Protein 9DK5 (pdb70)

Sequence (1517 aa):
PDSFKPFTPESLANIERRIAESKLKSDLEAGKSLPFIYGDIPQGLVAVPLEDFDPYYLTQKTFVVLNRGKTLFRFSATPALYILSPFNLIRRIAIKILIHSVFSMIIMCTILTNCVFMTFSNPPDWSKNVEYTFTGIYTFESLVKIIARGFCIDGFTFLRDPWNWLDFSVIMMAYITEFVNLGNVSALRTFRVLRALKTISVIPGLKTIVGALIQSVKKLSDVMILTVFCLSVFALIGLQLFMGNLRNKCVVWPINFNESYLENGTKGFDWEEYINNKTNFYTVPGMLEPLLCGNSSDAGQCPEGYQCMKAGRNPNYGYTSFDTFSWAFLALFRLMTQDYWENLYQLTLRAAGKTYMIFFVLVIFVGSFYLVNLILAVVAMAYPYWIKLKEIVNLIVMDPFVDLAITICIVLNTLFMAMEHHPMTPQFEHVLAVGNLVFTGIFTAEMFLKLIAMDPYYYFQEGWNIFDGFIVSLSLMELSLADVEGLSVLRSFRLLRVFKLAKSWPTLNMLIKIIGNSVGALGNLTLVLAIIVFIFAVVGMQLFGKSYKECVCKINQDCELPRWHMHDFFHSFLIVFRVLCGEWIETMWDCMEVAGQAMCLIVFMMVMVIGNLVVLNLFLALLLSSFSANLQISVIRIKKGCQVNIEEGLGKSWWILRKTCFLIVEHNWFETFIIFMILLSSGALAFEDIYIEQRKTIRTILEYADKVFTYIFILEMLLKWTAYGFVKFFTNAWCWLDFLIVAVSLVSLIANALGYSELGAIKSLRTLRALRPLRALSRFEGMRVVVNALVGAIPSIMNVLLVCLIFWLIFSIMGVNLFAGKYHYCFNETSEIRFEIEDVNNKTECEKLMEGNNTEIRWKNVKINFDNVGAGYLALLQVATFKGWMDIMYAAVDSRKPDEQPKYEDNIYMYIYFVIFIIFGSFFTLNLFIGVIIDNFNQQKKKFGGQDIFMTEEQKKYYNAMKKLGSKKPQKPIPRPLNKIQGIVFDFVTQQAFDIVIMMLICLNMVTMMVETDTQSKQMENILYWINLVFVIFFTCECVLKMFALRHYYFTIGWNIFDFVVVILSIVGMFLADIIEKYFVSPTLFRVIRLARIGRILRLIKGAKGIRTLLFALMMSLPALFNIGLLLFLVMFIFSIFGMSNFAYVKHEAGIDDMFNFETFGNSMICLFQITTSAGWDGLLLPILNRPPDCSLDKEHPGSGFKGDCGNPSVGIFFFVSYIIISFLIVVNMYIAIILENFSVAGCVEVDSETEAVYGMTFKILCISCKRRSETNAETFTEWTFRQKGTEEFVKILRYENEVLQLEEDERFEGRVVWNGSRGTKDLQDLSIFITNVTYNHSGDYECHVYRLLFFENYEHNTSVVKKIHIEVVDKANRDMASIVSEIMMYVLIVVLTIWLVAEMIYCYKKIAAATETADCLGFLWKCNPSNDKCCRPNLVCSRKDKWCKYQIDCLGFLWKCNPSNDKCCRPNLVCSRKDKWCKYQIDCLGFLWKCNPSNDKCCRPNLVCSRKDKWCKYQI

InterPro domains:
  IPR000048 IQ motif, EF-hand binding site [SM00015] (1894-1916)
  IPR001696 Voltage gated sodium channel, alpha subunit [PR00170] (1748-1767)
  IPR001696 Voltage gated sodium channel, alpha subunit [PR00170] (1783-1796)
  IPR005821 Ion transport domain [PF00520] (131-420)
  IPR005821 Ion transport domain [PF00520] (753-983)
  IPR005821 Ion transport domain [PF00520] (1197-1473)
  IPR005821 Ion transport domain [PF00520] (1522-1776)
  IPR008054 Voltage gated sodium channel, alpha-8 subunit [PR01667] (457-471)
  IPR008054 Voltage gated sodium channel, alpha-8 subunit [PR01667] (674-688)
  IPR008054 Voltage gated sodium channel, alpha-8 subunit [PR01667] (1027-1044)
  IPR010526 Sodium ion transport-associated domain [PF06512] (991-1192)
  IPR024583 Voltage-gated Na+ ion channel, cytoplasmic domain [PF11933] (546-702)
  IPR027359 Voltage-dependent channel domain superfamily [G3DSA:1.20.120.350] (124-235)
  IPR027359 Voltage-dependent channel domain superfamily [G3DSA:1.20.120.350] (745-859)
  IPR027359 Voltage-dependent channel domain superfamily [G3DSA:1.20.120.350] (1191-1316)
  IPR027359 Voltage-dependent channel domain superfamily [G3DSA:1.20.120.350] (1514-1634)
  IPR043203 Voltage-gated cation channel calcium and sodium [PTHR10037] (43-1973)
  IPR044564 Voltage-gated sodium channel alpha subunit, inactivation gate [cd13433] (1465-1517)
  IPR058542 SCN5A-like, C-terminal IQ motif [PF24609] (1888-1914)

GO terms:
  GO:0001508 action potential (P, IDA)
  GO:0005248 voltage-gated sodium channel activity (F, IDA)
  GO:0005886 plasma membrane (C, IDA)
  GO:0031410 cytoplasmic vesicle (C, EXP)
  GO:0005248 voltage-gated sodium channel activity (F, IMP)
  GO:0005515 protein binding (F, IPI)
  GO:0016020 membrane (C, TAS)
  GO:0086010 membrane depolarization during action potential (P, IDA)
  GO:0031402 sodium ion binding (F, IDA)
  GO:0001518 voltage-gated sodium channel complex (C, IDA)
  GO:0001518 voltage-gated sodium channel complex (C, IC)

B-factor: mean 101.29, std 35.82, range [20.0, 201.93]

Solvent-accessible surface area: 79030 Å² total; per-residue (Å²): 118,108,81,35,109,51,10,34,74,97,15,43,47,61,12,94,119,119,50,40,90,69,161,154,222,77,76,28,66,50,60,83,77,7,54,164,130,39,29,113,25,42,195,59,38,43,4,33,4,0,56,17,17,10,115,103,145,86,48,92,86,15,2,0,0,0,13,140,52,56,43,3,47,31,0,13,0,45,48,0,86,177,130,17,34,6,128,46,151,83,3,64,106,7,2,73,69,28,5,54,66,89,26,45,97,98,8,32,75,11,0,90,66,1,11,90,50,3,29,88,68,142,66,53,138,172,10,98,108,40,40,118,68,7,22,35,50,2,38,99,7,13,94,12,40,22,60,0,44,7,67,69,39,117,33,98,3,1,34,137,49,101,65,18,148,33,5,75,43,12,14,82,56,16,77,98,31,53,118,74,51,113,48,94,88,43,49,47,63,30,101,34,1,67,12,2,53,8,7,4,40,26,28,103,16,0,88,38,7,29,27,5,14,116,93,3,73,105,64,17,56,70,11,77,110,0,10,80,40,19,8,8,12,24,0,6,36,0,5,26,13,0,38,1,24,1,47,20,8,0,0,24,92,98,24,85,126,114,120,20,144,39,161,120,24,114,106,25,81,56,90,112,70,25,24,95,69,110,114,24,18,16,42,27,97,85,90,145,60,18,10,7,0,9,133,50,121,42,8,2,76,10,0,20,11,21,65,17,44,92,0,16,128,16,12,24,70,17,21,3,2,1,18,39,31,78,60,0,57,17,6,1,38,4,2,10,43,63,6,75,2,29,39,0,0,39,31,0,0,22,6,9,0,56,93,42,34,119,15,0,49,92,8,14,88,34,4,25,12,5,56,6,6,43,68,28,14,3,16,61,6,6,111,138,169,194,125,121,98,46,96,107,12,74,139,90,12,166,56,56,105,45,77,68,52,28,29,87,26,11,61,94,7,9,107,43,27,28,75,34,55,54,113,37,82,103,136,74,94,94,83,23,40,67,13,57,71,82,27,28,38,60,6,22,47,41,20,107,63,35,36,70,6,59,67,91,161,172,142,4,74,103,55,119,15,93,54,22,14,110,2,5,56,30,14,69,96,12,53,47,31,22,78,35,7,55,89,36,57,20,73,6,74,24,1,62,14,11,21,30,33,12,128,79,48,102,19,4,47,74,0,67,117,2,35,33,39,7,117,47,89,6,20,58,3,37,66,2,29,58,21,34,16,45,21,20,0,0,26,2,9,28,51,4,6,126,22,0,108,142,40,12,79,119,18,30,138,108,67,92,40,24,47,22,13,7,56,49,53,37,17,0,51,8,2,5,28,11,1,32,26,33,25,2,2,70,4,0,16,29,0,3,30,16,26,35,82,70,99,0,50,96,16,9,45,88,10,22,81,64,1,51,33,4,32,41,9,7,31,16,0,0,12,13,21,30,58,57,138,96,70,84,69,11,61,60,65,70,91,94,97,158,174,83,72,54,141,66,55,100,0,95,50,116,99,8,60,54,91,0,3,93,59,20,2,93,76,100,197,33,83,78,53,2,39,116,17,2,94,86,2,10,32,21,2,22,84,71,12,12,84,21,46,88,68,81,79,64,79,21,84,50,93,29,29,48,74,6,22,18,58,11,4,34,39,8,21,78,12,34,58,38,8,53,16,124,134,112,4,70,106,59,81,52,12,108,47,18,49,88,15,6,38,44,24,68,70,20,59,97,16,73,84,144,24,131,65,136,91,46,73,25,124,80,52,111,43,68,50,1,56,20,3,40,8,5,17,21,47,63,94,11,8,77,31,1,25,80,7,34,95,43,1,68,95,37,20,89,74,4,68,91,1,23,79,55,14,36,24,7,12,0,3,29,0,2,23,13,1,18,1,36,3,32,43,0,33,22,51,94,60,120,105,82,28,74,29,144,86,0,46,43,80,79,76,0,76,153,69,66,120,79,129,59,122,72,11,52,43,45,43,32,83,10,11,0,20,58,21,52,29,0,57,24,0,0,26,4,0,17,32,41,50,16,9,32,92,1,5,51,16,0,0,0,2,45,144,75,57,30,0,8,75,85,36,68,47,30,150,33,3,78,15,3,20,72,0,12,67,66,1,24,45,11,11,75,0,1,18,30,5,23,6,45,70,28,9,66,84,26,78,138,176,138,61,26,170,23,22,2,6,18,137,101,28,56,142,155,29,87,52,48,76,122,126,45,89,152,173,94,145,176,106,110,42,124,31,154,85,190,124,18,12,121,20,4,48,91,11,70,89,149,60,32,62,111,74,12,52,114,41,3,43,94,0,24,78,18,9,54,64,23,38,30,112,48,73,148,128,69,85,65,90,14,87,137,65,4,40,93,19,11,102,72,7,40,74,8,4,91,50,33,68,109,5,31,123,160,106,59,152,108,76,55,72,11,67,54,8,68,82,10,10,92,89,10,44,69,9,20,132,78,9,67,100,18,105,164,162,143,106,25,88,88,92,52,61,73,38,51,40,25,16,10,13,6,0,61,15,31,34,92,48,27,144,31,6,73,72,28,62,59,4,35,77,1,0,80,34,0,18,128,2,0,29,52,10,20,107,15,22,21,23,10,26,0,10,40,0,13,65,65,5,9,37,8,68,73,73,64,21,4,41,53,7,3,2,1,21,34,50,37,12,0,24,10,1,0,20,5,1,17,31,28,2,11,0,40,17,4,2,68,2,0,16,10,142,70,110,27,7,46,128,105,100,62,10,11,12,37,76,108,130,6,10,38,19,79,19,81,57,0,64,149,12,1,41,24,2,11,85,60,4,86,43,7,40,17,8,36,77,12,1,9,40,68,13,14,104,81,60,121,42,35,7,66,12,119,19,104,69,87,2,26,104,40,107,65,20,77,0,35,1,1,2,30,15,127,17,76,68,14,88,6,77,0,47,0,20,0,16,1,76,46,137,85,60,151,112,68,63,73,1,0,77,11,45,92,103,98,47,116,58,68,144,21,153,60,2,88,78,69,6,66,24,49,8,3,142,64,55,52,32,1,32,19,0,0,0,54,2,56,65,1,26,117,65,1,3,3,38,1,28,0,32,0,67,7,45,0,76,29,158,166,62,101,52,115,29,67,47,71,54,162,18,100,2,61,15,32,113,135,66,98,122,83,140,24,16,68,75,13,60,99,96,24,124,71,73,35,82,66,34,49,106,125,37,66,56,58,37,101,115,12,65,143,111,38,27,59,64,62,124,119,129,191,57,84,43,117,106,120,158,9,91,115,129,94,67,168,4,21,174,118,87,4,53,30,17,163,81,31,91,52,2,4,66,68,184,162,72,36,28,15,12,87,161,11,55,63,106,83,37,117,2,39,168,100,50,15,51,15,9,213,183,15,109,10,0,20,13,83,80,164,60,30,42,64,26,15,58,20,44,93,107,76,39,78,16,69,58,120,70,9,38,25,54,88,107,44,21,6,0,69,66,79,166

Structure (mmCIF, N/CA/C/O backbone):
data_9DK5
#
_entry.id   9DK5
#
_cell.length_a   1.00
_cell.length_b   1.00
_cell.length_c   1.00
_cell.angle_alpha   90.00
_cell.angle_beta   90.00
_cell.angle_gamma   90.00
#
_symmetry.space_group_name_H-M   'P 1'
#
loop_
_entity.id
_entity.type
_entity.pdbx_description
1 polymer 'Sodium channel protein type 8 subunit alpha'
2 polymer 'Sodium channel subunit beta-1'
3 polymer Beta-theraphotoxin-Ps1a
4 branched alpha-D-mannopyranose-(1-2)-alpha-D-mannopyranose-(1-6)-[alpha-D-mannopyranose-(1-3)]alpha-D-mannopyranose-(1-6)-[alpha-D-mannopyranose-(1-2)-alpha-D-mannopyranose-(1-3)]beta-D-mannopyranose-(1-4)-2-acetamido-2-deoxy-beta-D-glucopyranose-(1-4)-2-acetamido-2-deoxy-beta-D-glucopyranose
5 branched 2-acetamido-2-deoxy-beta-D-glucopyranose-(1-4)-2-acetamido-2-deoxy-beta-D-glucopyranose
6 non-polymer 2-acetamido-2-deoxy-beta-D-glucopyranose
7 non-polymer 'CHOLESTEROL HEMISUCCINATE'
8 non-polymer 1,2-DIOLEOYL-SN-GLYCERO-3-PHOSPHOCHOLINE
9 non-polymer CHOLESTEROL
10 non-polymer O-[(R)-{[(2R)-2,3-bis(octadecanoyloxy)propyl]oxy}(hydroxy)phosphoryl]-L-serine
11 non-polymer 1-O-OCTADECYL-SN-GLYCERO-3-PHOSPHOCHOLINE
12 non-polymer (3beta,14beta,17beta,25R)-3-[4-methoxy-3-(methoxymethyl)butoxy]spirost-5-en
13 non-polymer '(5E,17R,20S)-23-amino-20-hydroxy-14,20-dioxo-15,19,21-trioxa-20lambda~5~-phosphatricos-5-en-17-yl hexadecanoate'
14 water water
#
loop_
_atom_site.group_PDB
_atom_site.id
_atom_site.type_symbol
_atom_site.label_atom_id
_atom_site.label_alt_id
_atom_site.label_comp_id
_atom_site.label_asym_id
_atom_site.label_entity_id
_atom_site.label_seq_id
_atom_site.pdbx_PDB_ins_code
_atom_site.Cartn_x
_atom_site.Cartn_y
_atom_site.Cartn_z
_atom_site.occupancy
_atom_site.B_iso_or_equiv
_atom_site.auth_seq_id
_atom_site.auth_comp_id
_atom_site.auth_asym_id
_atom_site.auth_atom_id
_atom_site.pdbx_PDB_model_num
ATOM 1 N N . PRO A 1 11 ? 127.810 152.861 208.813 1.00 165.65 11 PRO A N 1
ATOM 2 C CA . PRO A 1 11 ? 129.022 153.624 209.118 1.00 167.30 11 PRO A CA 1
ATOM 3 C C . PRO A 1 11 ? 129.149 153.974 210.598 1.00 167.45 11 PRO A C 1
ATOM 4 O O . PRO A 1 11 ? 128.164 153.909 211.333 1.00 166.92 11 PRO A O 1
ATOM 8 N N . ASP A 1 12 ? 130.358 154.345 211.020 1.00 167.28 12 ASP A N 1
ATOM 9 C CA . ASP A 1 12 ? 130.634 154.683 212.416 1.00 167.23 12 ASP A CA 1
ATOM 10 C C . ASP A 1 12 ? 130.441 153.467 213.321 1.00 167.88 12 ASP A C 1
ATOM 11 O O . ASP A 1 12 ? 129.727 153.513 214.325 1.00 165.22 12 ASP A O 1
ATOM 16 N N . SER A 1 13 ? 131.091 152.364 212.953 1.00 167.44 13 SER A N 1
ATOM 17 C CA . SER A 1 13 ? 131.045 151.121 213.719 1.00 167.29 13 SER A CA 1
ATOM 18 C C . SER A 1 13 ? 132.475 150.688 214.014 1.00 166.60 13 SER A C 1
ATOM 19 O O . SER A 1 13 ? 133.205 150.287 213.102 1.00 164.25 13 SER A O 1
ATOM 22 N N . PHE A 1 14 ? 132.870 150.768 215.284 1.00 162.53 14 PHE A N 1
ATOM 23 C CA . PHE A 1 14 ? 134.215 150.421 215.717 1.00 161.81 14 PHE A CA 1
ATOM 24 C C . PHE A 1 14 ? 134.135 149.511 216.933 1.00 161.60 14 PHE A C 1
ATOM 25 O O . PHE A 1 14 ? 133.300 149.717 217.819 1.00 160.70 14 PHE A O 1
ATOM 33 N N . LYS A 1 15 ? 135.006 148.505 216.972 1.00 159.75 15 LYS A N 1
ATOM 34 C CA . LYS A 1 15 ? 135.020 147.552 218.074 1.00 159.91 15 LYS A CA 1
ATOM 35 C C . LYS A 1 15 ? 136.373 146.851 218.137 1.00 161.36 15 LYS A C 1
ATOM 36 O O . LYS A 1 15 ? 136.828 146.302 217.125 1.00 158.73 15 LYS A O 1
ATOM 42 N N . PRO A 1 16 ? 137.046 146.839 219.290 1.00 164.03 16 PRO A N 1
ATOM 43 C CA . PRO A 1 16 ? 138.314 146.105 219.382 1.00 161.42 16 PRO A CA 1
ATOM 44 C C . PRO A 1 16 ? 138.127 144.632 219.053 1.00 160.02 16 PRO A C 1
ATOM 45 O O . PRO A 1 16 ? 137.104 144.026 219.377 1.00 160.28 16 PRO A O 1
ATOM 49 N N . PHE A 1 17 ? 139.134 144.058 218.400 1.00 154.82 17 PHE A N 1
ATOM 50 C CA . PHE A 1 17 ? 139.077 142.674 217.936 1.00 155.83 17 PHE A CA 1
ATOM 51 C C . PHE A 1 17 ? 139.277 141.751 219.132 1.00 157.41 17 PHE A C 1
ATOM 52 O O . PHE A 1 17 ? 140.407 141.498 219.556 1.00 155.74 17 PHE A O 1
ATOM 60 N N . THR A 1 18 ? 138.175 141.239 219.677 1.00 165.79 18 THR A N 1
ATOM 61 C CA . THR A 1 18 ? 138.194 140.378 220.849 1.00 165.45 18 THR A CA 1
ATOM 62 C C . THR A 1 18 ? 138.121 138.912 220.449 1.00 165.59 18 THR A C 1
ATOM 63 O O . THR A 1 18 ? 137.745 138.580 219.320 1.00 164.44 18 THR A O 1
ATOM 67 N N . PRO A 1 19 ? 138.478 137.997 221.358 1.00 166.56 19 PRO A N 1
ATOM 68 C CA . PRO A 1 19 ? 138.468 136.570 220.991 1.00 165.89 19 PRO A CA 1
ATOM 69 C C . PRO A 1 19 ? 137.125 136.079 220.482 1.00 164.84 19 PRO A C 1
ATOM 70 O O . PRO A 1 19 ? 137.085 135.265 219.551 1.00 163.90 19 PRO A O 1
ATOM 74 N N . GLU A 1 20 ? 136.019 136.546 221.063 1.00 166.07 20 GLU A N 1
ATOM 75 C CA . GLU A 1 20 ? 134.710 136.143 220.563 1.00 165.82 20 GLU A CA 1
ATOM 76 C C . GLU A 1 20 ? 134.499 136.572 219.119 1.00 165.14 20 GLU A C 1
ATOM 77 O O . GLU A 1 20 ? 133.698 135.953 218.409 1.00 164.42 20 GLU A O 1
ATOM 83 N N . SER A 1 21 ? 135.193 137.620 218.668 1.00 162.46 21 SER A N 1
ATOM 84 C CA . SER A 1 21 ? 135.131 137.989 217.259 1.00 163.02 21 SER A CA 1
ATOM 85 C C . SER A 1 21 ? 135.753 136.909 216.382 1.00 164.26 21 SER A C 1
ATOM 86 O O . SER A 1 21 ? 135.179 136.528 215.355 1.00 164.17 21 SER A O 1
ATOM 89 N N . LEU A 1 22 ? 136.926 136.403 216.770 1.00 164.75 22 LEU A N 1
ATOM 90 C CA . LEU A 1 22 ? 137.561 135.338 216.000 1.00 165.20 22 LEU A CA 1
ATOM 91 C C . LEU A 1 22 ? 136.726 134.064 216.032 1.00 164.94 22 LEU A C 1
ATOM 92 O O . LEU A 1 22 ? 136.561 133.397 215.004 1.00 163.86 22 LEU A O 1
ATOM 97 N N . ALA A 1 23 ? 136.187 133.715 217.202 1.00 167.97 23 ALA A N 1
ATOM 98 C CA . ALA A 1 23 ? 135.356 132.520 217.303 1.00 168.04 23 ALA A CA 1
ATOM 99 C C . ALA A 1 23 ? 134.133 132.629 216.403 1.00 168.48 23 ALA A C 1
ATOM 100 O O . ALA A 1 23 ? 133.737 131.652 215.757 1.00 167.58 23 ALA A O 1
ATOM 102 N N . ASN A 1 24 ? 133.518 133.812 216.350 1.00 171.37 24 ASN A N 1
ATOM 103 C CA . ASN A 1 24 ? 132.398 134.016 215.439 1.00 171.47 24 ASN A CA 1
ATOM 104 C C . ASN A 1 24 ? 132.841 133.858 213.991 1.00 171.49 24 ASN A C 1
ATOM 105 O O . ASN A 1 24 ? 132.106 133.303 213.165 1.00 170.78 24 ASN A O 1
ATOM 110 N N . ILE A 1 25 ? 134.040 134.342 213.665 1.00 170.72 25 ILE A N 1
ATOM 111 C CA . ILE A 1 25 ? 134.529 134.254 212.292 1.00 171.89 25 ILE A CA 1
ATOM 112 C C . ILE A 1 25 ? 134.680 132.796 211.875 1.00 172.44 25 ILE A C 1
ATOM 113 O O . ILE A 1 25 ? 134.201 132.383 210.812 1.00 171.50 25 ILE A O 1
ATOM 118 N N . GLU A 1 26 ? 135.342 131.991 212.710 1.00 174.81 26 GLU A N 1
ATOM 119 C CA . GLU A 1 26 ? 135.555 130.590 212.365 1.00 175.18 26 GLU A CA 1
ATOM 120 C C . GLU A 1 26 ? 134.252 129.803 212.325 1.00 175.12 26 GLU A C 1
ATOM 121 O O . GLU A 1 26 ? 134.193 128.760 211.665 1.00 173.31 26 GLU A O 1
ATOM 127 N N . ARG A 1 27 ? 133.215 130.261 213.028 1.00 175.90 27 ARG A N 1
ATOM 128 C CA . ARG A 1 27 ? 131.893 129.673 212.846 1.00 175.16 27 ARG A CA 1
ATOM 129 C C . ARG A 1 27 ? 131.244 130.177 211.564 1.00 175.02 27 ARG A C 1
ATOM 130 O O . ARG A 1 27 ? 130.548 129.421 210.877 1.00 175.24 27 ARG A O 1
ATOM 138 N N . ARG A 1 28 ? 131.464 131.451 211.228 1.00 175.55 28 ARG A N 1
ATOM 139 C CA . ARG A 1 28 ? 130.864 132.013 210.022 1.00 176.63 28 ARG A CA 1
ATOM 140 C C . ARG A 1 28 ? 131.372 131.305 208.773 1.00 177.11 28 ARG A C 1
ATOM 141 O O . ARG A 1 28 ? 130.599 131.034 207.846 1.00 176.12 28 ARG A O 1
ATOM 149 N N . ILE A 1 29 ? 132.671 131.002 208.724 1.00 178.57 29 ILE A N 1
ATOM 150 C CA . ILE A 1 29 ? 133.223 130.314 207.561 1.00 179.33 29 ILE A CA 1
ATOM 151 C C . ILE A 1 29 ? 132.617 128.923 207.434 1.00 179.71 29 ILE A C 1
ATOM 152 O O . ILE A 1 29 ? 132.413 128.417 206.324 1.00 179.41 29 ILE A O 1
ATOM 157 N N . ALA A 1 30 ? 132.324 128.280 208.566 1.00 179.45 30 ALA A N 1
ATOM 158 C CA . ALA A 1 30 ? 131.689 126.967 208.522 1.00 178.22 30 ALA A CA 1
ATOM 159 C C . ALA A 1 30 ? 130.333 127.039 207.831 1.00 178.30 30 ALA A C 1
ATOM 160 O O . ALA A 1 30 ? 129.991 126.167 207.024 1.00 177.80 30 ALA A O 1
ATOM 162 N N . GLU A 1 31 ? 129.546 128.072 208.136 1.00 180.56 31 GLU A N 1
ATOM 163 C CA . GLU A 1 31 ? 128.241 128.217 207.500 1.00 180.43 31 GLU A CA 1
ATOM 164 C C . GLU A 1 31 ? 128.380 128.393 205.993 1.00 180.81 31 GLU A C 1
ATOM 165 O O . GLU A 1 31 ? 127.640 127.779 205.217 1.00 179.02 31 GLU A O 1
ATOM 171 N N . SER A 1 32 ? 129.328 129.228 205.561 1.00 184.31 32 SER A N 1
ATOM 172 C CA . SER A 1 32 ? 129.487 129.490 204.135 1.00 183.68 32 SER A CA 1
ATOM 173 C C . SER A 1 32 ? 130.033 128.277 203.394 1.00 183.66 32 SER A C 1
ATOM 174 O O . SER A 1 32 ? 129.622 128.010 202.259 1.00 182.25 32 SER A O 1
ATOM 177 N N . LYS A 1 33 ? 130.952 127.537 204.011 1.00 185.57 33 LYS A N 1
ATOM 178 C CA . LYS A 1 33 ? 131.595 126.411 203.344 1.00 184.68 33 LYS A CA 1
ATOM 179 C C . LYS A 1 33 ? 130.743 125.150 203.356 1.00 184.10 33 LYS A C 1
ATOM 180 O O . LYS A 1 33 ? 130.790 124.374 202.394 1.00 183.22 33 LYS A O 1
ATOM 186 N N . LEU A 1 34 ? 129.969 124.923 204.419 1.00 184.37 34 LEU A N 1
ATOM 187 C CA . LEU A 1 34 ? 129.149 123.717 204.487 1.00 184.43 34 LEU A CA 1
ATOM 188 C C . LEU A 1 34 ? 128.100 123.696 203.382 1.00 183.68 34 LEU A C 1
ATOM 189 O O . LEU A 1 34 ? 127.881 122.658 202.746 1.00 182.02 34 LEU A O 1
ATOM 194 N N . LYS A 1 35 ? 127.444 124.826 203.139 1.00 180.25 35 LYS A N 1
ATOM 195 C CA . LYS A 1 35 ? 126.389 124.897 202.135 1.00 179.46 35 LYS A CA 1
ATOM 196 C C . LYS A 1 35 ? 126.981 125.038 200.737 1.00 178.35 35 LYS A C 1
ATOM 197 O O . LYS A 1 35 ? 126.338 124.706 199.741 1.00 176.59 35 LYS A O 1
ATOM 203 N N . SER A 1 57 ? 134.196 147.215 197.314 1.00 160.42 57 SER A N 1
ATOM 204 C CA . SER A 1 57 ? 135.296 146.789 198.169 1.00 159.35 57 SER A CA 1
ATOM 205 C C . SER A 1 57 ? 136.507 147.691 197.977 1.00 158.64 57 SER A C 1
ATOM 206 O O . SER A 1 57 ? 137.634 147.293 198.262 1.00 158.65 57 SER A O 1
ATOM 209 N N . ASP A 1 58 ? 136.268 148.915 197.500 1.00 155.89 58 ASP A N 1
ATOM 210 C CA . ASP A 1 58 ? 137.370 149.831 197.232 1.00 156.90 58 ASP A CA 1
ATOM 211 C C . ASP A 1 58 ? 138.135 150.190 198.497 1.00 156.81 58 ASP A C 1
ATOM 212 O O . ASP A 1 58 ? 139.249 150.717 198.407 1.00 156.15 58 ASP A O 1
ATOM 217 N N . LEU A 1 59 ? 137.557 149.934 199.666 1.00 154.72 59 LEU A N 1
ATOM 218 C CA . LEU A 1 59 ? 138.252 150.129 200.933 1.00 154.31 59 LEU A CA 1
ATOM 219 C C . LEU A 1 59 ? 139.282 149.019 201.116 1.00 155.92 59 LEU A C 1
ATOM 220 O O . LEU A 1 59 ? 138.940 147.912 201.542 1.00 155.90 59 LEU A O 1
ATOM 225 N N . GLU A 1 60 ? 140.543 149.311 200.798 1.00 151.45 60 GLU A N 1
ATOM 226 C CA . GLU A 1 60 ? 141.621 148.338 200.914 1.00 149.81 60 GLU A CA 1
ATOM 227 C C . GLU A 1 60 ? 142.660 148.846 201.901 1.00 150.60 60 GLU A C 1
ATOM 228 O O . GLU A 1 60 ? 142.618 149.994 202.348 1.00 149.74 60 GLU A O 1
ATOM 234 N N . ALA A 1 61 ? 143.599 147.964 202.234 1.00 147.08 61 ALA A N 1
ATOM 235 C CA . ALA A 1 61 ? 144.693 148.329 203.122 1.00 144.59 61 ALA A CA 1
ATOM 236 C C . ALA A 1 61 ? 145.639 149.302 202.432 1.00 145.40 61 ALA A C 1
ATOM 237 O O . ALA A 1 61 ? 145.853 149.233 201.219 1.00 146.05 61 ALA A O 1
ATOM 239 N N . GLY A 1 62 ? 146.213 150.209 203.216 1.00 140.81 62 GLY A N 1
ATOM 240 C CA . GLY A 1 62 ? 147.132 151.196 202.692 1.00 139.05 62 GLY A CA 1
ATOM 241 C C . GLY A 1 62 ? 146.484 152.420 202.090 1.00 140.58 62 GLY A C 1
ATOM 242 O O . GLY A 1 62 ? 147.183 153.221 201.459 1.00 140.08 62 GLY A O 1
ATOM 243 N N . LYS A 1 63 ? 145.177 152.593 202.262 1.00 150.02 63 LYS A N 1
ATOM 244 C CA . LYS A 1 63 ? 144.449 153.727 201.715 1.00 149.70 63 LYS A CA 1
ATOM 245 C C . LYS A 1 63 ? 143.671 154.422 202.824 1.00 149.54 63 LYS A C 1
ATOM 246 O O . LYS A 1 63 ? 143.238 153.790 203.793 1.00 147.48 63 LYS A O 1
ATOM 252 N N . SER A 1 64 ? 143.500 155.733 202.673 1.00 154.89 64 SER A N 1
ATOM 253 C CA . SER A 1 64 ? 142.805 156.516 203.684 1.00 155.33 64 SER A CA 1
ATOM 254 C C . SER A 1 64 ? 141.355 156.067 203.811 1.00 155.62 64 SER A C 1
ATOM 255 O O . SER A 1 64 ? 140.704 155.720 202.821 1.00 155.05 64 SER A O 1
ATOM 258 N N . LEU A 1 65 ? 140.853 156.073 205.041 1.00 159.14 65 LEU A N 1
ATOM 259 C CA . LEU A 1 65 ? 139.470 155.697 205.281 1.00 158.15 65 LEU A CA 1
ATOM 260 C C . LEU A 1 65 ? 138.533 156.730 204.655 1.00 157.69 65 LEU A C 1
ATOM 261 O O . LEU A 1 65 ? 138.786 157.935 204.751 1.00 157.97 65 LEU A O 1
ATOM 266 N N . PRO A 1 66 ? 137.451 156.299 204.010 1.00 161.35 66 PRO A N 1
ATOM 267 C CA . PRO A 1 66 ? 136.534 157.264 203.394 1.00 162.10 66 PRO A CA 1
ATOM 268 C C . PRO A 1 66 ? 135.851 158.139 204.435 1.00 163.29 66 PRO A C 1
ATOM 269 O O . PRO A 1 66 ? 135.680 157.764 205.597 1.00 163.49 66 PRO A O 1
ATOM 273 N N . PHE A 1 67 ? 135.458 159.335 203.990 1.00 168.09 67 PHE A N 1
ATOM 274 C CA . PHE A 1 67 ? 134.826 160.298 204.885 1.00 168.54 67 PHE A CA 1
ATOM 275 C C . PHE A 1 67 ? 133.524 159.774 205.474 1.00 167.97 67 PHE A C 1
ATOM 276 O O . PHE A 1 67 ? 133.138 160.198 206.569 1.00 166.14 67 PHE A O 1
ATOM 284 N N . ILE A 1 68 ? 132.841 158.862 204.778 1.00 165.11 68 ILE A N 1
ATOM 285 C CA . ILE A 1 68 ? 131.538 158.398 205.241 1.00 164.80 68 ILE A CA 1
ATOM 286 C C . ILE A 1 68 ? 131.651 157.768 206.622 1.00 164.97 68 ILE A C 1
ATOM 287 O O . ILE A 1 68 ? 130.774 157.961 207.473 1.00 163.41 68 ILE A O 1
ATOM 292 N N . TYR A 1 69 ? 132.718 157.011 206.874 1.00 165.74 69 TYR A N 1
ATOM 293 C CA . TYR A 1 69 ? 132.907 156.379 208.173 1.00 165.93 69 TYR A CA 1
ATOM 294 C C . TYR A 1 69 ? 133.244 157.375 209.274 1.00 166.56 69 TYR A C 1
ATOM 295 O O . TYR A 1 69 ? 133.228 156.999 210.451 1.00 166.48 69 TYR A O 1
ATOM 304 N N . GLY A 1 70 ? 133.553 158.621 208.928 1.00 160.97 70 GLY A N 1
ATOM 305 C CA . GLY A 1 70 ? 133.828 159.622 209.934 1.00 160.65 70 GLY A CA 1
ATOM 306 C C . GLY A 1 70 ? 135.198 159.440 210.567 1.00 160.92 70 GLY A C 1
ATOM 307 O O . GLY A 1 70 ? 135.989 158.572 210.199 1.00 160.94 70 GLY A O 1
ATOM 308 N N . ASP A 1 71 ? 135.464 160.294 211.551 1.00 164.64 71 ASP A N 1
ATOM 309 C CA . ASP A 1 71 ? 136.733 160.259 212.260 1.00 164.83 71 ASP A CA 1
ATOM 310 C C . ASP A 1 71 ? 136.789 159.061 213.200 1.00 163.96 71 ASP A C 1
ATOM 311 O O . ASP A 1 71 ? 135.764 158.572 213.683 1.00 162.68 71 ASP A O 1
ATOM 316 N N . ILE A 1 72 ? 138.007 158.593 213.458 1.00 162.29 72 ILE A N 1
ATOM 317 C CA . ILE A 1 72 ? 138.173 157.443 214.352 1.00 162.52 72 ILE A CA 1
ATOM 318 C C . ILE A 1 72 ? 137.690 157.825 215.745 1.00 162.31 72 ILE A C 1
ATOM 319 O O . ILE A 1 72 ? 137.857 158.991 216.157 1.00 161.20 72 ILE A O 1
ATOM 324 N N . PRO A 1 73 ? 137.085 156.910 216.514 1.00 161.85 73 PRO A N 1
ATOM 325 C CA . PRO A 1 73 ? 136.655 157.270 217.872 1.00 160.75 73 PRO A CA 1
ATOM 326 C C . PRO A 1 73 ? 137.795 157.810 218.720 1.00 160.51 73 PRO A C 1
ATOM 327 O O . PRO A 1 73 ? 138.966 157.724 218.335 1.00 159.08 73 PRO A O 1
ATOM 331 N N . GLN A 1 74 ? 137.457 158.373 219.881 1.00 162.38 74 GLN A N 1
ATOM 332 C CA . GLN A 1 74 ? 138.449 159.087 220.678 1.00 162.62 74 GLN A CA 1
ATOM 333 C C . GLN A 1 74 ? 139.569 158.172 221.158 1.00 162.35 74 GLN A C 1
ATOM 334 O O . GLN A 1 74 ? 140.688 158.641 221.397 1.00 161.91 74 GLN A O 1
ATOM 340 N N . GLY A 1 75 ? 139.299 156.876 221.308 1.00 156.79 75 GLY A N 1
ATOM 341 C CA . GLY A 1 75 ? 140.299 155.964 221.832 1.00 156.22 75 GLY A CA 1
ATOM 342 C C . GLY A 1 75 ? 140.395 154.648 221.087 1.00 156.87 75 GLY A C 1
ATOM 343 O O . GLY A 1 75 ? 140.894 153.659 221.632 1.00 155.59 75 GLY A O 1
ATOM 344 N N . LEU A 1 76 ? 139.926 154.620 219.841 1.00 159.48 76 LEU A N 1
ATOM 345 C CA . LEU A 1 76 ? 139.937 153.412 219.028 1.00 159.22 76 LEU A CA 1
ATOM 346 C C . LEU A 1 76 ? 141.047 153.417 217.985 1.00 159.40 76 LEU A C 1
ATOM 347 O O . LEU A 1 76 ? 141.032 152.583 217.074 1.00 159.24 76 LEU A O 1
ATOM 352 N N . VAL A 1 77 ? 142.007 154.329 218.096 1.00 157.02 77 VAL A N 1
ATOM 353 C CA . VAL A 1 77 ? 143.085 154.455 217.122 1.00 156.60 77 VAL A CA 1
ATOM 354 C C . VAL A 1 77 ? 144.265 153.603 217.566 1.00 154.16 77 VAL A C 1
ATOM 355 O O . VAL A 1 77 ? 144.533 153.441 218.761 1.00 152.71 77 VAL A O 1
ATOM 359 N N . ALA A 1 78 ? 144.979 153.049 216.586 1.00 148.48 78 ALA A N 1
ATOM 360 C CA . ALA A 1 78 ? 146.197 152.280 216.838 1.00 148.29 78 ALA A CA 1
ATOM 361 C C . ALA A 1 78 ? 145.907 151.024 217.657 1.00 149.51 78 ALA A C 1
ATOM 362 O O . ALA A 1 78 ? 146.619 150.706 218.612 1.00 148.80 78 ALA A O 1
ATOM 364 N N . VAL A 1 79 ? 144.855 150.303 217.282 1.00 151.34 79 VAL A N 1
ATOM 365 C CA . VAL A 1 79 ? 144.495 149.050 217.942 1.00 150.78 79 VAL A CA 1
ATOM 366 C C . VAL A 1 79 ? 143.902 148.105 216.903 1.00 150.54 79 VAL A C 1
ATOM 367 O O . VAL A 1 79 ? 143.584 148.540 215.788 1.00 151.34 79 VAL A O 1
ATOM 371 N N . PRO A 1 80 ? 143.763 146.813 217.201 1.00 150.61 80 PRO A N 1
ATOM 372 C CA . PRO A 1 80 ? 143.071 145.912 216.268 1.00 151.04 80 PRO A CA 1
ATOM 373 C C . PRO A 1 80 ? 141.572 146.185 216.250 1.00 152.06 80 PRO A C 1
ATOM 374 O O . PRO A 1 80 ? 140.933 146.279 217.300 1.00 151.94 80 PRO A O 1
ATOM 378 N N . LEU A 1 81 ? 141.011 146.293 215.047 1.00 154.44 81 LEU A N 1
ATOM 379 C CA . LEU A 1 81 ? 139.595 146.571 214.859 1.00 153.92 81 LEU A CA 1
ATOM 380 C C . LEU A 1 81 ? 138.986 145.511 213.951 1.00 153.97 81 LEU A C 1
ATOM 381 O O . LEU A 1 81 ? 139.669 144.604 213.468 1.00 155.96 81 LEU A O 1
ATOM 386 N N . GLU A 1 82 ? 137.681 145.635 213.727 1.00 152.06 82 GLU A N 1
ATOM 387 C CA . GLU A 1 82 ? 136.976 144.764 212.799 1.00 151.77 82 GLU A CA 1
ATOM 388 C C . GLU A 1 82 ? 136.970 145.368 211.399 1.00 151.96 82 GLU A C 1
ATOM 389 O O . GLU A 1 82 ? 137.028 146.589 211.224 1.00 152.81 82 GLU A O 1
ATOM 395 N N . ASP A 1 83 ? 136.892 144.498 210.397 1.00 152.82 83 ASP A N 1
ATOM 396 C CA . ASP A 1 83 ? 136.916 144.947 209.013 1.00 154.25 83 ASP A CA 1
ATOM 397 C C . ASP A 1 83 ? 135.707 145.823 208.706 1.00 154.41 83 ASP A C 1
ATOM 398 O O . ASP A 1 83 ? 134.609 145.617 209.230 1.00 155.56 83 ASP A O 1
ATOM 403 N N . PHE A 1 84 ? 135.919 146.810 207.837 1.00 158.02 84 PHE A N 1
ATOM 404 C CA . PHE A 1 84 ? 134.902 147.799 207.505 1.00 160.12 84 PHE A CA 1
ATOM 405 C C . PHE A 1 84 ? 134.089 147.443 206.269 1.00 160.45 84 PHE A C 1
ATOM 406 O O . PHE A 1 84 ? 133.225 148.231 205.873 1.00 161.36 84 PHE A O 1
ATOM 414 N N . ASP A 1 85 ? 134.333 146.291 205.650 1.00 166.91 85 ASP A N 1
ATOM 415 C CA . ASP A 1 85 ? 133.669 145.952 204.403 1.00 168.03 85 ASP A CA 1
ATOM 416 C C . ASP A 1 85 ? 133.094 144.545 204.458 1.00 167.74 85 ASP A C 1
ATOM 417 O O . ASP A 1 85 ? 133.604 143.688 205.186 1.00 165.38 85 ASP A O 1
ATOM 422 N N . PRO A 1 86 ? 132.031 144.279 203.693 1.00 170.51 86 PRO A N 1
ATOM 423 C CA . PRO A 1 86 ? 131.552 142.897 203.551 1.00 169.81 86 PRO A CA 1
ATOM 424 C C . PRO A 1 86 ? 132.424 142.041 202.650 1.00 169.85 86 PRO A C 1
ATOM 425 O O . PRO A 1 86 ? 132.280 140.811 202.665 1.00 167.96 86 PRO A O 1
ATOM 429 N N . TYR A 1 87 ? 133.317 142.650 201.871 1.00 169.85 87 TYR A N 1
ATOM 430 C CA . TYR A 1 87 ? 134.184 141.917 200.958 1.00 168.60 87 TYR A CA 1
ATOM 431 C C . TYR A 1 87 ? 135.085 140.968 201.736 1.00 167.78 87 TYR A C 1
ATOM 432 O O . TYR A 1 87 ? 135.987 141.409 202.456 1.00 166.20 87 TYR A O 1
ATOM 441 N N . TYR A 1 88 ? 134.852 139.664 201.595 1.00 167.72 88 TYR A N 1
ATOM 442 C CA . TYR A 1 88 ? 135.581 138.657 202.364 1.00 167.83 88 TYR A CA 1
ATOM 443 C C . TYR A 1 88 ? 135.495 138.956 203.858 1.00 168.15 88 TYR A C 1
ATOM 444 O O . TYR A 1 88 ? 136.471 138.830 204.601 1.00 166.51 88 TYR A O 1
ATOM 453 N N . LEU A 1 89 ? 134.302 139.361 204.300 1.00 169.46 89 LEU A N 1
ATOM 454 C CA . LEU A 1 89 ? 134.099 139.692 205.707 1.00 169.20 89 LEU A CA 1
ATOM 455 C C . LEU A 1 89 ? 134.320 138.486 206.611 1.00 169.64 89 LEU A C 1
ATOM 456 O O . LEU A 1 89 ? 134.726 138.646 207.768 1.00 167.41 89 LEU A O 1
ATOM 461 N N . THR A 1 90 ? 134.063 137.280 206.109 1.00 171.36 90 THR A N 1
ATOM 462 C CA . THR A 1 90 ? 134.144 136.075 206.924 1.00 169.92 90 THR A CA 1
ATOM 463 C C . THR A 1 90 ? 135.559 135.526 207.046 1.00 168.76 90 THR A C 1
ATOM 464 O O . THR A 1 90 ? 135.756 134.527 207.744 1.00 168.13 90 THR A O 1
ATOM 468 N N . GLN A 1 91 ? 136.540 136.142 206.393 1.00 164.68 91 GLN A N 1
ATOM 469 C CA . GLN A 1 91 ? 137.911 135.666 206.490 1.00 165.46 91 GLN A CA 1
ATOM 470 C C . GLN A 1 91 ? 138.476 135.930 207.882 1.00 165.40 91 GLN A C 1
ATOM 471 O O . GLN A 1 91 ? 138.053 136.851 208.586 1.00 165.70 91 GLN A O 1
ATOM 477 N N . LYS A 1 92 ? 139.448 135.107 208.273 1.00 155.27 92 LYS A N 1
ATOM 478 C CA . LYS A 1 92 ? 140.126 135.252 209.560 1.00 154.51 92 LYS A CA 1
ATOM 479 C C . LYS A 1 92 ? 141.078 136.442 209.454 1.00 155.01 92 LYS A C 1
ATOM 480 O O . LYS A 1 92 ? 142.289 136.306 209.265 1.00 154.53 92 LYS A O 1
ATOM 486 N N . THR A 1 93 ? 140.508 137.638 209.581 1.00 149.34 93 THR A N 1
ATOM 487 C CA . THR A 1 93 ? 141.233 138.870 209.309 1.00 148.66 93 THR A CA 1
ATOM 488 C C . THR A 1 93 ? 140.815 139.936 210.311 1.00 147.80 93 THR A C 1
ATOM 489 O O . THR A 1 93 ? 139.709 139.896 210.856 1.00 149.29 93 THR A O 1
ATOM 493 N N . PHE A 1 94 ? 141.714 140.890 210.549 1.00 144.12 94 PHE A N 1
ATOM 494 C CA . PHE A 1 94 ? 141.409 142.037 211.389 1.00 145.94 94 PHE A CA 1
ATOM 495 C C . PHE A 1 94 ? 142.128 143.254 210.824 1.00 146.25 94 PHE A C 1
ATOM 496 O O . PHE A 1 94 ? 142.980 143.143 209.939 1.00 147.25 94 PHE A O 1
ATOM 504 N N . VAL A 1 95 ? 141.765 144.426 211.342 1.00 146.29 95 VAL A N 1
ATOM 505 C CA . VAL A 1 95 ? 142.189 145.700 210.779 1.00 145.24 95 VAL A CA 1
ATOM 506 C C . VAL A 1 95 ? 142.785 146.570 211.876 1.00 146.14 95 VAL A C 1
ATOM 507 O O . VAL A 1 95 ? 142.394 146.489 213.044 1.00 145.52 95 VAL A O 1
ATOM 511 N N . VAL A 1 96 ? 143.744 147.410 211.486 1.00 145.25 96 VAL A N 1
ATOM 512 C CA . VAL A 1 96 ? 144.352 148.395 212.369 1.00 142.87 96 VAL A CA 1
ATOM 513 C C . VAL A 1 96 ? 144.319 149.743 211.667 1.00 142.83 96 VAL A C 1
ATOM 514 O O . VAL A 1 96 ? 144.314 149.821 210.435 1.00 145.29 96 VAL A O 1
ATOM 518 N N . LEU A 1 97 ? 144.303 150.812 212.460 1.00 147.99 97 LEU A N 1
ATOM 519 C CA . LEU A 1 97 ? 144.221 152.168 211.941 1.00 150.12 97 LEU A CA 1
ATOM 520 C C . LEU A 1 97 ? 145.395 152.987 212.454 1.00 151.18 97 LEU A C 1
ATOM 521 O O . LEU A 1 97 ? 146.055 152.627 213.432 1.00 150.99 97 LEU A O 1
ATOM 526 N N . ASN A 1 98 ? 145.647 154.100 211.773 1.00 148.12 98 ASN A N 1
ATOM 527 C CA . ASN A 1 98 ? 146.736 155.007 212.094 1.00 148.41 98 ASN A CA 1
ATOM 528 C C . ASN A 1 98 ? 146.184 156.396 212.389 1.00 148.84 98 ASN A C 1
ATOM 529 O O . ASN A 1 98 ? 145.093 156.764 211.946 1.00 147.26 98 ASN A O 1
ATOM 534 N N . ARG A 1 99 ? 146.960 157.171 213.150 1.00 150.79 99 ARG A N 1
ATOM 535 C CA . ARG A 1 99 ? 146.541 158.524 213.497 1.00 150.17 99 ARG A CA 1
ATOM 536 C C . ARG A 1 99 ? 146.322 159.387 212.263 1.00 148.83 99 ARG A C 1
ATOM 537 O O . ARG A 1 99 ? 145.583 160.375 212.334 1.00 148.27 99 ARG A O 1
ATOM 545 N N . GLY A 1 100 ? 146.944 159.040 211.139 1.00 149.42 100 GLY A N 1
ATOM 546 C CA . GLY A 1 100 ? 146.687 159.689 209.874 1.00 148.50 100 GLY A CA 1
ATOM 547 C C . GLY A 1 100 ? 145.491 159.149 209.129 1.00 149.32 100 GLY A C 1
ATOM 548 O O . GLY A 1 100 ? 145.285 159.497 207.964 1.00 148.92 100 GLY A O 1
ATOM 549 N N . LYS A 1 101 ? 144.696 158.294 209.772 1.00 155.47 101 LYS A N 1
ATOM 550 C CA . LYS A 1 101 ? 143.504 157.683 209.193 1.00 155.98 101 LYS A CA 1
ATOM 551 C C . LYS A 1 101 ? 143.827 156.743 208.038 1.00 156.23 101 LYS A C 1
ATOM 552 O O . LYS A 1 101 ? 142.946 156.429 207.232 1.00 155.92 101 LYS A O 1
ATOM 558 N N . THR A 1 102 ? 145.071 156.284 207.934 1.00 151.98 102 THR A N 1
ATOM 559 C CA . THR A 1 102 ? 145.399 155.240 206.978 1.00 150.88 102 THR A CA 1
ATOM 560 C C . THR A 1 102 ? 144.999 153.879 207.540 1.00 149.20 102 THR A C 1
ATOM 561 O O . THR A 1 102 ? 144.819 153.706 208.748 1.00 148.20 102 THR A O 1
ATOM 565 N N . LEU A 1 103 ? 144.863 152.906 206.645 1.00 146.66 103 LEU A N 1
ATOM 566 C CA . LEU A 1 103 ? 144.305 151.608 206.987 1.00 147.80 103 LEU A CA 1
ATOM 567 C C . LEU A 1 103 ? 145.343 150.510 206.799 1.00 148.33 103 LEU A C 1
ATOM 568 O O . LEU A 1 103 ? 146.172 150.563 205.886 1.00 149.56 103 LEU A O 1
ATOM 573 N N . PHE A 1 104 ? 145.285 149.511 207.678 1.00 139.59 104 PHE A N 1
ATOM 574 C CA . PHE A 1 104 ? 146.151 148.344 207.616 1.00 137.64 104 PHE A CA 1
ATOM 575 C C . PHE A 1 104 ? 145.313 147.087 207.790 1.00 137.85 104 PHE A C 1
ATOM 576 O O . PHE A 1 104 ? 144.250 147.114 208.416 1.00 140.13 104 PHE A O 1
ATOM 584 N N . ARG A 1 105 ? 145.799 145.982 207.230 1.00 142.68 105 ARG A N 1
ATOM 585 C CA . ARG A 1 105 ? 145.117 144.699 207.316 1.00 143.63 105 ARG A CA 1
ATOM 586 C C . ARG A 1 105 ? 146.111 143.622 207.723 1.00 143.18 105 ARG A C 1
ATOM 587 O O . ARG A 1 105 ? 147.260 143.622 207.272 1.00 144.27 105 ARG A O 1
ATOM 595 N N . PHE A 1 106 ? 145.659 142.703 208.572 1.00 140.45 106 PHE A N 1
ATOM 596 C CA . PHE A 1 106 ? 146.504 141.647 209.108 1.00 140.61 106 PHE A CA 1
ATOM 597 C C . PHE A 1 106 ? 145.711 140.350 209.160 1.00 141.08 106 PHE A C 1
ATOM 598 O O . PHE A 1 106 ? 144.479 140.353 209.155 1.00 144.64 106 PHE A O 1
ATOM 606 N N . SER A 1 107 ? 146.433 139.234 209.218 1.00 143.90 107 SER A N 1
ATOM 607 C CA . SER A 1 107 ? 145.819 137.929 209.414 1.00 143.82 107 SER A CA 1
ATOM 608 C C . SER A 1 107 ? 145.764 137.604 210.900 1.00 142.35 107 SER A C 1
ATOM 609 O O . SER A 1 107 ? 146.760 137.742 211.616 1.00 141.93 107 SER A O 1
ATOM 612 N N . ALA A 1 108 ? 144.593 137.167 211.359 1.00 148.30 108 ALA A N 1
ATOM 613 C CA . ALA A 1 108 ? 144.362 136.957 212.782 1.00 150.33 108 ALA A CA 1
ATOM 614 C C . ALA A 1 108 ? 145.105 135.752 213.343 1.00 152.18 108 ALA A C 1
ATOM 615 O O . ALA A 1 108 ? 145.191 135.619 214.569 1.00 148.44 108 ALA A O 1
ATOM 617 N N . THR A 1 109 ? 145.638 134.877 212.495 1.00 150.67 109 THR A N 1
ATOM 618 C CA . THR A 1 109 ? 146.372 133.727 212.996 1.00 148.18 109 THR A CA 1
ATOM 619 C C . THR A 1 109 ? 147.644 134.187 213.709 1.00 149.13 109 THR A C 1
ATOM 620 O O . THR A 1 109 ? 148.246 135.195 213.330 1.00 149.46 109 THR A O 1
ATOM 624 N N . PRO A 1 110 ? 148.077 133.465 214.744 1.00 149.99 110 PRO A N 1
ATOM 625 C CA . PRO A 1 110 ? 149.242 133.921 215.510 1.00 148.18 110 PRO A CA 1
ATOM 626 C C . PRO A 1 110 ? 150.486 134.015 214.641 1.00 148.91 110 PRO A C 1
ATOM 627 O O . PRO A 1 110 ? 150.677 133.243 213.699 1.00 146.02 110 PRO A O 1
ATOM 631 N N . ALA A 1 111 ? 151.338 134.983 214.970 1.00 149.25 111 ALA A N 1
ATOM 632 C CA . ALA A 1 111 ? 152.613 135.137 214.284 1.00 148.73 111 ALA A CA 1
ATOM 633 C C . ALA A 1 111 ? 153.636 134.183 214.885 1.00 149.29 111 ALA A C 1
ATOM 634 O O . ALA A 1 111 ? 153.880 134.203 216.096 1.00 147.77 111 ALA A O 1
ATOM 636 N N . LEU A 1 112 ? 154.231 133.346 214.037 1.00 143.68 112 LEU A N 1
ATOM 637 C CA . LEU A 1 112 ? 155.190 132.329 214.461 1.00 143.70 112 LEU A CA 1
ATOM 638 C C . LEU A 1 112 ? 154.560 131.296 215.389 1.00 144.33 112 LEU A C 1
ATOM 639 O O . LEU A 1 112 ? 155.263 130.646 216.169 1.00 143.45 112 LEU A O 1
ATOM 644 N N . TYR A 1 113 ? 153.238 131.139 215.324 1.00 142.37 113 TYR A N 1
ATOM 645 C CA . TYR A 1 113 ? 152.504 130.150 216.111 1.00 140.46 113 TYR A CA 1
ATOM 646 C C . TYR A 1 113 ? 152.577 130.425 217.609 1.00 140.77 113 TYR A C 1
ATOM 647 O O . TYR A 1 113 ? 152.261 129.547 218.416 1.00 140.67 113 TYR A O 1
ATOM 656 N N . ILE A 1 114 ? 152.995 131.627 218.005 1.00 146.65 114 ILE A N 1
ATOM 657 C CA . ILE A 1 114 ? 153.050 131.993 219.416 1.00 147.99 114 ILE A CA 1
ATOM 658 C C . ILE A 1 114 ? 152.294 133.296 219.633 1.00 146.15 114 ILE A C 1
ATOM 659 O O . ILE A 1 114 ? 151.401 133.376 220.484 1.00 145.15 114 ILE A O 1
ATOM 664 N N . LEU A 1 115 ? 152.644 134.323 218.863 1.00 147.47 115 LEU A N 1
ATOM 665 C CA . LEU A 1 115 ? 152.125 135.673 219.075 1.00 149.93 115 LEU A CA 1
ATOM 666 C C . LEU A 1 115 ? 150.703 135.756 218.534 1.00 150.57 115 LEU A C 1
ATOM 667 O O . LEU A 1 115 ? 150.491 135.967 217.338 1.00 149.31 115 LEU A O 1
ATOM 672 N N . SER A 1 116 ? 149.722 135.594 219.420 1.00 153.37 116 SER A N 1
ATOM 673 C CA . SER A 1 116 ? 148.327 135.753 219.042 1.00 152.90 116 SER A CA 1
ATOM 674 C C . SER A 1 116 ? 147.957 137.236 219.006 1.00 151.96 116 SER A C 1
ATOM 675 O O . SER A 1 116 ? 148.583 138.054 219.686 1.00 149.10 116 SER A O 1
ATOM 678 N N . PRO A 1 117 ? 146.942 137.612 218.220 1.00 154.31 117 PRO A N 1
ATOM 679 C CA . PRO A 1 117 ? 146.561 139.034 218.169 1.00 151.37 117 PRO A CA 1
ATOM 680 C C . PRO A 1 117 ? 146.150 139.595 219.515 1.00 150.57 117 PRO A C 1
ATOM 681 O O . PRO A 1 117 ? 146.299 140.800 219.748 1.00 149.36 117 PRO A O 1
ATOM 685 N N . PHE A 1 118 ? 145.634 138.755 220.410 1.00 156.06 118 PHE A N 1
ATOM 686 C CA . PHE A 1 118 ? 145.176 139.207 221.716 1.00 156.10 118 PHE A CA 1
ATOM 687 C C . PHE A 1 118 ? 146.307 139.333 222.725 1.00 156.68 118 PHE A C 1
ATOM 688 O O . PHE A 1 118 ? 146.067 139.793 223.846 1.00 156.28 118 PHE A O 1
ATOM 696 N N . ASN A 1 119 ? 147.523 138.937 222.360 1.00 155.06 119 ASN A N 1
ATOM 697 C CA . ASN A 1 119 ? 148.674 139.120 223.228 1.00 153.54 119 ASN A CA 1
ATOM 698 C C . ASN A 1 119 ? 149.183 140.551 223.127 1.00 150.36 119 ASN A C 1
ATOM 699 O O . ASN A 1 119 ? 149.044 141.212 222.095 1.00 149.93 119 ASN A O 1
ATOM 704 N N . LEU A 1 120 ? 149.777 141.031 224.219 1.00 148.59 120 LEU A N 1
ATOM 705 C CA . LEU A 1 120 ? 150.381 142.357 224.208 1.00 150.90 120 LEU A CA 1
ATOM 706 C C . LEU A 1 120 ? 151.609 142.429 223.311 1.00 151.10 120 LEU A C 1
ATOM 707 O O . LEU A 1 120 ? 152.052 143.536 222.988 1.00 149.16 120 LEU A O 1
ATOM 712 N N . ILE A 1 121 ? 152.161 141.285 222.902 1.00 150.63 121 ILE A N 1
ATOM 713 C CA . ILE A 1 121 ? 153.353 141.291 222.056 1.00 149.44 121 ILE A CA 1
ATOM 714 C C . ILE A 1 121 ? 153.041 141.941 220.714 1.00 146.19 121 ILE A C 1
ATOM 715 O O . ILE A 1 121 ? 153.782 142.804 220.231 1.00 144.72 121 ILE A O 1
ATOM 720 N N . ARG A 1 122 ? 151.939 141.527 220.088 1.00 143.11 122 ARG A N 1
ATOM 721 C CA . ARG A 1 122 ? 151.551 142.109 218.809 1.00 142.22 122 ARG A CA 1
ATOM 722 C C . ARG A 1 122 ? 151.163 143.573 218.964 1.00 141.86 122 ARG A C 1
ATOM 723 O O . ARG A 1 122 ? 151.485 144.402 218.105 1.00 144.01 122 ARG A O 1
ATOM 731 N N . ARG A 1 123 ? 150.473 143.911 220.055 1.00 144.71 123 ARG A N 1
ATOM 732 C CA . ARG A 1 123 ? 149.906 145.249 220.184 1.00 145.99 123 ARG A CA 1
ATOM 733 C C . ARG A 1 123 ? 150.991 146.318 220.164 1.00 146.39 123 ARG A C 1
ATOM 734 O O . ARG A 1 123 ? 150.837 147.354 219.507 1.00 146.74 123 ARG A O 1
ATOM 742 N N . ILE A 1 124 ? 152.093 146.090 220.880 1.00 143.69 124 ILE A N 1
ATOM 743 C CA . ILE A 1 124 ? 153.136 147.109 220.959 1.00 143.73 124 ILE A CA 1
ATOM 744 C C . ILE A 1 124 ? 153.804 147.299 219.602 1.00 143.01 124 ILE A C 1
ATOM 745 O O . ILE A 1 124 ? 154.038 148.432 219.166 1.00 141.14 124 ILE A O 1
ATOM 750 N N . ALA A 1 125 ? 154.122 146.201 218.913 1.00 134.56 125 ALA A N 1
ATOM 751 C CA . ALA A 1 125 ? 154.754 146.317 217.602 1.00 132.13 125 ALA A CA 1
ATOM 752 C C . ALA A 1 125 ? 153.786 146.884 216.574 1.00 131.09 125 ALA A C 1
ATOM 753 O O . ALA A 1 125 ? 154.189 147.645 215.687 1.00 131.13 125 ALA A O 1
ATOM 755 N N . ILE A 1 126 ? 152.507 146.522 216.673 1.00 137.13 126 ILE A N 1
ATOM 756 C CA . ILE A 1 126 ? 151.504 147.092 215.781 1.00 137.87 126 ILE A CA 1
ATOM 757 C C . ILE A 1 126 ? 151.457 148.606 215.940 1.00 136.61 126 ILE A C 1
ATOM 758 O O . ILE A 1 126 ? 151.308 149.345 214.961 1.00 136.34 126 ILE A O 1
ATOM 763 N N . LYS A 1 127 ? 151.580 149.089 217.178 1.00 134.77 127 LYS A N 1
ATOM 764 C CA . LYS A 1 127 ? 151.542 150.526 217.419 1.00 134.51 127 LYS A CA 1
ATOM 765 C C . LYS A 1 127 ? 152.752 151.231 216.821 1.00 133.61 127 LYS A C 1
ATOM 766 O O . LYS A 1 127 ? 152.678 152.423 216.505 1.00 132.82 127 LYS A O 1
ATOM 772 N N . ILE A 1 128 ? 153.866 150.522 216.664 1.00 132.11 128 ILE A N 1
ATOM 773 C CA . ILE A 1 128 ? 155.082 151.122 216.125 1.00 134.98 128 ILE A CA 1
ATOM 774 C C . ILE A 1 128 ? 155.145 150.982 214.610 1.00 134.58 128 ILE A C 1
ATOM 775 O O . ILE A 1 128 ? 155.528 151.923 213.912 1.00 133.59 128 ILE A O 1
ATOM 780 N N . LEU A 1 129 ? 154.771 149.815 214.081 1.00 131.65 129 LEU A N 1
ATOM 781 C CA . LEU A 1 129 ? 154.862 149.590 212.642 1.00 128.58 129 LEU A CA 1
ATOM 782 C C . LEU A 1 129 ? 154.031 150.606 211.872 1.00 128.26 129 LEU A C 1
ATOM 783 O O . LEU A 1 129 ? 154.467 151.118 210.834 1.00 128.79 129 LEU A O 1
ATOM 788 N N . ILE A 1 130 ? 152.826 150.906 212.360 1.00 134.41 130 ILE A N 1
ATOM 789 C CA . ILE A 1 130 ? 151.930 151.818 211.655 1.00 134.73 130 ILE A CA 1
ATOM 790 C C . ILE A 1 130 ? 152.308 153.280 211.822 1.00 135.32 130 ILE A C 1
ATOM 791 O O . ILE A 1 130 ? 151.850 154.117 211.034 1.00 137.45 130 ILE A O 1
ATOM 796 N N . HIS A 1 131 ? 153.129 153.616 212.812 1.00 132.18 131 HIS A N 1
ATOM 797 C CA . HIS A 1 131 ? 153.413 155.015 213.098 1.00 134.56 131 HIS A CA 1
ATOM 798 C C . HIS A 1 131 ? 154.218 155.650 211.971 1.00 132.58 131 HIS A C 1
ATOM 799 O O . HIS A 1 131 ? 155.135 155.038 211.417 1.00 132.32 131 HIS A O 1
ATOM 806 N N . SER A 1 132 ? 153.866 156.893 211.634 1.00 128.35 132 SER A N 1
ATOM 807 C CA . SER A 1 132 ? 154.572 157.600 210.571 1.00 128.03 132 SER A CA 1
ATOM 808 C C . SER A 1 132 ? 156.013 157.897 210.965 1.00 127.40 132 SER A C 1
ATOM 809 O O . SER A 1 132 ? 156.916 157.836 210.123 1.00 127.82 132 SER A O 1
ATOM 812 N N . VAL A 1 133 ? 156.249 158.220 212.238 1.00 125.69 133 VAL A N 1
ATOM 813 C CA . VAL A 1 133 ? 157.602 158.549 212.679 1.00 126.21 133 VAL A CA 1
ATOM 814 C C . VAL A 1 133 ? 158.538 157.375 212.434 1.00 125.20 133 VAL A C 1
ATOM 815 O O . VAL A 1 133 ? 159.710 157.558 212.083 1.00 123.53 133 VAL A O 1
ATOM 819 N N . PHE A 1 134 ? 158.041 156.150 212.616 1.00 122.47 134 PHE A N 1
ATOM 820 C CA . PHE A 1 134 ? 158.863 154.977 212.344 1.00 122.73 134 PHE A CA 1
ATOM 821 C C . PHE A 1 134 ? 159.300 154.944 210.885 1.00 122.53 134 PHE A C 1
ATOM 822 O O . PHE A 1 134 ? 160.453 154.617 210.581 1.00 119.83 134 PHE A O 1
ATOM 830 N N . SER A 1 135 ? 158.391 155.277 209.967 1.00 118.37 135 SER A N 1
ATOM 831 C CA . SER A 1 135 ? 158.748 155.310 208.554 1.00 114.71 135 SER A CA 1
ATOM 832 C C . SER A 1 135 ? 159.785 156.390 208.272 1.00 115.82 135 SER A C 1
ATOM 833 O O . SER A 1 135 ? 160.724 156.171 207.498 1.00 118.85 135 SER A O 1
ATOM 836 N N . MET A 1 136 ? 159.637 157.562 208.894 1.00 115.28 136 MET A N 1
ATOM 837 C CA . MET A 1 136 ? 160.567 158.657 208.636 1.00 115.45 136 MET A CA 1
ATOM 838 C C . MET A 1 136 ? 161.990 158.272 209.013 1.00 114.24 136 MET A C 1
ATOM 839 O O . MET A 1 136 ? 162.945 158.642 208.321 1.00 111.92 136 MET A O 1
ATOM 844 N N . ILE A 1 137 ? 162.156 157.534 210.111 1.00 114.33 137 ILE A N 1
ATOM 845 C CA . ILE A 1 137 ? 163.485 157.070 210.494 1.00 112.02 137 ILE A CA 1
ATOM 846 C C . ILE A 1 137 ? 164.062 156.170 209.410 1.00 113.17 137 ILE A C 1
ATOM 847 O O . ILE A 1 137 ? 165.240 156.281 209.051 1.00 113.35 137 ILE A O 1
ATOM 852 N N . ILE A 1 138 ? 163.244 155.261 208.875 1.00 112.58 138 ILE A N 1
ATOM 853 C CA . ILE A 1 138 ? 163.720 154.360 207.831 1.00 107.53 138 ILE A CA 1
ATOM 854 C C . ILE A 1 138 ? 164.069 155.138 206.569 1.00 105.28 138 ILE A C 1
ATOM 855 O O . ILE A 1 138 ? 165.096 154.882 205.931 1.00 109.52 138 ILE A O 1
ATOM 860 N N . MET A 1 139 ? 163.224 156.096 206.182 1.00 106.44 139 MET A N 1
ATOM 861 C CA . MET A 1 139 ? 163.525 156.903 205.004 1.00 108.40 139 MET A CA 1
ATOM 862 C C . MET A 1 139 ? 164.826 157.674 205.184 1.00 109.74 139 MET A C 1
ATOM 863 O O . MET A 1 139 ? 165.656 157.727 204.270 1.00 113.68 139 MET A O 1
ATOM 868 N N . CYS A 1 140 ? 165.023 158.280 206.356 1.00 108.71 140 CYS A N 1
ATOM 869 C CA . CYS A 1 140 ? 166.264 159.004 206.604 1.00 108.00 140 CYS A CA 1
ATOM 870 C C . CYS A 1 140 ? 167.452 158.058 206.702 1.00 107.36 140 CYS A C 1
ATOM 871 O O . CYS A 1 140 ? 168.586 158.460 206.423 1.00 107.83 140 CYS A O 1
ATOM 874 N N . THR A 1 141 ? 167.216 156.807 207.100 1.00 103.00 141 THR A N 1
ATOM 875 C CA . THR A 1 141 ? 168.305 155.841 207.190 1.00 103.66 141 THR A CA 1
ATOM 876 C C . THR A 1 141 ? 168.829 155.471 205.808 1.00 104.99 141 THR A C 1
ATOM 877 O O . THR A 1 141 ? 170.044 155.442 205.582 1.00 104.50 141 THR A O 1
ATOM 881 N N . ILE A 1 142 ? 167.927 155.181 204.870 1.00 106.91 142 ILE A N 1
ATOM 882 C CA . ILE A 1 142 ? 168.362 154.751 203.545 1.00 102.49 142 ILE A CA 1
ATOM 883 C C . ILE A 1 142 ? 169.026 155.902 202.800 1.00 102.93 142 ILE A C 1
ATOM 884 O O . ILE A 1 142 ? 170.030 155.710 202.106 1.00 109.79 142 ILE A O 1
ATOM 889 N N . LEU A 1 143 ? 168.484 157.114 202.929 1.00 96.87 143 LEU A N 1
ATOM 890 C CA . LEU A 1 143 ? 169.100 158.261 202.271 1.00 97.54 143 LEU A CA 1
ATOM 891 C C . LEU A 1 143 ? 170.514 158.486 202.786 1.00 99.19 143 LEU A C 1
ATOM 892 O O . LEU A 1 143 ? 171.420 158.821 202.016 1.00 99.88 143 LEU A O 1
ATOM 897 N N . THR A 1 144 ? 170.721 158.315 204.091 1.00 100.72 144 THR A N 1
ATOM 898 C CA . THR A 1 144 ? 172.071 158.387 204.633 1.00 99.49 144 THR A CA 1
ATOM 899 C C . THR A 1 144 ? 172.915 157.209 204.165 1.00 101.68 144 THR A C 1
ATOM 900 O O . THR A 1 144 ? 174.137 157.338 204.029 1.00 102.36 144 THR A O 1
ATOM 904 N N . ASN A 1 145 ? 172.288 156.055 203.929 1.00 102.74 145 ASN A N 1
ATOM 905 C CA . ASN A 1 145 ? 173.026 154.887 203.458 1.00 100.95 145 ASN A CA 1
ATOM 906 C C . ASN A 1 145 ? 173.432 155.044 201.998 1.00 99.59 145 ASN A C 1
ATOM 907 O O . ASN A 1 145 ? 174.572 154.747 201.627 1.00 104.42 145 ASN A O 1
ATOM 912 N N . CYS A 1 146 ? 172.510 155.503 201.150 1.00 96.51 146 CYS A N 1
ATOM 913 C CA . CYS A 1 146 ? 172.821 155.606 199.729 1.00 93.52 146 CYS A CA 1
ATOM 914 C C . CYS A 1 146 ? 173.928 156.619 199.476 1.00 93.51 146 CYS A C 1
ATOM 915 O O . CYS A 1 146 ? 174.734 156.436 198.560 1.00 100.41 146 CYS A O 1
ATOM 918 N N . VAL A 1 147 ? 173.988 157.685 200.276 1.00 94.41 147 VAL A N 1
ATOM 919 C CA . VAL A 1 147 ? 175.083 158.642 200.152 1.00 97.17 147 VAL A CA 1
ATOM 920 C C . VAL A 1 147 ? 176.411 157.971 200.473 1.00 92.62 147 VAL A C 1
ATOM 921 O O . VAL A 1 147 ? 177.442 158.278 199.863 1.00 94.16 147 VAL A O 1
ATOM 925 N N . PHE A 1 148 ? 176.412 157.055 201.442 1.00 94.84 148 PHE A N 1
ATOM 926 C CA . PHE A 1 148 ? 177.638 156.352 201.798 1.00 98.68 148 PHE A CA 1
ATOM 927 C C . PHE A 1 148 ? 178.074 155.368 200.723 1.00 100.39 148 PHE A C 1
ATOM 928 O O . PHE A 1 148 ? 179.230 154.934 200.732 1.00 102.78 148 PHE A O 1
ATOM 936 N N . MET A 1 149 ? 177.180 155.000 199.804 1.00 92.33 149 MET A N 1
ATOM 937 C CA . MET A 1 149 ? 177.561 154.112 198.713 1.00 92.37 149 MET A CA 1
ATOM 938 C C . MET A 1 149 ? 178.383 154.828 197.651 1.00 95.54 149 MET A C 1
ATOM 939 O O . MET A 1 149 ? 179.023 154.164 196.830 1.00 99.20 149 MET A O 1
ATOM 944 N N . THR A 1 150 ? 178.379 156.160 197.650 1.00 87.43 150 THR A N 1
ATOM 945 C CA . THR A 1 150 ? 179.104 156.933 196.652 1.00 81.41 150 THR A CA 1
ATOM 946 C C . THR A 1 150 ? 180.606 156.967 196.894 1.00 83.29 150 THR A C 1
ATOM 947 O O . THR A 1 150 ? 181.338 157.480 196.043 1.00 90.15 150 THR A O 1
ATOM 951 N N . PHE A 1 151 ? 181.083 156.447 198.022 1.00 93.69 151 PHE A N 1
ATOM 952 C CA . PHE A 1 151 ? 182.504 156.496 198.336 1.00 96.02 151 PHE A CA 1
ATOM 953 C C . PHE A 1 151 ? 183.229 155.322 197.692 1.00 99.55 151 PHE A C 1
ATOM 954 O O . PHE A 1 151 ? 182.844 154.164 197.876 1.00 98.38 151 PHE A O 1
ATOM 962 N N . SER A 1 152 ? 184.285 155.627 196.935 1.00 98.83 152 SER A N 1
ATOM 963 C CA . SER A 1 152 ? 185.064 154.576 196.289 1.00 97.31 152 SER A CA 1
ATOM 964 C C . SER A 1 152 ? 185.853 153.770 197.313 1.00 101.38 152 SER A C 1
ATOM 965 O O . SER A 1 152 ? 185.839 152.535 197.289 1.00 98.65 152 SER A O 1
ATOM 968 N N . ASN A 1 153 ? 186.552 154.454 198.217 1.00 119.91 153 ASN A N 1
ATOM 969 C CA . ASN A 1 153 ? 187.327 153.815 199.280 1.00 118.52 153 ASN A CA 1
ATOM 970 C C . ASN A 1 153 ? 186.954 154.490 200.592 1.00 118.45 153 ASN A C 1
ATOM 971 O O . ASN A 1 153 ? 187.585 155.476 200.998 1.00 116.88 153 ASN A O 1
ATOM 976 N N . PRO A 1 154 ? 185.922 153.997 201.282 1.00 125.92 154 PRO A N 1
ATOM 977 C CA . PRO A 1 154 ? 185.468 154.679 202.490 1.00 127.97 154 PRO A CA 1
ATOM 978 C C . PRO A 1 154 ? 186.517 154.609 203.583 1.00 128.67 154 PRO A C 1
ATOM 979 O O . PRO A 1 154 ? 187.334 153.671 203.620 1.00 126.75 154 PRO A O 1
ATOM 983 N N . PRO A 1 155 ? 186.540 155.583 204.503 1.00 136.20 155 PRO A N 1
ATOM 984 C CA . PRO A 1 155 ? 187.508 155.526 205.608 1.00 134.77 155 PRO A CA 1
ATOM 985 C C . PRO A 1 155 ? 187.287 154.326 206.514 1.00 134.32 155 PRO A C 1
ATOM 986 O O . PRO A 1 155 ? 186.332 153.565 206.329 1.00 134.75 155 PRO A O 1
ATOM 990 N N . ASP A 1 156 ? 188.170 154.148 207.500 1.00 134.91 156 ASP A N 1
ATOM 991 C CA . ASP A 1 156 ? 188.075 152.984 208.376 1.00 135.93 156 ASP A CA 1
ATOM 992 C C . ASP A 1 156 ? 186.804 153.017 209.215 1.00 135.30 156 ASP A C 1
ATOM 993 O O . ASP A 1 156 ? 186.166 151.978 209.423 1.00 134.16 156 ASP A O 1
ATOM 998 N N . TRP A 1 157 ? 186.417 154.196 209.705 1.00 134.49 157 TRP A N 1
ATOM 999 C CA . TRP A 1 157 ? 185.253 154.290 210.577 1.00 137.02 157 TRP A CA 1
ATOM 1000 C C . TRP A 1 157 ? 183.950 153.977 209.856 1.00 137.21 157 TRP A C 1
ATOM 1001 O O . TRP A 1 157 ? 182.917 153.832 210.519 1.00 135.66 157 TRP A O 1
ATOM 1012 N N . SER A 1 158 ? 183.968 153.876 208.525 1.00 134.13 158 SER A N 1
ATOM 1013 C CA . SER A 1 158 ? 182.748 153.552 207.795 1.00 132.23 158 SER A CA 1
ATOM 1014 C C . SER A 1 158 ? 182.143 152.237 208.269 1.00 130.56 158 SER A C 1
ATOM 1015 O O . SER A 1 158 ? 180.925 152.047 208.179 1.00 128.84 158 SER A O 1
ATOM 1018 N N . LYS A 1 159 ? 182.970 151.319 208.774 1.00 127.93 159 LYS A N 1
ATOM 1019 C CA . LYS A 1 159 ? 182.444 150.049 209.263 1.00 127.39 159 LYS A CA 1
ATOM 1020 C C . LYS A 1 159 ? 181.497 150.266 210.435 1.00 129.08 159 LYS A C 1
ATOM 1021 O O . LYS A 1 159 ? 180.451 149.613 210.525 1.00 132.67 159 LYS A O 1
ATOM 1027 N N . ASN A 1 160 ? 181.844 151.180 211.344 1.00 127.16 160 ASN A N 1
ATOM 1028 C CA . ASN A 1 160 ? 180.951 151.483 212.456 1.00 126.64 160 ASN A CA 1
ATOM 1029 C C . ASN A 1 160 ? 179.618 152.011 211.942 1.00 127.68 160 ASN A C 1
ATOM 1030 O O . ASN A 1 160 ? 178.554 151.615 212.432 1.00 125.19 160 ASN A O 1
ATOM 1035 N N . VAL A 1 161 ? 179.655 152.905 210.952 1.00 123.81 161 VAL A N 1
ATOM 1036 C CA . VAL A 1 161 ? 178.417 153.372 210.336 1.00 119.47 161 VAL A CA 1
ATOM 1037 C C . VAL A 1 161 ? 177.750 152.239 209.568 1.00 118.81 161 VAL A C 1
ATOM 1038 O O . VAL A 1 161 ? 176.518 152.141 209.525 1.00 119.37 161 VAL A O 1
ATOM 1042 N N . GLU A 1 162 ? 178.549 151.365 208.952 1.00 121.47 162 GLU A N 1
ATOM 1043 C CA . GLU A 1 162 ? 177.983 150.244 208.210 1.00 119.10 162 GLU A CA 1
ATOM 1044 C C . GLU A 1 162 ? 177.162 149.339 209.117 1.00 119.41 162 GLU A C 1
ATOM 1045 O O . GLU A 1 162 ? 176.073 148.892 208.739 1.00 122.36 162 GLU A O 1
ATOM 1051 N N . TYR A 1 163 ? 177.667 149.054 210.319 1.00 121.32 163 TYR A N 1
ATOM 1052 C CA . TYR A 1 163 ? 176.940 148.191 211.240 1.00 121.37 163 TYR A CA 1
ATOM 1053 C C . TYR A 1 163 ? 175.746 148.895 211.868 1.00 123.09 163 TYR A C 1
ATOM 1054 O O . TYR A 1 163 ? 174.826 148.220 212.339 1.00 125.04 163 TYR A O 1
ATOM 1063 N N . THR A 1 164 ? 175.740 150.228 211.893 1.00 114.20 164 THR A N 1
ATOM 1064 C CA . THR A 1 164 ? 174.555 150.943 212.354 1.00 113.78 164 THR A CA 1
ATOM 1065 C C . THR A 1 164 ? 173.377 150.706 211.418 1.00 113.05 164 THR A C 1
ATOM 1066 O O . THR A 1 164 ? 172.248 150.491 211.871 1.00 114.16 164 THR A O 1
ATOM 1070 N N . PHE A 1 165 ? 173.621 150.738 210.106 1.00 106.74 165 PHE A N 1
ATOM 1071 C CA . PHE A 1 165 ? 172.544 150.518 209.147 1.00 100.00 165 PHE A CA 1
ATOM 1072 C C . PHE A 1 165 ? 171.947 149.128 209.306 1.00 103.45 165 PHE A C 1
ATOM 1073 O O . PHE A 1 165 ? 170.730 148.975 209.448 1.00 114.27 165 PHE A O 1
ATOM 1081 N N . THR A 1 166 ? 172.793 148.096 209.288 1.00 109.13 166 THR A N 1
ATOM 1082 C CA . THR A 1 166 ? 172.287 146.736 209.437 1.00 111.57 166 THR A CA 1
ATOM 1083 C C . THR A 1 166 ? 171.557 146.564 210.760 1.00 109.46 166 THR A C 1
ATOM 1084 O O . THR A 1 166 ? 170.617 145.767 210.852 1.00 110.35 166 THR A O 1
ATOM 1088 N N . GLY A 1 167 ? 171.970 147.296 211.793 1.00 111.35 167 GLY A N 1
ATOM 1089 C CA . GLY A 1 167 ? 171.220 147.280 213.037 1.00 115.84 167 GLY A CA 1
ATOM 1090 C C . GLY A 1 167 ? 169.834 147.871 212.879 1.00 115.23 167 GLY A C 1
ATOM 1091 O O . GLY A 1 167 ? 168.861 147.356 213.436 1.00 118.01 167 GLY A O 1
ATOM 1092 N N . ILE A 1 168 ? 169.723 148.965 212.125 1.00 105.88 168 ILE A N 1
ATOM 1093 C CA . ILE A 1 168 ? 168.417 149.573 211.895 1.00 101.02 168 ILE A CA 1
ATOM 1094 C C . ILE A 1 168 ? 167.571 148.693 210.984 1.00 103.89 168 ILE A C 1
ATOM 1095 O O . ILE A 1 168 ? 166.383 148.471 211.243 1.00 110.31 168 ILE A O 1
ATOM 1100 N N . TYR A 1 169 ? 168.162 148.179 209.904 1.00 108.90 169 TYR A N 1
ATOM 1101 C CA . TYR A 1 169 ? 167.398 147.367 208.961 1.00 108.86 169 TYR A CA 1
ATOM 1102 C C . TYR A 1 169 ? 166.904 146.081 209.609 1.00 113.16 169 TYR A C 1
ATOM 1103 O O . TYR A 1 169 ? 165.754 145.676 209.401 1.00 113.71 169 TYR A O 1
ATOM 1112 N N . THR A 1 170 ? 167.758 145.417 210.390 1.00 121.99 170 THR A N 1
ATOM 1113 C CA . THR A 1 170 ? 167.341 144.178 211.040 1.00 121.52 170 THR A CA 1
ATOM 1114 C C . THR A 1 170 ? 166.233 144.439 212.053 1.00 119.87 170 THR A C 1
ATOM 1115 O O . THR A 1 170 ? 165.310 143.630 212.197 1.00 119.65 170 THR A O 1
ATOM 1119 N N . PHE A 1 171 ? 166.305 145.566 212.764 1.00 117.09 171 PHE A N 1
ATOM 1120 C CA . PHE A 1 171 ? 165.227 145.924 213.678 1.00 116.14 171 PHE A CA 1
ATOM 1121 C C . PHE A 1 171 ? 163.924 146.155 212.925 1.00 119.02 171 PHE A C 1
ATOM 1122 O O . PHE A 1 171 ? 162.854 145.736 213.379 1.00 121.98 171 PHE A O 1
ATOM 1130 N N . GLU A 1 172 ? 163.995 146.821 211.771 1.00 118.31 172 GLU A N 1
ATOM 1131 C CA . GLU A 1 172 ? 162.787 147.092 211.001 1.00 115.03 172 GLU A CA 1
ATOM 1132 C C . GLU A 1 172 ? 162.081 145.799 210.618 1.00 117.88 172 GLU A C 1
ATOM 1133 O O . GLU A 1 172 ? 160.852 145.703 210.704 1.00 120.38 172 GLU A O 1
ATOM 1139 N N . SER A 1 173 ? 162.842 144.791 210.191 1.00 124.06 173 SER A N 1
ATOM 1140 C CA . SER A 1 173 ? 162.239 143.503 209.870 1.00 126.11 173 SER A CA 1
ATOM 1141 C C . SER A 1 173 ? 161.614 142.868 211.105 1.00 127.81 173 SER A C 1
ATOM 1142 O O . SER A 1 173 ? 160.526 142.286 211.029 1.00 128.83 173 SER A O 1
ATOM 1145 N N . LEU A 1 174 ? 162.286 142.969 212.255 1.00 128.74 174 LEU A N 1
ATOM 1146 C CA . LEU A 1 174 ? 161.756 142.358 213.469 1.00 127.05 174 LEU A CA 1
ATOM 1147 C C . LEU A 1 174 ? 160.399 142.942 213.833 1.00 128.04 174 LEU A C 1
ATOM 1148 O O . LEU A 1 174 ? 159.471 142.203 214.183 1.00 131.57 174 LEU A O 1
ATOM 1153 N N . VAL A 1 175 ? 160.258 144.265 213.752 1.00 120.91 175 VAL A N 1
ATOM 1154 C CA . VAL A 1 175 ? 158.971 144.883 214.054 1.00 120.04 175 VAL A CA 1
ATOM 1155 C C . VAL A 1 175 ? 157.895 144.322 213.135 1.00 123.09 175 VAL A C 1
ATOM 1156 O O . VAL A 1 175 ? 156.777 144.025 213.572 1.00 126.97 175 VAL A O 1
ATOM 1160 N N . LYS A 1 176 ? 158.215 144.164 211.850 1.00 126.92 176 LYS A N 1
ATOM 1161 C CA . LYS A 1 176 ? 157.260 143.566 210.924 1.00 129.32 176 LYS A CA 1
ATOM 1162 C C . LYS A 1 176 ? 156.960 142.119 211.297 1.00 128.35 176 LYS A C 1
ATOM 1163 O O . LYS A 1 176 ? 155.799 141.693 211.273 1.00 129.69 176 LYS A O 1
ATOM 1169 N N . ILE A 1 177 ? 157.991 141.348 211.644 1.00 130.27 177 ILE A N 1
ATOM 1170 C CA . ILE A 1 177 ? 157.782 139.947 211.999 1.00 131.95 177 ILE A CA 1
ATOM 1171 C C . ILE A 1 177 ? 156.998 139.837 213.300 1.00 130.24 177 ILE A C 1
ATOM 1172 O O . ILE A 1 177 ? 156.122 138.976 213.440 1.00 125.75 177 ILE A O 1
ATOM 1177 N N . ILE A 1 178 ? 157.307 140.691 214.277 1.00 133.34 178 ILE A N 1
ATOM 1178 C CA . ILE A 1 178 ? 156.603 140.636 215.553 1.00 133.54 178 ILE A CA 1
ATOM 1179 C C . ILE A 1 178 ? 155.217 141.262 215.458 1.00 135.42 178 ILE A C 1
ATOM 1180 O O . ILE A 1 178 ? 154.366 140.994 216.314 1.00 136.38 178 ILE A O 1
ATOM 1185 N N . ALA A 1 179 ? 154.961 142.082 214.440 1.00 132.95 179 ALA A N 1
ATOM 1186 C CA . ALA A 1 179 ? 153.651 142.698 214.271 1.00 130.71 179 ALA A CA 1
ATOM 1187 C C . ALA A 1 179 ? 152.742 141.905 213.345 1.00 131.55 179 ALA A C 1
ATOM 1188 O O . ALA A 1 179 ? 151.517 142.039 213.433 1.00 134.67 179 ALA A O 1
ATOM 1190 N N . ARG A 1 180 ? 153.305 141.087 212.458 1.00 133.56 180 ARG A N 1
ATOM 1191 C CA . ARG A 1 180 ? 152.506 140.275 211.552 1.00 134.86 180 ARG A CA 1
ATOM 1192 C C . ARG A 1 180 ? 153.248 138.977 211.268 1.00 134.93 180 ARG A C 1
ATOM 1193 O O . ARG A 1 180 ? 154.442 138.844 211.545 1.00 133.91 180 ARG A O 1
ATOM 1201 N N . GLY A 1 181 ? 152.520 138.015 210.708 1.00 138.89 181 GLY A N 1
ATOM 1202 C CA . GLY A 1 181 ? 153.100 136.713 210.453 1.00 141.12 181 GLY A CA 1
ATOM 1203 C C . GLY A 1 181 ? 154.255 136.780 209.473 1.00 141.14 181 GLY A C 1
ATOM 1204 O O . GLY A 1 181 ? 154.380 137.703 208.667 1.00 142.11 181 GLY A O 1
ATOM 1205 N N . PHE A 1 182 ? 155.119 135.768 209.554 1.00 136.75 182 PHE A N 1
ATOM 1206 C CA . PHE A 1 182 ? 156.305 135.728 208.706 1.00 136.39 182 PHE A CA 1
ATOM 1207 C C . PHE A 1 182 ? 155.953 135.306 207.282 1.00 138.37 182 PHE A C 1
ATOM 1208 O O . PHE A 1 182 ? 156.197 136.048 206.326 1.00 138.85 182 PHE A O 1
ATOM 1216 N N . CYS A 1 183 ? 155.378 134.112 207.123 1.00 140.81 183 CYS A N 1
ATOM 1217 C CA . CYS A 1 183 ? 155.004 133.620 205.804 1.00 142.31 183 CYS A CA 1
ATOM 1218 C C . CYS A 1 183 ? 153.653 132.919 205.773 1.00 143.84 183 CYS A C 1
ATOM 1219 O O . CYS A 1 183 ? 153.279 132.396 204.718 1.00 144.67 183 CYS A O 1
ATOM 1222 N N . ILE A 1 184 ? 152.911 132.890 206.882 1.00 144.46 184 ILE A N 1
ATOM 1223 C CA . ILE A 1 184 ? 151.616 132.225 206.887 1.00 146.62 184 ILE A CA 1
ATOM 1224 C C . ILE A 1 184 ? 150.724 132.844 205.812 1.00 146.79 184 ILE A C 1
ATOM 1225 O O . ILE A 1 184 ? 150.839 134.031 205.480 1.00 146.17 184 ILE A O 1
ATOM 1230 N N . ASP A 1 185 ? 149.831 132.028 205.256 1.00 150.48 185 ASP A N 1
ATOM 1231 C CA . ASP A 1 185 ? 148.973 132.487 204.177 1.00 150.99 185 ASP A CA 1
ATOM 1232 C C . ASP A 1 185 ? 148.137 133.685 204.627 1.00 149.63 185 ASP A C 1
ATOM 1233 O O . ASP A 1 185 ? 148.051 134.016 205.812 1.00 147.02 185 ASP A O 1
ATOM 1238 N N . GLY A 1 186 ? 147.519 134.336 203.655 1.00 144.33 186 GLY A N 1
ATOM 1239 C CA . GLY A 1 186 ? 146.714 135.531 203.912 1.00 143.48 186 GLY A CA 1
ATOM 1240 C C . GLY A 1 186 ? 147.520 136.811 203.684 1.00 143.09 186 GLY A C 1
ATOM 1241 O O . GLY A 1 186 ? 147.856 137.136 202.550 1.00 141.68 186 GLY A O 1
ATOM 1242 N N . PHE A 1 187 ? 147.816 137.521 204.771 1.00 141.54 187 PHE A N 1
ATOM 1243 C CA . PHE A 1 187 ? 148.605 138.748 204.731 1.00 140.15 187 PHE A CA 1
ATOM 1244 C C . PHE A 1 187 ? 149.714 138.625 205.766 1.00 140.35 187 PHE A C 1
ATOM 1245 O O . PHE A 1 187 ? 149.450 138.676 206.971 1.00 138.69 187 PHE A O 1
ATOM 1253 N N . THR A 1 188 ? 150.950 138.464 205.296 1.00 139.35 188 THR A N 1
ATOM 1254 C CA . THR A 1 188 ? 152.092 138.258 206.175 1.00 138.19 188 THR A CA 1
ATOM 1255 C C . THR A 1 188 ? 153.295 138.997 205.603 1.00 135.86 188 THR A C 1
ATOM 1256 O O . THR A 1 188 ? 153.200 139.694 204.590 1.00 135.30 188 THR A O 1
ATOM 1260 N N . PHE A 1 189 ? 154.440 138.833 206.270 1.00 130.68 189 PHE A N 1
ATOM 1261 C CA . PHE A 1 189 ? 155.633 139.591 205.908 1.00 131.08 189 PHE A CA 1
ATOM 1262 C C . PHE A 1 189 ? 156.094 139.267 204.491 1.00 129.83 189 PHE A C 1
ATOM 1263 O O . PHE A 1 189 ? 156.427 140.169 203.715 1.00 132.25 189 PHE A O 1
ATOM 1271 N N . LEU A 1 190 ? 156.118 137.986 204.135 1.00 125.20 190 LEU A N 1
ATOM 1272 C CA . LEU A 1 190 ? 156.707 137.563 202.870 1.00 126.57 190 LEU A CA 1
ATOM 1273 C C . LEU A 1 190 ? 155.723 137.574 201.708 1.00 128.52 190 LEU A C 1
ATOM 1274 O O . LEU A 1 190 ? 156.133 137.292 200.577 1.00 127.19 190 LEU A O 1
ATOM 1279 N N . ARG A 1 191 ? 154.453 137.887 201.942 1.00 133.50 191 ARG A N 1
ATOM 1280 C CA . ARG A 1 191 ? 153.468 137.932 200.870 1.00 132.85 191 ARG A CA 1
ATOM 1281 C C . ARG A 1 191 ? 153.457 139.267 200.137 1.00 133.60 191 ARG A C 1
ATOM 1282 O O . ARG A 1 191 ? 152.697 139.426 199.176 1.00 131.99 191 ARG A O 1
ATOM 1290 N N . ASP A 1 192 ? 154.276 140.223 200.570 1.00 132.54 192 ASP A N 1
ATOM 1291 C CA . ASP A 1 192 ? 154.473 141.485 199.875 1.00 130.31 192 ASP A CA 1
ATOM 1292 C C . ASP A 1 192 ? 155.795 141.413 199.126 1.00 129.60 192 ASP A C 1
ATOM 1293 O O . ASP A 1 192 ? 156.845 141.278 199.771 1.00 128.18 192 ASP A O 1
ATOM 1298 N N . PRO A 1 193 ? 155.815 141.492 197.791 1.00 124.79 193 PRO A N 1
ATOM 1299 C CA . PRO A 1 193 ? 157.073 141.213 197.077 1.00 124.70 193 PRO A CA 1
ATOM 1300 C C . PRO A 1 193 ? 158.222 142.119 197.480 1.00 127.39 193 PRO A C 1
ATOM 1301 O O . PRO A 1 193 ? 159.378 141.679 197.453 1.00 126.47 193 PRO A O 1
ATOM 1305 N N . TRP A 1 194 ? 157.949 143.369 197.859 1.00 118.21 194 TRP A N 1
ATOM 1306 C CA . TRP A 1 194 ? 159.040 144.272 198.210 1.00 114.99 194 TRP A CA 1
ATOM 1307 C C . TRP A 1 194 ? 159.786 143.809 199.455 1.00 115.69 194 TRP A C 1
ATOM 1308 O O . TRP A 1 194 ? 160.995 144.040 199.567 1.00 118.14 194 TRP A O 1
ATOM 1319 N N . ASN A 1 195 ? 159.100 143.155 200.395 1.00 125.53 195 ASN A N 1
ATOM 1320 C CA . ASN A 1 195 ? 159.791 142.631 201.567 1.00 126.49 195 ASN A CA 1
ATOM 1321 C C . ASN A 1 195 ? 160.729 141.481 201.232 1.00 127.34 195 ASN A C 1
ATOM 1322 O O . ASN A 1 195 ? 161.567 141.129 202.068 1.00 126.92 195 ASN A O 1
ATOM 1327 N N . TRP A 1 196 ? 160.610 140.883 200.045 1.00 128.72 196 TRP A N 1
ATOM 1328 C CA . TRP A 1 196 ? 161.590 139.885 199.636 1.00 129.56 196 TRP A CA 1
ATOM 1329 C C . TRP A 1 196 ? 162.971 140.510 199.490 1.00 130.18 196 TRP A C 1
ATOM 1330 O O . TRP A 1 196 ? 163.965 139.953 199.969 1.00 128.80 196 TRP A O 1
ATOM 1341 N N . LEU A 1 197 ? 163.049 141.672 198.840 1.00 122.41 197 LEU A N 1
ATOM 1342 C CA . LEU A 1 197 ? 164.326 142.367 198.718 1.00 118.03 197 LEU A CA 1
ATOM 1343 C C . LEU A 1 197 ? 164.847 142.791 200.082 1.00 117.15 197 LEU A C 1
ATOM 1344 O O . LEU A 1 197 ? 166.048 142.687 200.357 1.00 121.46 197 LEU A O 1
ATOM 1349 N N . ASP A 1 198 ? 163.958 143.274 200.951 1.00 122.69 198 ASP A N 1
ATOM 1350 C CA . ASP A 1 198 ? 164.378 143.697 202.282 1.00 125.34 198 ASP A CA 1
ATOM 1351 C C . ASP A 1 198 ? 164.988 142.535 203.056 1.00 127.86 198 ASP A C 1
ATOM 1352 O O . ASP A 1 198 ? 166.048 142.674 203.676 1.00 124.62 198 ASP A O 1
ATOM 1357 N N . PHE A 1 199 ? 164.328 141.376 203.032 1.00 132.77 199 PHE A N 1
ATOM 1358 C CA . PHE A 1 199 ? 164.861 140.214 203.734 1.00 131.68 199 PHE A CA 1
ATOM 1359 C C . PHE A 1 199 ? 166.177 139.755 203.121 1.00 130.47 199 PHE A C 1
ATOM 1360 O O . PHE A 1 199 ? 167.136 139.461 203.843 1.00 128.92 199 PHE A O 1
ATOM 1368 N N . SER A 1 200 ? 166.244 139.695 201.789 1.00 130.09 200 SER A N 1
ATOM 1369 C CA . SER A 1 200 ? 167.467 139.251 201.130 1.00 128.48 200 SER A CA 1
ATOM 1370 C C . SER A 1 200 ? 168.623 140.196 201.427 1.00 127.37 200 SER A C 1
ATOM 1371 O O . SER A 1 200 ? 169.766 139.758 201.602 1.00 127.31 200 SER A O 1
ATOM 1374 N N . VAL A 1 201 ? 168.348 141.499 201.476 1.00 125.45 201 VAL A N 1
ATOM 1375 C CA . VAL A 1 201 ? 169.402 142.470 201.754 1.00 125.91 201 VAL A CA 1
ATOM 1376 C C . VAL A 1 201 ? 169.994 142.226 203.137 1.00 126.88 201 VAL A C 1
ATOM 1377 O O . VAL A 1 201 ? 171.217 142.222 203.318 1.00 127.20 201 VAL A O 1
ATOM 1381 N N . ILE A 1 202 ? 169.134 142.018 204.135 1.00 131.20 202 ILE A N 1
ATOM 1382 C CA . ILE A 1 202 ? 169.613 141.855 205.505 1.00 130.88 202 ILE A CA 1
ATOM 1383 C C . ILE A 1 202 ? 170.396 140.556 205.646 1.00 131.62 202 ILE A C 1
ATOM 1384 O O . ILE A 1 202 ? 171.511 140.539 206.182 1.00 129.67 202 ILE A O 1
ATOM 1389 N N . MET A 1 203 ? 169.831 139.448 205.161 1.00 139.16 203 MET A N 1
ATOM 1390 C CA . MET A 1 203 ? 170.483 138.154 205.334 1.00 136.61 203 MET A CA 1
ATOM 1391 C C . MET A 1 203 ? 171.808 138.097 204.584 1.00 137.23 203 MET A C 1
ATOM 1392 O O . MET A 1 203 ? 172.789 137.542 205.092 1.00 138.76 203 MET A O 1
ATOM 1397 N N . MET A 1 204 ? 171.861 138.670 203.380 1.00 137.43 204 MET A N 1
ATOM 1398 C CA . MET A 1 204 ? 173.093 138.630 202.600 1.00 137.78 204 MET A CA 1
ATOM 1399 C C . MET A 1 204 ? 174.225 139.336 203.334 1.00 136.56 204 MET A C 1
ATOM 1400 O O . MET A 1 204 ? 175.382 138.902 203.273 1.00 136.02 204 MET A O 1
ATOM 1405 N N . ALA A 1 205 ? 173.913 140.428 204.033 1.00 137.78 205 ALA A N 1
ATOM 1406 C CA . ALA A 1 205 ? 174.935 141.126 204.805 1.00 138.36 205 ALA A CA 1
ATOM 1407 C C . ALA A 1 205 ? 175.497 140.236 205.904 1.00 140.39 205 ALA A C 1
ATOM 1408 O O . ALA A 1 205 ? 176.712 140.213 206.136 1.00 140.99 205 ALA A O 1
ATOM 1410 N N . TYR A 1 206 ? 174.628 139.497 206.598 1.00 141.44 206 TYR A N 1
ATOM 1411 C CA . TYR A 1 206 ? 175.083 138.664 207.707 1.00 140.07 206 TYR A CA 1
ATOM 1412 C C . TYR A 1 206 ? 175.965 137.521 207.218 1.00 139.42 206 TYR A C 1
ATOM 1413 O O . TYR A 1 206 ? 177.061 137.301 207.745 1.00 139.42 206 TYR A O 1
ATOM 1422 N N . ILE A 1 207 ? 175.506 136.785 206.205 1.00 140.00 207 ILE A N 1
ATOM 1423 C CA . ILE A 1 207 ? 176.204 135.565 205.808 1.00 141.33 207 ILE A CA 1
ATOM 1424 C C . ILE A 1 207 ? 177.582 135.887 205.241 1.00 141.46 207 ILE A C 1
ATOM 1425 O O . ILE A 1 207 ? 178.543 135.139 205.455 1.00 140.89 207 ILE A O 1
ATOM 1430 N N . THR A 1 208 ? 177.707 136.997 204.514 1.00 146.50 208 THR A N 1
ATOM 1431 C CA . THR A 1 208 ? 178.976 137.317 203.869 1.00 147.21 208 THR A CA 1
ATOM 1432 C C . THR A 1 208 ? 179.931 138.012 204.831 1.00 147.28 208 THR A C 1
ATOM 1433 O O . THR A 1 208 ? 181.074 137.576 205.005 1.00 146.51 208 THR A O 1
ATOM 1437 N N . GLU A 1 209 ? 179.480 139.094 205.465 1.00 152.46 209 GLU A N 1
ATOM 1438 C CA . GLU A 1 209 ? 180.371 139.884 206.308 1.00 151.91 209 GLU A CA 1
ATOM 1439 C C . GLU A 1 209 ? 180.907 139.059 207.473 1.00 151.25 209 GLU A C 1
ATOM 1440 O O . GLU A 1 209 ? 182.106 139.093 207.772 1.00 150.82 209 GLU A O 1
ATOM 1446 N N . PHE A 1 210 ? 180.032 138.306 208.144 1.00 156.92 210 PHE A N 1
ATOM 1447 C CA . PHE A 1 210 ? 180.468 137.544 209.310 1.00 157.60 210 PHE A CA 1
ATOM 1448 C C . PHE A 1 210 ? 181.358 136.375 208.906 1.00 157.61 210 PHE A C 1
ATOM 1449 O O . PHE A 1 210 ? 182.297 136.026 209.631 1.00 156.02 210 PHE A O 1
ATOM 1457 N N . VAL A 1 211 ? 181.080 135.755 207.757 1.00 158.48 211 VAL A N 1
ATOM 1458 C CA . VAL A 1 211 ? 181.994 134.746 207.229 1.00 158.65 211 VAL A CA 1
ATOM 1459 C C . VAL A 1 211 ? 183.326 135.389 206.871 1.00 159.15 211 VAL A C 1
ATOM 1460 O O . VAL A 1 211 ? 184.392 134.781 207.026 1.00 156.93 211 VAL A O 1
ATOM 1464 N N . ASN A 1 212 ? 183.286 136.631 206.385 1.00 162.96 212 ASN A N 1
ATOM 1465 C CA . ASN A 1 212 ? 184.489 137.428 206.143 1.00 162.13 212 ASN A CA 1
ATOM 1466 C C . ASN A 1 212 ? 185.331 136.824 205.017 1.00 161.97 212 ASN A C 1
ATOM 1467 O O . ASN A 1 212 ? 186.549 136.682 205.129 1.00 161.68 212 ASN A O 1
ATOM 1472 N N . LEU A 1 213 ? 184.666 136.469 203.919 1.00 158.48 213 LEU A N 1
ATOM 1473 C CA . LEU A 1 213 ? 185.357 135.930 202.757 1.00 159.32 213 LEU A CA 1
ATOM 1474 C C . LEU A 1 213 ? 184.436 136.016 201.549 1.00 158.17 213 LEU A C 1
ATOM 1475 O O . LEU A 1 213 ? 183.244 135.713 201.649 1.00 156.73 213 LEU A O 1
ATOM 1480 N N . GLY A 1 214 ? 184.993 136.431 200.421 1.00 149.37 214 GLY A N 1
ATOM 1481 C CA . GLY A 1 214 ? 184.231 136.525 199.192 1.00 148.11 214 GLY A CA 1
ATOM 1482 C C . GLY A 1 214 ? 184.919 137.425 198.192 1.00 149.58 214 GLY A C 1
ATOM 1483 O O . GLY A 1 214 ? 185.944 138.047 198.472 1.00 149.59 214 GLY A O 1
ATOM 1484 N N . ASN A 1 215 ? 184.326 137.483 197.001 1.00 140.27 215 ASN A N 1
ATOM 1485 C CA . ASN A 1 215 ? 184.826 138.320 195.914 1.00 139.95 215 ASN A CA 1
ATOM 1486 C C . ASN A 1 215 ? 184.166 139.691 196.017 1.00 138.41 215 ASN A C 1
ATOM 1487 O O . ASN A 1 215 ? 182.983 139.843 195.698 1.00 135.00 215 ASN A O 1
ATOM 1492 N N . VAL A 1 216 ? 184.941 140.692 196.440 1.00 134.62 216 VAL A N 1
ATOM 1493 C CA . VAL A 1 216 ? 184.365 141.994 196.770 1.00 135.58 216 VAL A CA 1
ATOM 1494 C C . VAL A 1 216 ? 183.649 142.584 195.561 1.00 137.08 216 VAL A C 1
ATOM 1495 O O . VAL A 1 216 ? 182.489 143.002 195.648 1.00 135.35 216 VAL A O 1
ATOM 1499 N N . SER A 1 217 ? 184.323 142.614 194.410 1.00 136.31 217 SER A N 1
ATOM 1500 C CA . SER A 1 217 ? 183.735 143.213 193.217 1.00 133.24 217 SER A CA 1
ATOM 1501 C C . SER A 1 217 ? 182.521 142.447 192.707 1.00 132.26 217 SER A C 1
ATOM 1502 O O . SER A 1 217 ? 181.788 142.977 191.865 1.00 126.57 217 SER A O 1
ATOM 1505 N N . ALA A 1 218 ? 182.293 141.224 193.185 1.00 133.81 218 ALA A N 1
ATOM 1506 C CA . ALA A 1 218 ? 181.151 140.428 192.750 1.00 131.92 218 ALA A CA 1
ATOM 1507 C C . ALA A 1 218 ? 179.917 140.680 193.610 1.00 131.93 218 ALA A C 1
ATOM 1508 O O . ALA A 1 218 ? 178.828 140.915 193.079 1.00 128.26 218 ALA A O 1
ATOM 1510 N N . LEU A 1 219 ? 180.068 140.628 194.934 1.00 131.07 219 LEU A N 1
ATOM 1511 C CA . LEU A 1 219 ? 178.943 140.820 195.841 1.00 129.83 219 LEU A CA 1
ATOM 1512 C C . LEU A 1 219 ? 178.739 142.276 196.241 1.00 129.59 219 LEU A C 1
ATOM 1513 O O . LEU A 1 219 ? 177.739 142.586 196.897 1.00 127.32 219 LEU A O 1
ATOM 1518 N N . ARG A 1 220 ? 179.654 143.170 195.862 1.00 122.61 220 ARG A N 1
ATOM 1519 C CA . ARG A 1 220 ? 179.503 144.585 196.188 1.00 122.39 220 ARG A CA 1
ATOM 1520 C C . ARG A 1 220 ? 178.221 145.149 195.589 1.00 120.68 220 ARG A C 1
ATOM 1521 O O . ARG A 1 220 ? 177.611 146.048 196.181 1.00 119.14 220 ARG A O 1
ATOM 1529 N N . THR A 1 221 ? 177.794 144.619 194.440 1.00 113.01 221 THR A N 1
ATOM 1530 C CA . THR A 1 221 ? 176.650 145.164 193.715 1.00 111.03 221 THR A CA 1
ATOM 1531 C C . THR A 1 221 ? 175.327 144.859 194.406 1.00 116.16 221 THR A C 1
ATOM 1532 O O . THR A 1 221 ? 174.380 145.646 194.297 1.00 117.72 221 THR A O 1
ATOM 1536 N N . PHE A 1 222 ? 175.231 143.729 195.111 1.00 120.61 222 PHE A N 1
ATOM 1537 C CA . PHE A 1 222 ? 173.966 143.372 195.746 1.00 121.35 222 PHE A CA 1
ATOM 1538 C C . PHE A 1 222 ? 173.539 144.414 196.769 1.00 119.92 222 PHE A C 1
ATOM 1539 O O . PHE A 1 222 ? 172.344 144.546 197.053 1.00 121.90 222 PHE A O 1
ATOM 1547 N N . ARG A 1 223 ? 174.490 145.157 197.336 1.00 110.84 223 ARG A N 1
ATOM 1548 C CA . ARG A 1 223 ? 174.118 146.189 198.296 1.00 109.76 223 ARG A CA 1
ATOM 1549 C C . ARG A 1 223 ? 173.337 147.322 197.643 1.00 110.13 223 ARG A C 1
ATOM 1550 O O . ARG A 1 223 ? 172.429 147.879 198.269 1.00 111.85 223 ARG A O 1
ATOM 1558 N N . VAL A 1 224 ? 173.668 147.676 196.397 1.00 101.80 224 VAL A N 1
ATOM 1559 C CA . VAL A 1 224 ? 172.950 148.745 195.701 1.00 100.58 224 VAL A CA 1
ATOM 1560 C C . VAL A 1 224 ? 171.454 148.477 195.678 1.00 100.92 224 VAL A C 1
ATOM 1561 O O . VAL A 1 224 ? 170.662 149.402 195.472 1.00 101.38 224 VAL A O 1
ATOM 1565 N N . LEU A 1 225 ? 171.047 147.222 195.869 1.00 105.70 225 LEU A N 1
ATOM 1566 C CA . LEU A 1 225 ? 169.632 146.917 196.034 1.00 112.59 225 LEU A CA 1
ATOM 1567 C C . LEU A 1 225 ? 169.029 147.706 197.188 1.00 109.73 225 LEU A C 1
ATOM 1568 O O . LEU A 1 225 ? 167.835 148.022 197.165 1.00 107.04 225 LEU A O 1
ATOM 1573 N N . ARG A 1 226 ? 169.831 148.027 198.206 1.00 107.87 226 ARG A N 1
ATOM 1574 C CA . ARG A 1 226 ? 169.331 148.861 199.293 1.00 110.21 226 ARG A CA 1
ATOM 1575 C C . ARG A 1 226 ? 168.753 150.161 198.755 1.00 113.92 226 ARG A C 1
ATOM 1576 O O . ARG A 1 226 ? 167.761 150.675 199.284 1.00 114.91 226 ARG A O 1
ATOM 1584 N N . ALA A 1 227 ? 169.352 150.702 197.691 1.00 104.80 227 ALA A N 1
ATOM 1585 C CA . ALA A 1 227 ? 168.836 151.931 197.101 1.00 99.81 227 ALA A CA 1
ATOM 1586 C C . ALA A 1 227 ? 167.399 151.751 196.633 1.00 99.48 227 ALA A C 1
ATOM 1587 O O . ALA A 1 227 ? 166.584 152.675 196.735 1.00 98.33 227 ALA A O 1
ATOM 1589 N N . LEU A 1 228 ? 167.065 150.564 196.120 1.00 98.30 228 LEU A N 1
ATOM 1590 C CA . LEU A 1 228 ? 165.706 150.312 195.656 1.00 97.94 228 LEU A CA 1
ATOM 1591 C C . LEU A 1 228 ? 164.693 150.356 196.790 1.00 101.79 228 LEU A C 1
ATOM 1592 O O . LEU A 1 228 ? 163.492 150.451 196.524 1.00 102.63 228 LEU A O 1
ATOM 1597 N N . LYS A 1 229 ? 165.144 150.284 198.044 1.00 106.85 229 LYS A N 1
ATOM 1598 C CA . LYS A 1 229 ? 164.225 150.432 199.165 1.00 105.67 229 LYS A CA 1
ATOM 1599 C C . LYS A 1 229 ? 163.579 151.809 199.190 1.00 104.70 229 LYS A C 1
ATOM 1600 O O . LYS A 1 229 ? 162.491 151.962 199.753 1.00 103.81 229 LYS A O 1
ATOM 1606 N N . THR A 1 230 ? 164.225 152.815 198.595 1.00 98.87 230 THR A N 1
ATOM 1607 C CA . THR A 1 230 ? 163.620 154.140 198.527 1.00 98.10 230 THR A CA 1
ATOM 1608 C C . THR A 1 230 ? 162.294 154.107 197.783 1.00 98.49 230 THR A C 1
ATOM 1609 O O . THR A 1 230 ? 161.380 154.871 198.110 1.00 97.17 230 THR A O 1
ATOM 1613 N N . ILE A 1 231 ? 162.169 153.230 196.785 1.00 96.26 231 ILE A N 1
ATOM 1614 C CA . ILE A 1 231 ? 160.931 153.151 196.015 1.00 94.18 231 ILE A CA 1
ATOM 1615 C C . ILE A 1 231 ? 159.767 152.763 196.916 1.00 94.29 231 ILE A C 1
ATOM 1616 O O . ILE A 1 231 ? 158.681 153.350 196.841 1.00 90.37 231 ILE A O 1
ATOM 1621 N N . SER A 1 232 ? 159.972 151.769 197.780 1.00 104.45 232 SER A N 1
ATOM 1622 C CA . SER A 1 232 ? 158.899 151.305 198.649 1.00 106.86 232 SER A CA 1
ATOM 1623 C C . SER A 1 232 ? 158.625 152.268 199.796 1.00 108.48 232 SER A C 1
ATOM 1624 O O . SER A 1 232 ? 157.483 152.364 200.258 1.00 102.36 232 SER A O 1
ATOM 1627 N N . VAL A 1 233 ? 159.645 152.985 200.267 1.00 108.94 233 VAL A N 1
ATOM 1628 C CA . VAL A 1 233 ? 159.479 153.822 201.450 1.00 102.98 233 VAL A CA 1
ATOM 1629 C C . VAL A 1 233 ? 158.840 155.156 201.085 1.00 104.36 233 VAL A C 1
ATOM 1630 O O . VAL A 1 233 ? 157.846 155.570 201.691 1.00 103.92 233 VAL A O 1
ATOM 1634 N N . ILE A 1 234 ? 159.395 155.845 200.097 1.00 101.32 234 ILE A N 1
ATOM 1635 C CA . ILE A 1 234 ? 158.896 157.182 199.751 1.00 99.19 234 ILE A CA 1
ATOM 1636 C C . ILE A 1 234 ? 157.472 157.061 199.218 1.00 97.45 234 ILE A C 1
ATOM 1637 O O . ILE A 1 234 ? 157.228 156.267 198.293 1.00 97.13 234 ILE A O 1
ATOM 1642 N N . PRO A 1 235 ? 156.506 157.807 199.753 1.00 102.48 235 PRO A N 1
ATOM 1643 C CA . PRO A 1 235 ? 155.129 157.678 199.264 1.00 101.14 235 PRO A CA 1
ATOM 1644 C C . PRO A 1 235 ? 155.021 158.011 197.783 1.00 100.61 235 PRO A C 1
ATOM 1645 O O . PRO A 1 235 ? 155.693 158.911 197.277 1.00 102.59 235 PRO A O 1
ATOM 1649 N N . GLY A 1 236 ? 154.163 157.268 197.086 1.00 90.96 236 GLY A N 1
ATOM 1650 C CA . GLY A 1 236 ? 153.804 157.601 195.723 1.00 90.36 236 GLY A CA 1
ATOM 1651 C C . GLY A 1 236 ? 154.781 157.170 194.656 1.00 89.45 236 GLY A C 1
ATOM 1652 O O . GLY A 1 236 ? 154.548 157.461 193.480 1.00 87.65 236 GLY A O 1
ATOM 1653 N N . LEU A 1 237 ? 155.868 156.490 195.016 1.00 86.16 237 LEU A N 1
ATOM 1654 C CA . LEU A 1 237 ? 156.815 156.010 194.018 1.00 81.08 237 LEU A CA 1
ATOM 1655 C C . LEU A 1 237 ? 156.518 154.589 193.566 1.00 83.08 237 LEU A C 1
ATOM 1656 O O . LEU A 1 237 ? 156.888 154.213 192.449 1.00 86.93 237 LEU A O 1
ATOM 1661 N N . LYS A 1 238 ? 155.863 153.789 194.408 1.00 90.37 238 LYS A N 1
ATOM 1662 C CA . LYS A 1 238 ? 155.538 152.421 194.021 1.00 88.87 238 LYS A CA 1
ATOM 1663 C C . LYS A 1 238 ? 154.566 152.398 192.850 1.00 88.24 238 LYS A C 1
ATOM 1664 O O . LYS A 1 238 ? 154.695 151.566 191.945 1.00 88.13 238 LYS A O 1
ATOM 1670 N N . THR A 1 239 ? 153.582 153.299 192.851 1.00 86.22 239 THR A N 1
ATOM 1671 C CA . THR A 1 239 ? 152.621 153.343 191.755 1.00 84.05 239 THR A CA 1
ATOM 1672 C C . THR A 1 239 ? 153.296 153.724 190.445 1.00 80.49 239 THR A C 1
ATOM 1673 O O . THR A 1 239 ? 152.985 153.157 189.393 1.00 88.85 239 THR A O 1
ATOM 1677 N N . ILE A 1 240 ? 154.218 154.687 190.487 1.00 75.60 240 ILE A N 1
ATOM 1678 C CA . ILE A 1 240 ? 154.885 155.129 189.265 1.00 79.02 240 ILE A CA 1
ATOM 1679 C C . ILE A 1 240 ? 155.680 153.984 188.653 1.00 79.37 240 ILE A C 1
ATOM 1680 O O . ILE A 1 240 ? 155.619 153.738 187.444 1.00 83.76 240 ILE A O 1
ATOM 1685 N N . VAL A 1 241 ? 156.443 153.267 189.479 1.00 76.72 241 VAL A N 1
ATOM 1686 C CA . VAL A 1 241 ? 157.251 152.166 188.966 1.00 72.00 241 VAL A CA 1
ATOM 1687 C C . VAL A 1 241 ? 156.359 151.037 188.469 1.00 79.43 241 VAL A C 1
ATOM 1688 O O . VAL A 1 241 ? 156.643 150.410 187.443 1.00 87.91 241 VAL A O 1
ATOM 1692 N N . GLY A 1 242 ? 155.273 150.753 189.188 1.00 83.56 242 GLY A N 1
ATOM 1693 C CA . GLY A 1 242 ? 154.357 149.719 188.736 1.00 78.55 242 GLY A CA 1
ATOM 1694 C C . GLY A 1 242 ? 153.750 150.035 187.384 1.00 75.13 242 GLY A C 1
ATOM 1695 O O . GLY A 1 242 ? 153.616 149.155 186.532 1.00 76.66 242 GLY A O 1
ATOM 1696 N N . ALA A 1 243 ? 153.369 151.294 187.169 1.00 79.69 243 ALA A N 1
ATOM 1697 C CA . ALA A 1 243 ? 152.856 151.696 185.865 1.00 75.76 243 ALA A CA 1
ATOM 1698 C C . ALA A 1 243 ? 153.928 151.576 184.791 1.00 79.03 243 ALA A C 1
ATOM 1699 O O . ALA A 1 243 ? 153.645 151.137 183.671 1.00 84.58 243 ALA A O 1
ATOM 1701 N N . LEU A 1 244 ? 155.164 151.962 185.110 1.00 84.25 244 LEU A N 1
ATOM 1702 C CA . LEU A 1 244 ? 156.233 151.900 184.119 1.00 80.84 244 LEU A CA 1
ATOM 1703 C C . LEU A 1 244 ? 156.563 150.460 183.752 1.00 82.11 244 LEU A C 1
ATOM 1704 O O . LEU A 1 244 ? 156.973 150.178 182.621 1.00 86.32 244 LEU A O 1
ATOM 1709 N N . ILE A 1 245 ? 156.417 149.535 184.701 1.00 83.97 245 ILE A N 1
ATOM 1710 C CA . ILE A 1 245 ? 156.650 148.127 184.397 1.00 83.61 245 ILE A CA 1
ATOM 1711 C C . ILE A 1 245 ? 155.550 147.595 183.488 1.00 88.18 245 ILE A C 1
ATOM 1712 O O . ILE A 1 245 ? 155.818 146.905 182.498 1.00 90.07 245 ILE A O 1
ATOM 1717 N N . GLN A 1 246 ? 154.295 147.899 183.816 1.00 95.34 246 GLN A N 1
ATOM 1718 C CA . GLN A 1 246 ? 153.184 147.549 182.943 1.00 93.50 246 GLN A CA 1
ATOM 1719 C C . GLN A 1 246 ? 153.160 148.396 181.679 1.00 91.45 246 GLN A C 1
ATOM 1720 O O . GLN A 1 246 ? 152.411 148.074 180.750 1.00 98.08 246 GLN A O 1
ATOM 1726 N N . SER A 1 247 ? 153.956 149.465 181.624 1.00 90.01 247 SER A N 1
ATOM 1727 C CA . SER A 1 247 ? 154.141 150.195 180.376 1.00 98.54 247 SER A CA 1
ATOM 1728 C C . SER A 1 247 ? 154.900 149.368 179.348 1.00 98.61 247 SER A C 1
ATOM 1729 O O . SER A 1 247 ? 154.858 149.676 178.152 1.00 99.25 247 SER A O 1
ATOM 1732 N N . VAL A 1 248 ? 155.602 148.324 179.791 1.00 95.86 248 VAL A N 1
ATOM 1733 C CA . VAL A 1 248 ? 156.429 147.540 178.880 1.00 95.94 248 VAL A CA 1
ATOM 1734 C C . VAL A 1 248 ? 155.561 146.700 177.951 1.00 102.69 248 VAL A C 1
ATOM 1735 O O . VAL A 1 248 ? 155.821 146.614 176.745 1.00 103.86 248 VAL A O 1
ATOM 1739 N N . LYS A 1 249 ? 154.518 146.067 178.493 1.00 105.15 249 LYS A N 1
ATOM 1740 C CA . LYS A 1 249 ? 153.741 145.114 177.708 1.00 103.57 249 LYS A CA 1
ATOM 1741 C C . LYS A 1 249 ? 153.001 145.758 176.543 1.00 102.14 249 LYS A C 1
ATOM 1742 O O . LYS A 1 249 ? 152.531 145.033 175.660 1.00 101.21 249 LYS A O 1
ATOM 1748 N N . LYS A 1 250 ? 152.885 147.085 176.514 1.00 102.91 250 LYS A N 1
ATOM 1749 C CA . LYS A 1 250 ? 152.323 147.751 175.345 1.00 105.47 250 LYS A CA 1
ATOM 1750 C C . LYS A 1 250 ? 153.284 147.759 174.168 1.00 105.35 250 LYS A C 1
ATOM 1751 O O . LYS A 1 250 ? 152.842 147.786 173.014 1.00 102.39 250 LYS A O 1
ATOM 1757 N N . LEU A 1 251 ? 154.585 147.751 174.433 1.00 104.34 251 LEU A N 1
ATOM 1758 C CA . LEU A 1 251 ? 155.585 147.895 173.387 1.00 106.45 251 LEU A CA 1
ATOM 1759 C C . LEU A 1 251 ? 155.991 146.570 172.759 1.00 109.38 251 LEU A C 1
ATOM 1760 O O . LEU A 1 251 ? 156.714 146.577 171.757 1.00 108.86 251 LEU A O 1
ATOM 1765 N N . SER A 1 252 ? 155.543 145.440 173.312 1.00 114.12 252 SER A N 1
ATOM 1766 C CA . SER A 1 252 ? 155.931 144.149 172.755 1.00 115.50 252 SER A CA 1
ATOM 1767 C C . SER A 1 252 ? 155.551 144.042 171.285 1.00 113.63 252 SER A C 1
ATOM 1768 O O . SER A 1 252 ? 156.245 143.374 170.511 1.00 111.13 252 SER A O 1
ATOM 1771 N N . ASP A 1 253 ? 154.460 144.693 170.880 1.00 111.82 253 ASP A N 1
ATOM 1772 C CA . ASP A 1 253 ? 154.092 144.705 169.468 1.00 112.18 253 ASP A CA 1
ATOM 1773 C C . ASP A 1 253 ? 155.142 145.425 168.630 1.00 110.12 253 ASP A C 1
ATOM 1774 O O . ASP A 1 253 ? 155.472 144.982 167.524 1.00 107.67 253 ASP A O 1
ATOM 1779 N N . VAL A 1 254 ? 155.670 146.541 169.132 1.00 106.41 254 VAL A N 1
ATOM 1780 C CA . VAL A 1 254 ? 156.667 147.286 168.370 1.00 106.81 254 VAL A CA 1
ATOM 1781 C C . VAL A 1 254 ? 158.055 146.687 168.554 1.00 107.62 254 VAL A C 1
ATOM 1782 O O . VAL A 1 254 ? 158.890 146.761 167.645 1.00 107.87 254 VAL A O 1
ATOM 1786 N N . MET A 1 255 ? 158.336 146.101 169.720 1.00 104.40 255 MET A N 1
ATOM 1787 C CA . MET A 1 255 ? 159.622 145.440 169.913 1.00 102.24 255 MET A CA 1
ATOM 1788 C C . MET A 1 255 ? 159.794 144.291 168.928 1.00 104.14 255 MET A C 1
ATOM 1789 O O . MET A 1 255 ? 160.886 144.084 168.389 1.00 103.40 255 MET A O 1
ATOM 1794 N N . ILE A 1 256 ? 158.725 143.532 168.683 1.00 104.44 256 ILE A N 1
ATOM 1795 C CA . ILE A 1 256 ? 158.785 142.467 167.686 1.00 106.01 256 ILE A CA 1
ATOM 1796 C C . ILE A 1 256 ? 159.058 143.053 166.307 1.00 104.44 256 ILE A C 1
ATOM 1797 O O . ILE A 1 256 ? 159.867 142.521 165.538 1.00 99.68 256 ILE A O 1
ATOM 1802 N N . LEU A 1 257 ? 158.386 144.154 165.969 1.00 99.80 257 LEU A N 1
ATOM 1803 C CA . LEU A 1 257 ? 158.632 144.804 164.687 1.00 95.89 257 LEU A CA 1
ATOM 1804 C C . LEU A 1 257 ? 160.077 145.271 164.583 1.00 98.74 257 LEU A C 1
ATOM 1805 O O . LEU A 1 257 ? 160.764 144.985 163.597 1.00 102.48 257 LEU A O 1
ATOM 1810 N N . THR A 1 258 ? 160.561 145.980 165.604 1.00 89.69 258 THR A N 1
ATOM 1811 C CA . THR A 1 258 ? 161.884 146.588 165.523 1.00 87.93 258 THR A CA 1
ATOM 1812 C C . THR A 1 258 ? 162.970 145.532 165.372 1.00 90.37 258 THR A C 1
ATOM 1813 O O . THR A 1 258 ? 163.919 145.710 164.601 1.00 91.54 258 THR A O 1
ATOM 1817 N N . VAL A 1 259 ? 162.853 144.425 166.105 1.00 89.50 259 VAL A N 1
ATOM 1818 C CA . VAL A 1 259 ? 163.872 143.384 166.029 1.00 85.24 259 VAL A CA 1
ATOM 1819 C C . VAL A 1 259 ? 163.844 142.706 164.666 1.00 83.13 259 VAL A C 1
ATOM 1820 O O . VAL A 1 259 ? 164.891 142.353 164.114 1.00 82.07 259 VAL A O 1
ATOM 1824 N N . PHE A 1 260 ? 162.651 142.505 164.104 1.00 92.96 260 PHE A N 1
ATOM 1825 C CA . PHE A 1 260 ? 162.553 141.838 162.810 1.00 91.13 260 PHE A CA 1
ATOM 1826 C C . PHE A 1 260 ? 163.181 142.685 161.710 1.00 84.94 260 PHE A C 1
ATOM 1827 O O . PHE A 1 260 ? 163.982 142.189 160.911 1.00 86.32 260 PHE A O 1
ATOM 1835 N N . CYS A 1 261 ? 162.828 143.970 161.652 1.00 81.75 261 CYS A N 1
ATOM 1836 C CA . CYS A 1 261 ? 163.393 144.838 160.624 1.00 84.27 261 CYS A CA 1
ATOM 1837 C C . CYS A 1 261 ? 164.892 145.032 160.817 1.00 89.68 261 CYS A C 1
ATOM 1838 O O . CYS A 1 261 ? 165.647 145.068 159.839 1.00 95.07 261 CYS A O 1
ATOM 1841 N N . LEU A 1 262 ? 165.345 145.164 162.065 1.00 76.00 262 LEU A N 1
ATOM 1842 C CA . LEU A 1 262 ? 166.778 145.295 162.306 1.00 70.31 262 LEU A CA 1
ATOM 1843 C C . LEU A 1 262 ? 167.534 144.059 161.842 1.00 75.34 262 LEU A C 1
ATOM 1844 O O . LEU A 1 262 ? 168.708 144.153 161.472 1.00 77.07 262 LEU A O 1
ATOM 1849 N N . SER A 1 263 ? 166.885 142.893 161.865 1.00 82.55 263 SER A N 1
ATOM 1850 C CA . SER A 1 263 ? 167.533 141.678 161.386 1.00 79.56 263 SER A CA 1
ATOM 1851 C C . SER A 1 263 ? 167.569 141.620 159.866 1.00 77.24 263 SER A C 1
ATOM 1852 O O . SER A 1 263 ? 168.515 141.073 159.291 1.00 87.90 263 SER A O 1
ATOM 1855 N N . VAL A 1 264 ? 166.550 142.161 159.198 1.00 77.00 264 VAL A N 1
ATOM 1856 C CA . VAL A 1 264 ? 166.543 142.162 157.739 1.00 73.25 264 VAL A CA 1
ATOM 1857 C C . VAL A 1 264 ? 167.651 143.059 157.207 1.00 71.53 264 VAL A C 1
ATOM 1858 O O . VAL A 1 264 ? 168.407 142.672 156.310 1.00 83.87 264 VAL A O 1
ATOM 1862 N N . PHE A 1 265 ? 167.766 144.273 157.750 1.00 64.24 265 PHE A N 1
ATOM 1863 C CA . PHE A 1 265 ? 168.817 145.175 157.295 1.00 68.52 265 PHE A CA 1
ATOM 1864 C C . PHE A 1 265 ? 170.190 144.703 157.749 1.00 73.31 265 PHE A C 1
ATOM 1865 O O . PHE A 1 265 ? 171.195 145.015 157.103 1.00 73.69 265 PHE A O 1
ATOM 1873 N N . ALA A 1 266 ? 170.256 143.965 158.858 1.00 70.11 266 ALA A N 1
ATOM 1874 C CA . ALA A 1 266 ? 171.522 143.377 159.281 1.00 55.39 266 ALA A CA 1
ATOM 1875 C C . ALA A 1 266 ? 171.965 142.272 158.335 1.00 58.66 266 ALA A C 1
ATOM 1876 O O . ALA A 1 266 ? 173.167 142.073 158.137 1.00 65.56 266 ALA A O 1
ATOM 1878 N N . LEU A 1 267 ? 171.013 141.537 157.756 1.00 71.59 267 LEU A N 1
ATOM 1879 C CA . LEU A 1 267 ? 171.356 140.533 156.755 1.00 59.74 267 LEU A CA 1
ATOM 1880 C C . LEU A 1 267 ? 171.725 141.178 155.427 1.00 62.69 267 LEU A C 1
ATOM 1881 O O . LEU A 1 267 ? 172.589 140.665 154.710 1.00 71.99 267 LEU A O 1
ATOM 1886 N N . ILE A 1 268 ? 171.075 142.288 155.077 1.00 71.38 268 ILE A N 1
ATOM 1887 C CA . ILE A 1 268 ? 171.471 143.037 153.887 1.00 71.37 268 ILE A CA 1
ATOM 1888 C C . ILE A 1 268 ? 172.872 143.605 154.069 1.00 72.64 268 ILE A C 1
ATOM 1889 O O . ILE A 1 268 ? 173.746 143.441 153.211 1.00 73.57 268 ILE A O 1
ATOM 1894 N N . GLY A 1 269 ? 173.106 144.278 155.196 1.00 70.65 269 GLY A N 1
ATOM 1895 C CA . GLY A 1 269 ? 174.416 144.856 155.441 1.00 60.67 269 GLY A CA 1
ATOM 1896 C C . GLY A 1 269 ? 175.496 143.804 155.585 1.00 52.29 269 GLY A C 1
ATOM 1897 O O . GLY A 1 269 ? 176.629 144.000 155.146 1.00 60.27 269 GLY A O 1
ATOM 1898 N N . LEU A 1 270 ? 175.164 142.678 156.214 1.00 66.97 270 LEU A N 1
ATOM 1899 C CA . LEU A 1 270 ? 176.126 141.589 156.330 1.00 63.13 270 LEU A CA 1
ATOM 1900 C C . LEU A 1 270 ? 176.530 141.075 154.955 1.00 69.41 270 LEU A C 1
ATOM 1901 O O . LEU A 1 270 ? 177.718 140.905 154.669 1.00 72.98 270 LEU A O 1
ATOM 1906 N N . GLN A 1 271 ? 175.556 140.846 154.075 1.00 80.00 271 GLN A N 1
ATOM 1907 C CA . GLN A 1 271 ? 175.872 140.298 152.760 1.00 77.02 271 GLN A CA 1
ATOM 1908 C C . GLN A 1 271 ? 176.721 141.265 151.945 1.00 76.45 271 GLN A C 1
ATOM 1909 O O . GLN A 1 271 ? 177.639 140.846 151.232 1.00 77.97 271 GLN A O 1
ATOM 1915 N N . LEU A 1 272 ? 176.430 142.564 152.036 1.00 73.62 272 LEU A N 1
ATOM 1916 C CA . LEU A 1 272 ? 177.105 143.535 151.181 1.00 67.63 272 LEU A CA 1
ATOM 1917 C C . LEU A 1 272 ? 178.538 143.797 151.633 1.00 75.27 272 LEU A C 1
ATOM 1918 O O . LEU A 1 272 ? 179.428 143.984 150.797 1.00 77.15 272 LEU A O 1
ATOM 1923 N N . PHE A 1 273 ? 178.784 143.817 152.943 1.00 72.62 273 PHE A N 1
ATOM 1924 C CA . PHE A 1 273 ? 180.029 144.330 153.506 1.00 61.27 273 PHE A CA 1
ATOM 1925 C C . PHE A 1 273 ? 180.779 143.280 154.320 1.00 61.29 273 PHE A C 1
ATOM 1926 O O . PHE A 1 273 ? 181.300 143.569 155.395 1.00 72.70 273 PHE A O 1
ATOM 1934 N N . MET A 1 274 ? 180.868 142.052 153.821 1.00 71.53 274 MET A N 1
ATOM 1935 C CA . MET A 1 274 ? 181.647 141.021 154.504 1.00 77.19 274 MET A CA 1
ATOM 1936 C C . MET A 1 274 ? 183.135 141.298 154.330 1.00 75.90 274 MET A C 1
ATOM 1937 O O . MET A 1 274 ? 183.664 141.223 153.217 1.00 77.89 274 MET A O 1
ATOM 1942 N N . GLY A 1 275 ? 183.814 141.612 155.432 1.00 63.32 275 GLY A N 1
ATOM 1943 C CA . GLY A 1 275 ? 185.249 141.801 155.421 1.00 51.53 275 GLY A CA 1
ATOM 1944 C C . GLY A 1 275 ? 185.722 143.118 154.858 1.00 67.59 275 GLY A C 1
ATOM 1945 O O . GLY A 1 275 ? 186.931 143.293 154.677 1.00 69.72 275 GLY A O 1
ATOM 1946 N N . ASN A 1 276 ? 184.815 144.053 154.575 1.00 77.07 276 ASN A N 1
ATOM 1947 C CA . ASN A 1 276 ? 185.217 145.304 153.944 1.00 54.44 276 ASN A CA 1
ATOM 1948 C C . ASN A 1 276 ? 185.901 146.243 154.925 1.00 64.52 276 ASN A C 1
ATOM 1949 O O . ASN A 1 276 ? 186.711 147.078 154.511 1.00 77.04 276 ASN A O 1
ATOM 1954 N N . LEU A 1 277 ? 185.597 146.134 156.215 1.00 60.78 277 LEU A N 1
ATOM 1955 C CA . LEU A 1 277 ? 186.145 147.065 157.192 1.00 47.24 277 LEU A CA 1
ATOM 1956 C C . LEU A 1 277 ? 187.527 146.669 157.688 1.00 47.97 277 LEU A C 1
ATOM 1957 O O . LEU A 1 277 ? 188.087 147.382 158.523 1.00 63.28 277 LEU A O 1
ATOM 1962 N N . ARG A 1 278 ? 188.091 145.561 157.211 1.00 45.47 278 ARG A N 1
ATOM 1963 C CA . ARG A 1 278 ? 189.468 145.203 157.521 1.00 50.22 278 ARG A CA 1
ATOM 1964 C C . ARG A 1 278 ? 190.347 145.211 156.275 1.00 54.16 278 ARG A C 1
ATOM 1965 O O . ARG A 1 278 ? 191.316 144.456 156.187 1.00 60.87 278 ARG A O 1
ATOM 1973 N N . ASN A 1 279 ? 190.009 146.057 155.304 1.00 64.47 279 ASN A N 1
ATOM 1974 C CA . ASN A 1 279 ? 190.936 146.385 154.231 1.00 48.66 279 ASN A CA 1
ATOM 1975 C C . ASN A 1 279 ? 192.004 147.332 154.758 1.00 52.53 279 ASN A C 1
ATOM 1976 O O . ASN A 1 279 ? 191.711 148.253 155.523 1.00 60.71 279 ASN A O 1
ATOM 1981 N N . LYS A 1 280 ? 193.248 147.114 154.344 1.00 44.74 280 LYS A N 1
ATOM 1982 C CA . LYS A 1 280 ? 194.341 147.947 154.818 1.00 45.05 280 LYS A CA 1
ATOM 1983 C C . LYS A 1 280 ? 195.377 148.097 153.717 1.00 61.80 280 LYS A C 1
ATOM 1984 O O . LYS A 1 280 ? 195.485 147.250 152.829 1.00 77.06 280 LYS A O 1
ATOM 1990 N N . CYS A 1 281 ? 196.135 149.188 153.787 1.00 59.46 281 CYS A N 1
ATOM 1991 C CA . CYS A 1 281 ? 197.234 149.440 152.863 1.00 63.07 281 CYS A CA 1
ATOM 1992 C C . CYS A 1 281 ? 198.492 148.799 153.435 1.00 55.06 281 CYS A C 1
ATOM 1993 O O . CYS A 1 281 ? 199.072 149.311 154.395 1.00 65.95 281 CYS A O 1
ATOM 1996 N N . VAL A 1 282 ? 198.916 147.681 152.851 1.00 28.84 282 VAL A N 1
ATOM 1997 C CA . VAL A 1 282 ? 200.073 146.934 153.328 1.00 51.56 282 VAL A CA 1
ATOM 1998 C C . VAL A 1 282 ? 201.206 147.099 152.326 1.00 54.94 282 VAL A C 1
ATOM 1999 O O . VAL A 1 282 ? 200.973 147.125 151.113 1.00 63.96 282 VAL A O 1
ATOM 2003 N N . VAL A 1 283 ? 202.436 147.204 152.836 1.00 60.18 283 VAL A N 1
ATOM 2004 C CA . VAL A 1 283 ? 203.575 147.454 151.963 1.00 56.33 283 VAL A CA 1
ATOM 2005 C C . VAL A 1 283 ? 203.632 146.374 150.899 1.00 61.22 283 VAL A C 1
ATOM 2006 O O . VAL A 1 283 ? 203.437 145.187 151.180 1.00 69.52 283 VAL A O 1
ATOM 2010 N N . TRP A 1 284 ? 203.894 146.790 149.662 1.00 72.15 284 TRP A N 1
ATOM 2011 C CA . TRP A 1 284 ? 203.864 145.904 148.518 1.00 68.43 284 TRP A CA 1
ATOM 2012 C C . TRP A 1 284 ? 204.885 146.426 147.519 1.00 75.25 284 TRP A C 1
ATOM 2013 O O . TRP A 1 284 ? 204.981 147.647 147.337 1.00 82.53 284 TRP A O 1
ATOM 2024 N N . PRO A 1 285 ? 205.662 145.553 146.865 1.00 74.23 285 PRO A N 1
ATOM 2025 C CA . PRO A 1 285 ? 205.679 144.086 146.937 1.00 76.11 285 PRO A CA 1
ATOM 2026 C C . PRO A 1 285 ? 206.402 143.555 148.164 1.00 77.38 285 PRO A C 1
ATOM 2027 O O . PRO A 1 285 ? 207.045 144.303 148.889 1.00 77.11 285 PRO A O 1
ATOM 2031 N N . ILE A 1 286 ? 206.308 142.250 148.415 1.00 88.12 286 ILE A N 1
ATOM 2032 C CA . ILE A 1 286 ? 206.972 141.656 149.567 1.00 85.25 286 ILE A CA 1
ATOM 2033 C C . ILE A 1 286 ? 208.476 141.660 149.340 1.00 92.30 286 ILE A C 1
ATOM 2034 O O . ILE A 1 286 ? 208.962 141.248 148.279 1.00 96.20 286 ILE A O 1
ATOM 2039 N N . ASN A 1 287 ? 209.219 142.127 150.339 1.00 105.25 287 ASN A N 1
ATOM 2040 C CA . ASN A 1 287 ? 210.680 142.095 150.310 1.00 105.27 287 ASN A CA 1
ATOM 2041 C C . ASN A 1 287 ? 211.117 140.787 150.952 1.00 110.10 287 ASN A C 1
ATOM 2042 O O . ASN A 1 287 ? 211.347 140.708 152.159 1.00 111.74 287 ASN A O 1
ATOM 2047 N N . PHE A 1 288 ? 211.229 139.740 150.132 1.00 108.09 288 PHE A N 1
ATOM 2048 C CA . PHE A 1 288 ? 211.584 138.426 150.653 1.00 108.38 288 PHE A CA 1
ATOM 2049 C C . PHE A 1 288 ? 212.971 138.405 151.282 1.00 109.74 288 PHE A C 1
ATOM 2050 O O . PHE A 1 288 ? 213.223 137.581 152.167 1.00 108.42 288 PHE A O 1
ATOM 2058 N N . ASN A 1 289 ? 213.873 139.286 150.846 1.00 124.86 289 ASN A N 1
ATOM 2059 C CA . ASN A 1 289 ? 215.233 139.290 151.375 1.00 125.18 289 ASN A CA 1
ATOM 2060 C C . ASN A 1 289 ? 215.290 139.836 152.797 1.00 125.86 289 ASN A C 1
ATOM 2061 O O . ASN A 1 289 ? 216.071 139.347 153.620 1.00 127.62 289 ASN A O 1
ATOM 2066 N N . GLU A 1 290 ? 214.479 140.844 153.103 1.00 128.40 290 GLU A N 1
ATOM 2067 C CA . GLU A 1 290 ? 214.512 141.510 154.398 1.00 130.38 290 GLU A CA 1
ATOM 2068 C C . GLU A 1 290 ? 213.543 140.910 155.408 1.00 130.39 290 GLU A C 1
ATOM 2069 O O . GLU A 1 290 ? 213.407 141.455 156.509 1.00 129.07 290 GLU A O 1
ATOM 2075 N N . SER A 1 291 ? 212.869 139.814 155.071 1.00 130.23 291 SER A N 1
ATOM 2076 C CA . SER A 1 291 ? 211.820 139.278 155.928 1.00 130.70 291 SER A CA 1
ATOM 2077 C C . SER A 1 291 ? 212.390 138.281 156.929 1.00 132.30 291 SER A C 1
ATOM 2078 O O . SER A 1 291 ? 213.050 137.310 156.547 1.00 131.23 291 SER A O 1
ATOM 2081 N N . TYR A 1 292 ? 212.125 138.523 158.211 1.00 141.96 292 TYR A N 1
ATOM 2082 C CA . TYR A 1 292 ? 212.434 137.586 159.285 1.00 140.37 292 TYR A CA 1
ATOM 2083 C C . TYR A 1 292 ? 211.134 137.201 159.973 1.00 140.53 292 TYR A C 1
ATOM 2084 O O . TYR A 1 292 ? 210.483 138.051 160.589 1.00 141.46 292 TYR A O 1
ATOM 2093 N N . LEU A 1 293 ? 210.756 135.931 159.871 1.00 133.96 293 LEU A N 1
ATOM 2094 C CA . LEU A 1 293 ? 209.617 135.460 160.639 1.00 135.82 293 LEU A CA 1
ATOM 2095 C C . LEU A 1 293 ? 210.001 135.352 162.112 1.00 137.29 293 LEU A C 1
ATOM 2096 O O . LEU A 1 293 ? 211.180 135.307 162.471 1.00 139.48 293 LEU A O 1
ATOM 2101 N N . GLU A 1 294 ? 208.982 135.323 162.974 1.00 133.60 294 GLU A N 1
ATOM 2102 C CA . GLU A 1 294 ? 209.239 135.333 164.410 1.00 134.88 294 GLU A CA 1
ATOM 2103 C C . GLU A 1 294 ? 210.162 134.193 164.820 1.00 135.89 294 GLU A C 1
ATOM 2104 O O . GLU A 1 294 ? 210.935 134.331 165.775 1.00 131.98 294 GLU A O 1
ATOM 2110 N N . ASN A 1 295 ? 210.099 133.066 164.110 1.00 148.72 295 ASN A N 1
ATOM 2111 C CA . ASN A 1 295 ? 211.013 131.960 164.366 1.00 147.82 295 ASN A CA 1
ATOM 2112 C C . ASN A 1 295 ? 212.434 132.264 163.910 1.00 147.95 295 ASN A C 1
ATOM 2113 O O . ASN A 1 295 ? 213.350 131.498 164.227 1.00 146.91 295 ASN A O 1
ATOM 2118 N N . GLY A 1 296 ? 212.637 133.355 163.174 1.00 145.20 296 GLY A N 1
ATOM 2119 C CA . GLY A 1 296 ? 213.946 133.687 162.648 1.00 142.24 296 GLY A CA 1
ATOM 2120 C C . GLY A 1 296 ? 214.216 133.007 161.322 1.00 144.52 296 GLY A C 1
ATOM 2121 O O . GLY A 1 296 ? 213.301 132.825 160.514 1.00 145.78 296 GLY A O 1
ATOM 2122 N N . THR A 1 297 ? 215.470 132.628 161.085 1.00 147.17 297 THR A N 1
ATOM 2123 C CA . THR A 1 297 ? 215.900 131.869 159.914 1.00 148.27 297 THR A CA 1
ATOM 2124 C C . THR A 1 297 ? 215.787 132.654 158.612 1.00 148.08 297 THR A C 1
ATOM 2125 O O . THR A 1 297 ? 215.972 132.075 157.535 1.00 149.17 297 THR A O 1
ATOM 2129 N N . LYS A 1 298 ? 215.488 133.951 158.671 1.00 141.82 298 LYS A N 1
ATOM 2130 C CA . LYS A 1 298 ? 215.458 134.793 157.474 1.00 143.81 298 LYS A CA 1
ATOM 2131 C C . LYS A 1 298 ? 214.464 134.266 156.443 1.00 144.33 298 LYS A C 1
ATOM 2132 O O . LYS A 1 298 ? 214.648 134.440 155.236 1.00 142.51 298 LYS A O 1
ATOM 2138 N N . GLY A 1 299 ? 213.401 133.621 156.911 1.00 135.58 299 GLY A N 1
ATOM 2139 C CA . GLY A 1 299 ? 212.398 133.044 156.043 1.00 132.10 299 GLY A CA 1
ATOM 2140 C C . GLY A 1 299 ? 211.252 133.994 155.769 1.00 132.13 299 GLY A C 1
ATOM 2141 O O . GLY A 1 299 ? 211.348 135.207 155.972 1.00 130.19 299 GLY A O 1
ATOM 2142 N N . PHE A 1 300 ? 210.147 133.422 155.295 1.00 109.69 300 PHE A N 1
ATOM 2143 C CA . PHE A 1 300 ? 208.948 134.184 154.982 1.00 110.21 300 PHE A CA 1
ATOM 2144 C C . PHE A 1 300 ? 207.721 133.364 155.353 1.00 107.46 300 PHE A C 1
ATOM 2145 O O . PHE A 1 300 ? 207.681 132.149 155.144 1.00 103.12 300 PHE A O 1
ATOM 2153 N N . ASP A 1 301 ? 206.720 134.043 155.909 1.00 108.08 301 ASP A N 1
ATOM 2154 C CA . ASP A 1 301 ? 205.470 133.398 156.299 1.00 105.40 301 ASP A CA 1
ATOM 2155 C C . ASP A 1 301 ? 204.334 134.378 156.054 1.00 107.36 301 ASP A C 1
ATOM 2156 O O . ASP A 1 301 ? 204.291 135.443 156.676 1.00 103.82 301 ASP A O 1
ATOM 2161 N N . TRP A 1 302 ? 203.417 134.016 155.154 1.00 93.99 302 TRP A N 1
ATOM 2162 C CA . TRP A 1 302 ? 202.384 134.958 154.734 1.00 92.02 302 TRP A CA 1
ATOM 2163 C C . TRP A 1 302 ? 201.476 135.347 155.893 1.00 93.95 302 TRP A C 1
ATOM 2164 O O . TRP A 1 302 ? 201.133 136.524 156.053 1.00 94.53 302 TRP A O 1
ATOM 2175 N N . GLU A 1 303 ? 201.072 134.375 156.713 1.00 101.85 303 GLU A N 1
ATOM 2176 C CA . GLU A 1 303 ? 200.128 134.668 157.786 1.00 97.82 303 GLU A CA 1
ATOM 2177 C C . GLU A 1 303 ? 200.689 135.690 158.765 1.00 95.57 303 GLU A C 1
ATOM 2178 O O . GLU A 1 303 ? 199.935 136.500 159.315 1.00 98.49 303 GLU A O 1
ATOM 2184 N N . GLU A 1 304 ? 201.999 135.666 159.003 1.00 90.96 304 GLU A N 1
ATOM 2185 C CA . GLU A 1 304 ? 202.622 136.677 159.847 1.00 92.88 304 GLU A CA 1
ATOM 2186 C C . GLU A 1 304 ? 202.835 137.995 159.117 1.00 96.30 304 GLU A C 1
ATOM 2187 O O . GLU A 1 304 ? 203.029 139.025 159.772 1.00 98.50 304 GLU A O 1
ATOM 2193 N N . TYR A 1 305 ? 202.809 137.988 157.783 1.00 85.18 305 TYR A N 1
ATOM 2194 C CA . TYR A 1 305 ? 203.019 139.220 157.031 1.00 74.94 305 TYR A CA 1
ATOM 2195 C C . TYR A 1 305 ? 201.819 140.152 157.150 1.00 71.42 305 TYR A C 1
ATOM 2196 O O . TYR A 1 305 ? 201.977 141.351 157.400 1.00 70.29 305 TYR A O 1
ATOM 2205 N N . ILE A 1 306 ? 200.610 139.619 156.983 1.00 68.80 306 ILE A N 1
ATOM 2206 C CA . ILE A 1 306 ? 199.403 140.441 156.965 1.00 72.58 306 ILE A CA 1
ATOM 2207 C C . ILE A 1 306 ? 198.853 140.627 158.372 1.00 75.85 306 ILE A C 1
ATOM 2208 O O . ILE A 1 306 ? 197.750 141.154 158.549 1.00 77.62 306 ILE A O 1
ATOM 2213 N N . ASN A 1 307 ? 199.603 140.191 159.379 1.00 73.79 307 ASN A N 1
ATOM 2214 C CA . ASN A 1 307 ? 199.227 140.411 160.764 1.00 68.65 307 ASN A CA 1
ATOM 2215 C C . ASN A 1 307 ? 200.240 141.243 161.530 1.00 76.18 307 ASN A C 1
ATOM 2216 O O . ASN A 1 307 ? 199.988 141.571 162.695 1.00 81.80 307 ASN A O 1
ATOM 2221 N N . ASN A 1 308 ? 201.367 141.594 160.917 1.00 84.29 308 ASN A N 1
ATOM 2222 C CA . ASN A 1 308 ? 202.353 142.465 161.542 1.00 77.66 308 ASN A CA 1
ATOM 2223 C C . ASN A 1 308 ? 201.945 143.915 161.315 1.00 67.55 308 ASN A C 1
ATOM 2224 O O . ASN A 1 308 ? 201.854 144.367 160.170 1.00 79.87 308 ASN A O 1
ATOM 2229 N N . LYS A 1 309 ? 201.702 144.645 162.404 1.00 60.72 309 LYS A N 1
ATOM 2230 C CA . LYS A 1 309 ? 201.163 145.995 162.284 1.00 65.45 309 LYS A CA 1
ATOM 2231 C C . LYS A 1 309 ? 202.115 146.909 161.522 1.00 69.94 309 LYS A C 1
ATOM 2232 O O . LYS A 1 309 ? 201.677 147.829 160.824 1.00 78.98 309 LYS A O 1
ATOM 2238 N N . THR A 1 310 ? 203.423 146.665 161.624 1.00 74.97 310 THR A N 1
ATOM 2239 C CA . THR A 1 310 ? 204.387 147.571 161.011 1.00 70.74 310 THR A CA 1
ATOM 2240 C C . THR A 1 310 ? 204.291 147.589 159.493 1.00 74.65 310 THR A C 1
ATOM 2241 O O . THR A 1 310 ? 204.869 148.484 158.868 1.00 82.34 310 THR A O 1
ATOM 2245 N N . ASN A 1 311 ? 203.590 146.636 158.889 1.00 69.93 311 ASN A N 1
ATOM 2246 C CA . ASN A 1 311 ? 203.448 146.578 157.442 1.00 67.56 311 ASN A CA 1
ATOM 2247 C C . ASN A 1 311 ? 202.246 147.355 156.926 1.00 67.27 311 ASN A C 1
ATOM 2248 O O . ASN A 1 311 ? 202.046 147.410 155.711 1.00 66.60 311 ASN A O 1
ATOM 2253 N N . PHE A 1 312 ? 201.451 147.958 157.804 1.00 69.41 312 PHE A N 1
ATOM 2254 C CA . PHE A 1 312 ? 200.279 148.725 157.410 1.00 54.31 312 PHE A CA 1
ATOM 2255 C C . PHE A 1 312 ? 200.600 150.214 157.405 1.00 64.85 312 PHE A C 1
ATOM 2256 O O . PHE A 1 312 ? 201.563 150.667 158.027 1.00 74.82 312 PHE A O 1
ATOM 2264 N N . TYR A 1 313 ? 199.777 150.977 156.688 1.00 57.66 313 TYR A N 1
ATOM 2265 C CA . TYR A 1 313 ? 199.936 152.422 156.607 1.00 53.20 313 TYR A CA 1
ATOM 2266 C C . TYR A 1 313 ? 198.972 153.107 157.563 1.00 60.49 313 TYR A C 1
ATOM 2267 O O . TYR A 1 313 ? 197.764 152.862 157.519 1.00 73.86 313 TYR A O 1
ATOM 2276 N N . THR A 1 314 ? 199.512 153.970 158.420 1.00 68.07 314 THR A N 1
ATOM 2277 C CA . THR A 1 314 ? 198.726 154.776 159.344 1.00 68.78 314 THR A CA 1
ATOM 2278 C C . THR A 1 314 ? 199.002 156.241 159.046 1.00 76.53 314 THR A C 1
ATOM 2279 O O . THR A 1 314 ? 200.161 156.665 159.039 1.00 78.71 314 THR A O 1
ATOM 2283 N N . VAL A 1 315 ? 197.944 157.007 158.800 1.00 79.23 315 VAL A N 1
ATOM 2284 C CA . VAL A 1 315 ? 198.134 158.431 158.509 1.00 77.14 315 VAL A CA 1
ATOM 2285 C C . VAL A 1 315 ? 198.797 159.092 159.711 1.00 83.70 315 VAL A C 1
ATOM 2286 O O . VAL A 1 315 ? 198.304 158.942 160.845 1.00 94.78 315 VAL A O 1
ATOM 2290 N N . PRO A 1 316 ? 199.905 159.823 159.541 1.00 76.19 316 PRO A N 1
ATOM 2291 C CA . PRO A 1 316 ? 200.596 160.380 160.712 1.00 75.50 316 PRO A CA 1
ATOM 2292 C C . PRO A 1 316 ? 199.674 161.202 161.596 1.00 81.06 316 PRO A C 1
ATOM 2293 O O . PRO A 1 316 ? 199.074 162.182 161.145 1.00 78.40 316 PRO A O 1
ATOM 2297 N N . GLY A 1 317 ? 199.560 160.805 162.862 1.00 89.34 317 GLY A N 1
ATOM 2298 C CA . GLY A 1 317 ? 198.684 161.457 163.809 1.00 89.38 317 GLY A CA 1
ATOM 2299 C C . GLY A 1 317 ? 197.395 160.717 164.096 1.00 93.78 317 GLY A C 1
ATOM 2300 O O . GLY A 1 317 ? 196.668 161.116 165.013 1.00 100.63 317 GLY A O 1
ATOM 2301 N N . MET A 1 318 ? 197.090 159.661 163.349 1.00 88.66 318 MET A N 1
ATOM 2302 C CA . MET A 1 318 ? 195.878 158.888 163.565 1.00 87.49 318 MET A CA 1
ATOM 2303 C C . MET A 1 318 ? 196.161 157.689 164.465 1.00 93.53 318 MET A C 1
ATOM 2304 O O . MET A 1 318 ? 197.310 157.302 164.687 1.00 92.23 318 MET A O 1
ATOM 2309 N N . LEU A 1 319 ? 195.083 157.101 164.985 1.00 103.01 319 LEU A N 1
ATOM 2310 C CA . LEU A 1 319 ? 195.184 156.006 165.939 1.00 100.00 319 LEU A CA 1
ATOM 2311 C C . LEU A 1 319 ? 194.953 154.634 165.321 1.00 93.51 319 LEU A C 1
ATOM 2312 O O . LEU A 1 319 ? 195.296 153.628 165.950 1.00 94.05 319 LEU A O 1
ATOM 2317 N N . GLU A 1 320 ? 194.387 154.566 164.121 1.00 83.24 320 GLU A N 1
ATOM 2318 C CA . GLU A 1 320 ? 194.095 153.305 163.462 1.00 84.10 320 GLU A CA 1
ATOM 2319 C C . GLU A 1 320 ? 194.682 153.308 162.059 1.00 92.26 320 GLU A C 1
ATOM 2320 O O . GLU A 1 320 ? 194.801 154.367 161.437 1.00 97.72 320 GLU A O 1
ATOM 2326 N N . PRO A 1 321 ? 195.051 152.142 161.534 1.00 70.21 321 PRO A N 1
ATOM 2327 C CA . PRO A 1 321 ? 195.538 152.088 160.153 1.00 66.52 321 PRO A CA 1
ATOM 2328 C C . PRO A 1 321 ? 194.448 152.468 159.165 1.00 67.16 321 PRO A C 1
ATOM 2329 O O . PRO A 1 321 ? 193.255 152.286 159.414 1.00 65.11 321 PRO A O 1
ATOM 2333 N N . LEU A 1 322 ? 194.880 153.010 158.030 1.00 57.13 322 LEU A N 1
ATOM 2334 C CA . LEU A 1 322 ? 193.962 153.543 157.035 1.00 58.67 322 LEU A CA 1
ATOM 2335 C C . LEU A 1 322 ? 193.300 152.423 156.244 1.00 57.92 322 LEU A C 1
ATOM 2336 O O . LEU A 1 322 ? 193.946 151.441 155.869 1.00 60.23 322 LEU A O 1
ATOM 2341 N N . LEU A 1 323 ? 192.003 152.577 155.993 1.00 55.87 323 LEU A N 1
ATOM 2342 C CA . LEU A 1 323 ? 191.264 151.671 155.129 1.00 50.70 323 LEU A CA 1
ATOM 2343 C C . LEU A 1 323 ? 191.359 152.130 153.679 1.00 56.94 323 LEU A C 1
ATOM 2344 O O . LEU A 1 323 ? 191.660 153.287 153.383 1.00 61.37 323 LEU A O 1
ATOM 2349 N N . CYS A 1 324 ? 191.078 151.203 152.771 1.00 53.83 324 CYS A N 1
ATOM 2350 C CA . CYS A 1 324 ? 191.180 151.464 151.346 1.00 42.58 324 CYS A CA 1
ATOM 2351 C C . CYS A 1 324 ? 190.162 150.594 150.623 1.00 53.46 324 CYS A C 1
ATOM 2352 O O . CYS A 1 324 ? 189.357 149.897 151.246 1.00 68.47 324 CYS A O 1
ATOM 2355 N N . GLY A 1 325 ? 190.202 150.639 149.297 1.00 60.61 325 GLY A N 1
ATOM 2356 C CA . GLY A 1 325 ? 189.322 149.820 148.489 1.00 62.85 325 GLY A CA 1
ATOM 2357 C C . GLY A 1 325 ? 189.835 149.724 147.074 1.00 58.09 325 GLY A C 1
ATOM 2358 O O . GLY A 1 325 ? 190.495 150.639 146.574 1.00 58.43 325 GLY A O 1
ATOM 2359 N N . ASN A 1 326 ? 189.532 148.602 146.425 1.00 69.16 326 ASN A N 1
ATOM 2360 C CA . ASN A 1 326 ? 189.944 148.386 145.045 1.00 68.76 326 ASN A CA 1
ATOM 2361 C C . ASN A 1 326 ? 188.999 149.031 144.040 1.00 71.56 326 ASN A C 1
ATOM 2362 O O . ASN A 1 326 ? 189.306 149.037 142.845 1.00 69.60 326 ASN A O 1
ATOM 2367 N N . SER A 1 327 ? 187.870 149.572 144.489 1.00 73.98 327 SER A N 1
ATOM 2368 C CA . SER A 1 327 ? 186.937 150.223 143.586 1.00 68.23 327 SER A CA 1
ATOM 2369 C C . SER A 1 327 ? 187.511 151.544 143.087 1.00 73.21 327 SER A C 1
ATOM 2370 O O . SER A 1 327 ? 188.502 152.060 143.608 1.00 80.87 327 SER A O 1
ATOM 2373 N N . SER A 1 328 ? 186.870 152.090 142.056 1.00 63.75 328 SER A N 1
ATOM 2374 C CA . SER A 1 328 ? 187.303 153.361 141.494 1.00 58.74 328 SER A CA 1
ATOM 2375 C C . SER A 1 328 ? 186.831 154.555 142.310 1.00 63.32 328 SER A C 1
ATOM 2376 O O . SER A 1 328 ? 187.367 155.654 142.137 1.00 68.76 328 SER A O 1
ATOM 2379 N N . ASP A 1 329 ? 185.848 154.367 143.191 1.00 69.02 329 ASP A N 1
ATOM 2380 C CA . ASP A 1 329 ? 185.310 155.441 144.016 1.00 62.56 329 ASP A CA 1
ATOM 2381 C C . ASP A 1 329 ? 185.573 155.219 145.501 1.00 71.72 329 ASP A C 1
ATOM 2382 O O . ASP A 1 329 ? 184.935 155.859 146.341 1.00 77.86 329 ASP A O 1
ATOM 2387 N N . ALA A 1 330 ? 186.501 154.331 145.841 1.00 68.41 330 ALA A N 1
ATOM 2388 C CA . ALA A 1 330 ? 186.857 154.052 147.220 1.00 54.10 330 ALA A CA 1
ATOM 2389 C C . ALA A 1 330 ? 188.155 154.773 147.574 1.00 60.00 330 ALA A C 1
ATOM 2390 O O . ALA A 1 330 ? 188.681 155.577 146.804 1.00 69.77 330 ALA A O 1
ATOM 2392 N N . GLY A 1 331 ? 188.674 154.483 148.765 1.00 66.23 331 GLY A N 1
ATOM 2393 C CA . GLY A 1 331 ? 189.892 155.123 149.211 1.00 59.86 331 GLY A CA 1
ATOM 2394 C C . GLY A 1 331 ? 191.116 154.628 148.466 1.00 65.93 331 GLY A C 1
ATOM 2395 O O . GLY A 1 331 ? 191.149 153.531 147.911 1.00 64.67 331 GLY A O 1
ATOM 2396 N N . GLN A 1 332 ? 192.151 155.463 148.470 1.00 80.30 332 GLN A N 1
ATOM 2397 C CA . GLN A 1 332 ? 193.387 155.202 147.746 1.00 81.02 332 GLN A CA 1
ATOM 2398 C C . GLN A 1 332 ? 194.531 154.979 148.724 1.00 76.27 332 GLN A C 1
ATOM 2399 O O . GLN A 1 332 ? 194.608 155.640 149.764 1.00 71.66 332 GLN A O 1
ATOM 2405 N N . CYS A 1 333 ? 195.418 154.034 148.387 1.00 70.35 333 CYS A N 1
ATOM 2406 C CA . CYS A 1 333 ? 196.612 153.809 149.184 1.00 68.57 333 CYS A CA 1
ATOM 2407 C C . CYS A 1 333 ? 197.787 154.592 148.608 1.00 71.80 333 CYS A C 1
ATOM 2408 O O . CYS A 1 333 ? 197.818 154.881 147.409 1.00 76.10 333 CYS A O 1
ATOM 2411 N N . PRO A 1 334 ? 198.775 154.952 149.426 1.00 58.99 334 PRO A N 1
ATOM 2412 C CA . PRO A 1 334 ? 199.946 155.654 148.893 1.00 49.35 334 PRO A CA 1
ATOM 2413 C C . PRO A 1 334 ? 200.690 154.790 147.890 1.00 54.29 334 PRO A C 1
ATOM 2414 O O . PRO A 1 334 ? 200.381 153.618 147.678 1.00 70.57 334 PRO A O 1
ATOM 2418 N N . GLU A 1 335 ? 201.687 155.394 147.253 1.00 62.35 335 GLU A N 1
ATOM 2419 C CA . GLU A 1 335 ? 202.556 154.631 146.372 1.00 64.98 335 GLU A CA 1
ATOM 2420 C C . GLU A 1 335 ? 203.372 153.641 147.191 1.00 64.12 335 GLU A C 1
ATOM 2421 O O . GLU A 1 335 ? 203.830 153.952 148.292 1.00 70.32 335 GLU A O 1
ATOM 2427 N N . GLY A 1 336 ? 203.551 152.442 146.649 1.00 68.74 336 GLY A N 1
ATOM 2428 C CA . GLY A 1 336 ? 204.263 151.402 147.360 1.00 71.43 336 GLY A CA 1
ATOM 2429 C C . GLY A 1 336 ? 203.431 150.626 148.351 1.00 62.82 336 GLY A C 1
ATOM 2430 O O . GLY A 1 336 ? 203.997 149.895 149.171 1.00 57.76 336 GLY A O 1
ATOM 2431 N N . TYR A 1 337 ? 202.108 150.765 148.308 1.00 67.15 337 TYR A N 1
ATOM 2432 C CA . TYR A 1 337 ? 201.201 150.035 149.178 1.00 57.20 337 TYR A CA 1
ATOM 2433 C C . TYR A 1 337 ? 200.122 149.375 148.336 1.00 59.68 337 TYR A C 1
ATOM 2434 O O . TYR A 1 337 ? 199.766 149.862 147.262 1.00 67.21 337 TYR A O 1
ATOM 2443 N N . GLN A 1 338 ? 199.604 148.259 148.838 1.00 72.18 338 GLN A N 1
ATOM 2444 C CA . GLN A 1 338 ? 198.542 147.511 148.186 1.00 65.35 338 GLN A CA 1
ATOM 2445 C C . GLN A 1 338 ? 197.362 147.400 149.137 1.00 63.34 338 GLN A C 1
ATOM 2446 O O . GLN A 1 338 ? 197.544 147.282 150.351 1.00 74.00 338 GLN A O 1
ATOM 2452 N N . CYS A 1 339 ? 196.155 147.445 148.586 1.00 58.51 339 CYS A N 1
ATOM 2453 C CA . CYS A 1 339 ? 194.948 147.327 149.393 1.00 56.65 339 CYS A CA 1
ATOM 2454 C C . CYS A 1 339 ? 194.616 145.857 149.588 1.00 68.48 339 CYS A C 1
ATOM 2455 O O . CYS A 1 339 ? 194.334 145.148 148.619 1.00 78.54 339 CYS A O 1
ATOM 2458 N N . MET A 1 340 ? 194.635 145.402 150.838 1.00 61.96 340 MET A N 1
ATOM 2459 C CA . MET A 1 340 ? 194.386 144.006 151.153 1.00 43.18 340 MET A CA 1
ATOM 2460 C C . MET A 1 340 ? 193.596 143.904 152.445 1.00 58.60 340 MET A C 1
ATOM 2461 O O . MET A 1 340 ? 193.542 144.843 153.241 1.00 63.51 340 MET A O 1
ATOM 2466 N N . LYS A 1 341 ? 192.977 142.742 152.637 1.00 69.34 341 LYS A N 1
ATOM 2467 C CA . LYS A 1 341 ? 192.350 142.399 153.908 1.00 59.67 341 LYS A CA 1
ATOM 2468 C C . LYS A 1 341 ? 193.426 141.930 154.875 1.00 61.01 341 LYS A C 1
ATOM 2469 O O . LYS A 1 341 ? 194.006 140.856 154.692 1.00 70.80 341 LYS A O 1
ATOM 2475 N N . ALA A 1 342 ? 193.700 142.727 155.903 1.00 47.62 342 ALA A N 1
ATOM 2476 C CA . ALA A 1 342 ? 194.753 142.401 156.850 1.00 49.11 342 ALA A CA 1
ATOM 2477 C C . ALA A 1 342 ? 194.394 142.968 158.212 1.00 64.02 342 ALA A C 1
ATOM 2478 O O . ALA A 1 342 ? 193.671 143.962 158.315 1.00 63.55 342 ALA A O 1
ATOM 2480 N N . GLY A 1 343 ? 194.911 142.329 159.257 1.00 60.25 343 GLY A N 1
ATOM 2481 C CA . GLY A 1 343 ? 194.671 142.810 160.599 1.00 55.52 343 GLY A CA 1
ATOM 2482 C C . GLY A 1 343 ? 193.246 142.551 161.059 1.00 58.17 343 GLY A C 1
ATOM 2483 O O . GLY A 1 343 ? 192.559 141.642 160.592 1.00 72.76 343 GLY A O 1
ATOM 2484 N N . ARG A 1 344 ? 192.806 143.384 161.995 1.00 61.90 344 ARG A N 1
ATOM 2485 C CA . ARG A 1 344 ? 191.492 143.272 162.607 1.00 67.11 344 ARG A CA 1
ATOM 2486 C C . ARG A 1 344 ? 190.664 144.518 162.322 1.00 60.68 344 ARG A C 1
ATOM 2487 O O . ARG A 1 344 ? 191.183 145.565 161.933 1.00 64.60 344 ARG A O 1
ATOM 2495 N N . ASN A 1 345 ? 189.357 144.387 162.528 1.00 58.02 345 ASN A N 1
ATOM 2496 C CA . ASN A 1 345 ? 188.433 145.459 162.214 1.00 51.52 345 ASN A CA 1
ATOM 2497 C C . ASN A 1 345 ? 188.652 146.641 163.153 1.00 54.58 345 ASN A C 1
ATOM 2498 O O . ASN A 1 345 ? 189.216 146.487 164.237 1.00 73.81 345 ASN A O 1
ATOM 2503 N N . PRO A 1 346 ? 188.225 147.836 162.755 1.00 53.72 346 PRO A N 1
ATOM 2504 C CA . PRO A 1 346 ? 188.467 149.016 163.588 1.00 63.08 346 PRO A CA 1
ATOM 2505 C C . PRO A 1 346 ? 187.695 148.960 164.896 1.00 63.44 346 PRO A C 1
ATOM 2506 O O . PRO A 1 346 ? 186.751 148.188 165.067 1.00 67.16 346 PRO A O 1
ATOM 2510 N N . ASN A 1 347 ? 188.128 149.801 165.835 1.00 67.11 347 ASN A N 1
ATOM 2511 C CA . ASN A 1 347 ? 187.493 149.933 167.144 1.00 57.42 347 ASN A CA 1
ATOM 2512 C C . ASN A 1 347 ? 187.586 148.625 167.929 1.00 60.13 347 ASN A C 1
ATO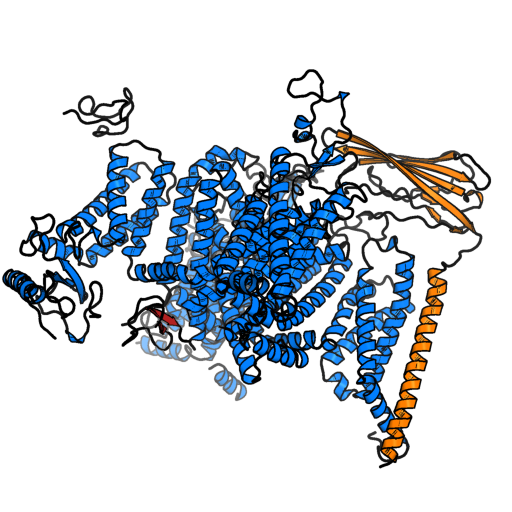M 2513 O O . ASN A 1 347 ? 186.589 148.065 168.383 1.00 71.07 347 ASN A O 1
ATOM 2518 N N . TYR A 1 348 ? 188.816 148.148 168.086 1.00 62.68 348 TYR A N 1
ATOM 2519 C CA . TYR A 1 348 ? 189.124 146.930 168.825 1.00 60.50 348 TYR A CA 1
ATOM 2520 C C . TYR A 1 348 ? 188.523 145.689 168.183 1.00 66.94 348 TYR A C 1
ATOM 2521 O O . TYR A 1 348 ? 188.552 144.611 168.786 1.00 77.40 348 TYR A O 1
ATOM 2530 N N . GLY A 1 349 ? 187.984 145.806 166.974 1.00 57.60 349 GLY A N 1
ATOM 2531 C CA . GLY A 1 349 ? 187.283 144.718 166.335 1.00 50.77 349 GLY A CA 1
ATOM 2532 C C . GLY A 1 349 ? 185.785 144.734 166.524 1.00 56.23 349 GLY A C 1
ATOM 2533 O O . GLY A 1 349 ? 185.104 143.841 166.008 1.00 57.79 349 GLY A O 1
ATOM 2534 N N . TYR A 1 350 ? 185.248 145.719 167.244 1.00 63.30 350 TYR A N 1
ATOM 2535 C CA . TYR A 1 350 ? 183.821 145.776 167.529 1.00 59.41 350 TYR A CA 1
ATOM 2536 C C . TYR A 1 350 ? 183.012 146.441 166.425 1.00 61.03 350 TYR A C 1
ATOM 2537 O O . TYR A 1 350 ? 181.781 146.351 166.450 1.00 71.27 350 TYR A O 1
ATOM 2546 N N . THR A 1 351 ? 183.657 147.102 165.469 1.00 63.34 351 THR A N 1
ATOM 2547 C CA . THR A 1 351 ? 182.981 147.691 164.319 1.00 60.13 351 THR A CA 1
ATOM 2548 C C . THR A 1 351 ? 183.279 146.813 163.115 1.00 61.71 351 THR A C 1
ATOM 2549 O O . THR A 1 351 ? 184.411 146.794 162.622 1.00 65.84 351 THR A O 1
ATOM 2553 N N . SER A 1 352 ? 182.273 146.083 162.646 1.00 54.71 352 SER A N 1
ATOM 2554 C CA . SER A 1 352 ? 182.469 145.179 161.523 1.00 55.97 352 SER A CA 1
ATOM 2555 C C . SER A 1 352 ? 181.118 144.689 161.034 1.00 65.01 352 SER A C 1
ATOM 2556 O O . SER A 1 352 ? 180.096 144.856 161.703 1.00 59.73 352 SER A O 1
ATOM 2559 N N . PHE A 1 353 ? 181.132 144.093 159.840 1.00 71.47 353 PHE A N 1
ATOM 2560 C CA . PHE A 1 353 ? 179.990 143.376 159.287 1.00 61.05 353 PHE A CA 1
ATOM 2561 C C . PHE A 1 353 ? 180.333 141.915 159.021 1.00 62.59 353 PHE A C 1
ATOM 2562 O O . PHE A 1 353 ? 179.619 141.240 158.276 1.00 75.49 353 PHE A O 1
ATOM 2570 N N . ASP A 1 354 ? 181.420 141.414 159.610 1.00 73.25 354 ASP A N 1
ATOM 2571 C CA . ASP A 1 354 ? 181.885 140.061 159.334 1.00 75.46 354 ASP A CA 1
ATOM 2572 C C . ASP A 1 354 ? 180.971 138.988 159.903 1.00 73.87 354 ASP A C 1
ATOM 2573 O O . ASP A 1 354 ? 181.134 137.815 159.554 1.00 76.62 354 ASP A O 1
ATOM 2578 N N . THR A 1 355 ? 180.028 139.350 160.767 1.00 67.72 355 THR A N 1
ATOM 2579 C CA . THR A 1 355 ? 179.194 138.371 161.444 1.00 63.03 355 THR A CA 1
ATOM 2580 C C . THR A 1 355 ? 177.861 139.024 161.769 1.00 71.56 355 THR A C 1
ATOM 2581 O O . THR A 1 355 ? 177.782 140.241 161.953 1.00 70.94 355 THR A O 1
ATOM 2585 N N . PHE A 1 356 ? 176.808 138.206 161.832 1.00 71.92 356 PHE A N 1
ATOM 2586 C CA . PHE A 1 356 ? 175.471 138.748 162.045 1.00 68.39 356 PHE A CA 1
ATOM 2587 C C . PHE A 1 356 ? 175.381 139.489 163.373 1.00 65.75 356 PHE A C 1
ATOM 2588 O O . PHE A 1 356 ? 174.766 140.558 163.456 1.00 70.36 356 PHE A O 1
ATOM 2596 N N . SER A 1 357 ? 175.984 138.937 164.426 1.00 59.43 357 SER A N 1
ATOM 2597 C CA . SER A 1 357 ? 175.957 139.607 165.721 1.00 55.53 357 SER A CA 1
ATOM 2598 C C . SER A 1 357 ? 176.635 140.969 165.653 1.00 68.95 357 SER A C 1
ATOM 2599 O O . SER A 1 357 ? 176.119 141.952 166.195 1.00 72.81 357 SER A O 1
ATOM 2602 N N . TRP A 1 358 ? 177.792 141.050 164.991 1.00 70.16 358 TRP A N 1
ATOM 2603 C CA . TRP A 1 358 ? 178.460 142.338 164.841 1.00 60.66 358 TRP A CA 1
ATOM 2604 C C . TRP A 1 358 ? 177.763 143.212 163.808 1.00 72.99 358 TRP A C 1
ATOM 2605 O O . TRP A 1 358 ? 177.823 144.443 163.901 1.00 72.83 358 TRP A O 1
ATOM 2616 N N . ALA A 1 359 ? 177.117 142.604 162.813 1.00 65.50 359 ALA A N 1
ATOM 2617 C CA . ALA A 1 359 ? 176.322 143.381 161.870 1.00 50.59 359 ALA A CA 1
ATOM 2618 C C . ALA A 1 359 ? 175.057 143.910 162.530 1.00 61.06 359 ALA A C 1
ATOM 2619 O O . ALA A 1 359 ? 174.620 145.028 162.241 1.00 68.47 359 ALA A O 1
ATOM 2621 N N . PHE A 1 360 ? 174.451 143.116 163.415 1.00 77.31 360 PHE A N 1
ATOM 2622 C CA . PHE A 1 360 ? 173.256 143.567 164.120 1.00 64.97 360 PHE A CA 1
ATOM 2623 C C . PHE A 1 360 ? 173.567 144.747 165.032 1.00 66.68 360 PHE A C 1
ATOM 2624 O O . PHE A 1 360 ? 172.783 145.699 165.112 1.00 74.65 360 PHE A O 1
ATOM 2632 N N . LEU A 1 361 ? 174.699 144.701 165.737 1.00 48.78 361 LEU A N 1
ATOM 2633 C CA . LEU A 1 361 ? 175.079 145.823 166.588 1.00 46.41 361 LEU A CA 1
ATOM 2634 C C . LEU A 1 361 ? 175.341 147.074 165.762 1.00 64.75 361 LEU A C 1
ATOM 2635 O O . LEU A 1 361 ? 174.951 148.178 166.157 1.00 68.27 361 LEU A O 1
ATOM 2640 N N . ALA A 1 362 ? 176.004 146.923 164.614 1.00 69.37 362 ALA A N 1
ATOM 2641 C CA . ALA A 1 362 ? 176.329 148.081 163.790 1.00 58.06 362 ALA A CA 1
ATOM 2642 C C . ALA A 1 362 ? 175.077 148.783 163.289 1.00 59.04 362 ALA A C 1
ATOM 2643 O O . ALA A 1 362 ? 175.118 149.980 162.990 1.00 72.43 362 ALA A O 1
ATOM 2645 N N . LEU A 1 363 ? 173.960 148.063 163.184 1.00 60.77 363 LEU A N 1
ATOM 2646 C CA . LEU A 1 363 ? 172.731 148.677 162.696 1.00 69.22 363 LEU A CA 1
ATOM 2647 C C . LEU A 1 363 ? 171.853 149.191 163.830 1.00 70.86 363 LEU A C 1
ATOM 2648 O O . LEU A 1 363 ? 171.051 150.105 163.617 1.00 71.32 363 LEU A O 1
ATOM 2653 N N . PHE A 1 364 ? 171.976 148.621 165.028 1.00 68.24 364 PHE A N 1
ATOM 2654 C CA . PHE A 1 364 ? 171.386 149.265 166.194 1.00 63.61 364 PHE A CA 1
ATOM 2655 C C . PHE A 1 364 ? 172.043 150.616 166.439 1.00 71.75 364 PHE A C 1
ATOM 2656 O O . PHE A 1 364 ? 171.373 151.590 166.797 1.00 85.96 364 PHE A O 1
ATOM 2664 N N . ARG A 1 365 ? 173.359 150.688 166.244 1.00 57.95 365 ARG A N 1
ATOM 2665 C CA . ARG A 1 365 ? 174.063 151.963 166.317 1.00 57.20 365 ARG A CA 1
ATOM 2666 C C . ARG A 1 365 ? 173.560 152.924 165.248 1.00 63.72 365 ARG A C 1
ATOM 2667 O O . ARG A 1 365 ? 173.388 154.120 165.506 1.00 55.18 365 ARG A O 1
ATOM 2675 N N . LEU A 1 366 ? 173.322 152.416 164.038 1.00 76.18 366 LEU A N 1
ATOM 2676 C CA . LEU A 1 366 ? 172.850 153.265 162.951 1.00 68.68 366 LEU A CA 1
ATOM 2677 C C . LEU A 1 366 ? 171.396 153.674 163.159 1.00 75.52 366 LEU A C 1
ATOM 2678 O O . LEU A 1 366 ? 170.999 154.786 162.794 1.00 81.12 366 LEU A O 1
ATOM 2683 N N . MET A 1 367 ? 170.585 152.787 163.738 1.00 81.30 367 MET A N 1
ATOM 2684 C CA . MET A 1 367 ? 169.197 153.128 164.031 1.00 79.27 367 MET A CA 1
ATOM 2685 C C . MET A 1 367 ? 169.113 154.275 165.031 1.00 73.08 367 MET A C 1
ATOM 2686 O O . MET A 1 367 ? 168.310 155.199 164.860 1.00 73.31 367 MET A O 1
ATOM 2691 N N . THR A 1 368 ? 169.927 154.230 166.081 1.00 69.09 368 THR A N 1
ATOM 2692 C CA . THR A 1 368 ? 169.936 155.254 167.117 1.00 69.50 368 THR A CA 1
ATOM 2693 C C . THR A 1 368 ? 170.830 156.438 166.774 1.00 70.99 368 THR A C 1
ATOM 2694 O O . THR A 1 368 ? 170.880 157.400 167.547 1.00 71.55 368 THR A O 1
ATOM 2698 N N . GLN A 1 369 ? 171.533 156.393 165.643 1.00 73.46 369 GLN A N 1
ATOM 2699 C CA . GLN A 1 369 ? 172.363 157.505 165.183 1.00 76.78 369 GLN A CA 1
ATOM 2700 C C . GLN A 1 369 ? 173.407 157.909 166.217 1.00 72.86 369 GLN A C 1
ATOM 2701 O O . GLN A 1 369 ? 173.668 159.097 166.418 1.00 70.55 369 GLN A O 1
ATOM 2707 N N . ASP A 1 370 ? 174.016 156.931 166.880 1.00 75.67 370 ASP A N 1
ATOM 2708 C CA . ASP A 1 370 ? 175.090 157.192 167.830 1.00 73.62 370 ASP A CA 1
ATOM 2709 C C . ASP A 1 370 ? 176.422 157.040 167.107 1.00 74.12 370 ASP A C 1
ATOM 2710 O O . ASP A 1 370 ? 176.843 155.922 166.796 1.00 69.74 370 ASP A O 1
ATOM 2715 N N . TYR A 1 371 ? 177.087 158.163 166.841 1.00 68.85 371 TYR A N 1
ATOM 2716 C CA . TYR A 1 371 ? 178.391 158.154 166.188 1.00 64.45 371 TYR A CA 1
ATOM 2717 C C . TYR A 1 371 ? 178.325 157.457 164.836 1.00 64.24 371 TYR A C 1
ATOM 2718 O O . TYR A 1 371 ? 179.275 156.791 164.421 1.00 71.03 371 TYR A O 1
ATOM 2727 N N . TRP A 1 372 ? 177.197 157.602 164.137 1.00 64.60 372 TRP A N 1
ATOM 2728 C CA . TRP A 1 372 ? 176.991 156.874 162.893 1.00 60.84 372 TRP A CA 1
ATOM 2729 C C . TRP A 1 372 ? 177.785 157.459 161.735 1.00 65.82 372 TRP A C 1
ATOM 2730 O O . TRP A 1 372 ? 177.935 156.791 160.709 1.00 71.04 372 TRP A O 1
ATOM 2741 N N . GLU A 1 373 ? 178.299 158.683 161.872 1.00 68.37 373 GLU A N 1
ATOM 2742 C CA . GLU A 1 373 ? 179.095 159.258 160.793 1.00 63.38 373 GLU A CA 1
ATOM 2743 C C . GLU A 1 373 ? 180.425 158.535 160.633 1.00 70.94 373 GLU A C 1
ATOM 2744 O O . GLU A 1 373 ? 180.984 158.509 159.532 1.00 77.22 373 GLU A O 1
ATOM 2750 N N . ASN A 1 374 ? 180.950 157.950 161.712 1.00 68.44 374 ASN A N 1
ATOM 2751 C CA . ASN A 1 374 ? 182.210 157.221 161.615 1.00 63.72 374 ASN A CA 1
ATOM 2752 C C . ASN A 1 374 ? 182.016 155.877 160.925 1.00 58.86 374 ASN A C 1
ATOM 2753 O O . ASN A 1 374 ? 182.829 155.483 160.083 1.00 71.49 374 ASN A O 1
ATOM 2758 N N . LEU A 1 375 ? 180.949 155.155 161.273 1.00 47.18 375 LEU A N 1
ATOM 2759 C CA . LEU A 1 375 ? 180.605 153.945 160.533 1.00 48.69 375 LEU A CA 1
ATOM 2760 C C . LEU A 1 375 ? 180.238 154.284 159.097 1.00 59.14 375 LEU A C 1
ATOM 2761 O O . LEU A 1 375 ? 180.580 153.547 158.165 1.00 61.90 375 LEU A O 1
ATOM 2766 N N . TYR A 1 376 ? 179.532 155.397 158.905 1.00 71.03 376 TYR A N 1
ATOM 2767 C CA . TYR A 1 376 ? 179.203 155.868 157.566 1.00 50.62 376 TYR A CA 1
ATOM 2768 C C . TYR A 1 376 ? 180.461 156.099 156.742 1.00 53.94 376 TYR A C 1
ATOM 2769 O O . TYR A 1 376 ? 180.540 155.692 155.579 1.00 65.58 376 TYR A O 1
ATOM 2778 N N . GLN A 1 377 ? 181.463 156.748 157.336 1.00 56.38 377 GLN A N 1
ATOM 2779 C CA . GLN A 1 377 ? 182.673 157.090 156.601 1.00 54.60 377 GLN A CA 1
ATOM 2780 C C . GLN A 1 377 ? 183.592 155.888 156.423 1.00 54.34 377 GLN A C 1
ATOM 2781 O O . GLN A 1 377 ? 184.254 155.762 155.388 1.00 58.77 377 GLN A O 1
ATOM 2787 N N . LEU A 1 378 ? 183.661 155.002 157.419 1.00 64.62 378 LEU A N 1
ATOM 2788 C CA . LEU A 1 378 ? 184.501 153.816 157.284 1.00 51.96 378 LEU A CA 1
ATOM 2789 C C . LEU A 1 378 ? 183.987 152.901 156.181 1.00 53.53 378 LEU A C 1
ATOM 2790 O O . LEU A 1 378 ? 184.772 152.367 155.392 1.00 64.60 378 LEU A O 1
ATOM 2795 N N . THR A 1 379 ? 182.671 152.695 156.121 1.00 56.28 379 THR A N 1
ATOM 2796 C CA . THR A 1 379 ? 182.103 151.836 155.087 1.00 57.87 379 THR A CA 1
ATOM 2797 C C . THR A 1 379 ? 182.302 152.433 153.701 1.00 66.74 379 THR A C 1
ATOM 2798 O O . THR A 1 379 ? 182.632 151.714 152.752 1.00 71.57 379 THR A O 1
ATOM 2802 N N . LEU A 1 380 ? 182.093 153.744 153.560 1.00 64.53 380 LEU A N 1
ATOM 2803 C CA . LEU A 1 380 ? 182.262 154.386 152.261 1.00 55.84 380 LEU A CA 1
ATOM 2804 C C . LEU A 1 380 ? 183.714 154.364 151.809 1.00 56.14 380 LEU A C 1
ATOM 2805 O O . LEU A 1 380 ? 183.986 154.347 150.605 1.00 61.66 380 LEU A O 1
ATOM 2810 N N . ARG A 1 381 ? 184.655 154.376 152.750 1.00 47.88 381 ARG A N 1
ATOM 2811 C CA . ARG A 1 381 ? 186.068 154.361 152.400 1.00 40.21 381 ARG A CA 1
ATOM 2812 C C . ARG A 1 381 ? 186.535 152.993 151.929 1.00 46.49 381 ARG A C 1
ATOM 2813 O O . ARG A 1 381 ? 187.561 152.905 151.250 1.00 45.66 381 ARG A O 1
ATOM 2821 N N . ALA A 1 382 ? 185.815 151.929 152.274 1.00 59.16 382 ALA A N 1
ATOM 2822 C CA . ALA A 1 382 ? 186.180 150.569 151.898 1.00 41.48 382 ALA A CA 1
ATOM 2823 C C . ALA A 1 382 ? 185.284 149.980 150.823 1.00 57.05 382 ALA A C 1
ATOM 2824 O O . ALA A 1 382 ? 185.756 149.202 149.994 1.00 61.98 382 ALA A O 1
ATOM 2826 N N . ALA A 1 383 ? 183.998 150.327 150.818 1.00 64.08 383 ALA A N 1
ATOM 2827 C CA . ALA A 1 383 ? 183.061 149.812 149.831 1.00 55.59 383 ALA A CA 1
ATOM 2828 C C . ALA A 1 383 ? 182.844 150.750 148.654 1.00 61.65 383 ALA A C 1
ATOM 2829 O O . ALA A 1 383 ? 182.335 150.308 147.620 1.00 72.41 383 ALA A O 1
ATOM 2831 N N . GLY A 1 384 ? 183.213 152.011 148.780 1.00 59.86 384 GLY A N 1
ATOM 2832 C CA . GLY A 1 384 ? 183.014 152.979 147.724 1.00 57.23 384 GLY A CA 1
ATOM 2833 C C . GLY A 1 384 ? 181.937 153.985 148.086 1.00 52.72 384 GLY A C 1
ATOM 2834 O O . GLY A 1 384 ? 181.051 153.723 148.908 1.00 70.75 384 GLY A O 1
ATOM 2835 N N . LYS A 1 385 ? 182.015 155.161 147.461 1.00 42.98 385 LYS A N 1
ATOM 2836 C CA . LYS A 1 385 ? 181.049 156.216 147.738 1.00 54.07 385 LYS A CA 1
ATOM 2837 C C . LYS A 1 385 ? 179.674 155.915 147.159 1.00 52.45 385 LYS A C 1
ATOM 2838 O O . LYS A 1 385 ? 178.684 156.489 147.621 1.00 52.24 385 LYS A O 1
ATOM 2844 N N . THR A 1 386 ? 179.587 155.033 146.164 1.00 63.27 386 THR A N 1
ATOM 2845 C CA . THR A 1 386 ? 178.301 154.707 145.562 1.00 53.35 386 THR A CA 1
ATOM 2846 C C . THR A 1 386 ? 177.375 153.970 146.516 1.00 57.80 386 THR A C 1
ATOM 2847 O O . THR A 1 386 ? 176.183 153.845 146.218 1.00 68.57 386 THR A O 1
ATOM 2851 N N . TYR A 1 387 ? 177.885 153.477 147.641 1.00 62.82 387 TYR A N 1
ATOM 2852 C CA . TYR A 1 387 ? 177.074 152.777 148.626 1.00 65.04 387 TYR A CA 1
ATOM 2853 C C . TYR A 1 387 ? 176.401 153.723 149.609 1.00 65.23 387 TYR A C 1
ATOM 2854 O O . TYR A 1 387 ? 175.806 153.261 150.586 1.00 63.18 387 TYR A O 1
ATOM 2863 N N . MET A 1 388 ? 176.485 155.032 149.370 1.00 78.21 388 MET A N 1
ATOM 2864 C CA . MET A 1 388 ? 175.790 155.993 150.217 1.00 73.55 388 MET A CA 1
ATOM 2865 C C . MET A 1 388 ? 174.290 155.743 150.221 1.00 65.32 388 MET A C 1
ATOM 2866 O O . MET A 1 388 ? 173.599 156.129 151.169 1.00 74.25 388 MET A O 1
ATOM 2871 N N . ILE A 1 389 ? 173.769 155.088 149.181 1.00 64.68 389 ILE A N 1
ATOM 2872 C CA . ILE A 1 389 ? 172.336 154.818 149.113 1.00 75.51 389 ILE A CA 1
ATOM 2873 C C . ILE A 1 389 ? 171.904 153.919 150.262 1.00 75.23 389 ILE A C 1
ATOM 2874 O O . ILE A 1 389 ? 170.796 154.063 150.791 1.00 84.80 389 ILE A O 1
ATOM 2879 N N . PHE A 1 390 ? 172.760 152.980 150.665 1.00 70.30 390 PHE A N 1
ATOM 2880 C CA . PHE A 1 390 ? 172.417 152.087 151.766 1.00 61.71 390 PHE A CA 1
ATOM 2881 C C . PHE A 1 390 ? 172.170 152.870 153.048 1.00 68.88 390 PHE A C 1
ATOM 2882 O O . PHE A 1 390 ? 171.222 152.589 153.789 1.00 71.25 390 PHE A O 1
ATOM 2890 N N . PHE A 1 391 ? 173.016 153.863 153.327 1.00 63.28 391 PHE A N 1
ATOM 2891 C CA . PHE A 1 391 ? 172.879 154.620 154.565 1.00 53.82 391 PHE A CA 1
ATOM 2892 C C . PHE A 1 391 ? 171.713 155.595 154.493 1.00 61.95 391 PHE A C 1
ATOM 2893 O O . PHE A 1 391 ? 171.089 155.897 155.516 1.00 72.78 391 PHE A O 1
ATOM 2901 N N . VAL A 1 392 ? 171.407 156.107 153.300 1.00 71.27 392 VAL A N 1
ATOM 2902 C CA . VAL A 1 392 ? 170.207 156.922 153.135 1.00 67.13 392 VAL A CA 1
ATOM 2903 C C . VAL A 1 392 ? 168.966 156.088 153.415 1.00 68.15 392 VAL A C 1
ATOM 2904 O O . VAL A 1 392 ? 168.017 156.552 154.058 1.00 74.16 392 VAL A O 1
ATOM 2908 N N . LEU A 1 393 ? 168.951 154.846 152.931 1.00 65.00 393 LEU A N 1
ATOM 2909 C CA . LEU A 1 393 ? 167.794 153.980 153.125 1.00 66.14 393 LEU A CA 1
ATOM 2910 C C . LEU A 1 393 ? 167.649 153.570 154.585 1.00 70.75 393 LEU A C 1
ATOM 2911 O O . LEU A 1 393 ? 166.555 153.644 155.155 1.00 73.92 393 LEU A O 1
ATOM 2916 N N . VAL A 1 394 ? 168.744 153.136 155.210 1.00 71.33 394 VAL A N 1
ATOM 2917 C CA . VAL A 1 394 ? 168.669 152.672 156.592 1.00 67.98 394 VAL A CA 1
ATOM 2918 C C . VAL A 1 394 ? 168.335 153.820 157.534 1.00 66.25 394 VAL A C 1
ATOM 2919 O O . VAL A 1 394 ? 167.630 153.627 158.530 1.00 65.52 394 VAL A O 1
ATOM 2923 N N . ILE A 1 395 ? 168.842 155.021 157.256 1.00 76.35 395 ILE A N 1
ATOM 2924 C CA . ILE A 1 395 ? 168.541 156.165 158.109 1.00 71.25 395 ILE A CA 1
ATOM 2925 C C . ILE A 1 395 ? 167.074 156.555 157.982 1.00 67.05 395 ILE A C 1
ATOM 2926 O O . ILE A 1 395 ? 166.437 156.948 158.966 1.00 77.22 395 ILE A O 1
ATOM 2931 N N . PHE A 1 396 ? 166.516 156.468 156.774 1.00 76.93 396 PHE A N 1
ATOM 2932 C CA . PHE A 1 396 ? 165.116 156.833 156.582 1.00 80.07 396 PHE A CA 1
ATOM 2933 C C . PHE A 1 396 ? 164.189 155.860 157.300 1.00 84.65 396 PHE A C 1
ATOM 2934 O O . PHE A 1 396 ? 163.296 156.275 158.046 1.00 91.31 396 PHE A O 1
ATOM 2942 N N . VAL A 1 397 ? 164.383 154.558 157.082 1.00 89.18 397 VAL A N 1
ATOM 2943 C CA . VAL A 1 397 ? 163.521 153.568 157.721 1.00 87.09 397 VAL A CA 1
ATOM 2944 C C . VAL A 1 397 ? 163.766 153.534 159.222 1.00 74.80 397 VAL A C 1
ATOM 2945 O O . VAL A 1 397 ? 162.829 153.347 160.005 1.00 81.75 397 VAL A O 1
ATOM 2949 N N . GLY A 1 398 ? 165.016 153.703 159.652 1.00 91.49 398 GLY A N 1
ATOM 2950 C CA . GLY A 1 398 ? 165.300 153.775 161.072 1.00 101.34 398 GLY A CA 1
ATOM 2951 C C . GLY A 1 398 ? 164.545 154.878 161.779 1.00 93.23 398 GLY A C 1
ATOM 2952 O O . GLY A 1 398 ? 164.293 154.775 162.983 1.00 99.34 398 GLY A O 1
ATOM 2953 N N . SER A 1 399 ? 164.181 155.939 161.058 1.00 92.73 399 SER A N 1
ATOM 2954 C CA . SER A 1 399 ? 163.340 156.982 161.632 1.00 102.74 399 SER A CA 1
ATOM 2955 C C . SER A 1 399 ? 161.883 156.552 161.713 1.00 99.58 399 SER A C 1
ATOM 2956 O O . SER A 1 399 ? 161.114 157.131 162.485 1.00 101.67 399 SER A O 1
ATOM 2959 N N . PHE A 1 400 ? 161.483 155.554 160.923 1.00 95.80 400 PHE A N 1
ATOM 2960 C CA . PHE A 1 400 ? 160.109 155.072 160.985 1.00 92.28 400 PHE A CA 1
ATOM 2961 C C . PHE A 1 400 ? 159.894 154.194 162.213 1.00 93.62 400 PHE A C 1
ATOM 2962 O O . PHE A 1 400 ? 158.795 154.168 162.777 1.00 99.88 400 PHE A O 1
ATOM 2970 N N . TYR A 1 401 ? 160.930 153.467 162.644 1.00 90.08 401 TYR A N 1
ATOM 2971 C CA . TYR A 1 401 ? 160.830 152.718 163.894 1.00 90.62 401 TYR A CA 1
ATOM 2972 C C . TYR A 1 401 ? 160.600 153.652 165.072 1.00 93.51 401 TYR A C 1
ATOM 2973 O O . TYR A 1 401 ? 159.734 153.399 165.917 1.00 96.10 401 TYR A O 1
ATOM 2982 N N . LEU A 1 402 ? 161.372 154.738 165.146 1.00 91.66 402 LEU A N 1
ATOM 2983 C CA . LEU A 1 402 ? 161.311 155.612 166.312 1.00 86.58 402 LEU A CA 1
ATOM 2984 C C . LEU A 1 402 ? 159.933 156.239 166.464 1.00 90.23 402 LEU A C 1
ATOM 2985 O O . LEU A 1 402 ? 159.427 156.376 167.582 1.00 91.09 402 LEU A O 1
ATOM 2990 N N . VAL A 1 403 ? 159.308 156.628 165.354 1.00 96.14 403 VAL A N 1
ATOM 2991 C CA . VAL A 1 403 ? 157.969 157.203 165.432 1.00 95.87 403 VAL A CA 1
ATOM 2992 C C . VAL A 1 403 ? 156.995 156.198 166.035 1.00 92.95 403 VAL A C 1
ATOM 2993 O O . VAL A 1 403 ? 156.108 156.564 166.815 1.00 97.76 403 VAL A O 1
ATOM 2997 N N . ASN A 1 404 ? 157.136 154.919 165.681 1.00 89.38 404 ASN A N 1
ATOM 2998 C CA . ASN A 1 404 ? 156.287 153.893 166.279 1.00 88.69 404 ASN A CA 1
ATOM 2999 C C . ASN A 1 404 ? 156.542 153.765 167.776 1.00 91.97 404 ASN A C 1
ATOM 3000 O O . ASN A 1 404 ? 155.598 153.695 168.570 1.00 98.04 404 ASN A O 1
ATOM 3005 N N . LEU A 1 405 ? 157.814 153.731 168.177 1.00 92.03 405 LEU A N 1
ATOM 3006 C CA . LEU A 1 405 ? 158.149 153.612 169.593 1.00 92.70 405 LEU A CA 1
ATOM 3007 C C . LEU A 1 405 ? 157.605 154.789 170.395 1.00 94.33 405 LEU A C 1
ATOM 3008 O O . LEU A 1 405 ? 157.094 154.606 171.505 1.00 97.05 405 LEU A O 1
ATOM 3013 N N . ILE A 1 406 ? 157.712 156.008 169.859 1.00 90.09 406 ILE A N 1
ATOM 3014 C CA . ILE A 1 406 ? 157.174 157.170 170.564 1.00 88.59 406 ILE A CA 1
ATOM 3015 C C . ILE A 1 406 ? 155.656 157.088 170.640 1.00 88.42 406 ILE A C 1
ATOM 3016 O O . ILE A 1 406 ? 155.048 157.478 171.643 1.00 91.80 406 ILE A O 1
ATOM 3021 N N . LEU A 1 407 ? 155.016 156.597 169.577 1.00 90.84 407 LEU A N 1
ATOM 3022 C CA . LEU A 1 407 ? 153.559 156.521 169.570 1.00 88.12 407 LEU A CA 1
ATOM 3023 C C . LEU A 1 407 ? 153.046 155.403 170.466 1.00 89.82 407 LEU A C 1
ATOM 3024 O O . LEU A 1 407 ? 151.921 155.484 170.969 1.00 87.81 407 LEU A O 1
ATOM 3029 N N . ALA A 1 408 ? 153.841 154.353 170.671 1.00 102.44 408 ALA A N 1
ATOM 3030 C CA . ALA A 1 408 ? 153.420 153.285 171.569 1.00 100.71 408 ALA A CA 1
ATOM 3031 C C . ALA A 1 408 ? 153.298 153.788 173.001 1.00 99.89 408 ALA A C 1
ATOM 3032 O O . ALA A 1 408 ? 152.332 153.460 173.700 1.00 102.88 408 ALA A O 1
ATOM 3034 N N . VAL A 1 409 ? 154.263 154.588 173.456 1.00 97.16 409 VAL A N 1
ATOM 3035 C CA . VAL A 1 409 ? 154.205 155.096 174.823 1.00 98.14 409 VAL A CA 1
ATOM 3036 C C . VAL A 1 409 ? 153.198 156.233 174.937 1.00 99.18 409 VAL A C 1
ATOM 3037 O O . VAL A 1 409 ? 152.614 156.442 176.006 1.00 99.57 409 VAL A O 1
ATOM 3041 N N . VAL A 1 410 ? 152.977 156.984 173.857 1.00 94.94 410 VAL A N 1
ATOM 3042 C CA . VAL A 1 410 ? 151.997 158.066 173.895 1.00 89.11 410 VAL A CA 1
ATOM 3043 C C . VAL A 1 410 ? 150.596 157.507 174.093 1.00 90.03 410 VAL A C 1
ATOM 3044 O O . VAL A 1 410 ? 149.754 158.121 174.759 1.00 91.38 410 VAL A O 1
ATOM 3048 N N . ALA A 1 411 ? 150.322 156.334 173.520 1.00 97.15 411 ALA A N 1
ATOM 3049 C CA . ALA A 1 411 ? 149.003 155.719 173.611 1.00 93.22 411 ALA A CA 1
ATOM 3050 C C . ALA A 1 411 ? 148.632 155.319 175.029 1.00 92.99 411 ALA A C 1
ATOM 3051 O O . ALA A 1 411 ? 147.510 154.850 175.245 1.00 94.89 411 ALA A O 1
ATOM 3053 N N . MET A 1 412 ? 149.538 155.484 175.990 1.00 108.77 412 MET A N 1
ATOM 3054 C CA . MET A 1 412 ? 149.300 155.098 177.370 1.00 108.57 412 MET A CA 1
ATOM 3055 C C . MET A 1 412 ? 149.361 156.263 178.343 1.00 107.81 412 MET A C 1
ATOM 3056 O O . MET A 1 412 ? 148.872 156.125 179.467 1.00 111.12 412 MET A O 1
ATOM 3061 N N . ALA A 1 413 ? 149.974 157.384 177.968 1.00 107.89 413 ALA A N 1
ATOM 3062 C CA . ALA A 1 413 ? 149.855 158.599 178.763 1.00 107.99 413 ALA A CA 1
ATOM 3063 C C . ALA A 1 413 ? 148.630 159.400 178.346 1.00 106.43 413 ALA A C 1
ATOM 3064 O O . ALA A 1 413 ? 148.128 160.223 179.118 1.00 107.41 413 ALA A O 1
ATOM 3066 N N . TYR A 1 414 ? 148.142 159.168 177.132 1.00 112.14 414 TYR A N 1
ATOM 3067 C CA . TYR A 1 414 ? 146.989 159.881 176.603 1.00 109.08 414 TYR A CA 1
ATOM 3068 C C . TYR A 1 414 ? 145.693 159.183 176.993 1.00 110.87 414 TYR A C 1
ATOM 3069 O O . TYR A 1 414 ? 145.234 158.275 176.300 1.00 114.87 414 TYR A O 1
ATOM 3078 N N . PRO A 1 737 ? 153.623 209.950 215.549 1.00 162.83 737 PRO A N 1
ATOM 3079 C CA . PRO A 1 737 ? 155.008 210.223 215.167 1.00 162.68 737 PRO A CA 1
ATOM 3080 C C . PRO A 1 737 ? 155.211 210.223 213.653 1.00 162.29 737 PRO A C 1
ATOM 3081 O O . PRO A 1 737 ? 154.249 210.384 212.902 1.00 161.57 737 PRO A O 1
ATOM 3085 N N . TYR A 1 738 ? 156.458 210.038 213.217 1.00 161.45 738 TYR A N 1
ATOM 3086 C CA . TYR A 1 738 ? 156.781 210.212 211.806 1.00 161.33 738 TYR A CA 1
ATOM 3087 C C . TYR A 1 738 ? 156.484 208.958 210.992 1.00 161.22 738 TYR A C 1
ATOM 3088 O O . TYR A 1 738 ? 156.471 209.014 209.757 1.00 159.82 738 TYR A O 1
ATOM 3097 N N . TRP A 1 739 ? 156.249 207.823 211.654 1.00 162.73 739 TRP A N 1
ATOM 3098 C CA . TRP A 1 739 ? 156.105 206.563 210.931 1.00 162.68 739 TRP A CA 1
ATOM 3099 C C . TRP A 1 739 ? 154.986 206.637 209.898 1.00 161.41 739 TRP A C 1
ATOM 3100 O O . TRP A 1 739 ? 155.188 206.317 208.722 1.00 160.46 739 TRP A O 1
ATOM 3111 N N . ILE A 1 740 ? 153.794 207.060 210.321 1.00 160.53 740 ILE A N 1
ATOM 3112 C CA . ILE A 1 740 ? 152.655 207.077 209.410 1.00 161.61 740 ILE A CA 1
ATOM 3113 C C . ILE A 1 740 ? 152.886 208.065 208.274 1.00 159.83 740 ILE A C 1
ATOM 3114 O O . ILE A 1 740 ? 152.605 207.766 207.108 1.00 158.95 740 ILE A O 1
ATOM 3119 N N . LYS A 1 741 ? 153.401 209.255 208.591 1.00 159.52 741 LYS A N 1
ATOM 3120 C CA . LYS A 1 741 ? 153.547 210.291 207.573 1.00 159.87 741 LYS A CA 1
ATOM 3121 C C . LYS A 1 741 ? 154.507 209.854 206.473 1.00 159.34 741 LYS A C 1
ATOM 3122 O O . LYS A 1 741 ? 154.235 210.048 205.282 1.00 158.33 741 LYS A O 1
ATOM 3128 N N . LEU A 1 742 ? 155.642 209.261 206.852 1.00 157.51 742 LEU A N 1
ATOM 3129 C CA . LEU A 1 742 ? 156.622 208.844 205.854 1.00 156.65 742 LEU A CA 1
ATOM 3130 C C . LEU A 1 742 ? 156.143 207.619 205.085 1.00 157.10 742 LEU A C 1
ATOM 3131 O O . LEU A 1 742 ? 156.365 207.516 203.873 1.00 155.22 742 LEU A O 1
ATOM 3136 N N . LYS A 1 743 ? 155.480 206.683 205.768 1.00 154.72 743 LYS A N 1
ATOM 3137 C CA . LYS A 1 743 ? 155.025 205.465 205.104 1.00 152.88 743 LYS A CA 1
ATOM 3138 C C . LYS A 1 743 ? 154.080 205.788 203.953 1.00 152.55 743 LYS A C 1
ATOM 3139 O O . LYS A 1 743 ? 154.236 205.271 202.841 1.00 153.83 743 LYS A O 1
ATOM 3145 N N . GLU A 1 744 ? 153.086 206.641 204.204 1.00 152.68 744 GLU A N 1
ATOM 3146 C CA . GLU A 1 744 ? 152.126 206.975 203.159 1.00 152.08 744 GLU A CA 1
ATOM 3147 C C . GLU A 1 744 ? 152.796 207.718 202.012 1.00 152.50 744 GLU A C 1
ATOM 3148 O O . GLU A 1 744 ? 152.447 207.513 200.844 1.00 151.76 744 GLU A O 1
ATOM 3154 N N . ILE A 1 745 ? 153.761 208.587 202.321 1.00 154.76 745 ILE A N 1
ATOM 3155 C CA . ILE A 1 745 ? 154.427 209.358 201.274 1.00 156.43 745 ILE A CA 1
ATOM 3156 C C . ILE A 1 745 ? 155.146 208.426 200.306 1.00 156.81 745 ILE A C 1
ATOM 3157 O O . ILE A 1 745 ? 154.984 208.525 199.084 1.00 155.48 745 ILE A O 1
ATOM 3162 N N . VAL A 1 746 ? 155.951 207.504 200.838 1.00 152.96 746 VAL A N 1
ATOM 3163 C CA . VAL A 1 746 ? 156.690 206.586 199.976 1.00 150.43 746 VAL A CA 1
ATOM 3164 C C . VAL A 1 746 ? 155.738 205.613 199.291 1.00 149.98 746 VAL A C 1
ATOM 3165 O O . VAL A 1 746 ? 155.929 205.255 198.123 1.00 151.21 746 VAL A O 1
ATOM 3169 N N . ASN A 1 747 ? 154.699 205.170 200.001 1.00 146.19 747 ASN A N 1
ATOM 3170 C CA . ASN A 1 747 ? 153.745 204.239 199.408 1.00 144.83 747 ASN A CA 1
ATOM 3171 C C . ASN A 1 747 ? 153.012 204.866 198.228 1.00 145.40 747 ASN A C 1
ATOM 3172 O O . ASN A 1 747 ? 152.508 204.146 197.358 1.00 143.39 747 ASN A O 1
ATOM 3177 N N . LEU A 1 748 ? 152.936 206.198 198.182 1.00 151.21 748 LEU A N 1
ATOM 3178 C CA . LEU A 1 748 ? 152.229 206.870 197.099 1.00 150.29 748 LEU A CA 1
ATOM 3179 C C . LEU A 1 748 ? 153.004 206.837 195.790 1.00 150.60 748 LEU A C 1
ATOM 3180 O O . LEU A 1 748 ? 152.386 206.852 194.720 1.00 150.36 748 LEU A O 1
ATOM 3185 N N . ILE A 1 749 ? 154.331 206.796 195.845 1.00 149.85 749 ILE A N 1
ATOM 3186 C CA . ILE A 1 749 ? 155.154 206.691 194.649 1.00 147.92 749 ILE A CA 1
ATOM 3187 C C . ILE A 1 749 ? 155.411 205.236 194.280 1.00 147.75 749 ILE A C 1
ATOM 3188 O O . ILE A 1 749 ? 155.467 204.894 193.098 1.00 145.70 749 ILE A O 1
ATOM 3193 N N . VAL A 1 750 ? 155.574 204.371 195.283 1.00 148.20 750 VAL A N 1
ATOM 3194 C CA . VAL A 1 750 ? 155.715 202.948 195.015 1.00 147.16 750 VAL A CA 1
ATOM 3195 C C . VAL A 1 750 ? 154.376 202.402 194.522 1.00 148.91 750 VAL A C 1
ATOM 3196 O O . VAL A 1 750 ? 153.308 202.958 194.804 1.00 148.05 750 VAL A O 1
ATOM 3200 N N . MET A 1 751 ? 154.442 201.321 193.748 1.00 151.60 751 MET A N 1
ATOM 3201 C CA . MET A 1 751 ? 153.294 200.615 193.185 1.00 150.07 751 MET A CA 1
ATOM 3202 C C . MET A 1 751 ? 152.648 201.412 192.053 1.00 148.35 751 MET A C 1
ATOM 3203 O O . MET A 1 751 ? 151.724 200.920 191.395 1.00 148.50 751 MET A O 1
ATOM 3208 N N . ASP A 1 752 ? 153.153 202.611 191.777 1.00 148.77 752 ASP A N 1
ATOM 3209 C CA . ASP A 1 752 ? 152.713 203.363 190.621 1.00 149.88 752 ASP A CA 1
ATOM 3210 C C . ASP A 1 752 ? 153.144 202.634 189.348 1.00 150.84 752 ASP A C 1
ATOM 3211 O O . ASP A 1 752 ? 154.256 202.102 189.277 1.00 150.67 752 ASP A O 1
ATOM 3216 N N . PRO A 1 753 ? 152.279 202.579 188.332 1.00 153.74 753 PRO A N 1
ATOM 3217 C CA . PRO A 1 753 ? 152.671 201.890 187.093 1.00 153.51 753 PRO A CA 1
ATOM 3218 C C . PRO A 1 753 ? 153.969 202.401 186.493 1.00 153.26 753 PRO A C 1
ATOM 3219 O O . PRO A 1 753 ? 154.737 201.600 185.944 1.00 151.91 753 PRO A O 1
ATOM 3223 N N . PHE A 1 754 ? 154.245 203.702 186.571 1.00 151.32 754 PHE A N 1
ATOM 3224 C CA . PHE A 1 754 ? 155.511 204.208 186.054 1.00 150.24 754 PHE A CA 1
ATOM 3225 C C . PHE A 1 754 ? 156.693 203.651 186.836 1.00 147.28 754 PHE A C 1
ATOM 3226 O O . PHE A 1 754 ? 157.729 203.331 186.242 1.00 147.76 754 PHE A O 1
ATOM 3234 N N . VAL A 1 755 ? 156.568 203.535 188.160 1.00 134.24 755 VAL A N 1
ATOM 3235 C CA . VAL A 1 755 ? 157.654 202.967 188.952 1.00 135.74 755 VAL A CA 1
ATOM 3236 C C . VAL A 1 755 ? 157.900 201.518 188.555 1.00 136.92 755 VAL A C 1
ATOM 3237 O O . VAL A 1 755 ? 159.048 201.099 188.363 1.00 136.90 755 VAL A O 1
ATOM 3241 N N . ASP A 1 756 ? 156.832 200.728 188.425 1.00 135.03 756 ASP A N 1
ATOM 3242 C CA . ASP A 1 756 ? 156.987 199.356 187.957 1.00 134.61 756 ASP A CA 1
ATOM 3243 C C . ASP A 1 756 ? 157.484 199.316 186.518 1.00 131.10 756 ASP A C 1
ATOM 3244 O O . ASP A 1 756 ? 158.344 198.493 186.182 1.00 128.97 756 ASP A O 1
ATOM 3249 N N . LEU A 1 757 ? 156.957 200.192 185.661 1.00 127.48 757 LEU A N 1
ATOM 3250 C CA . LEU A 1 757 ? 157.393 200.224 184.269 1.00 127.37 757 LEU A CA 1
ATOM 3251 C C . LEU A 1 757 ? 158.868 200.585 184.165 1.00 129.45 757 LEU A C 1
ATOM 3252 O O . LEU A 1 757 ? 159.620 199.960 183.410 1.00 128.81 757 LEU A O 1
ATOM 3257 N N . ALA A 1 758 ? 159.303 201.596 184.922 1.00 123.43 758 ALA A N 1
ATOM 3258 C CA . ALA A 1 758 ? 160.699 202.016 184.858 1.00 117.44 758 ALA A CA 1
ATOM 3259 C C . ALA A 1 758 ? 161.631 200.917 185.348 1.00 119.91 758 ALA A C 1
ATOM 3260 O O . ALA A 1 758 ? 162.673 200.656 184.736 1.00 122.42 758 ALA A O 1
ATOM 3262 N N . ILE A 1 759 ? 161.273 200.256 186.451 1.00 116.62 759 ILE A N 1
ATOM 3263 C CA . ILE A 1 759 ? 162.125 199.196 186.980 1.00 114.88 759 ILE A CA 1
ATOM 3264 C C . ILE A 1 759 ? 162.195 198.027 186.009 1.00 114.56 759 ILE A C 1
ATOM 3265 O O . ILE A 1 759 ? 163.241 197.381 185.879 1.00 114.52 759 ILE A O 1
ATOM 3270 N N . THR A 1 760 ? 161.093 197.727 185.318 1.00 111.49 760 THR A N 1
ATOM 3271 C CA . THR A 1 760 ? 161.116 196.667 184.315 1.00 110.31 760 THR A CA 1
ATOM 3272 C C . THR A 1 760 ? 162.080 197.011 183.187 1.00 107.32 760 THR A C 1
ATOM 3273 O O . THR A 1 760 ? 162.834 196.153 182.715 1.00 108.77 760 THR A O 1
ATOM 3277 N N . ILE A 1 761 ? 162.066 198.266 182.738 1.00 107.37 761 ILE A N 1
ATOM 3278 C CA . ILE A 1 761 ? 162.994 198.688 181.694 1.00 111.25 761 ILE A CA 1
ATOM 3279 C C . ILE A 1 761 ? 164.429 198.568 182.186 1.00 110.61 761 ILE A C 1
ATOM 3280 O O . ILE A 1 761 ? 165.318 198.119 181.452 1.00 109.08 761 ILE A O 1
ATOM 3285 N N . CYS A 1 762 ? 164.681 198.963 183.437 1.00 106.32 762 CYS A N 1
ATOM 3286 C CA . CYS A 1 762 ? 166.023 198.836 183.993 1.00 101.23 762 CYS A CA 1
ATOM 3287 C C . CYS A 1 762 ? 166.497 197.389 183.986 1.00 105.05 762 CYS A C 1
ATOM 3288 O O . CYS A 1 762 ? 167.694 197.131 183.819 1.00 105.10 762 CYS A O 1
ATOM 3291 N N . ILE A 1 763 ? 165.582 196.435 184.171 1.00 104.56 763 ILE A N 1
ATOM 3292 C CA . ILE A 1 763 ? 165.964 195.027 184.123 1.00 102.36 763 ILE A CA 1
ATOM 3293 C C . ILE A 1 763 ? 166.449 194.655 182.728 1.00 103.68 763 ILE A C 1
ATOM 3294 O O . ILE A 1 763 ? 167.450 193.946 182.571 1.00 107.39 763 ILE A O 1
ATOM 3299 N N . VAL A 1 764 ? 165.744 195.115 181.692 1.00 96.55 764 VAL A N 1
ATOM 3300 C CA . VAL A 1 764 ? 166.176 194.849 180.323 1.00 94.29 764 VAL A CA 1
ATOM 3301 C C . VAL A 1 764 ? 167.482 195.577 180.031 1.00 95.43 764 VAL A C 1
ATOM 3302 O O . VAL A 1 764 ? 168.411 195.007 179.448 1.00 99.55 764 VAL A O 1
ATOM 3306 N N . LEU A 1 765 ? 167.571 196.848 180.427 1.00 93.96 765 LEU A N 1
ATOM 3307 C CA . LEU A 1 765 ? 168.803 197.601 180.219 1.00 91.81 765 LEU A CA 1
ATOM 3308 C C . LEU A 1 765 ? 169.960 196.987 180.994 1.00 95.89 765 LEU A C 1
ATOM 3309 O O . LEU A 1 765 ? 171.091 196.936 180.499 1.00 98.73 765 LEU A O 1
ATOM 3314 N N . ASN A 1 766 ? 169.698 196.524 182.217 1.00 93.89 766 ASN A N 1
ATOM 3315 C CA . ASN A 1 766 ? 170.755 195.900 183.007 1.00 90.12 766 ASN A CA 1
ATOM 3316 C C . ASN A 1 766 ? 171.284 194.648 182.321 1.00 88.27 766 ASN A C 1
ATOM 3317 O O . ASN A 1 766 ? 172.500 194.429 182.267 1.00 89.54 766 ASN A O 1
ATOM 3322 N N . THR A 1 767 ? 170.388 193.816 181.784 1.00 83.72 767 THR A N 1
ATOM 3323 C CA . THR A 1 767 ? 170.821 192.591 181.119 1.00 82.61 767 THR A CA 1
ATOM 3324 C C . THR A 1 767 ? 171.674 192.896 179.894 1.00 83.70 767 THR A C 1
ATOM 3325 O O . THR A 1 767 ? 172.700 192.244 179.668 1.00 93.16 767 THR A O 1
ATOM 3329 N N . LEU A 1 768 ? 171.268 193.879 179.088 1.00 79.48 768 LEU A N 1
ATOM 3330 C CA . LEU A 1 768 ? 172.070 194.252 177.927 1.00 82.86 768 LEU A CA 1
ATOM 3331 C C . LEU A 1 768 ? 173.429 194.793 178.343 1.00 87.40 768 LEU A C 1
ATOM 3332 O O . LEU A 1 768 ? 174.408 194.643 177.604 1.00 93.33 768 LEU A O 1
ATOM 3337 N N . PHE A 1 769 ? 173.509 195.427 179.513 1.00 87.54 769 PHE A N 1
ATOM 3338 C CA . PHE A 1 769 ? 174.792 195.921 179.999 1.00 85.78 769 PHE A CA 1
ATOM 3339 C C . PHE A 1 769 ? 175.752 194.772 180.283 1.00 87.18 769 PHE A C 1
ATOM 3340 O O . PHE A 1 769 ? 176.944 194.856 179.964 1.00 92.55 769 PHE A O 1
ATOM 3348 N N . MET A 1 770 ? 175.252 193.691 180.886 1.00 83.22 770 MET A N 1
ATOM 3349 C CA . MET A 1 770 ? 176.115 192.563 181.224 1.00 84.69 770 MET A CA 1
ATOM 3350 C C . MET A 1 770 ? 176.592 191.821 179.980 1.00 86.23 770 MET A C 1
ATOM 3351 O O . MET A 1 770 ? 177.640 191.167 180.015 1.00 89.21 770 MET A O 1
ATOM 3356 N N . ALA A 1 771 ? 175.839 191.899 178.882 1.00 75.76 771 ALA A N 1
ATOM 3357 C CA . ALA A 1 771 ? 176.255 191.230 177.653 1.00 70.03 771 ALA A CA 1
ATOM 3358 C C . ALA A 1 771 ? 177.463 191.908 177.021 1.00 74.16 771 ALA A C 1
ATOM 3359 O O . ALA A 1 771 ? 178.116 191.325 176.149 1.00 80.08 771 ALA A O 1
ATOM 3361 N N . MET A 1 772 ? 177.774 193.140 177.436 1.00 82.46 772 MET A N 1
ATOM 3362 C CA . MET A 1 772 ? 178.900 193.861 176.856 1.00 84.45 772 MET A CA 1
ATOM 3363 C C . MET A 1 772 ? 180.244 193.359 177.368 1.00 80.49 772 MET A C 1
ATOM 3364 O O . MET A 1 772 ? 181.276 193.677 176.768 1.00 80.25 772 MET A O 1
ATOM 3369 N N . GLU A 1 773 ? 180.264 192.596 178.458 1.00 85.92 773 GLU A N 1
ATOM 3370 C CA . GLU A 1 773 ? 181.520 192.054 178.958 1.00 88.03 773 GLU A CA 1
ATOM 3371 C C . GLU A 1 773 ? 182.121 191.090 177.942 1.00 90.17 773 GLU A C 1
ATOM 3372 O O . GLU A 1 773 ? 181.415 190.277 177.339 1.00 92.12 773 GLU A O 1
ATOM 3378 N N . HIS A 1 774 ? 183.435 191.183 177.755 1.00 71.32 774 HIS A N 1
ATOM 3379 C CA . HIS A 1 774 ? 184.137 190.350 176.788 1.00 67.10 774 HIS A CA 1
ATOM 3380 C C . HIS A 1 774 ? 185.598 190.240 177.204 1.00 70.24 774 HIS A C 1
ATOM 3381 O O . HIS A 1 774 ? 186.013 190.766 178.239 1.00 79.82 774 HIS A O 1
ATOM 3388 N N . HIS A 1 775 ? 186.381 189.536 176.384 1.00 61.54 775 HIS A N 1
ATOM 3389 C CA . HIS A 1 775 ? 187.814 189.387 176.588 1.00 65.63 775 HIS A CA 1
ATOM 3390 C C . HIS A 1 775 ? 188.498 189.289 175.230 1.00 71.61 775 HIS A C 1
ATOM 3391 O O . HIS A 1 775 ? 188.014 188.565 174.348 1.00 72.20 775 HIS A O 1
ATOM 3398 N N . PRO A 1 776 ? 189.618 190.002 175.022 1.00 76.65 776 PRO A N 1
ATOM 3399 C CA . PRO A 1 776 ? 190.276 190.954 175.928 1.00 73.56 776 PRO A CA 1
ATOM 3400 C C . PRO A 1 776 ? 189.555 192.292 175.947 1.00 73.25 776 PRO A C 1
ATOM 3401 O O . PRO A 1 776 ? 189.073 192.750 174.916 1.00 81.24 776 PRO A O 1
ATOM 3405 N N . MET A 1 777 ? 189.474 192.944 177.102 1.00 83.39 777 MET A N 1
ATOM 3406 C CA . MET A 1 777 ? 188.732 194.186 177.265 1.00 85.12 777 MET A CA 1
ATOM 3407 C C . MET A 1 777 ? 189.678 195.280 177.744 1.00 90.23 777 MET A C 1
ATOM 3408 O O . MET A 1 777 ? 190.461 195.065 178.675 1.00 91.05 777 MET A O 1
ATOM 3413 N N . THR A 1 778 ? 189.604 196.446 177.106 1.00 89.68 778 THR A N 1
ATOM 3414 C CA . THR A 1 778 ? 190.514 197.532 177.433 1.00 91.28 778 THR A CA 1
ATOM 3415 C C . THR A 1 778 ? 190.177 198.123 178.802 1.00 94.91 778 THR A C 1
ATOM 3416 O O . THR A 1 778 ? 189.046 197.996 179.279 1.00 100.58 778 THR A O 1
ATOM 3420 N N . PRO A 1 779 ? 191.146 198.770 179.458 1.00 94.70 779 PRO A N 1
ATOM 3421 C CA . PRO A 1 779 ? 190.858 199.351 180.781 1.00 92.30 779 PRO A CA 1
ATOM 3422 C C . PRO A 1 779 ? 189.726 200.362 180.765 1.00 94.50 779 PRO A C 1
ATOM 3423 O O . PRO A 1 779 ? 188.930 200.408 181.712 1.00 92.41 779 PRO A O 1
ATOM 3427 N N . GLN A 1 780 ? 189.634 201.187 179.720 1.00 97.91 780 GLN A N 1
ATOM 3428 C CA . GLN A 1 780 ? 188.562 202.174 179.658 1.00 95.78 780 GLN A CA 1
ATOM 3429 C C . GLN A 1 780 ? 187.198 201.503 179.548 1.00 97.07 780 GLN A C 1
ATOM 3430 O O . GLN A 1 780 ? 186.243 201.916 180.216 1.00 97.92 780 GLN A O 1
ATOM 3436 N N . PHE A 1 781 ? 187.086 200.471 178.711 1.00 91.46 781 PHE A N 1
ATOM 3437 C CA . PHE A 1 781 ? 185.819 199.760 178.582 1.00 82.70 781 PHE A CA 1
ATOM 3438 C C . PHE A 1 781 ? 185.435 199.088 179.894 1.00 83.20 781 PHE A C 1
ATOM 3439 O O . PHE A 1 781 ? 184.260 199.093 180.280 1.00 94.88 781 PHE A O 1
ATOM 3447 N N . GLU A 1 782 ? 186.410 198.498 180.589 1.00 92.38 782 GLU A N 1
ATOM 3448 C CA . GLU A 1 782 ? 186.121 197.845 181.861 1.00 96.72 782 GLU A CA 1
ATOM 3449 C C . GLU A 1 782 ? 185.611 198.837 182.895 1.00 99.98 782 GLU A C 1
ATOM 3450 O O . GLU A 1 782 ? 184.726 198.503 183.693 1.00 97.45 782 GLU A O 1
ATOM 3456 N N . HIS A 1 783 ? 186.154 200.055 182.904 1.00 112.24 783 HIS A N 1
ATOM 3457 C CA . HIS A 1 783 ? 185.732 201.048 183.885 1.00 110.29 783 HIS A CA 1
ATOM 3458 C C . HIS A 1 783 ? 184.261 201.403 183.719 1.00 106.33 783 HIS A C 1
ATOM 3459 O O . HIS A 1 783 ? 183.539 201.558 184.709 1.00 104.47 783 HIS A O 1
ATOM 3466 N N . VAL A 1 784 ? 183.798 201.542 182.475 1.00 94.76 784 VAL A N 1
ATOM 3467 C CA . VAL A 1 784 ? 182.396 201.874 182.241 1.00 92.09 784 VAL A CA 1
ATOM 3468 C C . VAL A 1 784 ? 181.493 200.762 182.758 1.00 93.43 784 VAL A C 1
ATOM 3469 O O . VAL A 1 784 ? 180.437 201.023 183.343 1.00 97.98 784 VAL A O 1
ATOM 3473 N N . LEU A 1 785 ? 181.889 199.507 182.547 1.00 95.56 785 LEU A N 1
ATOM 3474 C CA . LEU A 1 785 ? 181.087 198.392 183.039 1.00 94.93 785 LEU A CA 1
ATOM 3475 C C . LEU A 1 785 ? 180.990 198.416 184.560 1.00 95.64 785 LEU A C 1
ATOM 3476 O O . LEU A 1 785 ? 179.923 198.157 185.125 1.00 94.95 785 LEU A O 1
ATOM 3481 N N . ALA A 1 786 ? 182.100 198.718 185.239 1.00 103.70 786 ALA A N 1
ATOM 3482 C CA . ALA A 1 786 ? 182.082 198.758 186.698 1.00 102.57 786 ALA A CA 1
ATOM 3483 C C . ALA A 1 786 ? 181.207 199.893 187.213 1.00 102.02 786 ALA A C 1
ATOM 3484 O O . ALA A 1 786 ? 180.413 199.699 188.141 1.00 100.87 786 ALA A O 1
ATOM 3486 N N . VAL A 1 787 ? 181.340 201.086 186.632 1.00 102.42 787 VAL A N 1
ATOM 3487 C CA . VAL A 1 787 ? 180.524 202.217 187.066 1.00 103.57 787 VAL A CA 1
ATOM 3488 C C . VAL A 1 787 ? 179.054 201.958 186.760 1.00 100.33 787 VAL A C 1
ATOM 3489 O O . VAL A 1 787 ? 178.176 202.190 187.597 1.00 98.56 787 VAL A O 1
ATOM 3493 N N . GLY A 1 788 ? 178.767 201.476 185.551 1.00 100.78 788 GLY A N 1
ATOM 3494 C CA . GLY A 1 788 ? 177.386 201.200 185.192 1.00 97.59 788 GLY A CA 1
ATOM 3495 C C . GLY A 1 788 ? 176.767 200.125 186.062 1.00 101.54 788 GLY A C 1
ATOM 3496 O O . GLY A 1 788 ? 175.610 200.238 186.475 1.00 104.10 788 GLY A O 1
ATOM 3497 N N . ASN A 1 789 ? 177.526 199.068 186.354 1.00 105.33 789 ASN A N 1
ATOM 3498 C CA . ASN A 1 789 ? 177.017 198.016 187.224 1.00 103.55 789 ASN A CA 1
ATOM 3499 C C . ASN A 1 789 ? 176.793 198.522 188.641 1.00 105.16 789 ASN A C 1
ATOM 3500 O O . ASN A 1 789 ? 175.872 198.060 189.323 1.00 105.26 789 ASN A O 1
ATOM 3505 N N . LEU A 1 790 ? 177.622 199.461 189.100 1.00 116.81 790 LEU A N 1
ATOM 3506 C CA . LEU A 1 790 ? 177.430 200.037 190.426 1.00 116.38 790 LEU A CA 1
ATOM 3507 C C . LEU A 1 790 ? 176.106 200.784 190.516 1.00 112.38 790 LEU A C 1
ATOM 3508 O O . LEU A 1 790 ? 175.408 200.709 191.532 1.00 114.50 790 LEU A O 1
ATOM 3513 N N . VAL A 1 791 ? 175.751 201.524 189.466 1.00 105.51 791 VAL A N 1
ATOM 3514 C CA . VAL A 1 791 ? 174.500 202.276 189.478 1.00 109.13 791 VAL A CA 1
ATOM 3515 C C . VAL A 1 791 ? 173.309 201.328 189.529 1.00 112.54 791 VAL A C 1
ATOM 3516 O O . VAL A 1 791 ? 172.344 201.558 190.267 1.00 115.54 791 VAL A O 1
ATOM 3520 N N . PHE A 1 792 ? 173.355 200.248 188.745 1.00 103.45 792 PHE A N 1
ATOM 3521 C CA . PHE A 1 792 ? 172.205 199.355 188.666 1.00 97.49 792 PHE A CA 1
ATOM 3522 C C . PHE A 1 792 ? 171.909 198.701 190.010 1.00 100.49 792 PHE A C 1
ATOM 3523 O O . PHE A 1 792 ? 170.744 198.597 190.411 1.00 107.69 792 PHE A O 1
ATOM 3531 N N . THR A 1 793 ? 172.944 198.249 190.724 1.00 110.13 793 THR A N 1
ATOM 3532 C CA . THR A 1 793 ? 172.701 197.634 192.025 1.00 109.90 793 THR A CA 1
ATOM 3533 C C . THR A 1 793 ? 172.099 198.634 193.003 1.00 109.69 793 THR A C 1
ATOM 3534 O O . THR A 1 793 ? 171.257 198.263 193.828 1.00 111.31 793 THR A O 1
ATOM 3538 N N . GLY A 1 794 ? 172.516 199.899 192.929 1.00 105.00 794 GLY A N 1
ATOM 3539 C CA . GLY A 1 794 ? 171.927 200.910 193.791 1.00 104.23 794 GLY A CA 1
ATOM 3540 C C . GLY A 1 794 ? 170.465 201.162 193.477 1.00 108.19 794 GLY A C 1
ATOM 3541 O O . GLY A 1 794 ? 169.664 201.427 194.376 1.00 112.30 794 GLY A O 1
ATOM 3542 N N . ILE A 1 795 ? 170.098 201.094 192.196 1.00 112.79 795 ILE A N 1
ATOM 3543 C CA . ILE A 1 795 ? 168.709 201.322 191.811 1.00 108.57 795 ILE A CA 1
ATOM 3544 C C . ILE A 1 795 ? 167.817 200.220 192.367 1.00 112.77 795 ILE A C 1
ATOM 3545 O O . ILE A 1 795 ? 166.753 200.488 192.938 1.00 120.97 795 ILE A O 1
ATOM 3550 N N . PHE A 1 796 ? 168.234 198.963 192.207 1.00 108.92 796 PHE A N 1
ATOM 3551 C CA . PHE A 1 796 ? 167.441 197.854 192.725 1.00 106.44 796 PHE A CA 1
ATOM 3552 C C . PHE A 1 796 ? 167.500 197.791 194.245 1.00 106.58 796 PHE A C 1
ATOM 3553 O O . PHE A 1 796 ? 166.517 197.404 194.887 1.00 111.77 796 PHE A O 1
ATOM 3561 N N . THR A 1 797 ? 168.639 198.157 194.838 1.00 116.78 797 THR A N 1
ATOM 3562 C CA . THR A 1 797 ? 168.722 198.221 196.293 1.00 121.24 797 THR A CA 1
ATOM 3563 C C . THR A 1 797 ? 167.781 199.280 196.848 1.00 119.73 797 THR A C 1
ATOM 3564 O O . THR A 1 797 ? 167.099 199.051 197.854 1.00 120.71 797 THR A O 1
ATOM 3568 N N . ALA A 1 798 ? 167.732 200.449 196.207 1.00 119.85 798 ALA A N 1
ATOM 3569 C CA . ALA A 1 798 ? 166.793 201.482 196.630 1.00 119.99 798 ALA A CA 1
ATOM 3570 C C . ALA A 1 798 ? 165.356 201.034 196.408 1.00 122.89 798 ALA A C 1
ATOM 3571 O O . ALA A 1 798 ? 164.469 201.347 197.209 1.00 127.93 798 ALA A O 1
ATOM 3573 N N . GLU A 1 799 ? 165.106 200.303 195.321 1.00 123.17 799 GLU A N 1
ATOM 3574 C CA . GLU A 1 799 ? 163.747 199.861 195.023 1.00 123.48 799 GLU A CA 1
ATOM 3575 C C . GLU A 1 799 ? 163.205 198.965 196.129 1.00 125.01 799 GLU A C 1
ATOM 3576 O O . GLU A 1 799 ? 162.075 199.149 196.595 1.00 124.87 799 GLU A O 1
ATOM 3582 N N . MET A 1 800 ? 163.998 197.984 196.565 1.00 130.14 800 MET A N 1
ATOM 3583 C CA . MET A 1 800 ? 163.521 197.068 197.595 1.00 129.79 800 MET A CA 1
ATOM 3584 C C . MET A 1 800 ? 163.461 197.754 198.955 1.00 131.05 800 MET A C 1
ATOM 3585 O O . MET A 1 800 ? 162.559 197.478 199.755 1.00 131.23 800 MET A O 1
ATOM 3590 N N . PHE A 1 801 ? 164.410 198.650 199.240 1.00 133.59 801 PHE A N 1
ATOM 3591 C CA . PHE A 1 801 ? 164.356 199.405 200.489 1.00 132.92 801 PHE A CA 1
ATOM 3592 C C . PHE A 1 801 ? 163.099 200.262 200.560 1.00 134.46 801 PHE A C 1
ATOM 3593 O O . PHE A 1 801 ? 162.432 200.312 201.599 1.00 136.43 801 PHE A O 1
ATOM 3601 N N . LEU A 1 802 ? 162.766 200.953 199.468 1.00 133.38 802 LEU A N 1
ATOM 3602 C CA . LEU A 1 802 ? 161.561 201.774 199.462 1.00 131.08 802 LEU A CA 1
ATOM 3603 C C . LEU A 1 802 ? 160.309 200.915 199.582 1.00 131.27 802 LEU A C 1
ATOM 3604 O O . LEU A 1 802 ? 159.378 201.265 200.315 1.00 134.43 802 LEU A O 1
ATOM 3609 N N . LYS A 1 803 ? 160.266 199.787 198.869 1.00 133.08 803 LYS A N 1
ATOM 3610 C CA . LYS A 1 803 ? 159.126 198.886 198.993 1.00 135.97 803 LYS A CA 1
ATOM 3611 C C . LYS A 1 803 ? 159.114 198.197 200.349 1.00 136.70 803 LYS A C 1
ATOM 3612 O O . LYS A 1 803 ? 158.041 197.879 200.874 1.00 132.34 803 LYS A O 1
ATOM 3618 N N . LEU A 1 804 ? 160.292 197.951 200.925 1.00 144.56 804 LEU A N 1
ATOM 3619 C CA . LEU A 1 804 ? 160.355 197.410 202.277 1.00 141.78 804 LEU A CA 1
ATOM 3620 C C . LEU A 1 804 ? 159.769 198.385 203.290 1.00 143.10 804 LEU A C 1
ATOM 3621 O O . LEU A 1 804 ? 159.086 197.964 204.229 1.00 142.60 804 LEU A O 1
ATOM 3626 N N . ILE A 1 805 ? 160.033 199.682 203.124 1.00 146.17 805 ILE A N 1
ATOM 3627 C CA . ILE A 1 805 ? 159.432 200.683 203.999 1.00 143.56 805 ILE A CA 1
ATOM 3628 C C . ILE A 1 805 ? 157.957 200.865 203.666 1.00 143.79 805 ILE A C 1
ATOM 3629 O O . ILE A 1 805 ? 157.115 200.981 204.564 1.00 144.59 805 ILE A O 1
ATOM 3634 N N . ALA A 1 806 ? 157.619 200.899 202.375 1.00 145.46 806 ALA A N 1
ATOM 3635 C CA . ALA A 1 806 ? 156.243 201.181 201.973 1.00 145.50 806 ALA A CA 1
ATOM 3636 C C . ALA A 1 806 ? 155.282 200.152 202.554 1.00 146.72 806 ALA A C 1
ATOM 3637 O O . ALA A 1 806 ? 154.287 200.509 203.195 1.00 147.44 806 ALA A O 1
ATOM 3639 N N . MET A 1 807 ? 155.558 198.870 202.337 1.00 147.72 807 MET A N 1
ATOM 3640 C CA . MET A 1 807 ? 154.865 197.817 203.064 1.00 147.36 807 MET A CA 1
ATOM 3641 C C . MET A 1 807 ? 155.408 197.780 204.484 1.00 146.90 807 MET A C 1
ATOM 3642 O O . MET A 1 807 ? 156.599 198.016 204.703 1.00 144.67 807 MET A O 1
ATOM 3647 N N . ASP A 1 808 ? 154.536 197.508 205.448 1.00 154.69 808 ASP A N 1
ATOM 3648 C CA . ASP A 1 808 ? 154.929 197.601 206.845 1.00 157.15 808 ASP A CA 1
ATOM 3649 C C . ASP A 1 808 ? 156.259 196.883 207.061 1.00 156.93 808 ASP A C 1
ATOM 3650 O O . ASP A 1 808 ? 156.511 195.843 206.439 1.00 154.66 808 ASP A O 1
ATOM 3655 N N . PRO A 1 809 ? 157.136 197.407 207.926 1.00 146.33 809 PRO A N 1
ATOM 3656 C CA . PRO A 1 809 ? 158.534 196.949 207.941 1.00 143.64 809 PRO A CA 1
ATOM 3657 C C . PRO A 1 809 ? 158.717 195.443 208.043 1.00 145.74 809 PRO A C 1
ATOM 3658 O O . PRO A 1 809 ? 158.360 194.825 209.051 1.00 142.59 809 PRO A O 1
ATOM 3662 N N . TYR A 1 810 ? 159.272 194.848 206.988 1.00 154.10 810 TYR A N 1
ATOM 3663 C CA . TYR A 1 810 ? 159.880 193.526 207.075 1.00 151.85 810 TYR A CA 1
ATOM 3664 C C . TYR A 1 810 ? 158.867 192.391 207.174 1.00 151.54 810 TYR A C 1
ATOM 3665 O O . TYR A 1 810 ? 159.259 191.220 207.189 1.00 150.97 810 TYR A O 1
ATOM 3674 N N . TYR A 1 811 ? 157.573 192.704 207.233 1.00 158.04 811 TYR A N 1
ATOM 3675 C CA . TYR A 1 811 ? 156.555 191.684 207.465 1.00 158.41 811 TYR A CA 1
ATOM 3676 C C . TYR A 1 811 ? 155.690 191.435 206.237 1.00 156.59 811 TYR A C 1
ATOM 3677 O O . TYR A 1 811 ? 155.618 190.301 205.753 1.00 154.88 811 TYR A O 1
ATOM 3686 N N . TYR A 1 812 ? 155.029 192.467 205.712 1.00 155.98 812 TYR A N 1
ATOM 3687 C CA . TYR A 1 812 ? 154.183 192.283 204.540 1.00 156.47 812 TYR A CA 1
ATOM 3688 C C . TYR A 1 812 ? 154.994 192.151 203.258 1.00 156.41 812 TYR A C 1
ATOM 3689 O O . TYR A 1 812 ? 154.494 191.588 202.278 1.00 154.48 812 TYR A O 1
ATOM 3698 N N . PHE A 1 813 ? 156.231 192.649 203.246 1.00 148.36 813 PHE A N 1
ATOM 3699 C CA . PHE A 1 813 ? 157.036 192.603 202.030 1.00 146.23 813 PHE A CA 1
ATOM 3700 C C . PHE A 1 813 ? 157.375 191.175 201.628 1.00 145.49 813 PHE A C 1
ATOM 3701 O O . PHE A 1 813 ? 157.410 190.861 200.433 1.00 146.13 813 PHE A O 1
ATOM 3709 N N . GLN A 1 814 ? 157.615 190.294 202.601 1.00 141.76 814 GLN A N 1
ATOM 3710 C CA . GLN A 1 814 ? 158.178 188.971 202.332 1.00 141.98 814 GLN A CA 1
ATOM 3711 C C . GLN A 1 814 ? 157.103 188.065 201.732 1.00 142.41 814 GLN A C 1
ATOM 3712 O O . GLN A 1 814 ? 156.328 187.407 202.431 1.00 140.54 814 GLN A O 1
ATOM 3718 N N . GLU A 1 815 ? 157.065 188.040 200.401 1.00 148.10 815 GLU A N 1
ATOM 3719 C CA . GLU A 1 815 ? 156.269 187.078 199.651 1.00 150.00 815 GLU A CA 1
ATOM 3720 C C . GLU A 1 815 ? 157.065 186.653 198.423 1.00 149.31 815 GLU A C 1
ATOM 3721 O O . GLU A 1 815 ? 158.190 187.107 198.204 1.00 145.80 815 GLU A O 1
ATOM 3727 N N . GLY A 1 816 ? 156.442 185.810 197.595 1.00 141.65 816 GLY A N 1
ATOM 3728 C CA . GLY A 1 816 ? 157.199 185.021 196.630 1.00 139.09 816 GLY A CA 1
ATOM 3729 C C . GLY A 1 816 ? 158.281 185.800 195.907 1.00 139.03 816 GLY A C 1
ATOM 3730 O O . GLY A 1 816 ? 159.474 185.561 196.109 1.00 137.82 816 GLY A O 1
ATOM 3731 N N . TRP A 1 817 ? 157.885 186.752 195.060 1.00 121.53 817 TRP A N 1
ATOM 3732 C CA . TRP A 1 817 ? 158.878 187.490 194.283 1.00 121.53 817 TRP A CA 1
ATOM 3733 C C . TRP A 1 817 ? 159.726 188.391 195.172 1.00 123.24 817 TRP A C 1
ATOM 3734 O O . TRP A 1 817 ? 160.928 188.552 194.932 1.00 118.26 817 TRP A O 1
ATOM 3745 N N . ASN A 1 818 ? 159.121 188.980 196.202 1.00 138.22 818 ASN A N 1
ATOM 3746 C CA . ASN A 1 818 ? 159.833 189.961 197.015 1.00 137.08 818 ASN A CA 1
ATOM 3747 C C . ASN A 1 818 ? 161.036 189.344 197.715 1.00 135.24 818 ASN A C 1
ATOM 3748 O O . ASN A 1 818 ? 162.112 189.950 197.758 1.00 134.89 818 ASN A O 1
ATOM 3753 N N . ILE A 1 819 ? 160.878 188.142 198.274 1.00 135.10 819 ILE A N 1
ATOM 3754 C CA . ILE A 1 819 ? 161.998 187.522 198.976 1.00 136.50 819 ILE A CA 1
ATOM 3755 C C . ILE A 1 819 ? 163.140 187.239 198.012 1.00 136.60 819 ILE A C 1
ATOM 3756 O O . ILE A 1 819 ? 164.316 187.328 198.387 1.00 134.98 819 ILE A O 1
ATOM 3761 N N . PHE A 1 820 ? 162.826 186.900 196.759 1.00 131.19 820 PHE A N 1
ATOM 3762 C CA . PHE A 1 820 ? 163.876 186.564 195.804 1.00 131.30 820 PHE A CA 1
ATOM 3763 C C . PHE A 1 820 ? 164.719 187.784 195.460 1.00 130.56 820 PHE A C 1
ATOM 3764 O O . PHE A 1 820 ? 165.942 187.776 195.639 1.00 129.20 820 PHE A O 1
ATOM 3772 N N . ASP A 1 821 ? 164.085 188.851 194.965 1.00 130.66 821 ASP A N 1
ATOM 3773 C CA . ASP A 1 821 ? 164.841 190.052 194.623 1.00 132.55 821 ASP A CA 1
ATOM 3774 C C . ASP A 1 821 ? 165.497 190.665 195.854 1.00 131.52 821 ASP A C 1
ATOM 3775 O O . ASP A 1 821 ? 166.593 191.226 195.755 1.00 131.96 821 ASP A O 1
ATOM 3780 N N . GLY A 1 822 ? 164.844 190.575 197.014 1.00 126.27 822 GLY A N 1
ATOM 3781 C CA . GLY A 1 822 ? 165.492 191.001 198.243 1.00 125.17 822 GLY A CA 1
ATOM 3782 C C . GLY A 1 822 ? 166.727 190.177 198.551 1.00 125.72 822 GLY A C 1
ATOM 3783 O O . GLY A 1 822 ? 167.734 190.703 199.032 1.00 124.43 822 GLY A O 1
ATOM 3784 N N . PHE A 1 823 ? 166.664 188.873 198.283 1.00 134.34 823 PHE A N 1
ATOM 3785 C CA . PHE A 1 823 ? 167.842 188.025 198.433 1.00 135.38 823 PHE A CA 1
ATOM 3786 C C . PHE A 1 823 ? 168.935 188.443 197.457 1.00 135.54 823 PHE A C 1
ATOM 3787 O O . PHE A 1 823 ? 170.121 188.464 197.805 1.00 131.74 823 PHE A O 1
ATOM 3795 N N . ILE A 1 824 ? 168.552 188.779 196.221 1.00 128.72 824 ILE A N 1
ATOM 3796 C CA . ILE A 1 824 ? 169.529 189.253 195.244 1.00 126.07 824 ILE A CA 1
ATOM 3797 C C . ILE A 1 824 ? 170.169 190.549 195.722 1.00 125.93 824 ILE A C 1
ATOM 3798 O O . ILE A 1 824 ? 171.392 190.722 195.637 1.00 124.55 824 ILE A O 1
ATOM 3803 N N . VAL A 1 825 ? 169.358 191.478 196.230 1.00 129.56 825 VAL A N 1
ATOM 3804 C CA . VAL A 1 825 ? 169.888 192.761 196.686 1.00 128.00 825 VAL A CA 1
ATOM 3805 C C . VAL A 1 825 ? 170.885 192.546 197.817 1.00 130.37 825 VAL A C 1
ATOM 3806 O O . VAL A 1 825 ? 171.966 193.146 197.839 1.00 133.04 825 VAL A O 1
ATOM 3810 N N . SER A 1 826 ? 170.533 191.689 198.777 1.00 133.92 826 SER A N 1
ATOM 3811 C CA . SER A 1 826 ? 171.454 191.395 199.870 1.00 132.33 826 SER A CA 1
ATOM 3812 C C . SER A 1 826 ? 172.732 190.754 199.348 1.00 132.98 826 SER A C 1
ATOM 3813 O O . SER A 1 826 ? 173.833 191.089 199.799 1.00 130.90 826 SER A O 1
ATOM 3816 N N . LEU A 1 827 ? 172.605 189.832 198.392 1.00 135.96 827 LEU A N 1
ATOM 3817 C CA . LEU A 1 827 ? 173.784 189.177 197.838 1.00 137.36 827 LEU A CA 1
ATOM 3818 C C . LEU A 1 827 ? 174.688 190.179 197.130 1.00 135.00 827 LEU A C 1
ATOM 3819 O O . LEU A 1 827 ? 175.914 190.133 197.283 1.00 133.38 827 LEU A O 1
ATOM 3824 N N . SER A 1 828 ? 174.104 191.090 196.349 1.00 129.66 828 SER A N 1
ATOM 3825 C CA . SER A 1 828 ? 174.911 192.093 195.662 1.00 128.64 828 SER A CA 1
ATOM 3826 C C . SER A 1 828 ? 175.583 193.035 196.653 1.00 131.62 828 SER A C 1
ATOM 3827 O O . SER A 1 828 ? 176.756 193.388 196.485 1.00 135.35 828 SER A O 1
ATOM 3830 N N . LEU A 1 829 ? 174.855 193.459 197.689 1.00 134.87 829 LEU A N 1
ATOM 3831 C CA . LEU A 1 829 ? 175.448 194.336 198.694 1.00 136.65 829 LEU A CA 1
ATOM 3832 C C . LEU A 1 829 ? 176.584 193.640 199.430 1.00 138.26 829 LEU A C 1
ATOM 3833 O O . LEU A 1 829 ? 177.645 194.235 199.652 1.00 137.33 829 LEU A O 1
ATOM 3838 N N . MET A 1 830 ? 176.383 192.379 199.817 1.00 146.61 830 MET A N 1
ATOM 3839 C CA . MET A 1 830 ? 177.441 191.638 200.496 1.00 147.32 830 MET A CA 1
ATOM 3840 C C . MET A 1 830 ? 178.627 191.405 199.570 1.00 148.01 830 MET A C 1
ATOM 3841 O O . MET A 1 830 ? 179.784 191.489 199.999 1.00 147.99 830 MET A O 1
ATOM 3846 N N . GLU A 1 831 ? 178.362 191.113 198.294 1.00 147.31 831 GLU A N 1
ATOM 3847 C CA . GLU A 1 831 ? 179.449 190.940 197.338 1.00 146.34 831 GLU A CA 1
ATOM 3848 C C . GLU A 1 831 ? 180.278 192.209 197.207 1.00 144.88 831 GLU A C 1
ATOM 3849 O O . GLU A 1 831 ? 181.498 192.139 197.026 1.00 143.86 831 GLU A O 1
ATOM 3855 N N . LEU A 1 832 ? 179.635 193.375 197.284 1.00 146.33 832 LEU A N 1
ATOM 3856 C CA . LEU A 1 832 ? 180.372 194.632 197.234 1.00 146.74 832 LEU A CA 1
ATOM 3857 C C . LEU A 1 832 ? 181.233 194.827 198.476 1.00 148.80 832 LEU A C 1
ATOM 3858 O O . LEU A 1 832 ? 182.180 195.620 198.450 1.00 148.33 832 LEU A O 1
ATOM 3863 N N . SER A 1 833 ? 180.929 194.113 199.563 1.00 159.67 833 SER A N 1
ATOM 3864 C CA . SER A 1 833 ? 181.597 194.362 200.835 1.00 159.92 833 SER A CA 1
ATOM 3865 C C . SER A 1 833 ? 182.638 193.296 201.158 1.00 158.79 833 SER A C 1
ATOM 3866 O O . SER A 1 833 ? 183.702 193.607 201.705 1.00 157.84 833 SER A O 1
ATOM 3869 N N . LEU A 1 834 ? 182.354 192.035 200.836 1.00 153.37 834 LEU A N 1
ATOM 3870 C CA . LEU A 1 834 ? 183.159 190.905 201.285 1.00 152.42 834 LEU A CA 1
ATOM 3871 C C . LEU A 1 834 ? 183.953 190.326 200.124 1.00 153.97 834 LEU A C 1
ATOM 3872 O O . LEU A 1 834 ? 183.409 190.125 199.032 1.00 155.23 834 LEU A O 1
ATOM 3877 N N . ALA A 1 835 ? 185.239 190.053 200.366 1.00 155.38 835 ALA A N 1
ATOM 3878 C CA . ALA A 1 835 ? 186.074 189.433 199.341 1.00 153.45 835 ALA A CA 1
ATOM 3879 C C . ALA A 1 835 ? 185.763 187.953 199.177 1.00 152.24 835 ALA A C 1
ATOM 3880 O O . ALA A 1 835 ? 185.844 187.424 198.063 1.00 151.75 835 ALA A O 1
ATOM 3882 N N . ASP A 1 836 ? 185.414 187.267 200.268 1.00 149.62 836 ASP A N 1
ATOM 3883 C CA . ASP A 1 836 ? 185.084 185.850 200.167 1.00 151.41 836 ASP A CA 1
ATOM 3884 C C . ASP A 1 836 ? 183.861 185.628 199.289 1.00 152.60 836 ASP A C 1
ATOM 3885 O O . ASP A 1 836 ? 183.811 184.653 198.531 1.00 150.29 836 ASP A O 1
ATOM 3890 N N . VAL A 1 837 ? 182.869 186.516 199.374 1.00 152.06 837 VAL A N 1
ATOM 3891 C CA . VAL A 1 837 ? 181.724 186.436 198.474 1.00 150.07 837 VAL A CA 1
ATOM 3892 C C . VAL A 1 837 ? 182.175 186.645 197.033 1.00 148.52 837 VAL A C 1
ATOM 3893 O O . VAL A 1 837 ? 181.714 185.956 196.116 1.00 148.21 837 VAL A O 1
ATOM 3897 N N . GLU A 1 838 ? 183.085 187.595 196.812 1.00 151.43 838 GLU A N 1
ATOM 3898 C CA . GLU A 1 838 ? 183.589 187.849 195.467 1.00 151.56 838 GLU A CA 1
ATOM 3899 C C . GLU A 1 838 ? 184.444 186.696 194.954 1.00 151.17 838 GLU A C 1
ATOM 3900 O O . GLU A 1 838 ? 184.774 186.651 193.763 1.00 151.27 838 GLU A O 1
ATOM 3906 N N . GLY A 1 839 ? 184.813 185.758 195.831 1.00 143.46 839 GLY A N 1
ATOM 3907 C CA . GLY A 1 839 ? 185.741 184.710 195.440 1.00 144.46 839 GLY A CA 1
ATOM 3908 C C . GLY A 1 839 ? 185.260 183.856 194.282 1.00 145.63 839 GLY A C 1
ATOM 3909 O O . GLY A 1 839 ? 186.042 183.524 193.388 1.00 143.14 839 GLY A O 1
ATOM 3910 N N . LEU A 1 840 ? 183.981 183.489 194.274 1.00 139.89 840 LEU A N 1
ATOM 3911 C CA . LEU A 1 840 ? 183.431 182.577 193.278 1.00 138.47 840 LEU A CA 1
ATOM 3912 C C . LEU A 1 840 ? 182.627 183.358 192.246 1.00 136.68 840 LEU A C 1
ATOM 3913 O O . LEU A 1 840 ? 181.886 184.282 192.595 1.00 133.25 840 LEU A O 1
ATOM 3918 N N . SER A 1 841 ? 182.781 182.975 190.976 1.00 125.37 841 SER A N 1
ATOM 3919 C CA . SER A 1 841 ? 182.220 183.748 189.872 1.00 122.12 841 SER A CA 1
ATOM 3920 C C . SER A 1 841 ? 180.722 183.533 189.692 1.00 121.01 841 SER A C 1
ATOM 3921 O O . SER A 1 841 ? 180.069 184.347 189.031 1.00 121.64 841 SER A O 1
ATOM 3924 N N . VAL A 1 842 ? 180.163 182.461 190.257 1.00 121.95 842 VAL A N 1
ATOM 3925 C CA . VAL A 1 842 ? 178.789 182.089 189.934 1.00 123.67 842 VAL A CA 1
ATOM 3926 C C . VAL A 1 842 ? 177.795 183.134 190.432 1.00 124.01 842 VAL A C 1
ATOM 3927 O O . VAL A 1 842 ? 176.674 183.225 189.917 1.00 123.88 842 VAL A O 1
ATOM 3931 N N . LEU A 1 843 ? 178.176 183.936 191.429 1.00 129.13 843 LEU A N 1
ATOM 3932 C CA . LEU A 1 843 ? 177.212 184.821 192.075 1.00 130.08 843 LEU A CA 1
ATOM 3933 C C . LEU A 1 843 ? 176.631 185.867 191.133 1.00 128.34 843 LEU A C 1
ATOM 3934 O O . LEU A 1 843 ? 175.481 186.275 191.323 1.00 128.80 843 LEU A O 1
ATOM 3939 N N . ARG A 1 844 ? 177.388 186.317 190.129 1.00 118.10 844 ARG A N 1
ATOM 3940 C CA . ARG A 1 844 ? 176.855 187.329 189.223 1.00 119.74 844 ARG A CA 1
ATOM 3941 C C . ARG A 1 844 ? 175.689 186.791 188.404 1.00 119.83 844 ARG A C 1
ATOM 3942 O O . ARG A 1 844 ? 174.859 187.571 187.923 1.00 119.33 844 ARG A O 1
ATOM 3950 N N . SER A 1 845 ? 175.607 185.469 188.238 1.00 111.03 845 SER A N 1
ATOM 3951 C CA . SER A 1 845 ? 174.568 184.891 187.394 1.00 110.08 845 SER A CA 1
ATOM 3952 C C . SER A 1 845 ? 173.174 185.125 187.963 1.00 107.88 845 SER A C 1
ATOM 3953 O O . SER A 1 845 ? 172.210 185.258 187.200 1.00 112.57 845 SER A O 1
ATOM 3956 N N . PHE A 1 846 ? 173.040 185.174 189.289 1.00 114.34 846 PHE A N 1
ATOM 3957 C CA . PHE A 1 846 ? 171.712 185.272 189.887 1.00 117.21 846 PHE A CA 1
ATOM 3958 C C . PHE A 1 846 ? 171.000 186.558 189.487 1.00 115.04 846 PHE A C 1
ATOM 3959 O O . PHE A 1 846 ? 169.767 186.629 189.558 1.00 113.12 846 PHE A O 1
ATOM 3967 N N . ARG A 1 847 ? 171.745 187.583 189.068 1.00 105.27 847 ARG A N 1
ATOM 3968 C CA . ARG A 1 847 ? 171.102 188.778 188.534 1.00 104.97 847 ARG A CA 1
ATOM 3969 C C . ARG A 1 847 ? 170.326 188.458 187.265 1.00 103.09 847 ARG A C 1
ATOM 3970 O O . ARG A 1 847 ? 169.260 189.033 187.017 1.00 102.25 847 ARG A O 1
ATOM 3978 N N . LEU A 1 848 ? 170.845 187.540 186.446 1.00 90.59 848 LEU A N 1
ATOM 3979 C CA . LEU A 1 848 ? 170.153 187.165 185.219 1.00 85.94 848 LEU A CA 1
ATOM 3980 C C . LEU A 1 848 ? 168.747 186.650 185.498 1.00 89.77 848 LEU A C 1
ATOM 3981 O O . LEU A 1 848 ? 167.847 186.826 184.669 1.00 93.93 848 LEU A O 1
ATOM 3986 N N . LEU A 1 849 ? 168.534 186.016 186.654 1.00 103.81 849 LEU A N 1
ATOM 3987 C CA . LEU A 1 849 ? 167.222 185.450 186.951 1.00 102.67 849 LEU A CA 1
ATOM 3988 C C . LEU A 1 849 ? 166.149 186.527 187.050 1.00 99.88 849 LEU A C 1
ATOM 3989 O O . LEU A 1 849 ? 164.955 186.218 186.964 1.00 102.15 849 LEU A O 1
ATOM 3994 N N . ARG A 1 850 ? 166.545 187.789 187.234 1.00 99.22 850 ARG A N 1
ATOM 3995 C CA . ARG A 1 850 ? 165.565 188.870 187.217 1.00 100.10 850 ARG A CA 1
ATOM 3996 C C . ARG A 1 850 ? 164.847 188.944 185.877 1.00 103.11 850 ARG A C 1
ATOM 3997 O O . ARG A 1 850 ? 163.736 189.481 185.794 1.00 100.11 850 ARG A O 1
ATOM 4005 N N . VAL A 1 851 ? 165.462 188.410 184.819 1.00 97.46 851 VAL A N 1
ATOM 4006 C CA . VAL A 1 851 ? 164.838 188.433 183.499 1.00 93.20 851 VAL A CA 1
ATOM 4007 C C . VAL A 1 851 ? 163.493 187.724 183.525 1.00 94.23 851 VAL A C 1
ATOM 4008 O O . VAL A 1 851 ? 162.585 188.071 182.761 1.00 101.75 851 VAL A O 1
ATOM 4012 N N . PHE A 1 852 ? 163.340 186.720 184.392 1.00 94.67 852 PHE A N 1
ATOM 4013 C CA . PHE A 1 852 ? 162.070 186.007 184.468 1.00 95.37 852 PHE A CA 1
ATOM 4014 C C . PHE A 1 852 ? 160.980 186.867 185.090 1.00 94.78 852 PHE A C 1
ATOM 4015 O O . PHE A 1 852 ? 159.792 186.542 184.973 1.00 95.00 852 PHE A O 1
ATOM 4023 N N . LYS A 1 853 ? 161.361 187.949 185.775 1.00 106.97 853 LYS A N 1
ATOM 4024 C CA . LYS A 1 853 ? 160.331 188.867 186.337 1.00 107.80 853 LYS A CA 1
ATOM 4025 C C . LYS A 1 853 ? 159.409 189.319 185.201 1.00 105.63 853 LYS A C 1
ATOM 4026 O O . LYS A 1 853 ? 158.293 189.779 185.499 1.00 105.95 853 LYS A O 1
ATOM 4032 N N . LEU A 1 854 ? 159.862 189.188 183.953 1.00 98.10 854 LEU A N 1
ATOM 4033 C CA . LEU A 1 854 ? 159.078 189.572 182.788 1.00 96.53 854 LEU A CA 1
ATOM 4034 C C . LEU A 1 854 ? 157.999 188.555 182.443 1.00 99.47 854 LEU A C 1
ATOM 4035 O O . LEU A 1 854 ? 157.174 188.827 181.565 1.00 98.22 854 LEU A O 1
ATOM 4040 N N . ALA A 1 855 ? 157.986 187.396 183.104 1.00 99.62 855 ALA A N 1
ATOM 4041 C CA . ALA A 1 855 ? 157.013 186.364 182.764 1.00 96.06 855 ALA A CA 1
ATOM 4042 C C . ALA A 1 855 ? 155.587 186.830 183.018 1.00 98.34 855 ALA A C 1
ATOM 4043 O O . ALA A 1 855 ? 154.664 186.412 182.312 1.00 97.30 855 ALA A O 1
ATOM 4045 N N . LYS A 1 856 ? 155.384 187.692 184.015 1.00 104.60 856 LYS A N 1
ATOM 4046 C CA . LYS A 1 856 ? 154.037 188.154 184.333 1.00 102.04 856 LYS A CA 1
ATOM 4047 C C . LYS A 1 856 ? 153.424 188.992 183.219 1.00 102.84 856 LYS A C 1
ATOM 4048 O O . LYS A 1 856 ? 152.213 189.232 183.248 1.00 102.43 856 LYS A O 1
ATOM 4054 N N . SER A 1 857 ? 154.220 189.441 182.247 1.00 101.05 857 SER A N 1
ATOM 4055 C CA . SER A 1 857 ? 153.720 190.227 181.129 1.00 97.26 857 SER A CA 1
ATOM 4056 C C . SER A 1 857 ? 153.995 189.588 179.776 1.00 95.71 857 SER A C 1
ATOM 4057 O O . SER A 1 857 ? 153.531 190.110 178.757 1.00 97.80 857 SER A O 1
ATOM 4060 N N . TRP A 1 858 ? 154.731 188.477 179.734 1.00 86.22 858 TRP A N 1
ATOM 4061 C CA . TRP A 1 858 ? 155.075 187.780 178.495 1.00 83.55 858 TRP A CA 1
ATOM 4062 C C . TRP A 1 858 ? 154.513 186.367 178.592 1.00 94.23 858 TRP A C 1
ATOM 4063 O O . TRP A 1 858 ? 155.152 185.476 179.173 1.00 92.96 858 TRP A O 1
ATOM 4074 N N . PRO A 1 859 ? 153.319 186.114 178.046 1.00 102.34 859 PRO A N 1
ATOM 4075 C CA . PRO A 1 859 ? 152.688 184.800 178.267 1.00 94.61 859 PRO A CA 1
ATOM 4076 C C . PRO A 1 859 ? 153.540 183.622 177.826 1.00 97.16 859 PRO A C 1
ATOM 4077 O O . PRO A 1 859 ? 153.564 182.595 178.515 1.00 98.64 859 PRO A O 1
ATOM 4081 N N . THR A 1 860 ? 154.241 183.733 176.697 1.00 93.56 860 THR A N 1
ATOM 4082 C CA . THR A 1 860 ? 155.030 182.603 176.219 1.00 90.64 860 THR A CA 1
ATOM 4083 C C . THR A 1 860 ? 156.167 182.281 177.179 1.00 90.59 860 THR A C 1
ATOM 4084 O O . THR A 1 860 ? 156.467 181.108 177.423 1.00 94.44 860 THR A O 1
ATOM 4088 N N . LEU A 1 861 ? 156.817 183.308 177.729 1.00 83.68 861 LEU A N 1
ATOM 4089 C CA . LEU A 1 861 ? 157.829 183.070 178.753 1.00 82.86 861 LEU A CA 1
ATOM 4090 C C . LEU A 1 861 ? 157.208 182.430 179.986 1.00 84.84 861 LEU A C 1
ATOM 4091 O O . LEU A 1 861 ? 157.796 181.526 180.590 1.00 84.45 861 LEU A O 1
ATOM 4096 N N . ASN A 1 862 ? 156.018 182.891 180.377 1.00 88.60 862 ASN A N 1
ATOM 4097 C CA . ASN A 1 862 ? 155.321 182.282 181.504 1.00 90.70 862 ASN A CA 1
ATOM 4098 C C . ASN A 1 862 ? 154.969 180.831 181.217 1.00 83.91 862 ASN A C 1
ATOM 4099 O O . ASN A 1 862 ? 154.934 180.006 182.135 1.00 79.26 862 ASN A O 1
ATOM 4104 N N . MET A 1 863 ? 154.703 180.500 179.952 1.00 96.72 863 MET A N 1
ATOM 4105 C CA . MET A 1 863 ? 154.425 179.115 179.594 1.00 95.37 863 MET A CA 1
ATOM 4106 C C . MET A 1 863 ? 155.627 178.221 179.857 1.00 94.22 863 MET A C 1
ATOM 4107 O O . MET A 1 863 ? 155.466 177.016 180.079 1.00 98.53 863 MET A O 1
ATOM 4112 N N . LEU A 1 864 ? 156.837 178.784 179.822 1.00 82.75 864 LEU A N 1
ATOM 4113 C CA . LEU A 1 864 ? 158.027 177.995 180.116 1.00 77.19 864 LEU A CA 1
ATOM 4114 C C . LEU A 1 864 ? 158.172 177.738 181.608 1.00 82.51 864 LEU A C 1
ATOM 4115 O O . LEU A 1 864 ? 158.652 176.673 182.007 1.00 89.39 864 LEU A O 1
ATOM 4120 N N . ILE A 1 865 ? 157.771 178.695 182.445 1.00 84.94 865 ILE A N 1
ATOM 4121 C CA . ILE A 1 865 ? 157.816 178.480 183.888 1.00 80.40 865 ILE A CA 1
ATOM 4122 C C . ILE A 1 865 ? 156.858 177.367 184.283 1.00 83.72 865 ILE A C 1
ATOM 4123 O O . ILE A 1 865 ? 157.142 176.573 185.187 1.00 87.58 865 ILE A O 1
ATOM 4128 N N . LYS A 1 866 ? 155.704 177.294 183.617 1.00 88.19 866 LYS A N 1
ATOM 4129 C CA . LYS A 1 866 ? 154.747 176.233 183.912 1.00 84.40 866 LYS A CA 1
ATOM 4130 C C . LYS A 1 866 ? 155.346 174.862 183.631 1.00 84.77 866 LYS A C 1
ATOM 4131 O O . LYS A 1 866 ? 155.170 173.927 184.419 1.00 87.56 866 LYS A O 1
ATOM 4137 N N . ILE A 1 867 ? 156.056 174.722 182.511 1.00 77.83 867 ILE A N 1
ATOM 4138 C CA . ILE A 1 867 ? 156.673 173.441 182.179 1.00 67.85 867 ILE A CA 1
ATOM 4139 C C . ILE A 1 867 ? 157.714 173.071 183.227 1.00 67.84 867 ILE A C 1
ATOM 4140 O O . ILE A 1 867 ? 157.768 171.930 183.699 1.00 84.59 867 ILE A O 1
ATOM 4145 N N . ILE A 1 868 ? 158.557 174.031 183.608 1.00 69.31 868 ILE A N 1
ATOM 4146 C CA . ILE A 1 868 ? 159.576 173.763 184.618 1.00 69.73 868 ILE A CA 1
ATOM 4147 C C . ILE A 1 868 ? 158.926 173.460 185.960 1.00 66.47 868 ILE A C 1
ATOM 4148 O O . ILE A 1 868 ? 159.364 172.565 186.692 1.00 65.92 868 ILE A O 1
ATOM 4153 N N . GLY A 1 869 ? 157.876 174.205 186.309 1.00 77.08 869 GLY A N 1
ATOM 4154 C CA . GLY A 1 869 ? 157.218 173.985 187.586 1.00 74.12 869 GLY A CA 1
ATOM 4155 C C . GLY A 1 869 ? 156.575 172.616 187.688 1.00 77.68 869 GLY A C 1
ATOM 4156 O O . GLY A 1 869 ? 156.556 172.007 188.760 1.00 82.29 869 GLY A O 1
ATOM 4157 N N . ASN A 1 870 ? 156.033 172.114 186.577 1.00 77.70 870 ASN A N 1
ATOM 4158 C CA . ASN A 1 870 ? 155.415 170.793 186.595 1.00 74.72 870 ASN A CA 1
ATOM 4159 C C . ASN A 1 870 ? 156.431 169.701 186.897 1.00 78.17 870 ASN A C 1
ATOM 4160 O O . ASN A 1 870 ? 156.110 168.733 187.592 1.00 86.16 870 ASN A O 1
ATOM 4165 N N . SER A 1 871 ? 157.657 169.835 186.388 1.00 76.37 871 SER A N 1
ATOM 4166 C CA . SER A 1 871 ? 158.649 168.780 186.565 1.00 72.88 871 SER A CA 1
ATOM 4167 C C . SER A 1 871 ? 158.909 168.504 188.041 1.00 72.47 871 SER A C 1
ATOM 4168 O O . SER A 1 871 ? 159.253 167.377 188.415 1.00 77.63 871 SER A O 1
ATOM 4171 N N . VAL A 1 872 ? 158.762 169.519 188.895 1.00 73.55 872 VAL A N 1
ATOM 4172 C CA . VAL A 1 872 ? 158.910 169.345 190.337 1.00 78.59 872 VAL A CA 1
ATOM 4173 C C . VAL A 1 872 ? 157.599 169.543 191.080 1.00 76.28 872 VAL A C 1
ATOM 4174 O O . VAL A 1 872 ? 157.580 169.475 192.315 1.00 74.00 872 VAL A O 1
ATOM 4178 N N . GLY A 1 873 ? 156.503 169.789 190.368 1.00 78.79 873 GLY A N 1
ATOM 4179 C CA . GLY A 1 873 ? 155.208 169.964 190.991 1.00 77.25 873 GLY A CA 1
ATOM 4180 C C . GLY A 1 873 ? 154.318 168.750 190.829 1.00 76.43 873 GLY A C 1
ATOM 4181 O O . GLY A 1 873 ? 154.456 167.765 191.560 1.00 70.12 873 GLY A O 1
ATOM 4182 N N . ALA A 1 874 ? 153.397 168.810 189.867 1.00 74.70 874 ALA A N 1
ATOM 4183 C CA . ALA A 1 874 ? 152.479 167.698 189.657 1.00 73.19 874 ALA A CA 1
ATOM 4184 C C . ALA A 1 874 ? 153.232 166.414 189.339 1.00 78.43 874 ALA A C 1
ATOM 4185 O O . ALA A 1 874 ? 152.898 165.345 189.863 1.00 87.46 874 ALA A O 1
ATOM 4187 N N . LEU A 1 875 ? 154.252 166.497 188.486 1.00 79.07 875 LEU A N 1
ATOM 4188 C CA . LEU A 1 875 ? 155.023 165.335 188.067 1.00 75.21 875 LEU A CA 1
ATOM 4189 C C . LEU A 1 875 ? 156.291 165.150 188.892 1.00 75.11 875 LEU A C 1
ATOM 4190 O O . LEU A 1 875 ? 157.286 164.631 188.379 1.00 77.22 875 LEU A O 1
ATOM 4195 N N . GLY A 1 876 ? 156.278 165.567 190.157 1.00 69.74 876 GLY A N 1
ATOM 4196 C CA . GLY A 1 876 ? 157.472 165.437 190.974 1.00 69.24 876 GLY A CA 1
ATOM 4197 C C . GLY A 1 876 ? 157.892 163.994 191.173 1.00 74.75 876 GLY A C 1
ATOM 4198 O O . GLY A 1 876 ? 159.078 163.667 191.097 1.00 76.06 876 GLY A O 1
ATOM 4199 N N . ASN A 1 877 ? 156.927 163.110 191.434 1.00 77.60 877 ASN A N 1
ATOM 4200 C CA . ASN A 1 877 ? 157.257 161.713 191.692 1.00 70.83 877 ASN A CA 1
ATOM 4201 C C . ASN A 1 877 ? 157.855 161.046 190.461 1.00 72.92 877 ASN A C 1
ATOM 4202 O O . ASN A 1 877 ? 158.812 160.272 190.573 1.00 73.19 877 ASN A O 1
ATOM 4207 N N . LEU A 1 878 ? 157.305 161.328 189.280 1.00 73.57 878 LEU A N 1
ATOM 4208 C CA . LEU A 1 878 ? 157.866 160.763 188.057 1.00 73.16 878 LEU A CA 1
ATOM 4209 C C . LEU A 1 878 ? 159.290 161.255 187.834 1.00 78.46 878 LEU A C 1
ATOM 4210 O O . LEU A 1 878 ? 160.163 160.485 187.418 1.00 79.89 878 LEU A O 1
ATOM 4215 N N . THR A 1 879 ? 159.543 162.537 188.100 1.00 76.74 879 THR A N 1
ATOM 4216 C CA . THR A 1 879 ? 160.904 163.057 188.014 1.00 66.12 879 THR A CA 1
ATOM 4217 C C . THR A 1 879 ? 161.812 162.399 189.045 1.00 70.04 879 THR A C 1
ATOM 4218 O O . THR A 1 879 ? 162.962 162.064 188.742 1.00 76.06 879 THR A O 1
ATOM 4222 N N . LEU A 1 880 ? 161.315 162.210 190.269 1.00 74.81 880 LEU A N 1
ATOM 4223 C CA . LEU A 1 880 ? 162.138 161.615 191.315 1.00 68.25 880 LEU A CA 1
ATOM 4224 C C . LEU A 1 880 ? 162.529 160.183 190.978 1.00 74.67 880 LEU A C 1
ATOM 4225 O O . LEU A 1 880 ? 163.579 159.708 191.424 1.00 77.60 880 LEU A O 1
ATOM 4230 N N . VAL A 1 881 ? 161.699 159.476 190.210 1.00 69.16 881 VAL A N 1
ATOM 4231 C CA . VAL A 1 881 ? 162.061 158.128 189.784 1.00 69.30 881 VAL A CA 1
ATOM 4232 C C . VAL A 1 881 ? 163.235 158.176 188.817 1.00 73.07 881 VAL A C 1
ATOM 4233 O O . VAL A 1 881 ? 164.108 157.301 188.834 1.00 73.54 881 VAL A O 1
ATOM 4237 N N . LEU A 1 882 ? 163.273 159.191 187.953 1.00 75.72 882 LEU A N 1
ATOM 4238 C CA . LEU A 1 882 ? 164.403 159.341 187.044 1.00 73.31 882 LEU A CA 1
ATOM 4239 C C . LEU A 1 882 ? 165.690 159.613 187.810 1.00 66.44 882 LEU A C 1
ATOM 4240 O O . LEU A 1 882 ? 166.756 159.106 187.448 1.00 74.34 882 LEU A O 1
ATOM 4245 N N . ALA A 1 883 ? 165.613 160.420 188.869 1.00 53.98 883 ALA A N 1
ATOM 4246 C CA . ALA A 1 883 ? 166.796 160.689 189.679 1.00 55.72 883 ALA A CA 1
ATOM 4247 C C . ALA A 1 883 ? 167.295 159.424 190.363 1.00 63.41 883 ALA A C 1
ATOM 4248 O O . ALA A 1 883 ? 168.505 159.182 190.429 1.00 67.38 883 ALA A O 1
ATOM 4250 N N . ILE A 1 884 ? 166.380 158.608 190.888 1.00 66.91 884 ILE A N 1
ATOM 4251 C CA . ILE A 1 884 ? 166.780 157.370 191.548 1.00 69.59 884 ILE A CA 1
ATOM 4252 C C . ILE A 1 884 ? 167.327 156.375 190.535 1.00 74.94 884 ILE A C 1
ATOM 4253 O O . ILE A 1 884 ? 168.286 155.647 190.815 1.00 76.48 884 ILE A O 1
ATOM 4258 N N . ILE A 1 885 ? 166.722 156.315 189.348 1.00 67.22 885 ILE A N 1
ATOM 4259 C CA . ILE A 1 885 ? 167.178 155.375 188.328 1.00 61.55 885 ILE A CA 1
ATOM 4260 C C . ILE A 1 885 ? 168.606 155.695 187.911 1.00 63.21 885 ILE A C 1
ATOM 4261 O O . ILE A 1 885 ? 169.439 154.795 187.755 1.00 65.63 885 ILE A O 1
ATOM 4266 N N . VAL A 1 886 ? 168.912 156.977 187.714 1.00 64.50 886 VAL A N 1
ATOM 4267 C CA . VAL A 1 886 ? 170.257 157.364 187.303 1.00 54.70 886 VAL A CA 1
ATOM 4268 C C . VAL A 1 886 ? 171.253 157.121 188.429 1.00 59.25 886 VAL A C 1
ATOM 4269 O O . VAL A 1 886 ? 172.400 156.729 188.186 1.00 74.62 886 VAL A O 1
ATOM 4273 N N . PHE A 1 887 ? 170.845 157.363 189.676 1.00 63.73 887 PHE A N 1
ATOM 4274 C CA . PHE A 1 887 ? 171.750 157.134 190.796 1.00 60.01 887 PHE A CA 1
ATOM 4275 C C . PHE A 1 887 ? 172.139 155.666 190.901 1.00 67.24 887 PHE A C 1
ATOM 4276 O O . PHE A 1 887 ? 173.312 155.341 191.112 1.00 70.71 887 PHE A O 1
ATOM 4284 N N . ILE A 1 888 ? 171.169 154.762 190.757 1.00 72.18 888 ILE A N 1
ATOM 4285 C CA . ILE A 1 888 ? 171.459 153.338 190.902 1.00 71.61 888 ILE A CA 1
ATOM 4286 C C . ILE A 1 888 ? 172.431 152.879 189.824 1.00 72.43 888 ILE A C 1
ATOM 4287 O O . ILE A 1 888 ? 173.368 152.121 190.096 1.00 72.81 888 ILE A O 1
ATOM 4292 N N . PHE A 1 889 ? 172.221 153.322 188.584 1.00 63.17 889 PHE A N 1
ATOM 4293 C CA . PHE A 1 889 ? 173.124 152.934 187.507 1.00 54.84 889 PHE A CA 1
ATOM 4294 C C . PHE A 1 889 ? 174.530 153.465 187.749 1.00 65.39 889 PHE A C 1
ATOM 4295 O O . PHE A 1 889 ? 175.518 152.779 187.465 1.00 69.81 889 PHE A O 1
ATOM 4303 N N . ALA A 1 890 ? 174.643 154.689 188.268 1.00 67.15 890 ALA A N 1
ATOM 4304 C CA . ALA A 1 890 ? 175.959 155.252 188.548 1.00 55.20 890 ALA A CA 1
ATOM 4305 C C . ALA A 1 890 ? 176.702 154.426 189.587 1.00 56.56 890 ALA A C 1
ATOM 4306 O O . ALA A 1 890 ? 177.900 154.163 189.440 1.00 71.21 890 ALA A O 1
ATOM 4308 N N . VAL A 1 891 ? 176.011 154.016 190.652 1.00 71.18 891 VAL A N 1
ATOM 4309 C CA . VAL A 1 891 ? 176.648 153.208 191.686 1.00 69.61 891 VAL A CA 1
ATOM 4310 C C . VAL A 1 891 ? 176.921 151.799 191.178 1.00 72.60 891 VAL A C 1
ATOM 4311 O O . VAL A 1 891 ? 177.979 151.222 191.452 1.00 74.35 891 VAL A O 1
ATOM 4315 N N . VAL A 1 892 ? 175.974 151.216 190.441 1.00 72.02 892 VAL A N 1
ATOM 4316 C CA . VAL A 1 892 ? 176.127 149.834 189.991 1.00 66.73 892 VAL A CA 1
ATOM 4317 C C . VAL A 1 892 ? 177.328 149.707 189.063 1.00 77.41 892 VAL A C 1
ATOM 4318 O O . VAL A 1 892 ? 178.156 148.801 189.210 1.00 81.23 892 VAL A O 1
ATOM 4322 N N . GLY A 1 893 ? 177.439 150.610 188.090 1.00 73.46 893 GLY A N 1
ATOM 4323 C CA . GLY A 1 893 ? 178.555 150.545 187.162 1.00 65.13 893 GLY A CA 1
ATOM 4324 C C . GLY A 1 893 ? 179.888 150.790 187.838 1.00 64.93 893 GLY A C 1
ATOM 4325 O O . GLY A 1 893 ? 180.897 150.178 187.482 1.00 70.40 893 GLY A O 1
ATOM 4326 N N . MET A 1 894 ? 179.913 151.690 188.820 1.00 64.68 894 MET A N 1
ATOM 4327 C CA . MET A 1 894 ? 181.157 151.991 189.519 1.00 61.26 894 MET A CA 1
ATOM 4328 C C . MET A 1 894 ? 181.662 150.774 190.282 1.00 74.70 894 MET A C 1
ATOM 4329 O O . MET A 1 894 ? 182.872 150.530 190.344 1.00 82.20 894 MET A O 1
ATOM 4334 N N . GLN A 1 895 ? 180.753 150.003 190.881 1.00 82.56 895 GLN A N 1
ATOM 4335 C CA . GLN A 1 895 ? 181.165 148.830 191.645 1.00 74.60 895 GLN A CA 1
ATOM 4336 C C . GLN A 1 895 ? 181.698 147.734 190.730 1.00 77.47 895 GLN A C 1
ATOM 4337 O O . GLN A 1 895 ? 182.740 147.131 191.010 1.00 72.37 895 GLN A O 1
ATOM 4343 N N . LEU A 1 896 ? 180.993 147.456 189.632 1.00 72.04 896 LEU A N 1
ATOM 4344 C CA . LEU A 1 896 ? 181.410 146.382 188.737 1.00 66.89 896 LEU A CA 1
ATOM 4345 C C . LEU A 1 896 ? 182.697 146.737 188.003 1.00 69.98 896 LEU A C 1
ATOM 4346 O O . LEU A 1 896 ? 183.640 145.939 187.961 1.00 74.79 896 LEU A O 1
ATOM 4351 N N . PHE A 1 897 ? 182.756 147.931 187.415 1.00 61.31 897 PHE A N 1
ATOM 4352 C CA . PHE A 1 897 ? 183.835 148.303 186.511 1.00 59.29 897 PHE A CA 1
ATOM 4353 C C . PHE A 1 897 ? 184.817 149.291 187.124 1.00 60.90 897 PHE A C 1
ATOM 4354 O O . PHE A 1 897 ? 185.731 149.744 186.431 1.00 70.65 897 PHE A O 1
ATOM 4362 N N . GLY A 1 898 ? 184.658 149.641 188.398 1.00 67.59 898 GLY A N 1
ATOM 4363 C CA . GLY A 1 898 ? 185.567 150.607 188.993 1.00 71.12 898 GLY A CA 1
ATOM 4364 C C . GLY A 1 898 ? 187.005 150.130 188.985 1.00 72.90 898 GLY A C 1
ATOM 4365 O O . GLY A 1 898 ? 187.912 150.854 188.570 1.00 78.99 898 GLY A O 1
ATOM 4366 N N . LYS A 1 899 ? 187.237 148.893 189.415 1.00 75.36 899 LYS A N 1
ATOM 4367 C CA . LYS A 1 899 ? 188.594 148.357 189.470 1.00 75.01 899 LYS A CA 1
ATOM 4368 C C . LYS A 1 899 ? 189.170 148.173 188.073 1.00 79.74 899 LYS A C 1
ATOM 4369 O O . LYS A 1 899 ? 190.330 148.515 187.818 1.00 77.60 899 LYS A O 1
ATOM 4375 N N . SER A 1 900 ? 188.366 147.643 187.148 1.00 81.64 900 SER A N 1
ATOM 4376 C CA . SER A 1 900 ? 188.881 147.284 185.831 1.00 68.27 900 SER A CA 1
ATOM 4377 C C . SER A 1 900 ? 189.437 148.499 185.102 1.00 65.48 900 SER A C 1
ATOM 4378 O O . SER A 1 900 ? 190.459 148.404 184.413 1.00 78.63 900 SER A O 1
ATOM 4381 N N . TYR A 1 901 ? 188.778 149.649 185.235 1.00 70.62 901 TYR A N 1
ATOM 4382 C CA . TYR A 1 901 ? 189.223 150.841 184.526 1.00 70.99 901 TYR A CA 1
ATOM 4383 C C . TYR A 1 901 ? 190.621 151.273 184.945 1.00 69.70 901 TYR A C 1
ATOM 4384 O O . TYR A 1 901 ? 191.274 152.014 184.203 1.00 75.54 901 TYR A O 1
ATOM 4393 N N . LYS A 1 902 ? 191.081 150.861 186.121 1.00 79.24 902 LYS A N 1
ATOM 4394 C CA . LYS A 1 902 ? 192.412 151.243 186.579 1.00 79.40 902 LYS A CA 1
ATOM 4395 C C . LYS A 1 902 ? 193.437 150.122 186.473 1.00 84.73 902 LYS A C 1
ATOM 4396 O O . LYS A 1 902 ? 194.620 150.400 186.256 1.00 83.12 902 LYS A O 1
ATOM 4402 N N . GLU A 1 903 ? 193.017 148.867 186.623 1.00 87.73 903 GLU A N 1
ATOM 4403 C CA . GLU A 1 903 ? 193.926 147.745 186.409 1.00 81.57 903 GLU A CA 1
ATOM 4404 C C . GLU A 1 903 ? 194.297 147.586 184.939 1.00 83.70 903 GLU A C 1
ATOM 4405 O O . GLU A 1 903 ? 195.469 147.386 184.603 1.00 88.16 903 GLU A O 1
ATOM 4411 N N . CYS A 1 904 ? 193.312 147.671 184.045 1.00 85.15 904 CYS A N 1
ATOM 4412 C CA . CYS A 1 904 ? 193.527 147.492 182.616 1.00 82.42 904 CYS A CA 1
ATOM 4413 C C . CYS A 1 904 ? 193.740 148.806 181.875 1.00 83.03 904 CYS A C 1
ATOM 4414 O O . CYS A 1 904 ? 193.437 148.891 180.683 1.00 92.26 904 CYS A O 1
ATOM 4417 N N . VAL A 1 905 ? 194.216 149.842 182.565 1.00 84.00 905 VAL A N 1
ATOM 4418 C CA . VAL A 1 905 ? 194.223 151.186 181.994 1.00 83.94 905 VAL A CA 1
ATOM 4419 C C . VAL A 1 905 ? 195.089 151.249 180.736 1.00 82.23 905 VAL A C 1
ATOM 4420 O O . VAL A 1 905 ? 194.741 151.928 179.764 1.00 89.31 905 VAL A O 1
ATOM 4424 N N . CYS A 1 906 ? 196.226 150.543 180.730 1.00 89.35 906 CYS A N 1
ATOM 4425 C CA . CYS A 1 906 ? 197.092 150.499 179.553 1.00 94.01 906 CYS A CA 1
ATOM 4426 C C . CYS A 1 906 ? 196.422 149.867 178.342 1.00 91.71 906 CYS A C 1
ATOM 4427 O O . CYS A 1 906 ? 196.918 150.023 177.222 1.00 91.59 906 CYS A O 1
ATOM 4430 N N . LYS A 1 907 ? 195.314 149.158 178.540 1.00 87.69 907 LYS A N 1
ATOM 4431 C CA . LYS A 1 907 ? 194.608 148.496 177.449 1.00 79.52 907 LYS A CA 1
ATOM 4432 C C . LYS A 1 907 ? 193.766 149.464 176.628 1.00 75.56 907 LYS A C 1
ATOM 4433 O O . LYS A 1 907 ? 193.542 149.225 175.438 1.00 76.44 907 LYS A O 1
ATOM 4439 N N . ILE A 1 908 ? 193.298 150.551 177.237 1.00 78.42 908 ILE A N 1
ATOM 4440 C CA . ILE A 1 908 ? 192.397 151.493 176.582 1.00 82.60 908 ILE A CA 1
ATOM 4441 C C . ILE A 1 908 ? 192.981 152.888 176.429 1.00 86.64 908 ILE A C 1
ATOM 4442 O O . ILE A 1 908 ? 192.365 153.723 175.750 1.00 89.25 908 ILE A O 1
ATOM 4447 N N . ASN A 1 909 ? 194.129 153.188 177.031 1.00 98.07 909 ASN A N 1
ATOM 4448 C CA . ASN A 1 909 ? 194.788 154.464 176.792 1.00 95.25 909 ASN A CA 1
ATOM 4449 C C . ASN A 1 909 ? 196.279 154.263 176.582 1.00 97.24 909 ASN A C 1
ATOM 4450 O O . ASN A 1 909 ? 196.919 153.482 177.289 1.00 98.67 909 ASN A O 1
ATOM 4455 N N . GLN A 1 910 ? 196.817 154.974 175.586 1.00 107.38 910 GLN A N 1
ATOM 4456 C CA . GLN A 1 910 ? 198.194 154.764 175.151 1.00 108.96 910 GLN A CA 1
ATOM 4457 C C . GLN A 1 910 ? 199.200 155.141 176.229 1.00 113.30 910 GLN A C 1
ATOM 4458 O O . GLN A 1 910 ? 200.311 154.598 176.254 1.00 113.80 910 GLN A O 1
ATOM 4464 N N . ASP A 1 911 ? 198.838 156.062 177.117 1.00 115.78 911 ASP A N 1
ATOM 4465 C CA . ASP A 1 911 ? 199.743 156.586 178.129 1.00 111.40 911 ASP A CA 1
ATOM 4466 C C . ASP A 1 911 ? 199.633 155.863 179.465 1.00 111.21 911 ASP A C 1
ATOM 4467 O O . ASP A 1 911 ? 200.279 156.282 180.430 1.00 108.89 911 ASP A O 1
ATOM 4472 N N . CYS A 1 912 ? 198.838 154.793 179.541 1.00 103.12 912 CYS A N 1
ATOM 4473 C CA . CYS A 1 912 ? 198.599 154.080 180.796 1.00 99.11 912 CYS A CA 1
ATOM 4474 C C . CYS A 1 912 ? 198.055 155.004 181.881 1.00 101.80 912 CYS A C 1
ATOM 4475 O O . CYS A 1 912 ? 198.459 154.933 183.042 1.00 102.61 912 CYS A O 1
ATOM 4478 N N . GLU A 1 913 ? 197.132 155.885 181.502 1.00 100.59 913 GLU A N 1
ATOM 4479 C CA . GLU A 1 913 ? 196.423 156.706 182.471 1.00 94.89 913 GLU A CA 1
ATOM 4480 C C . GLU A 1 913 ? 194.957 156.774 182.074 1.00 91.96 913 GLU A C 1
ATOM 4481 O O . GLU A 1 913 ? 194.592 156.504 180.928 1.00 92.09 913 GLU A O 1
ATOM 4487 N N . LEU A 1 914 ? 194.119 157.123 183.045 1.00 85.44 914 LEU A N 1
ATOM 4488 C CA . LEU A 1 914 ? 192.679 157.019 182.862 1.00 83.28 914 LEU A CA 1
ATOM 4489 C C . LEU A 1 914 ? 192.219 157.886 181.693 1.00 79.95 914 LEU A C 1
ATOM 4490 O O . LEU A 1 914 ? 192.729 158.995 181.503 1.00 83.67 914 LEU A O 1
ATOM 4495 N N . PRO A 1 915 ? 191.262 157.417 180.893 1.00 69.99 915 PRO A N 1
ATOM 4496 C CA . PRO A 1 915 ? 190.643 158.298 179.900 1.00 66.47 915 PRO A CA 1
ATOM 4497 C C . PRO A 1 915 ? 189.817 159.398 180.544 1.00 74.66 915 PRO A C 1
ATOM 4498 O O . PRO A 1 915 ? 189.661 159.440 181.767 1.00 74.81 915 PRO A O 1
ATOM 4502 N N . ARG A 1 916 ? 189.281 160.299 179.723 1.00 72.48 916 ARG A N 1
ATOM 4503 C CA . ARG A 1 916 ? 188.481 161.397 180.247 1.00 66.94 916 ARG A CA 1
ATOM 4504 C C . ARG A 1 916 ? 187.097 160.948 180.694 1.00 63.05 916 ARG A C 1
ATOM 4505 O O . ARG A 1 916 ? 186.480 161.627 181.520 1.00 73.42 916 ARG A O 1
ATOM 4513 N N . TRP A 1 917 ? 186.697 159.762 180.278 1.00 61.78 917 TRP A N 1
ATOM 4514 C CA . TRP A 1 917 ? 185.421 159.193 180.696 1.00 67.71 917 TRP A CA 1
ATOM 4515 C C . TRP A 1 917 ? 185.678 157.804 181.258 1.00 66.61 917 TRP A C 1
ATOM 4516 O O . TRP A 1 917 ? 186.194 156.932 180.551 1.00 65.09 917 TRP A O 1
ATOM 4527 N N . HIS A 1 918 ? 185.321 157.600 182.523 1.00 61.93 918 HIS A N 1
ATOM 4528 C CA . HIS A 1 918 ? 185.567 156.332 183.191 1.00 54.02 918 HIS A CA 1
ATOM 4529 C C . HIS A 1 918 ? 184.608 156.191 184.364 1.00 65.52 918 HIS A C 1
ATOM 4530 O O . HIS A 1 918 ? 183.867 157.115 184.703 1.00 79.82 918 HIS A O 1
ATOM 4537 N N . MET A 1 919 ? 184.610 154.988 184.968 1.00 68.16 919 MET A N 1
ATOM 4538 C CA . MET A 1 919 ? 183.762 154.672 186.111 1.00 57.53 919 MET A CA 1
ATOM 4539 C C . MET A 1 919 ? 184.594 154.334 187.343 1.00 63.43 919 MET A C 1
ATOM 4540 O O . MET A 1 919 ? 184.231 153.454 188.121 1.00 78.62 919 MET A O 1
ATOM 4545 N N . HIS A 1 920 ? 185.718 155.024 187.530 1.00 70.14 920 HIS A N 1
ATOM 4546 C CA . HIS A 1 920 ? 186.585 154.768 188.671 1.00 69.83 920 HIS A CA 1
ATOM 4547 C C . HIS A 1 920 ? 186.129 155.481 189.936 1.00 68.63 920 HIS A C 1
ATOM 4548 O O . HIS A 1 920 ? 186.645 155.178 191.016 1.00 68.67 920 HIS A O 1
ATOM 4555 N N . ASP A 1 921 ? 185.190 156.418 189.833 1.00 61.72 921 ASP A N 1
ATOM 4556 C CA . ASP A 1 921 ? 184.609 157.060 191.001 1.00 58.97 921 ASP A CA 1
ATOM 4557 C C . ASP A 1 921 ? 183.200 157.511 190.646 1.00 62.52 921 ASP A C 1
ATOM 4558 O O . ASP A 1 921 ? 182.789 157.472 189.486 1.00 69.43 921 ASP A O 1
ATOM 4563 N N . PHE A 1 922 ? 182.457 157.941 191.667 1.00 64.33 922 PHE A N 1
ATOM 4564 C CA . PHE A 1 922 ? 181.031 158.190 191.487 1.00 56.09 922 PHE A CA 1
ATOM 4565 C C . PHE A 1 922 ? 180.779 159.279 190.453 1.00 67.44 922 PHE A C 1
ATOM 4566 O O . PHE A 1 922 ? 179.991 159.091 189.519 1.00 83.84 922 PHE A O 1
ATOM 4574 N N . PHE A 1 923 ? 181.443 160.427 190.598 1.00 64.84 923 PHE A N 1
ATOM 4575 C CA . PHE A 1 923 ? 181.142 161.561 189.730 1.00 48.24 923 PHE A CA 1
ATOM 4576 C C . PHE A 1 923 ? 181.400 161.223 188.269 1.00 55.70 923 PHE A C 1
ATOM 4577 O O . PHE A 1 923 ? 180.599 161.571 187.395 1.00 59.37 923 PHE A O 1
ATOM 4585 N N . HIS A 1 924 ? 182.514 160.549 187.980 1.00 60.60 924 HIS A N 1
ATOM 4586 C CA . HIS A 1 924 ? 182.787 160.139 186.607 1.00 54.24 924 HIS A CA 1
ATOM 4587 C C . HIS A 1 924 ? 181.897 158.984 186.180 1.00 51.56 924 HIS A C 1
ATOM 4588 O O . HIS A 1 924 ? 181.595 158.844 184.991 1.00 50.21 924 HIS A O 1
ATOM 4595 N N . SER A 1 925 ? 181.483 158.139 187.124 1.00 57.55 925 SER A N 1
ATOM 4596 C CA . SER A 1 925 ? 180.505 157.105 186.808 1.00 47.29 925 SER A CA 1
ATOM 4597 C C . SER A 1 925 ? 179.152 157.719 186.479 1.00 59.84 925 SER A C 1
ATOM 4598 O O . SER A 1 925 ? 178.471 157.277 185.548 1.00 72.42 925 SER A O 1
ATOM 4601 N N . PHE A 1 926 ? 178.746 158.742 187.234 1.00 50.65 926 PHE A N 1
ATOM 4602 C CA . PHE A 1 926 ? 177.476 159.407 186.959 1.00 39.91 926 PHE A CA 1
ATOM 4603 C C . PHE A 1 926 ? 177.491 160.082 185.594 1.00 50.01 926 PHE A C 1
ATOM 4604 O O . PHE A 1 926 ? 176.495 160.045 184.865 1.00 68.62 926 PHE A O 1
ATOM 4612 N N . LEU A 1 927 ? 178.613 160.706 185.231 1.00 51.75 927 LEU A N 1
ATOM 4613 C CA . LEU A 1 927 ? 178.678 161.431 183.966 1.00 49.09 927 LEU A CA 1
ATOM 4614 C C . LEU A 1 927 ? 178.475 160.496 182.783 1.00 56.71 927 LEU A C 1
ATOM 4615 O O . LEU A 1 927 ? 177.826 160.864 181.798 1.00 65.05 927 LEU A O 1
ATOM 4620 N N . ILE A 1 928 ? 179.033 159.286 182.851 1.00 56.40 928 ILE A N 1
ATOM 4621 C CA . ILE A 1 928 ? 178.820 158.316 181.781 1.00 53.56 928 ILE A CA 1
ATOM 4622 C C . ILE A 1 928 ? 177.342 157.972 181.668 1.00 59.96 928 ILE A C 1
ATOM 4623 O O . ILE A 1 928 ? 176.794 157.873 180.565 1.00 60.41 928 ILE A O 1
ATOM 4628 N N . VAL A 1 929 ? 176.674 157.778 182.805 1.00 62.09 929 VAL A N 1
ATOM 4629 C CA . VAL A 1 929 ? 175.248 157.464 182.784 1.00 53.68 929 VAL A CA 1
ATOM 4630 C C . VAL A 1 929 ? 174.458 158.631 182.208 1.00 55.35 929 VAL A C 1
ATOM 4631 O O . VAL A 1 929 ? 173.508 158.437 181.442 1.00 71.90 929 VAL A O 1
ATOM 4635 N N . PHE A 1 930 ? 174.825 159.858 182.574 1.00 51.33 930 PHE A N 1
ATOM 4636 C CA . PHE A 1 930 ? 174.173 161.019 181.979 1.00 52.55 930 PHE A CA 1
ATOM 4637 C C . PHE A 1 930 ? 174.504 161.148 180.499 1.00 59.47 930 PHE A C 1
ATOM 4638 O O . PHE A 1 930 ? 173.729 161.742 179.744 1.00 66.94 930 PHE A O 1
ATOM 4646 N N . ARG A 1 931 ? 175.645 160.607 180.067 1.00 68.42 931 ARG A N 1
ATOM 4647 C CA . ARG A 1 931 ? 176.040 160.736 178.668 1.00 64.06 931 ARG A CA 1
ATOM 4648 C C . ARG A 1 931 ? 175.207 159.833 177.766 1.00 66.56 931 ARG A C 1
ATOM 4649 O O . ARG A 1 931 ? 174.805 160.245 176.674 1.00 76.19 931 ARG A O 1
ATOM 4657 N N . VAL A 1 932 ? 174.938 158.599 178.197 1.00 60.82 932 VAL A N 1
ATOM 4658 C CA . VAL A 1 932 ? 174.146 157.699 177.365 1.00 65.16 932 VAL A CA 1
ATOM 4659 C C . VAL A 1 932 ? 172.715 158.201 177.246 1.00 59.75 932 VAL A C 1
ATOM 4660 O O . VAL A 1 932 ? 172.054 157.971 176.228 1.00 70.44 932 VAL A O 1
ATOM 4664 N N . LEU A 1 933 ? 172.206 158.880 178.276 1.00 66.02 933 LEU A N 1
ATOM 4665 C CA . LEU A 1 933 ? 170.865 159.447 178.185 1.00 67.92 933 LEU A CA 1
ATOM 4666 C C . LEU A 1 933 ? 170.787 160.510 177.101 1.00 69.96 933 LEU A C 1
ATOM 4667 O O . LEU A 1 933 ? 169.708 160.763 176.557 1.00 69.66 933 LEU A O 1
ATOM 4672 N N . CYS A 1 934 ? 171.914 161.144 176.777 1.00 68.74 934 CYS A N 1
ATOM 4673 C CA . CYS A 1 934 ? 171.973 162.096 175.677 1.00 67.76 934 CYS A CA 1
ATOM 4674 C C . CYS A 1 934 ? 172.118 161.420 174.322 1.00 66.80 934 CYS A C 1
ATOM 4675 O O . CYS A 1 934 ? 172.011 162.100 173.297 1.00 72.97 934 CYS A O 1
ATOM 4678 N N . GLY A 1 935 ? 172.357 160.112 174.289 1.00 62.39 935 GLY A N 1
ATOM 4679 C CA . GLY A 1 935 ? 172.450 159.372 173.051 1.00 64.46 935 GLY A CA 1
ATOM 4680 C C . GLY A 1 935 ? 173.836 158.907 172.665 1.00 71.98 935 GLY A C 1
ATOM 4681 O O . GLY A 1 935 ? 174.020 158.462 171.528 1.00 77.86 935 GLY A O 1
ATOM 4682 N N . GLU A 1 936 ? 174.815 158.994 173.561 1.00 60.43 936 GLU A N 1
ATOM 4683 C CA . GLU A 1 936 ? 176.195 158.615 173.265 1.00 61.03 936 GLU A CA 1
ATOM 4684 C C . GLU A 1 936 ? 176.591 157.457 174.172 1.00 63.66 936 GLU A C 1
ATOM 4685 O O . GLU A 1 936 ? 177.040 157.669 175.302 1.00 71.54 936 GLU A O 1
ATOM 4691 N N . TRP A 1 937 ? 176.442 156.235 173.668 1.00 61.14 937 TRP A N 1
ATOM 4692 C CA . TRP A 1 937 ? 176.749 155.033 174.430 1.00 62.09 937 TRP A CA 1
ATOM 4693 C C . TRP A 1 937 ? 177.768 154.120 173.772 1.00 70.84 937 TRP A C 1
ATOM 4694 O O . TRP A 1 937 ? 178.387 153.318 174.479 1.00 75.96 937 TRP A O 1
ATOM 4705 N N . ILE A 1 938 ? 177.967 154.203 172.455 1.00 74.69 938 ILE A N 1
ATOM 4706 C CA . ILE A 1 938 ? 178.866 153.273 171.780 1.00 59.97 938 ILE A CA 1
ATOM 4707 C C . ILE A 1 938 ? 180.316 153.562 172.145 1.00 60.14 938 ILE A C 1
ATOM 4708 O O . ILE A 1 938 ? 181.100 152.641 172.398 1.00 53.78 938 ILE A O 1
ATOM 4713 N N . GLU A 1 939 ? 180.698 154.840 172.181 1.00 75.53 939 GLU A N 1
ATOM 4714 C CA . GLU A 1 939 ? 182.096 155.187 172.420 1.00 67.90 939 GLU A CA 1
ATOM 4715 C C . GLU A 1 939 ? 182.546 154.758 173.809 1.00 66.13 939 GLU A C 1
ATOM 4716 O O . GLU A 1 939 ? 183.669 154.273 173.982 1.00 66.22 939 GLU A O 1
ATOM 4722 N N . THR A 1 940 ? 181.693 154.948 174.815 1.00 76.11 940 THR A N 1
ATOM 4723 C CA . THR A 1 940 ? 182.046 154.562 176.174 1.00 74.57 940 THR A CA 1
ATOM 4724 C C . THR A 1 940 ? 181.900 153.067 176.417 1.00 75.86 940 THR A C 1
ATOM 4725 O O . THR A 1 940 ? 182.492 152.551 177.370 1.00 71.98 940 THR A O 1
ATOM 4729 N N . MET A 1 941 ? 181.128 152.361 175.590 1.00 65.90 941 MET A N 1
ATOM 4730 C CA . MET A 1 941 ? 181.029 150.916 175.740 1.00 59.38 941 MET A CA 1
ATOM 4731 C C . MET A 1 941 ? 182.261 150.207 175.195 1.00 72.29 941 MET A C 1
ATOM 4732 O O . MET A 1 941 ? 182.636 149.151 175.711 1.00 84.12 941 MET A O 1
ATOM 4737 N N . TRP A 1 942 ? 182.902 150.759 174.164 1.00 68.60 942 TRP A N 1
ATOM 4738 C CA . TRP A 1 942 ? 184.121 150.143 173.652 1.00 62.00 942 TRP A CA 1
ATOM 4739 C C . TRP A 1 942 ? 185.190 150.070 174.732 1.00 65.48 942 TRP A C 1
ATOM 4740 O O . TRP A 1 942 ? 185.846 149.036 174.897 1.00 69.75 942 TRP A O 1
ATOM 4751 N N . ASP A 1 943 ? 185.381 151.159 175.479 1.00 73.02 943 ASP A N 1
ATOM 4752 C CA . ASP A 1 943 ? 186.373 151.155 176.547 1.00 73.54 943 ASP A CA 1
ATOM 4753 C C . ASP A 1 943 ? 186.016 150.143 177.625 1.00 74.35 943 ASP A C 1
ATOM 4754 O O . ASP A 1 943 ? 186.880 149.398 178.101 1.00 89.12 943 ASP A O 1
ATOM 4759 N N . CYS A 1 944 ? 184.747 150.101 178.025 1.00 67.40 944 CYS A N 1
ATOM 4760 C CA . CYS A 1 944 ? 184.342 149.195 179.093 1.00 72.60 944 CYS A CA 1
ATOM 4761 C C . CYS A 1 944 ? 184.448 147.739 178.658 1.00 65.67 944 CYS A C 1
ATOM 4762 O O . CYS A 1 944 ? 184.773 146.867 179.471 1.00 71.84 944 CYS A O 1
ATOM 4765 N N . MET A 1 945 ? 184.173 147.450 177.384 1.00 68.86 945 MET A N 1
ATOM 4766 C CA . MET A 1 945 ? 184.280 146.076 176.902 1.00 65.31 945 MET A CA 1
ATOM 4767 C C . MET A 1 945 ? 185.722 145.589 176.934 1.00 66.09 945 MET A C 1
ATOM 4768 O O . MET A 1 945 ? 185.979 144.411 177.202 1.00 65.21 945 MET A O 1
ATOM 4773 N N . GLU A 1 946 ? 186.675 146.477 176.647 1.00 73.82 946 GLU A N 1
ATOM 4774 C CA . GLU A 1 946 ? 188.076 146.074 176.627 1.00 76.37 946 GLU A CA 1
ATOM 4775 C C . GLU A 1 946 ? 188.552 145.647 178.008 1.00 76.20 946 GLU A C 1
ATOM 4776 O O . GLU A 1 946 ? 189.304 144.676 178.142 1.00 84.12 946 GLU A O 1
ATOM 4782 N N . VAL A 1 947 ? 188.128 146.361 179.046 1.00 69.41 947 VAL A N 1
ATOM 4783 C CA . VAL A 1 947 ? 188.660 146.136 180.385 1.00 70.04 947 VAL A CA 1
ATOM 4784 C C . VAL A 1 947 ? 187.834 145.115 181.159 1.00 78.83 947 VAL A C 1
ATOM 4785 O O . VAL A 1 947 ? 188.390 144.269 181.861 1.00 80.31 947 VAL A O 1
ATOM 4789 N N . ALA A 1 948 ? 186.505 145.165 181.045 1.00 73.50 948 ALA A N 1
ATOM 4790 C CA . ALA A 1 948 ? 185.618 144.340 181.856 1.00 67.92 948 ALA A CA 1
ATOM 4791 C C . ALA A 1 948 ? 184.899 143.266 181.046 1.00 70.95 948 ALA A C 1
ATOM 4792 O O . ALA A 1 948 ? 183.913 142.697 181.522 1.00 78.77 948 ALA A O 1
ATOM 4794 N N . GLY A 1 949 ? 185.362 142.977 179.835 1.00 74.54 949 GLY A N 1
ATOM 4795 C CA . GLY A 1 949 ? 184.750 141.955 179.014 1.00 70.44 949 GLY A CA 1
ATOM 4796 C C . GLY A 1 949 ? 183.492 142.446 178.322 1.00 71.06 949 GLY A C 1
ATOM 4797 O O . GLY A 1 949 ? 182.945 143.507 178.619 1.00 80.04 949 GLY A O 1
ATOM 4798 N N . GLN A 1 950 ? 183.017 141.633 177.380 1.00 72.91 950 GLN A N 1
ATOM 4799 C CA . GLN A 1 950 ? 181.884 142.010 176.543 1.00 67.24 950 GLN A CA 1
ATOM 4800 C C . GLN A 1 950 ? 180.542 141.640 177.159 1.00 69.65 950 GLN A C 1
ATOM 4801 O O . GLN A 1 950 ? 179.601 142.439 177.112 1.00 68.64 950 GLN A O 1
ATOM 4807 N N . ALA A 1 951 ? 180.427 140.441 177.732 1.00 77.51 951 ALA A N 1
ATOM 4808 C CA . ALA A 1 951 ? 179.126 139.962 178.185 1.00 77.07 951 ALA A CA 1
ATOM 4809 C C . ALA A 1 951 ? 178.544 140.868 179.262 1.00 80.32 951 ALA A C 1
ATOM 4810 O O . ALA A 1 951 ? 177.403 141.330 179.150 1.00 73.91 951 ALA A O 1
ATOM 4812 N N . MET A 1 952 ? 179.317 141.140 180.315 1.00 80.16 952 MET A N 1
ATOM 4813 C CA . MET A 1 952 ? 178.792 141.926 181.426 1.00 79.86 952 MET A CA 1
ATOM 4814 C C . MET A 1 952 ? 178.681 143.400 181.068 1.00 82.50 952 MET A C 1
ATOM 4815 O O . MET A 1 952 ? 177.820 144.104 181.607 1.00 73.77 952 MET A O 1
ATOM 4820 N N . CYS A 1 953 ? 179.541 143.887 180.174 1.00 78.07 953 CYS A N 1
ATOM 4821 C CA . CYS A 1 953 ? 179.483 145.290 179.782 1.00 64.95 953 CYS A CA 1
ATOM 4822 C C . CYS A 1 953 ? 178.316 145.558 178.841 1.00 70.74 953 CYS A C 1
ATOM 4823 O O . CYS A 1 953 ? 177.641 146.586 178.960 1.00 72.56 953 CYS A O 1
ATOM 4826 N N . LEU A 1 954 ? 178.067 144.651 177.894 1.00 77.41 954 LEU A N 1
ATOM 4827 C CA . LEU A 1 954 ? 176.953 144.836 176.970 1.00 73.71 954 LEU A CA 1
ATOM 4828 C C . LEU A 1 954 ? 175.621 144.838 177.705 1.00 73.32 954 LEU A C 1
ATOM 4829 O O . LEU A 1 954 ? 174.732 145.636 177.390 1.00 67.86 954 LEU A O 1
ATOM 4834 N N . ILE A 1 955 ? 175.461 143.948 178.685 1.00 71.05 955 ILE A N 1
ATOM 4835 C CA . ILE A 1 955 ? 174.172 143.811 179.360 1.00 74.61 955 ILE A CA 1
ATOM 4836 C C . ILE A 1 955 ? 173.802 145.104 180.074 1.00 76.57 955 ILE A C 1
ATOM 4837 O O . ILE A 1 955 ? 172.714 145.653 179.875 1.00 75.99 955 ILE A O 1
ATOM 4842 N N . VAL A 1 956 ? 174.709 145.622 180.901 1.00 74.33 956 VAL A N 1
ATOM 4843 C CA . VAL A 1 956 ? 174.374 146.779 181.724 1.00 70.33 956 VAL A CA 1
ATOM 4844 C C . VAL A 1 956 ? 174.194 148.021 180.862 1.00 72.83 956 VAL A C 1
ATOM 4845 O O . VAL A 1 956 ? 173.276 148.818 181.085 1.00 80.62 956 VAL A O 1
ATOM 4849 N N . PHE A 1 957 ? 175.062 148.212 179.868 1.00 69.57 957 PHE A N 1
ATOM 4850 C CA . PHE A 1 957 ? 174.970 149.409 179.040 1.00 66.74 957 PHE A CA 1
ATOM 4851 C C . PHE A 1 957 ? 173.662 149.457 178.267 1.00 72.49 957 PHE A C 1
ATOM 4852 O O . PHE A 1 957 ? 173.137 150.545 178.009 1.00 74.99 957 PHE A O 1
ATOM 4860 N N . MET A 1 958 ? 173.124 148.299 177.881 1.00 83.68 958 MET A N 1
ATOM 4861 C CA . MET A 1 958 ? 171.857 148.279 177.158 1.00 80.91 958 MET A CA 1
ATOM 4862 C C . MET A 1 958 ? 170.663 148.485 178.082 1.00 80.16 958 MET A C 1
ATOM 4863 O O . MET A 1 958 ? 169.669 149.087 177.666 1.00 88.16 958 MET A O 1
ATOM 4868 N N . MET A 1 959 ? 170.728 147.998 179.323 1.00 68.82 959 MET A N 1
ATOM 4869 C CA . MET A 1 959 ? 169.650 148.273 180.266 1.00 67.23 959 MET A CA 1
ATOM 4870 C C . MET A 1 959 ? 169.558 149.760 180.577 1.00 66.54 959 MET A C 1
ATOM 4871 O O . MET A 1 959 ? 168.458 150.317 180.659 1.00 70.07 959 MET A O 1
ATOM 4876 N N . VAL A 1 960 ? 170.702 150.423 180.755 1.00 66.92 960 VAL A N 1
ATOM 4877 C CA . VAL A 1 960 ? 170.688 151.867 180.971 1.00 66.75 960 VAL A CA 1
ATOM 4878 C C . VAL A 1 960 ? 170.087 152.571 179.765 1.00 68.33 960 VAL A C 1
ATOM 4879 O O . VAL A 1 960 ? 169.261 153.481 179.903 1.00 79.66 960 VAL A O 1
ATOM 4883 N N . MET A 1 961 ? 170.495 152.163 178.563 1.00 67.37 961 MET A N 1
ATOM 4884 C CA . MET A 1 961 ? 169.993 152.800 177.352 1.00 65.80 961 MET A CA 1
ATOM 4885 C C . MET A 1 961 ? 168.491 152.593 177.202 1.00 75.63 961 MET A C 1
ATOM 4886 O O . MET A 1 961 ? 167.771 153.505 176.779 1.00 76.49 961 MET A O 1
ATOM 4891 N N . VAL A 1 962 ? 167.999 151.404 177.546 1.00 73.42 962 VAL A N 1
ATOM 4892 C CA . VAL A 1 962 ? 166.591 151.088 177.331 1.00 66.94 962 VAL A CA 1
ATOM 4893 C C . VAL A 1 962 ? 165.733 151.622 178.472 1.00 71.68 962 VAL A C 1
ATOM 4894 O O . VAL A 1 962 ? 164.749 152.333 178.245 1.00 77.75 962 VAL A O 1
ATOM 4898 N N . ILE A 1 963 ? 166.083 151.284 179.714 1.00 73.56 963 ILE A N 1
ATOM 4899 C CA . ILE A 1 963 ? 165.291 151.744 180.851 1.00 71.41 963 ILE A CA 1
ATOM 4900 C C . ILE A 1 963 ? 165.440 153.249 181.034 1.00 67.99 963 ILE A C 1
ATOM 4901 O O . ILE A 1 963 ? 164.472 153.946 181.355 1.00 76.22 963 ILE A O 1
ATOM 4906 N N . GLY A 1 964 ? 166.650 153.773 180.845 1.00 64.08 964 GLY A N 1
ATOM 4907 C CA . GLY A 1 964 ? 166.858 155.199 181.032 1.00 62.48 964 GLY A CA 1
ATOM 4908 C C . GLY A 1 964 ? 166.071 156.037 180.044 1.00 63.67 964 GLY A C 1
ATOM 4909 O O . GLY A 1 964 ? 165.418 157.012 180.418 1.00 68.18 964 GLY A O 1
ATOM 4910 N N . ASN A 1 965 ? 166.120 155.664 178.764 1.00 68.27 965 ASN A N 1
ATOM 4911 C CA . ASN A 1 965 ? 165.421 156.443 177.748 1.00 72.86 965 ASN A CA 1
ATOM 4912 C C . ASN A 1 965 ? 163.912 156.291 177.862 1.00 72.71 965 ASN A C 1
ATOM 4913 O O . ASN A 1 965 ? 163.170 157.210 177.502 1.00 77.76 965 ASN A O 1
ATOM 4918 N N . LEU A 1 966 ? 163.440 155.141 178.344 1.00 69.16 966 LEU A N 1
ATOM 4919 C CA . LEU A 1 966 ? 162.004 154.946 178.515 1.00 66.47 966 LEU A CA 1
ATOM 4920 C C . LEU A 1 966 ? 161.434 155.922 179.536 1.00 73.71 966 LEU A C 1
ATOM 4921 O O . LEU A 1 966 ? 160.361 156.497 179.325 1.00 70.33 966 LEU A O 1
ATOM 4926 N N . VAL A 1 967 ? 162.135 156.115 180.655 1.00 80.38 967 VAL A N 1
ATOM 4927 C CA . VAL A 1 967 ? 161.649 157.019 181.693 1.00 74.17 967 VAL A CA 1
ATOM 4928 C C . VAL A 1 967 ? 161.750 158.468 181.234 1.00 77.02 967 VAL A C 1
ATOM 4929 O O . VAL A 1 967 ? 160.863 159.283 181.510 1.00 88.82 967 VAL A O 1
ATOM 4933 N N . VAL A 1 968 ? 162.836 158.819 180.543 1.00 70.24 968 VAL A N 1
ATOM 4934 C CA . VAL A 1 968 ? 162.975 160.179 180.030 1.00 70.21 968 VAL A CA 1
ATOM 4935 C C . VAL A 1 968 ? 161.870 160.476 179.027 1.00 68.38 968 VAL A C 1
ATOM 4936 O O . VAL A 1 968 ? 161.276 161.560 179.036 1.00 74.74 968 VAL A O 1
ATOM 4940 N N . LEU A 1 969 ? 161.580 159.518 178.145 1.00 69.73 969 LEU A N 1
ATOM 4941 C CA . LEU A 1 969 ? 160.527 159.716 177.155 1.00 71.66 969 LEU A CA 1
ATOM 4942 C C . LEU A 1 969 ? 159.169 159.885 177.822 1.00 73.03 969 LEU A C 1
ATOM 4943 O O . LEU A 1 969 ? 158.371 160.734 177.411 1.00 81.29 969 LEU A O 1
ATOM 4948 N N . ASN A 1 970 ? 158.884 159.086 178.852 1.00 66.10 970 ASN A N 1
ATOM 4949 C CA . ASN A 1 970 ? 157.609 159.216 179.550 1.00 70.43 970 ASN A CA 1
ATOM 4950 C C . ASN A 1 970 ? 157.475 160.586 180.199 1.00 73.23 970 ASN A C 1
ATOM 4951 O O . ASN A 1 970 ? 156.411 161.210 180.137 1.00 78.58 970 ASN A O 1
ATOM 4956 N N . LEU A 1 971 ? 158.546 161.071 180.829 1.00 78.16 971 LEU A N 1
ATOM 4957 C CA . LEU A 1 971 ? 158.511 162.397 181.434 1.00 73.50 971 LEU A CA 1
ATOM 4958 C C . LEU A 1 971 ? 158.296 163.473 180.379 1.00 76.60 971 LEU A C 1
ATOM 4959 O O . LEU A 1 971 ? 157.522 164.414 180.588 1.00 83.09 971 LEU A O 1
ATOM 4964 N N . PHE A 1 972 ? 158.973 163.351 179.236 1.00 69.66 972 PHE A N 1
ATOM 4965 C CA . PHE A 1 972 ? 158.825 164.345 178.179 1.00 64.93 972 PHE A CA 1
ATOM 4966 C C . PHE A 1 972 ? 157.395 164.390 177.659 1.00 77.06 972 PHE A C 1
ATOM 4967 O O . PHE A 1 972 ? 156.844 165.473 177.435 1.00 80.25 972 PHE A O 1
ATOM 4975 N N . LEU A 1 973 ? 156.776 163.225 177.458 1.00 82.17 973 LEU A N 1
ATOM 4976 C CA . LEU A 1 973 ? 155.406 163.198 176.957 1.00 78.28 973 LEU A CA 1
ATOM 4977 C C . LEU A 1 973 ? 154.422 163.688 178.011 1.00 83.25 973 LEU A C 1
ATOM 4978 O O . LEU A 1 973 ? 153.428 164.343 177.681 1.00 88.69 973 LEU A O 1
ATOM 4983 N N . ALA A 1 974 ? 154.675 163.374 179.282 1.00 75.34 974 ALA A N 1
ATOM 4984 C CA . ALA A 1 974 ? 153.800 163.859 180.343 1.00 71.12 974 ALA A CA 1
ATOM 4985 C C . ALA A 1 974 ? 153.815 165.379 180.414 1.00 77.51 974 ALA A C 1
ATOM 4986 O O . ALA A 1 974 ? 152.769 166.008 180.609 1.00 84.48 974 ALA A O 1
ATOM 4988 N N . LEU A 1 975 ? 154.992 165.989 180.262 1.00 75.16 975 LEU A N 1
ATOM 4989 C CA . LEU A 1 975 ? 155.076 167.444 180.295 1.00 75.49 975 LEU A CA 1
ATOM 4990 C C . LEU A 1 975 ? 154.294 168.068 179.147 1.00 78.18 975 LEU A C 1
ATOM 4991 O O . LEU A 1 975 ? 153.617 169.085 179.330 1.00 85.03 975 LEU A O 1
ATOM 4996 N N . LEU A 1 976 ? 154.379 167.480 177.952 1.00 79.92 976 LEU A N 1
ATOM 4997 C CA . LEU A 1 976 ? 153.635 168.011 176.815 1.00 83.89 976 LEU A CA 1
ATOM 4998 C C . LEU A 1 976 ? 152.135 167.973 177.074 1.00 84.76 976 LEU A C 1
ATOM 4999 O O . LEU A 1 976 ? 151.442 168.986 176.931 1.00 86.12 976 LEU A O 1
ATOM 5004 N N . LEU A 1 977 ? 151.615 166.807 177.461 1.00 83.23 977 LEU A N 1
ATOM 5005 C CA . LEU A 1 977 ? 150.175 166.670 177.641 1.00 82.82 977 LEU A CA 1
ATOM 5006 C C . LEU A 1 977 ? 149.661 167.580 178.746 1.00 86.62 977 LEU A C 1
ATOM 5007 O O . LEU A 1 977 ? 148.491 167.978 178.727 1.00 91.47 977 LEU A O 1
ATOM 5012 N N . SER A 1 978 ? 150.508 167.915 179.720 1.00 83.97 978 SER A N 1
ATOM 5013 C CA . SER A 1 978 ? 150.119 168.900 180.722 1.00 85.24 978 SER A CA 1
ATOM 5014 C C . SER A 1 978 ? 150.077 170.300 180.123 1.00 95.39 978 SER A C 1
ATOM 5015 O O . SER A 1 978 ? 149.232 171.119 180.502 1.00 94.69 978 SER A O 1
ATOM 5018 N N . SER A 1 979 ? 150.982 170.591 179.186 1.00 102.11 979 SER A N 1
ATOM 5019 C CA . SER A 1 979 ? 150.976 171.892 178.528 1.00 98.23 979 SER A CA 1
ATOM 5020 C C . SER A 1 979 ? 149.709 172.100 177.710 1.00 100.56 979 SER A C 1
ATOM 5021 O O . SER A 1 979 ? 149.246 173.237 177.566 1.00 99.80 979 SER A O 1
ATOM 5024 N N . PHE A 1 980 ? 149.136 171.023 177.170 1.00 103.28 980 PHE A N 1
ATOM 5025 C CA . PHE A 1 980 ? 147.891 171.122 176.419 1.00 103.05 980 PHE A CA 1
ATOM 5026 C C . PHE A 1 980 ? 146.683 171.350 177.317 1.00 106.46 980 PHE A C 1
ATOM 5027 O O . PHE A 1 980 ? 145.565 171.456 176.803 1.00 103.73 980 PHE A O 1
ATOM 5035 N N . SER A 1 981 ? 146.878 171.425 178.636 1.00 116.81 981 SER A N 1
ATOM 5036 C CA . SER A 1 981 ? 145.750 171.488 179.561 1.00 118.04 981 SER A CA 1
ATOM 5037 C C . SER A 1 981 ? 144.824 172.654 179.235 1.00 118.34 981 SER A C 1
ATOM 5038 O O . SER A 1 981 ? 143.610 172.477 179.089 1.00 116.81 981 SER A O 1
ATOM 5041 N N . ALA A 1 982 ? 145.380 173.855 179.116 1.00 123.91 982 ALA A N 1
ATOM 5042 C CA . ALA A 1 982 ? 144.570 175.040 178.862 1.00 126.56 982 ALA A CA 1
ATOM 5043 C C . ALA A 1 982 ? 145.438 176.210 178.415 1.00 125.21 982 ALA A C 1
ATOM 5044 O O . ALA A 1 982 ? 146.646 176.230 178.651 1.00 124.50 982 ALA A O 1
ATOM 5046 N N . ASN A 1 996 ? 149.402 197.690 183.372 1.00 162.36 996 ASN A N 1
ATOM 5047 C CA . ASN A 1 996 ? 148.907 199.053 183.229 1.00 164.75 996 ASN A CA 1
ATOM 5048 C C . ASN A 1 996 ? 149.846 199.874 182.351 1.00 164.91 996 ASN A C 1
ATOM 5049 O O . ASN A 1 996 ? 149.973 201.087 182.517 1.00 163.88 996 ASN A O 1
ATOM 5051 N N . LEU A 1 997 ? 150.509 199.194 181.415 1.00 163.23 997 LEU A N 1
ATOM 5052 C CA . LEU A 1 997 ? 151.394 199.884 180.483 1.00 162.77 997 LEU A CA 1
ATOM 5053 C C . LEU A 1 997 ? 150.612 200.838 179.588 1.00 164.05 997 LEU A C 1
ATOM 5054 O O . LEU A 1 997 ? 151.064 201.956 179.314 1.00 163.31 997 LEU A O 1
ATOM 5056 N N . GLN A 1 998 ? 149.434 200.415 179.125 1.00 170.06 998 GLN A N 1
ATOM 5057 C CA . GLN A 1 998 ? 148.683 201.220 178.165 1.00 169.29 998 GLN A CA 1
ATOM 5058 C C . GLN A 1 998 ? 148.155 202.500 178.802 1.00 169.21 998 GLN A C 1
ATOM 5059 O O . GLN A 1 998 ? 148.257 203.580 178.210 1.00 169.25 998 GLN A O 1
ATOM 5061 N N . ILE A 1 999 ? 147.586 202.402 180.005 1.00 165.13 999 ILE A N 1
ATOM 5062 C CA . ILE A 1 999 ? 146.981 203.574 180.633 1.00 166.28 999 ILE A CA 1
ATOM 5063 C C . ILE A 1 999 ? 148.038 204.635 180.908 1.00 166.17 999 ILE A C 1
ATOM 5064 O O . ILE A 1 999 ? 147.783 205.838 180.769 1.00 164.36 999 ILE A O 1
ATOM 5066 N N . SER A 1 1000 ? 149.240 204.211 181.305 1.00 166.21 1000 SER A N 1
ATOM 5067 C CA . SER A 1 1000 ? 150.313 205.169 181.551 1.00 164.93 1000 SER A CA 1
ATOM 5068 C C . SER A 1 1000 ? 150.663 205.936 180.283 1.00 165.30 1000 SER A C 1
ATOM 5069 O O . SER A 1 1000 ? 150.934 207.141 180.330 1.00 164.98 1000 SER A O 1
ATOM 5071 N N . VAL A 1 1001 ? 150.674 205.251 179.138 1.00 169.64 1001 VAL A N 1
ATOM 5072 C CA . VAL A 1 1001 ? 150.929 205.928 177.872 1.00 168.82 1001 VAL A CA 1
ATOM 5073 C C . VAL A 1 1001 ? 149.787 206.879 177.537 1.00 168.38 1001 VAL A C 1
ATOM 5074 O O . VAL A 1 1001 ? 150.003 207.952 176.960 1.00 167.86 1001 VAL A O 1
ATOM 5076 N N . ILE A 1 1002 ? 148.554 206.504 177.887 1.00 166.77 1002 ILE A N 1
ATOM 5077 C CA . ILE A 1 1002 ? 147.399 207.330 177.542 1.00 167.17 1002 ILE A CA 1
ATOM 5078 C C . ILE A 1 1002 ? 147.513 208.702 178.198 1.00 167.30 1002 ILE A C 1
ATOM 5079 O O . ILE A 1 1002 ? 147.277 209.735 177.560 1.00 165.38 1002 ILE A O 1
ATOM 5081 N N . ARG A 1 1003 ? 147.875 208.735 179.483 1.00 171.06 1003 ARG A N 1
ATOM 5082 C CA . ARG A 1 1003 ? 148.056 210.022 180.149 1.00 170.29 1003 ARG A CA 1
ATOM 5083 C C . ARG A 1 1003 ? 149.230 210.791 179.558 1.00 170.66 1003 ARG A C 1
ATOM 5084 O O . ARG A 1 1003 ? 149.178 212.023 179.468 1.00 170.27 1003 ARG A O 1
ATOM 5086 N N . ILE A 1 1004 ? 150.291 210.091 179.152 1.00 169.95 1004 ILE A N 1
ATOM 5087 C CA . ILE A 1 1004 ? 151.374 210.749 178.426 1.00 168.81 1004 ILE A CA 1
ATOM 5088 C C . ILE A 1 1004 ? 150.851 211.313 177.111 1.00 169.20 1004 ILE A C 1
ATOM 5089 O O . ILE A 1 1004 ? 151.163 212.450 176.736 1.00 167.09 1004 ILE A O 1
ATOM 5091 N N . LYS A 1 1005 ? 150.047 210.527 176.392 1.00 172.92 1005 LYS A N 1
ATOM 5092 C CA . LYS A 1 1005 ? 149.426 211.025 175.169 1.00 172.25 1005 LYS A CA 1
ATOM 5093 C C . LYS A 1 1005 ? 148.490 212.189 175.471 1.00 172.83 1005 LYS A C 1
ATOM 5094 O O . LYS A 1 1005 ? 148.456 213.178 174.729 1.00 170.68 1005 LYS A O 1
ATOM 5096 N N . LYS A 1 1006 ? 147.722 212.088 176.558 1.00 175.01 1006 LYS A N 1
ATOM 5097 C CA . LYS A 1 1006 ? 146.822 213.174 176.930 1.00 174.74 1006 LYS A CA 1
ATOM 5098 C C . LYS A 1 1006 ? 147.596 214.448 177.244 1.00 174.65 1006 LYS A C 1
ATOM 5099 O O . LYS A 1 1006 ? 147.206 215.542 176.819 1.00 172.34 1006 LYS A O 1
ATOM 5101 N N . GLY A 1 1007 ? 148.696 214.327 177.981 1.00 172.69 1007 GLY A N 1
ATOM 5102 C CA . GLY A 1 1007 ? 149.493 215.480 178.357 1.00 170.50 1007 GLY A CA 1
ATOM 5103 C C . GLY A 1 1007 ? 150.888 215.105 178.816 1.00 170.20 1007 GLY A C 1
ATOM 5104 O O . GLY A 1 1007 ? 151.778 215.952 178.898 1.00 170.16 1007 GLY A O 1
ATOM 5105 N N . CYS A 1 1172 ? 146.701 208.857 129.226 1.00 147.27 1172 CYS A N 1
ATOM 5106 C CA . CYS A 1 1172 ? 146.537 207.875 130.292 1.00 149.58 1172 CYS A CA 1
ATOM 5107 C C . CYS A 1 1172 ? 145.122 207.307 130.292 1.00 150.51 1172 CYS A C 1
ATOM 5108 O O . CYS A 1 1172 ? 144.170 207.991 129.916 1.00 149.30 1172 CYS A O 1
ATOM 5111 N N . GLN A 1 1173 ? 144.991 206.051 130.719 1.00 149.64 1173 GLN A N 1
ATOM 5112 C CA . GLN A 1 1173 ? 143.697 205.372 130.765 1.00 148.47 1173 GLN A CA 1
ATOM 5113 C C . GLN A 1 1173 ? 143.051 205.348 129.380 1.00 148.87 1173 GLN A C 1
ATOM 5114 O O . GLN A 1 1173 ? 141.907 205.768 129.192 1.00 147.74 1173 GLN A O 1
ATOM 5120 N N . VAL A 1 1174 ? 143.805 204.847 128.399 1.00 151.11 1174 VAL A N 1
ATOM 5121 C CA . VAL A 1 1174 ? 143.312 204.811 127.029 1.00 151.68 1174 VAL A CA 1
ATOM 5122 C C . VAL A 1 1174 ? 142.099 203.896 126.943 1.00 149.98 1174 VAL A C 1
ATOM 5123 O O . VAL A 1 1174 ? 142.089 202.786 127.490 1.00 147.36 1174 VAL A O 1
ATOM 5127 N N . ASN A 1 1175 ? 141.067 204.365 126.247 1.00 149.65 1175 ASN A N 1
ATOM 5128 C CA . ASN A 1 1175 ? 139.842 203.591 126.108 1.00 150.30 1175 ASN A CA 1
ATOM 5129 C C . ASN A 1 1175 ? 140.126 202.249 125.446 1.00 149.88 1175 ASN A C 1
ATOM 5130 O O . ASN A 1 1175 ? 140.900 202.157 124.489 1.00 149.39 1175 ASN A O 1
ATOM 5135 N N . ILE A 1 1176 ? 139.487 201.202 125.963 1.00 141.85 1176 ILE A N 1
ATOM 5136 C CA . ILE A 1 1176 ? 139.670 199.865 125.413 1.00 143.57 1176 ILE A CA 1
ATOM 5137 C C . ILE A 1 1176 ? 138.684 199.578 124.283 1.00 142.55 1176 ILE A C 1
ATOM 5138 O O . ILE A 1 1176 ? 138.981 198.770 123.397 1.00 140.87 1176 ILE A O 1
ATOM 5143 N N . GLU A 1 1177 ? 137.516 200.219 124.292 1.00 149.19 1177 GLU A N 1
ATOM 5144 C CA . GLU A 1 1177 ? 136.503 200.002 123.258 1.00 149.67 1177 GLU A CA 1
ATOM 5145 C C . GLU A 1 1177 ? 136.767 200.942 122.081 1.00 149.93 1177 GLU A C 1
ATOM 5146 O O . GLU A 1 1177 ? 136.075 201.938 121.859 1.00 148.73 1177 GLU A O 1
ATOM 5152 N N . GLU A 1 1178 ? 137.799 200.604 121.321 1.00 146.00 1178 GLU A N 1
ATOM 5153 C CA . GLU A 1 1178 ? 138.190 201.367 120.137 1.00 146.83 1178 GLU A CA 1
ATOM 5154 C C . GLU A 1 1178 ? 139.186 200.520 119.350 1.00 146.62 1178 GLU A C 1
ATOM 5155 O O . GLU A 1 1178 ? 139.405 199.343 119.660 1.00 143.95 1178 GLU A O 1
ATOM 5161 N N . GLY A 1 1179 ? 139.790 201.121 118.326 1.00 142.84 1179 GLY A N 1
ATOM 5162 C CA . GLY A 1 1179 ? 140.713 200.407 117.466 1.00 141.45 1179 GLY A CA 1
ATOM 5163 C C . GLY A 1 1179 ? 141.907 199.835 118.201 1.00 141.86 1179 GLY A C 1
ATOM 5164 O O . GLY A 1 1179 ? 142.042 198.613 118.315 1.00 139.85 1179 GLY A O 1
ATOM 5165 N N . LEU A 1 1180 ? 142.784 200.705 118.708 1.00 134.91 1180 LEU A N 1
ATOM 5166 C CA . LEU A 1 1180 ? 143.955 200.218 119.429 1.00 134.25 1180 LEU A CA 1
ATOM 5167 C C . LEU A 1 1180 ? 143.558 199.530 120.726 1.00 134.13 1180 LEU A C 1
ATOM 5168 O O . LEU A 1 1180 ? 144.211 198.566 121.141 1.00 131.38 1180 LEU A O 1
ATOM 5173 N N . GLY A 1 1181 ? 142.496 200.006 121.376 1.00 137.24 1181 GLY A N 1
ATOM 5174 C CA . GLY A 1 1181 ? 142.047 199.367 122.601 1.00 135.74 1181 GLY A CA 1
ATOM 5175 C C . GLY A 1 1181 ? 141.740 197.897 122.404 1.00 134.39 1181 GLY A C 1
ATOM 5176 O O . GLY A 1 1181 ? 142.106 197.061 123.231 1.00 133.98 1181 GLY A O 1
ATOM 5177 N N . LYS A 1 1182 ? 141.067 197.560 121.303 1.00 135.51 1182 LYS A N 1
ATOM 5178 C CA . LYS A 1 1182 ? 140.835 196.154 120.991 1.00 136.59 1182 LYS A CA 1
ATOM 5179 C C . LYS A 1 1182 ? 142.155 195.425 120.777 1.00 138.50 1182 LYS A C 1
ATOM 5180 O O . LYS A 1 1182 ? 142.365 194.327 121.302 1.00 133.91 1182 LYS A O 1
ATOM 5186 N N . SER A 1 1183 ? 143.065 196.029 120.010 1.00 129.31 1183 SER A N 1
ATOM 5187 C CA . SER A 1 1183 ? 144.339 195.377 119.727 1.00 125.55 1183 SER A CA 1
ATOM 5188 C C . SER A 1 1183 ? 145.191 195.257 120.985 1.00 124.11 1183 SER A C 1
ATOM 5189 O O . SER A 1 1183 ? 145.681 194.170 121.312 1.00 125.37 1183 SER A O 1
ATOM 5192 N N . TRP A 1 1184 ? 145.374 196.363 121.709 1.00 110.10 1184 TRP A N 1
ATOM 5193 C CA . TRP A 1 1184 ? 146.225 196.329 122.894 1.00 108.76 1184 TRP A CA 1
ATOM 5194 C C . TRP A 1 1184 ? 145.633 195.425 123.966 1.00 109.21 1184 TRP A C 1
ATOM 5195 O O . TRP A 1 1184 ? 146.354 194.654 124.609 1.00 110.50 1184 TRP A O 1
ATOM 5206 N N . TRP A 1 1185 ? 144.320 195.507 124.178 1.00 119.07 1185 TRP A N 1
ATOM 5207 C CA . TRP A 1 1185 ? 143.675 194.618 125.136 1.00 120.86 1185 TRP A CA 1
ATOM 5208 C C . TRP A 1 1185 ? 143.769 193.166 124.683 1.00 115.64 1185 TRP A C 1
ATOM 5209 O O . TRP A 1 1185 ? 144.008 192.268 125.497 1.00 113.91 1185 TRP A O 1
ATOM 5220 N N . ILE A 1 1186 ? 143.587 192.915 123.386 1.00 114.34 1186 ILE A N 1
ATOM 5221 C CA . ILE A 1 1186 ? 143.722 191.555 122.879 1.00 118.57 1186 ILE A CA 1
ATOM 5222 C C . ILE A 1 1186 ? 145.166 191.085 123.002 1.00 120.50 1186 ILE A C 1
ATOM 5223 O O . ILE A 1 1186 ? 145.429 189.903 123.258 1.00 118.88 1186 ILE A O 1
ATOM 5228 N N . LEU A 1 1187 ? 146.125 191.995 122.813 1.00 109.81 1187 LEU A N 1
ATOM 5229 C CA . LEU A 1 1187 ? 147.528 191.626 122.969 1.00 106.25 1187 LEU A CA 1
ATOM 5230 C C . LEU A 1 1187 ? 147.810 191.162 124.392 1.00 104.65 1187 LEU A C 1
ATOM 5231 O O . LEU A 1 1187 ? 148.548 190.193 124.604 1.00 103.33 1187 LEU A O 1
ATOM 5236 N N . ARG A 1 1188 ? 147.237 191.844 125.383 1.00 103.38 1188 ARG A N 1
ATOM 5237 C CA . ARG A 1 1188 ? 147.408 191.409 126.764 1.00 100.85 1188 ARG A CA 1
ATOM 5238 C C . ARG A 1 1188 ? 146.705 190.081 127.010 1.00 101.76 1188 ARG A C 1
ATOM 5239 O O . ARG A 1 1188 ? 147.208 189.233 127.754 1.00 100.43 1188 ARG A O 1
ATOM 5247 N N . LYS A 1 1189 ? 145.538 189.883 126.394 1.00 112.19 1189 LYS A N 1
ATOM 5248 C CA . LYS A 1 1189 ? 144.800 188.639 126.590 1.00 110.09 1189 LYS A CA 1
ATOM 5249 C C . LYS A 1 1189 ? 145.560 187.446 126.025 1.00 109.91 1189 LYS A C 1
ATOM 5250 O O . LYS A 1 1189 ? 145.565 186.367 126.629 1.00 106.04 1189 LYS A O 1
ATOM 5256 N N . THR A 1 1190 ? 146.203 187.611 124.866 1.00 108.05 1190 THR A N 1
ATOM 5257 C CA . THR A 1 1190 ? 146.960 186.501 124.297 1.00 108.65 1190 THR A CA 1
ATOM 5258 C C . THR A 1 1190 ? 148.213 186.200 125.109 1.00 105.47 1190 THR A C 1
ATOM 5259 O O . THR A 1 1190 ? 148.622 185.038 125.199 1.00 102.30 1190 THR A O 1
ATOM 5263 N N . CYS A 1 1191 ? 148.831 187.218 125.710 1.00 103.05 1191 CYS A N 1
ATOM 5264 C CA . CYS A 1 1191 ? 149.965 186.963 126.592 1.00 98.68 1191 CYS A CA 1
ATOM 5265 C C . CYS A 1 1191 ? 149.557 186.062 127.750 1.00 99.38 1191 CYS A C 1
ATOM 5266 O O . CYS A 1 1191 ? 150.294 185.144 128.124 1.00 99.53 1191 CYS A O 1
ATOM 5269 N N . PHE A 1 1192 ? 148.380 186.311 128.328 1.00 105.33 1192 PHE A N 1
ATOM 5270 C CA . PHE A 1 1192 ? 147.894 185.472 129.418 1.00 104.37 1192 PHE A CA 1
ATOM 5271 C C . PHE A 1 1192 ? 147.671 184.042 128.947 1.00 104.18 1192 PHE A C 1
ATOM 5272 O O . PHE A 1 1192 ? 147.983 183.087 129.668 1.00 104.01 1192 PHE A O 1
ATOM 5280 N N . LEU A 1 1193 ? 147.126 183.873 127.741 1.00 102.88 1193 LEU A N 1
ATOM 5281 C CA . LEU A 1 1193 ? 146.828 182.532 127.250 1.00 100.14 1193 LEU A CA 1
ATOM 5282 C C . LEU A 1 1193 ? 148.097 181.701 127.100 1.00 102.59 1193 LEU A C 1
ATOM 5283 O O . LEU A 1 1193 ? 148.119 180.521 127.466 1.00 103.72 1193 LEU A O 1
ATOM 5288 N N . ILE A 1 1194 ? 149.164 182.296 126.562 1.00 98.76 1194 ILE A N 1
ATOM 5289 C CA . ILE A 1 1194 ? 150.403 181.550 126.354 1.00 94.23 1194 ILE A CA 1
ATOM 5290 C C . ILE A 1 1194 ? 151.072 181.242 127.687 1.00 96.35 1194 ILE A C 1
ATOM 5291 O O . ILE A 1 1194 ? 151.503 180.111 127.936 1.00 99.33 1194 ILE A O 1
ATOM 5296 N N . VAL A 1 1195 ? 151.168 182.240 128.565 1.00 93.14 1195 VAL A N 1
ATOM 5297 C CA . VAL A 1 1195 ? 151.885 182.051 129.824 1.00 94.97 1195 VAL A CA 1
ATOM 5298 C C . VAL A 1 1195 ? 151.229 180.951 130.648 1.00 95.80 1195 VAL A C 1
ATOM 5299 O O . VAL A 1 1195 ? 151.903 180.068 131.190 1.00 96.56 1195 VAL A O 1
ATOM 5303 N N . GLU A 1 1196 ? 149.899 180.982 130.751 1.00 101.99 1196 GLU A N 1
ATOM 5304 C CA . GLU A 1 1196 ? 149.193 179.997 131.561 1.00 101.75 1196 GLU A CA 1
ATOM 5305 C C . GLU A 1 1196 ? 149.207 178.614 130.926 1.00 105.79 1196 GLU A C 1
ATOM 5306 O O . GLU A 1 1196 ? 149.048 177.620 131.640 1.00 107.34 1196 GLU A O 1
ATOM 5312 N N . HIS A 1 1197 ? 149.414 178.527 129.614 1.00 96.07 1197 HIS A N 1
ATOM 5313 C CA . HIS A 1 1197 ? 149.268 177.258 128.915 1.00 94.47 1197 HIS A CA 1
ATOM 5314 C C . HIS A 1 1197 ? 150.218 176.221 129.505 1.00 94.35 1197 HIS A C 1
ATOM 5315 O O . HIS A 1 1197 ? 151.400 176.493 129.730 1.00 95.72 1197 HIS A O 1
ATOM 5322 N N . ASN A 1 1198 ? 149.691 175.020 129.757 1.00 98.09 1198 ASN A N 1
ATOM 5323 C CA . ASN A 1 1198 ? 150.486 173.979 130.402 1.00 99.99 1198 ASN A CA 1
ATOM 5324 C C . ASN A 1 1198 ? 151.710 173.614 129.572 1.00 100.43 1198 ASN A C 1
ATOM 5325 O O . ASN A 1 1198 ? 152.747 173.237 130.129 1.00 99.70 1198 ASN A O 1
ATOM 5330 N N . TRP A 1 1199 ? 151.611 173.705 128.246 1.00 100.43 1199 TRP A N 1
ATOM 5331 C CA . TRP A 1 1199 ? 152.768 173.441 127.398 1.00 95.99 1199 TRP A CA 1
ATOM 5332 C C . TRP A 1 1199 ? 153.887 174.433 127.681 1.00 96.27 1199 TRP A C 1
ATOM 5333 O O . TRP A 1 1199 ? 155.061 174.054 127.749 1.00 98.85 1199 TRP A O 1
ATOM 5344 N N . PHE A 1 1200 ? 153.542 175.712 127.841 1.00 91.89 1200 PHE A N 1
ATOM 5345 C CA . PHE A 1 1200 ? 154.550 176.724 128.137 1.00 86.62 1200 PHE A CA 1
ATOM 5346 C C . PHE A 1 1200 ? 155.171 176.500 129.509 1.00 85.74 1200 PHE A C 1
ATOM 5347 O O . PHE A 1 1200 ? 156.395 176.573 129.661 1.00 84.20 1200 PHE A O 1
ATOM 5355 N N . GLU A 1 1201 ? 154.345 176.226 130.520 1.00 88.88 1201 GLU A N 1
ATOM 5356 C CA . GLU A 1 1201 ? 154.867 176.056 131.872 1.00 83.16 1201 GLU A CA 1
ATOM 5357 C C . GLU A 1 1201 ? 155.796 174.855 131.960 1.00 83.61 1201 GLU A C 1
ATOM 5358 O O . GLU A 1 1201 ? 156.854 174.925 132.595 1.00 94.74 1201 GLU A O 1
ATOM 5364 N N . THR A 1 1202 ? 155.420 173.738 131.336 1.00 82.98 1202 THR A N 1
ATOM 5365 C CA . THR A 1 1202 ? 156.276 172.557 131.372 1.00 85.41 1202 THR A CA 1
ATOM 5366 C C . THR A 1 1202 ? 157.603 172.823 130.676 1.00 87.17 1202 THR A C 1
ATOM 5367 O O . THR A 1 1202 ? 158.652 172.339 131.118 1.00 86.97 1202 THR A O 1
ATOM 5371 N N . PHE A 1 1203 ? 157.579 173.580 129.580 1.00 80.92 1203 PHE A N 1
ATOM 5372 C CA . PHE A 1 1203 ? 158.822 173.916 128.897 1.00 72.57 1203 PHE A CA 1
ATOM 5373 C C . PHE A 1 1203 ? 159.746 174.709 129.808 1.00 79.17 1203 PHE A C 1
ATOM 5374 O O . PHE A 1 1203 ? 160.945 174.424 129.888 1.00 88.98 1203 PHE A O 1
ATOM 5382 N N . ILE A 1 1204 ? 159.203 175.698 130.520 1.00 81.77 1204 ILE A N 1
ATOM 5383 C CA . ILE A 1 1204 ? 160.024 176.515 131.409 1.00 70.81 1204 ILE A CA 1
ATOM 5384 C C . ILE A 1 1204 ? 160.595 175.667 132.537 1.00 72.92 1204 ILE A C 1
ATOM 5385 O O . ILE A 1 1204 ? 161.750 175.844 132.939 1.00 85.04 1204 ILE A O 1
ATOM 5390 N N . ILE A 1 1205 ? 159.798 174.740 133.070 1.00 73.13 1205 ILE A N 1
ATOM 5391 C CA . ILE A 1 1205 ? 160.292 173.866 134.129 1.00 66.71 1205 ILE A CA 1
ATOM 5392 C C . ILE A 1 1205 ? 161.443 173.012 133.626 1.00 71.88 1205 ILE A C 1
ATOM 5393 O O . ILE A 1 1205 ? 162.357 172.678 134.387 1.00 82.40 1205 ILE A O 1
ATOM 5398 N N . PHE A 1 1206 ? 161.415 172.627 132.350 1.00 79.80 1206 PHE A N 1
ATOM 5399 C CA . PHE A 1 1206 ? 162.492 171.809 131.808 1.00 81.75 1206 PHE A CA 1
ATOM 5400 C C . PHE A 1 1206 ? 163.811 172.569 131.803 1.00 82.81 1206 PHE A C 1
ATOM 5401 O O . PHE A 1 1206 ? 164.878 171.978 132.002 1.00 84.63 1206 PHE A O 1
ATOM 5409 N N . MET A 1 1207 ? 163.760 173.881 131.572 1.00 76.33 1207 MET A N 1
ATOM 5410 C CA . MET A 1 1207 ? 164.974 174.685 131.527 1.00 73.19 1207 MET A CA 1
ATOM 5411 C C . MET A 1 1207 ? 165.448 175.099 132.910 1.00 71.40 1207 MET A C 1
ATOM 5412 O O . MET A 1 1207 ? 166.643 175.353 133.088 1.00 78.43 1207 MET A O 1
ATOM 5417 N N . ILE A 1 1208 ? 164.547 175.178 133.889 1.00 69.26 1208 ILE A N 1
ATOM 5418 C CA . ILE A 1 1208 ? 164.971 175.457 135.256 1.00 63.55 1208 ILE A CA 1
ATOM 5419 C C . ILE A 1 1208 ? 165.821 174.311 135.786 1.00 64.39 1208 ILE A C 1
ATOM 5420 O O . ILE A 1 1208 ? 166.765 174.524 136.554 1.00 79.22 1208 ILE A O 1
ATOM 5425 N N . LEU A 1 1209 ? 165.496 173.078 135.397 1.00 60.15 1209 LEU A N 1
ATOM 5426 C CA . LEU A 1 1209 ? 166.310 171.935 135.785 1.00 63.34 1209 LEU A CA 1
ATOM 5427 C C . LEU A 1 1209 ? 167.597 171.854 134.975 1.00 68.61 1209 LEU A C 1
ATOM 5428 O O . LEU A 1 1209 ? 168.606 171.346 135.473 1.00 73.85 1209 LEU A O 1
ATOM 5433 N N . LEU A 1 1210 ? 167.579 172.335 133.732 1.00 70.95 1210 LEU A N 1
ATOM 5434 C CA . LEU A 1 1210 ? 168.773 172.275 132.897 1.00 65.09 1210 LEU A CA 1
ATOM 5435 C C . LEU A 1 1210 ? 169.820 173.281 133.354 1.00 64.77 1210 LEU A C 1
ATOM 5436 O O . LEU A 1 1210 ? 171.008 172.953 133.439 1.00 72.04 1210 LEU A O 1
ATOM 5441 N N . SER A 1 1211 ? 169.403 174.515 133.644 1.00 74.89 1211 SER A N 1
ATOM 5442 C CA . SER A 1 1211 ? 170.351 175.520 134.114 1.00 73.53 1211 SER A CA 1
ATOM 5443 C C . SER A 1 1211 ? 170.813 175.220 135.534 1.00 69.61 1211 SER A C 1
ATOM 5444 O O . SER A 1 1211 ? 171.978 175.450 135.874 1.00 73.91 1211 SER A O 1
ATOM 5447 N N . SER A 1 1212 ? 169.911 174.716 136.378 1.00 62.50 1212 SER A N 1
ATOM 5448 C CA . SER A 1 1212 ? 170.296 174.349 137.737 1.00 59.81 1212 SER A CA 1
ATOM 5449 C C . SER A 1 1212 ? 171.275 173.185 137.734 1.00 63.70 1212 SER A C 1
ATOM 5450 O O . SER A 1 1212 ? 172.218 173.156 138.531 1.00 76.12 1212 SER A O 1
ATOM 5453 N N . GLY A 1 1213 ? 171.069 172.213 136.845 1.00 68.12 1213 GLY A N 1
ATOM 5454 C CA . GLY A 1 1213 ? 171.981 171.088 136.752 1.00 63.93 1213 GLY A CA 1
ATOM 5455 C C . GLY A 1 1213 ? 173.329 171.440 136.163 1.00 61.72 1213 GLY A C 1
ATOM 5456 O O . GLY A 1 1213 ? 174.285 170.679 136.335 1.00 65.59 1213 GLY A O 1
ATOM 5457 N N . ALA A 1 1214 ? 173.427 172.572 135.465 1.00 56.20 1214 ALA A N 1
ATOM 5458 C CA . ALA A 1 1214 ? 174.702 173.009 134.913 1.00 60.96 1214 ALA A CA 1
ATOM 5459 C C . ALA A 1 1214 ? 175.617 173.614 135.966 1.00 68.23 1214 ALA A C 1
ATOM 5460 O O . ALA A 1 1214 ? 176.798 173.838 135.681 1.00 69.38 1214 ALA A O 1
ATOM 5462 N N . LEU A 1 1215 ? 175.104 173.893 137.165 1.00 74.14 1215 LEU A N 1
ATOM 5463 C CA . LEU A 1 1215 ? 175.941 174.415 138.236 1.00 65.34 1215 LEU A CA 1
ATOM 5464 C C . LEU A 1 1215 ? 176.818 173.339 138.859 1.00 62.25 1215 LEU A C 1
ATOM 5465 O O . LEU A 1 1215 ? 177.834 173.669 139.479 1.00 73.42 1215 LEU A O 1
ATOM 5470 N N . ALA A 1 1216 ? 176.452 172.068 138.709 1.00 55.61 1216 ALA A N 1
ATOM 5471 C CA . ALA A 1 1216 ? 177.172 170.975 139.347 1.00 65.64 1216 ALA A CA 1
ATOM 5472 C C . ALA A 1 1216 ? 178.509 170.667 138.687 1.00 78.28 1216 ALA A C 1
ATOM 5473 O O . ALA A 1 1216 ? 179.294 169.899 139.253 1.00 81.06 1216 ALA A O 1
ATOM 5475 N N . PHE A 1 1217 ? 178.790 171.234 137.514 1.00 63.09 1217 PHE A N 1
ATOM 5476 C CA . PHE A 1 1217 ? 180.035 170.941 136.816 1.00 54.67 1217 PHE A CA 1
ATOM 5477 C C . PHE A 1 1217 ? 181.181 171.848 137.241 1.00 64.64 1217 PHE A C 1
ATOM 5478 O O . PHE A 1 1217 ? 182.303 171.664 136.761 1.00 81.82 1217 PHE A O 1
ATOM 5486 N N . GLU A 1 1218 ? 180.930 172.817 138.121 1.00 70.85 1218 GLU A N 1
ATOM 5487 C CA . GLU A 1 1218 ? 181.957 173.765 138.553 1.00 75.78 1218 GLU A CA 1
ATOM 5488 C C . GLU A 1 1218 ? 182.657 173.269 139.822 1.00 77.60 1218 GLU A C 1
ATOM 5489 O O . GLU A 1 1218 ? 182.558 173.853 140.900 1.00 79.34 1218 GLU A O 1
ATOM 5495 N N . ASP A 1 1219 ? 183.373 172.160 139.673 1.00 72.97 1219 ASP A N 1
ATOM 5496 C CA . ASP A 1 1219 ? 184.176 171.588 140.739 1.00 70.75 1219 ASP A CA 1
ATOM 5497 C C . ASP A 1 1219 ? 185.651 171.913 140.503 1.00 69.67 1219 ASP A C 1
ATOM 5498 O O . ASP A 1 1219 ? 186.007 172.687 139.610 1.00 75.91 1219 ASP A O 1
ATOM 5503 N N . ILE A 1 1220 ? 186.527 171.323 141.320 1.00 63.82 1220 ILE A N 1
ATOM 5504 C CA . ILE A 1 1220 ? 187.955 171.589 141.201 1.00 63.34 1220 ILE A CA 1
ATOM 5505 C C . ILE A 1 1220 ? 188.554 170.968 139.947 1.00 70.37 1220 ILE A C 1
ATOM 5506 O O . ILE A 1 1220 ? 189.713 171.245 139.620 1.00 69.93 1220 ILE A O 1
ATOM 5511 N N . TYR A 1 1221 ? 187.803 170.134 139.233 1.00 65.56 1221 TYR A N 1
ATOM 5512 C CA . TYR A 1 1221 ? 188.298 169.470 138.037 1.00 58.76 1221 TYR A CA 1
ATOM 5513 C C . TYR A 1 1221 ? 187.905 170.188 136.756 1.00 64.16 1221 TYR A C 1
ATOM 5514 O O . TYR A 1 1221 ? 188.078 169.625 135.672 1.00 71.47 1221 TYR A O 1
ATOM 5523 N N . ILE A 1 1222 ? 187.387 171.413 136.850 1.00 73.68 1222 ILE A N 1
ATOM 5524 C CA . ILE A 1 1222 ? 186.868 172.094 135.668 1.00 73.90 1222 ILE A CA 1
ATOM 5525 C C . ILE A 1 1222 ? 187.965 172.300 134.633 1.00 68.77 1222 ILE A C 1
ATOM 5526 O O . ILE A 1 1222 ? 187.697 172.295 133.426 1.00 77.29 1222 ILE A O 1
ATOM 5531 N N . GLU A 1 1223 ? 189.210 172.484 135.074 1.00 65.53 1223 GLU A N 1
ATOM 5532 C CA . GLU A 1 1223 ? 190.311 172.656 134.134 1.00 61.75 1223 GLU A CA 1
ATOM 5533 C C . GLU A 1 1223 ? 190.519 171.430 133.257 1.00 63.57 1223 GLU A C 1
ATOM 5534 O O . GLU A 1 1223 ? 191.037 171.561 132.145 1.00 65.77 1223 GLU A O 1
ATOM 5540 N N . GLN A 1 1224 ? 190.134 170.245 133.730 1.00 64.75 1224 GLN A N 1
ATOM 5541 C CA . GLN A 1 1224 ? 190.219 169.047 132.904 1.00 68.50 1224 GLN A CA 1
ATOM 5542 C C . GLN A 1 1224 ? 189.068 168.954 131.913 1.00 80.94 1224 GLN A C 1
ATOM 5543 O O . GLN A 1 1224 ? 189.049 168.036 131.087 1.00 82.75 1224 GLN A O 1
ATOM 5549 N N . ARG A 1 1225 ? 188.110 169.877 131.982 1.00 80.45 1225 ARG A N 1
ATOM 5550 C CA . ARG A 1 1225 ? 186.914 169.836 131.153 1.00 65.68 1225 ARG A CA 1
ATOM 5551 C C . ARG A 1 1225 ? 186.805 171.099 130.308 1.00 75.38 1225 ARG A C 1
ATOM 5552 O O . ARG A 1 1225 ? 185.759 171.752 130.289 1.00 80.74 1225 ARG A O 1
ATOM 5560 N N . LYS A 1 1226 ? 187.895 171.460 129.627 1.00 80.73 1226 LYS A N 1
ATOM 5561 C CA . LYS A 1 1226 ? 187.907 172.678 128.823 1.00 75.18 1226 LYS A CA 1
ATOM 5562 C C . LYS A 1 1226 ? 186.712 172.737 127.880 1.00 80.54 1226 LYS A C 1
ATOM 5563 O O . LYS A 1 1226 ? 186.103 173.797 127.703 1.00 87.01 1226 LYS A O 1
ATOM 5569 N N . THR A 1 1227 ? 186.367 171.609 127.258 1.00 81.67 1227 THR A N 1
ATOM 5570 C CA . THR A 1 1227 ? 185.282 171.605 126.282 1.00 78.89 1227 THR A CA 1
ATOM 5571 C C . THR A 1 1227 ? 183.935 171.841 126.951 1.00 77.12 1227 THR A C 1
ATOM 5572 O O . THR A 1 1227 ? 183.133 172.655 126.481 1.00 83.25 1227 THR A O 1
ATOM 5576 N N . ILE A 1 1228 ? 183.662 171.134 128.049 1.00 68.48 1228 ILE A N 1
ATOM 5577 C CA . ILE A 1 1228 ? 182.377 171.290 128.725 1.00 72.29 1228 ILE A CA 1
ATOM 5578 C C . ILE A 1 1228 ? 182.244 172.693 129.300 1.00 70.55 1228 ILE A C 1
ATOM 5579 O O . ILE A 1 1228 ? 181.151 173.268 129.322 1.00 72.93 1228 ILE A O 1
ATOM 5584 N N . ARG A 1 1229 ? 183.349 173.265 129.780 1.00 76.02 1229 ARG A N 1
ATOM 5585 C CA . ARG A 1 1229 ? 183.297 174.622 130.310 1.00 71.77 1229 ARG A CA 1
ATOM 5586 C C . ARG A 1 1229 ? 182.867 175.608 129.235 1.00 73.26 1229 ARG A C 1
ATOM 5587 O O . ARG A 1 1229 ? 182.072 176.517 129.495 1.00 84.43 1229 ARG A O 1
ATOM 5595 N N . THR A 1 1230 ? 183.387 175.448 128.018 1.00 74.84 1230 THR A N 1
ATOM 5596 C CA . THR A 1 1230 ? 183.015 176.344 126.928 1.00 72.21 1230 THR A CA 1
ATOM 5597 C C . THR A 1 1230 ? 181.537 176.207 126.586 1.00 76.25 1230 THR A C 1
ATOM 5598 O O . THR A 1 1230 ? 180.846 177.207 126.366 1.00 80.29 1230 THR A O 1
ATOM 5602 N N . ILE A 1 1231 ? 181.033 174.973 126.536 1.00 74.35 1231 ILE A N 1
ATOM 5603 C CA . ILE A 1 1231 ? 179.641 174.754 126.150 1.00 68.20 1231 ILE A CA 1
ATOM 5604 C C . ILE A 1 1231 ? 178.701 175.381 127.171 1.00 72.62 1231 ILE A C 1
ATOM 5605 O O . ILE A 1 1231 ? 177.776 176.121 126.817 1.00 80.86 1231 ILE A O 1
ATOM 5610 N N . LEU A 1 1232 ? 178.920 175.092 128.455 1.00 79.39 1232 LEU A N 1
ATOM 5611 C CA . LEU A 1 1232 ? 178.052 175.634 129.493 1.00 74.20 1232 LEU A CA 1
ATOM 5612 C C . LEU A 1 1232 ? 178.173 177.145 129.609 1.00 72.63 1232 LEU A C 1
ATOM 5613 O O . LEU A 1 1232 ? 177.216 177.799 130.032 1.00 80.32 1232 LEU A O 1
ATOM 5618 N N . GLU A 1 1233 ? 179.326 177.711 129.254 1.00 73.01 1233 GLU A N 1
ATOM 5619 C CA . GLU A 1 1233 ? 179.470 179.161 129.271 1.00 73.83 1233 GLU A CA 1
ATOM 5620 C C . GLU A 1 1233 ? 178.542 179.817 128.257 1.00 76.58 1233 GLU A C 1
ATOM 5621 O O . GLU A 1 1233 ? 177.925 180.847 128.549 1.00 82.44 1233 GLU A O 1
ATOM 5627 N N . TYR A 1 1234 ? 178.440 179.243 127.057 1.00 84.04 1234 TYR A N 1
ATOM 5628 C CA . TYR A 1 1234 ? 177.564 179.810 126.038 1.00 76.50 1234 TYR A CA 1
ATOM 5629 C C . TYR A 1 1234 ? 176.103 179.513 126.340 1.00 81.59 1234 TYR A C 1
ATOM 5630 O O . TYR A 1 1234 ? 175.236 180.367 126.132 1.00 91.16 1234 TYR A O 1
ATOM 5639 N N . ALA A 1 1235 ? 175.808 178.308 126.833 1.00 77.03 1235 ALA A N 1
ATOM 5640 C CA . ALA A 1 1235 ? 174.434 177.971 127.180 1.00 73.36 1235 ALA A CA 1
ATOM 5641 C C . ALA A 1 1235 ? 173.880 178.890 128.256 1.00 75.92 1235 ALA A C 1
ATOM 5642 O O . ALA A 1 1235 ? 172.662 179.073 128.331 1.00 83.79 1235 ALA A O 1
ATOM 5644 N N . ASP A 1 1236 ? 174.742 179.474 129.088 1.00 81.37 1236 ASP A N 1
ATOM 5645 C CA . ASP A 1 1236 ? 174.269 180.422 130.089 1.00 79.89 1236 ASP A CA 1
ATOM 5646 C C . ASP A 1 1236 ? 173.646 181.649 129.440 1.00 83.24 1236 ASP A C 1
ATOM 5647 O O . ASP A 1 1236 ? 172.714 182.238 129.995 1.00 89.56 1236 ASP A O 1
ATOM 5652 N N . LYS A 1 1237 ? 174.151 182.055 128.273 1.00 77.92 1237 LYS A N 1
ATOM 5653 C CA . LYS A 1 1237 ? 173.532 183.159 127.548 1.00 76.75 1237 LYS A CA 1
ATOM 5654 C C . LYS A 1 1237 ? 172.137 182.781 127.070 1.00 77.31 1237 LYS A C 1
ATOM 5655 O O . LYS A 1 1237 ? 171.211 183.597 127.129 1.00 83.77 1237 LYS A O 1
ATOM 5661 N N . VAL A 1 1238 ? 171.970 181.551 126.583 1.00 76.36 1238 VAL A N 1
ATOM 5662 C CA . VAL A 1 1238 ? 170.667 181.118 126.092 1.00 78.24 1238 VAL A CA 1
ATOM 5663 C C . VAL A 1 1238 ? 169.664 181.041 127.236 1.00 79.93 1238 VAL A C 1
ATOM 5664 O O . VAL A 1 1238 ? 168.510 181.462 127.095 1.00 83.30 1238 VAL A O 1
ATOM 5668 N N . PHE A 1 1239 ? 170.078 180.494 128.380 1.00 75.64 1239 PHE A N 1
ATOM 5669 C CA . PHE A 1 1239 ? 169.161 180.360 129.506 1.00 71.39 1239 PHE A CA 1
ATOM 5670 C C . PHE A 1 1239 ? 168.726 181.720 130.034 1.00 74.44 1239 PHE A C 1
ATOM 5671 O O . PHE A 1 1239 ? 167.545 181.928 130.332 1.00 79.41 1239 PHE A O 1
ATOM 5679 N N . THR A 1 1240 ? 169.664 182.660 130.166 1.00 75.75 1240 THR A N 1
ATOM 5680 C CA . THR A 1 1240 ? 169.308 183.964 130.714 1.00 73.06 1240 THR A CA 1
ATOM 5681 C C . THR A 1 1240 ? 168.536 184.808 129.710 1.00 76.20 1240 THR A C 1
ATOM 5682 O O . THR A 1 1240 ? 167.824 185.736 130.106 1.00 86.16 1240 THR A O 1
ATOM 5686 N N . TYR A 1 1241 ? 168.669 184.519 128.416 1.00 75.48 1241 TYR A N 1
ATOM 5687 C CA . TYR A 1 1241 ? 167.840 185.206 127.433 1.00 75.69 1241 TYR A CA 1
ATOM 5688 C C . TYR A 1 1241 ? 166.402 184.714 127.495 1.00 75.60 1241 TYR A C 1
ATOM 5689 O O . TYR A 1 1241 ? 165.462 185.509 127.390 1.00 82.06 1241 TYR A O 1
ATOM 5698 N N . ILE A 1 1242 ? 166.213 183.405 127.665 1.00 70.95 1242 ILE A N 1
ATOM 5699 C CA . ILE A 1 1242 ? 164.866 182.849 127.725 1.00 67.94 1242 ILE A CA 1
ATOM 5700 C C . ILE A 1 1242 ? 164.123 183.372 128.945 1.00 74.55 1242 ILE A C 1
ATOM 5701 O O . ILE A 1 1242 ? 162.954 183.761 128.855 1.00 87.66 1242 ILE A O 1
ATOM 5706 N N . PHE A 1 1243 ? 164.780 183.389 130.105 1.00 66.17 1243 PHE A N 1
ATOM 5707 C CA . PHE A 1 1243 ? 164.121 183.861 131.315 1.00 64.55 1243 PHE A CA 1
ATOM 5708 C C . PHE A 1 1243 ? 163.814 185.350 131.261 1.00 68.77 1243 PHE A C 1
ATOM 5709 O O . PHE A 1 1243 ? 162.901 185.805 131.955 1.00 73.10 1243 PHE A O 1
ATOM 5717 N N . ILE A 1 1244 ? 164.553 186.118 130.460 1.00 75.20 1244 ILE A N 1
ATOM 5718 C CA . ILE A 1 1244 ? 164.192 187.514 130.245 1.00 73.90 1244 ILE A CA 1
ATOM 5719 C C . ILE A 1 1244 ? 162.872 187.607 129.491 1.00 72.60 1244 ILE A C 1
ATOM 5720 O O . ILE A 1 1244 ? 162.003 188.418 129.832 1.00 82.27 1244 ILE A O 1
ATOM 5725 N N . LEU A 1 1245 ? 162.699 186.784 128.455 1.00 74.86 1245 LEU A N 1
ATOM 5726 C CA . LEU A 1 1245 ? 161.443 186.782 127.713 1.00 75.68 1245 LEU A CA 1
ATOM 5727 C C . LEU A 1 1245 ? 160.282 186.345 128.595 1.00 76.13 1245 LEU A C 1
ATOM 5728 O O . LEU A 1 1245 ? 159.187 186.912 128.519 1.00 77.49 1245 LEU A O 1
ATOM 5733 N N . GLU A 1 1246 ? 160.500 185.331 129.434 1.00 70.38 1246 GLU A N 1
ATOM 5734 C CA . GLU A 1 1246 ? 159.444 184.880 130.332 1.00 69.37 1246 GLU A CA 1
ATOM 5735 C C . GLU A 1 1246 ? 158.986 186.007 131.246 1.00 83.73 1246 GLU A C 1
ATOM 5736 O O . GLU A 1 1246 ? 157.786 186.164 131.499 1.00 86.45 1246 GLU A O 1
ATOM 5742 N N . MET A 1 1247 ? 159.928 186.802 131.755 1.00 89.37 1247 MET A N 1
ATOM 5743 C CA . MET A 1 1247 ? 159.568 187.919 132.620 1.00 82.26 1247 MET A CA 1
ATOM 5744 C C . MET A 1 1247 ? 158.752 188.960 131.867 1.00 76.04 1247 MET A C 1
ATOM 5745 O O . MET A 1 1247 ? 157.762 189.480 132.391 1.00 86.99 1247 MET A O 1
ATOM 5750 N N . LEU A 1 1248 ? 159.153 189.283 130.637 1.00 76.16 1248 LEU A N 1
ATOM 5751 C CA . LEU A 1 1248 ? 158.423 190.286 129.870 1.00 81.81 1248 LEU A CA 1
ATOM 5752 C C . LEU A 1 1248 ? 157.011 189.815 129.547 1.00 87.37 1248 LEU A C 1
ATOM 5753 O O . LEU A 1 1248 ? 156.057 190.597 129.621 1.00 89.64 1248 LEU A O 1
ATOM 5758 N N . LEU A 1 1249 ? 156.854 188.540 129.182 1.00 90.43 1249 LEU A N 1
ATOM 5759 C CA . LEU A 1 1249 ? 155.522 188.021 128.889 1.00 83.23 1249 LEU A CA 1
ATOM 5760 C C . LEU A 1 1249 ? 154.628 188.080 130.119 1.00 86.85 1249 LEU A C 1
ATOM 5761 O O . LEU A 1 1249 ? 153.454 188.455 130.025 1.00 94.01 1249 LEU A O 1
ATOM 5766 N N . LYS A 1 1250 ? 155.163 187.713 131.285 1.00 81.60 1250 LYS A N 1
ATOM 5767 C CA . LYS A 1 1250 ? 154.365 187.763 132.504 1.00 84.24 1250 LYS A CA 1
ATOM 5768 C C . LYS A 1 1250 ? 154.008 189.193 132.883 1.00 89.52 1250 LYS A C 1
ATOM 5769 O O . LYS A 1 1250 ? 152.930 189.433 133.436 1.00 91.06 1250 LYS A O 1
ATOM 5775 N N . TRP A 1 1251 ? 154.894 190.151 132.605 1.00 88.65 1251 TRP A N 1
ATOM 5776 C CA . TRP A 1 1251 ? 154.575 191.548 132.876 1.00 80.78 1251 TRP A CA 1
ATOM 5777 C C . TRP A 1 1251 ? 153.309 191.965 132.140 1.00 81.11 1251 TRP A C 1
ATOM 5778 O O . TRP A 1 1251 ? 152.367 192.490 132.743 1.00 87.53 1251 TRP A O 1
ATOM 5789 N N . THR A 1 1252 ? 153.268 191.729 130.829 1.00 89.18 1252 THR A N 1
ATOM 5790 C CA . THR A 1 1252 ? 152.107 192.124 130.041 1.00 87.49 1252 THR A CA 1
ATOM 5791 C C . THR A 1 1252 ? 150.880 191.301 130.408 1.00 93.76 1252 THR A C 1
ATOM 5792 O O . THR A 1 1252 ? 149.776 191.844 130.532 1.00 102.23 1252 THR A O 1
ATOM 5796 N N . ALA A 1 1253 ? 151.050 189.990 130.586 1.00 91.75 1253 ALA A N 1
ATOM 5797 C CA . ALA A 1 1253 ? 149.905 189.127 130.859 1.00 93.43 1253 ALA A CA 1
ATOM 5798 C C . ALA A 1 1253 ? 149.209 189.527 132.153 1.00 96.17 1253 ALA A C 1
ATOM 5799 O O . ALA A 1 1253 ? 147.977 189.604 132.211 1.00 93.32 1253 ALA A O 1
ATOM 5801 N N . TYR A 1 1254 ? 149.986 189.789 133.204 1.00 101.45 1254 TYR A N 1
ATOM 5802 C CA . TYR A 1 1254 ? 149.430 190.134 134.507 1.00 95.34 1254 TYR A CA 1
ATOM 5803 C C . TYR A 1 1254 ? 149.332 191.638 134.715 1.00 90.33 1254 TYR A C 1
ATOM 5804 O O . TYR A 1 1254 ? 148.319 192.127 135.224 1.00 94.51 1254 TYR A O 1
ATOM 5813 N N . GLY A 1 1255 ? 150.358 192.375 134.331 1.00 84.45 1255 GLY A N 1
ATOM 5814 C CA . GLY A 1 1255 ? 150.444 193.787 134.633 1.00 85.92 1255 GLY A CA 1
ATOM 5815 C C . GLY A 1 1255 ? 151.346 194.045 135.824 1.00 86.64 1255 GLY A C 1
ATOM 5816 O O . GLY A 1 1255 ? 151.548 193.184 136.687 1.00 93.30 1255 GLY A O 1
ATOM 5817 N N . PHE A 1 1256 ? 151.902 195.255 135.878 1.00 92.72 1256 PHE A N 1
ATOM 5818 C CA . PHE A 1 1256 ? 152.860 195.573 136.932 1.00 95.78 1256 PHE A CA 1
ATOM 5819 C C . PHE A 1 1256 ? 152.220 195.474 138.311 1.00 96.00 1256 PHE A C 1
ATOM 5820 O O . PHE A 1 1256 ? 152.855 195.010 139.265 1.00 97.51 1256 PHE A O 1
ATOM 5828 N N . VAL A 1 1257 ? 150.965 195.906 138.439 1.00 91.13 1257 VAL A N 1
ATOM 5829 C CA . VAL A 1 1257 ? 150.312 195.906 139.746 1.00 88.78 1257 VAL A CA 1
ATOM 5830 C C . VAL A 1 1257 ? 150.199 194.485 140.283 1.00 92.07 1257 VAL A C 1
ATOM 5831 O O . VAL A 1 1257 ? 150.509 194.218 141.450 1.00 97.97 1257 VAL A O 1
ATOM 5835 N N . LYS A 1 1258 ? 149.747 193.552 139.444 1.00 92.99 1258 LYS A N 1
ATOM 5836 C CA . LYS A 1 1258 ? 149.597 192.172 139.893 1.00 89.69 1258 LYS A CA 1
ATOM 5837 C C . LYS A 1 1258 ? 150.940 191.459 139.967 1.00 89.90 1258 LYS A C 1
ATOM 5838 O O . LYS A 1 1258 ? 151.152 190.620 140.848 1.00 92.94 1258 LYS A O 1
ATOM 5844 N N . PHE A 1 1259 ? 151.854 191.771 139.049 1.00 90.25 1259 PHE A N 1
ATOM 5845 C CA . PHE A 1 1259 ? 153.147 191.096 139.037 1.00 88.21 1259 PHE A CA 1
ATOM 5846 C C . PHE A 1 1259 ? 153.944 191.405 140.297 1.00 92.97 1259 PHE A C 1
ATOM 5847 O O . PHE A 1 1259 ? 154.563 190.510 140.884 1.00 100.72 1259 PHE A O 1
ATOM 5855 N N . PHE A 1 1260 ? 153.941 192.664 140.732 1.00 92.57 1260 PHE A N 1
ATOM 5856 C CA . PHE A 1 1260 ? 154.741 193.105 141.865 1.00 93.39 1260 PHE A CA 1
ATOM 5857 C C . PHE A 1 1260 ? 153.993 193.014 143.190 1.00 96.51 1260 PHE A C 1
ATOM 5858 O O . PHE A 1 1260 ? 154.394 193.665 144.162 1.00 97.95 1260 PHE A O 1
ATOM 5866 N N . THR A 1 1261 ? 152.923 192.224 143.256 1.00 98.15 1261 THR A N 1
ATOM 5867 C CA . THR A 1 1261 ? 152.132 192.085 144.473 1.00 96.35 1261 THR A CA 1
ATOM 5868 C C . THR A 1 1261 ? 152.361 190.758 145.182 1.00 98.24 1261 THR A C 1
ATOM 5869 O O . THR A 1 1261 ? 152.248 190.693 146.410 1.00 100.75 1261 THR A O 1
ATOM 5873 N N . ASN A 1 1262 ? 152.685 189.698 144.448 1.00 99.98 1262 ASN A N 1
ATOM 5874 C CA . ASN A 1 1262 ? 152.912 188.386 145.034 1.00 100.77 1262 ASN A CA 1
ATOM 5875 C C . ASN A 1 1262 ? 154.405 188.089 145.107 1.00 95.00 1262 ASN A C 1
ATOM 5876 O O . ASN A 1 1262 ? 155.179 188.474 144.228 1.00 92.46 1262 ASN A O 1
ATOM 5881 N N . ALA A 1 1263 ? 154.799 187.391 146.175 1.00 89.87 1263 ALA A N 1
ATOM 5882 C CA . ALA A 1 1263 ? 156.216 187.168 146.441 1.00 95.93 1263 ALA A CA 1
ATOM 5883 C C . ALA A 1 1263 ? 156.855 186.250 145.409 1.00 94.83 1263 ALA A C 1
ATOM 5884 O O . ALA A 1 1263 ? 158.040 186.406 145.095 1.00 89.41 1263 ALA A O 1
ATOM 5886 N N . TRP A 1 1264 ? 156.100 185.286 144.881 1.00 91.22 1264 TRP A N 1
ATOM 5887 C CA . TRP A 1 1264 ? 156.681 184.330 143.946 1.00 88.41 1264 TRP A CA 1
ATOM 5888 C C . TRP A 1 1264 ? 157.185 185.021 142.686 1.00 89.55 1264 TRP A C 1
ATOM 5889 O O . TRP A 1 1264 ? 158.238 184.660 142.152 1.00 88.23 1264 TRP A O 1
ATOM 5900 N N . CYS A 1 1265 ? 156.439 186.009 142.187 1.00 89.14 1265 CYS A N 1
ATOM 5901 C CA . CYS A 1 1265 ? 156.898 186.753 141.020 1.00 87.15 1265 CYS A CA 1
ATOM 5902 C C . CYS A 1 1265 ? 158.050 187.685 141.368 1.00 87.50 1265 CYS A C 1
ATOM 5903 O O . CYS A 1 1265 ? 158.910 187.947 140.521 1.00 90.17 1265 CYS A O 1
ATOM 5906 N N . TRP A 1 1266 ? 158.080 188.202 142.597 1.00 90.93 1266 TRP A N 1
ATOM 5907 C CA . TRP A 1 1266 ? 159.201 189.036 143.017 1.00 89.76 1266 TRP A CA 1
ATOM 5908 C C . TRP A 1 1266 ? 160.500 188.242 143.030 1.00 86.77 1266 TRP A C 1
ATOM 5909 O O . TRP A 1 1266 ? 161.540 188.732 142.578 1.00 87.93 1266 TRP A O 1
ATOM 5920 N N . LEU A 1 1267 ? 160.458 187.013 143.546 1.00 78.53 1267 LEU A N 1
ATOM 5921 C CA . LEU A 1 1267 ? 161.667 186.201 143.620 1.00 80.35 1267 LEU A CA 1
ATOM 5922 C C . LEU A 1 1267 ? 162.214 185.897 142.231 1.00 80.43 1267 LEU A C 1
ATOM 5923 O O . LEU A 1 1267 ? 163.427 185.967 142.005 1.00 80.96 1267 LEU A O 1
ATOM 5928 N N . ASP A 1 1268 ? 161.336 185.558 141.286 1.00 84.93 1268 ASP A N 1
ATOM 5929 C CA . ASP A 1 1268 ? 161.790 185.291 139.926 1.00 80.39 1268 ASP A CA 1
ATOM 5930 C C . ASP A 1 1268 ? 162.401 186.535 139.299 1.00 80.23 1268 ASP A C 1
ATOM 5931 O O . ASP A 1 1268 ? 163.360 186.443 138.525 1.00 85.68 1268 ASP A O 1
ATOM 5936 N N . PHE A 1 1269 ? 161.849 187.709 139.610 1.00 91.95 1269 PHE A N 1
ATOM 5937 C CA . PHE A 1 1269 ? 162.410 188.952 139.093 1.00 91.05 1269 PHE A CA 1
ATOM 5938 C C . PHE A 1 1269 ? 163.820 189.183 139.622 1.00 88.68 1269 PHE A C 1
ATOM 5939 O O . PHE A 1 1269 ? 164.714 189.585 138.870 1.00 88.24 1269 PHE A O 1
ATOM 5947 N N . LEU A 1 1270 ? 164.038 188.933 140.915 1.00 86.83 1270 LEU A N 1
ATOM 5948 C CA . LEU A 1 1270 ? 165.337 189.222 141.514 1.00 84.75 1270 LEU A CA 1
ATOM 5949 C C . LEU A 1 1270 ? 166.438 188.373 140.894 1.00 82.50 1270 LEU A C 1
ATOM 5950 O O . LEU A 1 1270 ? 167.530 188.875 140.610 1.00 88.15 1270 LEU A O 1
ATOM 5955 N N . ILE A 1 1271 ? 166.174 187.083 140.678 1.00 76.02 1271 ILE A N 1
ATOM 5956 C CA . ILE A 1 1271 ? 167.198 186.208 140.114 1.00 75.12 1271 ILE A CA 1
ATOM 5957 C C . ILE A 1 1271 ? 167.570 186.662 138.710 1.00 72.26 1271 ILE A C 1
ATOM 5958 O O . ILE A 1 1271 ? 168.742 186.622 138.319 1.00 73.50 1271 ILE A O 1
ATOM 5963 N N . VAL A 1 1272 ? 166.579 187.090 137.927 1.00 78.74 1272 VAL A N 1
ATOM 5964 C CA . VAL A 1 1272 ? 166.855 187.571 136.577 1.00 78.58 1272 VAL A CA 1
ATOM 5965 C C . VAL A 1 1272 ? 167.700 188.838 136.625 1.00 82.51 1272 VAL A C 1
ATOM 5966 O O . VAL A 1 1272 ? 168.657 188.993 135.857 1.00 83.81 1272 VAL A O 1
ATOM 5970 N N . ALA A 1 1273 ? 167.365 189.762 137.528 1.00 91.99 1273 ALA A N 1
ATOM 5971 C CA . ALA A 1 1273 ? 168.117 191.010 137.618 1.00 86.83 1273 ALA A CA 1
ATOM 5972 C C . ALA A 1 1273 ? 169.576 190.750 137.967 1.00 89.58 1273 ALA A C 1
ATOM 5973 O O . ALA A 1 1273 ? 170.478 191.370 137.394 1.00 91.71 1273 ALA A O 1
ATOM 5975 N N . VAL A 1 1274 ? 169.828 189.839 138.907 1.00 86.93 1274 VAL A N 1
ATOM 5976 C CA . VAL A 1 1274 ? 171.204 189.521 139.278 1.00 84.47 1274 VAL A CA 1
ATOM 5977 C C . VAL A 1 1274 ? 171.948 188.920 138.093 1.00 88.54 1274 VAL A C 1
ATOM 5978 O O . VAL A 1 1274 ? 173.121 189.232 137.856 1.00 90.85 1274 VAL A O 1
ATOM 5982 N N . SER A 1 1275 ? 171.286 188.042 137.337 1.00 87.80 1275 SER A N 1
ATOM 5983 C CA . SER A 1 1275 ? 171.934 187.428 136.183 1.00 87.65 1275 SER A CA 1
ATOM 5984 C C . SER A 1 1275 ? 172.303 188.471 135.136 1.00 90.07 1275 SER A C 1
ATOM 5985 O O . SER A 1 1275 ? 173.384 188.408 134.541 1.00 94.32 1275 SER A O 1
ATOM 5988 N N . LEU A 1 1276 ? 171.413 189.435 134.891 1.00 91.17 1276 LEU A N 1
ATOM 5989 C CA . LEU A 1 1276 ? 171.703 190.472 133.907 1.00 90.86 1276 LEU A CA 1
ATOM 5990 C C . LEU A 1 1276 ? 172.887 191.327 134.337 1.00 89.72 1276 LEU A C 1
ATOM 5991 O O . LEU A 1 1276 ? 173.728 191.697 133.511 1.00 91.13 1276 LEU A O 1
ATOM 5996 N N . VAL A 1 1277 ? 172.970 191.655 135.627 1.00 88.77 1277 VAL A N 1
ATOM 5997 C CA . VAL A 1 1277 ? 174.069 192.487 136.110 1.00 89.67 1277 VAL A CA 1
ATOM 5998 C C . VAL A 1 1277 ? 175.403 191.804 135.840 1.00 90.72 1277 VAL A C 1
ATOM 5999 O O . VAL A 1 1277 ? 176.358 192.429 135.367 1.00 94.29 1277 VAL A O 1
ATOM 6003 N N . SER A 1 1278 ? 175.488 190.508 136.134 1.00 93.11 1278 SER A N 1
ATOM 6004 C CA . SER A 1 1278 ? 176.715 189.764 135.883 1.00 96.24 1278 SER A CA 1
ATOM 6005 C C . SER A 1 1278 ? 176.950 189.494 134.404 1.00 96.49 1278 SER A C 1
ATOM 6006 O O . SER A 1 1278 ? 178.040 189.040 134.045 1.00 98.73 1278 SER A O 1
ATOM 6009 N N . LEU A 1 1279 ? 175.965 189.752 133.543 1.00 93.28 1279 LEU A N 1
ATOM 6010 C CA . LEU A 1 1279 ? 176.125 189.533 132.109 1.00 90.93 1279 LEU A CA 1
ATOM 6011 C C . LEU A 1 1279 ? 176.613 190.796 131.405 1.00 96.33 1279 LEU A C 1
ATOM 6012 O O . LEU A 1 1279 ? 177.637 190.773 130.716 1.00 101.59 1279 LEU A O 1
ATOM 6017 N N . ILE A 1 1280 ? 175.888 191.905 131.567 1.00 100.91 1280 ILE A N 1
ATOM 6018 C CA . ILE A 1 1280 ? 176.317 193.154 130.945 1.00 99.76 1280 ILE A CA 1
ATOM 6019 C C . ILE A 1 1280 ? 177.657 193.593 131.519 1.00 97.86 1280 ILE A C 1
ATOM 6020 O O . ILE A 1 1280 ? 178.537 194.066 130.790 1.00 96.77 1280 ILE A O 1
ATOM 6025 N N . ALA A 1 1281 ? 177.837 193.438 132.832 1.00 105.04 1281 ALA A N 1
ATOM 6026 C CA . ALA A 1 1281 ? 179.121 193.773 133.438 1.00 109.20 1281 ALA A CA 1
ATOM 6027 C C . ALA A 1 1281 ? 180.234 192.902 132.874 1.00 105.00 1281 ALA A C 1
ATOM 6028 O O . ALA A 1 1281 ? 181.320 193.399 132.557 1.00 106.09 1281 ALA A O 1
ATOM 6030 N N . ASN A 1 1282 ? 179.982 191.600 132.730 1.00 104.52 1282 ASN A N 1
ATOM 6031 C CA . ASN A 1 1282 ? 180.990 190.718 132.153 1.00 110.40 1282 ASN A CA 1
ATOM 6032 C C . ASN A 1 1282 ? 181.317 191.124 130.722 1.00 108.54 1282 ASN A C 1
ATOM 6033 O O . ASN A 1 1282 ? 182.488 191.148 130.327 1.00 108.62 1282 ASN A O 1
ATOM 6038 N N . ALA A 1 1283 ? 180.293 191.448 129.929 1.00 102.69 1283 ALA A N 1
ATOM 6039 C CA . ALA A 1 1283 ? 180.534 191.875 128.556 1.00 106.19 1283 ALA A CA 1
ATOM 6040 C C . ALA A 1 1283 ? 181.348 193.161 128.518 1.00 107.26 1283 ALA A C 1
ATOM 6041 O O . ALA A 1 1283 ? 182.269 193.300 127.705 1.00 106.45 1283 ALA A O 1
ATOM 6043 N N . LEU A 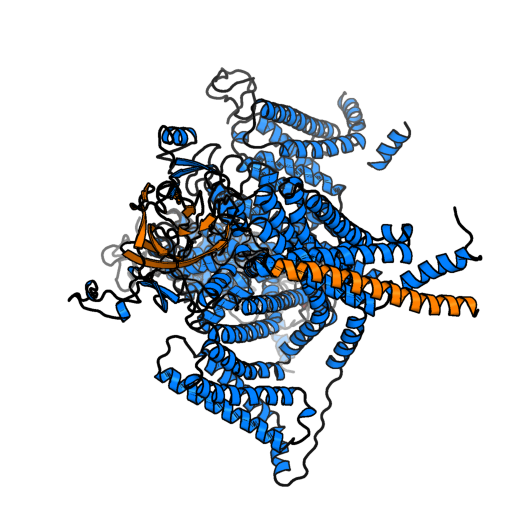1 1284 ? 181.022 194.115 129.392 1.00 111.34 1284 LEU A N 1
ATOM 6044 C CA . LEU A 1 1284 ? 181.791 195.354 129.451 1.00 112.59 1284 LEU A CA 1
ATOM 6045 C C . LEU A 1 1284 ? 183.222 195.089 129.901 1.00 111.26 1284 LEU A C 1
ATOM 6046 O O . LEU A 1 1284 ? 184.166 195.709 129.396 1.00 107.81 1284 LEU A O 1
ATOM 6051 N N . GLY A 1 1285 ? 183.403 194.173 130.847 1.00 123.60 1285 GLY A N 1
ATOM 6052 C CA . GLY A 1 1285 ? 184.712 193.884 131.397 1.00 120.80 1285 GLY A CA 1
ATOM 6053 C C . GLY A 1 1285 ? 184.641 193.630 132.888 1.00 124.93 1285 GLY A C 1
ATOM 6054 O O . GLY A 1 1285 ? 183.641 193.104 133.384 1.00 125.24 1285 GLY A O 1
ATOM 6055 N N . TYR A 1 1286 ? 185.696 193.988 133.616 1.00 125.18 1286 TYR A N 1
ATOM 6056 C CA . TYR A 1 1286 ? 185.696 193.904 135.075 1.00 125.19 1286 TYR A CA 1
ATOM 6057 C C . TYR A 1 1286 ? 185.348 192.500 135.561 1.00 126.10 1286 TYR A C 1
ATOM 6058 O O . TYR A 1 1286 ? 184.760 192.330 136.631 1.00 126.08 1286 TYR A O 1
ATOM 6067 N N . SER A 1 1287 ? 185.706 191.480 134.779 1.00 125.58 1287 SER A N 1
ATOM 6068 C CA . SER A 1 1287 ? 185.435 190.108 135.186 1.00 124.76 1287 SER A CA 1
ATOM 6069 C C . SER A 1 1287 ? 186.195 189.723 136.448 1.00 125.87 1287 SER A C 1
ATOM 6070 O O . SER A 1 1287 ? 185.774 188.801 137.153 1.00 122.91 1287 SER A O 1
ATOM 6073 N N . GLU A 1 1288 ? 187.298 190.407 136.747 1.00 132.21 1288 GLU A N 1
ATOM 6074 C CA . GLU A 1 1288 ? 188.095 190.136 137.935 1.00 130.45 1288 GLU A CA 1
ATOM 6075 C C . GLU A 1 1288 ? 187.730 191.032 139.111 1.00 129.91 1288 GLU A C 1
ATOM 6076 O O . GLU A 1 1288 ? 188.394 190.966 140.150 1.00 129.41 1288 GLU A O 1
ATOM 6082 N N . LEU A 1 1289 ? 186.700 191.863 138.976 1.00 122.61 1289 LEU A N 1
ATOM 6083 C CA . LEU A 1 1289 ? 186.300 192.740 140.068 1.00 123.91 1289 LEU A CA 1
ATOM 6084 C C . LEU A 1 1289 ? 185.861 191.919 141.274 1.00 126.47 1289 LEU A C 1
ATOM 6085 O O . LEU A 1 1289 ? 185.205 190.883 141.137 1.00 126.00 1289 LEU A O 1
ATOM 6090 N N . GLY A 1 1290 ? 186.232 192.388 142.466 1.00 120.29 1290 GLY A N 1
ATOM 6091 C CA . GLY A 1 1290 ? 185.884 191.657 143.674 1.00 116.97 1290 GLY A CA 1
ATOM 6092 C C . GLY A 1 1290 ? 184.387 191.585 143.899 1.00 116.65 1290 GLY A C 1
ATOM 6093 O O . GLY A 1 1290 ? 183.846 190.527 144.229 1.00 112.04 1290 GLY A O 1
ATOM 6094 N N . ALA A 1 1291 ? 183.695 192.714 143.726 1.00 118.95 1291 ALA A N 1
ATOM 6095 C CA . ALA A 1 1291 ? 182.249 192.726 143.923 1.00 117.34 1291 ALA A CA 1
ATOM 6096 C C . ALA A 1 1291 ? 181.548 191.821 142.917 1.00 116.74 1291 ALA A C 1
ATOM 6097 O O . ALA A 1 1291 ? 180.635 191.070 143.278 1.00 112.66 1291 ALA A O 1
ATOM 6099 N N . ILE A 1 1292 ? 181.961 191.879 141.650 1.00 117.60 1292 ILE A N 1
ATOM 6100 C CA . ILE A 1 1292 ? 181.351 191.028 140.633 1.00 114.70 1292 ILE A CA 1
ATOM 6101 C C . ILE A 1 1292 ? 181.636 189.563 140.928 1.00 112.80 1292 ILE A C 1
ATOM 6102 O O . ILE A 1 1292 ? 180.754 188.705 140.802 1.00 114.89 1292 ILE A O 1
ATOM 6107 N N . LYS A 1 1293 ? 182.872 189.249 141.321 1.00 110.92 1293 LYS A N 1
ATOM 6108 C CA . LYS A 1 1293 ? 183.206 187.867 141.648 1.00 114.59 1293 LYS A CA 1
ATOM 6109 C C . LYS A 1 1293 ? 182.362 187.362 142.811 1.00 113.02 1293 LYS A C 1
ATOM 6110 O O . LYS A 1 1293 ? 181.881 186.223 142.789 1.00 110.55 1293 LYS A O 1
ATOM 6116 N N . SER A 1 1294 ? 182.173 188.192 143.838 1.00 110.05 1294 SER A N 1
ATOM 6117 C CA . SER A 1 1294 ? 181.312 187.811 144.949 1.00 109.46 1294 SER A CA 1
ATOM 6118 C C . SER A 1 1294 ? 179.839 187.828 144.565 1.00 108.10 1294 SER A C 1
ATOM 6119 O O . SER A 1 1294 ? 179.022 187.229 145.269 1.00 110.73 1294 SER A O 1
ATOM 6122 N N . LEU A 1 1295 ? 179.481 188.514 143.478 1.00 100.05 1295 LEU A N 1
ATOM 6123 C CA . LEU A 1 1295 ? 178.121 188.446 142.960 1.00 96.89 1295 LEU A CA 1
ATOM 6124 C C . LEU A 1 1295 ? 177.899 187.219 142.088 1.00 97.42 1295 LEU A C 1
ATOM 6125 O O . LEU A 1 1295 ? 176.754 186.780 141.937 1.00 94.90 1295 LEU A O 1
ATOM 6130 N N . ARG A 1 1296 ? 178.964 186.661 141.510 1.00 95.44 1296 ARG A N 1
ATOM 6131 C CA . ARG A 1 1296 ? 178.823 185.453 140.707 1.00 91.29 1296 ARG A CA 1
ATOM 6132 C C . ARG A 1 1296 ? 178.460 184.250 141.564 1.00 91.43 1296 ARG A C 1
ATOM 6133 O O . ARG A 1 1296 ? 177.730 183.364 141.106 1.00 93.52 1296 ARG A O 1
ATOM 6141 N N . THR A 1 1297 ? 178.954 184.195 142.801 1.00 86.35 1297 THR A N 1
ATOM 6142 C CA . THR A 1 1297 ? 178.637 183.080 143.683 1.00 86.11 1297 THR A CA 1
ATOM 6143 C C . THR A 1 1297 ? 177.160 183.023 144.039 1.00 83.91 1297 THR A C 1
ATOM 6144 O O . THR A 1 1297 ? 176.701 181.990 144.537 1.00 83.59 1297 THR A O 1
ATOM 6148 N N . LEU A 1 1298 ? 176.411 184.099 143.799 1.00 79.50 1298 LEU A N 1
ATOM 6149 C CA . LEU A 1 1298 ? 174.980 184.118 144.070 1.00 79.27 1298 LEU A CA 1
ATOM 6150 C C . LEU A 1 1298 ? 174.181 183.330 143.045 1.00 81.01 1298 LEU A C 1
ATOM 6151 O O . LEU A 1 1298 ? 172.956 183.245 143.175 1.00 85.31 1298 LEU A O 1
ATOM 6156 N N . ARG A 1 1299 ? 174.836 182.760 142.032 1.00 74.78 1299 ARG A N 1
ATOM 6157 C CA . ARG A 1 1299 ? 174.140 181.912 141.075 1.00 69.16 1299 ARG A CA 1
ATOM 6158 C C . ARG A 1 1299 ? 173.589 180.653 141.724 1.00 79.34 1299 ARG A C 1
ATOM 6159 O O . ARG A 1 1299 ? 172.747 179.978 141.124 1.00 85.31 1299 ARG A O 1
ATOM 6167 N N . ALA A 1 1300 ? 174.047 180.318 142.930 1.00 73.69 1300 ALA A N 1
ATOM 6168 C CA . ALA A 1 1300 ? 173.562 179.132 143.620 1.00 65.90 1300 ALA A CA 1
ATOM 6169 C C . ALA A 1 1300 ? 172.095 179.233 144.004 1.00 69.07 1300 ALA A C 1
ATOM 6170 O O . ALA A 1 1300 ? 171.501 178.215 144.369 1.00 75.56 1300 ALA A O 1
ATOM 6172 N N . LEU A 1 1301 ? 171.504 180.424 143.942 1.00 72.00 1301 LEU A N 1
ATOM 6173 C CA . LEU A 1 1301 ? 170.101 180.616 144.278 1.00 69.13 1301 LEU A CA 1
ATOM 6174 C C . LEU A 1 1301 ? 169.167 180.374 143.102 1.00 70.80 1301 LEU A C 1
ATOM 6175 O O . LEU A 1 1301 ? 167.948 180.380 143.293 1.00 78.19 1301 LEU A O 1
ATOM 6180 N N . ARG A 1 1302 ? 169.701 180.165 141.902 1.00 77.02 1302 ARG A N 1
ATOM 6181 C CA . ARG A 1 1302 ? 168.841 179.943 140.744 1.00 75.93 1302 ARG A CA 1
ATOM 6182 C C . ARG A 1 1302 ? 167.864 178.792 140.945 1.00 80.33 1302 ARG A C 1
ATOM 6183 O O . ARG A 1 1302 ? 166.709 178.918 140.503 1.00 92.36 1302 ARG A O 1
ATOM 6191 N N . PRO A 1 1303 ? 168.234 177.672 141.568 1.00 68.32 1303 PRO A N 1
ATOM 6192 C CA . PRO A 1 1303 ? 167.251 176.598 141.780 1.00 62.86 1303 PRO A CA 1
ATOM 6193 C C . PRO A 1 1303 ? 166.022 177.031 142.560 1.00 67.55 1303 PRO A C 1
ATOM 6194 O O . PRO A 1 1303 ? 164.999 176.341 142.493 1.00 77.50 1303 PRO A O 1
ATOM 6198 N N . LEU A 1 1304 ? 166.077 178.144 143.296 1.00 66.06 1304 LEU A N 1
ATOM 6199 C CA . LEU A 1 1304 ? 164.899 178.597 144.027 1.00 59.44 1304 LEU A CA 1
ATOM 6200 C C . LEU A 1 1304 ? 163.755 178.955 143.094 1.00 62.36 1304 LEU A C 1
ATOM 6201 O O . LEU A 1 1304 ? 162.615 179.081 143.548 1.00 72.77 1304 LEU A O 1
ATOM 6206 N N . ARG A 1 1305 ? 164.035 179.135 141.804 1.00 68.18 1305 ARG A N 1
ATOM 6207 C CA . ARG A 1 1305 ? 162.991 179.415 140.830 1.00 70.19 1305 ARG A CA 1
ATOM 6208 C C . ARG A 1 1305 ? 162.050 178.236 140.629 1.00 72.84 1305 ARG A C 1
ATOM 6209 O O . ARG A 1 1305 ? 160.976 178.418 140.047 1.00 80.45 1305 ARG A O 1
ATOM 6217 N N . ALA A 1 1306 ? 162.421 177.045 141.088 1.00 70.02 1306 ALA A N 1
ATOM 6218 C CA . ALA A 1 1306 ? 161.594 175.856 140.944 1.00 66.34 1306 ALA A CA 1
ATOM 6219 C C . ALA A 1 1306 ? 160.630 175.656 142.103 1.00 69.69 1306 ALA A C 1
ATOM 6220 O O . ALA A 1 1306 ? 159.825 174.722 142.062 1.00 81.48 1306 ALA A O 1
ATOM 6222 N N . LEU A 1 1307 ? 160.687 176.500 143.133 1.00 74.63 1307 LEU A N 1
ATOM 6223 C CA . LEU A 1 1307 ? 159.821 176.303 144.289 1.00 71.38 1307 LEU A CA 1
ATOM 6224 C C . LEU A 1 1307 ? 158.353 176.456 143.915 1.00 71.34 1307 LEU A C 1
ATOM 6225 O O . LEU A 1 1307 ? 157.508 175.669 144.356 1.00 79.62 1307 LEU A O 1
ATOM 6230 N N . SER A 1 1308 ? 158.028 177.462 143.106 1.00 73.97 1308 SER A N 1
ATOM 6231 C CA . SER A 1 1308 ? 156.645 177.744 142.747 1.00 80.10 1308 SER A CA 1
ATOM 6232 C C . SER A 1 1308 ? 156.162 176.958 141.537 1.00 87.19 1308 SER A C 1
ATOM 6233 O O . SER A 1 1308 ? 154.963 176.985 141.243 1.00 82.05 1308 SER A O 1
ATOM 6236 N N . ARG A 1 1309 ? 157.053 176.264 140.830 1.00 82.49 1309 ARG A N 1
ATOM 6237 C CA . ARG A 1 1309 ? 156.651 175.491 139.664 1.00 73.32 1309 ARG A CA 1
ATOM 6238 C C . ARG A 1 1309 ? 156.189 174.089 140.025 1.00 78.33 1309 ARG A C 1
ATOM 6239 O O . ARG A 1 1309 ? 155.386 173.502 139.292 1.00 84.81 1309 ARG A O 1
ATOM 6247 N N . PHE A 1 1310 ? 156.677 173.539 141.132 1.00 78.14 1310 PHE A N 1
ATOM 6248 C CA . PHE A 1 1310 ? 156.230 172.248 141.635 1.00 78.54 1310 PHE A CA 1
ATOM 6249 C C . PHE A 1 1310 ? 155.211 172.492 142.740 1.00 83.38 1310 PHE A C 1
ATOM 6250 O O . PHE A 1 1310 ? 155.523 173.142 143.742 1.00 85.10 1310 PHE A O 1
ATOM 6258 N N . GLU A 1 1311 ? 153.995 171.976 142.556 1.00 96.24 1311 GLU A N 1
ATOM 6259 C CA . GLU A 1 1311 ? 152.953 172.190 143.552 1.00 94.58 1311 GLU A CA 1
ATOM 6260 C C . GLU A 1 1311 ? 153.211 171.411 144.832 1.00 96.48 1311 GLU A C 1
ATOM 6261 O O . GLU A 1 1311 ? 152.642 171.751 145.874 1.00 101.22 1311 GLU A O 1
ATOM 6267 N N . GLY A 1 1312 ? 154.042 170.370 144.779 1.00 88.79 1312 GLY A N 1
ATOM 6268 C CA . GLY A 1 1312 ? 154.448 169.707 146.005 1.00 84.24 1312 GLY A CA 1
ATOM 6269 C C . GLY A 1 1312 ? 155.313 170.593 146.879 1.00 87.34 1312 GLY A C 1
ATOM 6270 O O . GLY A 1 1312 ? 155.146 170.630 148.100 1.00 88.70 1312 GLY A O 1
ATOM 6271 N N . MET A 1 1313 ? 156.252 171.317 146.268 1.00 80.62 1313 MET A N 1
ATOM 6272 C CA . MET A 1 1313 ? 157.109 172.213 147.034 1.00 71.07 1313 MET A CA 1
ATOM 6273 C C . MET A 1 1313 ? 156.333 173.421 147.541 1.00 71.54 1313 MET A C 1
ATOM 6274 O O . MET A 1 1313 ? 156.536 173.864 148.676 1.00 88.28 1313 MET A O 1
ATOM 6279 N N . ARG A 1 1314 ? 155.439 173.968 146.717 1.00 76.25 1314 ARG A N 1
ATOM 6280 C CA . ARG A 1 1314 ? 154.731 175.184 147.101 1.00 82.49 1314 ARG A CA 1
ATOM 6281 C C . ARG A 1 1314 ? 153.861 174.959 148.330 1.00 84.54 1314 ARG A C 1
ATOM 6282 O O . ARG A 1 1314 ? 153.826 175.798 149.236 1.00 88.71 1314 ARG A O 1
ATOM 6290 N N . VAL A 1 1315 ? 153.143 173.835 148.379 1.00 87.25 1315 VAL A N 1
ATOM 6291 C CA . VAL A 1 1315 ? 152.256 173.578 149.511 1.00 90.22 1315 VAL A CA 1
ATOM 6292 C C . VAL A 1 1315 ? 153.060 173.422 150.795 1.00 92.32 1315 VAL A C 1
ATOM 6293 O O . VAL A 1 1315 ? 152.676 173.937 151.851 1.00 90.48 1315 VAL A O 1
ATOM 6297 N N . VAL A 1 1316 ? 154.185 172.708 150.729 1.00 86.02 1316 VAL A N 1
ATOM 6298 C CA . VAL A 1 1316 ? 155.026 172.545 151.910 1.00 77.11 1316 VAL A CA 1
ATOM 6299 C C . VAL A 1 1316 ? 155.578 173.891 152.357 1.00 81.02 1316 VAL A C 1
ATOM 6300 O O . VAL A 1 1316 ? 155.605 174.201 153.554 1.00 88.25 1316 VAL A O 1
ATOM 6304 N N . VAL A 1 1317 ? 156.032 174.711 151.408 1.00 68.03 1317 VAL A N 1
ATOM 6305 C CA . VAL A 1 1317 ? 156.576 176.020 151.758 1.00 69.78 1317 VAL A CA 1
ATOM 6306 C C . VAL A 1 1317 ? 155.486 176.914 152.333 1.00 79.64 1317 VAL A C 1
ATOM 6307 O O . VAL A 1 1317 ? 155.715 177.654 153.296 1.00 92.81 1317 VAL A O 1
ATOM 6311 N N . ASN A 1 1318 ? 154.289 176.871 151.747 1.00 82.89 1318 ASN A N 1
ATOM 6312 C CA . ASN A 1 1318 ? 153.189 177.675 152.269 1.00 81.03 1318 ASN A CA 1
ATOM 6313 C C . ASN A 1 1318 ? 152.825 177.252 153.684 1.00 79.04 1318 ASN A C 1
ATOM 6314 O O . ASN A 1 1318 ? 152.519 178.097 154.532 1.00 81.15 1318 ASN A O 1
ATOM 6319 N N . ALA A 1 1319 ? 152.835 175.947 153.956 1.00 80.57 1319 ALA A N 1
ATOM 6320 C CA . ALA A 1 1319 ? 152.557 175.476 155.308 1.00 85.90 1319 ALA A CA 1
ATOM 6321 C C . ALA A 1 1319 ? 153.616 175.963 156.288 1.00 89.82 1319 ALA A C 1
ATOM 6322 O O . ALA A 1 1319 ? 153.293 176.389 157.403 1.00 90.15 1319 ALA A O 1
ATOM 6324 N N . LEU A 1 1320 ? 154.890 175.908 155.891 1.00 83.86 1320 LEU A N 1
ATOM 6325 C CA . LEU A 1 1320 ? 155.960 176.345 156.781 1.00 75.66 1320 LEU A CA 1
ATOM 6326 C C . LEU A 1 1320 ? 155.837 177.828 157.103 1.00 76.37 1320 LEU A C 1
ATOM 6327 O O . LEU A 1 1320 ? 156.037 178.240 158.251 1.00 85.76 1320 LEU A O 1
ATOM 6332 N N . VAL A 1 1321 ? 155.513 178.646 156.101 1.00 78.92 1321 VAL A N 1
ATOM 6333 C CA . VAL A 1 1321 ? 155.408 180.083 156.325 1.00 81.25 1321 VAL A CA 1
ATOM 6334 C C . VAL A 1 1321 ? 154.246 180.401 157.254 1.00 83.89 1321 VAL A C 1
ATOM 6335 O O . VAL A 1 1321 ? 154.321 181.342 158.051 1.00 86.98 1321 VAL A O 1
ATOM 6339 N N . GLY A 1 1322 ? 153.154 179.641 157.166 1.00 93.16 1322 GLY A N 1
ATOM 6340 C CA . GLY A 1 1322 ? 152.019 179.883 158.038 1.00 94.13 1322 GLY A CA 1
ATOM 6341 C C . GLY A 1 1322 ? 152.327 179.695 159.508 1.00 91.69 1322 GLY A C 1
ATOM 6342 O O . GLY A 1 1322 ? 151.638 180.275 160.353 1.00 90.79 1322 GLY A O 1
ATOM 6343 N N . ALA A 1 1323 ? 153.345 178.897 159.831 1.00 97.02 1323 ALA A N 1
ATOM 6344 C CA . ALA A 1 1323 ? 153.742 178.679 161.214 1.00 93.91 1323 ALA A CA 1
ATOM 6345 C C . ALA A 1 1323 ? 154.854 179.614 161.670 1.00 92.80 1323 ALA A C 1
ATOM 6346 O O . ALA A 1 1323 ? 155.281 179.516 162.824 1.00 101.51 1323 ALA A O 1
ATOM 6348 N N . ILE A 1 1324 ? 155.338 180.504 160.804 1.00 79.20 1324 ILE A N 1
ATOM 6349 C CA . ILE A 1 1324 ? 156.441 181.383 161.191 1.00 77.85 1324 ILE A CA 1
ATOM 6350 C C . ILE A 1 1324 ? 156.056 182.294 162.349 1.00 84.59 1324 ILE A C 1
ATOM 6351 O O . ILE A 1 1324 ? 156.832 182.391 163.313 1.00 92.91 1324 ILE A O 1
ATOM 6356 N N . PRO A 1 1325 ? 154.910 182.980 162.331 1.00 86.12 1325 PRO A N 1
ATOM 6357 C CA . PRO A 1 1325 ? 154.578 183.851 163.472 1.00 88.85 1325 PRO A CA 1
ATOM 6358 C C . PRO A 1 1325 ? 154.569 183.123 164.803 1.00 90.74 1325 PRO A C 1
ATOM 6359 O O . PRO A 1 1325 ? 154.984 183.692 165.820 1.00 86.24 1325 PRO A O 1
ATOM 6363 N N . SER A 1 1326 ? 154.103 181.873 164.828 1.00 96.72 1326 SER A N 1
ATOM 6364 C CA . SER A 1 1326 ? 154.112 181.108 166.069 1.00 91.30 1326 SER A CA 1
ATOM 6365 C C . SER A 1 1326 ? 155.530 180.714 166.466 1.00 83.46 1326 SER A C 1
ATOM 6366 O O . SER A 1 1326 ? 155.880 180.747 167.651 1.00 84.45 1326 SER A O 1
ATOM 6369 N N . ILE A 1 1327 ? 156.358 180.340 165.491 1.00 82.61 1327 ILE A N 1
ATOM 6370 C CA . ILE A 1 1327 ? 157.720 179.913 165.796 1.00 87.52 1327 ILE A CA 1
ATOM 6371 C C . ILE A 1 1327 ? 158.528 181.070 166.370 1.00 96.10 1327 ILE A C 1
ATOM 6372 O O . ILE A 1 1327 ? 159.347 180.884 167.278 1.00 98.37 1327 ILE A O 1
ATOM 6377 N N . MET A 1 1328 ? 158.325 182.279 165.842 1.00 102.67 1328 MET A N 1
ATOM 6378 C CA . MET A 1 1328 ? 159.126 183.416 166.285 1.00 101.48 1328 MET A CA 1
ATOM 6379 C C . MET A 1 1328 ? 158.883 183.729 167.756 1.00 101.82 1328 MET A C 1
ATOM 6380 O O . MET A 1 1328 ? 159.832 184.002 168.500 1.00 96.80 1328 MET A O 1
ATOM 6385 N N . ASN A 1 1329 ? 157.625 183.696 168.198 1.00 94.38 1329 ASN A N 1
ATOM 6386 C CA . ASN A 1 1329 ? 157.340 184.026 169.591 1.00 92.40 1329 ASN A CA 1
ATOM 6387 C C . ASN A 1 1329 ? 158.022 183.053 170.543 1.00 89.65 1329 ASN A C 1
ATOM 6388 O O . ASN A 1 1329 ? 158.541 183.468 171.585 1.00 87.92 1329 ASN A O 1
ATOM 6393 N N . VAL A 1 1330 ? 158.024 181.762 170.214 1.00 88.88 1330 VAL A N 1
ATOM 6394 C CA . VAL A 1 1330 ? 158.768 180.799 171.017 1.00 84.81 1330 VAL A CA 1
ATOM 6395 C C . VAL A 1 1330 ? 160.263 180.934 170.768 1.00 81.81 1330 VAL A C 1
ATOM 6396 O O . VAL A 1 1330 ? 161.071 180.652 171.659 1.00 88.86 1330 VAL A O 1
ATOM 6400 N N . LEU A 1 1331 ? 160.662 181.355 169.568 1.00 80.77 1331 LEU A N 1
ATOM 6401 C CA . LEU A 1 1331 ? 162.082 181.539 169.292 1.00 85.00 1331 LEU A CA 1
ATOM 6402 C C . LEU A 1 1331 ? 162.683 182.595 170.208 1.00 91.34 1331 LEU A C 1
ATOM 6403 O O . LEU A 1 1331 ? 163.830 182.465 170.649 1.00 94.09 1331 LEU A O 1
ATOM 6408 N N . LEU A 1 1332 ? 161.925 183.654 170.502 1.00 92.00 1332 LEU A N 1
ATOM 6409 C CA . LEU A 1 1332 ? 162.434 184.700 171.383 1.00 87.60 1332 LEU A CA 1
ATOM 6410 C C . LEU A 1 1332 ? 162.713 184.159 172.779 1.00 84.68 1332 LEU A C 1
ATOM 6411 O O . LEU A 1 1332 ? 163.740 184.486 173.385 1.00 81.17 1332 LEU A O 1
ATOM 6416 N N . VAL A 1 1333 ? 161.815 183.326 173.307 1.00 87.99 1333 VAL A N 1
ATOM 6417 C CA . VAL A 1 1333 ? 162.045 182.735 174.621 1.00 83.60 1333 VAL A CA 1
ATOM 6418 C C . VAL A 1 1333 ? 163.316 181.899 174.606 1.00 79.17 1333 VAL A C 1
ATOM 6419 O O . VAL A 1 1333 ? 164.091 181.903 175.569 1.00 89.85 1333 VAL A O 1
ATOM 6423 N N . CYS A 1 1334 ? 163.551 181.167 173.517 1.00 72.38 1334 CYS A N 1
ATOM 6424 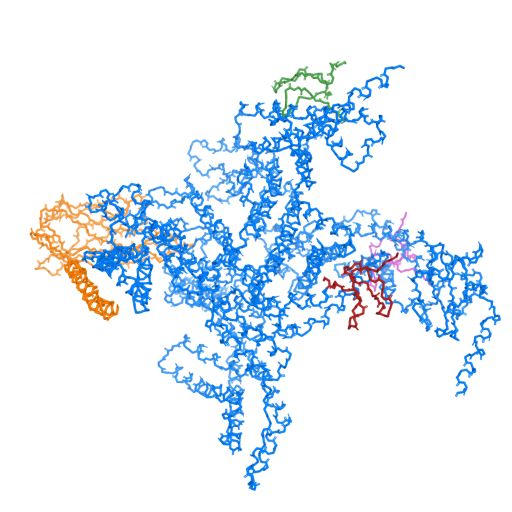C CA . CYS A 1 1334 ? 164.780 180.392 173.404 1.00 73.25 1334 CYS A CA 1
ATOM 6425 C C . CYS A 1 1334 ? 166.001 181.301 173.412 1.00 76.68 1334 CYS A C 1
ATOM 6426 O O . CYS A 1 1334 ? 167.014 180.987 174.046 1.00 82.09 1334 CYS A O 1
ATOM 6429 N N . LEU A 1 1335 ? 165.927 182.431 172.707 1.00 77.97 1335 LEU A N 1
ATOM 6430 C CA . LEU A 1 1335 ? 167.067 183.338 172.635 1.00 76.84 1335 LEU A CA 1
ATOM 6431 C C . LEU A 1 1335 ? 167.335 183.997 173.982 1.00 79.06 1335 LEU A C 1
ATOM 6432 O O . LEU A 1 1335 ? 168.486 184.080 174.424 1.00 79.17 1335 LEU A O 1
ATOM 6437 N N . ILE A 1 1336 ? 166.285 184.480 174.647 1.00 80.77 1336 ILE A N 1
ATOM 6438 C CA . ILE A 1 1336 ? 166.469 185.119 175.947 1.00 77.53 1336 ILE A CA 1
ATOM 6439 C C . ILE A 1 1336 ? 166.933 184.103 176.980 1.00 73.72 1336 ILE A C 1
ATOM 6440 O O . ILE A 1 1336 ? 167.836 184.378 177.778 1.00 80.26 1336 ILE A O 1
ATOM 6445 N N . PHE A 1 1337 ? 166.323 182.918 176.991 1.00 75.28 1337 PHE A N 1
ATOM 6446 C CA . PHE A 1 1337 ? 166.743 181.888 177.934 1.00 73.70 1337 PHE A CA 1
ATOM 6447 C C . PHE A 1 1337 ? 168.182 181.465 177.672 1.00 76.92 1337 PHE A C 1
ATOM 6448 O O . PHE A 1 1337 ? 168.968 181.298 178.610 1.00 82.12 1337 PHE A O 1
ATOM 6456 N N . TRP A 1 1338 ? 168.547 181.294 176.399 1.00 71.44 1338 TRP A N 1
ATOM 6457 C CA . TRP A 1 1338 ? 169.922 180.940 176.064 1.00 66.19 1338 TRP A CA 1
ATOM 6458 C C . TRP A 1 1338 ? 170.878 182.096 176.317 1.00 65.76 1338 TRP A C 1
ATOM 6459 O O . TRP A 1 1338 ? 172.077 181.874 176.511 1.00 69.96 1338 TRP A O 1
ATOM 6470 N N . LEU A 1 1339 ? 170.376 183.333 176.299 1.00 66.61 1339 LEU A N 1
ATOM 6471 C CA . LEU A 1 1339 ? 171.235 184.483 176.561 1.00 62.89 1339 LEU A CA 1
ATOM 6472 C C . LEU A 1 1339 ? 171.754 184.462 177.991 1.00 64.31 1339 LEU A C 1
ATOM 6473 O O . LEU A 1 1339 ? 172.915 184.800 178.244 1.00 70.49 1339 LEU A O 1
ATOM 6478 N N . ILE A 1 1340 ? 170.904 184.075 178.942 1.00 71.98 1340 ILE A N 1
ATOM 6479 C CA . ILE A 1 1340 ? 171.326 184.006 180.338 1.00 63.70 1340 ILE A CA 1
ATOM 6480 C C . ILE A 1 1340 ? 172.459 183.001 180.496 1.00 65.68 1340 ILE A C 1
ATOM 6481 O O . ILE A 1 1340 ? 173.468 183.273 181.154 1.00 83.46 1340 ILE A O 1
ATOM 6486 N N . PHE A 1 1341 ? 172.306 181.820 179.897 1.00 61.12 1341 PHE A N 1
ATOM 6487 C CA . PHE A 1 1341 ? 173.368 180.823 179.958 1.00 58.50 1341 PHE A CA 1
ATOM 6488 C C . PHE A 1 1341 ? 174.618 181.294 179.228 1.00 61.37 1341 PHE A C 1
ATOM 6489 O O . PHE A 1 1341 ? 175.734 180.945 179.626 1.00 68.47 1341 PHE A O 1
ATOM 6497 N N . SER A 1 1342 ? 174.453 182.066 178.153 1.00 63.53 1342 SER A N 1
ATOM 6498 C CA . SER A 1 1342 ? 175.607 182.571 177.418 1.00 55.79 1342 SER A CA 1
ATOM 6499 C C . SER A 1 1342 ? 176.375 183.599 178.236 1.00 54.91 1342 SER A C 1
ATOM 6500 O O . SER A 1 1342 ? 177.610 183.615 178.217 1.00 61.72 1342 SER A O 1
ATOM 6503 N N . ILE A 1 1343 ? 175.663 184.474 178.948 1.00 68.13 1343 ILE A N 1
ATOM 6504 C CA . ILE A 1 1343 ? 176.328 185.451 179.805 1.00 56.53 1343 ILE A CA 1
ATOM 6505 C C . ILE A 1 1343 ? 176.976 184.759 180.994 1.00 60.54 1343 ILE A C 1
ATOM 6506 O O . ILE A 1 1343 ? 178.098 185.094 181.389 1.00 73.59 1343 ILE A O 1
ATOM 6511 N N . MET A 1 1344 ? 176.278 183.795 181.594 1.00 74.74 1344 MET A N 1
ATOM 6512 C CA . MET A 1 1344 ? 176.839 183.075 182.731 1.00 66.23 1344 MET A CA 1
ATOM 6513 C C . MET A 1 1344 ? 178.090 182.308 182.326 1.00 71.87 1344 MET A C 1
ATOM 6514 O O . MET A 1 1344 ? 179.090 182.310 183.051 1.00 82.18 1344 MET A O 1
ATOM 6519 N N . GLY A 1 1345 ? 178.053 181.644 181.171 1.00 71.13 1345 GLY A N 1
ATOM 6520 C CA . GLY A 1 1345 ? 179.228 180.933 180.701 1.00 58.41 1345 GLY A CA 1
ATOM 6521 C C . GLY A 1 1345 ? 180.390 181.854 180.401 1.00 63.09 1345 GLY A C 1
ATOM 6522 O O . GLY A 1 1345 ? 181.548 181.474 180.578 1.00 72.37 1345 GLY A O 1
ATOM 6523 N N . VAL A 1 1346 ? 180.102 183.068 179.934 1.00 69.39 1346 VAL A N 1
ATOM 6524 C CA . VAL A 1 1346 ? 181.157 184.048 179.696 1.00 65.99 1346 VAL A CA 1
ATOM 6525 C C . VAL A 1 1346 ? 181.850 184.408 181.002 1.00 71.44 1346 VAL A C 1
ATOM 6526 O O . VAL A 1 1346 ? 183.081 184.506 181.064 1.00 82.07 1346 VAL A O 1
ATOM 6530 N N . ASN A 1 1347 ? 181.075 184.607 182.070 1.00 73.68 1347 ASN A N 1
ATOM 6531 C CA . ASN A 1 1347 ? 181.664 184.955 183.356 1.00 69.28 1347 ASN A CA 1
ATOM 6532 C C . ASN A 1 1347 ? 182.572 183.859 183.892 1.00 71.50 1347 ASN A C 1
ATOM 6533 O O . ASN A 1 1347 ? 183.444 184.143 184.718 1.00 83.05 1347 ASN A O 1
ATOM 6538 N N . LEU A 1 1348 ? 182.391 182.618 183.445 1.00 69.90 1348 LEU A N 1
ATOM 6539 C CA . LEU A 1 1348 ? 183.169 181.495 183.949 1.00 77.20 1348 LEU A CA 1
ATOM 6540 C C . LEU A 1 1348 ? 184.359 181.134 183.073 1.00 81.86 1348 LEU A C 1
ATOM 6541 O O . LEU A 1 1348 ? 185.367 180.649 183.596 1.00 87.81 1348 LEU A O 1
ATOM 6546 N N . PHE A 1 1349 ? 184.276 181.353 181.758 1.00 62.78 1349 PHE A N 1
ATOM 6547 C CA . PHE A 1 1349 ? 185.274 180.834 180.832 1.00 56.13 1349 PHE A CA 1
ATOM 6548 C C . PHE A 1 1349 ? 185.818 181.883 179.870 1.00 65.76 1349 PHE A C 1
ATOM 6549 O O . PHE A 1 1349 ? 186.434 181.514 178.865 1.00 78.18 1349 PHE A O 1
ATOM 6557 N N . ALA A 1 1350 ? 185.612 183.169 180.135 1.00 65.51 1350 ALA A N 1
ATOM 6558 C CA . ALA A 1 1350 ? 186.080 184.210 179.228 1.00 57.52 1350 ALA A CA 1
ATOM 6559 C C . ALA A 1 1350 ? 187.587 184.377 179.370 1.00 62.59 1350 ALA A C 1
ATOM 6560 O O . ALA A 1 1350 ? 188.078 184.753 180.438 1.00 64.17 1350 ALA A O 1
ATOM 6562 N N . GLY A 1 1351 ? 188.318 184.101 178.294 1.00 68.97 1351 GLY A N 1
ATOM 6563 C CA . GLY A 1 1351 ? 189.758 184.251 178.299 1.00 69.82 1351 GLY A CA 1
ATOM 6564 C C . GLY A 1 1351 ? 190.515 183.149 178.999 1.00 67.81 1351 GLY A C 1
ATOM 6565 O O . GLY A 1 1351 ? 191.719 183.300 179.228 1.00 64.91 1351 GLY A O 1
ATOM 6566 N N . LYS A 1 1352 ? 189.853 182.047 179.344 1.00 74.73 1352 LYS A N 1
ATOM 6567 C CA . LYS A 1 1352 ? 190.474 180.948 180.069 1.00 70.48 1352 LYS A CA 1
ATOM 6568 C C . LYS A 1 1352 ? 190.625 179.698 179.213 1.00 70.12 1352 LYS A C 1
ATOM 6569 O O . LYS A 1 1352 ? 190.885 178.619 179.754 1.00 75.89 1352 LYS A O 1
ATOM 6575 N N . TYR A 1 1353 ? 190.466 179.813 177.897 1.00 62.76 1353 TYR A N 1
ATOM 6576 C CA . TYR A 1 1353 ? 190.615 178.689 176.984 1.00 60.50 1353 TYR A CA 1
ATOM 6577 C C . TYR A 1 1353 ? 191.966 178.664 176.282 1.00 59.47 1353 TYR A C 1
ATOM 6578 O O . TYR A 1 1353 ? 192.216 177.755 175.486 1.00 55.86 1353 TYR A O 1
ATOM 6587 N N . HIS A 1 1354 ? 192.839 179.630 176.552 1.00 55.67 1354 HIS A N 1
ATOM 6588 C CA . HIS A 1 1354 ? 194.136 179.673 175.895 1.00 56.55 1354 HIS A CA 1
ATOM 6589 C C . HIS A 1 1354 ? 195.069 178.617 176.472 1.00 56.31 1354 HIS A C 1
ATOM 6590 O O . HIS A 1 1354 ? 194.938 178.206 177.627 1.00 69.43 1354 HIS A O 1
ATOM 6597 N N . TYR A 1 1355 ? 196.026 178.182 175.656 1.00 61.61 1355 TYR A N 1
ATOM 6598 C CA . TYR A 1 1355 ? 196.996 177.188 176.091 1.00 65.14 1355 TYR A CA 1
ATOM 6599 C C . TYR A 1 1355 ? 198.244 177.291 175.229 1.00 61.46 1355 TYR A C 1
ATOM 6600 O O . TYR A 1 1355 ? 198.169 177.611 174.042 1.00 69.09 1355 TYR A O 1
ATOM 6609 N N . CYS A 1 1356 ? 199.390 177.015 175.846 1.00 72.24 1356 CYS A N 1
ATOM 6610 C CA . CYS A 1 1356 ? 200.674 177.027 175.157 1.00 77.65 1356 CYS A CA 1
ATOM 6611 C C . CYS A 1 1356 ? 200.942 175.645 174.577 1.00 71.68 1356 CYS A C 1
ATOM 6612 O O . CYS A 1 1356 ? 200.857 174.641 175.288 1.00 87.70 1356 CYS A O 1
ATOM 6615 N N . PHE A 1 1357 ? 201.269 175.599 173.289 1.00 70.07 1357 PHE A N 1
ATOM 6616 C CA . PHE A 1 1357 ? 201.331 174.355 172.532 1.00 72.72 1357 PHE A CA 1
ATOM 6617 C C . PHE A 1 1357 ? 202.661 174.263 171.800 1.00 80.54 1357 PHE A C 1
ATOM 6618 O O . PHE A 1 1357 ? 203.060 175.212 171.120 1.00 98.02 1357 PHE A O 1
ATOM 6626 N N . ASN A 1 1358 ? 203.339 173.125 171.933 1.00 81.98 1358 ASN A N 1
ATOM 6627 C CA . ASN A 1 1358 ? 204.553 172.850 171.168 1.00 82.28 1358 ASN A CA 1
ATOM 6628 C C . ASN A 1 1358 ? 204.148 172.151 169.875 1.00 90.45 1358 ASN A C 1
ATOM 6629 O O . ASN A 1 1358 ? 203.837 170.956 169.877 1.00 96.58 1358 ASN A O 1
ATOM 6634 N N . GLU A 1 1359 ? 204.159 172.897 168.769 1.00 90.72 1359 GLU A N 1
ATOM 6635 C CA . GLU A 1 1359 ? 203.615 172.380 167.517 1.00 88.30 1359 GLU A CA 1
ATOM 6636 C C . GLU A 1 1359 ? 204.419 171.198 166.992 1.00 91.43 1359 GLU A C 1
ATOM 6637 O O . GLU A 1 1359 ? 203.842 170.222 166.500 1.00 95.85 1359 GLU A O 1
ATOM 6643 N N . THR A 1 1360 ? 205.749 171.265 167.073 1.00 93.19 1360 THR A N 1
ATOM 6644 C CA . THR A 1 1360 ? 206.566 170.241 166.428 1.00 94.30 1360 THR A CA 1
ATOM 6645 C C . THR A 1 1360 ? 206.392 168.875 167.078 1.00 97.98 1360 THR A C 1
ATOM 6646 O O . THR A 1 1360 ? 206.499 167.852 166.392 1.00 100.54 1360 THR A O 1
ATOM 6650 N N . SER A 1 1361 ? 206.130 168.828 168.384 1.00 94.79 1361 SER A N 1
ATOM 6651 C CA . SER A 1 1361 ? 205.937 167.567 169.086 1.00 91.92 1361 SER A CA 1
ATOM 6652 C C . SER A 1 1361 ? 204.503 167.342 169.543 1.00 91.84 1361 SER A C 1
ATOM 6653 O O . SER A 1 1361 ? 204.172 166.225 169.952 1.00 93.89 1361 SER A O 1
ATOM 6656 N N . GLU A 1 1362 ? 203.648 168.366 169.485 1.00 93.97 1362 GLU A N 1
ATOM 6657 C CA . GLU A 1 1362 ? 202.204 168.207 169.682 1.00 90.83 1362 GLU A CA 1
ATOM 6658 C C . GLU A 1 1362 ? 201.862 167.775 171.110 1.00 89.40 1362 GLU A C 1
ATOM 6659 O O . GLU A 1 1362 ? 201.165 166.783 171.325 1.00 89.13 1362 GLU A O 1
ATOM 6665 N N . ILE A 1 1363 ? 202.351 168.531 172.090 1.00 83.76 1363 ILE A N 1
ATOM 6666 C CA . ILE A 1 1363 ? 201.997 168.314 173.490 1.00 92.43 1363 ILE A CA 1
ATOM 6667 C C . ILE A 1 1363 ? 201.718 169.661 174.136 1.00 91.00 1363 ILE A C 1
ATOM 6668 O O . ILE A 1 1363 ? 202.525 170.589 174.025 1.00 93.95 1363 ILE A O 1
ATOM 6673 N N . ARG A 1 1364 ? 200.582 169.765 174.817 1.00 75.11 1364 ARG A N 1
ATOM 6674 C CA . ARG A 1 1364 ? 200.281 170.940 175.619 1.00 67.35 1364 ARG A CA 1
ATOM 6675 C C . ARG A 1 1364 ? 201.164 170.934 176.861 1.00 78.50 1364 ARG A C 1
ATOM 6676 O O . ARG A 1 1364 ? 201.215 169.939 177.590 1.00 81.31 1364 ARG A O 1
ATOM 6684 N N . PHE A 1 1365 ? 201.857 172.042 177.101 1.00 84.69 1365 PHE A N 1
ATOM 6685 C CA . PHE A 1 1365 ? 202.819 172.093 178.192 1.00 84.17 1365 PHE A CA 1
ATOM 6686 C C . PHE A 1 1365 ? 202.122 171.944 179.539 1.00 86.41 1365 PHE A C 1
ATOM 6687 O O . PHE A 1 1365 ? 200.957 172.311 179.707 1.00 88.12 1365 PHE A O 1
ATOM 6695 N N . GLU A 1 1366 ? 202.853 171.395 180.502 1.00 88.31 1366 GLU A N 1
ATOM 6696 C CA . GLU A 1 1366 ? 202.354 171.228 181.857 1.00 89.03 1366 GLU A CA 1
ATOM 6697 C C . GLU A 1 1366 ? 202.660 172.467 182.693 1.00 83.70 1366 GLU A C 1
ATOM 6698 O O . GLU A 1 1366 ? 203.545 173.262 182.371 1.00 86.71 1366 GLU A O 1
ATOM 6704 N N . ILE A 1 1367 ? 201.915 172.614 183.790 1.00 74.14 1367 ILE A N 1
ATOM 6705 C CA . ILE A 1 1367 ? 202.011 173.820 184.609 1.00 76.32 1367 ILE A CA 1
ATOM 6706 C C . ILE A 1 1367 ? 203.417 174.002 185.157 1.00 85.97 1367 ILE A C 1
ATOM 6707 O O . ILE A 1 1367 ? 203.838 175.128 185.444 1.00 86.37 1367 ILE A O 1
ATOM 6712 N N . GLU A 1 1368 ? 204.161 172.909 185.331 1.00 93.00 1368 GLU A N 1
ATOM 6713 C CA . GLU A 1 1368 ? 205.544 173.035 185.774 1.00 91.26 1368 GLU A CA 1
ATOM 6714 C C . GLU A 1 1368 ? 206.386 173.786 184.754 1.00 92.04 1368 GLU A C 1
ATOM 6715 O O . GLU A 1 1368 ? 207.231 174.606 185.130 1.00 91.66 1368 GLU A O 1
ATOM 6721 N N . ASP A 1 1369 ? 206.168 173.529 183.463 1.00 90.93 1369 ASP A N 1
ATOM 6722 C CA . ASP A 1 1369 ? 206.964 174.177 182.426 1.00 91.73 1369 ASP A CA 1
ATOM 6723 C C . ASP A 1 1369 ? 206.506 175.612 182.191 1.00 90.75 1369 ASP A C 1
ATOM 6724 O O . ASP A 1 1369 ? 207.266 176.561 182.407 1.00 88.52 1369 ASP A O 1
ATOM 6729 N N . VAL A 1 1370 ? 205.263 175.788 181.750 1.00 80.02 1370 VAL A N 1
ATOM 6730 C CA . VAL A 1 1370 ? 204.679 177.106 181.539 1.00 75.23 1370 VAL A CA 1
ATOM 6731 C C . VAL A 1 1370 ? 203.423 177.196 182.390 1.00 74.45 1370 VAL A C 1
ATOM 6732 O O . VAL A 1 1370 ? 202.516 176.370 182.252 1.00 92.42 1370 VAL A O 1
ATOM 6736 N N . ASN A 1 1371 ? 203.375 178.186 183.277 1.00 64.06 1371 ASN A N 1
ATOM 6737 C CA . ASN A 1 1371 ? 202.220 178.360 184.144 1.00 69.85 1371 ASN A CA 1
ATOM 6738 C C . ASN A 1 1371 ? 201.218 179.361 183.593 1.00 71.20 1371 ASN A C 1
ATOM 6739 O O . ASN A 1 1371 ? 200.019 179.229 183.855 1.00 72.65 1371 ASN A O 1
ATOM 6744 N N . ASN A 1 1372 ? 201.675 180.353 182.835 1.00 80.20 1372 ASN A N 1
ATOM 6745 C CA . ASN A 1 1372 ? 200.805 181.418 182.362 1.00 81.69 1372 ASN A CA 1
ATOM 6746 C C . ASN A 1 1372 ? 201.246 181.819 180.960 1.00 77.40 1372 ASN A C 1
ATOM 6747 O O . ASN A 1 1372 ? 202.084 181.158 180.340 1.00 79.42 1372 ASN A O 1
ATOM 6752 N N . LYS A 1 1373 ? 200.660 182.905 180.453 1.00 79.75 1373 LYS A N 1
ATOM 6753 C CA . LYS A 1 1373 ? 201.043 183.417 179.144 1.00 78.62 1373 LYS A CA 1
ATOM 6754 C C . LYS A 1 1373 ? 202.464 183.958 179.151 1.00 79.37 1373 LYS A C 1
ATOM 6755 O O . LYS A 1 1373 ? 203.167 183.869 178.138 1.00 80.75 1373 LYS A O 1
ATOM 6761 N N . THR A 1 1374 ? 202.904 184.521 180.278 1.00 82.39 1374 THR A N 1
ATOM 6762 C CA . THR A 1 1374 ? 204.222 185.144 180.330 1.00 82.39 1374 THR A CA 1
ATOM 6763 C C . THR A 1 1374 ? 205.329 184.130 180.074 1.00 86.33 1374 THR A C 1
ATOM 6764 O O . THR A 1 1374 ? 206.282 184.416 179.341 1.00 86.34 1374 THR A O 1
ATOM 6768 N N . GLU A 1 1375 ? 205.229 182.940 180.671 1.00 91.60 1375 GLU A N 1
ATOM 6769 C CA . GLU A 1 1375 ? 206.253 181.926 180.445 1.00 86.17 1375 GLU A CA 1
ATOM 6770 C C . GLU A 1 1375 ? 206.180 181.364 179.033 1.00 90.82 1375 GLU A C 1
ATOM 6771 O O . GLU A 1 1375 ? 207.212 180.995 178.462 1.00 93.93 1375 GLU A O 1
ATOM 6777 N N . CYS A 1 1376 ? 204.980 181.284 178.457 1.00 87.90 1376 CYS A N 1
ATOM 6778 C CA . CYS A 1 1376 ? 204.865 180.848 177.070 1.00 84.11 1376 CYS A CA 1
ATOM 6779 C C . CYS A 1 1376 ? 205.580 181.817 176.140 1.00 84.26 1376 CYS A C 1
ATOM 6780 O O . CYS A 1 1376 ? 206.269 181.397 175.204 1.00 87.64 1376 CYS A O 1
ATOM 6783 N N . GLU A 1 1377 ? 205.439 183.121 176.391 1.00 94.15 1377 GLU A N 1
ATOM 6784 C CA . GLU A 1 1377 ? 206.123 184.113 175.568 1.00 93.82 1377 GLU A CA 1
ATOM 6785 C C . GLU A 1 1377 ? 207.635 183.975 175.679 1.00 97.41 1377 GLU A C 1
ATOM 6786 O O . GLU A 1 1377 ? 208.345 184.025 174.668 1.00 104.06 1377 GLU A O 1
ATOM 6792 N N . LYS A 1 1378 ? 208.149 183.795 176.897 1.00 96.31 1378 LYS A N 1
ATOM 6793 C CA . LYS A 1 1378 ? 209.590 183.678 177.077 1.00 94.14 1378 LYS A CA 1
ATOM 6794 C C . LYS A 1 1378 ? 210.162 182.473 176.347 1.00 94.34 1378 LYS A C 1
ATOM 6795 O O . LYS A 1 1378 ? 211.358 182.459 176.040 1.00 92.90 1378 LYS A O 1
ATOM 6801 N N . LEU A 1 1379 ? 209.341 181.462 176.067 1.00 100.62 1379 LEU A N 1
ATOM 6802 C CA . LEU A 1 1379 ? 209.772 180.340 175.246 1.00 101.44 1379 LEU A CA 1
ATOM 6803 C C . LEU A 1 1379 ? 209.726 180.655 173.758 1.00 100.63 1379 LEU A C 1
ATOM 6804 O O . LEU A 1 1379 ? 210.311 179.909 172.966 1.00 99.85 1379 LEU A O 1
ATOM 6809 N N . MET A 1 1380 ? 209.052 181.731 173.364 1.00 103.55 1380 MET A N 1
ATOM 6810 C CA . MET A 1 1380 ? 208.939 182.123 171.967 1.00 102.15 1380 MET A CA 1
ATOM 6811 C C . MET A 1 1380 ? 210.070 183.036 171.515 1.00 106.61 1380 MET A C 1
ATOM 6812 O O . MET A 1 1380 ? 210.089 183.443 170.350 1.00 107.17 1380 MET A O 1
ATOM 6817 N N . GLU A 1 1381 ? 211.006 183.366 172.399 1.00 113.02 1381 GLU A N 1
ATOM 6818 C CA . GLU A 1 1381 ? 212.083 184.277 172.044 1.00 115.55 1381 GLU A CA 1
ATOM 6819 C C . GLU A 1 1381 ? 212.981 183.660 170.978 1.00 116.53 1381 GLU A C 1
ATOM 6820 O O . GLU A 1 1381 ? 213.261 182.459 170.984 1.00 112.84 1381 GLU A O 1
ATOM 6826 N N . GLY A 1 1382 ? 213.435 184.503 170.056 1.00 120.94 1382 GLY A N 1
ATOM 6827 C CA . GLY A 1 1382 ? 214.377 184.042 169.049 1.00 120.28 1382 GLY A CA 1
ATOM 6828 C C . GLY A 1 1382 ? 213.674 183.318 167.918 1.00 122.02 1382 GLY A C 1
ATOM 6829 O O . GLY A 1 1382 ? 212.669 183.789 167.374 1.00 119.21 1382 GLY A O 1
ATOM 6830 N N . ASN A 1 1383 ? 214.210 182.155 167.557 1.00 130.51 1383 ASN A N 1
ATOM 6831 C CA . ASN A 1 1383 ? 213.721 181.376 166.428 1.00 131.23 1383 ASN A CA 1
ATOM 6832 C C . ASN A 1 1383 ? 212.694 180.326 166.832 1.00 129.35 1383 ASN A C 1
ATOM 6833 O O . ASN A 1 1383 ? 212.313 179.498 165.998 1.00 129.78 1383 ASN A O 1
ATOM 6838 N N . ASN A 1 1384 ? 212.236 180.336 168.085 1.00 111.58 1384 ASN A N 1
ATOM 6839 C CA . ASN A 1 1384 ? 211.283 179.337 168.566 1.00 111.08 1384 ASN A CA 1
ATOM 6840 C C . ASN A 1 1384 ? 209.903 179.636 167.979 1.00 110.30 1384 ASN A C 1
ATOM 6841 O O . ASN A 1 1384 ? 209.004 180.171 168.631 1.00 110.16 1384 ASN A O 1
ATOM 6846 N N . THR A 1 1385 ? 209.751 179.276 166.705 1.00 110.02 1385 THR A N 1
ATOM 6847 C CA . THR A 1 1385 ? 208.480 179.434 166.010 1.00 108.87 1385 THR A CA 1
ATOM 6848 C C . THR A 1 1385 ? 207.538 178.261 166.233 1.00 107.71 1385 THR A C 1
ATOM 6849 O O . THR A 1 1385 ? 206.413 178.286 165.722 1.00 111.20 1385 THR A O 1
ATOM 6853 N N . GLU A 1 1386 ? 207.968 177.237 166.967 1.00 98.86 1386 GLU A N 1
ATOM 6854 C CA . GLU A 1 1386 ? 207.137 176.069 167.224 1.00 100.27 1386 GLU A CA 1
ATOM 6855 C C . GLU A 1 1386 ? 206.252 176.223 168.453 1.00 97.78 1386 GLU A C 1
ATOM 6856 O O . GLU A 1 1386 ? 205.335 175.417 168.637 1.00 97.06 1386 GLU A O 1
ATOM 6862 N N . ILE A 1 1387 ? 206.493 177.230 169.287 1.00 94.77 1387 ILE A N 1
ATOM 6863 C CA . ILE A 1 1387 ? 205.720 177.458 170.502 1.00 87.43 1387 ILE A CA 1
ATOM 6864 C C . ILE A 1 1387 ? 204.660 178.506 170.202 1.00 91.02 1387 ILE A C 1
ATOM 6865 O O . ILE A 1 1387 ? 204.971 179.580 169.672 1.00 96.28 1387 ILE A O 1
ATOM 6870 N N . ARG A 1 1388 ? 203.409 178.202 170.540 1.00 74.81 1388 ARG A N 1
ATOM 6871 C CA . ARG A 1 1388 ? 202.292 179.081 170.231 1.00 79.07 1388 ARG A CA 1
ATOM 6872 C C . ARG A 1 1388 ? 201.369 179.192 171.432 1.00 71.73 1388 ARG A C 1
ATOM 6873 O O . ARG A 1 1388 ? 201.160 178.216 172.154 1.00 80.75 1388 ARG A O 1
ATOM 6881 N N . TRP A 1 1389 ? 200.815 180.387 171.633 1.00 66.92 1389 TRP A N 1
ATOM 6882 C CA . TRP A 1 1389 ? 199.802 180.625 172.659 1.00 65.96 1389 TRP A CA 1
ATOM 6883 C C . TRP A 1 1389 ? 198.440 180.556 171.976 1.00 65.68 1389 TRP A C 1
ATOM 6884 O O . TRP A 1 1389 ? 197.840 181.565 171.611 1.00 65.32 1389 TRP A O 1
ATOM 6895 N N . LYS A 1 1390 ? 197.953 179.333 171.807 1.00 65.98 1390 LYS A N 1
ATOM 6896 C CA . LYS A 1 1390 ? 196.762 179.076 171.015 1.00 62.90 1390 LYS A CA 1
ATOM 6897 C C . LYS A 1 1390 ? 195.495 179.296 171.836 1.00 60.39 1390 LYS A C 1
ATOM 6898 O O . LYS A 1 1390 ? 195.531 179.526 173.044 1.00 72.96 1390 LYS A O 1
ATOM 6904 N N . ASN A 1 1391 ? 194.358 179.228 171.148 1.00 54.82 1391 ASN A N 1
ATOM 6905 C CA . ASN A 1 1391 ? 193.049 179.407 171.753 1.00 63.89 1391 ASN A CA 1
ATOM 6906 C C . ASN A 1 1391 ? 192.095 178.392 171.148 1.00 60.88 1391 ASN A C 1
ATOM 6907 O O . ASN A 1 1391 ? 192.176 178.093 169.954 1.00 65.90 1391 ASN A O 1
ATOM 6912 N N . VAL A 1 1392 ? 191.195 177.860 171.972 1.00 52.65 1392 VAL A N 1
ATOM 6913 C CA . VAL A 1 1392 ? 190.214 176.903 171.480 1.00 57.72 1392 VAL A CA 1
ATOM 6914 C C . VAL A 1 1392 ? 189.220 177.630 170.585 1.00 61.31 1392 VAL A C 1
ATOM 6915 O O . VAL A 1 1392 ? 188.685 178.684 170.950 1.00 64.51 1392 VAL A O 1
ATOM 6919 N N . LYS A 1 1393 ? 188.965 177.063 169.404 1.00 68.19 1393 LYS A N 1
ATOM 6920 C CA . LYS A 1 1393 ? 188.214 177.784 168.381 1.00 61.16 1393 LYS A CA 1
ATOM 6921 C C . LYS A 1 1393 ? 186.800 178.110 168.844 1.00 63.60 1393 LYS A C 1
ATOM 6922 O O . LYS A 1 1393 ? 186.302 179.215 168.600 1.00 60.15 1393 LYS A O 1
ATOM 6928 N N . ILE A 1 1394 ? 186.132 177.166 169.499 1.00 64.11 1394 ILE A N 1
ATOM 6929 C CA . ILE A 1 1394 ? 184.784 177.367 170.019 1.00 58.22 1394 ILE A CA 1
ATOM 6930 C C . ILE A 1 1394 ? 184.897 177.602 171.519 1.00 72.61 1394 ILE A C 1
ATOM 6931 O O . ILE A 1 1394 ? 185.324 176.711 172.262 1.00 75.79 1394 ILE A O 1
ATOM 6936 N N . ASN A 1 1395 ? 184.512 178.794 171.970 1.00 67.51 1395 ASN A N 1
ATOM 6937 C CA . ASN A 1 1395 ? 184.770 179.210 173.341 1.00 57.20 1395 ASN A CA 1
ATOM 6938 C C . ASN A 1 1395 ? 183.706 180.209 173.778 1.00 60.64 1395 ASN A C 1
ATOM 6939 O O . ASN A 1 1395 ? 182.746 180.482 173.054 1.00 66.27 1395 ASN A O 1
ATOM 6944 N N . PHE A 1 1396 ? 183.885 180.748 174.984 1.00 56.21 1396 PHE A N 1
ATOM 6945 C CA . PHE A 1 1396 ? 182.958 181.692 175.601 1.00 54.25 1396 PHE A CA 1
ATOM 6946 C C . PHE A 1 1396 ? 183.579 183.079 175.741 1.00 71.33 1396 PHE A C 1
ATOM 6947 O O . PHE A 1 1396 ? 183.321 183.791 176.711 1.00 81.39 1396 PHE A O 1
ATOM 6955 N N . ASP A 1 1397 ? 184.406 183.485 174.778 1.00 76.56 1397 ASP A N 1
ATOM 6956 C CA . ASP A 1 1397 ? 185.114 184.754 174.913 1.00 61.15 1397 ASP A CA 1
ATOM 6957 C C . ASP A 1 1397 ? 184.156 185.937 174.938 1.00 64.07 1397 ASP A C 1
ATOM 6958 O O . ASP A 1 1397 ? 184.480 186.983 175.510 1.00 64.51 1397 ASP A O 1
ATOM 6963 N N . ASN A 1 1398 ? 182.985 185.803 174.320 1.00 69.57 1398 ASN A N 1
ATOM 6964 C CA . ASN A 1 1398 ? 181.961 186.836 174.375 1.00 66.40 1398 ASN A CA 1
ATOM 6965 C C . ASN A 1 1398 ? 180.604 186.181 174.153 1.00 63.74 1398 ASN A C 1
ATOM 6966 O O . ASN A 1 1398 ? 180.505 184.974 173.920 1.00 64.79 1398 ASN A O 1
ATOM 6971 N N . VAL A 1 1399 ? 179.546 186.989 174.241 1.00 58.76 1399 VAL A N 1
ATOM 6972 C CA . VAL A 1 1399 ? 178.194 186.448 174.140 1.00 58.91 1399 VAL A CA 1
ATOM 6973 C C . VAL A 1 1399 ? 177.959 185.854 172.758 1.00 56.48 1399 VAL A C 1
ATOM 6974 O O . VAL A 1 1399 ? 177.332 184.798 172.619 1.00 62.43 1399 VAL A O 1
ATOM 6978 N N . GLY A 1 1400 ? 178.444 186.524 171.715 1.00 54.89 1400 GLY A N 1
ATOM 6979 C CA . GLY A 1 1400 ? 178.296 185.980 170.377 1.00 47.67 1400 GLY A CA 1
ATOM 6980 C C . GLY A 1 1400 ? 178.970 184.631 170.223 1.00 51.91 1400 GLY A C 1
ATOM 6981 O O . GLY A 1 1400 ? 178.396 183.702 169.653 1.00 58.85 1400 GLY A O 1
ATOM 6982 N N . ALA A 1 1401 ? 180.196 184.503 170.732 1.00 64.31 1401 ALA A N 1
ATOM 6983 C CA . ALA A 1 1401 ? 180.881 183.217 170.683 1.00 58.60 1401 ALA A CA 1
ATOM 6984 C C . ALA A 1 1401 ? 180.273 182.226 171.662 1.00 67.88 1401 ALA A C 1
ATOM 6985 O O . ALA A 1 1401 ? 180.376 181.013 171.458 1.00 62.00 1401 ALA A O 1
ATOM 6987 N N . GLY A 1 1402 ? 179.647 182.718 172.732 1.00 70.26 1402 GLY A N 1
ATOM 6988 C CA . GLY A 1 1402 ? 178.965 181.825 173.652 1.00 45.78 1402 GLY A CA 1
ATOM 6989 C C . GLY A 1 1402 ? 177.760 181.156 173.021 1.00 54.24 1402 GLY A C 1
ATOM 6990 O O . GLY A 1 1402 ? 177.475 179.990 173.296 1.00 72.14 1402 GLY A O 1
ATOM 6991 N N . TYR A 1 1403 ? 177.036 181.885 172.170 1.00 60.52 1403 TYR A N 1
ATOM 6992 C CA . TYR A 1 1403 ? 175.863 181.312 171.517 1.00 53.21 1403 TYR A CA 1
ATOM 6993 C C . TYR A 1 1403 ? 176.247 180.134 170.635 1.00 50.71 1403 TYR A C 1
ATOM 6994 O O . TYR A 1 1403 ? 175.539 179.123 170.597 1.00 61.97 1403 TYR A O 1
ATOM 7003 N N . LEU A 1 1404 ? 177.356 180.252 169.904 1.00 55.15 1404 LEU A N 1
ATOM 7004 C CA . LEU A 1 1404 ? 177.808 179.147 169.065 1.00 55.46 1404 LEU A CA 1
ATOM 7005 C C . LEU A 1 1404 ? 178.192 177.939 169.908 1.00 59.61 1404 LEU A C 1
ATOM 7006 O O . LEU A 1 1404 ? 177.877 176.799 169.551 1.00 62.71 1404 LEU A O 1
ATOM 7011 N N . ALA A 1 1405 ? 178.874 178.167 171.033 1.00 56.61 1405 ALA A N 1
ATOM 7012 C CA . ALA A 1 1405 ? 179.263 177.060 171.900 1.00 47.62 1405 ALA A CA 1
ATOM 7013 C C . ALA A 1 1405 ? 178.043 176.364 172.488 1.00 47.13 1405 ALA A C 1
ATOM 7014 O O . ALA A 1 1405 ? 178.021 175.136 172.610 1.00 54.86 1405 ALA A O 1
ATOM 7016 N N . LEU A 1 1406 ? 177.021 177.133 172.869 1.00 56.58 1406 LEU A N 1
ATOM 7017 C CA . LEU A 1 1406 ? 175.810 176.530 173.414 1.00 54.69 1406 LEU A CA 1
ATOM 7018 C C . LEU A 1 1406 ? 175.104 175.672 172.374 1.00 58.64 1406 LEU A C 1
ATOM 7019 O O . LEU A 1 1406 ? 174.569 174.606 172.696 1.00 60.78 1406 LEU A O 1
ATOM 7024 N N . LEU A 1 1407 ? 175.081 176.124 171.120 1.00 61.82 1407 LEU A N 1
ATOM 7025 C CA . LEU A 1 1407 ? 174.437 175.344 170.069 1.00 57.84 1407 LEU A CA 1
ATOM 7026 C C . LEU A 1 1407 ? 175.135 174.006 169.876 1.00 63.30 1407 LEU A C 1
ATOM 7027 O O . LEU A 1 1407 ? 174.485 172.994 169.593 1.00 75.01 1407 LEU A O 1
ATOM 7032 N N . GLN A 1 1408 ? 176.460 173.982 170.010 1.00 54.00 1408 GLN A N 1
ATOM 7033 C CA . GLN A 1 1408 ? 177.185 172.724 169.882 1.00 47.25 1408 GLN A CA 1
ATOM 7034 C C . GLN A 1 1408 ? 176.921 171.802 171.065 1.00 54.11 1408 GLN A C 1
ATOM 7035 O O . GLN A 1 1408 ? 176.902 170.578 170.900 1.00 57.04 1408 GLN A O 1
ATOM 7041 N N . VAL A 1 1409 ? 176.723 172.362 172.260 1.00 64.64 1409 VAL A N 1
ATOM 7042 C CA . VAL A 1 1409 ? 176.358 171.544 173.412 1.00 59.97 1409 VAL A CA 1
ATOM 7043 C C . VAL A 1 1409 ? 174.930 171.032 173.274 1.00 56.56 1409 VAL A C 1
ATOM 7044 O O . VAL A 1 1409 ? 174.647 169.862 173.555 1.00 69.86 1409 VAL A O 1
ATOM 7048 N N . ALA A 1 1410 ? 174.010 171.892 172.836 1.00 53.83 1410 ALA A N 1
ATOM 7049 C CA . ALA A 1 1410 ? 172.609 171.494 172.744 1.00 63.03 1410 ALA A CA 1
ATOM 7050 C C . ALA A 1 1410 ? 172.416 170.357 171.748 1.00 62.66 1410 ALA A C 1
ATOM 7051 O O . ALA A 1 1410 ? 171.565 169.485 171.950 1.00 60.64 1410 ALA A O 1
ATOM 7053 N N . THR A 1 1411 ? 173.182 170.358 170.662 1.00 63.67 1411 THR A N 1
ATOM 7054 C CA . THR A 1 1411 ? 173.101 169.315 169.649 1.00 59.01 1411 THR A CA 1
ATOM 7055 C C . THR A 1 1411 ? 174.059 168.160 169.909 1.00 63.47 1411 THR A C 1
ATOM 7056 O O . THR A 1 1411 ? 174.049 167.187 169.150 1.00 70.51 1411 THR A O 1
ATOM 7060 N N . PHE A 1 1412 ? 174.879 168.239 170.957 1.00 60.00 1412 PHE A N 1
ATOM 7061 C CA . PHE A 1 1412 ? 175.792 167.161 171.333 1.00 64.80 1412 PHE A CA 1
ATOM 7062 C C . PHE A 1 1412 ? 176.811 166.863 170.239 1.00 68.96 1412 PHE A C 1
ATOM 7063 O O . PHE A 1 1412 ? 177.255 165.723 170.089 1.00 69.82 1412 PHE A O 1
ATOM 7071 N N . LYS A 1 1413 ? 177.197 167.878 169.472 1.00 64.54 1413 LYS A N 1
ATOM 7072 C CA . LYS A 1 1413 ? 178.209 167.741 168.431 1.00 61.73 1413 LYS A CA 1
ATOM 7073 C C . LYS A 1 1413 ? 179.299 168.770 168.678 1.00 63.06 1413 LYS A C 1
ATOM 7074 O O . LYS A 1 1413 ? 179.040 169.976 168.633 1.00 67.80 1413 LYS A O 1
ATOM 7080 N N . GLY A 1 1414 ? 180.513 168.293 168.932 1.00 68.52 1414 GLY A N 1
ATOM 7081 C CA . GLY A 1 1414 ? 181.612 169.160 169.286 1.00 61.45 1414 GLY A CA 1
ATOM 7082 C C . GLY A 1 1414 ? 181.617 169.610 170.727 1.00 67.02 1414 GLY A C 1
ATOM 7083 O O . GLY A 1 1414 ? 182.505 170.377 171.115 1.00 73.27 1414 GLY A O 1
ATOM 7084 N N . TRP A 1 1415 ? 180.655 169.160 171.532 1.00 60.32 1415 TRP A N 1
ATOM 7085 C CA . TRP A 1 1415 ? 180.563 169.562 172.928 1.00 53.78 1415 TRP A CA 1
ATOM 7086 C C . TRP A 1 1415 ? 181.640 168.938 173.800 1.00 54.80 1415 TRP A C 1
ATOM 7087 O O . TRP A 1 1415 ? 181.809 169.370 174.943 1.00 56.19 1415 TRP A O 1
ATOM 7098 N N . MET A 1 1416 ? 182.369 167.943 173.298 1.00 59.59 1416 MET A N 1
ATOM 7099 C CA . MET A 1 1416 ? 183.410 167.325 174.108 1.00 59.79 1416 MET A CA 1
ATOM 7100 C C . MET A 1 1416 ? 184.626 168.232 174.226 1.00 57.34 1416 MET A C 1
ATOM 7101 O O . MET A 1 1416 ? 185.213 168.351 175.306 1.00 69.23 1416 MET A O 1
ATOM 7106 N N . ASP A 1 1417 ? 185.021 168.883 173.131 1.00 58.86 1417 ASP A N 1
ATOM 7107 C CA . ASP A 1 1417 ? 186.145 169.811 173.195 1.00 55.07 1417 ASP A CA 1
ATOM 7108 C C . ASP A 1 1417 ? 185.815 171.019 174.062 1.00 54.96 1417 ASP A C 1
ATOM 7109 O O . ASP A 1 1417 ? 186.678 171.524 174.788 1.00 56.20 1417 ASP A O 1
ATOM 7114 N N . ILE A 1 1418 ? 184.575 171.504 173.990 1.00 59.56 1418 ILE A N 1
ATOM 7115 C CA . ILE A 1 1418 ? 184.163 172.630 174.823 1.00 46.58 1418 ILE A CA 1
ATOM 7116 C C . ILE A 1 1418 ? 184.191 172.239 176.294 1.00 56.55 1418 ILE A C 1
ATOM 7117 O O . ILE A 1 1418 ? 184.646 173.008 177.148 1.00 59.92 1418 ILE A O 1
ATOM 7122 N N . MET A 1 1419 ? 183.692 171.044 176.614 1.00 62.38 1419 MET A N 1
ATOM 7123 C CA . MET A 1 1419 ? 183.648 170.598 178.003 1.00 44.35 1419 MET A CA 1
ATOM 7124 C C . MET A 1 1419 ? 185.041 170.296 178.536 1.00 42.88 1419 MET A C 1
ATOM 7125 O O . MET A 1 1419 ? 185.333 170.565 179.705 1.00 47.52 1419 MET A O 1
ATOM 7130 N N . TYR A 1 1420 ? 185.915 169.735 177.698 1.00 58.66 1420 TYR A N 1
ATOM 7131 C CA . TYR A 1 1420 ? 187.267 169.417 178.145 1.00 53.04 1420 TYR A CA 1
ATOM 7132 C C . TYR A 1 1420 ? 188.036 170.674 178.524 1.00 59.34 1420 TYR A C 1
ATOM 7133 O O . TYR A 1 1420 ? 188.774 170.684 179.514 1.00 68.95 1420 TYR A O 1
ATOM 7142 N N . ALA A 1 1421 ? 187.895 171.740 177.738 1.00 58.92 1421 ALA A N 1
ATOM 7143 C CA . ALA A 1 1421 ? 188.628 172.965 178.030 1.00 50.32 1421 ALA A CA 1
ATOM 7144 C C . ALA A 1 1421 ? 188.093 173.659 179.272 1.00 60.08 1421 ALA A C 1
ATOM 7145 O O . ALA A 1 1421 ? 188.836 174.382 179.942 1.00 74.37 1421 ALA A O 1
ATOM 7147 N N . ALA A 1 1422 ? 186.814 173.460 179.592 1.00 59.35 1422 ALA A N 1
ATOM 7148 C CA . ALA A 1 1422 ? 186.230 174.127 180.750 1.00 47.54 1422 ALA A CA 1
ATOM 7149 C C . ALA A 1 1422 ? 186.738 173.528 182.052 1.00 61.53 1422 ALA A C 1
ATOM 7150 O O . ALA A 1 1422 ? 187.084 174.262 182.984 1.00 73.96 1422 ALA A O 1
ATOM 7152 N N . VAL A 1 1423 ? 186.789 172.197 182.143 1.00 58.72 1423 VAL A N 1
ATOM 7153 C CA . VAL A 1 1423 ? 187.243 171.561 183.372 1.00 47.37 1423 VAL A CA 1
ATOM 7154 C C . VAL A 1 1423 ? 188.737 171.750 183.582 1.00 62.07 1423 VAL A C 1
ATOM 7155 O O . VAL A 1 1423 ? 189.208 171.693 184.722 1.00 79.32 1423 VAL A O 1
ATOM 7159 N N . ASP A 1 1424 ? 189.500 171.977 182.515 1.00 54.21 1424 ASP A N 1
ATOM 7160 C CA . ASP A 1 1424 ? 190.926 172.242 182.641 1.00 54.95 1424 ASP A CA 1
ATOM 7161 C C . ASP A 1 1424 ? 191.232 173.689 182.998 1.00 66.74 1424 ASP A C 1
ATOM 7162 O O . ASP A 1 1424 ? 192.365 173.986 183.388 1.00 73.05 1424 ASP A O 1
ATOM 7167 N N . SER A 1 1425 ? 190.260 174.587 182.882 1.00 63.67 1425 SER A N 1
ATOM 7168 C CA . SER A 1 1425 ? 190.541 176.013 182.930 1.00 57.64 1425 SER A CA 1
ATOM 7169 C C . SER A 1 1425 ? 191.010 176.445 184.312 1.00 63.07 1425 SER A C 1
ATOM 7170 O O . SER A 1 1425 ? 190.638 175.865 185.334 1.00 68.42 1425 SER A O 1
ATOM 7173 N N . ARG A 1 1426 ? 191.847 177.482 184.325 1.00 73.58 1426 ARG A N 1
ATOM 7174 C CA . ARG A 1 1426 ? 192.279 178.141 185.551 1.00 66.26 1426 ARG A CA 1
ATOM 7175 C C . ARG A 1 1426 ? 192.070 179.641 185.400 1.00 71.38 1426 ARG A C 1
ATOM 7176 O O . ARG A 1 1426 ? 191.408 180.079 184.455 1.00 76.35 1426 ARG A O 1
ATOM 7184 N N . LYS A 1 1427 ? 192.614 180.436 186.318 1.00 77.26 1427 LYS A N 1
ATOM 7185 C CA . LYS A 1 1427 ? 192.499 181.888 186.237 1.00 79.53 1427 LYS A CA 1
ATOM 7186 C C . LYS A 1 1427 ? 192.867 182.368 184.838 1.00 77.33 1427 LYS A C 1
ATOM 7187 O O . LYS A 1 1427 ? 193.619 181.688 184.130 1.00 77.34 1427 LYS A O 1
ATOM 7193 N N . PRO A 1 1428 ? 192.366 183.523 184.402 1.00 73.83 1428 PRO A N 1
ATOM 7194 C CA . PRO A 1 1428 ? 192.624 183.959 183.023 1.00 73.71 1428 PRO A CA 1
ATOM 7195 C C . PRO A 1 1428 ? 194.113 184.105 182.747 1.00 74.19 1428 PRO A C 1
ATOM 7196 O O . PRO A 1 1428 ? 194.894 184.489 183.619 1.00 76.82 1428 PRO A O 1
ATOM 7200 N N . ASP A 1 1429 ? 194.499 183.790 181.510 1.00 73.25 1429 ASP A N 1
ATOM 7201 C CA . ASP A 1 1429 ? 195.898 183.806 181.089 1.00 74.89 1429 ASP A CA 1
ATOM 7202 C C . ASP A 1 1429 ? 196.752 182.855 181.923 1.00 78.77 1429 ASP A C 1
ATOM 7203 O O . ASP A 1 1429 ? 197.872 183.192 182.312 1.00 81.04 1429 ASP A O 1
ATOM 7208 N N . GLU A 1 1430 ? 196.231 181.664 182.208 1.00 70.02 1430 GLU A N 1
ATOM 7209 C CA . GLU A 1 1430 ? 196.978 180.622 182.894 1.00 65.63 1430 GLU A CA 1
ATOM 7210 C C . GLU A 1 1430 ? 196.904 179.330 182.096 1.00 71.21 1430 GLU A C 1
ATOM 7211 O O . GLU A 1 1430 ? 195.868 179.013 181.504 1.00 69.88 1430 GLU A O 1
ATOM 7217 N N . GLN A 1 1431 ? 198.005 178.592 182.086 1.00 68.38 1431 GLN A N 1
ATOM 7218 C CA . GLN A 1 1431 ? 198.061 177.341 181.348 1.00 56.21 1431 GLN A CA 1
ATOM 7219 C C . GLN A 1 1431 ? 197.048 176.358 181.930 1.00 66.27 1431 GLN A C 1
ATOM 7220 O O . GLN A 1 1431 ? 197.012 176.168 183.153 1.00 72.92 1431 GLN A O 1
ATOM 7226 N N . PRO A 1 1432 ? 196.213 175.723 181.107 1.00 66.10 1432 PRO A N 1
ATOM 7227 C CA . PRO A 1 1432 ? 195.276 174.730 181.643 1.00 67.11 1432 PRO A CA 1
ATOM 7228 C C . PRO A 1 1432 ? 196.000 173.547 182.267 1.00 67.57 1432 PRO A C 1
ATOM 7229 O O . PRO A 1 1432 ? 197.088 173.158 181.839 1.00 70.94 1432 PRO A O 1
ATOM 7233 N N . LYS A 1 1433 ? 195.376 172.971 183.290 1.00 70.35 1433 LYS A N 1
ATOM 7234 C CA . LYS A 1 1433 ? 195.853 171.749 183.919 1.00 67.51 1433 LYS A CA 1
ATOM 7235 C C . LYS A 1 1433 ? 194.756 170.698 183.852 1.00 69.43 1433 LYS A C 1
ATOM 7236 O O . LYS A 1 1433 ? 193.572 171.017 183.985 1.00 79.99 1433 LYS A O 1
ATOM 7242 N N . TYR A 1 1434 ? 195.155 169.446 183.643 1.00 63.80 1434 TYR A N 1
ATOM 7243 C CA . TYR A 1 1434 ? 194.205 168.361 183.430 1.00 63.60 1434 TYR A CA 1
ATOM 7244 C C . TYR A 1 1434 ? 193.195 168.255 184.566 1.00 65.69 1434 TYR A C 1
ATOM 7245 O O . TYR A 1 1434 ? 193.553 167.924 185.701 1.00 65.50 1434 TYR A O 1
ATOM 7254 N N . GLU A 1 1435 ? 191.927 168.527 184.260 1.00 58.02 1435 GLU A N 1
ATOM 7255 C CA . GLU A 1 1435 ? 190.822 168.351 185.202 1.00 55.83 1435 GLU A CA 1
ATOM 7256 C C . GLU A 1 1435 ? 191.087 169.070 186.520 1.00 63.23 1435 GLU A C 1
ATOM 7257 O O . GLU A 1 1435 ? 190.796 168.559 187.602 1.00 78.06 1435 GLU A O 1
ATOM 7263 N N . ASP A 1 1436 ? 191.639 170.278 186.431 1.00 68.18 1436 ASP A N 1
ATOM 7264 C CA . ASP A 1 1436 ? 191.820 171.100 187.618 1.00 70.67 1436 ASP A CA 1
ATOM 7265 C C . ASP A 1 1436 ? 190.513 171.696 188.116 1.00 71.93 1436 ASP A C 1
ATOM 7266 O O . ASP A 1 1436 ? 190.435 172.103 189.279 1.00 79.56 1436 ASP A O 1
ATOM 7271 N N . ASN A 1 1437 ? 189.494 171.754 187.266 1.00 58.13 1437 ASN A N 1
ATOM 7272 C CA . ASN A 1 1437 ? 188.199 172.343 187.581 1.00 58.93 1437 ASN A CA 1
ATOM 7273 C C . ASN A 1 1437 ? 187.093 171.345 187.274 1.00 65.96 1437 ASN A C 1
ATOM 7274 O O . ASN A 1 1437 ? 186.109 171.647 186.598 1.00 75.26 1437 ASN A O 1
ATOM 7279 N N . ILE A 1 1438 ? 187.256 170.122 187.780 1.00 62.34 1438 ILE A N 1
ATOM 7280 C CA . ILE A 1 1438 ? 186.418 169.007 187.349 1.00 58.17 1438 ILE A CA 1
ATOM 7281 C C . ILE A 1 1438 ? 184.943 169.289 187.593 1.00 60.39 1438 ILE A C 1
ATOM 7282 O O . ILE A 1 1438 ? 184.080 168.762 186.883 1.00 60.34 1438 ILE A O 1
ATOM 7287 N N . TYR A 1 1439 ? 184.622 170.108 188.589 1.00 68.70 1439 TYR A N 1
ATOM 7288 C CA . TYR A 1 1439 ? 183.229 170.381 188.920 1.00 65.90 1439 TYR A CA 1
ATOM 7289 C C . TYR A 1 1439 ? 182.605 171.436 188.023 1.00 60.93 1439 TYR A C 1
ATOM 7290 O O . TYR A 1 1439 ? 181.533 171.952 188.353 1.00 63.91 1439 TYR A O 1
ATOM 7299 N N . MET A 1 1440 ? 183.249 171.772 186.907 1.00 66.68 1440 MET A N 1
ATOM 7300 C CA . MET A 1 1440 ? 182.639 172.629 185.901 1.00 59.46 1440 MET A CA 1
ATOM 7301 C C . MET A 1 1440 ? 181.760 171.847 184.938 1.00 65.23 1440 MET A C 1
ATOM 7302 O O . MET A 1 1440 ? 181.106 172.457 184.087 1.00 73.73 1440 MET A O 1
ATOM 7307 N N . TYR A 1 1441 ? 181.740 170.517 185.045 1.00 65.44 1441 TYR A N 1
ATOM 7308 C CA . TYR A 1 1441 ? 180.826 169.719 184.238 1.00 58.91 1441 TYR A CA 1
ATOM 7309 C C . TYR A 1 1441 ? 179.376 170.028 184.578 1.00 52.04 1441 TYR A C 1
ATOM 7310 O O . TYR A 1 1441 ? 178.493 169.874 183.729 1.00 65.36 1441 TYR A O 1
ATOM 7319 N N . ILE A 1 1442 ? 179.112 170.459 185.812 1.00 36.72 1442 ILE A N 1
ATOM 7320 C CA . ILE A 1 1442 ? 177.738 170.693 186.240 1.00 48.06 1442 ILE A CA 1
ATOM 7321 C C . ILE A 1 1442 ? 177.106 171.831 185.454 1.00 61.27 1442 ILE A C 1
ATOM 7322 O O . ILE A 1 1442 ? 175.884 171.859 185.272 1.00 66.39 1442 ILE A O 1
ATOM 7327 N N . TYR A 1 1443 ? 177.906 172.791 184.985 1.00 58.15 1443 TYR A N 1
ATOM 7328 C CA . TYR A 1 1443 ? 177.344 173.875 184.186 1.00 56.09 1443 TYR A CA 1
ATOM 7329 C C . TYR A 1 1443 ? 176.730 173.338 182.902 1.00 58.80 1443 TYR A C 1
ATOM 7330 O O . TYR A 1 1443 ? 175.656 173.783 182.483 1.00 61.42 1443 TYR A O 1
ATOM 7339 N N . PHE A 1 1444 ? 177.401 172.383 182.261 1.00 53.15 1444 PHE A N 1
ATOM 7340 C CA . PHE A 1 1444 ? 176.884 171.801 181.030 1.00 50.91 1444 PHE A CA 1
ATOM 7341 C C . PHE A 1 1444 ? 175.758 170.814 181.297 1.00 57.41 1444 PHE A C 1
ATOM 7342 O O . PHE A 1 1444 ? 174.882 170.637 180.445 1.00 67.10 1444 PHE A O 1
ATOM 7350 N N . VAL A 1 1445 ? 175.766 170.158 182.458 1.00 62.38 1445 VAL A N 1
ATOM 7351 C CA . VAL A 1 1445 ? 174.651 169.292 182.827 1.00 58.17 1445 VAL A CA 1
ATOM 7352 C C . VAL A 1 1445 ? 173.393 170.118 183.049 1.00 59.73 1445 VAL A C 1
ATOM 7353 O O . VAL A 1 1445 ? 172.299 169.744 182.612 1.00 70.14 1445 VAL A O 1
ATOM 7357 N N . ILE A 1 1446 ? 173.525 171.253 183.736 1.00 58.05 1446 ILE A N 1
ATOM 7358 C CA . ILE A 1 1446 ? 172.367 172.096 184.012 1.00 53.75 1446 ILE A CA 1
ATOM 7359 C C . ILE A 1 1446 ? 171.802 172.669 182.720 1.00 64.08 1446 ILE A C 1
ATOM 7360 O O . ILE A 1 1446 ? 170.582 172.718 182.528 1.00 79.90 1446 ILE A O 1
ATOM 7365 N N . PHE A 1 1447 ? 172.674 173.122 181.817 1.00 60.97 1447 PHE A N 1
ATOM 7366 C CA . PHE A 1 1447 ? 172.199 173.716 180.572 1.00 58.76 1447 PHE A CA 1
ATOM 7367 C C . PHE A 1 1447 ? 171.429 172.705 179.734 1.00 62.13 1447 PHE A C 1
ATOM 7368 O O . PHE A 1 1447 ? 170.381 173.029 179.166 1.00 70.51 1447 PHE A O 1
ATOM 7376 N N . ILE A 1 1448 ? 171.934 171.475 179.641 1.00 56.14 1448 ILE A N 1
ATOM 7377 C CA . ILE A 1 1448 ? 171.263 170.459 178.838 1.00 54.69 1448 ILE A CA 1
ATOM 7378 C C . ILE A 1 1448 ? 169.876 170.171 179.396 1.00 62.49 1448 ILE A C 1
ATOM 7379 O O . ILE A 1 1448 ? 168.918 169.961 178.645 1.00 71.81 1448 ILE A O 1
ATOM 7384 N N . ILE A 1 1449 ? 169.747 170.144 180.722 1.00 64.20 1449 ILE A N 1
ATOM 7385 C CA . ILE A 1 1449 ? 168.454 169.860 181.333 1.00 55.36 1449 ILE A CA 1
ATOM 7386 C C . ILE A 1 1449 ? 167.483 171.012 181.106 1.00 54.29 1449 ILE A C 1
ATOM 7387 O O . ILE A 1 1449 ? 166.284 170.795 180.903 1.00 69.49 1449 ILE A O 1
ATOM 7392 N N . PHE A 1 1450 ? 167.972 172.250 181.148 1.00 60.10 1450 PHE A N 1
ATOM 7393 C CA . PHE A 1 1450 ? 167.114 173.427 181.086 1.00 68.09 1450 PHE A CA 1
ATOM 7394 C C . PHE A 1 1450 ? 167.036 174.034 179.693 1.00 67.22 1450 PHE A C 1
ATOM 7395 O O . PHE A 1 1450 ? 165.940 174.313 179.201 1.00 69.04 1450 PHE A O 1
ATOM 7403 N N . GLY A 1 1451 ? 168.180 174.255 179.045 1.00 75.09 1451 GLY A N 1
ATOM 7404 C CA . GLY A 1 1451 ? 168.177 174.908 177.750 1.00 77.52 1451 GLY A CA 1
ATOM 7405 C C . GLY A 1 1451 ? 167.849 174.004 176.584 1.00 73.28 1451 GLY A C 1
ATOM 7406 O O . GLY A 1 1451 ? 167.535 174.504 175.501 1.00 76.20 1451 GLY A O 1
ATOM 7407 N N . SER A 1 1452 ? 167.916 172.689 176.774 1.00 65.67 1452 SER A N 1
ATOM 7408 C CA . SER A 1 1452 ? 167.667 171.736 175.701 1.00 65.02 1452 SER A CA 1
ATOM 7409 C C . SER A 1 1452 ? 166.457 170.856 175.967 1.00 66.09 1452 SER A C 1
ATOM 7410 O O . SER A 1 1452 ? 165.564 170.771 175.118 1.00 74.89 1452 SER A O 1
ATOM 7413 N N . PHE A 1 1453 ? 166.398 170.191 177.120 1.00 63.03 1453 PHE A N 1
ATOM 7414 C CA . PHE A 1 1453 ? 165.272 169.307 177.399 1.00 59.44 1453 PHE A CA 1
ATOM 7415 C C . PHE A 1 1453 ? 163.977 170.094 177.553 1.00 63.21 1453 PHE A C 1
ATOM 7416 O O . PHE A 1 1453 ? 162.966 169.771 176.920 1.00 75.67 1453 PHE A O 1
ATOM 7424 N N . PHE A 1 1454 ? 163.984 171.133 178.390 1.00 64.98 1454 PHE A N 1
ATOM 7425 C CA . PHE A 1 1454 ? 162.762 171.899 178.611 1.00 63.80 1454 PHE A CA 1
ATOM 7426 C C . PHE A 1 1454 ? 162.471 172.826 177.441 1.00 71.59 1454 PHE A C 1
ATOM 7427 O O . PHE A 1 1454 ? 161.307 173.021 177.073 1.00 80.45 1454 PHE A O 1
ATOM 7435 N N . THR A 1 1455 ? 163.510 173.411 176.845 1.00 74.07 1455 THR A N 1
ATOM 7436 C CA . THR A 1 1455 ? 163.294 174.311 175.717 1.00 70.04 1455 THR A CA 1
ATOM 7437 C C . THR A 1 1455 ? 162.657 173.576 174.545 1.00 72.03 1455 THR A C 1
ATOM 7438 O O . THR A 1 1455 ? 161.718 174.083 173.923 1.00 77.06 1455 THR A O 1
ATOM 7442 N N . LEU A 1 1456 ? 163.154 172.379 174.230 1.00 77.99 1456 LEU A N 1
ATOM 7443 C CA . LEU A 1 1456 ? 162.534 171.576 173.182 1.00 69.93 1456 LEU A CA 1
ATOM 7444 C C . LEU A 1 1456 ? 161.108 171.198 173.550 1.00 63.90 1456 LEU A C 1
ATOM 7445 O O . LEU A 1 1456 ? 160.261 171.036 172.667 1.00 73.38 1456 LEU A O 1
ATOM 7450 N N . ASN A 1 1457 ? 160.826 171.043 174.843 1.00 72.03 1457 ASN A N 1
ATOM 7451 C CA . ASN A 1 1457 ? 159.462 170.763 175.275 1.00 71.07 1457 ASN A CA 1
ATOM 7452 C C . ASN A 1 1457 ? 158.536 171.929 174.956 1.00 69.94 1457 ASN A C 1
ATOM 7453 O O . ASN A 1 1457 ? 157.395 171.728 174.528 1.00 77.29 1457 ASN A O 1
ATOM 7458 N N . LEU A 1 1458 ? 159.007 173.159 175.168 1.00 72.25 1458 LEU A N 1
ATOM 7459 C CA . LEU A 1 1458 ? 158.201 174.328 174.837 1.00 78.00 1458 LEU A CA 1
ATOM 7460 C C . LEU A 1 1458 ? 157.960 174.421 173.336 1.00 84.58 1458 LEU A C 1
ATOM 7461 O O . LEU A 1 1458 ? 156.849 174.739 172.895 1.00 86.20 1458 LEU A O 1
ATOM 7466 N N . PHE A 1 1459 ? 158.990 174.151 172.533 1.00 73.49 1459 PHE A N 1
ATOM 7467 C CA . PHE A 1 1459 ? 158.854 174.269 171.085 1.00 66.89 1459 PHE A CA 1
ATOM 7468 C C . PHE A 1 1459 ? 157.841 173.268 170.545 1.00 76.07 1459 PHE A C 1
ATOM 7469 O O . PHE A 1 1459 ? 156.941 173.629 169.780 1.00 84.87 1459 PHE A O 1
ATOM 7477 N N . ILE A 1 1460 ? 157.975 171.997 170.929 1.00 77.93 1460 ILE A N 1
ATOM 7478 C CA . ILE A 1 1460 ? 157.030 170.985 170.470 1.00 66.69 1460 ILE A CA 1
ATOM 7479 C C . ILE A 1 1460 ? 155.641 171.261 171.023 1.00 70.09 1460 ILE A C 1
ATOM 7480 O O . ILE A 1 1460 ? 154.635 170.878 170.418 1.00 81.96 1460 ILE A O 1
ATOM 7485 N N . GLY A 1 1461 ? 155.558 171.922 172.177 1.00 81.66 1461 GLY A N 1
ATOM 7486 C CA . GLY A 1 1461 ? 154.262 172.206 172.764 1.00 84.85 1461 GLY A CA 1
ATOM 7487 C C . GLY A 1 1461 ? 153.414 173.140 171.925 1.00 86.17 1461 GLY A C 1
ATOM 7488 O O . GLY A 1 1461 ? 152.189 173.006 171.890 1.00 89.68 1461 GLY A O 1
ATOM 7489 N N . VAL A 1 1462 ? 154.043 174.101 171.252 1.00 86.32 1462 VAL A N 1
ATOM 7490 C CA . VAL A 1 1462 ? 153.300 175.033 170.410 1.00 88.77 1462 VAL A CA 1
ATOM 7491 C C . VAL A 1 1462 ? 153.186 174.525 168.976 1.00 89.51 1462 VAL A C 1
ATOM 7492 O O . VAL A 1 1462 ? 152.179 174.784 168.310 1.00 91.10 1462 VAL A O 1
ATOM 7496 N N . ILE A 1 1463 ? 154.196 173.807 168.484 1.00 92.01 1463 ILE A N 1
ATOM 7497 C CA . ILE A 1 1463 ? 154.138 173.275 167.126 1.00 88.47 1463 ILE A CA 1
ATOM 7498 C C . ILE A 1 1463 ? 152.952 172.330 166.983 1.00 91.39 1463 ILE A C 1
ATOM 7499 O O . ILE A 1 1463 ? 152.195 172.397 166.009 1.00 95.41 1463 ILE A O 1
ATOM 7504 N N . ILE A 1 1464 ? 152.781 171.425 167.949 1.00 96.94 1464 ILE A N 1
ATOM 7505 C CA . ILE A 1 1464 ? 151.640 170.516 167.914 1.00 96.57 1464 ILE A CA 1
ATOM 7506 C C . ILE A 1 1464 ? 150.336 171.289 168.017 1.00 95.38 1464 ILE A C 1
ATOM 7507 O O . ILE A 1 1464 ? 149.394 171.039 167.256 1.00 102.79 1464 ILE A O 1
ATOM 7512 N N . ASP A 1 1465 ? 150.253 172.237 168.950 1.00 95.22 1465 ASP A N 1
ATOM 7513 C CA . ASP A 1 1465 ? 149.036 173.026 169.095 1.00 100.12 1465 ASP A CA 1
ATOM 7514 C C . ASP A 1 1465 ? 148.783 173.878 167.859 1.00 102.39 1465 ASP A C 1
ATOM 7515 O O . ASP A 1 1465 ? 147.647 173.980 167.382 1.00 104.47 1465 ASP A O 1
ATOM 7520 N N . ASN A 1 1466 ? 149.833 174.503 167.324 1.00 104.89 1466 ASN A N 1
ATOM 7521 C CA . ASN A 1 1466 ? 149.660 175.380 166.171 1.00 105.75 1466 ASN A CA 1
ATOM 7522 C C . ASN A 1 1466 ? 149.193 174.596 164.951 1.00 107.87 1466 ASN A C 1
ATOM 7523 O O . ASN A 1 1466 ? 148.287 175.030 164.230 1.00 111.75 1466 ASN A O 1
ATOM 7528 N N . PHE A 1 1467 ? 149.796 173.432 164.705 1.00 108.90 1467 PHE A N 1
ATOM 7529 C CA . PHE A 1 1467 ? 149.420 172.638 163.542 1.00 106.09 1467 PHE A CA 1
ATOM 7530 C C . PHE A 1 1467 ? 148.042 172.009 163.687 1.00 105.97 1467 PHE A C 1
ATOM 7531 O O . PHE A 1 1467 ? 147.519 171.477 162.704 1.00 112.51 1467 PHE A O 1
ATOM 7539 N N . ASN A 1 1468 ? 147.452 172.044 164.883 1.00 112.34 1468 ASN A N 1
ATOM 7540 C CA . ASN A 1 1468 ? 146.069 171.611 165.035 1.00 116.78 1468 ASN A CA 1
ATOM 7541 C C . ASN A 1 1468 ? 145.101 172.736 164.694 1.00 118.71 1468 ASN A C 1
ATOM 7542 O O . ASN A 1 1468 ? 144.107 172.515 163.995 1.00 118.89 1468 ASN A O 1
ATOM 7547 N N . GLN A 1 1469 ? 145.375 173.948 165.178 1.00 125.58 1469 GLN A N 1
ATOM 7548 C CA . GLN A 1 1469 ? 144.547 175.090 164.808 1.00 125.76 1469 GLN A CA 1
ATOM 7549 C C . GLN A 1 1469 ? 144.658 175.386 163.319 1.00 125.32 1469 GLN A C 1
ATOM 7550 O O . GLN A 1 1469 ? 143.657 175.701 162.666 1.00 126.37 1469 GLN A O 1
ATOM 7556 N N . GLN A 1 1470 ? 145.868 175.291 162.764 1.00 127.55 1470 GLN A N 1
ATOM 7557 C CA . GLN A 1 1470 ? 146.048 175.523 161.335 1.00 129.12 1470 GLN A CA 1
ATOM 7558 C C . GLN A 1 1470 ? 145.220 174.538 160.519 1.00 130.67 1470 GLN A C 1
ATOM 7559 O O . GLN A 1 1470 ? 144.546 174.921 159.557 1.00 130.96 1470 GLN A O 1
ATOM 7565 N N . LYS A 1 1471 ? 145.262 173.259 160.892 1.00 131.70 1471 LYS A N 1
ATOM 7566 C CA . LYS A 1 1471 ? 144.427 172.264 160.228 1.00 132.25 1471 LYS A CA 1
ATOM 7567 C C . LYS A 1 1471 ? 142.950 172.560 160.454 1.00 134.21 1471 LYS A C 1
ATOM 7568 O O . LYS A 1 1471 ? 142.135 172.468 159.529 1.00 133.31 1471 LYS A O 1
ATOM 7574 N N . LYS A 1 1472 ? 142.586 172.920 161.687 1.0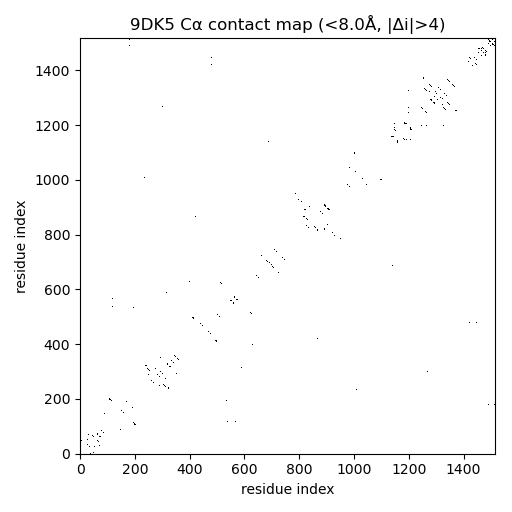0 133.81 1472 LYS A N 1
ATOM 7575 C CA . LYS A 1 1472 ? 141.179 173.113 162.023 1.00 134.50 1472 LYS A CA 1
ATOM 7576 C C . LYS A 1 1472 ? 140.571 174.262 161.228 1.00 136.22 1472 LYS A C 1
ATOM 7577 O O . LYS A 1 1472 ? 139.528 174.102 160.583 1.00 132.47 1472 LYS A O 1
ATOM 7583 N N . LYS A 1 1473 ? 141.210 175.434 161.262 1.00 143.67 1473 LYS A N 1
ATOM 7584 C CA . LYS A 1 1473 ? 140.610 176.609 160.638 1.00 141.10 1473 LYS A CA 1
ATOM 7585 C C . LYS A 1 1473 ? 140.589 176.493 159.119 1.00 142.16 1473 LYS A C 1
ATOM 7586 O O . LYS A 1 1473 ? 139.714 177.076 158.470 1.00 140.78 1473 LYS A O 1
ATOM 7592 N N . PHE A 1 1474 ? 141.529 175.749 158.534 1.00 147.05 1474 PHE A N 1
ATOM 7593 C CA . PHE A 1 1474 ? 141.430 175.445 157.111 1.00 146.79 1474 PHE A CA 1
ATOM 7594 C C . PHE A 1 1474 ? 140.251 174.527 156.824 1.00 145.91 1474 PHE A C 1
ATOM 7595 O O . PHE A 1 1474 ? 139.615 174.647 155.771 1.00 144.02 1474 PHE A O 1
ATOM 7603 N N . GLY A 1 1475 ? 139.946 173.611 157.740 1.00 144.41 1475 GLY A N 1
ATOM 7604 C CA . GLY A 1 1475 ? 138.868 172.665 157.553 1.00 143.66 1475 GLY A CA 1
ATOM 7605 C C . GLY A 1 1475 ? 139.245 171.415 156.793 1.00 145.70 1475 GLY A C 1
ATOM 7606 O O . GLY A 1 1475 ? 138.410 170.509 156.675 1.00 145.18 1475 GLY A O 1
ATOM 7607 N N . GLY A 1 1476 ? 140.473 171.329 156.278 1.00 147.17 1476 GLY A N 1
ATOM 7608 C CA . GLY A 1 1476 ? 140.900 170.156 155.550 1.00 147.37 1476 GLY A CA 1
ATOM 7609 C C . GLY A 1 1476 ? 141.601 169.141 156.433 1.00 147.26 1476 GLY A C 1
ATOM 7610 O O . GLY A 1 1476 ? 142.101 169.457 157.510 1.00 144.44 1476 GLY A O 1
ATOM 7611 N N . GLN A 1 1477 ? 141.630 167.897 155.954 1.00 148.23 1477 GLN A N 1
ATOM 7612 C CA . GLN A 1 1477 ? 142.268 166.814 156.688 1.00 147.72 1477 GLN A CA 1
ATOM 7613 C C . GLN A 1 1477 ? 143.774 166.753 156.472 1.00 145.97 1477 GLN A C 1
ATOM 7614 O O . GLN A 1 1477 ? 144.460 166.051 157.222 1.00 144.50 1477 GLN A O 1
ATOM 7620 N N . ASP A 1 1478 ? 144.305 167.462 155.477 1.00 124.41 1478 ASP A N 1
ATOM 7621 C CA . ASP A 1 1478 ? 145.727 167.415 155.174 1.00 123.88 1478 ASP A CA 1
ATOM 7622 C C . ASP A 1 1478 ? 146.207 168.790 154.734 1.00 122.99 1478 ASP A C 1
ATOM 7623 O O . ASP A 1 1478 ? 145.436 169.598 154.211 1.00 119.11 1478 ASP A O 1
ATOM 7628 N N . ILE A 1 1479 ? 147.496 169.042 154.956 1.00 111.96 1479 ILE A N 1
ATOM 7629 C CA . ILE A 1 1479 ? 148.111 170.312 154.581 1.00 108.15 1479 ILE A CA 1
ATOM 7630 C C . ILE A 1 1479 ? 149.415 170.145 153.820 1.00 108.53 1479 ILE A C 1
ATOM 7631 O O . ILE A 1 1479 ? 149.887 171.115 153.199 1.00 109.90 1479 ILE A O 1
ATOM 7636 N N . PHE A 1 1480 ? 150.038 168.969 153.826 1.00 97.08 1480 PHE A N 1
ATOM 7637 C CA . PHE A 1 1480 ? 151.272 168.722 153.093 1.00 96.59 1480 PHE A CA 1
ATOM 7638 C C . PHE A 1 1480 ? 151.027 168.038 151.757 1.00 93.99 1480 PHE A C 1
ATOM 7639 O O . PHE A 1 1480 ? 151.985 167.611 151.108 1.00 93.15 1480 PHE A O 1
ATOM 7647 N N . MET A 1 1481 ? 149.772 167.926 151.334 1.00 106.15 1481 MET A N 1
ATOM 7648 C CA . MET A 1 1481 ? 149.392 167.115 150.188 1.00 105.56 1481 MET A CA 1
ATOM 7649 C C . MET A 1 1481 ? 148.654 167.970 149.168 1.00 105.99 1481 MET A C 1
ATOM 7650 O O . MET A 1 1481 ? 147.904 168.880 149.532 1.00 107.12 1481 MET A O 1
ATOM 7655 N N . THR A 1 1482 ? 148.876 167.672 147.890 1.00 111.70 1482 THR A N 1
ATOM 7656 C CA . THR A 1 1482 ? 148.261 168.422 146.809 1.00 112.35 1482 THR A CA 1
ATOM 7657 C C . THR A 1 1482 ? 146.888 167.847 146.468 1.00 114.02 1482 THR A C 1
ATOM 7658 O O . THR A 1 1482 ? 146.502 166.767 146.923 1.00 115.32 1482 THR A O 1
ATOM 7662 N N . GLU A 1 1483 ? 146.144 168.590 145.645 1.00 120.16 1483 GLU A N 1
ATOM 7663 C CA . GLU A 1 1483 ? 144.816 168.138 145.244 1.00 120.58 1483 GLU A CA 1
ATOM 7664 C C . GLU A 1 1483 ? 144.887 166.814 144.497 1.00 117.02 1483 GLU A C 1
ATOM 7665 O O . GLU A 1 1483 ? 144.071 165.916 144.729 1.00 116.74 1483 GLU A O 1
ATOM 7671 N N . GLU A 1 1484 ? 145.857 166.674 143.592 1.00 120.06 1484 GLU A N 1
ATOM 7672 C CA . GLU A 1 1484 ? 146.006 165.421 142.860 1.00 122.94 1484 GLU A CA 1
ATOM 7673 C C . GLU A 1 1484 ? 146.342 164.272 143.801 1.00 124.63 1484 GLU A C 1
ATOM 7674 O O . GLU A 1 1484 ? 145.860 163.149 143.619 1.00 124.81 1484 GLU A O 1
ATOM 7680 N N . GLN A 1 1485 ? 147.180 164.529 144.806 1.00 117.09 1485 GLN A N 1
ATOM 7681 C CA . GLN A 1 1485 ? 147.535 163.477 145.751 1.00 113.65 1485 GLN A CA 1
ATOM 7682 C C . GLN A 1 1485 ? 146.379 163.148 146.685 1.00 113.96 1485 GLN A C 1
ATOM 7683 O O . GLN A 1 1485 ? 146.289 162.020 147.182 1.00 115.57 1485 GLN A O 1
ATOM 7689 N N . LYS A 1 1486 ? 145.491 164.111 146.942 1.00 116.81 1486 LYS A N 1
ATOM 7690 C CA . LYS A 1 1486 ? 144.380 163.858 147.853 1.00 118.43 1486 LYS A CA 1
ATOM 7691 C C . LYS A 1 1486 ? 143.437 162.797 147.299 1.00 123.36 1486 LYS A C 1
ATOM 7692 O O . LYS A 1 1486 ? 143.003 161.901 148.032 1.00 121.90 1486 LYS A O 1
ATOM 7698 N N . LYS A 1 1487 ? 143.106 162.877 146.008 1.00 127.77 1487 LYS A N 1
ATOM 7699 C CA . LYS A 1 1487 ? 142.239 161.863 145.420 1.00 124.40 1487 LYS A CA 1
ATOM 7700 C C . LYS A 1 1487 ? 142.925 160.502 145.401 1.00 123.90 1487 LYS A C 1
ATOM 7701 O O . LYS A 1 1487 ? 142.284 159.475 145.648 1.00 125.09 1487 LYS A O 1
ATOM 7707 N N . TYR A 1 1488 ? 144.226 160.474 145.110 1.00 127.59 1488 TYR A N 1
ATOM 7708 C CA . TYR A 1 1488 ? 144.976 159.228 145.224 1.00 130.73 1488 TYR A CA 1
ATOM 7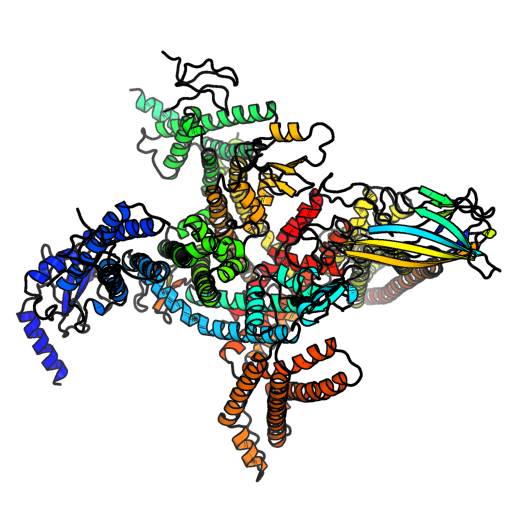709 C C . TYR A 1 1488 ? 145.000 158.739 146.666 1.00 130.21 1488 TYR A C 1
ATOM 7710 O O . TYR A 1 1488 ? 144.874 157.537 146.927 1.00 129.06 1488 TYR A O 1
ATOM 7719 N N . TYR A 1 1489 ? 145.167 159.659 147.617 1.00 126.37 1489 TYR A N 1
ATOM 7720 C CA . TYR A 1 1489 ? 145.154 159.283 149.027 1.00 124.92 1489 TYR A CA 1
ATOM 7721 C C . TYR A 1 1489 ? 143.801 158.713 149.434 1.00 126.48 1489 TYR A C 1
ATOM 7722 O O . TYR A 1 1489 ? 143.733 157.712 150.156 1.00 128.88 1489 TYR A O 1
ATOM 7731 N N . ASN A 1 1490 ? 142.711 159.339 148.984 1.00 126.04 1490 ASN A N 1
ATOM 7732 C CA . ASN A 1 1490 ? 141.384 158.836 149.325 1.00 126.58 1490 ASN A CA 1
ATOM 7733 C C . ASN A 1 1490 ? 141.164 157.439 148.760 1.00 124.95 1490 ASN A C 1
ATOM 7734 O O . ASN A 1 1490 ? 140.631 156.560 149.446 1.00 120.83 1490 ASN A O 1
ATOM 7739 N N . ALA A 1 1491 ? 141.570 157.215 147.509 1.00 133.15 1491 ALA A N 1
ATOM 7740 C CA . ALA A 1 1491 ? 141.389 155.903 146.897 1.00 133.15 1491 ALA A CA 1
ATOM 7741 C C . ALA A 1 1491 ? 142.201 154.840 147.623 1.00 135.61 1491 ALA A C 1
ATOM 7742 O O . ALA A 1 1491 ? 141.726 153.716 147.827 1.00 138.56 1491 ALA A O 1
ATOM 7744 N N . MET A 1 1492 ? 143.431 155.173 148.019 1.00 136.82 1492 MET A N 1
ATOM 7745 C CA . MET A 1 1492 ? 144.281 154.196 148.690 1.00 137.57 1492 MET A CA 1
ATOM 7746 C C . MET A 1 1492 ? 143.710 153.815 150.051 1.00 137.02 1492 MET A C 1
ATOM 7747 O O . MET A 1 1492 ? 143.824 152.660 150.477 1.00 135.49 1492 MET A O 1
ATOM 7752 N N . LYS A 1 1493 ? 143.089 154.771 150.748 1.00 134.41 1493 LYS A N 1
ATOM 7753 C CA . LYS A 1 1493 ? 142.480 154.464 152.039 1.00 133.79 1493 LYS A CA 1
ATOM 7754 C C . LYS A 1 1493 ? 141.394 153.406 151.897 1.00 137.42 1493 LYS A C 1
ATOM 7755 O O . LYS A 1 1493 ? 141.324 152.465 152.696 1.00 137.87 1493 LYS A O 1
ATOM 7761 N N . LYS A 1 1494 ? 140.533 153.544 150.887 1.00 146.63 1494 LYS A N 1
ATOM 7762 C CA . LYS A 1 1494 ? 139.497 152.542 150.663 1.00 143.98 1494 LYS A CA 1
ATOM 7763 C C . LYS A 1 1494 ? 140.103 151.198 150.280 1.00 142.56 1494 LYS A C 1
ATOM 7764 O O . LYS A 1 1494 ? 139.643 150.149 150.744 1.00 143.27 1494 LYS A O 1
ATOM 7770 N N . LEU A 1 1495 ? 141.138 151.209 149.436 1.00 141.99 1495 LEU A N 1
ATOM 7771 C CA . LEU A 1 1495 ? 141.743 149.955 149.002 1.00 145.04 1495 LEU A CA 1
ATOM 7772 C C . LEU A 1 1495 ? 142.314 149.175 150.178 1.00 145.31 1495 LEU A C 1
ATOM 7773 O O . LEU A 1 1495 ? 142.421 147.945 150.114 1.00 144.40 1495 LEU A O 1
ATOM 7778 N N . GLY A 1 1496 ? 142.690 149.865 151.251 1.00 139.58 1496 GLY A N 1
ATOM 7779 C CA . GLY A 1 1496 ? 143.142 149.225 152.465 1.00 137.41 1496 GLY A CA 1
ATOM 7780 C C . GLY A 1 1496 ? 142.056 148.932 153.470 1.00 139.07 1496 GLY A C 1
ATOM 7781 O O . GLY A 1 1496 ? 142.357 148.476 154.578 1.00 136.14 1496 GLY A O 1
ATOM 7782 N N . SER A 1 1497 ? 140.794 149.182 153.121 1.00 156.76 1497 SER A N 1
ATOM 7783 C CA . SER A 1 1497 ? 139.666 148.947 154.013 1.00 156.93 1497 SER A CA 1
ATOM 7784 C C . SER A 1 1497 ? 138.692 147.901 153.499 1.00 157.60 1497 SER A C 1
ATOM 7785 O O . SER A 1 1497 ? 138.068 147.210 154.307 1.00 155.86 1497 SER A O 1
ATOM 7788 N N . LYS A 1 1498 ? 138.541 147.770 152.183 1.00 171.82 1498 LYS A N 1
ATOM 7789 C CA . LYS A 1 1498 ? 137.652 146.764 151.611 1.00 173.06 1498 LYS A CA 1
ATOM 7790 C C . LYS A 1 1498 ? 138.248 145.381 151.842 1.00 173.40 1498 LYS A C 1
ATOM 7791 O O . LYS A 1 1498 ? 139.274 145.031 151.249 1.00 170.96 1498 LYS A O 1
ATOM 7797 N N . LYS A 1 1499 ? 137.611 144.595 152.704 1.00 183.69 1499 LYS A N 1
ATOM 7798 C CA . LYS A 1 1499 ? 138.150 143.288 153.046 1.00 184.13 1499 LYS A CA 1
ATOM 7799 C C . LYS A 1 1499 ? 138.105 142.365 151.829 1.00 185.78 1499 LYS A C 1
ATOM 7800 O O . LYS A 1 1499 ? 137.128 142.381 151.072 1.00 184.15 1499 LYS A O 1
ATOM 7806 N N . PRO A 1 1500 ? 139.137 141.551 151.612 1.00 188.96 1500 PRO A N 1
ATOM 7807 C CA . PRO A 1 1500 ? 139.096 140.607 150.491 1.00 187.62 1500 PRO A CA 1
ATOM 7808 C C . PRO A 1 1500 ? 138.042 139.532 150.704 1.00 187.14 1500 PRO A C 1
ATOM 7809 O O . PRO A 1 1500 ? 137.754 139.122 151.831 1.00 185.41 1500 PRO A O 1
ATOM 7813 N N . GLN A 1 1501 ? 137.466 139.076 149.596 1.00 186.76 1501 GLN A N 1
ATOM 7814 C CA . GLN A 1 1501 ? 136.495 137.995 149.633 1.00 185.58 1501 GLN A CA 1
ATOM 7815 C C . GLN A 1 1501 ? 137.219 136.660 149.798 1.00 185.81 1501 GLN A C 1
ATOM 7816 O O . GLN A 1 1501 ? 138.449 136.595 149.884 1.00 185.93 1501 GLN A O 1
ATOM 7822 N N . LYS A 1 1502 ? 136.449 135.574 149.836 1.00 182.26 1502 LYS A N 1
ATOM 7823 C CA . LYS A 1 1502 ? 136.984 134.230 150.054 1.00 182.54 1502 LYS A CA 1
ATOM 7824 C C . LYS A 1 1502 ? 136.421 133.272 149.010 1.00 182.32 1502 LYS A C 1
ATOM 7825 O O . LYS A 1 1502 ? 135.625 132.382 149.330 1.00 179.70 1502 LYS A O 1
ATOM 7831 N N . PRO A 1 1503 ? 136.816 133.427 147.745 1.00 178.16 1503 PRO A N 1
ATOM 7832 C CA . PRO A 1 1503 ? 136.422 132.437 146.736 1.00 176.80 1503 PRO A CA 1
ATOM 7833 C C . PRO A 1 1503 ? 137.041 131.077 147.024 1.00 174.73 1503 PRO A C 1
ATOM 7834 O O . PRO A 1 1503 ? 138.136 130.971 147.580 1.00 173.41 1503 PRO A O 1
ATOM 7838 N N . ILE A 1 1504 ? 136.320 130.029 146.641 1.00 167.06 1504 ILE A N 1
ATOM 7839 C CA . ILE A 1 1504 ? 136.793 128.656 146.802 1.00 166.89 1504 ILE A CA 1
ATOM 7840 C C . ILE A 1 1504 ? 136.556 127.919 145.487 1.00 168.09 1504 ILE A C 1
ATOM 7841 O O . ILE A 1 1504 ? 135.717 127.009 145.425 1.00 166.17 1504 ILE A O 1
ATOM 7846 N N . PRO A 1 1505 ? 137.270 128.269 144.417 1.00 162.95 1505 PRO A N 1
ATOM 7847 C CA . PRO A 1 1505 ? 137.009 127.635 143.119 1.00 159.77 1505 PRO A CA 1
ATOM 7848 C C . PRO A 1 1505 ? 137.549 126.217 143.043 1.00 159.48 1505 PRO A C 1
ATOM 7849 O O . PRO A 1 1505 ? 138.618 125.983 142.471 1.00 159.24 1505 PRO A O 1
ATOM 7853 N N . ARG A 1 1506 ? 136.820 125.265 143.613 1.00 154.62 1506 ARG A N 1
ATOM 7854 C CA . ARG A 1 1506 ? 137.283 123.887 143.607 1.00 155.09 1506 ARG A CA 1
ATOM 7855 C C . ARG A 1 1506 ? 137.387 123.381 142.169 1.00 154.69 1506 ARG A C 1
ATOM 7856 O O . ARG A 1 1506 ? 136.493 123.639 141.354 1.00 153.50 1506 ARG A O 1
ATOM 7864 N N . PRO A 1 1507 ? 138.458 122.662 141.820 1.00 151.13 1507 PRO A N 1
ATOM 7865 C CA . PRO A 1 1507 ? 138.613 122.216 140.427 1.00 151.91 1507 PRO A CA 1
ATOM 7866 C C . PRO A 1 1507 ? 137.627 121.136 140.015 1.00 153.44 1507 PRO A C 1
ATOM 7867 O O . PRO A 1 1507 ? 137.467 120.900 138.810 1.00 149.88 1507 PRO A O 1
ATOM 7871 N N . LEU A 1 1508 ? 136.962 120.476 140.964 1.00 156.22 1508 LEU A N 1
ATOM 7872 C CA . LEU A 1 1508 ? 136.042 119.382 140.654 1.00 153.17 1508 LEU A CA 1
ATOM 7873 C C . LEU A 1 1508 ? 136.747 118.289 139.852 1.00 152.26 1508 LEU A C 1
ATOM 7874 O O . LEU A 1 1508 ? 136.183 117.709 138.922 1.00 151.21 1508 LEU A O 1
ATOM 7879 N N . ASN A 1 1509 ? 137.994 118.004 140.220 1.00 148.84 1509 ASN A N 1
ATOM 7880 C CA . ASN A 1 1509 ? 138.799 116.980 139.574 1.00 148.62 1509 ASN A CA 1
ATOM 7881 C C . ASN A 1 1509 ? 139.179 115.907 140.587 1.00 147.42 1509 ASN A C 1
ATOM 7882 O O . ASN A 1 1509 ? 139.194 116.142 141.799 1.00 146.69 1509 ASN A O 1
ATOM 7887 N N . LYS A 1 1510 ? 139.483 114.715 140.070 1.00 152.47 1510 LYS A N 1
ATOM 7888 C CA . LYS A 1 1510 ? 139.793 113.585 140.941 1.00 153.70 1510 LYS A CA 1
ATOM 7889 C C . LYS A 1 1510 ? 141.053 113.847 141.757 1.00 152.72 1510 LYS A C 1
ATOM 7890 O O . LYS A 1 1510 ? 141.050 113.711 142.986 1.00 150.03 1510 LYS A O 1
ATOM 7896 N N . ILE A 1 1511 ? 142.141 114.222 141.091 1.00 148.55 1511 ILE A N 1
ATOM 7897 C CA . ILE A 1 1511 ? 143.414 114.446 141.773 1.00 147.66 1511 ILE A CA 1
ATOM 7898 C C . ILE A 1 1511 ? 143.591 115.911 142.145 1.00 146.04 1511 ILE A C 1
ATOM 7899 O O . ILE A 1 1511 ? 143.969 116.234 143.273 1.00 146.87 1511 ILE A O 1
ATOM 7904 N N . GLN A 1 1512 ? 143.322 116.822 141.209 1.00 143.75 1512 GLN A N 1
ATOM 7905 C CA . GLN A 1 1512 ? 143.426 118.240 141.521 1.00 146.16 1512 GLN A CA 1
ATOM 7906 C C . GLN A 1 1512 ? 142.447 118.657 142.610 1.00 147.45 1512 GLN A C 1
ATOM 7907 O O . GLN A 1 1512 ? 142.661 119.683 143.264 1.00 147.44 1512 GLN A O 1
ATOM 7913 N N . GLY A 1 1513 ? 141.373 117.893 142.814 1.00 146.51 1513 GLY A N 1
ATOM 7914 C CA . GLY A 1 1513 ? 140.452 118.213 143.892 1.00 142.52 1513 GLY A CA 1
ATOM 7915 C C . GLY A 1 1513 ? 141.090 118.069 145.261 1.00 145.07 1513 GLY A C 1
ATOM 7916 O O . GLY A 1 1513 ? 140.959 118.948 146.116 1.00 147.32 1513 GLY A O 1
ATOM 7917 N N . ILE A 1 1514 ? 141.789 116.954 145.488 1.00 146.42 1514 ILE A N 1
ATOM 7918 C CA . ILE A 1 1514 ? 142.398 116.724 146.795 1.00 147.64 1514 ILE A CA 1
ATOM 7919 C C . ILE A 1 1514 ? 143.593 117.647 147.003 1.00 146.41 1514 ILE A C 1
ATOM 7920 O O . ILE A 1 1514 ? 143.799 118.176 148.102 1.00 142.91 1514 ILE A O 1
ATOM 7925 N N . VAL A 1 1515 ? 144.395 117.861 145.958 1.00 144.04 1515 VAL A N 1
ATOM 7926 C CA . VAL A 1 1515 ? 145.562 118.729 146.091 1.00 141.53 1515 VAL A CA 1
ATOM 7927 C C . VAL A 1 1515 ? 145.124 120.153 146.403 1.00 141.51 1515 VAL A C 1
ATOM 7928 O O . VAL A 1 1515 ? 145.792 120.874 147.151 1.00 144.39 1515 VAL A O 1
ATOM 7932 N N . PHE A 1 1516 ? 143.995 120.580 145.835 1.00 146.92 1516 PHE A N 1
ATOM 7933 C CA . PHE A 1 1516 ? 143.462 121.900 146.150 1.00 148.36 1516 PHE A CA 1
ATOM 7934 C C . PHE A 1 1516 ? 143.003 121.977 147.601 1.00 148.60 1516 PHE A C 1
ATOM 7935 O O . PHE A 1 1516 ? 143.110 123.033 148.235 1.00 150.87 1516 PHE A O 1
ATOM 7943 N N . ASP A 1 1517 ? 142.475 120.878 148.139 1.00 140.58 1517 ASP A N 1
ATOM 7944 C CA . ASP A 1 1517 ? 141.944 120.913 149.497 1.00 142.41 1517 ASP A CA 1
ATOM 7945 C C . ASP A 1 1517 ? 143.051 121.136 150.519 1.00 142.90 1517 ASP A C 1
ATOM 7946 O O . ASP A 1 1517 ? 142.957 122.034 151.362 1.00 142.59 1517 ASP A O 1
ATOM 7951 N N . PHE A 1 1518 ? 144.118 120.334 150.456 1.00 143.30 1518 PHE A N 1
ATOM 7952 C CA . PHE A 1 1518 ? 145.130 120.384 151.506 1.00 143.86 1518 PHE A CA 1
ATOM 7953 C C . PHE A 1 1518 ? 146.054 121.589 151.364 1.00 142.81 1518 PHE A C 1
ATOM 7954 O O . PHE A 1 1518 ? 146.480 122.152 152.378 1.00 140.30 1518 PHE A O 1
ATOM 7962 N N . VAL A 1 1519 ? 146.369 122.007 150.136 1.00 136.15 1519 VAL A N 1
ATOM 7963 C CA . VAL A 1 1519 ? 147.198 123.193 149.957 1.00 133.53 1519 VAL A CA 1
ATOM 7964 C C . VAL A 1 1519 ? 146.524 124.423 150.542 1.00 134.76 1519 VAL A C 1
ATOM 7965 O O . VAL A 1 1519 ? 147.201 125.406 150.860 1.00 136.45 1519 VAL A O 1
ATOM 7969 N N . THR A 1 1520 ? 145.202 124.395 150.691 1.00 139.12 1520 THR A N 1
ATOM 7970 C CA . THR A 1 1520 ? 144.444 125.522 151.215 1.00 140.90 1520 THR A CA 1
ATOM 7971 C C . THR A 1 1520 ? 144.119 125.387 152.697 1.00 141.43 1520 THR A C 1
ATOM 7972 O O . THR A 1 1520 ? 143.397 126.231 153.236 1.00 138.76 1520 THR A O 1
ATOM 7976 N N . GLN A 1 1521 ? 144.626 124.354 153.365 1.00 140.77 1521 GLN A N 1
ATOM 7977 C CA . GLN A 1 1521 ? 144.410 124.197 154.795 1.00 137.99 1521 GLN A CA 1
ATOM 7978 C C . GLN A 1 1521 ? 145.454 124.983 155.579 1.00 137.45 1521 GLN A C 1
ATOM 7979 O O . GLN A 1 1521 ? 146.600 125.138 155.149 1.00 137.45 1521 GLN A O 1
ATOM 7985 N N . GLN A 1 1522 ? 145.043 125.482 156.748 1.00 138.57 1522 GLN A N 1
ATOM 7986 C CA . GLN A 1 1522 ? 145.928 126.331 157.537 1.00 138.69 1522 GLN A CA 1
ATOM 7987 C C . GLN A 1 1522 ? 147.215 125.609 157.915 1.00 139.38 1522 GLN A C 1
ATOM 7988 O O . GLN A 1 1522 ? 148.247 126.255 158.131 1.00 138.83 1522 GLN A O 1
ATOM 7994 N N . ALA A 1 1523 ? 147.179 124.278 158.003 1.00 135.28 1523 ALA A N 1
ATOM 7995 C CA . ALA A 1 1523 ? 148.389 123.532 158.330 1.00 133.14 1523 ALA A CA 1
ATOM 7996 C C . ALA A 1 1523 ? 149.458 123.724 157.262 1.00 132.94 1523 ALA A C 1
ATOM 7997 O O . ALA A 1 1523 ? 150.629 123.958 157.581 1.00 133.21 1523 ALA A O 1
ATOM 7999 N N . PHE A 1 1524 ? 149.070 123.643 155.988 1.00 129.68 1524 PHE A N 1
ATOM 8000 C CA . PHE A 1 1524 ? 150.034 123.805 154.904 1.00 126.83 1524 PHE A CA 1
ATOM 8001 C C . PHE A 1 1524 ? 150.740 125.151 154.991 1.00 129.36 1524 PHE A C 1
ATOM 8002 O O . PHE A 1 1524 ? 151.943 125.249 154.723 1.00 130.14 1524 PHE A O 1
ATOM 8010 N N . ASP A 1 1525 ? 150.008 126.203 155.360 1.00 130.43 1525 ASP A N 1
ATOM 8011 C CA . ASP A 1 1525 ? 150.635 127.508 155.534 1.00 130.54 1525 ASP A CA 1
ATOM 8012 C C . ASP A 1 1525 ? 151.634 127.488 156.683 1.00 129.80 1525 ASP A C 1
ATOM 8013 O O . ASP A 1 1525 ? 152.693 128.123 156.608 1.00 128.08 1525 ASP A O 1
ATOM 8018 N N . ILE A 1 1526 ? 151.316 126.766 157.759 1.00 126.49 1526 ILE A N 1
ATOM 8019 C CA . ILE A 1 1526 ? 152.208 126.726 158.913 1.00 128.16 1526 ILE A CA 1
ATOM 8020 C C . ILE A 1 1526 ? 153.530 126.061 158.548 1.00 126.53 1526 ILE A C 1
ATOM 8021 O O . ILE A 1 1526 ? 154.595 126.467 159.028 1.00 128.57 1526 ILE A O 1
ATOM 8026 N N . VAL A 1 1527 ? 153.491 125.029 157.703 1.00 116.57 1527 VAL A N 1
ATOM 8027 C CA . VAL A 1 1527 ? 154.737 124.410 157.258 1.00 117.32 1527 VAL A CA 1
ATOM 8028 C C . VAL A 1 1527 ? 155.574 125.412 156.478 1.00 120.07 1527 VAL A C 1
ATOM 8029 O O . VAL A 1 1527 ? 156.794 125.500 156.659 1.00 123.81 1527 VAL A O 1
ATOM 8033 N N . ILE A 1 1528 ? 154.936 126.180 155.595 1.00 119.06 1528 ILE A N 1
ATOM 8034 C CA . ILE A 1 1528 ? 155.664 127.185 154.826 1.00 119.11 1528 ILE A CA 1
ATOM 8035 C C . ILE A 1 1528 ? 156.241 128.243 155.756 1.00 118.45 1528 ILE A C 1
ATOM 8036 O O . ILE A 1 1528 ? 157.399 128.653 155.618 1.00 118.99 1528 ILE A O 1
ATOM 8041 N N . MET A 1 1529 ? 155.440 128.704 156.716 1.00 118.74 1529 MET A N 1
ATOM 8042 C CA . MET A 1 1529 ? 155.888 129.774 157.599 1.00 117.75 1529 MET A CA 1
ATOM 8043 C C . MET A 1 1529 ? 157.102 129.338 158.408 1.00 118.71 1529 MET A C 1
ATOM 8044 O O . MET A 1 1529 ? 158.077 130.085 158.539 1.00 124.87 1529 MET A O 1
ATOM 8049 N N . MET A 1 1530 ? 157.061 128.124 158.960 1.00 108.84 1530 MET A N 1
ATOM 8050 C CA . MET A 1 1530 ? 158.176 127.649 159.771 1.00 109.98 1530 MET A CA 1
ATOM 8051 C C . MET A 1 1530 ? 159.428 127.442 158.929 1.00 109.20 1530 MET A C 1
ATOM 8052 O O . MET A 1 1530 ? 160.535 127.781 159.362 1.00 112.67 1530 MET A O 1
ATOM 8057 N N . LEU A 1 1531 ? 159.281 126.886 157.726 1.00 103.82 1531 LEU A N 1
ATOM 8058 C CA . LEU A 1 1531 ? 160.455 126.616 156.904 1.00 103.10 1531 LEU A CA 1
ATOM 8059 C C . LEU A 1 1531 ? 161.130 127.900 156.443 1.00 102.85 1531 LEU A C 1
ATOM 8060 O O . LEU A 1 1531 ? 162.336 127.897 156.176 1.00 107.50 1531 LEU A O 1
ATOM 8065 N N . ILE A 1 1532 ? 160.382 128.999 156.334 1.00 100.35 1532 ILE A N 1
ATOM 8066 C CA . ILE A 1 1532 ? 161.011 130.277 156.022 1.00 100.85 1532 ILE A CA 1
ATOM 8067 C C . ILE A 1 1532 ? 161.864 130.742 157.193 1.00 103.70 1532 ILE A C 1
ATOM 8068 O O . ILE A 1 1532 ? 162.942 131.318 157.003 1.00 110.06 1532 ILE A O 1
ATOM 8073 N N . CYS A 1 1533 ? 161.396 130.508 158.421 1.00 95.77 1533 CYS A N 1
ATOM 8074 C CA . CYS A 1 1533 ? 162.181 130.882 159.592 1.00 91.38 1533 CYS A CA 1
ATOM 8075 C C . CYS A 1 1533 ? 163.492 130.110 159.642 1.00 89.93 1533 CYS A C 1
ATOM 8076 O O . CYS A 1 1533 ? 164.544 130.679 159.951 1.00 101.64 1533 CYS A O 1
ATOM 8079 N N . LEU A 1 1534 ? 163.453 128.811 159.342 1.00 83.11 1534 LEU A N 1
ATOM 8080 C CA . LEU A 1 1534 ? 164.687 128.037 159.283 1.00 83.37 1534 LEU A CA 1
ATOM 8081 C C . LEU A 1 1534 ? 165.611 128.572 158.198 1.00 83.60 1534 LEU A C 1
ATOM 8082 O O . LEU A 1 1534 ? 166.835 128.588 158.367 1.00 89.00 1534 LEU A O 1
ATOM 8087 N N . ASN A 1 1535 ? 165.043 129.003 157.070 1.00 89.83 1535 ASN A N 1
ATOM 8088 C CA . ASN A 1 1535 ? 165.850 129.643 156.038 1.00 85.31 1535 ASN A CA 1
ATOM 8089 C C . ASN A 1 1535 ? 166.464 130.936 156.555 1.00 89.83 1535 ASN A C 1
ATOM 8090 O O . ASN A 1 1535 ? 167.624 131.242 156.261 1.00 95.08 1535 ASN A O 1
ATOM 8095 N N . MET A 1 1536 ? 165.697 131.713 157.322 1.00 91.37 1536 MET A N 1
ATOM 8096 C CA . MET A 1 1536 ? 166.229 132.949 157.883 1.00 86.23 1536 MET A CA 1
ATOM 8097 C C . MET A 1 1536 ? 167.402 132.665 158.810 1.00 85.05 1536 MET A C 1
ATOM 8098 O O . MET A 1 1536 ? 168.416 133.369 158.773 1.00 89.55 1536 MET A O 1
ATOM 8103 N N . VAL A 1 1537 ? 167.280 131.639 159.653 1.00 89.39 1537 VAL A N 1
ATOM 8104 C CA . VAL A 1 1537 ? 168.359 131.298 160.574 1.00 87.39 1537 VAL A CA 1
ATOM 8105 C C . VAL A 1 1537 ? 169.576 130.794 159.811 1.00 85.44 1537 VAL A C 1
ATOM 8106 O O . VAL A 1 1537 ? 170.719 131.034 160.213 1.00 89.75 1537 VAL A O 1
ATOM 8110 N N . THR A 1 1538 ? 169.355 130.077 158.709 1.00 86.84 1538 THR A N 1
ATOM 8111 C CA . THR A 1 1538 ? 170.476 129.573 157.925 1.00 80.43 1538 THR A CA 1
ATOM 8112 C C . THR A 1 1538 ? 171.338 130.709 157.391 1.00 82.58 1538 THR A C 1
ATOM 8113 O O . THR A 1 1538 ? 172.535 130.518 157.152 1.00 85.96 1538 THR A O 1
ATOM 8117 N N . MET A 1 1539 ? 170.751 131.889 157.186 1.00 84.21 1539 MET A N 1
ATOM 8118 C CA . MET A 1 1539 ? 171.529 133.029 156.716 1.00 81.60 1539 MET A CA 1
ATOM 8119 C C . MET A 1 1539 ? 172.359 133.645 157.835 1.00 85.05 1539 MET A C 1
ATOM 8120 O O . MET A 1 1539 ? 173.470 134.126 157.590 1.00 90.44 1539 MET A O 1
ATOM 8125 N N . MET A 1 1540 ? 171.844 133.645 159.066 1.00 74.92 1540 MET A N 1
ATOM 8126 C CA . MET A 1 1540 ? 172.586 134.243 160.169 1.00 67.02 1540 MET A CA 1
ATOM 8127 C C . MET A 1 1540 ? 173.874 133.492 160.471 1.00 71.28 1540 MET A C 1
ATOM 8128 O O . MET A 1 1540 ? 174.798 134.075 161.046 1.00 79.72 1540 MET A O 1
ATOM 8133 N N . VAL A 1 1541 ? 173.958 132.215 160.099 1.00 79.01 1541 VAL A N 1
ATOM 8134 C CA . VAL A 1 1541 ? 175.137 131.419 160.422 1.00 78.55 1541 VAL A CA 1
ATOM 8135 C C . VAL A 1 1541 ? 176.350 131.819 159.590 1.00 78.12 1541 VAL A C 1
ATOM 8136 O O . VAL A 1 1541 ? 177.481 131.485 159.961 1.00 77.04 1541 VAL A O 1
ATOM 8140 N N . GLU A 1 1542 ? 176.154 132.533 158.486 1.00 82.64 1542 GLU A N 1
ATOM 8141 C CA . GLU A 1 1542 ? 177.268 132.890 157.619 1.00 82.44 1542 GLU A CA 1
ATOM 8142 C C . GLU A 1 1542 ? 178.217 133.855 158.319 1.00 88.16 1542 GLU A C 1
ATOM 8143 O O . GLU A 1 1542 ? 177.790 134.763 159.036 1.00 91.37 1542 GLU A O 1
ATOM 8149 N N . THR A 1 1543 ? 179.516 133.649 158.106 1.00 82.37 1543 THR A N 1
ATOM 8150 C CA . THR A 1 1543 ? 180.544 134.543 158.620 1.00 81.06 1543 THR A CA 1
ATOM 8151 C C . THR A 1 1543 ? 181.615 134.726 157.557 1.00 80.36 1543 THR A C 1
ATOM 8152 O O . THR A 1 1543 ? 181.780 133.895 156.662 1.00 86.56 1543 THR A O 1
ATOM 8156 N N . ASP A 1 1544 ? 182.343 135.838 157.664 1.00 79.22 1544 ASP A N 1
ATOM 8157 C CA . ASP A 1 1544 ? 183.386 136.135 156.689 1.00 85.23 1544 ASP A CA 1
ATOM 8158 C C . ASP A 1 1544 ? 184.509 135.106 156.740 1.00 81.09 1544 ASP A C 1
ATOM 8159 O O . ASP A 1 1544 ? 185.001 134.664 155.695 1.00 78.52 1544 ASP A O 1
ATOM 8164 N N . THR A 1 1545 ? 184.923 134.707 157.939 1.00 84.74 1545 THR A N 1
ATOM 8165 C CA . THR A 1 1545 ? 186.081 133.845 158.124 1.00 89.14 1545 THR A CA 1
ATOM 8166 C C . THR A 1 1545 ? 185.729 132.362 158.137 1.00 89.23 1545 THR A C 1
ATOM 8167 O O . THR A 1 1545 ? 186.574 131.544 158.513 1.00 88.88 1545 THR A O 1
ATOM 8171 N N . GLN A 1 1546 ? 184.515 131.996 157.736 1.00 90.44 1546 GLN A N 1
ATOM 8172 C CA . GLN A 1 1546 ? 184.114 130.597 157.778 1.00 91.71 1546 GLN A CA 1
ATOM 8173 C C . GLN A 1 1546 ? 184.989 129.762 156.853 1.00 95.48 1546 GLN A C 1
ATOM 8174 O O . GLN A 1 1546 ? 185.399 130.214 155.781 1.00 97.31 1546 GLN A O 1
ATOM 8180 N N . SER A 1 1547 ? 185.273 128.534 157.275 1.00 104.58 1547 SER A N 1
ATOM 8181 C CA . SER A 1 1547 ? 186.069 127.627 156.468 1.00 103.35 1547 SER A CA 1
ATOM 8182 C C . SER A 1 1547 ? 185.260 127.137 155.269 1.00 107.34 1547 SER A C 1
ATOM 8183 O O . SER A 1 1547 ? 184.039 127.299 155.195 1.00 108.37 1547 SER A O 1
ATOM 8186 N N . LYS A 1 1548 ? 185.964 126.528 154.313 1.00 111.94 1548 LYS A N 1
ATOM 8187 C CA . LYS A 1 1548 ? 185.301 126.055 153.103 1.00 113.01 1548 LYS A CA 1
ATOM 8188 C C . LYS A 1 1548 ? 184.274 124.977 153.421 1.00 114.48 1548 LYS A C 1
ATOM 8189 O O . LYS A 1 1548 ? 183.199 124.935 152.813 1.00 114.60 1548 LYS A O 1
ATOM 8195 N N . GLN A 1 1549 ? 184.588 124.090 154.367 1.00 113.22 1549 GLN A N 1
ATOM 8196 C CA . GLN A 1 1549 ? 183.665 123.008 154.688 1.00 113.56 1549 GLN A CA 1
ATOM 8197 C C . GLN A 1 1549 ? 182.329 123.554 155.172 1.00 112.39 1549 GLN A C 1
ATOM 8198 O O . GLN A 1 1549 ? 181.268 123.064 154.770 1.00 115.11 1549 GLN A O 1
ATOM 8204 N N . MET A 1 1550 ? 182.357 124.571 156.035 1.00 102.25 1550 MET A N 1
ATOM 8205 C CA . MET A 1 1550 ? 181.112 125.193 156.472 1.00 102.56 1550 MET A CA 1
ATOM 8206 C C . MET A 1 1550 ? 180.403 125.873 155.308 1.00 102.18 1550 MET A C 1
ATOM 8207 O O . MET A 1 1550 ? 179.176 125.796 155.188 1.00 100.49 1550 MET A O 1
ATOM 8212 N N . GLU A 1 1551 ? 181.160 126.550 154.443 1.00 107.22 1551 GLU A N 1
ATOM 8213 C CA . GLU A 1 1551 ? 180.562 127.153 153.257 1.00 108.33 1551 GLU A CA 1
ATOM 8214 C C . GLU A 1 1551 ? 179.976 126.087 152.344 1.00 105.97 1551 GLU A C 1
ATOM 8215 O O . GLU A 1 1551 ? 178.924 126.293 151.729 1.00 103.12 1551 GLU A O 1
ATOM 8221 N N . ASN A 1 1552 ? 180.652 124.942 152.235 1.00 110.23 1552 ASN A N 1
ATOM 8222 C CA . ASN A 1 1552 ? 180.139 123.857 151.408 1.00 110.12 1552 ASN A CA 1
ATOM 8223 C C . ASN A 1 1552 ? 178.806 123.349 151.940 1.00 110.58 1552 ASN A C 1
ATOM 8224 O O . ASN A 1 1552 ? 177.884 123.072 151.165 1.00 111.02 1552 ASN A O 1
ATOM 8229 N N . ILE A 1 1553 ? 178.682 123.222 153.262 1.00 103.76 1553 ILE A N 1
ATOM 8230 C CA . ILE A 1 1553 ? 177.428 122.764 153.851 1.00 101.22 1553 ILE A CA 1
ATOM 8231 C C . ILE A 1 1553 ? 176.324 123.789 153.624 1.00 106.37 1553 ILE A C 1
ATOM 8232 O O . ILE A 1 1553 ? 175.215 123.447 153.197 1.00 110.22 1553 ILE A O 1
ATOM 8237 N N . LEU A 1 1554 ? 176.609 125.063 153.902 1.00 100.77 1554 LEU A N 1
ATOM 8238 C CA . LEU A 1 1554 ? 175.585 126.096 153.805 1.00 95.22 1554 LEU A CA 1
ATOM 8239 C C . LEU A 1 1554 ? 175.092 126.296 152.380 1.00 98.53 1554 LEU A C 1
ATOM 8240 O O . LEU A 1 1554 ? 174.023 126.883 152.187 1.00 99.59 1554 LEU A O 1
ATOM 8245 N N . TYR A 1 1555 ? 175.846 125.836 151.381 1.00 108.49 1555 TYR A N 1
ATOM 8246 C CA . TYR A 1 1555 ? 175.377 125.927 150.003 1.00 110.27 1555 TYR A CA 1
ATOM 8247 C C . TYR A 1 1555 ? 174.259 124.926 149.742 1.00 110.58 1555 TYR A C 1
ATOM 8248 O O . TYR A 1 1555 ? 173.239 125.263 149.131 1.00 108.25 1555 TYR A O 1
ATOM 8257 N N . TRP A 1 1556 ? 174.435 123.686 150.203 1.00 108.86 1556 TRP A N 1
ATOM 8258 C CA . TRP A 1 1556 ? 173.423 122.662 149.971 1.00 107.02 1556 TRP A CA 1
ATOM 8259 C C . TRP A 1 1556 ? 172.124 122.989 150.695 1.00 104.53 1556 TRP A C 1
ATOM 8260 O O . TRP A 1 1556 ? 171.035 122.808 150.138 1.00 106.64 1556 TRP A O 1
ATOM 8271 N N . ILE A 1 1557 ? 172.215 123.473 151.935 1.00 95.59 1557 ILE A N 1
ATOM 8272 C CA . ILE A 1 1557 ? 171.010 123.776 152.701 1.00 95.31 1557 ILE A CA 1
ATOM 8273 C C . ILE A 1 1557 ? 170.189 124.849 152.000 1.00 99.21 1557 ILE A C 1
ATOM 8274 O O . ILE A 1 1557 ? 168.962 124.741 151.891 1.00 97.88 1557 ILE A O 1
ATOM 8279 N N . ASN A 1 1558 ? 170.848 125.904 151.517 1.00 105.68 1558 ASN A N 1
ATOM 8280 C CA . ASN A 1 1558 ? 170.132 126.947 150.793 1.00 103.92 1558 ASN A CA 1
ATOM 8281 C C . ASN A 1 1558 ? 169.566 126.423 149.481 1.00 107.59 1558 ASN A C 1
ATOM 8282 O O . ASN A 1 1558 ? 168.504 126.876 149.041 1.00 106.59 1558 ASN A O 1
ATOM 8287 N N . LEU A 1 1559 ? 170.257 125.475 148.844 1.00 116.79 1559 LEU A N 1
ATOM 8288 C CA . LEU A 1 1559 ? 169.741 124.881 147.616 1.00 114.98 1559 LEU A CA 1
ATOM 8289 C C . LEU A 1 1559 ? 168.430 124.147 147.870 1.00 112.22 1559 LEU A C 1
ATOM 8290 O O . LEU A 1 1559 ? 167.497 124.229 147.063 1.00 112.17 1559 LEU A O 1
ATOM 8295 N N . VAL A 1 1560 ? 168.341 123.423 148.987 1.00 106.95 1560 VAL A N 1
ATOM 8296 C CA . VAL A 1 1560 ? 167.126 122.674 149.295 1.00 103.60 1560 VAL A CA 1
ATOM 8297 C C . VAL A 1 1560 ? 165.945 123.619 149.467 1.00 104.08 1560 VAL A C 1
ATOM 8298 O O . VAL A 1 1560 ? 164.844 123.355 148.972 1.00 111.05 1560 VAL A O 1
ATOM 8302 N N . PHE A 1 1561 ? 166.150 124.733 150.172 1.00 102.44 1561 PHE A N 1
ATOM 8303 C CA . PHE A 1 1561 ? 165.058 125.677 150.387 1.00 101.53 1561 PHE A CA 1
ATOM 8304 C C . PHE A 1 1561 ? 164.548 126.235 149.066 1.00 102.74 1561 PHE A C 1
ATOM 8305 O O . PHE A 1 1561 ? 163.339 126.419 148.888 1.00 107.90 1561 PHE A O 1
ATOM 8313 N N . VAL A 1 1562 ? 165.453 126.516 148.127 1.00 108.45 1562 VAL A N 1
ATOM 8314 C CA . VAL A 1 1562 ? 165.022 126.953 146.803 1.00 112.82 1562 VAL A CA 1
ATOM 8315 C C . VAL A 1 1562 ? 164.168 125.877 146.149 1.00 113.25 1562 VAL A C 1
ATOM 8316 O O . VAL A 1 1562 ? 163.107 126.164 145.583 1.00 111.36 1562 VAL A O 1
ATOM 8320 N N . ILE A 1 1563 ? 164.613 124.621 146.223 1.00 113.82 1563 ILE A N 1
ATOM 8321 C CA . ILE A 1 1563 ? 163.858 123.522 145.628 1.00 111.72 1563 ILE A CA 1
ATOM 8322 C C . ILE A 1 1563 ? 162.506 123.369 146.313 1.00 109.19 1563 ILE A C 1
ATOM 8323 O O . ILE A 1 1563 ? 161.481 123.153 145.656 1.00 113.45 1563 ILE A O 1
ATOM 8328 N N . PHE A 1 1564 ? 162.480 123.461 147.642 1.00 108.34 1564 PHE A N 1
ATOM 8329 C CA . PHE A 1 1564 ? 161.224 123.278 148.360 1.00 108.44 1564 PHE A CA 1
ATOM 8330 C C . PHE A 1 1564 ? 160.228 124.382 148.030 1.00 111.18 1564 PHE A C 1
ATOM 8331 O O . PHE A 1 1564 ? 159.028 124.122 147.892 1.00 116.23 1564 PHE A O 1
ATOM 8339 N N . PHE A 1 1565 ? 160.700 125.624 147.908 1.00 109.94 1565 PHE A N 1
ATOM 8340 C CA . PHE A 1 1565 ? 159.777 126.733 147.692 1.00 110.33 1565 PHE A CA 1
ATOM 8341 C C . PHE A 1 1565 ? 159.256 126.775 146.261 1.00 113.26 1565 PHE A C 1
ATOM 8342 O O . PHE A 1 1565 ? 158.108 127.176 146.041 1.00 114.26 1565 PHE A O 1
ATOM 8350 N N . THR A 1 1566 ? 160.066 126.380 145.275 1.00 121.36 1566 THR A N 1
ATOM 8351 C CA . THR A 1 1566 ? 159.544 126.302 143.913 1.00 121.59 1566 THR A CA 1
ATOM 8352 C C . THR A 1 1566 ? 158.453 125.245 143.818 1.00 120.89 1566 THR A C 1
ATOM 8353 O O . THR A 1 1566 ? 157.431 125.456 143.155 1.00 122.67 1566 THR A O 1
ATOM 8357 N N . CYS A 1 1567 ? 158.651 124.103 144.479 1.00 118.12 1567 CYS A N 1
ATOM 8358 C CA . CYS A 1 1567 ? 157.617 123.078 144.510 1.00 117.32 1567 CYS A CA 1
ATOM 8359 C C . CYS A 1 1567 ? 156.327 123.613 145.110 1.00 118.52 1567 CYS A C 1
ATOM 8360 O O . CYS A 1 1567 ? 155.236 123.193 144.708 1.00 126.02 1567 CYS A O 1
ATOM 8363 N N . GLU A 1 1568 ? 156.426 124.531 146.071 1.00 121.80 1568 GLU A N 1
ATOM 8364 C CA . GLU A 1 1568 ? 155.228 125.140 146.638 1.00 124.55 1568 GLU A CA 1
ATOM 8365 C C . GLU A 1 1568 ? 154.468 125.929 145.580 1.00 125.30 1568 GLU A C 1
ATOM 8366 O O . GLU A 1 1568 ? 153.239 125.838 145.483 1.00 125.04 1568 GLU A O 1
ATOM 8372 N N . CYS A 1 1569 ? 155.186 126.716 144.777 1.00 130.20 1569 CYS A N 1
ATOM 8373 C CA . CYS A 1 1569 ? 154.530 127.492 143.731 1.00 129.10 1569 CYS A CA 1
ATOM 8374 C C . CYS A 1 1569 ? 154.017 126.586 142.620 1.00 131.24 1569 CYS A C 1
ATOM 8375 O O . CYS A 1 1569 ? 152.865 126.708 142.189 1.00 135.05 1569 CYS A O 1
ATOM 8378 N N . VAL A 1 1570 ? 154.854 125.659 142.153 1.00 131.27 1570 VAL A N 1
ATOM 8379 C CA . VAL A 1 1570 ? 154.425 124.740 141.104 1.00 131.45 1570 VAL A CA 1
ATOM 8380 C C . VAL A 1 1570 ? 153.195 123.965 141.554 1.00 129.24 1570 VAL A C 1
ATOM 8381 O O . VAL A 1 1570 ? 152.257 123.752 140.777 1.00 132.38 1570 VAL A O 1
ATOM 8385 N N . LEU A 1 1571 ? 153.175 123.532 142.815 1.00 126.89 1571 LEU A N 1
ATOM 8386 C CA . LEU A 1 1571 ? 152.026 122.789 143.318 1.00 126.26 1571 LEU A CA 1
ATOM 8387 C C . LEU A 1 1571 ? 150.778 123.664 143.358 1.00 132.96 1571 LEU A C 1
ATOM 8388 O O . LEU A 1 1571 ? 149.706 123.251 142.900 1.00 138.25 1571 LEU A O 1
ATOM 8393 N N . LYS A 1 1572 ? 150.891 124.879 143.901 1.00 132.43 1572 LYS A N 1
ATOM 8394 C CA . LYS A 1 1572 ? 149.724 125.754 143.956 1.00 131.41 1572 LYS A CA 1
ATOM 8395 C C . LYS A 1 1572 ? 149.356 126.274 142.573 1.00 132.75 1572 LYS A C 1
ATOM 8396 O O . LYS A 1 1572 ? 148.171 126.465 142.281 1.00 133.87 1572 LYS A O 1
ATOM 8402 N N . MET A 1 1573 ? 150.348 126.508 141.712 1.00 135.27 1573 MET A N 1
ATOM 8403 C CA . MET A 1 1573 ? 150.066 126.828 140.320 1.00 133.57 1573 MET A CA 1
ATOM 8404 C C . MET A 1 1573 ? 149.498 125.639 139.560 1.00 135.36 1573 MET A C 1
ATOM 8405 O O . MET A 1 1573 ? 149.027 125.813 138.431 1.00 134.89 1573 MET A O 1
ATOM 8410 N N . PHE A 1 1574 ? 149.543 124.441 140.142 1.00 138.48 1574 PHE A N 1
ATOM 8411 C CA . PHE A 1 1574 ? 148.892 123.277 139.558 1.00 136.05 1574 PHE A CA 1
ATOM 8412 C C . PHE A 1 1574 ? 147.448 123.140 140.015 1.00 136.26 1574 PHE A C 1
ATOM 8413 O O . PHE A 1 1574 ? 146.619 122.609 139.268 1.00 142.08 1574 PHE A O 1
ATOM 8421 N N . ALA A 1 1575 ? 147.129 123.607 141.222 1.00 139.04 1575 ALA A N 1
ATOM 8422 C CA . ALA A 1 1575 ? 145.753 123.613 141.713 1.00 143.55 1575 ALA A CA 1
ATOM 8423 C C . ALA A 1 1575 ? 145.044 124.910 141.333 1.00 142.47 1575 ALA A C 1
ATOM 8424 O O . ALA A 1 1575 ? 144.006 124.889 140.664 1.00 140.27 1575 ALA A O 1
ATOM 8426 N N . LEU A 1 1576 ? 145.596 126.046 141.760 1.00 149.05 1576 LEU A N 1
ATOM 8427 C CA . LEU A 1 1576 ? 145.084 127.360 141.374 1.00 148.91 1576 LEU A CA 1
ATOM 8428 C C . LEU A 1 1576 ? 145.833 127.833 140.128 1.00 149.06 1576 LEU A C 1
ATOM 8429 O O . LEU A 1 1576 ? 146.649 128.756 140.152 1.00 149.98 1576 LEU A O 1
ATOM 8434 N N . ARG A 1 1577 ? 145.535 127.161 139.015 1.00 144.86 1577 ARG A N 1
ATOM 8435 C CA . ARG A 1 1577 ? 146.278 127.403 137.782 1.00 145.70 1577 ARG A CA 1
ATOM 8436 C C . ARG A 1 1577 ? 146.074 128.825 137.274 1.00 146.55 1577 ARG A C 1
ATOM 8437 O O . ARG A 1 1577 ? 147.033 129.479 136.848 1.00 143.65 1577 ARG A O 1
ATOM 8445 N N . HIS A 1 1578 ? 144.837 129.324 137.314 1.00 149.26 1578 HIS A N 1
ATOM 8446 C CA . HIS A 1 1578 ? 144.513 130.633 136.766 1.00 148.45 1578 HIS A CA 1
ATOM 8447 C C . HIS A 1 1578 ? 144.018 131.634 137.799 1.00 148.38 1578 HIS A C 1
ATOM 8448 O O . HIS A 1 1578 ? 143.873 132.815 137.462 1.00 148.09 1578 HIS A O 1
ATOM 8455 N N . TYR A 1 1579 ? 143.757 131.212 139.032 1.00 148.24 1579 TYR A N 1
ATOM 8456 C CA . TYR A 1 1579 ? 143.267 132.110 140.068 1.00 148.83 1579 TYR A CA 1
ATOM 8457 C C . TYR A 1 1579 ? 144.386 132.723 140.902 1.00 148.97 1579 TYR A C 1
ATOM 8458 O O . TYR A 1 1579 ? 144.097 133.444 141.861 1.00 148.11 1579 TYR A O 1
ATOM 8467 N N . TYR A 1 1580 ? 145.650 132.455 140.565 1.00 138.74 1580 TYR A N 1
ATOM 8468 C CA . TYR A 1 1580 ? 146.751 133.010 141.345 1.00 135.39 1580 TYR A CA 1
ATOM 8469 C C . TYR A 1 1580 ? 146.742 134.534 141.296 1.00 136.24 1580 TYR A C 1
ATOM 8470 O O . TYR A 1 1580 ? 146.989 135.197 142.309 1.00 136.26 1580 TYR A O 1
ATOM 8479 N N . PHE A 1 1581 ? 146.457 135.107 140.125 1.00 138.99 1581 PHE A N 1
ATOM 8480 C CA . PHE A 1 1581 ? 146.459 136.558 139.982 1.00 138.50 1581 PHE A CA 1
ATOM 8481 C C . PHE A 1 1581 ? 145.434 137.224 140.887 1.00 141.02 1581 PHE A C 1
ATOM 8482 O O . PHE A 1 1581 ? 145.572 138.414 141.190 1.00 139.44 1581 PHE A O 1
ATOM 8490 N N . THR A 1 1582 ? 144.412 136.486 141.326 1.00 145.58 1582 THR A N 1
ATOM 8491 C CA . THR A 1 1582 ? 143.358 137.075 142.143 1.00 144.90 1582 THR A CA 1
ATOM 8492 C C . THR A 1 1582 ? 143.837 137.427 143.545 1.00 143.24 1582 THR A C 1
ATOM 8493 O O . THR A 1 1582 ? 143.184 138.226 144.224 1.00 141.48 1582 THR A O 1
ATOM 8497 N N . ILE A 1 1583 ? 144.954 136.857 143.990 1.00 135.67 1583 ILE A N 1
ATOM 8498 C CA . ILE A 1 1583 ? 145.482 137.071 145.333 1.00 134.76 1583 ILE A CA 1
ATOM 8499 C C . ILE A 1 1583 ? 146.776 137.864 145.212 1.00 134.31 1583 ILE A C 1
ATOM 8500 O O . ILE A 1 1583 ? 147.636 137.539 144.384 1.00 134.01 1583 ILE A O 1
ATOM 8505 N N . GLY A 1 1584 ? 146.910 138.907 146.033 1.00 129.19 1584 GLY A N 1
ATOM 8506 C CA . GLY A 1 1584 ? 148.036 139.814 145.893 1.00 128.39 1584 GLY A CA 1
ATOM 8507 C C . GLY A 1 1584 ? 149.351 139.251 146.394 1.00 127.35 1584 GLY A C 1
ATOM 8508 O O . GLY A 1 1584 ? 150.420 139.715 145.987 1.00 125.20 1584 GLY A O 1
ATOM 8509 N N . TRP A 1 1585 ? 149.302 138.260 147.284 1.00 124.33 1585 TRP A N 1
ATOM 8510 C CA . TRP A 1 1585 ? 150.528 137.697 147.836 1.00 124.58 1585 TRP A CA 1
ATOM 8511 C C . TRP A 1 1585 ? 151.119 136.593 146.970 1.00 122.81 1585 TRP A C 1
ATOM 8512 O O . TRP A 1 1585 ? 152.341 136.408 146.981 1.00 119.65 1585 TRP A O 1
ATOM 8523 N N . ASN A 1 1586 ? 150.292 135.856 146.226 1.00 126.86 1586 ASN A N 1
ATOM 8524 C CA . ASN A 1 1586 ? 150.821 134.785 145.388 1.00 128.42 1586 ASN A CA 1
ATOM 8525 C C . ASN A 1 1586 ? 151.725 135.338 144.293 1.00 128.94 1586 ASN A C 1
ATOM 8526 O O . ASN A 1 1586 ? 152.772 134.752 143.992 1.00 127.58 1586 ASN A O 1
ATOM 8531 N N . ILE A 1 1587 ? 151.341 136.463 143.685 1.00 126.88 1587 ILE A N 1
ATOM 8532 C CA . ILE A 1 1587 ? 152.205 137.080 142.683 1.00 127.55 1587 ILE A CA 1
ATOM 8533 C C . ILE A 1 1587 ? 153.518 137.517 143.316 1.00 127.73 1587 ILE A C 1
ATOM 8534 O O . ILE A 1 1587 ? 154.584 137.387 142.701 1.00 123.67 1587 ILE A O 1
ATOM 8539 N N . PHE A 1 1588 ? 153.472 138.040 144.544 1.00 123.49 1588 PHE A N 1
ATOM 8540 C CA . PHE A 1 1588 ? 154.707 138.325 145.264 1.00 119.51 1588 PHE A CA 1
ATOM 8541 C C . PHE A 1 1588 ? 155.490 137.046 145.522 1.00 119.88 1588 PHE A C 1
ATOM 8542 O O . PHE A 1 1588 ? 156.716 137.015 145.361 1.00 121.15 1588 PHE A O 1
ATOM 8550 N N . ASP A 1 1589 ? 154.799 135.978 145.922 1.00 118.29 1589 ASP A N 1
ATOM 8551 C CA . ASP A 1 1589 ? 155.473 134.698 146.100 1.00 119.83 1589 ASP A CA 1
ATOM 8552 C C . ASP A 1 1589 ? 156.106 134.236 144.796 1.00 122.03 1589 ASP A C 1
ATOM 8553 O O . ASP A 1 1589 ? 157.261 133.795 144.778 1.00 120.45 1589 ASP A O 1
ATOM 8558 N N . PHE A 1 1590 ? 155.368 134.339 143.690 1.00 125.24 1590 PHE A N 1
ATOM 8559 C CA . PHE A 1 1590 ? 155.913 133.937 142.398 1.00 125.30 1590 PHE A CA 1
ATOM 8560 C C . PHE A 1 1590 ? 157.067 134.841 141.984 1.00 125.74 1590 PHE A C 1
ATOM 8561 O O . PHE A 1 1590 ? 158.148 134.361 141.626 1.00 123.87 1590 PHE A O 1
ATOM 8569 N N . VAL A 1 1591 ? 156.860 136.160 142.038 1.00 126.44 1591 VAL A N 1
ATOM 8570 C CA . VAL A 1 1591 ? 157.902 137.091 141.621 1.00 126.97 1591 VAL A CA 1
ATOM 8571 C C . VAL A 1 1591 ? 159.100 137.048 142.558 1.00 124.67 1591 VAL A C 1
ATOM 8572 O O . VAL A 1 1591 ? 160.191 137.488 142.180 1.00 120.44 1591 VAL A O 1
ATOM 8576 N N . VAL A 1 1592 ? 158.922 136.550 143.782 1.00 118.36 1592 VAL A N 1
ATOM 8577 C CA . VAL A 1 1592 ? 160.067 136.337 144.661 1.00 118.78 1592 VAL A CA 1
ATOM 8578 C C . VAL A 1 1592 ? 160.739 135.004 144.350 1.00 117.91 1592 VAL A C 1
ATOM 8579 O O . VAL A 1 1592 ? 161.938 134.837 144.596 1.00 111.62 1592 VAL A O 1
ATOM 8583 N N . VAL A 1 1593 ? 159.989 134.045 143.804 1.00 120.45 1593 VAL A N 1
ATOM 8584 C CA . VAL A 1 1593 ? 160.552 132.731 143.502 1.00 118.10 1593 VAL A CA 1
ATOM 8585 C C . VAL A 1 1593 ? 161.508 132.821 142.318 1.00 119.48 1593 VAL A C 1
ATOM 8586 O O . VAL A 1 1593 ? 162.697 132.506 142.434 1.00 121.03 1593 VAL A O 1
ATOM 8590 N N . ILE A 1 1594 ? 161.004 133.261 141.161 1.00 123.71 1594 ILE A N 1
ATOM 8591 C CA . ILE A 1 1594 ? 161.823 133.262 139.951 1.00 124.29 1594 ILE A CA 1
ATOM 8592 C C . ILE A 1 1594 ? 163.099 134.071 140.134 1.00 124.50 1594 ILE A C 1
ATOM 8593 O O . ILE A 1 1594 ? 164.042 133.919 139.351 1.00 122.49 1594 ILE A O 1
ATOM 8598 N N . LEU A 1 1595 ? 163.158 134.932 141.152 1.00 118.19 1595 LEU A N 1
ATOM 8599 C CA . LEU A 1 1595 ? 164.412 135.603 141.467 1.00 116.76 1595 LEU A CA 1
ATOM 8600 C C . LEU A 1 1595 ? 165.388 134.657 142.155 1.00 115.81 1595 LEU A C 1
ATOM 8601 O O . LEU A 1 1595 ? 166.606 134.849 142.065 1.00 111.64 1595 LEU A O 1
ATOM 8606 N N . SER A 1 1596 ? 164.875 133.640 142.849 1.00 118.41 1596 SER A N 1
ATOM 8607 C CA . SER A 1 1596 ? 165.749 132.719 143.565 1.00 118.87 1596 SER A CA 1
ATOM 8608 C C . SER A 1 1596 ? 166.484 131.787 142.608 1.00 120.66 1596 SER A C 1
ATOM 8609 O O . SER A 1 1596 ? 167.692 131.570 142.757 1.00 120.71 1596 SER A O 1
ATOM 8612 N N . ILE A 1 1597 ? 165.785 131.228 141.617 1.00 123.07 1597 ILE A N 1
ATOM 8613 C CA . ILE A 1 1597 ? 166.449 130.305 140.700 1.00 122.12 1597 ILE A CA 1
ATOM 8614 C C . ILE A 1 1597 ? 167.431 131.053 139.808 1.00 120.87 1597 ILE A C 1
ATOM 8615 O O . ILE A 1 1597 ? 168.552 130.585 139.574 1.00 121.51 1597 ILE A O 1
ATOM 8620 N N . VAL A 1 1598 ? 167.042 132.223 139.304 1.00 127.27 1598 VAL A N 1
ATOM 8621 C CA . VAL A 1 1598 ? 167.976 133.014 138.510 1.00 131.14 1598 VAL A CA 1
ATOM 8622 C C . VAL A 1 1598 ? 169.141 133.481 139.375 1.00 131.61 1598 VAL A C 1
ATOM 8623 O O . VAL A 1 1598 ? 170.288 133.540 138.916 1.00 131.57 1598 VAL A O 1
ATOM 8627 N N . GLY A 1 1599 ? 168.870 133.815 140.638 1.00 131.40 1599 GLY A N 1
ATOM 8628 C CA . GLY A 1 1599 ? 169.935 134.283 141.511 1.00 131.33 1599 GLY A CA 1
ATOM 8629 C C . GLY A 1 1599 ? 171.011 133.239 141.738 1.00 131.49 1599 GLY A C 1
ATOM 8630 O O . GLY A 1 1599 ? 172.203 133.555 141.747 1.00 129.36 1599 GLY A O 1
ATOM 8631 N N . MET A 1 1600 ? 170.609 131.982 141.931 1.00 129.71 1600 MET A N 1
ATOM 8632 C CA . MET A 1 1600 ? 171.585 130.926 142.169 1.00 129.05 1600 MET A CA 1
ATOM 8633 C C . MET A 1 1600 ? 172.207 130.432 140.869 1.00 132.81 1600 MET A C 1
ATOM 8634 O O . MET A 1 1600 ? 173.425 130.234 140.798 1.00 131.99 1600 MET A O 1
ATOM 8639 N N . PHE A 1 1601 ? 171.392 130.224 139.833 1.00 136.70 1601 PHE A N 1
ATOM 8640 C CA . PHE A 1 1601 ? 171.929 129.745 138.564 1.00 135.18 1601 PHE A CA 1
ATOM 8641 C C . PHE A 1 1601 ? 172.861 130.773 137.935 1.00 134.10 1601 PHE A C 1
ATOM 8642 O O . PHE A 1 1601 ? 173.943 130.422 137.449 1.00 133.25 1601 PHE A O 1
ATOM 8650 N N . LEU A 1 1602 ? 172.464 132.048 137.936 1.00 138.13 1602 LEU A N 1
ATOM 8651 C CA . LEU A 1 1602 ? 173.322 133.085 137.373 1.00 139.78 1602 LEU A CA 1
ATOM 8652 C C . LEU A 1 1602 ? 174.567 133.305 138.221 1.00 141.53 1602 LEU A C 1
ATOM 8653 O O . LEU A 1 1602 ? 175.631 133.629 137.682 1.00 141.91 1602 LEU A O 1
ATOM 8658 N N . ALA A 1 1603 ? 174.459 133.133 139.541 1.00 146.98 1603 ALA A N 1
ATOM 8659 C CA . ALA A 1 1603 ? 175.625 133.305 140.401 1.00 147.59 1603 ALA A CA 1
ATOM 8660 C C . ALA A 1 1603 ? 176.728 132.325 140.028 1.00 147.02 1603 ALA A C 1
ATOM 8661 O O . ALA A 1 1603 ? 177.909 132.690 139.991 1.00 143.76 1603 ALA A O 1
ATOM 8663 N N . ASP A 1 1604 ? 176.365 131.072 139.752 1.00 154.95 1604 ASP A N 1
ATOM 8664 C CA . ASP A 1 1604 ? 177.355 130.104 139.295 1.00 155.71 1604 ASP A CA 1
ATOM 8665 C C . ASP A 1 1604 ? 177.947 130.522 137.955 1.00 154.66 1604 ASP A C 1
ATOM 8666 O O . ASP A 1 1604 ? 179.149 130.353 137.718 1.00 154.17 1604 ASP A O 1
ATOM 8671 N N . ILE A 1 1605 ? 177.117 131.066 137.064 1.00 150.11 1605 ILE A N 1
ATOM 8672 C CA . ILE A 1 1605 ? 177.604 131.480 135.752 1.00 150.93 1605 ILE A CA 1
ATOM 8673 C C . ILE A 1 1605 ? 178.623 132.605 135.892 1.00 150.44 1605 ILE A C 1
ATOM 8674 O O . ILE A 1 1605 ? 179.698 132.569 135.282 1.00 151.59 1605 ILE A O 1
ATOM 8679 N N . ILE A 1 1606 ? 178.304 133.621 136.699 1.00 147.45 1606 ILE A N 1
ATOM 8680 C CA . ILE A 1 1606 ? 179.215 134.748 136.851 1.00 149.78 1606 ILE A CA 1
ATOM 8681 C C . ILE A 1 1606 ? 180.444 134.372 137.667 1.00 149.83 1606 ILE A C 1
ATOM 8682 O O . ILE A 1 1606 ? 181.451 135.087 137.628 1.00 146.54 1606 ILE A O 1
ATOM 8687 N N . GLU A 1 1607 ? 180.391 133.265 138.409 1.00 156.65 1607 GLU A N 1
ATOM 8688 C CA . GLU A 1 1607 ? 181.541 132.811 139.180 1.00 156.27 1607 GLU A CA 1
ATOM 8689 C C . GLU A 1 1607 ? 182.577 132.092 138.327 1.00 155.82 1607 GLU A C 1
ATOM 8690 O O . GLU A 1 1607 ? 183.669 131.799 138.827 1.00 154.08 1607 GLU A O 1
ATOM 8696 N N . LYS A 1 1608 ? 182.265 131.800 137.066 1.00 156.01 1608 LYS A N 1
ATOM 8697 C CA . LYS A 1 1608 ? 183.194 131.145 136.156 1.00 155.39 1608 LYS A CA 1
ATOM 8698 C C . LYS A 1 1608 ? 183.465 131.937 134.887 1.00 155.89 1608 LYS A C 1
ATOM 8699 O O . LYS A 1 1608 ? 184.582 131.878 134.370 1.00 155.09 1608 LYS A O 1
ATOM 8705 N N . TYR A 1 1609 ? 182.481 132.674 134.374 1.00 159.89 1609 TYR A N 1
ATOM 8706 C CA . TYR A 1 1609 ? 182.659 133.511 133.197 1.00 158.60 1609 TYR A CA 1
ATOM 8707 C C . TYR A 1 1609 ? 182.056 134.881 133.470 1.00 159.15 1609 TYR A C 1
ATOM 8708 O O . TYR A 1 1609 ? 181.058 135.004 134.184 1.00 158.71 1609 TYR A O 1
ATOM 8717 N N . PHE A 1 1610 ? 182.673 135.913 132.894 1.00 156.95 1610 PHE A N 1
ATOM 8718 C CA . PHE A 1 1610 ? 182.233 137.294 133.082 1.00 156.26 1610 PHE A CA 1
ATOM 8719 C C . PHE A 1 1610 ? 182.217 137.653 134.570 1.00 155.32 1610 PHE A C 1
ATOM 8720 O O . PHE A 1 1610 ? 181.191 138.027 135.142 1.00 154.72 1610 PHE A O 1
ATOM 8728 N N . VAL A 1 1611 ? 183.390 137.531 135.190 1.00 153.27 1611 VAL A N 1
ATOM 8729 C CA . VAL A 1 1611 ? 183.509 137.746 136.626 1.00 154.58 1611 VAL A CA 1
ATOM 8730 C C . VAL A 1 1611 ? 183.156 139.189 136.958 1.00 155.29 1611 VAL A C 1
ATOM 8731 O O . VAL A 1 1611 ? 183.617 140.129 136.297 1.00 153.65 1611 VAL A O 1
ATOM 8735 N N . SER A 1 1612 ? 182.328 139.369 137.987 1.00 146.61 1612 SER A N 1
ATOM 8736 C CA . SER A 1 1612 ? 181.937 140.686 138.473 1.00 143.23 1612 SER A CA 1
ATOM 8737 C C . SER A 1 1612 ? 181.467 140.565 139.918 1.00 141.46 1612 SER A C 1
ATOM 8738 O O . SER A 1 1612 ? 180.257 140.519 140.174 1.00 140.18 1612 SER A O 1
ATOM 8741 N N . PRO A 1 1613 ? 182.384 140.507 140.888 1.00 134.30 1613 PRO A N 1
ATOM 8742 C CA . PRO A 1 1613 ? 181.955 140.243 142.273 1.00 132.50 1613 PRO A CA 1
ATOM 8743 C C . PRO A 1 1613 ? 180.965 141.261 142.811 1.00 131.83 1613 PRO A C 1
ATOM 8744 O O . PRO A 1 1613 ? 180.029 140.886 143.528 1.00 127.88 1613 PRO A O 1
ATOM 8748 N N . THR A 1 1614 ? 181.138 142.544 142.484 1.00 121.26 1614 THR A N 1
ATOM 8749 C CA . THR A 1 1614 ? 180.218 143.555 142.995 1.00 121.16 1614 THR A CA 1
ATOM 8750 C C . THR A 1 1614 ? 178.785 143.266 142.572 1.00 119.12 1614 THR A C 1
ATOM 8751 O O . THR A 1 1614 ? 177.843 143.607 143.296 1.00 115.20 1614 THR A O 1
ATOM 8755 N N . LEU A 1 1615 ? 178.598 142.651 141.403 1.00 120.68 1615 LEU A N 1
ATOM 8756 C CA . LEU A 1 1615 ? 177.271 142.211 140.992 1.00 119.53 1615 LEU A CA 1
ATOM 8757 C C . LEU A 1 1615 ? 176.854 140.932 141.705 1.00 117.57 1615 LEU A C 1
ATOM 8758 O O . LEU A 1 1615 ? 175.660 140.721 141.943 1.00 116.87 1615 LEU A O 1
ATOM 8763 N N . PHE A 1 1616 ? 177.815 140.070 142.044 1.00 118.34 1616 PHE A N 1
ATOM 8764 C CA . PHE A 1 1616 ? 177.482 138.808 142.696 1.00 120.61 1616 PHE A CA 1
ATOM 8765 C C . PHE A 1 1616 ? 176.825 139.044 144.050 1.00 120.94 1616 PHE A C 1
ATOM 8766 O O . PHE A 1 1616 ? 175.818 138.406 144.379 1.00 115.80 1616 PHE A O 1
ATOM 8774 N N . ARG A 1 1617 ? 177.377 139.959 144.848 1.00 107.41 1617 ARG A N 1
ATOM 8775 C CA . ARG A 1 1617 ? 176.790 140.244 146.153 1.00 99.24 1617 ARG A CA 1
ATOM 8776 C C . ARG A 1 1617 ? 175.385 140.813 146.011 1.00 94.93 1617 ARG A C 1
ATOM 8777 O O . ARG A 1 1617 ? 174.474 140.431 146.755 1.00 93.81 1617 ARG A O 1
ATOM 8785 N N . VAL A 1 1618 ? 175.188 141.726 145.060 1.00 99.94 1618 VAL A N 1
ATOM 8786 C CA . VAL A 1 1618 ? 173.879 142.347 144.888 1.00 97.83 1618 VAL A CA 1
ATOM 8787 C C . VAL A 1 1618 ? 172.861 141.323 144.403 1.00 97.74 1618 VAL A C 1
ATOM 8788 O O . VAL A 1 1618 ? 171.700 141.333 144.829 1.00 100.68 1618 VAL A O 1
ATOM 8792 N N . ILE A 1 1619 ? 173.270 140.431 143.500 1.00 110.38 1619 ILE A N 1
ATOM 8793 C CA . ILE A 1 1619 ? 172.350 139.412 143.004 1.00 113.41 1619 ILE A CA 1
ATOM 8794 C C . ILE A 1 1619 ? 171.944 138.473 144.131 1.00 111.32 1619 ILE A C 1
ATOM 8795 O O . ILE A 1 1619 ? 170.804 137.998 144.185 1.00 109.31 1619 ILE A O 1
ATOM 8800 N N . ARG A 1 1620 ? 172.871 138.187 145.047 1.00 104.54 1620 ARG A N 1
ATOM 8801 C CA . ARG A 1 1620 ? 172.563 137.308 146.167 1.00 102.04 1620 ARG A CA 1
ATOM 8802 C C . ARG A 1 1620 ? 171.524 137.907 147.105 1.00 97.69 1620 ARG A C 1
ATOM 8803 O O . ARG A 1 1620 ? 170.878 137.163 147.848 1.00 98.72 1620 ARG A O 1
ATOM 8811 N N . LEU A 1 1621 ? 171.346 139.230 147.092 1.00 89.35 1621 LEU A N 1
ATOM 8812 C CA . LEU A 1 1621 ? 170.374 139.862 147.975 1.00 90.19 1621 LEU A CA 1
ATOM 8813 C C . LEU A 1 1621 ? 168.939 139.498 147.627 1.00 90.47 1621 LEU A C 1
ATOM 8814 O O . LEU A 1 1621 ? 168.040 139.767 148.431 1.00 89.60 1621 LEU A O 1
ATOM 8819 N N . ALA A 1 1622 ? 168.700 138.905 146.457 1.00 97.14 1622 ALA A N 1
ATOM 8820 C CA . ALA A 1 1622 ? 167.347 138.514 146.086 1.00 94.78 1622 ALA A CA 1
ATOM 8821 C C . ALA A 1 1622 ? 166.777 137.457 147.021 1.00 98.33 1622 ALA A C 1
ATOM 8822 O O . ALA A 1 1622 ? 165.552 137.325 147.113 1.00 99.19 1622 ALA A O 1
ATOM 8824 N N . ARG A 1 1623 ? 167.631 136.703 147.716 1.00 99.45 1623 ARG A N 1
ATOM 8825 C CA . ARG A 1 1623 ? 167.135 135.647 148.589 1.00 94.16 1623 ARG A CA 1
ATOM 8826 C C . ARG A 1 1623 ? 166.406 136.214 149.799 1.00 91.37 1623 ARG A C 1
ATOM 8827 O O . ARG A 1 1623 ? 165.501 135.565 150.335 1.00 95.11 1623 ARG A O 1
ATOM 8835 N N . ILE A 1 1624 ? 166.783 137.413 150.246 1.00 86.10 1624 ILE A N 1
ATOM 8836 C CA . ILE A 1 1624 ? 166.131 138.014 151.402 1.00 93.02 1624 ILE A CA 1
ATOM 8837 C C . ILE A 1 1624 ? 164.663 138.300 151.123 1.00 91.14 1624 ILE A C 1
ATOM 8838 O O . ILE A 1 1624 ? 163.893 138.552 152.055 1.00 91.99 1624 ILE A O 1
ATOM 8843 N N . GLY A 1 1625 ? 164.246 138.252 149.857 1.00 92.85 1625 GLY A N 1
ATOM 8844 C CA . GLY A 1 1625 ? 162.840 138.451 149.552 1.00 89.49 1625 GLY A CA 1
ATOM 8845 C C . GLY A 1 1625 ? 161.954 137.441 150.251 1.00 92.87 1625 GLY A C 1
ATOM 8846 O O . GLY A 1 1625 ? 160.855 137.771 150.701 1.00 104.14 1625 GLY A O 1
ATOM 8847 N N . ARG A 1 1626 ? 162.422 136.196 150.359 1.00 97.35 1626 ARG A N 1
ATOM 8848 C CA . ARG A 1 1626 ? 161.646 135.174 151.052 1.00 95.05 1626 ARG A CA 1
ATOM 8849 C C . ARG A 1 1626 ? 161.309 135.616 152.467 1.00 98.41 1626 ARG A C 1
ATOM 8850 O O . ARG A 1 1626 ? 160.165 135.480 152.916 1.00 100.11 1626 ARG A O 1
ATOM 8858 N N . ILE A 1 1627 ? 162.295 136.158 153.183 1.00 101.07 1627 ILE A N 1
ATOM 8859 C CA . ILE A 1 1627 ? 162.094 136.534 154.578 1.00 98.63 1627 ILE A CA 1
ATOM 8860 C C . ILE A 1 1627 ? 160.987 137.569 154.699 1.00 98.37 1627 ILE A C 1
ATOM 8861 O O . ILE A 1 1627 ? 160.301 137.638 155.725 1.00 98.79 1627 ILE A O 1
ATOM 8866 N N . LEU A 1 1628 ? 160.793 138.390 153.666 1.00 103.74 1628 LEU A N 1
ATOM 8867 C CA . LEU A 1 1628 ? 159.717 139.372 153.699 1.00 102.66 1628 LEU A CA 1
ATOM 8868 C C . LEU A 1 1628 ? 158.345 138.715 153.696 1.00 103.88 1628 LEU A C 1
ATOM 8869 O O . LEU A 1 1628 ? 157.359 139.366 154.055 1.00 108.33 1628 LEU A O 1
ATOM 8874 N N . ARG A 1 1629 ? 158.257 137.443 153.299 1.00 106.83 1629 ARG A N 1
ATOM 8875 C CA . ARG A 1 1629 ? 156.973 136.753 153.294 1.00 108.39 1629 ARG A CA 1
ATOM 8876 C C . ARG A 1 1629 ? 156.397 136.607 154.695 1.00 107.70 1629 ARG A C 1
ATOM 8877 O O . ARG A 1 1629 ? 155.198 136.343 154.832 1.00 103.05 1629 ARG A O 1
ATOM 8885 N N . LEU A 1 1630 ? 157.219 136.770 155.733 1.00 111.12 1630 LEU A N 1
ATOM 8886 C CA . LEU A 1 1630 ? 156.704 136.770 157.096 1.00 110.30 1630 LEU A CA 1
ATOM 8887 C C . LEU A 1 1630 ? 155.691 137.884 157.316 1.00 110.44 1630 LEU A C 1
ATOM 8888 O O . LEU A 1 1630 ? 154.868 137.789 158.233 1.00 110.75 1630 LEU A O 1
ATOM 8893 N N . ILE A 1 1631 ? 155.737 138.939 156.500 1.00 113.01 1631 ILE A N 1
ATOM 8894 C CA . ILE A 1 1631 ? 154.767 140.022 156.620 1.00 111.97 1631 ILE A CA 1
ATOM 8895 C C . ILE A 1 1631 ? 153.358 139.506 156.374 1.00 113.65 1631 ILE A C 1
ATOM 8896 O O . ILE A 1 1631 ? 152.385 140.056 156.903 1.00 115.15 1631 ILE A O 1
ATOM 8901 N N . LYS A 1 1632 ? 153.221 138.449 155.570 1.00 116.85 1632 LYS A N 1
ATOM 8902 C CA . LYS A 1 1632 ? 151.895 137.940 155.235 1.00 116.69 1632 LYS A CA 1
ATOM 8903 C C . LYS A 1 1632 ? 151.144 137.493 156.483 1.00 117.55 1632 LYS A C 1
ATOM 8904 O O . LYS A 1 1632 ? 149.956 137.796 156.643 1.00 116.40 1632 LYS A O 1
ATOM 8910 N N . GLY A 1 1633 ? 151.816 136.770 157.374 1.00 116.07 1633 GLY A N 1
ATOM 8911 C CA . GLY A 1 1633 ? 151.201 136.315 158.604 1.00 115.01 1633 GLY A CA 1
ATOM 8912 C C . GLY A 1 1633 ? 151.361 137.240 159.784 1.00 116.84 1633 GLY A C 1
ATOM 8913 O O . GLY A 1 1633 ? 150.746 137.008 160.829 1.00 115.66 1633 GLY A O 1
ATOM 8914 N N . ALA A 1 1634 ? 152.172 138.289 159.650 1.00 113.31 1634 ALA A N 1
ATOM 8915 C CA . ALA A 1 1634 ? 152.453 139.201 160.757 1.00 111.25 1634 ALA A CA 1
ATOM 8916 C C . ALA A 1 1634 ? 151.386 140.290 160.782 1.00 111.38 1634 ALA A C 1
ATOM 8917 O O . ALA A 1 1634 ? 151.607 141.439 160.394 1.00 108.24 1634 ALA A O 1
ATOM 8919 N N . LYS A 1 1635 ? 150.198 139.911 161.257 1.00 120.20 1635 LYS A N 1
ATOM 8920 C CA . LYS A 1 1635 ? 149.124 140.886 161.415 1.00 120.12 1635 LYS A CA 1
ATOM 8921 C C . LYS A 1 1635 ? 149.550 142.028 162.327 1.00 119.13 1635 LYS A C 1
ATOM 8922 O O . LYS A 1 1635 ? 149.095 143.164 162.156 1.00 115.56 1635 LYS A O 1
ATOM 8928 N N . GLY A 1 1636 ? 150.424 141.749 163.294 1.00 118.35 1636 GLY A N 1
ATOM 8929 C CA . GLY A 1 1636 ? 150.868 142.795 164.199 1.00 115.81 1636 GLY A CA 1
ATOM 8930 C C . GLY A 1 1636 ? 151.612 143.911 163.490 1.00 116.68 1636 GLY A C 1
ATOM 8931 O O . GLY A 1 1636 ? 151.428 145.089 163.805 1.00 114.00 1636 GLY A O 1
ATOM 8932 N N . ILE A 1 1637 ? 152.463 143.558 162.524 1.00 114.69 1637 ILE A N 1
ATOM 8933 C CA . ILE A 1 1637 ? 153.283 144.556 161.846 1.00 114.71 1637 ILE A CA 1
ATOM 8934 C C . ILE A 1 1637 ? 152.642 145.098 160.573 1.00 114.55 1637 ILE A C 1
ATOM 8935 O O . ILE A 1 1637 ? 152.978 146.213 160.152 1.00 115.04 1637 ILE A O 1
ATOM 8940 N N . ARG A 1 1638 ? 151.724 144.355 159.953 1.00 116.02 1638 ARG A N 1
ATOM 8941 C CA . ARG A 1 1638 ? 151.140 144.813 158.696 1.00 112.26 1638 ARG A CA 1
ATOM 8942 C C . ARG A 1 1638 ? 150.415 146.141 158.874 1.00 112.60 1638 ARG A C 1
ATOM 8943 O O . ARG A 1 1638 ? 150.478 147.012 158.000 1.00 116.61 1638 ARG A O 1
ATOM 8951 N N . THR A 1 1639 ? 149.718 146.314 159.998 1.00 113.71 1639 THR A N 1
ATOM 8952 C CA . THR A 1 1639 ? 148.931 147.525 160.198 1.00 114.76 1639 THR A CA 1
ATOM 8953 C C . THR A 1 1639 ? 149.796 148.775 160.308 1.00 112.71 1639 THR A C 1
ATOM 8954 O O . THR A 1 1639 ? 149.275 149.884 160.147 1.00 112.54 1639 THR A O 1
ATOM 8958 N N . LEU A 1 1640 ? 151.094 148.632 160.582 1.00 108.26 1640 LEU A N 1
ATOM 8959 C CA . LEU A 1 1640 ? 151.978 149.793 160.633 1.00 108.54 1640 LEU A CA 1
ATOM 8960 C C . LEU A 1 1640 ? 152.692 150.033 159.309 1.00 108.36 1640 LEU A C 1
ATOM 8961 O O . LEU A 1 1640 ? 152.843 151.185 158.892 1.00 112.72 1640 LEU A O 1
ATOM 8966 N N . LEU A 1 1641 ? 153.137 148.971 158.632 1.00 110.98 1641 LEU A N 1
ATOM 8967 C CA . LEU A 1 1641 ? 153.662 149.139 157.281 1.00 111.49 1641 LEU A CA 1
ATOM 8968 C C . LEU A 1 1641 ? 152.634 149.789 156.367 1.00 106.51 1641 LEU A C 1
ATOM 8969 O O . LEU A 1 1641 ? 152.994 150.574 155.484 1.00 108.34 1641 LEU A O 1
ATOM 8974 N N . PHE A 1 1642 ? 151.353 149.470 156.557 1.00 112.81 1642 PHE A N 1
ATOM 8975 C CA . PHE A 1 1642 ? 150.306 150.149 155.803 1.00 113.29 1642 PHE A CA 1
ATOM 8976 C C . PHE A 1 1642 ? 150.235 151.625 156.171 1.00 114.17 1642 PHE A C 1
ATOM 8977 O O . PHE A 1 1642 ? 150.055 152.480 155.297 1.00 118.13 1642 PHE A O 1
ATOM 8985 N N . ALA A 1 1643 ? 150.370 151.944 157.460 1.00 110.88 1643 ALA A N 1
ATOM 8986 C CA . ALA A 1 1643 ? 150.355 153.341 157.876 1.00 114.63 1643 ALA A CA 1
ATOM 8987 C C . ALA A 1 1643 ? 151.521 154.115 157.275 1.00 113.75 1643 ALA A C 1
ATOM 8988 O O . ALA A 1 1643 ? 151.409 155.324 157.048 1.00 108.48 1643 ALA A O 1
ATOM 8990 N N . LEU A 1 1644 ? 152.643 153.441 157.017 1.00 104.96 1644 LEU A N 1
ATOM 8991 C CA . LEU A 1 1644 ? 153.759 154.092 156.341 1.00 103.78 1644 LEU A CA 1
ATOM 8992 C C . LEU A 1 1644 ? 153.364 154.526 154.936 1.00 106.52 1644 LEU A C 1
ATOM 8993 O O . LEU A 1 1644 ? 153.691 155.635 154.499 1.00 111.24 1644 LEU A O 1
ATOM 8998 N N . MET A 1 1645 ? 152.651 153.660 154.212 1.00 116.72 1645 MET A N 1
ATOM 8999 C CA . MET A 1 1645 ? 152.273 153.973 152.839 1.00 112.74 1645 MET A CA 1
ATOM 9000 C C . MET A 1 1645 ? 151.387 155.208 152.767 1.00 111.31 1645 MET A C 1
ATOM 9001 O O . MET A 1 1645 ? 151.434 155.948 151.779 1.00 113.50 1645 MET A O 1
ATOM 9006 N N . MET A 1 1646 ? 150.572 155.446 153.794 1.00 113.96 1646 MET A N 1
ATOM 9007 C CA . MET A 1 1646 ? 149.697 156.612 153.781 1.00 116.86 1646 MET A CA 1
ATOM 9008 C C . MET A 1 1646 ? 150.501 157.905 153.790 1.00 118.18 1646 MET A C 1
ATOM 9009 O O . MET A 1 1646 ? 150.114 158.888 153.147 1.00 118.46 1646 MET A O 1
ATOM 9014 N N . SER A 1 1647 ? 151.616 157.930 154.520 1.00 102.96 1647 SER A N 1
ATOM 9015 C CA . SER A 1 1647 ? 152.412 159.142 154.658 1.00 97.82 1647 SER A CA 1
ATOM 9016 C C . SER A 1 1647 ? 153.368 159.370 153.495 1.00 95.79 1647 SER A C 1
ATOM 9017 O O . SER A 1 1647 ? 153.915 160.470 153.379 1.00 100.69 1647 SER A O 1
ATOM 9020 N N . LEU A 1 1648 ? 153.585 158.373 152.640 1.00 95.09 1648 LEU A N 1
ATOM 9021 C CA . LEU A 1 1648 ? 154.539 158.540 151.547 1.00 99.61 1648 LEU A CA 1
ATOM 9022 C C . LEU A 1 1648 ? 154.216 159.722 150.642 1.00 103.35 1648 LEU A C 1
ATOM 9023 O O . LEU A 1 1648 ? 155.147 160.475 150.309 1.00 104.97 1648 LEU A O 1
ATOM 9028 N N . PRO A 1 1649 ? 152.975 159.941 150.198 1.00 99.34 1649 PRO A N 1
ATOM 9029 C CA . PRO A 1 1649 ? 152.719 161.131 149.369 1.00 93.84 1649 PRO A CA 1
ATOM 9030 C C . PRO A 1 1649 ? 153.072 162.431 150.066 1.00 97.96 1649 PRO A C 1
ATOM 9031 O O . PRO A 1 1649 ? 153.550 163.368 149.416 1.00 98.59 1649 PRO A O 1
ATOM 9035 N N . ALA A 1 1650 ? 152.850 162.518 151.380 1.00 97.21 1650 ALA A N 1
ATOM 9036 C CA . ALA A 1 1650 ? 153.211 163.728 152.109 1.00 88.11 1650 ALA A CA 1
ATOM 9037 C C . ALA A 1 1650 ? 154.717 163.826 152.304 1.00 88.46 1650 ALA A C 1
ATOM 9038 O O . ALA A 1 1650 ? 155.296 164.909 152.173 1.00 96.54 1650 ALA A O 1
ATOM 9040 N N . LEU A 1 1651 ? 155.368 162.706 152.623 1.00 89.19 1651 LEU A N 1
ATOM 9041 C CA . LEU A 1 1651 ? 156.815 162.723 152.804 1.00 87.70 1651 LEU A CA 1
ATOM 9042 C C . LEU A 1 1651 ? 157.539 163.002 151.496 1.00 82.37 1651 LEU A C 1
ATOM 9043 O O . LEU A 1 1651 ? 158.639 163.563 151.508 1.00 89.89 1651 LEU A O 1
ATOM 9048 N N . PHE A 1 1652 ? 156.950 162.616 150.364 1.00 78.41 1652 PHE A N 1
ATOM 9049 C CA . PHE A 1 1652 ? 157.583 162.896 149.080 1.00 84.60 1652 PHE A CA 1
ATOM 9050 C C . PHE A 1 1652 ? 157.679 164.394 148.829 1.00 82.80 1652 PHE A C 1
ATOM 9051 O O . PHE A 1 1652 ? 158.709 164.884 148.353 1.00 81.98 1652 PHE A O 1
ATOM 9059 N N . ASN A 1 1653 ? 156.616 165.139 149.141 1.00 83.57 1653 ASN A N 1
ATOM 9060 C CA . ASN A 1 1653 ? 156.651 166.585 148.953 1.00 80.86 1653 ASN A CA 1
ATOM 9061 C C . ASN A 1 1653 ? 157.699 167.229 149.848 1.00 85.23 1653 ASN A C 1
ATOM 9062 O O . ASN A 1 1653 ? 158.438 168.119 149.411 1.00 86.41 1653 ASN A O 1
ATOM 9067 N N . ILE A 1 1654 ? 157.778 166.796 151.106 1.00 81.90 1654 ILE A N 1
ATOM 9068 C CA . ILE A 1 1654 ? 158.788 167.328 152.013 1.00 75.11 1654 ILE A CA 1
ATOM 9069 C C . ILE A 1 1654 ? 160.178 166.875 151.588 1.00 79.48 1654 ILE A C 1
ATOM 9070 O O . ILE A 1 1654 ? 161.152 167.626 151.701 1.00 83.25 1654 ILE A O 1
ATOM 9075 N N . GLY A 1 1655 ? 160.298 165.640 151.103 1.00 75.67 1655 GLY A N 1
ATOM 9076 C CA . GLY A 1 1655 ? 161.588 165.171 150.627 1.00 68.03 1655 GLY A CA 1
ATOM 9077 C C . GLY A 1 1655 ? 162.097 165.976 149.448 1.00 75.97 1655 GLY A C 1
ATOM 9078 O O . GLY A 1 1655 ? 163.300 166.206 149.315 1.00 88.54 1655 GLY A O 1
ATOM 9079 N N . LEU A 1 1656 ? 161.190 166.410 148.570 1.00 68.27 1656 LEU A N 1
ATOM 9080 C CA . LEU A 1 1656 ? 161.595 167.251 147.448 1.00 62.69 1656 LEU A CA 1
ATOM 9081 C C . LEU A 1 1656 ? 162.169 168.576 147.930 1.00 64.67 1656 LEU A C 1
ATOM 9082 O O . LEU A 1 1656 ? 163.199 169.034 147.425 1.00 59.41 1656 LEU A O 1
ATOM 9087 N N . LEU A 1 1657 ? 161.512 169.210 148.903 1.00 75.93 1657 LEU A N 1
ATOM 9088 C CA . LEU A 1 1657 ? 161.991 170.498 149.394 1.00 67.16 1657 LEU A CA 1
ATOM 9089 C C . LEU A 1 1657 ? 163.347 170.355 150.070 1.00 67.90 1657 LEU A C 1
ATOM 9090 O O . LEU A 1 1657 ? 164.201 171.240 149.958 1.00 76.67 1657 LEU A O 1
ATOM 9095 N N . LEU A 1 1658 ? 163.561 169.251 150.787 1.00 70.04 1658 LEU A N 1
ATOM 9096 C CA . LEU A 1 1658 ? 164.863 169.017 151.400 1.00 67.96 1658 LEU A CA 1
ATOM 9097 C C . LEU A 1 1658 ? 165.948 168.868 150.343 1.00 66.38 1658 LEU A C 1
ATOM 9098 O O . LEU A 1 1658 ? 167.064 169.368 150.517 1.00 79.56 1658 LEU A O 1
ATOM 9103 N N . PHE A 1 1659 ? 165.646 168.176 149.243 1.00 61.70 1659 PHE A N 1
ATOM 9104 C CA . PHE A 1 1659 ? 166.640 168.009 148.188 1.00 60.42 1659 PHE A CA 1
ATOM 9105 C C . PHE A 1 1659 ? 166.995 169.345 147.549 1.00 68.61 1659 PHE A C 1
ATOM 9106 O O . PHE A 1 1659 ? 168.162 169.599 147.233 1.00 81.99 1659 PHE A O 1
ATOM 9114 N N . LEU A 1 1660 ? 166.001 170.209 147.337 1.00 67.52 1660 LEU A N 1
ATOM 9115 C CA . LEU A 1 1660 ? 166.284 171.527 146.779 1.00 62.81 1660 LEU A CA 1
ATOM 9116 C C . LEU A 1 1660 ? 167.177 172.334 147.709 1.00 62.82 1660 LEU A C 1
ATOM 9117 O O . LEU A 1 1660 ? 168.120 172.994 147.259 1.00 69.56 1660 LEU A O 1
ATOM 9122 N N . VAL A 1 1661 ? 166.894 172.300 149.011 1.00 58.21 1661 VAL A N 1
ATOM 9123 C CA . VAL A 1 1661 ? 167.731 173.012 149.972 1.00 52.72 1661 VAL A CA 1
ATOM 9124 C C . VAL A 1 1661 ? 169.125 172.405 150.011 1.00 52.31 1661 VAL A C 1
ATOM 9125 O O . VAL A 1 1661 ? 170.129 173.123 150.077 1.00 69.70 1661 VAL A O 1
ATOM 9129 N N . MET A 1 1662 ? 169.213 171.076 149.974 1.00 54.93 1662 MET A N 1
ATOM 9130 C CA . MET A 1 1662 ? 170.518 170.427 149.917 1.00 46.66 1662 MET A CA 1
ATOM 9131 C C . MET A 1 1662 ? 171.271 170.828 148.658 1.00 54.19 1662 MET A C 1
ATOM 9132 O O . MET A 1 1662 ? 172.483 171.065 148.700 1.00 75.85 1662 MET A O 1
ATOM 9137 N N . PHE A 1 1663 ? 170.573 170.896 147.524 1.00 62.67 1663 PHE A N 1
ATOM 9138 C CA . PHE A 1 1663 ? 171.226 171.258 146.270 1.00 54.75 1663 PHE A CA 1
ATOM 9139 C C . PHE A 1 1663 ? 171.757 172.686 146.313 1.00 46.85 1663 PHE A C 1
ATOM 9140 O O . PHE A 1 1663 ? 172.870 172.954 145.851 1.00 54.27 1663 PHE A O 1
ATOM 9148 N N . ILE A 1 1664 ? 170.978 173.616 146.865 1.00 57.72 1664 ILE A N 1
ATOM 9149 C CA . ILE A 1 1664 ? 171.406 175.011 146.910 1.00 60.75 1664 ILE A CA 1
ATOM 9150 C C . ILE A 1 1664 ? 172.606 175.172 147.834 1.00 56.11 1664 ILE A C 1
ATOM 9151 O O . ILE A 1 1664 ? 173.584 175.847 147.496 1.00 57.60 1664 ILE A O 1
ATOM 9156 N N . PHE A 1 1665 ? 172.547 174.565 149.021 1.00 56.94 1665 PHE A N 1
ATOM 9157 C CA . PHE A 1 1665 ? 173.675 174.640 149.942 1.00 53.79 1665 PHE A CA 1
ATOM 9158 C C . PHE A 1 1665 ? 174.870 173.860 149.419 1.00 55.86 1665 PHE A C 1
ATOM 9159 O O . PHE A 1 1665 ? 176.012 174.155 149.785 1.00 58.84 1665 PHE A O 1
ATOM 9167 N N . SER A 1 1666 ? 174.629 172.856 148.578 1.00 63.37 1666 SER A N 1
ATOM 9168 C CA . SER A 1 1666 ? 175.730 172.104 147.988 1.00 48.33 1666 SER A CA 1
ATOM 9169 C C . SER A 1 1666 ? 176.563 172.981 147.065 1.00 48.12 1666 SER A C 1
ATOM 9170 O O . SER A 1 1666 ? 177.795 172.911 147.082 1.00 66.26 1666 SER A O 1
ATOM 9173 N N . ILE A 1 1667 ? 175.911 173.814 146.251 1.00 56.36 1667 ILE A N 1
ATOM 9174 C CA . ILE A 1 1667 ? 176.643 174.677 145.328 1.00 59.50 1667 ILE A CA 1
ATOM 9175 C C . ILE A 1 1667 ? 177.411 175.749 146.090 1.00 59.41 1667 ILE A C 1
ATOM 9176 O O . ILE A 1 1667 ? 178.525 176.122 145.705 1.00 62.26 1667 ILE A O 1
ATOM 9181 N N . PHE A 1 1668 ? 176.832 176.272 147.172 1.00 60.14 1668 PHE A N 1
ATOM 9182 C CA . PHE A 1 1668 ? 177.533 177.275 147.967 1.00 56.74 1668 PHE A CA 1
ATOM 9183 C C . PHE A 1 1668 ? 178.815 176.707 148.559 1.00 65.93 1668 PHE A C 1
ATOM 9184 O O . PHE A 1 1668 ? 179.837 177.398 148.623 1.00 74.65 1668 PHE A O 1
ATOM 9192 N N . GLY A 1 1669 ? 178.778 175.454 149.010 1.00 67.62 1669 GLY A N 1
ATOM 9193 C CA . GLY A 1 1669 ? 179.969 174.859 149.592 1.00 54.34 1669 GLY A CA 1
ATOM 9194 C C . GLY A 1 1669 ? 181.107 174.747 148.598 1.00 57.05 1669 GLY A C 1
ATOM 9195 O O . GLY A 1 1669 ? 182.251 175.083 148.906 1.00 67.22 1669 GLY A O 1
ATOM 9196 N N . MET A 1 1670 ? 180.808 174.277 147.386 1.00 58.08 1670 MET A N 1
ATOM 9197 C CA . MET A 1 1670 ? 181.857 174.123 146.383 1.00 59.43 1670 MET A CA 1
ATOM 9198 C C . MET A 1 1670 ? 182.476 175.463 146.014 1.00 69.32 1670 MET A C 1
ATOM 9199 O O . MET A 1 1670 ? 183.668 175.527 145.695 1.00 81.09 1670 MET A O 1
ATOM 9204 N N . SER A 1 1671 ? 181.690 176.537 146.040 1.00 62.03 1671 SER A N 1
ATOM 9205 C CA . SER A 1 1671 ? 182.202 177.846 145.661 1.00 66.53 1671 SER A CA 1
ATOM 9206 C C . SER A 1 1671 ? 183.042 178.494 146.753 1.00 66.75 1671 SER A C 1
ATOM 9207 O O . SER A 1 1671 ? 183.797 179.426 146.458 1.00 63.81 1671 SER A O 1
ATOM 9210 N N . ASN A 1 1672 ? 182.934 178.025 147.994 1.00 64.93 1672 ASN A N 1
ATOM 9211 C CA . ASN A 1 1672 ? 183.600 178.652 149.128 1.00 54.84 1672 ASN A CA 1
ATOM 9212 C C . ASN A 1 1672 ? 184.629 177.748 149.787 1.00 63.79 1672 ASN A C 1
ATOM 9213 O O . ASN A 1 1672 ? 185.769 178.175 150.004 1.00 64.62 1672 ASN A O 1
ATOM 9218 N N . PHE A 1 1673 ? 184.266 176.506 150.108 1.00 59.39 1673 PHE A N 1
ATOM 9219 C CA . PHE A 1 1673 ? 185.093 175.635 150.932 1.00 50.82 1673 PHE A CA 1
ATOM 9220 C C . PHE A 1 1673 ? 185.781 174.542 150.124 1.00 57.13 1673 PHE A C 1
ATOM 9221 O O . PHE A 1 1673 ? 186.178 173.519 150.689 1.00 66.55 1673 PHE A O 1
ATOM 9229 N N . ALA A 1 1674 ? 185.935 174.733 148.814 1.00 56.61 1674 ALA A N 1
ATOM 9230 C CA . ALA A 1 1674 ? 186.509 173.686 147.979 1.00 56.62 1674 ALA A CA 1
ATOM 9231 C C . ALA A 1 1674 ? 188.010 173.531 148.170 1.00 52.38 1674 ALA A C 1
ATOM 9232 O O . ALA A 1 1674 ? 188.563 172.499 147.781 1.00 60.49 1674 ALA A O 1
ATOM 9234 N N . TYR A 1 1675 ? 188.683 174.522 148.752 1.00 63.27 1675 TYR A N 1
ATOM 9235 C CA . TYR A 1 1675 ? 190.134 174.506 148.877 1.00 66.41 1675 TYR A CA 1
ATOM 9236 C C . TYR A 1 1675 ? 190.625 174.605 150.314 1.00 60.77 1675 TYR A C 1
ATOM 9237 O O . TYR A 1 1675 ? 191.839 174.665 150.528 1.00 64.20 1675 TYR A O 1
ATOM 9246 N N . VAL A 1 1676 ? 189.730 174.621 151.304 1.00 65.06 1676 VAL A N 1
ATOM 9247 C CA . VAL A 1 1676 ? 190.187 174.684 152.688 1.00 68.11 1676 VAL A CA 1
ATOM 9248 C C . VAL A 1 1676 ? 191.043 173.462 153.003 1.00 69.97 1676 VAL A C 1
ATOM 9249 O O . VAL A 1 1676 ? 190.975 172.423 152.337 1.00 71.73 1676 VAL A O 1
ATOM 9253 N N . LYS A 1 1677 ? 191.863 173.596 154.040 1.00 78.85 1677 LYS A N 1
ATOM 9254 C CA . LYS A 1 1677 ? 192.853 172.575 154.351 1.00 73.22 1677 LYS A CA 1
ATOM 9255 C C . LYS A 1 1677 ? 192.182 171.291 154.819 1.00 72.12 1677 LYS A C 1
ATOM 9256 O O . LYS A 1 1677 ? 191.214 171.318 155.582 1.00 76.80 1677 LYS A O 1
ATOM 9262 N N . HIS A 1 1678 ? 192.708 170.160 154.357 1.00 71.75 1678 HIS A N 1
ATOM 9263 C CA . HIS A 1 1678 ? 192.196 168.848 154.746 1.00 67.50 1678 HIS A CA 1
ATOM 9264 C C . HIS A 1 1678 ? 192.572 168.593 156.197 1.00 70.23 1678 HIS A C 1
ATOM 9265 O O . HIS A 1 1678 ? 193.696 168.192 156.501 1.00 73.26 1678 HIS A O 1
ATOM 9272 N N . GLU A 1 1679 ? 191.622 168.820 157.099 1.00 72.22 1679 GLU A N 1
ATOM 9273 C CA . GLU A 1 1679 ? 191.887 168.738 158.525 1.00 70.66 1679 GLU A CA 1
ATOM 9274 C C . GLU A 1 1679 ? 190.596 168.382 159.243 1.00 72.31 1679 GLU A C 1
ATOM 9275 O O . GLU A 1 1679 ? 189.498 168.611 158.732 1.00 78.39 1679 GLU A O 1
ATOM 9281 N N . ALA A 1 1680 ? 190.738 167.818 160.440 1.00 67.90 1680 ALA A N 1
ATOM 9282 C CA . ALA A 1 1680 ? 189.587 167.449 161.254 1.00 70.62 1680 ALA A CA 1
ATOM 9283 C C . ALA A 1 1680 ? 188.599 166.605 160.455 1.00 68.25 1680 ALA A C 1
ATOM 9284 O O . ALA A 1 1680 ? 188.936 165.500 160.022 1.00 71.61 1680 ALA A O 1
ATOM 9286 N N . GLY A 1 1681 ? 187.381 167.112 160.247 1.00 68.98 1681 GLY A N 1
ATOM 9287 C CA . GLY A 1 1681 ? 186.361 166.361 159.539 1.00 70.37 1681 GLY A CA 1
ATOM 9288 C C . GLY A 1 1681 ? 186.439 166.424 158.030 1.00 66.50 1681 GLY A C 1
ATOM 9289 O O . GLY A 1 1681 ? 185.663 165.739 157.358 1.00 65.29 1681 GLY A O 1
ATOM 9290 N N . ILE A 1 1682 ? 187.347 167.224 157.484 1.00 67.76 1682 ILE A N 1
ATOM 9291 C CA . ILE A 1 1682 ? 187.549 167.333 156.045 1.00 62.79 1682 ILE A CA 1
ATOM 9292 C C . ILE A 1 1682 ? 188.743 166.465 155.679 1.00 70.16 1682 ILE A C 1
ATOM 9293 O O . ILE A 1 1682 ? 189.858 166.702 156.158 1.00 83.27 1682 ILE A O 1
ATOM 9298 N N . ASP A 1 1683 ? 188.523 165.461 154.834 1.00 59.17 1683 ASP A N 1
ATOM 9299 C CA . ASP A 1 1683 ? 189.604 164.599 154.375 1.00 65.67 1683 ASP A CA 1
ATOM 9300 C C . ASP A 1 1683 ? 189.423 164.364 152.879 1.00 71.22 1683 ASP A C 1
ATOM 9301 O O . ASP A 1 1683 ? 188.582 164.989 152.229 1.00 78.99 1683 ASP A O 1
ATOM 9306 N N . ASP A 1 1684 ? 190.224 163.450 152.329 1.00 67.10 1684 ASP A N 1
ATOM 9307 C CA . ASP A 1 1684 ? 190.354 163.310 150.884 1.00 63.48 1684 ASP A CA 1
ATOM 9308 C C . ASP A 1 1684 ? 189.103 162.769 150.204 1.00 65.28 1684 ASP A C 1
ATOM 9309 O O . ASP A 1 1684 ? 188.997 162.884 148.979 1.00 69.30 1684 ASP A O 1
ATOM 9314 N N . MET A 1 1685 ? 188.163 162.185 150.946 1.00 54.63 1685 MET A N 1
ATOM 9315 C CA . MET A 1 1685 ? 186.933 161.669 150.361 1.00 51.80 1685 MET A CA 1
ATOM 9316 C C . MET A 1 1685 ? 185.691 162.439 150.768 1.00 58.10 1685 MET A C 1
ATOM 9317 O O . MET A 1 1685 ? 184.719 162.449 150.013 1.00 66.61 1685 MET A O 1
ATOM 9322 N N . PHE A 1 1686 ? 185.691 163.076 151.931 1.00 48.87 1686 PHE A N 1
ATOM 9323 C CA . PHE A 1 1686 ? 184.519 163.761 152.467 1.00 50.83 1686 PHE A CA 1
ATOM 9324 C C . PHE A 1 1686 ? 184.869 165.239 152.599 1.00 63.84 1686 PHE A C 1
ATOM 9325 O O . PHE A 1 1686 ? 185.418 165.679 153.609 1.00 78.21 1686 PHE A O 1
ATOM 9333 N N . ASN A 1 1687 ? 184.543 166.001 151.563 1.00 58.91 1687 ASN A N 1
ATOM 9334 C CA . ASN A 1 1687 ? 184.910 167.405 151.458 1.00 51.06 1687 ASN A CA 1
ATOM 9335 C C . ASN A 1 1687 ? 183.918 168.074 150.515 1.00 63.79 1687 ASN A C 1
ATOM 9336 O O . ASN A 1 1687 ? 182.908 167.476 150.130 1.00 77.71 1687 ASN A O 1
ATOM 9341 N N . PHE A 1 1688 ? 184.201 169.321 150.140 1.00 56.01 1688 PHE A N 1
ATOM 9342 C CA . PHE A 1 1688 ? 183.356 170.074 149.222 1.00 43.96 1688 PHE A CA 1
ATOM 9343 C C . PHE A 1 1688 ? 184.034 170.306 147.878 1.00 49.85 1688 PHE A C 1
ATOM 9344 O O . PHE A 1 1688 ? 183.738 171.294 147.202 1.00 75.50 1688 PHE A O 1
ATOM 9352 N N . GLU A 1 1689 ? 184.940 169.414 147.477 1.00 57.72 1689 GLU A N 1
ATOM 9353 C CA . GLU A 1 1689 ? 185.668 169.596 146.228 1.00 58.87 1689 GLU A CA 1
ATOM 9354 C C . GLU A 1 1689 ? 184.840 169.227 145.006 1.00 61.16 1689 GLU A C 1
ATOM 9355 O O . GLU A 1 1689 ? 185.208 169.608 143.891 1.00 78.57 1689 GLU A O 1
ATOM 9361 N N . THR A 1 1690 ? 183.741 168.501 145.182 1.00 51.74 1690 THR A N 1
ATOM 9362 C CA . THR A 1 1690 ? 182.978 167.989 144.054 1.00 52.32 1690 THR A CA 1
ATOM 9363 C C . THR A 1 1690 ? 181.523 167.875 144.484 1.00 57.38 1690 THR A C 1
ATOM 9364 O O . THR A 1 1690 ? 181.216 167.830 145.676 1.00 65.94 1690 THR A O 1
ATOM 9368 N N . PHE A 1 1691 ? 180.626 167.849 143.497 1.00 67.61 1691 PHE A N 1
ATOM 9369 C CA . PHE A 1 1691 ? 179.200 167.798 143.804 1.00 60.72 1691 PHE A CA 1
ATOM 9370 C C . PHE A 1 1691 ? 178.844 166.537 144.580 1.00 64.13 1691 PHE A C 1
ATOM 9371 O O . PHE A 1 1691 ? 178.061 166.590 145.534 1.00 70.54 1691 PHE A O 1
ATOM 9379 N N . GLY A 1 1692 ? 179.396 165.392 144.182 1.00 64.74 1692 GLY A N 1
ATOM 9380 C CA . GLY A 1 1692 ? 179.146 164.171 144.927 1.00 50.21 1692 GLY A CA 1
ATOM 9381 C C . GLY A 1 1692 ? 179.631 164.253 146.361 1.00 62.43 1692 GLY A C 1
ATOM 9382 O O . GLY A 1 1692 ? 178.940 163.818 147.284 1.00 72.95 1692 GLY A O 1
ATOM 9383 N N . ASN A 1 1693 ? 180.828 164.806 146.568 1.00 59.77 1693 ASN A N 1
ATOM 9384 C CA . ASN A 1 1693 ? 181.352 164.947 147.923 1.00 41.98 1693 ASN A CA 1
ATOM 9385 C C . ASN A 1 1693 ? 180.522 165.925 148.742 1.00 45.70 1693 ASN A C 1
ATOM 9386 O O . ASN A 1 1693 ? 180.265 165.688 149.926 1.00 63.42 1693 ASN A O 1
ATOM 9391 N N . SER A 1 1694 ? 180.104 167.037 148.136 1.00 51.52 1694 SER A N 1
ATOM 9392 C CA . SER A 1 1694 ? 179.296 168.010 148.862 1.00 43.86 1694 SER A CA 1
ATOM 9393 C C . SER A 1 1694 ? 177.970 167.405 149.299 1.00 48.47 1694 SER A C 1
ATOM 9394 O O . SER A 1 1694 ? 177.524 167.620 150.430 1.00 59.50 1694 SER A O 1
ATOM 9397 N N . MET A 1 1695 ? 177.322 166.647 148.413 1.00 63.36 1695 MET A N 1
ATOM 9398 C CA . MET A 1 1695 ? 176.047 166.029 148.763 1.00 60.58 1695 MET A CA 1
ATOM 9399 C C . MET A 1 1695 ? 176.221 165.007 149.878 1.00 65.06 1695 MET A C 1
ATOM 9400 O O . MET A 1 1695 ? 175.373 164.898 150.769 1.00 71.06 1695 MET A O 1
ATOM 9405 N N . ILE A 1 1696 ? 177.313 164.243 149.840 1.00 64.22 1696 ILE A N 1
ATOM 9406 C CA . ILE A 1 1696 ? 177.580 163.272 150.896 1.00 54.82 1696 ILE A CA 1
ATOM 9407 C C . ILE A 1 1696 ? 177.732 163.980 152.237 1.00 62.58 1696 ILE A C 1
ATOM 9408 O O . ILE A 1 1696 ? 177.173 163.551 153.252 1.00 69.63 1696 ILE A O 1
ATOM 9413 N N . CYS A 1 1697 ? 178.496 165.074 152.261 1.00 64.47 1697 CYS A N 1
ATOM 9414 C CA . CYS A 1 1697 ? 178.664 165.832 153.497 1.00 54.55 1697 CYS A CA 1
ATOM 9415 C C . CYS A 1 1697 ? 177.365 166.505 153.918 1.00 56.41 1697 CYS A C 1
ATOM 9416 O O . CYS A 1 1697 ? 177.054 166.573 155.111 1.00 65.63 1697 CYS A O 1
ATOM 9419 N N . LEU A 1 1698 ? 176.599 167.020 152.957 1.00 67.63 1698 LEU A N 1
ATOM 9420 C CA . LEU A 1 1698 ? 175.370 167.730 153.295 1.00 63.02 1698 LEU A CA 1
ATOM 9421 C C . LEU A 1 1698 ? 174.319 166.784 153.860 1.00 55.81 1698 LEU A C 1
ATOM 9422 O O . LEU A 1 1698 ? 173.571 167.155 154.771 1.00 62.97 1698 LEU A O 1
ATOM 9427 N N . PHE A 1 1699 ? 174.231 165.563 153.327 1.00 61.48 1699 PHE A N 1
ATOM 9428 C CA . PHE A 1 1699 ? 173.310 164.585 153.895 1.00 66.84 1699 PHE A CA 1
ATOM 9429 C C . PHE A 1 1699 ? 173.722 164.207 155.310 1.00 65.56 1699 PHE A C 1
ATOM 9430 O O . PHE A 1 1699 ? 172.871 164.033 156.189 1.00 70.64 1699 PHE A O 1
ATOM 9438 N N . GLN A 1 1700 ? 175.026 164.067 155.546 1.00 61.75 1700 GLN A N 1
ATOM 9439 C CA . GLN A 1 1700 ? 175.503 163.764 156.889 1.00 60.85 1700 GLN A CA 1
ATOM 9440 C C . GLN A 1 1700 ? 175.074 164.841 157.876 1.00 66.54 1700 GLN A C 1
ATOM 9441 O O . GLN A 1 1700 ? 174.610 164.533 158.979 1.00 67.93 1700 GLN A O 1
ATOM 9447 N N . ILE A 1 1701 ? 175.215 166.112 157.496 1.00 67.69 1701 ILE A N 1
ATOM 9448 C CA . ILE A 1 1701 ? 174.837 167.199 158.392 1.00 58.89 1701 ILE A CA 1
ATOM 9449 C C . ILE A 1 1701 ? 173.328 167.248 158.586 1.00 63.60 1701 ILE A C 1
ATOM 9450 O O . ILE A 1 1701 ? 172.847 167.769 159.599 1.00 69.15 1701 ILE A O 1
ATOM 9455 N N . THR A 1 1702 ? 172.555 166.730 157.630 1.00 70.94 1702 THR A N 1
ATOM 9456 C CA . THR A 1 1702 ? 171.101 166.796 157.748 1.00 68.50 1702 THR A CA 1
ATOM 9457 C C . THR A 1 1702 ? 170.628 166.154 159.043 1.00 71.74 1702 THR A C 1
ATOM 9458 O O . THR A 1 1702 ? 169.653 166.609 159.651 1.00 76.00 1702 THR A O 1
ATOM 9462 N N . THR A 1 1703 ? 171.305 165.097 159.481 1.00 67.67 1703 THR A N 1
ATOM 9463 C CA . THR A 1 1703 ? 171.077 164.509 160.792 1.00 64.70 1703 THR A CA 1
ATOM 9464 C C . THR A 1 1703 ? 171.866 165.218 161.883 1.00 72.81 1703 THR A C 1
ATOM 9465 O O . THR A 1 1703 ? 171.877 164.753 163.028 1.00 71.38 1703 THR A O 1
ATOM 9469 N N . SER A 1 1704 ? 172.518 166.332 161.547 1.00 77.71 1704 SER A N 1
ATOM 9470 C CA . SER A 1 1704 ? 173.365 167.074 162.478 1.00 66.17 1704 SER A CA 1
ATOM 9471 C C . SER A 1 1704 ? 174.457 166.180 163.053 1.00 67.85 1704 SER A C 1
ATOM 9472 O O . SER A 1 1704 ? 174.823 166.297 164.220 1.00 79.11 1704 SER A O 1
ATOM 9475 N N . ALA A 1 1705 ? 174.988 165.286 162.226 1.00 55.31 1705 ALA A N 1
ATOM 9476 C CA . ALA A 1 1705 ? 175.994 164.319 162.652 1.00 60.42 1705 ALA A CA 1
ATOM 9477 C C . ALA A 1 1705 ? 177.375 164.852 162.292 1.00 60.02 1705 ALA A C 1
ATOM 9478 O O . ALA A 1 1705 ? 177.737 164.915 161.114 1.00 63.13 1705 ALA A O 1
ATOM 9480 N N . GLY A 1 1706 ? 178.142 165.229 163.308 1.00 63.93 1706 GLY A N 1
ATOM 9481 C CA . GLY A 1 1706 ? 179.513 165.656 163.091 1.00 59.17 1706 GLY A CA 1
ATOM 9482 C C . GLY A 1 1706 ? 179.649 166.928 162.285 1.00 61.57 1706 GLY A C 1
ATOM 9483 O O . GLY A 1 1706 ? 180.583 167.052 161.485 1.00 71.24 1706 GLY A O 1
ATOM 9484 N N . TRP A 1 1707 ? 178.740 167.882 162.479 1.00 57.15 1707 TRP A N 1
ATOM 9485 C CA . TRP A 1 1707 ? 178.875 169.175 161.824 1.00 61.39 1707 TRP A CA 1
ATOM 9486 C C . TRP A 1 1707 ? 179.916 170.057 162.493 1.00 58.89 1707 TRP A C 1
ATOM 9487 O O . TRP A 1 1707 ? 180.259 171.108 161.944 1.00 60.11 1707 TRP A O 1
ATOM 9498 N N . ASP A 1 1708 ? 180.421 169.659 163.661 1.00 64.34 1708 ASP A N 1
ATOM 9499 C CA . ASP A 1 1708 ? 181.506 170.391 164.299 1.00 55.85 1708 ASP A CA 1
ATOM 9500 C C . ASP A 1 1708 ? 182.845 170.111 163.636 1.00 65.47 1708 ASP A C 1
ATOM 9501 O O . ASP A 1 1708 ? 183.698 171.002 163.576 1.00 79.62 1708 ASP A O 1
ATOM 9506 N N . GLY A 1 1709 ? 183.052 168.888 163.145 1.00 63.90 1709 GLY A N 1
ATOM 9507 C CA . GLY A 1 1709 ? 184.309 168.543 162.509 1.00 58.82 1709 GLY A CA 1
ATOM 9508 C C . GLY A 1 1709 ? 184.448 169.069 161.100 1.00 65.96 1709 GLY A C 1
ATOM 9509 O O . GLY A 1 1709 ? 185.563 169.108 160.573 1.00 75.25 1709 GLY A O 1
ATOM 9510 N N . LEU A 1 1710 ? 183.340 169.467 160.472 1.00 60.31 1710 LEU A N 1
ATOM 9511 C CA . LEU A 1 1710 ? 183.406 170.075 159.150 1.00 59.00 1710 LEU A CA 1
ATOM 9512 C C . LEU A 1 1710 ? 183.614 171.581 159.230 1.00 63.98 1710 LEU A C 1
ATOM 9513 O O . LEU A 1 1710 ? 184.235 172.164 158.336 1.00 64.82 1710 LEU A O 1
ATOM 9518 N N . LEU A 1 1711 ? 183.103 172.223 160.281 1.00 64.73 1711 LEU A N 1
ATOM 9519 C CA . LEU A 1 1711 ? 183.265 173.663 160.439 1.00 59.95 1711 LEU A CA 1
ATOM 9520 C C . LEU A 1 1711 ? 184.658 174.038 160.921 1.00 49.70 1711 LEU A C 1
ATOM 9521 O O . LEU A 1 1711 ? 185.148 175.122 160.591 1.00 65.00 1711 LEU A O 1
ATOM 9526 N N . LEU A 1 1712 ? 185.307 173.173 161.695 1.00 57.15 1712 LEU A N 1
ATOM 9527 C CA . LEU A 1 1712 ? 186.572 173.553 162.319 1.00 66.33 1712 LEU A CA 1
ATOM 9528 C C . LEU A 1 1712 ? 187.634 173.938 161.300 1.00 65.62 1712 LEU A C 1
ATOM 9529 O O . LEU A 1 1712 ? 188.293 174.974 161.492 1.00 71.60 1712 LEU A O 1
ATOM 9534 N N . PRO A 1 1713 ? 187.869 173.178 160.228 1.00 58.41 1713 PRO A N 1
ATOM 9535 C CA . PRO A 1 1713 ? 188.880 173.608 159.251 1.00 61.15 1713 PRO A CA 1
ATOM 9536 C C . PRO A 1 1713 ? 188.568 174.948 158.614 1.00 67.94 1713 PRO A C 1
ATOM 9537 O O . PRO A 1 1713 ? 189.493 175.687 158.259 1.00 69.30 1713 PRO A O 1
ATOM 9541 N N . ILE A 1 1714 ? 187.286 175.284 158.453 1.00 68.56 1714 ILE A N 1
ATOM 9542 C CA . ILE A 1 1714 ? 186.919 176.556 157.849 1.00 60.04 1714 ILE A CA 1
ATOM 9543 C C . ILE A 1 1714 ? 187.286 177.729 158.744 1.00 61.39 1714 ILE A C 1
ATOM 9544 O O . ILE A 1 1714 ? 187.452 178.848 158.251 1.00 68.42 1714 ILE A O 1
ATOM 9549 N N . LEU A 1 1715 ? 187.428 177.504 160.048 1.00 58.06 1715 LEU A N 1
ATOM 9550 C CA . LEU A 1 1715 ? 187.744 178.571 160.988 1.00 62.18 1715 LEU A CA 1
ATOM 9551 C C . LEU A 1 1715 ? 189.231 178.884 161.053 1.00 67.84 1715 LEU A C 1
ATOM 9552 O O . LEU A 1 1715 ? 189.622 179.789 161.797 1.00 76.21 1715 LEU A O 1
ATOM 9557 N N . ASN A 1 1716 ? 190.064 178.170 160.304 1.00 73.14 1716 ASN A N 1
ATOM 9558 C CA . ASN A 1 1716 ? 191.503 178.371 160.383 1.00 74.56 1716 ASN A CA 1
ATOM 9559 C C . ASN A 1 1716 ? 191.892 179.761 159.898 1.00 74.30 1716 ASN A C 1
ATOM 9560 O O . ASN A 1 1716 ? 191.315 180.294 158.947 1.00 74.63 1716 ASN A O 1
ATOM 9565 N N . ARG A 1 1717 ? 192.881 180.344 160.566 1.00 82.38 1717 ARG A N 1
ATOM 9566 C CA . ARG A 1 1717 ? 193.557 181.559 160.150 1.00 81.89 1717 ARG A CA 1
ATOM 9567 C C . ARG A 1 1717 ? 195.056 181.324 160.251 1.00 86.29 1717 ARG A C 1
ATOM 9568 O O . ARG A 1 1717 ? 195.495 180.478 161.035 1.00 84.40 1717 ARG A O 1
ATOM 9576 N N . PRO A 1 1718 ? 195.865 182.048 159.481 1.00 92.47 1718 PRO A N 1
ATOM 9577 C CA . PRO A 1 1718 ? 197.303 181.812 159.530 1.00 93.24 1718 PRO A CA 1
ATOM 9578 C C . PRO A 1 1718 ? 197.831 182.034 160.932 1.00 93.11 1718 PRO A C 1
ATOM 9579 O O . PRO A 1 1718 ? 197.308 182.879 161.684 1.00 90.75 1718 PRO A O 1
ATOM 9583 N N . PRO A 1 1719 ? 198.874 181.295 161.335 1.00 89.07 1719 PRO A N 1
ATOM 9584 C CA . PRO A 1 1719 ? 199.667 180.328 160.557 1.00 85.72 1719 PRO A CA 1
ATOM 9585 C C . PRO A 1 1719 ? 198.994 178.970 160.375 1.00 87.37 1719 PRO A C 1
ATOM 9586 O O . PRO A 1 1719 ? 199.595 178.067 159.803 1.00 89.39 1719 PRO A O 1
ATOM 9590 N N . ASP A 1 1720 ? 197.760 178.778 160.846 1.00 84.21 1720 ASP A N 1
ATOM 9591 C CA . ASP A 1 1720 ? 197.089 177.498 160.645 1.00 84.09 1720 ASP A CA 1
ATOM 9592 C C . ASP A 1 1720 ? 196.851 177.201 159.171 1.00 89.30 1720 ASP A C 1
ATOM 9593 O O . ASP A 1 1720 ? 196.711 176.032 158.800 1.00 89.47 1720 ASP A O 1
ATOM 9598 N N . CYS A 1 1721 ? 196.800 178.229 158.328 1.00 90.87 1721 CYS A N 1
ATOM 9599 C CA . CYS A 1 1721 ? 196.609 178.062 156.897 1.00 82.39 1721 CYS A CA 1
ATOM 9600 C C . CYS A 1 1721 ? 197.526 179.030 156.165 1.00 90.93 1721 CYS A C 1
ATOM 9601 O O . CYS A 1 1721 ? 197.994 180.020 156.731 1.00 95.99 1721 CYS A O 1
ATOM 9604 N N . SER A 1 1722 ? 197.780 178.732 154.895 1.00 85.20 1722 SER A N 1
ATOM 9605 C CA . SER A 1 1722 ? 198.651 179.539 154.053 1.00 81.70 1722 SER A CA 1
ATOM 9606 C C . SER A 1 1722 ? 197.802 180.365 153.098 1.00 82.57 1722 SER A C 1
ATOM 9607 O O . SER A 1 1722 ? 196.936 179.823 152.405 1.00 82.54 1722 SER A O 1
ATOM 9610 N N . LEU A 1 1723 ? 198.054 181.673 153.063 1.00 92.11 1723 LEU A N 1
ATOM 9611 C CA . LEU A 1 1723 ? 197.272 182.579 152.232 1.00 93.82 1723 LEU A CA 1
ATOM 9612 C C . LEU A 1 1723 ? 197.668 182.543 150.763 1.00 94.67 1723 LEU A C 1
ATOM 9613 O O . LEU A 1 1723 ? 196.939 183.094 149.933 1.00 90.47 1723 LEU A O 1
ATOM 9618 N N . ASP A 1 1724 ? 198.797 181.924 150.422 1.00 95.20 1724 ASP A N 1
ATOM 9619 C CA . ASP A 1 1724 ? 199.272 181.878 149.043 1.00 92.80 1724 ASP A CA 1
ATOM 9620 C C . ASP A 1 1724 ? 199.784 180.488 148.698 1.00 94.33 1724 ASP A C 1
ATOM 9621 O O . ASP A 1 1724 ? 200.813 180.333 148.033 1.00 94.94 1724 ASP A O 1
ATOM 9626 N N . LYS A 1 1725 ? 199.079 179.457 149.151 1.00 88.51 1725 LYS A N 1
ATOM 9627 C CA . LYS A 1 1725 ? 199.431 178.094 148.785 1.00 82.26 1725 LYS A CA 1
ATOM 9628 C C . LYS A 1 1725 ? 199.101 177.836 147.320 1.00 87.81 1725 LYS A C 1
ATOM 9629 O O . LYS A 1 1725 ? 198.174 178.421 146.756 1.00 87.06 1725 LYS A O 1
ATOM 9635 N N . GLU A 1 1726 ? 199.875 176.949 146.704 1.00 87.24 1726 GLU A N 1
ATOM 9636 C CA . GLU A 1 1726 ? 199.698 176.613 145.301 1.00 78.38 1726 GLU A CA 1
ATOM 9637 C C . GLU A 1 1726 ? 198.870 175.344 145.153 1.00 84.78 1726 GLU A C 1
ATOM 9638 O O . GLU A 1 1726 ? 199.025 174.385 145.911 1.00 88.32 1726 GLU A O 1
ATOM 9644 N N . HIS A 1 1727 ? 197.984 175.351 144.159 1.00 75.06 1727 HIS A N 1
ATOM 9645 C CA . HIS A 1 1727 ? 197.156 174.197 143.819 1.00 67.56 1727 HIS A CA 1
ATOM 9646 C C . HIS A 1 1727 ? 197.483 173.822 142.381 1.00 76.20 1727 HIS A C 1
ATOM 9647 O O . HIS A 1 1727 ? 196.953 174.429 141.440 1.00 88.85 1727 HIS A O 1
ATOM 9654 N N . PRO A 1 1728 ? 198.354 172.837 142.165 1.00 68.49 1728 PRO A N 1
ATOM 9655 C CA . PRO A 1 1728 ? 198.736 172.490 140.792 1.00 66.70 1728 PRO A CA 1
ATOM 9656 C C . PRO A 1 1728 ? 197.521 172.143 139.946 1.00 76.41 1728 PRO A C 1
ATOM 9657 O O . PRO A 1 1728 ? 196.613 171.436 140.388 1.00 74.42 1728 PRO A O 1
ATOM 9661 N N . GLY A 1 1729 ? 197.512 172.642 138.714 1.00 74.18 1729 GLY A N 1
ATOM 9662 C CA . GLY A 1 1729 ? 196.381 172.448 137.834 1.00 66.25 1729 GLY A CA 1
ATOM 9663 C C . GLY A 1 1729 ? 195.239 173.414 138.041 1.00 69.07 1729 GLY A C 1
ATOM 9664 O O . GLY A 1 1729 ? 194.174 173.223 137.446 1.00 75.20 1729 GLY A O 1
ATOM 9665 N N . SER A 1 1730 ? 195.421 174.445 138.863 1.00 74.33 1730 SER A N 1
ATOM 9666 C CA . SER A 1 1730 ? 194.373 175.418 139.126 1.00 77.56 1730 SER A CA 1
ATOM 9667 C C . SER A 1 1730 ? 194.993 176.789 139.346 1.00 84.07 1730 SER A C 1
ATOM 9668 O O . SER A 1 1730 ? 196.153 176.914 139.747 1.00 87.65 1730 SER A O 1
ATOM 9671 N N . GLY A 1 1731 ? 194.199 177.823 139.077 1.00 86.94 1731 GLY A N 1
ATOM 9672 C CA . GLY A 1 1731 ? 194.629 179.186 139.318 1.00 89.83 1731 GLY A CA 1
ATOM 9673 C C . GLY A 1 1731 ? 194.372 179.697 140.717 1.00 94.12 1731 GLY A C 1
ATOM 9674 O O . GLY A 1 1731 ? 194.752 180.829 141.027 1.00 93.38 1731 GLY A O 1
ATOM 9675 N N . PHE A 1 1732 ? 193.738 178.892 141.565 1.00 94.34 1732 PHE A N 1
ATOM 9676 C CA . PHE A 1 1732 ? 193.433 179.316 142.923 1.00 91.39 1732 PHE A CA 1
ATOM 9677 C C . PHE A 1 1732 ? 194.703 179.399 143.761 1.00 92.61 1732 PHE A C 1
ATOM 9678 O O . PHE A 1 1732 ? 195.689 178.704 143.509 1.00 94.33 1732 PHE A O 1
ATOM 9686 N N . LYS A 1 1733 ? 194.670 180.270 144.768 1.00 96.01 1733 LYS A N 1
ATOM 9687 C CA . LYS A 1 1733 ? 195.794 180.477 145.670 1.00 92.14 1733 LYS A CA 1
ATOM 9688 C C . LYS A 1 1733 ? 195.289 180.477 147.104 1.00 93.61 1733 LYS A C 1
ATOM 9689 O O . LYS A 1 1733 ? 194.277 181.116 147.408 1.00 97.71 1733 LYS A O 1
ATOM 9695 N N . GLY A 1 1734 ? 195.990 179.769 147.975 1.00 83.59 1734 GLY A N 1
ATOM 9696 C CA . GLY A 1 1734 ? 195.646 179.774 149.389 1.00 82.65 1734 GLY A CA 1
ATOM 9697 C C . GLY A 1 1734 ? 194.686 178.664 149.760 1.00 83.79 1734 GLY A C 1
ATOM 9698 O O . GLY A 1 1734 ? 193.884 178.192 148.955 1.00 94.45 1734 GLY A O 1
ATOM 9699 N N . ASP A 1 1735 ? 194.773 178.240 151.023 1.00 71.97 1735 ASP A N 1
ATOM 9700 C CA . ASP A 1 1735 ? 193.896 177.209 151.564 1.00 71.48 1735 ASP A CA 1
ATOM 9701 C C . ASP A 1 1735 ? 193.210 177.671 152.844 1.00 72.45 1735 ASP A C 1
ATOM 9702 O O . ASP A 1 1735 ? 192.821 176.838 153.668 1.00 69.21 1735 ASP A O 1
ATOM 9707 N N . CYS A 1 1736 ? 193.057 178.976 153.030 1.00 84.24 1736 CYS A N 1
ATOM 9708 C CA . CYS A 1 1736 ? 192.403 179.516 154.210 1.00 83.99 1736 CYS A CA 1
ATOM 9709 C C . CYS A 1 1736 ? 190.896 179.554 154.006 1.00 82.91 1736 CYS A C 1
ATOM 9710 O O . CYS A 1 1736 ? 190.403 179.629 152.878 1.00 82.69 1736 CYS A O 1
ATOM 9713 N N . GLY A 1 1737 ? 190.163 179.490 155.117 1.00 75.44 1737 GLY A N 1
ATOM 9714 C CA . GLY A 1 1737 ? 188.725 179.620 155.099 1.00 73.66 1737 GLY A CA 1
ATOM 9715 C C . GLY A 1 1737 ? 188.276 181.030 155.454 1.00 78.11 1737 GLY A C 1
ATOM 9716 O O . GLY A 1 1737 ? 189.069 181.914 155.766 1.00 84.68 1737 GLY A O 1
ATOM 9717 N N . ASN A 1 1738 ? 186.961 181.224 155.397 1.00 72.49 1738 ASN A N 1
ATOM 9718 C CA . ASN A 1 1738 ? 186.340 182.479 155.807 1.00 61.49 1738 ASN A CA 1
ATOM 9719 C C . ASN A 1 1738 ? 185.455 182.204 157.015 1.00 68.91 1738 ASN A C 1
ATOM 9720 O O . ASN A 1 1738 ? 184.308 181.763 156.853 1.00 66.75 1738 ASN A O 1
ATOM 9725 N N . PRO A 1 1739 ? 185.932 182.442 158.240 1.00 67.95 1739 PRO A N 1
ATOM 9726 C CA . PRO A 1 1739 ? 185.133 182.056 159.414 1.00 64.10 1739 PRO A CA 1
ATOM 9727 C C . PRO A 1 1739 ? 183.735 182.648 159.427 1.00 66.03 1739 PRO A C 1
ATOM 9728 O O . PRO A 1 1739 ? 182.794 181.978 159.864 1.00 75.20 1739 PRO A O 1
ATOM 9732 N N . SER A 1 1740 ? 183.568 183.886 158.963 1.00 65.83 1740 SER A N 1
ATOM 9733 C CA . SER A 1 1740 ? 182.246 184.502 158.974 1.00 56.99 1740 SER A CA 1
ATOM 9734 C C . SER A 1 1740 ? 181.274 183.732 158.088 1.00 65.86 1740 SER A C 1
ATOM 9735 O O . SER A 1 1740 ? 180.135 183.464 158.483 1.00 72.47 1740 SER A O 1
ATOM 9738 N N . VAL A 1 1741 ? 181.708 183.372 156.879 1.00 69.50 1741 VAL A N 1
ATOM 9739 C CA . VAL A 1 1741 ? 180.848 182.616 155.974 1.00 65.49 1741 VAL A CA 1
ATOM 9740 C C . VAL A 1 1741 ? 180.662 181.191 156.478 1.00 65.60 1741 VAL A C 1
ATOM 9741 O O . VAL A 1 1741 ? 179.581 180.609 156.346 1.00 69.88 1741 VAL A O 1
ATOM 9745 N N . GLY A 1 1742 ? 181.713 180.601 157.046 1.00 69.13 1742 GLY A N 1
ATOM 9746 C CA . GLY A 1 1742 ? 181.595 179.247 157.558 1.00 61.16 1742 GLY A CA 1
ATOM 9747 C C . GLY A 1 1742 ? 180.553 179.127 158.651 1.00 57.63 1742 GLY A C 1
ATOM 9748 O O . GLY A 1 1742 ? 179.782 178.166 158.684 1.00 65.14 1742 GLY A O 1
ATOM 9749 N N . ILE A 1 1743 ? 180.517 180.096 159.565 1.00 56.82 1743 ILE A N 1
ATOM 9750 C CA . ILE A 1 1743 ? 179.544 180.052 160.651 1.00 57.93 1743 ILE A CA 1
ATOM 9751 C C . ILE A 1 1743 ? 178.133 180.259 160.114 1.00 53.75 1743 ILE A C 1
ATOM 9752 O O . ILE A 1 1743 ? 177.191 179.579 160.532 1.00 66.47 1743 ILE A O 1
ATOM 9757 N N . PHE A 1 1744 ? 177.961 181.204 159.189 1.00 52.94 1744 PHE A N 1
ATOM 9758 C CA . PHE A 1 1744 ? 176.638 181.453 158.625 1.00 56.26 1744 PHE A CA 1
ATOM 9759 C C . PHE A 1 1744 ? 176.151 180.264 157.808 1.00 56.93 1744 PHE A C 1
ATOM 9760 O O . PHE A 1 1744 ? 174.966 179.916 157.851 1.00 64.44 1744 PHE A O 1
ATOM 9768 N N . PHE A 1 1745 ? 177.050 179.633 157.052 1.00 64.65 1745 PHE A N 1
ATOM 9769 C CA . PHE A 1 1745 ? 176.663 178.506 156.211 1.00 59.06 1745 PHE A CA 1
ATOM 9770 C C . PHE A 1 1745 ? 176.156 177.341 157.051 1.00 59.74 1745 PHE A C 1
ATOM 9771 O O . PHE A 1 1745 ? 175.096 176.773 156.770 1.00 56.59 1745 PHE A O 1
ATOM 9779 N N . PHE A 1 1746 ? 176.907 176.965 158.086 1.00 61.69 1746 PHE A N 1
ATOM 9780 C CA . PHE A 1 1746 ? 176.567 175.775 158.857 1.00 51.74 1746 PHE A CA 1
ATOM 9781 C C . PHE A 1 1746 ? 175.415 176.028 159.820 1.00 55.89 1746 PHE A C 1
ATOM 9782 O O . PHE A 1 1746 ? 174.574 175.148 160.024 1.00 72.59 1746 PHE A O 1
ATOM 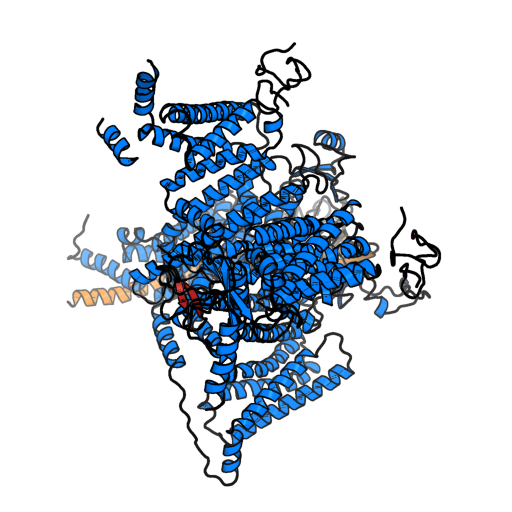9790 N N . VAL A 1 1747 ? 175.361 177.211 160.429 1.00 52.97 1747 VAL A N 1
ATOM 9791 C CA . VAL A 1 1747 ? 174.267 177.509 161.346 1.00 47.55 1747 VAL A CA 1
ATOM 9792 C C . VAL A 1 1747 ? 172.950 177.608 160.589 1.00 55.46 1747 VAL A C 1
ATOM 9793 O O . VAL A 1 1747 ? 171.909 177.144 161.067 1.00 66.03 1747 VAL A O 1
ATOM 9797 N N . SER A 1 1748 ? 172.967 178.216 159.401 1.00 55.12 1748 SER A N 1
ATOM 9798 C CA . SER A 1 1748 ? 171.736 178.358 158.631 1.00 51.60 1748 SER A CA 1
ATOM 9799 C C . SER A 1 1748 ? 171.170 177.002 158.233 1.00 61.97 1748 SER A C 1
ATOM 9800 O O . SER A 1 1748 ? 169.962 176.769 158.345 1.00 66.26 1748 SER A O 1
ATOM 9803 N N . TYR A 1 1749 ? 172.026 176.093 157.761 1.00 67.03 1749 TYR A N 1
ATOM 9804 C CA . TYR A 1 1749 ? 171.543 174.788 157.320 1.00 62.67 1749 TYR A CA 1
ATOM 9805 C C . TYR A 1 1749 ? 171.060 173.951 158.495 1.00 60.90 1749 TYR A C 1
ATOM 9806 O O . TYR A 1 1749 ? 170.094 173.191 158.368 1.00 66.20 1749 TYR A O 1
ATOM 9815 N N . ILE A 1 1750 ? 171.724 174.067 159.645 1.00 62.71 1750 ILE A N 1
ATOM 9816 C CA . ILE A 1 1750 ? 171.303 173.312 160.820 1.00 57.80 1750 ILE A CA 1
ATOM 9817 C C . ILE A 1 1750 ? 169.903 173.731 161.243 1.00 66.34 1750 ILE A C 1
ATOM 9818 O O . ILE A 1 1750 ? 169.064 172.890 161.585 1.00 73.47 1750 ILE A O 1
ATOM 9823 N N . ILE A 1 1751 ? 169.628 175.036 161.233 1.00 66.20 1751 ILE A N 1
ATOM 9824 C CA . ILE A 1 1751 ? 168.295 175.518 161.578 1.00 57.31 1751 ILE A CA 1
ATOM 9825 C C . ILE A 1 1751 ? 167.279 175.065 160.538 1.00 68.33 1751 ILE A C 1
ATOM 9826 O O . ILE A 1 1751 ? 166.196 174.578 160.877 1.00 80.85 1751 ILE A O 1
ATOM 9831 N N . ILE A 1 1752 ? 167.610 175.222 159.255 1.00 66.77 1752 ILE A N 1
ATOM 9832 C CA . ILE A 1 1752 ? 166.652 174.904 158.199 1.00 63.91 1752 ILE A CA 1
ATOM 9833 C C . ILE A 1 1752 ? 166.345 173.412 158.186 1.00 62.73 1752 ILE A C 1
ATOM 9834 O O . ILE A 1 1752 ? 165.180 173.004 158.151 1.00 64.82 1752 ILE A O 1
ATOM 9839 N N . SER A 1 1753 ? 167.382 172.575 158.219 1.00 68.30 1753 SER A N 1
ATOM 9840 C CA . SER A 1 1753 ? 167.157 171.135 158.192 1.00 63.97 1753 SER A CA 1
ATOM 9841 C C . SER A 1 1753 ? 166.376 170.670 159.412 1.00 63.15 1753 SER A C 1
ATOM 9842 O O . SER A 1 1753 ? 165.631 169.688 159.334 1.00 71.06 1753 SER A O 1
ATOM 9845 N N . PHE A 1 1754 ? 166.538 171.352 160.547 1.00 67.35 1754 PHE A N 1
ATOM 9846 C CA . PHE A 1 1754 ? 165.776 170.996 161.739 1.00 66.19 1754 PHE A CA 1
ATOM 9847 C C . PHE A 1 1754 ? 164.291 171.263 161.543 1.00 68.34 1754 PHE A C 1
ATOM 9848 O O . PHE A 1 1754 ? 163.448 170.450 161.939 1.00 78.75 1754 PHE A O 1
ATOM 9856 N N . LEU A 1 1755 ? 163.948 172.402 160.940 1.00 68.73 1755 LEU A N 1
ATOM 9857 C CA . LEU A 1 1755 ? 162.542 172.732 160.737 1.00 69.63 1755 LEU A CA 1
ATOM 9858 C C . LEU A 1 1755 ? 161.875 171.753 159.780 1.00 78.56 1755 LEU A C 1
ATOM 9859 O O . LEU A 1 1755 ? 160.759 171.288 160.034 1.00 80.49 1755 LEU A O 1
ATOM 9864 N N . ILE A 1 1756 ? 162.542 171.426 158.673 1.00 81.82 1756 ILE A N 1
ATOM 9865 C CA . ILE A 1 1756 ? 161.952 170.512 157.700 1.00 73.34 1756 ILE A CA 1
ATOM 9866 C C . ILE A 1 1756 ? 161.807 169.118 158.294 1.00 75.26 1756 ILE A C 1
ATOM 9867 O O . ILE A 1 1756 ? 160.765 168.471 158.143 1.00 86.50 1756 ILE A O 1
ATOM 9872 N N . VAL A 1 1757 ? 162.844 168.631 158.977 1.00 74.76 1757 VAL A N 1
ATOM 9873 C CA . VAL A 1 1757 ? 162.789 167.285 159.539 1.00 77.13 1757 VAL A CA 1
ATOM 9874 C C . VAL A 1 1757 ? 161.722 167.202 160.621 1.00 77.49 1757 VAL A C 1
ATOM 9875 O O . VAL A 1 1757 ? 161.067 166.168 160.786 1.00 90.36 1757 VAL A O 1
ATOM 9879 N N . VAL A 1 1758 ? 161.539 168.278 161.386 1.00 68.19 1758 VAL A N 1
ATOM 9880 C CA . VAL A 1 1758 ? 160.495 168.284 162.405 1.00 72.70 1758 VAL A CA 1
ATOM 9881 C C . VAL A 1 1758 ? 159.121 168.179 161.757 1.00 76.98 1758 VAL A C 1
ATOM 9882 O O . VAL A 1 1758 ? 158.220 167.518 162.286 1.00 81.10 1758 VAL A O 1
ATOM 9886 N N . ASN A 1 1759 ? 158.931 168.832 160.608 1.00 81.93 1759 ASN A N 1
ATOM 9887 C CA . ASN A 1 1759 ? 157.667 168.701 159.892 1.00 79.78 1759 ASN A CA 1
ATOM 9888 C C . ASN A 1 1759 ? 157.477 167.292 159.352 1.00 77.38 1759 ASN A C 1
ATOM 9889 O O . ASN A 1 1759 ? 156.340 166.830 159.213 1.00 80.74 1759 ASN A O 1
ATOM 9894 N N . MET A 1 1760 ? 158.570 166.596 159.036 1.00 80.26 1760 MET A N 1
ATOM 9895 C CA . MET A 1 1760 ? 158.453 165.208 158.602 1.00 83.84 1760 MET A CA 1
ATOM 9896 C C . MET A 1 1760 ? 157.812 164.356 159.689 1.00 84.79 1760 MET A C 1
ATOM 9897 O O . MET A 1 1760 ? 156.853 163.623 159.431 1.00 92.91 1760 MET A O 1
ATOM 9902 N N . TYR A 1 1761 ? 158.315 164.459 160.921 1.00 86.76 1761 TYR A N 1
ATOM 9903 C CA . TYR A 1 1761 ? 157.750 163.677 162.015 1.00 85.67 1761 TYR A CA 1
ATOM 9904 C C . TYR A 1 1761 ? 156.287 164.026 162.241 1.00 85.33 1761 TYR A C 1
ATOM 9905 O O . TYR A 1 1761 ? 155.460 163.139 162.483 1.00 95.83 1761 TYR A O 1
ATOM 9914 N N . ILE A 1 1762 ? 155.947 165.312 162.176 1.00 85.20 1762 ILE A N 1
ATOM 9915 C CA . ILE A 1 1762 ? 154.560 165.717 162.376 1.00 83.67 1762 ILE A CA 1
ATOM 9916 C C . ILE A 1 1762 ? 153.671 165.105 161.302 1.00 85.67 1762 ILE A C 1
ATOM 9917 O O . ILE A 1 1762 ? 152.544 164.677 161.577 1.00 93.48 1762 ILE A O 1
ATOM 9922 N N . ALA A 1 1763 ? 154.158 165.059 160.061 1.00 87.34 1763 ALA A N 1
ATOM 9923 C CA . ALA A 1 1763 ? 153.359 164.494 158.978 1.00 81.97 1763 ALA A CA 1
ATOM 9924 C C . ALA A 1 1763 ? 153.063 163.021 159.222 1.00 74.40 1763 ALA A C 1
ATOM 9925 O O . ALA A 1 1763 ? 151.904 162.598 159.179 1.00 82.77 1763 ALA A O 1
ATOM 9927 N N . ILE A 1 1764 ? 154.099 162.221 159.488 1.00 86.30 1764 ILE A N 1
ATOM 9928 C CA . ILE A 1 1764 ? 153.881 160.789 159.678 1.00 87.35 1764 ILE A CA 1
ATOM 9929 C C . ILE A 1 1764 ? 153.059 160.545 160.935 1.00 89.07 1764 ILE A C 1
ATOM 9930 O O . ILE A 1 1764 ? 152.244 159.617 160.980 1.00 94.38 1764 ILE A O 1
ATOM 9935 N N . ILE A 1 1765 ? 153.259 161.356 161.972 1.00 93.91 1765 ILE A N 1
ATOM 9936 C CA . ILE A 1 1765 ? 152.502 161.180 163.206 1.00 87.08 1765 ILE A CA 1
ATOM 9937 C C . ILE A 1 1765 ? 151.024 161.464 162.972 1.00 88.77 1765 ILE A C 1
ATOM 9938 O O . ILE A 1 1765 ? 150.154 160.808 163.556 1.00 94.84 1765 ILE A O 1
ATOM 9943 N N . LEU A 1 1766 ? 150.712 162.447 162.124 1.00 95.46 1766 LEU A N 1
ATOM 9944 C CA . LEU A 1 1766 ? 149.314 162.755 161.841 1.00 96.26 1766 LEU A CA 1
ATOM 9945 C C . LEU A 1 1766 ? 148.612 161.583 161.167 1.00 99.26 1766 LEU A C 1
ATOM 9946 O O . LEU A 1 1766 ? 147.473 161.251 161.515 1.00 99.91 1766 LEU A O 1
ATOM 9951 N N . GLU A 1 1767 ? 149.269 160.943 160.197 1.00 103.87 1767 GLU A N 1
ATOM 9952 C CA . GLU A 1 1767 ? 148.659 159.789 159.542 1.00 102.08 1767 GLU A CA 1
ATOM 9953 C C . GLU A 1 1767 ? 148.441 158.653 160.532 1.00 106.74 1767 GLU A C 1
ATOM 9954 O O . GLU A 1 1767 ? 147.387 158.007 160.525 1.00 108.94 1767 GLU A O 1
ATOM 9960 N N . ASN A 1 1768 ? 149.428 158.391 161.391 1.00 113.75 1768 ASN A N 1
ATOM 9961 C CA . ASN A 1 1768 ? 149.281 157.328 162.378 1.00 109.78 1768 ASN A CA 1
ATOM 9962 C C . ASN A 1 1768 ? 148.176 157.640 163.378 1.00 106.25 1768 ASN A C 1
ATOM 9963 O O . ASN A 1 1768 ? 147.417 156.743 163.758 1.00 108.37 1768 ASN A O 1
ATOM 9968 N N . PHE A 1 1769 ? 148.071 158.895 163.818 1.00 105.12 1769 PHE A N 1
ATOM 9969 C CA . PHE A 1 1769 ? 147.005 159.259 164.744 1.00 106.73 1769 PHE A CA 1
ATOM 9970 C C . PHE A 1 1769 ? 145.635 159.097 164.099 1.00 110.64 1769 PHE A C 1
ATOM 9971 O O . PHE A 1 1769 ? 144.695 158.616 164.741 1.00 111.65 1769 PHE A O 1
ATOM 9979 N N . SER A 1 1770 ? 145.498 159.497 162.833 1.00 118.12 1770 SER A N 1
ATOM 9980 C CA . SER A 1 1770 ? 144.237 159.296 162.131 1.00 119.65 1770 SER A CA 1
ATOM 9981 C C . SER A 1 1770 ? 143.980 157.827 161.825 1.00 117.52 1770 SER A C 1
ATOM 9982 O O . SER A 1 1770 ? 142.824 157.442 161.618 1.00 115.41 1770 SER A O 1
ATOM 9985 N N . VAL A 1 1771 ? 145.025 157.004 161.790 1.00 122.81 1771 VAL A N 1
ATOM 9986 C CA . VAL A 1 1771 ? 144.861 155.568 161.583 1.00 122.17 1771 VAL A CA 1
ATOM 9987 C C . VAL A 1 1771 ? 144.520 154.859 162.887 1.00 123.01 1771 VAL A C 1
ATOM 9988 O O . VAL A 1 1771 ? 143.643 153.992 162.918 1.00 117.87 1771 VAL A O 1
ATOM 9992 N N . ALA A 1 1772 ? 145.200 155.212 163.973 1.00 131.41 1772 ALA A N 1
ATOM 9993 C CA . ALA A 1 1772 ? 144.928 154.622 165.278 1.00 127.43 1772 ALA A CA 1
ATOM 9994 C C . ALA A 1 1772 ? 143.701 155.269 165.908 1.00 128.09 1772 ALA A C 1
ATOM 9995 O O . ALA A 1 1772 ? 143.110 154.734 166.846 1.00 126.76 1772 ALA A O 1
ATOM 9997 N N . GLY B 2 20 ? 193.754 171.185 146.371 1.00 85.32 20 GLY C N 1
ATOM 9998 C CA . GLY B 2 20 ? 194.574 169.957 146.180 1.00 86.95 20 GLY C CA 1
ATOM 9999 C C . GLY B 2 20 ? 195.395 169.999 144.909 1.00 85.88 20 GLY C C 1
ATOM 10000 O O . GLY B 2 20 ? 195.876 171.057 144.512 1.00 93.85 20 GLY C O 1
ATOM 10001 N N . CYS B 2 21 ? 195.550 168.844 144.267 1.00 73.06 21 CYS C N 1
ATOM 10002 C CA . CYS B 2 21 ? 196.323 168.719 143.040 1.00 66.34 21 CYS C CA 1
ATOM 10003 C C . CYS B 2 21 ? 195.461 168.058 141.978 1.00 74.72 21 CYS C C 1
ATOM 10004 O O . CYS B 2 21 ? 194.848 167.017 142.233 1.00 82.02 21 CYS C O 1
ATOM 10007 N N . VAL B 2 22 ? 195.412 168.664 140.794 1.00 66.74 22 VAL C N 1
ATOM 10008 C CA . VAL B 2 22 ? 194.632 168.162 139.670 1.00 65.62 22 VAL C CA 1
ATOM 10009 C C . VAL B 2 22 ? 195.546 168.108 138.457 1.00 66.56 22 VAL C C 1
ATOM 10010 O O . VAL B 2 22 ? 196.119 169.131 138.067 1.00 81.84 22 VAL C O 1
ATOM 10014 N N . GLU B 2 23 ? 195.682 166.928 137.861 1.00 50.68 23 GLU C N 1
ATOM 10015 C CA . GLU B 2 23 ? 196.522 166.785 136.680 1.00 53.42 23 GLU C CA 1
ATOM 10016 C C . GLU B 2 23 ? 195.809 167.349 135.459 1.00 64.29 23 GLU C C 1
ATOM 10017 O O . GLU B 2 23 ? 194.683 166.952 135.148 1.00 70.19 23 GLU C O 1
ATOM 10023 N N . VAL B 2 24 ? 196.470 168.268 134.761 1.00 67.92 24 VAL C N 1
ATOM 10024 C CA . VAL B 2 24 ? 195.917 168.921 133.582 1.00 59.44 24 VAL C CA 1
ATOM 10025 C C . VAL B 2 24 ? 196.945 168.840 132.464 1.00 65.48 24 VAL C C 1
ATOM 10026 O O . VAL B 2 24 ? 198.152 168.930 132.710 1.00 63.89 24 VAL C O 1
ATOM 10030 N N . ASP B 2 25 ? 196.466 168.659 131.237 1.00 75.80 25 ASP C N 1
ATOM 10031 C CA . ASP B 2 25 ? 197.348 168.537 130.088 1.00 70.06 25 ASP C CA 1
ATOM 10032 C C . ASP B 2 25 ? 197.652 169.904 129.491 1.00 72.96 25 ASP C C 1
ATOM 10033 O O . ASP B 2 25 ? 196.841 170.832 129.556 1.00 75.42 25 ASP C O 1
ATOM 10038 N N . SER B 2 26 ? 198.835 170.017 128.898 1.00 72.45 26 SER C N 1
ATOM 10039 C CA . SER B 2 26 ? 199.273 171.284 128.340 1.00 76.31 26 SER C CA 1
ATOM 10040 C C . SER B 2 26 ? 198.582 171.556 127.007 1.00 78.13 26 SER C C 1
ATOM 10041 O O . SER B 2 26 ? 198.044 170.656 126.357 1.00 78.36 26 SER C O 1
ATOM 10044 N N . GLU B 2 27 ? 198.599 172.824 126.606 1.00 79.13 27 GLU C N 1
ATOM 10045 C CA . GLU B 2 27 ? 198.111 173.189 125.288 1.00 79.80 27 GLU C CA 1
ATOM 10046 C C . GLU B 2 27 ? 199.079 172.675 124.224 1.00 85.69 27 GLU C C 1
ATOM 10047 O O . GLU B 2 27 ? 200.246 172.385 124.493 1.00 86.67 27 GLU C O 1
ATOM 10053 N N . THR B 2 28 ? 198.579 172.562 122.998 1.00 90.83 28 THR C N 1
ATOM 10054 C CA . THR B 2 28 ? 199.311 171.892 121.934 1.00 89.49 28 THR C CA 1
ATOM 10055 C C . THR B 2 28 ? 199.971 172.831 120.937 1.00 89.74 28 THR C C 1
ATOM 10056 O O . THR B 2 28 ? 201.064 172.520 120.462 1.00 96.05 28 THR C O 1
ATOM 10060 N N . GLU B 2 29 ? 199.356 173.962 120.607 1.00 89.94 29 GLU C N 1
ATOM 10061 C CA . GLU B 2 29 ? 199.881 174.863 119.589 1.00 89.98 29 GLU C CA 1
ATOM 10062 C C . GLU B 2 29 ? 200.512 176.077 120.256 1.00 92.95 29 GLU C C 1
ATOM 10063 O O . GLU B 2 29 ? 199.873 176.742 121.078 1.00 97.10 29 GLU C O 1
ATOM 10069 N N . ALA B 2 30 ? 201.761 176.363 119.897 1.00 90.73 30 ALA C N 1
ATOM 10070 C CA . ALA B 2 30 ? 202.498 177.510 120.410 1.00 92.03 30 ALA C CA 1
ATOM 10071 C C . ALA B 2 30 ? 202.705 178.512 119.285 1.00 93.77 30 ALA C C 1
ATOM 10072 O O . ALA B 2 30 ? 203.105 178.135 118.180 1.00 95.28 30 ALA C O 1
ATOM 10074 N N . VAL B 2 31 ? 202.437 179.781 119.570 1.00 101.89 31 VAL C N 1
ATOM 10075 C CA . VAL B 2 31 ? 202.480 180.820 118.548 1.00 101.34 31 VAL C CA 1
ATOM 10076 C C . VAL B 2 31 ? 203.910 181.318 118.402 1.00 98.82 31 VAL C C 1
ATOM 10077 O O . VAL B 2 31 ? 204.560 181.679 119.390 1.00 104.63 31 VAL C O 1
ATOM 10081 N N . TYR B 2 32 ? 204.401 181.348 117.166 1.00 99.48 32 TYR C N 1
ATOM 10082 C CA . TYR B 2 32 ? 205.760 181.805 116.912 1.00 103.94 32 TYR C CA 1
ATOM 10083 C C . TYR B 2 32 ? 205.935 183.248 117.362 1.00 104.47 32 TYR C C 1
ATOM 10084 O O . TYR B 2 32 ? 205.081 184.101 117.105 1.00 105.00 32 TYR C O 1
ATOM 10093 N N . GLY B 2 33 ? 207.049 183.518 118.039 1.00 105.03 33 GLY C N 1
ATOM 10094 C CA . GLY B 2 33 ? 207.417 184.861 118.429 1.00 106.20 33 GLY C CA 1
ATOM 10095 C C . GLY B 2 33 ? 207.076 185.235 119.855 1.00 107.47 33 GLY C C 1
ATOM 10096 O O . GLY B 2 33 ? 207.640 186.208 120.369 1.00 107.95 33 GLY C O 1
ATOM 10097 N N . MET B 2 34 ? 206.183 184.498 120.510 1.00 103.10 34 MET C N 1
ATOM 10098 C CA . MET B 2 34 ? 205.770 184.799 121.874 1.00 104.25 34 MET C CA 1
ATOM 10099 C C . MET B 2 34 ? 205.959 183.557 122.738 1.00 100.72 34 MET C C 1
ATOM 10100 O O . MET B 2 34 ? 206.464 182.527 122.285 1.00 101.46 34 MET C O 1
ATOM 10105 N N . THR B 2 35 ? 205.548 183.664 123.998 1.00 85.92 35 THR C N 1
ATOM 10106 C CA . THR B 2 35 ? 205.868 182.659 124.996 1.00 84.92 35 THR C CA 1
ATOM 10107 C C . THR B 2 35 ? 204.924 181.463 124.902 1.00 83.89 35 THR C C 1
ATOM 10108 O O . THR B 2 35 ? 203.969 181.440 124.121 1.00 79.60 35 THR C O 1
ATOM 10112 N N . PHE B 2 36 ? 205.210 180.454 125.724 1.00 79.93 36 PHE C N 1
ATOM 10113 C CA . PHE B 2 36 ? 204.404 179.241 125.785 1.00 76.06 36 PHE C CA 1
ATOM 10114 C C . PHE B 2 36 ? 204.785 178.465 127.036 1.00 74.28 36 PHE C C 1
ATOM 10115 O O . PHE B 2 36 ? 205.967 178.388 127.378 1.00 81.19 36 PHE C O 1
ATOM 10123 N N . LYS B 2 37 ? 203.789 177.892 127.707 1.00 68.98 37 LYS C N 1
ATOM 10124 C CA . LYS B 2 37 ? 203.990 177.137 128.939 1.00 62.16 37 LYS C CA 1
ATOM 10125 C C . LYS B 2 37 ? 203.663 175.66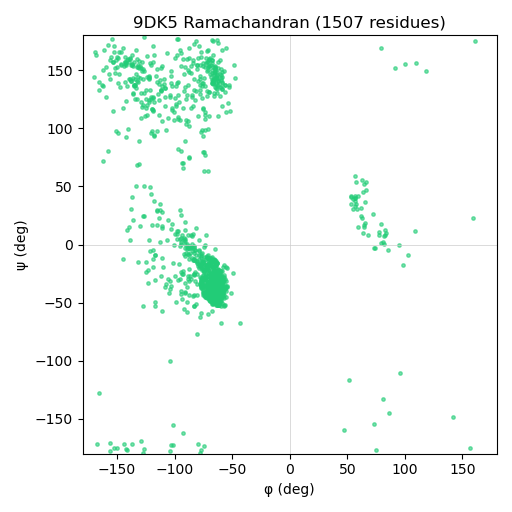9 128.692 1.00 63.95 37 LYS C C 1
ATOM 10126 O O . LYS B 2 37 ? 202.557 175.344 128.250 1.00 71.48 37 LYS C O 1
ATOM 10132 N N . ILE B 2 38 ? 204.617 174.789 128.988 1.00 56.91 38 ILE C N 1
ATOM 10133 C CA . ILE B 2 38 ? 204.431 173.350 128.829 1.00 58.41 38 ILE C CA 1
ATOM 10134 C C . ILE B 2 38 ? 204.126 172.779 130.211 1.00 58.09 38 ILE C C 1
ATOM 10135 O O . ILE B 2 38 ? 205.008 172.671 131.060 1.00 71.93 38 ILE C O 1
ATOM 10140 N N . LEU B 2 39 ? 202.870 172.406 130.434 1.00 55.27 39 LEU C N 1
ATOM 10141 C CA . LEU B 2 39 ? 202.469 171.865 131.725 1.00 63.00 39 LEU C CA 1
ATOM 10142 C C . LEU B 2 39 ? 202.925 170.421 131.880 1.00 74.16 39 LEU C C 1
ATOM 10143 O O . LEU B 2 39 ? 202.802 169.610 130.959 1.00 84.26 39 LEU C O 1
ATOM 10148 N N . CYS B 2 40 ? 203.449 170.100 133.063 1.00 61.21 40 CYS C N 1
ATOM 10149 C CA . CYS B 2 40 ? 203.769 168.724 133.452 1.00 50.16 40 CYS C CA 1
ATOM 10150 C C . CYS B 2 40 ? 203.407 168.602 134.930 1.00 49.23 40 CYS C C 1
ATOM 10151 O O . CYS B 2 40 ? 204.221 168.906 135.803 1.00 71.64 40 CYS C O 1
ATOM 10154 N N . ILE B 2 41 ? 202.184 168.159 135.200 1.00 55.83 41 ILE C N 1
ATOM 10155 C CA . ILE B 2 41 ? 201.689 167.977 136.559 1.00 61.58 41 ILE C CA 1
ATOM 10156 C C . ILE B 2 41 ? 201.518 166.489 136.811 1.00 60.24 41 ILE C C 1
ATOM 10157 O O . ILE B 2 41 ? 200.933 165.776 135.987 1.00 73.13 41 ILE C O 1
ATOM 10162 N N . SER B 2 42 ? 202.029 166.016 137.948 1.00 61.77 42 SER C N 1
ATOM 10163 C CA . SER B 2 42 ? 201.911 164.611 138.346 1.00 67.74 42 SER C CA 1
ATOM 10164 C C . SER B 2 42 ? 201.644 164.584 139.849 1.00 62.11 42 SER C C 1
ATOM 10165 O O . SER B 2 42 ? 202.568 164.702 140.656 1.00 68.92 42 SER C O 1
ATOM 10168 N N . CYS B 2 43 ? 200.377 164.426 140.215 1.00 65.72 43 CYS C N 1
ATOM 10169 C CA . CYS B 2 43 ? 200.003 164.396 141.620 1.00 72.98 43 CYS C CA 1
ATOM 10170 C C . CYS B 2 43 ? 200.201 163.002 142.199 1.00 80.53 43 CYS C C 1
ATOM 10171 O O . CYS B 2 43 ? 199.948 161.993 141.536 1.00 86.06 43 CYS C O 1
ATOM 10174 N N . LYS B 2 44 ? 200.657 162.950 143.445 1.00 67.32 44 LYS C N 1
ATOM 10175 C CA . LYS B 2 44 ? 200.825 161.681 144.134 1.00 67.95 44 LYS C CA 1
ATOM 10176 C C . LYS B 2 44 ? 199.507 161.241 144.760 1.00 77.00 44 LYS C C 1
ATOM 10177 O O . LYS B 2 44 ? 198.625 162.057 145.040 1.00 76.04 44 LYS C O 1
ATOM 10183 N N . ARG B 2 45 ? 199.377 159.929 144.974 1.00 66.69 45 ARG C N 1
ATOM 10184 C CA . ARG B 2 45 ? 198.070 159.355 145.280 1.00 56.52 45 ARG C CA 1
ATOM 10185 C C . ARG B 2 45 ? 197.493 159.900 146.579 1.00 65.50 45 ARG C C 1
ATOM 10186 O O . ARG B 2 45 ? 196.292 160.179 146.648 1.00 67.96 45 ARG C O 1
ATOM 10194 N N . ARG B 2 46 ? 198.313 160.051 147.616 1.00 70.03 46 ARG C N 1
ATOM 10195 C CA . ARG B 2 46 ? 197.866 160.600 148.891 1.00 63.83 46 ARG C CA 1
ATOM 10196 C C . ARG B 2 46 ? 198.629 161.888 149.152 1.00 68.48 46 ARG C C 1
ATOM 10197 O O . ARG B 2 46 ? 199.863 161.885 149.184 1.00 76.22 46 ARG C O 1
ATOM 10205 N N . SER B 2 47 ? 197.895 162.985 149.343 1.00 68.73 47 SER C N 1
ATOM 10206 C CA . SER B 2 47 ? 198.519 164.302 149.390 1.00 71.88 47 SER C CA 1
ATOM 10207 C C . SER B 2 47 ? 199.264 164.561 150.691 1.00 75.61 47 SER C C 1
ATOM 10208 O O . SER B 2 47 ? 200.168 165.402 150.709 1.00 80.35 47 SER C O 1
ATOM 10211 N N . GLU B 2 48 ? 198.912 163.875 151.777 1.00 72.14 48 GLU C N 1
ATOM 10212 C CA . GLU B 2 48 ? 199.567 164.121 153.055 1.00 64.81 48 GLU C CA 1
ATOM 10213 C C . GLU B 2 48 ? 200.961 163.514 153.133 1.00 62.79 48 GLU C C 1
ATOM 10214 O O . GLU B 2 48 ? 201.722 163.873 154.036 1.00 67.64 48 GLU C O 1
ATOM 10220 N N . THR B 2 49 ? 201.312 162.615 152.220 1.00 60.43 49 THR C N 1
ATOM 10221 C CA . THR B 2 49 ? 202.644 162.038 152.213 1.00 60.67 49 THR C CA 1
ATOM 10222 C C . THR B 2 49 ? 203.675 163.088 151.813 1.00 71.09 49 THR C C 1
ATOM 10223 O O . THR B 2 49 ? 203.351 164.125 151.229 1.00 80.83 49 THR C O 1
ATOM 10227 N N . ASN B 2 50 ? 204.932 162.814 152.145 1.00 75.49 50 ASN C N 1
ATOM 10228 C CA . ASN B 2 50 ? 206.043 163.689 151.805 1.00 76.36 50 ASN C CA 1
ATOM 10229 C C . ASN B 2 50 ? 207.061 162.915 150.980 1.00 79.64 50 ASN C C 1
ATOM 10230 O O . ASN B 2 50 ? 207.298 161.729 151.225 1.00 82.58 50 ASN C O 1
ATOM 10235 N N . ALA B 2 51 ? 207.654 163.592 150.000 1.00 69.50 51 ALA C N 1
ATOM 10236 C CA . ALA B 2 51 ? 208.551 162.948 149.054 1.00 66.76 51 ALA C CA 1
ATOM 10237 C C . ALA B 2 51 ? 209.554 163.966 148.537 1.00 73.09 51 ALA C C 1
ATOM 10238 O O . ALA B 2 51 ? 209.389 165.175 148.712 1.00 76.47 51 ALA C O 1
ATOM 10240 N N . GLU B 2 52 ? 210.607 163.456 147.901 1.00 75.55 52 GLU C N 1
ATOM 10241 C CA . GLU B 2 52 ? 211.648 164.275 147.291 1.00 75.62 52 GLU C CA 1
ATOM 10242 C C . GLU B 2 52 ? 211.696 163.963 145.804 1.00 75.42 52 GLU C C 1
ATOM 10243 O O . GLU B 2 52 ? 212.025 162.838 145.415 1.00 79.73 52 GLU C O 1
ATOM 10249 N N . THR B 2 53 ? 211.393 164.962 144.978 1.00 68.24 53 THR C N 1
ATOM 10250 C CA . THR B 2 53 ? 211.228 164.772 143.546 1.00 67.98 53 THR C CA 1
ATOM 10251 C C . THR B 2 53 ? 212.190 165.662 142.773 1.00 75.94 53 THR C C 1
ATOM 10252 O O . THR B 2 53 ? 212.495 166.784 143.185 1.00 81.31 53 THR C O 1
ATOM 10256 N N . PHE B 2 54 ? 212.665 165.143 141.643 1.00 70.97 54 PHE C N 1
ATOM 10257 C CA . PHE B 2 54 ? 213.396 165.931 140.665 1.00 68.63 54 PHE C CA 1
ATOM 10258 C C . PHE B 2 54 ? 213.000 165.453 139.276 1.00 69.19 54 PHE C C 1
ATOM 10259 O O . PHE B 2 54 ? 212.544 164.322 139.098 1.00 78.92 54 PHE C O 1
ATOM 10267 N N . THR B 2 55 ? 213.167 166.329 138.288 1.00 63.81 55 THR C N 1
ATOM 10268 C CA . THR B 2 55 ? 212.641 166.092 136.952 1.00 65.67 55 THR C CA 1
ATOM 10269 C C . THR B 2 55 ? 213.713 166.328 135.899 1.00 68.16 55 THR C C 1
ATOM 10270 O O . THR B 2 55 ? 214.644 167.111 136.097 1.00 84.83 55 THR C O 1
ATOM 10274 N N . GLU B 2 56 ? 213.570 165.631 134.774 1.00 57.15 56 GLU C N 1
ATOM 10275 C CA . GLU B 2 56 ? 214.420 165.816 133.608 1.00 60.07 56 GLU C CA 1
ATOM 10276 C C . GLU B 2 56 ? 213.549 165.860 132.364 1.00 61.41 56 GLU C C 1
ATOM 10277 O O . GLU B 2 56 ? 212.622 165.060 132.219 1.00 77.97 56 GLU C O 1
ATOM 10283 N N . TRP B 2 57 ? 213.856 166.791 131.468 1.00 58.98 57 TRP C N 1
ATOM 10284 C CA . TRP B 2 57 ? 213.081 167.013 130.257 1.00 63.97 57 TRP C CA 1
ATOM 10285 C C . TRP B 2 57 ? 213.885 166.546 129.054 1.00 64.30 57 TRP C C 1
ATOM 10286 O O . TRP B 2 57 ? 215.091 166.796 128.976 1.00 70.27 57 TRP C O 1
ATOM 10297 N N . THR B 2 58 ? 213.216 165.875 128.121 1.00 78.54 58 THR C N 1
ATOM 10298 C CA . THR B 2 58 ? 213.848 165.368 126.913 1.00 85.50 58 THR C CA 1
ATOM 10299 C C . THR B 2 58 ? 212.997 165.766 125.717 1.00 89.27 58 THR C C 1
ATOM 10300 O O . THR B 2 58 ? 211.767 165.785 125.802 1.00 98.01 58 THR C O 1
ATOM 10304 N N . PHE B 2 59 ? 213.653 166.080 124.601 1.00 90.62 59 PHE C N 1
ATOM 10305 C CA . PHE B 2 59 ? 213.007 166.741 123.475 1.00 86.35 59 PHE C CA 1
ATOM 10306 C C . PHE B 2 59 ? 213.408 166.085 122.161 1.00 93.49 59 PHE C C 1
ATOM 10307 O O . PHE B 2 59 ? 214.584 165.781 121.942 1.00 101.80 59 PHE C O 1
ATOM 10315 N N . ARG B 2 60 ? 212.423 165.875 121.287 1.00 95.07 60 ARG C N 1
ATOM 10316 C CA . ARG B 2 60 ? 212.636 165.344 119.942 1.00 94.62 60 ARG C CA 1
ATOM 10317 C C . ARG B 2 60 ? 212.033 166.333 118.954 1.00 97.35 60 ARG C C 1
ATOM 10318 O O . ARG B 2 60 ? 210.809 166.483 118.891 1.00 101.89 60 ARG C O 1
ATOM 10326 N N . GLN B 2 61 ? 212.884 166.994 118.176 1.00 97.06 61 GLN C N 1
ATOM 10327 C CA . GLN B 2 61 ? 212.409 167.993 117.231 1.00 94.52 61 GLN C CA 1
ATOM 10328 C C . GLN B 2 61 ? 211.704 167.331 116.054 1.00 95.80 61 GLN C C 1
ATOM 10329 O O . GLN B 2 61 ? 211.933 166.160 115.741 1.00 100.14 61 GLN C O 1
ATOM 10335 N N . LYS B 2 62 ? 210.830 168.094 115.403 1.00 97.58 62 LYS C N 1
ATOM 10336 C CA . LYS B 2 62 ? 210.165 167.613 114.201 1.00 94.99 62 LYS C CA 1
ATOM 10337 C C . LYS B 2 62 ? 211.196 167.269 113.137 1.00 99.66 62 LYS C C 1
ATOM 10338 O O . LYS B 2 62 ? 212.148 168.020 112.910 1.00 97.86 62 LYS C O 1
ATOM 10344 N N . GLY B 2 63 ? 211.002 166.127 112.482 1.00 105.68 63 GLY C N 1
ATOM 10345 C CA . GLY B 2 63 ? 211.976 165.646 111.524 1.00 105.08 63 GLY C CA 1
ATOM 10346 C C . GLY B 2 63 ? 213.178 164.974 112.143 1.00 105.90 63 GLY C C 1
ATOM 10347 O O . GLY B 2 63 ? 214.203 164.821 111.473 1.00 104.46 63 GLY C O 1
ATOM 10348 N N . THR B 2 64 ? 213.084 164.567 113.407 1.00 106.50 64 THR C N 1
ATOM 10349 C CA . THR B 2 64 ? 214.175 163.898 114.097 1.00 106.43 64 THR C CA 1
ATOM 10350 C C . THR B 2 64 ? 213.586 162.749 114.902 1.00 105.34 64 THR C C 1
ATOM 10351 O O . THR B 2 64 ? 212.412 162.782 115.280 1.00 108.52 64 THR C O 1
ATOM 10355 N N . GLU B 2 65 ? 214.406 161.729 115.160 1.00 114.11 65 GLU C N 1
ATOM 10356 C CA . GLU B 2 65 ? 213.915 160.472 115.713 1.00 118.60 65 GLU C CA 1
ATOM 10357 C C . GLU B 2 65 ? 214.298 160.222 117.164 1.00 118.56 65 GLU C C 1
ATOM 10358 O O . GLU B 2 65 ? 213.489 159.665 117.907 1.00 112.86 65 GLU C O 1
ATOM 10364 N N . GLU B 2 66 ? 215.495 160.611 117.593 1.00 115.86 66 GLU C N 1
ATOM 10365 C CA . GLU B 2 66 ? 215.969 160.299 118.935 1.00 114.84 66 GLU C CA 1
ATOM 10366 C C . GLU B 2 66 ? 215.748 161.476 119.877 1.00 114.05 66 GLU C C 1
ATOM 10367 O O . GLU B 2 66 ? 215.947 162.636 119.506 1.00 111.68 66 GLU C O 1
ATOM 10373 N N . PHE B 2 67 ? 215.319 161.163 121.097 1.00 99.21 67 PHE C N 1
ATOM 10374 C CA . PHE B 2 67 ? 215.117 162.173 122.125 1.00 96.35 67 PHE C CA 1
ATOM 10375 C C . PHE B 2 67 ? 216.453 162.579 122.733 1.00 94.71 67 PHE C C 1
ATOM 10376 O O . PHE B 2 67 ? 217.358 161.754 122.880 1.00 94.70 67 PHE C O 1
ATOM 10384 N N . VAL B 2 68 ? 216.577 163.857 123.085 1.00 95.27 68 VAL C N 1
ATOM 10385 C CA . VAL B 2 68 ? 217.798 164.389 123.681 1.00 95.28 68 VAL C CA 1
ATOM 10386 C C . VAL B 2 68 ? 217.432 165.263 124.872 1.00 95.46 68 VAL C C 1
ATOM 10387 O O . VAL B 2 68 ? 216.481 166.049 124.812 1.00 98.76 68 VAL C O 1
ATOM 10391 N N . LYS B 2 69 ? 218.191 165.122 125.957 1.00 88.79 69 LYS C N 1
ATOM 10392 C CA . LYS B 2 69 ? 217.930 165.884 127.172 1.00 86.21 69 LYS C CA 1
ATOM 10393 C C . LYS B 2 69 ? 218.156 167.372 126.937 1.00 90.87 69 LYS C C 1
ATOM 10394 O O . LYS B 2 69 ? 219.041 167.770 126.176 1.00 93.30 69 LYS C O 1
ATOM 10400 N N . ILE B 2 70 ? 217.351 168.197 127.604 1.00 84.03 70 ILE C N 1
ATOM 10401 C CA . ILE B 2 70 ? 217.452 169.643 127.459 1.00 84.23 70 ILE C CA 1
ATOM 10402 C C . ILE B 2 70 ? 217.646 170.371 128.783 1.00 84.53 70 ILE C C 1
ATOM 10403 O O . ILE B 2 70 ? 218.178 171.492 128.778 1.00 86.38 70 ILE C O 1
ATOM 10408 N N . LEU B 2 71 ? 217.246 169.803 129.918 1.00 78.62 71 LEU C N 1
ATOM 10409 C CA . LEU B 2 71 ? 217.457 170.467 131.199 1.00 71.03 71 LEU C CA 1
ATOM 10410 C C . LEU B 2 71 ? 217.176 169.485 132.325 1.00 68.68 71 LEU C C 1
ATOM 10411 O O . LEU B 2 71 ? 216.542 168.447 132.125 1.00 80.13 71 LEU C O 1
ATOM 10416 N N . ARG B 2 72 ? 217.658 169.834 133.516 1.00 68.15 72 ARG C N 1
ATOM 10417 C CA . ARG B 2 72 ? 217.423 169.057 134.723 1.00 72.22 72 ARG C CA 1
ATOM 10418 C C . ARG B 2 72 ? 217.195 170.013 135.882 1.00 67.69 72 ARG C C 1
ATOM 10419 O O . ARG B 2 72 ? 217.911 171.007 136.021 1.00 84.58 72 ARG C O 1
ATOM 10427 N N . TYR B 2 73 ? 216.202 169.709 136.712 1.00 58.79 73 TYR C N 1
ATOM 10428 C CA . TYR B 2 73 ? 215.841 170.550 137.845 1.00 66.39 73 TYR C CA 1
ATOM 10429 C C . TYR B 2 73 ? 215.867 169.710 139.110 1.00 74.95 73 TYR C C 1
ATOM 10430 O O . TYR B 2 73 ? 215.324 168.603 139.134 1.00 86.50 73 TYR C O 1
ATOM 10439 N N . GLU B 2 74 ? 216.498 170.236 140.157 1.00 81.56 74 GLU C N 1
ATOM 10440 C CA . GLU B 2 74 ? 216.657 169.501 141.402 1.00 78.33 74 GLU C CA 1
ATOM 10441 C C . GLU B 2 74 ? 217.183 170.448 142.467 1.00 84.46 74 GLU C C 1
ATOM 10442 O O . GLU B 2 74 ? 217.982 171.337 142.167 1.00 92.63 74 GLU C O 1
ATOM 10448 N N . ASN B 2 75 ? 216.733 170.250 143.705 1.00 87.09 75 ASN C N 1
ATOM 10449 C CA . ASN B 2 75 ? 217.191 171.050 144.841 1.00 85.17 75 ASN C CA 1
ATOM 10450 C C . ASN B 2 75 ? 216.998 172.542 144.582 1.00 87.22 75 ASN C C 1
ATOM 10451 O O . ASN B 2 75 ? 217.833 173.371 144.945 1.00 95.23 75 ASN C O 1
ATOM 10456 N N . GLU B 2 76 ? 215.884 172.886 143.947 1.00 88.06 76 GLU C N 1
ATOM 10457 C CA . GLU B 2 76 ? 215.493 174.273 143.719 1.00 86.70 76 GLU C CA 1
ATOM 10458 C C . GLU B 2 76 ? 216.500 175.034 142.864 1.00 79.31 76 GLU C C 1
ATOM 10459 O O . GLU B 2 76 ? 216.582 176.262 142.953 1.00 82.62 76 GLU C O 1
ATOM 10465 N N . VAL B 2 77 ? 217.273 174.339 142.034 1.00 69.16 77 VAL C N 1
ATOM 10466 C CA . VAL B 2 77 ? 218.190 174.979 141.098 1.00 76.73 77 VAL C CA 1
ATOM 10467 C C . VAL B 2 77 ? 218.030 174.299 139.745 1.00 79.32 77 VAL C C 1
ATOM 10468 O O . VAL B 2 77 ? 218.162 173.075 139.642 1.00 83.07 77 VAL C O 1
ATOM 10472 N N . LEU B 2 78 ? 217.749 175.090 138.713 1.00 80.43 78 LEU C N 1
ATOM 10473 C CA . LEU B 2 78 ? 217.561 174.574 137.365 1.00 77.60 78 LEU C CA 1
ATOM 10474 C C . LEU B 2 78 ? 218.895 174.505 136.637 1.00 76.73 78 LEU C C 1
ATOM 10475 O O . LEU B 2 78 ? 219.709 175.427 136.718 1.00 86.91 78 LEU C O 1
ATOM 10480 N N . GLN B 2 79 ? 219.110 173.405 135.924 1.00 73.82 79 GLN C N 1
ATOM 10481 C CA . GLN B 2 79 ? 220.302 173.203 135.114 1.00 73.27 79 GLN C CA 1
ATOM 10482 C C . GLN B 2 79 ? 219.869 173.031 133.668 1.00 78.96 79 GLN C C 1
ATOM 10483 O O . GLN B 2 79 ? 219.023 172.183 133.369 1.00 91.67 79 GLN C O 1
ATOM 10489 N N . LEU B 2 80 ? 220.450 173.826 132.776 1.00 85.72 80 LEU C N 1
ATOM 10490 C CA . LEU B 2 80 ? 220.089 173.825 131.365 1.00 87.58 80 LEU C CA 1
ATOM 10491 C C . LEU B 2 80 ? 221.207 173.196 130.547 1.00 88.95 80 LEU C C 1
ATOM 10492 O O . LEU B 2 80 ? 222.366 173.612 130.648 1.00 83.69 80 LEU C O 1
ATOM 10497 N N . GLU B 2 81 ? 220.856 172.200 129.740 1.00 110.58 81 GLU C N 1
ATOM 10498 C CA . GLU B 2 81 ? 221.823 171.573 128.855 1.00 111.17 81 GLU C CA 1
ATOM 10499 C C . GLU B 2 81 ? 222.220 172.536 127.740 1.00 107.17 81 GLU C C 1
ATOM 10500 O O . GLU B 2 81 ? 221.509 173.495 127.428 1.00 104.72 81 GLU C O 1
ATOM 10506 N N . GLU B 2 82 ? 223.376 172.272 127.137 1.00 109.54 82 GLU C N 1
ATOM 10507 C CA . GLU B 2 82 ? 223.896 173.125 126.072 1.00 111.98 82 GLU C CA 1
ATOM 10508 C C . GLU B 2 82 ? 223.086 172.880 124.804 1.00 111.10 82 GLU C C 1
ATOM 10509 O O . GLU B 2 82 ? 223.205 171.826 124.172 1.00 109.54 82 GLU C O 1
ATOM 10515 N N . ASP B 2 83 ? 222.253 173.851 124.439 1.00 112.32 83 ASP C N 1
ATOM 10516 C CA . ASP B 2 83 ? 221.414 173.751 123.249 1.00 109.03 83 ASP C CA 1
ATOM 10517 C C . ASP B 2 83 ? 221.126 175.157 122.752 1.00 108.07 83 ASP C C 1
ATOM 10518 O O . ASP B 2 83 ? 220.469 175.938 123.447 1.00 108.33 83 ASP C O 1
ATOM 10523 N N . GLU B 2 84 ? 221.620 175.478 121.555 1.00 109.68 84 GLU C N 1
ATOM 10524 C CA . GLU B 2 84 ? 221.364 176.796 120.985 1.00 112.73 84 GLU C CA 1
ATOM 10525 C C . GLU B 2 84 ? 219.868 177.048 120.854 1.00 116.59 84 GLU C C 1
ATOM 10526 O O . GLU B 2 84 ? 219.389 178.150 121.143 1.00 117.77 84 GLU C O 1
ATOM 10532 N N . ARG B 2 85 ? 219.114 176.037 120.421 1.00 104.99 85 ARG C N 1
ATOM 10533 C CA . ARG B 2 85 ? 217.680 176.210 120.224 1.00 101.39 85 ARG C CA 1
ATOM 10534 C C . ARG B 2 85 ? 216.945 176.508 121.524 1.00 100.20 85 ARG C C 1
ATOM 10535 O O . ARG B 2 85 ? 215.852 177.083 121.483 1.00 103.65 85 ARG C O 1
ATOM 10543 N N . PHE B 2 86 ? 217.514 176.141 122.674 1.00 92.20 86 PHE C N 1
ATOM 10544 C CA . PHE B 2 86 ? 216.885 176.380 123.965 1.00 90.78 86 PHE C CA 1
ATOM 10545 C C . PHE B 2 86 ? 217.685 177.281 124.890 1.00 92.01 86 PHE C C 1
ATOM 10546 O O . PHE B 2 86 ? 217.139 177.728 125.904 1.00 95.52 86 PHE C O 1
ATOM 10554 N N . GLU B 2 87 ? 218.949 177.560 124.586 1.00 104.78 87 GLU C N 1
ATOM 10555 C CA . GLU B 2 87 ? 219.761 178.364 125.488 1.00 108.58 87 GLU C CA 1
ATOM 10556 C C . GLU B 2 87 ? 219.219 179.784 125.571 1.00 105.24 87 GLU C C 1
ATOM 10557 O O . GLU B 2 87 ? 218.966 180.430 124.550 1.00 100.93 87 GLU C O 1
ATOM 10563 N N . GLY B 2 88 ? 219.040 180.268 126.798 1.00 97.14 88 GLY C N 1
ATOM 10564 C CA . GLY B 2 88 ? 218.641 181.636 127.036 1.00 94.01 88 GLY C CA 1
ATOM 10565 C C . GLY B 2 88 ? 217.162 181.917 126.908 1.00 96.17 88 GLY C C 1
ATOM 10566 O O . GLY B 2 88 ? 216.755 183.071 127.094 1.00 95.81 88 GLY C O 1
ATOM 10567 N N . ARG B 2 89 ? 216.338 180.911 126.603 1.00 95.67 89 ARG C N 1
ATOM 10568 C CA . ARG B 2 89 ? 214.907 181.125 126.428 1.00 88.92 89 ARG C CA 1
ATOM 10569 C C . ARG B 2 89 ? 214.057 180.033 127.063 1.00 85.98 89 ARG C C 1
ATOM 10570 O O . ARG B 2 89 ? 212.973 179.736 126.551 1.00 92.35 89 ARG C O 1
ATOM 10578 N N . VAL B 2 90 ? 214.517 179.420 128.151 1.00 84.79 90 VAL C N 1
ATOM 10579 C CA . VAL B 2 90 ? 213.723 178.472 128.924 1.00 81.56 90 VAL C CA 1
ATOM 10580 C C . VAL B 2 90 ? 213.929 178.780 130.399 1.00 79.16 90 VAL C C 1
ATOM 10581 O O . VAL B 2 90 ? 215.070 178.916 130.853 1.00 85.17 90 VAL C O 1
ATOM 10585 N N . VAL B 2 91 ? 212.830 178.895 131.143 1.00 74.10 91 VAL C N 1
ATOM 10586 C CA . VAL B 2 91 ? 212.880 179.165 132.572 1.00 80.02 91 VAL C CA 1
ATOM 10587 C C . VAL B 2 91 ? 211.897 178.246 133.283 1.00 80.12 91 VAL C C 1
ATOM 10588 O O . VAL B 2 91 ? 210.940 177.742 132.694 1.00 86.96 91 VAL C O 1
ATOM 10592 N N . TRP B 2 92 ? 212.148 178.032 134.570 1.00 76.27 92 TRP C N 1
ATOM 10593 C CA . TRP B 2 92 ? 211.274 177.190 135.373 1.00 70.98 92 TRP C CA 1
ATOM 10594 C C . TRP B 2 92 ? 209.923 177.864 135.575 1.00 73.12 92 TRP C C 1
ATOM 10595 O O . TRP B 2 92 ? 209.835 179.085 135.714 1.00 74.14 92 TRP C O 1
ATOM 10606 N N . ASN B 2 93 ? 208.863 177.054 135.586 1.00 75.86 93 ASN C N 1
ATOM 10607 C CA . ASN B 2 93 ? 207.521 177.564 135.831 1.00 73.68 93 ASN C CA 1
ATOM 10608 C C . ASN B 2 93 ? 206.696 176.640 136.718 1.00 75.55 93 ASN C C 1
ATOM 10609 O O . ASN B 2 93 ? 205.471 176.796 136.772 1.00 86.94 93 ASN C O 1
ATOM 10614 N N . GLY B 2 94 ? 207.313 175.694 137.407 1.00 70.31 94 GLY C N 1
ATOM 10615 C CA . GLY B 2 94 ? 206.615 174.714 138.207 1.00 72.43 94 GLY C CA 1
ATOM 10616 C C . GLY B 2 94 ? 206.644 175.030 139.686 1.00 71.12 94 GLY C C 1
ATOM 10617 O O . GLY B 2 94 ? 206.783 176.187 140.098 1.00 76.11 94 GLY C O 1
ATOM 10618 N N . SER B 2 95 ? 206.506 173.985 140.497 1.00 69.73 95 SER C N 1
ATOM 10619 C CA . SER B 2 95 ? 206.499 174.150 141.942 1.00 74.53 95 SER C CA 1
ATOM 10620 C C . SER B 2 95 ? 207.848 174.672 142.421 1.00 83.22 95 SER C C 1
ATOM 10621 O O . SER B 2 95 ? 208.903 174.309 141.897 1.00 89.92 95 SER C O 1
ATOM 10624 N N . ARG B 2 96 ? 207.806 175.536 143.432 1.00 88.14 96 ARG C N 1
ATOM 10625 C CA . ARG B 2 96 ? 209.002 176.187 143.940 1.00 91.36 96 ARG C CA 1
ATOM 10626 C C . ARG B 2 96 ? 208.923 176.288 145.455 1.00 93.19 96 ARG C C 1
ATOM 10627 O O . ARG B 2 96 ? 207.844 176.226 146.048 1.00 91.35 96 ARG C O 1
ATOM 10635 N N . GLY B 2 97 ? 210.088 176.447 146.076 1.00 90.72 97 GLY C N 1
ATOM 10636 C CA . GLY B 2 97 ? 210.167 176.580 147.514 1.00 87.25 97 GLY C CA 1
ATOM 10637 C C . GLY B 2 97 ? 210.122 175.281 148.281 1.00 87.55 97 GLY C C 1
ATOM 10638 O O . GLY B 2 97 ? 210.046 175.313 149.514 1.00 88.70 97 GLY C O 1
ATOM 10639 N N . THR B 2 98 ? 210.167 174.140 147.599 1.00 84.39 98 THR C N 1
ATOM 10640 C CA . THR B 2 98 ? 210.085 172.854 148.274 1.00 85.89 98 THR C CA 1
ATOM 10641 C C . THR B 2 98 ? 210.752 171.798 147.408 1.00 84.24 98 THR C C 1
ATOM 10642 O O . THR B 2 98 ? 210.952 171.988 146.207 1.00 81.30 98 THR C O 1
ATOM 10646 N N . LYS B 2 99 ? 211.103 170.683 148.043 1.00 86.46 99 LYS C N 1
ATOM 10647 C CA . LYS B 2 99 ? 211.640 169.529 147.338 1.00 85.51 99 LYS C CA 1
ATOM 10648 C C . LYS B 2 99 ? 210.560 168.544 146.912 1.00 84.73 99 LYS C C 1
ATOM 10649 O O . LYS B 2 99 ? 210.855 167.618 146.149 1.00 80.57 99 LYS C O 1
ATOM 10655 N N . ASP B 2 100 ? 209.322 168.721 147.376 1.00 78.95 100 ASP C N 1
ATOM 10656 C CA . ASP B 2 100 ? 208.213 167.842 147.008 1.00 75.94 100 ASP C CA 1
ATOM 10657 C C . ASP B 2 100 ? 207.487 168.461 145.819 1.00 74.32 100 ASP C C 1
ATOM 10658 O O . ASP B 2 100 ? 206.448 169.111 145.946 1.00 80.18 100 ASP C O 1
ATOM 10663 N N . LEU B 2 101 ? 208.057 168.251 144.638 1.00 73.39 101 LEU C N 1
ATOM 10664 C CA . LEU B 2 101 ? 207.531 168.855 143.423 1.00 70.77 101 LEU C CA 1
ATOM 10665 C C . LEU B 2 101 ? 206.358 168.048 142.888 1.00 73.78 101 LEU C C 1
ATOM 10666 O O . LEU B 2 101 ? 206.429 166.821 142.784 1.00 79.12 101 LEU C O 1
ATOM 10671 N N . GLN B 2 102 ? 205.275 168.748 142.551 1.00 70.51 102 GLN C N 1
ATOM 10672 C CA . GLN B 2 102 ? 204.136 168.158 141.865 1.00 63.04 102 GLN C CA 1
ATOM 10673 C C . GLN B 2 102 ? 203.784 168.869 140.572 1.00 61.30 102 GLN C C 1
ATOM 10674 O O . GLN B 2 102 ? 203.024 168.315 139.773 1.00 70.07 102 GLN C O 1
ATOM 10680 N N . ASP B 2 103 ? 204.306 170.071 140.348 1.00 67.28 103 ASP C N 1
ATOM 10681 C CA . ASP B 2 103 ? 204.135 170.814 139.106 1.00 58.16 103 ASP C CA 1
ATOM 10682 C C . ASP B 2 103 ? 205.516 171.030 138.508 1.00 64.26 103 ASP C C 1
ATOM 10683 O O . ASP B 2 103 ? 206.350 171.717 139.106 1.00 78.76 103 ASP C O 1
ATOM 10688 N N . LEU B 2 104 ? 205.758 170.446 137.333 1.00 49.34 104 LEU C N 1
ATOM 10689 C CA . LEU B 2 104 ? 207.074 170.458 136.707 1.00 50.20 104 LEU C CA 1
ATOM 10690 C C . LEU B 2 104 ? 207.089 171.235 135.394 1.00 59.38 104 LEU C C 1
ATOM 10691 O O . LEU B 2 104 ? 207.891 170.929 134.508 1.00 56.92 104 LEU C O 1
ATOM 10696 N N . SER B 2 105 ? 206.230 172.239 135.255 1.00 64.32 105 SER C N 1
ATOM 10697 C CA . SER B 2 105 ? 206.124 172.967 134.001 1.00 58.86 105 SER C CA 1
ATOM 10698 C C . SER B 2 105 ? 207.394 173.765 133.723 1.00 67.27 105 SER C C 1
ATOM 10699 O O . SER B 2 105 ? 208.154 174.113 134.629 1.00 83.42 105 SER C O 1
ATOM 10702 N N . ILE B 2 106 ? 207.621 174.052 132.441 1.00 58.99 106 ILE C N 1
ATOM 10703 C CA . ILE B 2 106 ? 208.665 174.974 132.020 1.00 66.55 106 ILE C CA 1
ATOM 10704 C C . ILE B 2 106 ? 208.046 175.999 131.082 1.00 67.17 106 ILE C C 1
ATOM 10705 O O . ILE B 2 106 ? 207.013 175.761 130.454 1.00 71.17 106 ILE C O 1
ATOM 10710 N N . PHE B 2 107 ? 208.700 177.153 130.992 1.00 71.47 107 PHE C N 1
ATOM 10711 C CA . PHE B 2 107 ? 208.158 178.322 130.308 1.00 68.93 107 PHE C CA 1
ATOM 10712 C C . PHE B 2 107 ? 209.149 178.757 129.240 1.00 70.45 107 PHE C C 1
ATOM 10713 O O . PHE B 2 107 ? 210.297 179.086 129.555 1.00 77.70 107 PHE C O 1
ATOM 10721 N N . ILE B 2 108 ? 208.713 178.755 127.985 1.00 75.81 108 ILE C N 1
ATOM 10722 C CA . ILE B 2 108 ? 209.550 179.216 126.884 1.00 77.36 108 ILE C CA 1
ATOM 10723 C C . ILE B 2 108 ? 209.268 180.693 126.656 1.00 78.52 108 ILE C C 1
ATOM 10724 O O . ILE B 2 108 ? 208.143 181.076 126.321 1.00 86.80 108 ILE C O 1
ATOM 10729 N N . THR B 2 109 ? 210.289 181.528 126.837 1.00 82.80 109 THR C N 1
ATOM 10730 C CA . THR B 2 109 ? 210.123 182.968 126.705 1.00 84.98 109 THR C CA 1
ATOM 10731 C C . THR B 2 109 ? 210.083 183.431 125.256 1.00 91.33 109 THR C C 1
ATOM 10732 O O . THR B 2 109 ? 209.625 184.549 124.996 1.00 91.66 109 THR C O 1
ATOM 10736 N N . ASN B 2 110 ? 210.546 182.613 124.315 1.00 97.02 110 ASN C N 1
ATOM 10737 C CA . ASN B 2 110 ? 210.582 183.011 122.915 1.00 92.76 110 ASN C CA 1
ATOM 10738 C C . ASN B 2 110 ? 210.446 181.786 122.021 1.00 97.11 110 ASN C C 1
ATOM 10739 O O . ASN B 2 110 ? 211.432 181.092 121.760 1.00 107.12 110 ASN C O 1
ATOM 10744 N N . VAL B 2 111 ? 209.234 181.512 121.542 1.00 88.17 111 VAL C N 1
ATOM 10745 C CA . VAL B 2 111 ? 208.996 180.302 120.766 1.00 86.83 111 VAL C CA 1
ATOM 10746 C C . VAL B 2 111 ? 209.513 180.492 119.348 1.00 89.78 111 VAL C C 1
ATOM 10747 O O . VAL B 2 111 ? 209.257 181.519 118.707 1.00 92.96 111 VAL C O 1
ATOM 10751 N N . THR B 2 112 ? 210.254 179.504 118.857 1.00 97.94 112 THR C N 1
ATOM 10752 C CA . THR B 2 112 ? 210.708 179.463 117.477 1.00 97.87 112 THR C CA 1
ATOM 10753 C C . THR B 2 112 ? 210.446 178.072 116.919 1.00 101.84 112 THR C C 1
ATOM 10754 O O . THR B 2 112 ? 210.155 177.128 117.657 1.00 103.56 112 THR C O 1
ATOM 10758 N N . TYR B 2 113 ? 210.561 177.950 115.597 1.00 102.39 113 TYR C N 1
ATOM 10759 C CA . TYR B 2 113 ? 210.210 176.698 114.939 1.00 100.15 113 TYR C CA 1
ATOM 10760 C C . TYR B 2 113 ? 211.128 175.548 115.327 1.00 104.95 113 TYR C C 1
ATOM 10761 O O . TYR B 2 113 ? 210.802 174.395 115.027 1.00 107.66 113 TYR C O 1
ATOM 10770 N N . ASN B 2 114 ? 212.260 175.823 115.978 1.00 101.93 114 ASN C N 1
ATOM 10771 C CA . ASN B 2 114 ? 213.067 174.740 116.529 1.00 102.88 114 ASN C CA 1
ATOM 10772 C C . ASN B 2 114 ? 212.340 173.996 117.640 1.00 105.01 114 ASN C C 1
ATOM 10773 O O . ASN B 2 114 ? 212.721 172.868 117.969 1.00 103.17 114 ASN C O 1
ATOM 10778 N N . HIS B 2 115 ? 211.304 174.600 118.223 1.00 95.41 115 HIS C N 1
ATOM 10779 C CA . HIS B 2 115 ? 210.645 174.053 119.400 1.00 90.09 115 HIS C CA 1
ATOM 10780 C C . HIS B 2 115 ? 209.482 173.128 119.069 1.00 92.02 115 HIS C C 1
ATOM 10781 O O . HIS B 2 115 ? 208.838 172.619 119.992 1.00 97.51 115 HIS C O 1
ATOM 10788 N N . SER B 2 116 ? 209.190 172.901 117.792 1.00 89.23 116 SER C N 1
ATOM 10789 C CA . SER B 2 116 ? 208.157 171.944 117.426 1.00 87.42 116 SER C CA 1
ATOM 10790 C C . SER B 2 116 ? 208.701 170.527 117.541 1.00 89.28 116 SER C C 1
ATOM 10791 O O . SER B 2 116 ? 209.766 170.217 117.001 1.00 103.91 116 SER C O 1
ATOM 10794 N N . GLY B 2 117 ? 207.975 169.670 118.239 1.00 78.87 117 GLY C N 1
ATOM 10795 C CA . GLY B 2 117 ? 208.402 168.296 118.398 1.00 82.44 117 GLY C CA 1
ATOM 10796 C C . GLY B 2 117 ? 207.784 167.672 119.629 1.00 81.69 117 GLY C C 1
ATOM 10797 O O . GLY B 2 117 ? 206.959 168.273 120.315 1.00 95.24 117 GLY C O 1
ATOM 10798 N N . ASP B 2 118 ? 208.213 166.442 119.896 1.00 79.76 118 ASP C N 1
ATOM 10799 C CA . ASP B 2 118 ? 207.711 165.676 121.027 1.00 84.91 118 ASP C CA 1
ATOM 10800 C C . ASP B 2 118 ? 208.577 165.912 122.256 1.00 89.38 118 ASP C C 1
ATOM 10801 O O . ASP B 2 118 ? 209.807 165.904 122.175 1.00 97.04 118 ASP C O 1
ATOM 10806 N N . TYR B 2 119 ? 207.923 166.112 123.396 1.00 78.92 119 TYR C N 1
ATOM 10807 C CA . TYR B 2 119 ? 208.591 166.315 124.672 1.00 74.23 119 TYR C CA 1
ATOM 10808 C C . TYR B 2 119 ? 208.258 165.168 125.611 1.00 79.04 119 TYR C C 1
ATOM 10809 O O . TYR B 2 119 ? 207.189 164.559 125.505 1.00 83.09 119 TYR C O 1
ATOM 10818 N N . GLU B 2 120 ? 209.181 164.871 126.520 1.00 76.25 120 GLU C N 1
ATOM 10819 C CA . GLU B 2 120 ? 208.959 163.913 127.593 1.00 69.84 120 GLU C CA 1
ATOM 10820 C C . GLU B 2 120 ? 209.427 164.528 128.901 1.00 70.88 120 GLU C C 1
ATOM 10821 O O . GLU B 2 120 ? 210.581 164.948 129.014 1.00 76.19 120 GLU C O 1
ATOM 10827 N N . CYS B 2 121 ? 208.536 164.570 129.884 1.00 68.15 121 CYS C N 1
ATOM 10828 C CA . CYS B 2 121 ? 208.829 165.131 131.196 1.00 62.54 121 CYS C CA 1
ATOM 10829 C C . CYS B 2 121 ? 208.942 163.994 132.201 1.00 63.38 121 CYS C C 1
ATOM 10830 O O . CYS B 2 121 ? 207.927 163.499 132.697 1.00 83.71 121 CYS C O 1
ATOM 10833 N N . HIS B 2 122 ? 210.171 163.583 132.497 1.00 60.76 122 HIS C N 1
ATOM 10834 C CA . HIS B 2 122 ? 210.429 162.488 133.421 1.00 62.18 122 HIS C CA 1
ATOM 10835 C C . HIS B 2 122 ? 210.392 163.011 134.848 1.00 63.01 122 HIS C C 1
ATOM 10836 O O . HIS B 2 122 ? 210.995 164.045 135.148 1.00 83.21 122 HIS C O 1
ATOM 10843 N N . VAL B 2 123 ? 209.686 162.300 135.721 1.00 56.95 123 VAL C N 1
ATOM 10844 C CA . VAL B 2 123 ? 209.589 162.646 137.134 1.00 59.73 123 VAL C CA 1
ATOM 10845 C C . VAL B 2 123 ? 210.088 161.459 137.941 1.00 69.31 123 VAL C C 1
ATOM 10846 O O . VAL B 2 123 ? 209.580 160.342 137.788 1.00 80.76 123 VAL C O 1
ATOM 10850 N N . TYR B 2 124 ? 211.076 161.696 138.797 1.00 68.64 124 TYR C N 1
ATOM 10851 C CA . TYR B 2 124 ? 211.589 160.687 139.715 1.00 68.75 124 TYR C CA 1
ATOM 10852 C C . TYR B 2 124 ? 211.265 161.126 141.134 1.00 70.67 124 TYR C C 1
ATOM 10853 O O . TYR B 2 124 ? 211.824 162.112 141.622 1.00 81.22 124 TYR C O 1
ATOM 10862 N N . ARG B 2 125 ? 210.368 160.397 141.791 1.00 54.44 125 ARG C N 1
ATOM 10863 C CA . ARG B 2 125 ? 209.858 160.771 143.103 1.00 55.99 125 ARG C CA 1
ATOM 10864 C C . ARG B 2 125 ? 210.218 159.692 144.110 1.00 65.43 125 ARG C C 1
ATOM 10865 O O . ARG B 2 125 ? 209.918 158.514 143.896 1.00 74.08 125 ARG C O 1
ATOM 10873 N N . LEU B 2 126 ? 210.860 160.096 145.201 1.00 76.08 126 LEU C N 1
ATOM 10874 C CA . LEU B 2 126 ? 211.214 159.201 146.294 1.00 69.91 126 LEU C CA 1
ATOM 10875 C C . LEU B 2 126 ? 210.327 159.527 147.486 1.00 66.95 126 LEU C C 1
ATOM 10876 O O . LEU B 2 126 ? 210.357 160.651 147.997 1.00 64.88 126 LEU C O 1
ATOM 10881 N N . LEU B 2 127 ? 209.543 158.549 147.926 1.00 67.56 127 LEU C N 1
ATOM 10882 C CA . LEU B 2 127 ? 208.601 158.733 149.019 1.00 65.28 127 LEU C CA 1
ATOM 10883 C C . LEU B 2 127 ? 209.204 158.208 150.312 1.00 67.85 127 LEU C C 1
ATOM 10884 O O . LEU B 2 127 ? 209.810 157.135 150.335 1.00 80.73 127 LEU C O 1
ATOM 10889 N N . PHE B 2 128 ? 209.037 158.972 151.387 1.00 67.22 128 PHE C N 1
ATOM 10890 C CA . PHE B 2 128 ? 209.608 158.645 152.688 1.00 69.76 128 PHE C CA 1
ATOM 10891 C C . PHE B 2 128 ? 208.480 158.267 153.638 1.00 72.00 128 PHE C C 1
ATOM 10892 O O . PHE B 2 128 ? 207.734 159.136 154.102 1.00 72.96 128 PHE C O 1
ATOM 10900 N N . PHE B 2 129 ? 208.364 156.978 153.928 1.00 63.43 129 PHE C N 1
ATOM 10901 C CA . PHE B 2 129 ? 207.432 156.459 154.914 1.00 57.09 129 PHE C CA 1
ATOM 10902 C C . PHE B 2 129 ? 208.204 156.085 156.175 1.00 68.03 129 PHE C C 1
ATOM 10903 O O . PHE B 2 129 ? 209.417 156.281 156.270 1.00 73.18 129 PHE C O 1
ATOM 10911 N N . GLU B 2 130 ? 207.488 155.538 157.154 1.00 86.45 130 GLU C N 1
ATOM 10912 C CA . GLU B 2 130 ? 208.109 155.145 158.416 1.00 88.28 130 GLU C CA 1
ATOM 10913 C C . GLU B 2 130 ? 208.931 153.880 158.206 1.00 86.47 130 GLU C C 1
ATOM 10914 O O . GLU B 2 130 ? 208.377 152.802 157.969 1.00 82.45 130 GLU C O 1
ATOM 10920 N N . ASN B 2 131 ? 210.254 154.007 158.296 1.00 91.92 131 ASN C N 1
ATOM 10921 C CA . ASN B 2 131 ? 211.166 152.880 158.110 1.00 93.19 131 ASN C CA 1
ATOM 10922 C C . ASN B 2 131 ? 210.963 152.219 156.751 1.00 93.05 131 ASN C C 1
ATOM 10923 O O . ASN B 2 131 ? 211.129 151.005 156.604 1.00 95.10 131 ASN C O 1
ATOM 10928 N N . TYR B 2 132 ? 210.611 153.016 155.744 1.00 74.64 132 TYR C N 1
ATOM 10929 C CA . TYR B 2 132 ? 210.297 152.493 154.422 1.00 69.99 132 TYR C CA 1
ATOM 10930 C C . TYR B 2 132 ? 210.278 153.627 153.408 1.00 73.19 132 TYR C C 1
ATOM 10931 O O . TYR B 2 132 ? 209.679 154.677 153.660 1.00 75.47 132 TYR C O 1
ATOM 10940 N N . GLU B 2 133 ? 210.938 153.437 152.268 1.00 78.62 133 GLU C N 1
ATOM 10941 C CA . GLU B 2 133 ? 210.950 154.436 151.211 1.00 76.49 133 GLU C CA 1
ATOM 10942 C C . GLU B 2 133 ? 210.784 153.751 149.865 1.00 72.56 133 GLU C C 1
ATOM 10943 O O . GLU B 2 133 ? 211.351 152.682 149.629 1.00 80.89 133 GLU C O 1
ATOM 10949 N N . HIS B 2 134 ? 210.009 154.380 148.988 1.00 64.48 134 HIS C N 1
ATOM 10950 C CA . HIS B 2 134 ? 209.694 153.844 147.672 1.00 67.17 134 HIS C CA 1
ATOM 10951 C C . HIS B 2 134 ? 210.175 154.821 146.609 1.00 72.68 134 HIS C C 1
ATOM 10952 O O . HIS B 2 134 ? 209.837 156.008 146.654 1.00 72.83 134 HIS C O 1
ATOM 10959 N N . ASN B 2 135 ? 210.963 154.323 145.659 1.00 71.79 135 ASN C N 1
ATOM 10960 C CA . ASN B 2 135 ? 211.502 155.131 144.567 1.00 72.34 135 ASN C CA 1
ATOM 10961 C C . ASN B 2 135 ? 210.599 154.940 143.352 1.00 77.71 135 ASN C C 1
ATOM 10962 O O . ASN B 2 135 ? 210.604 153.881 142.722 1.00 81.05 135 ASN C O 1
ATOM 10967 N N . THR B 2 136 ? 209.825 155.969 143.027 1.00 78.12 136 THR C N 1
ATOM 10968 C CA . THR B 2 136 ? 208.870 155.933 141.930 1.00 76.77 136 THR C CA 1
ATOM 10969 C C . THR B 2 136 ? 209.482 156.558 140.679 1.00 75.34 136 THR C C 1
ATOM 10970 O O . THR B 2 136 ? 210.613 157.046 140.685 1.00 83.26 136 THR C O 1
ATOM 10974 N N . SER B 2 137 ? 208.719 156.525 139.589 1.00 81.11 137 SER C N 1
ATOM 10975 C CA . SER B 2 137 ? 209.113 157.184 138.352 1.00 77.48 137 SER C CA 1
ATOM 10976 C C . SER B 2 137 ? 207.888 157.344 137.466 1.00 80.36 137 SER C C 1
ATOM 10977 O O . SER B 2 137 ? 207.087 156.416 137.331 1.00 90.37 137 SER C O 1
ATOM 10980 N N . VAL B 2 138 ? 207.749 158.523 136.866 1.00 65.92 138 VAL C N 1
ATOM 10981 C CA . VAL B 2 138 ? 206.624 158.844 135.997 1.00 68.66 138 VAL C CA 1
ATOM 10982 C C . VAL B 2 138 ? 207.154 159.589 134.782 1.00 71.66 138 VAL C C 1
ATOM 10983 O O . VAL B 2 138 ? 208.058 160.421 134.901 1.00 80.41 138 VAL C O 1
ATOM 10987 N N . VAL B 2 139 ? 206.594 159.289 133.614 1.00 73.55 139 VAL C N 1
ATOM 10988 C CA . VAL B 2 139 ? 206.966 159.942 132.364 1.00 71.75 139 VAL C CA 1
ATOM 10989 C C . VAL B 2 139 ? 205.702 160.514 131.742 1.00 71.36 139 VAL C C 1
ATOM 10990 O O . VAL B 2 139 ? 204.724 159.786 131.534 1.00 83.42 139 VAL C O 1
ATOM 10994 N N . LYS B 2 140 ? 205.722 161.810 131.449 1.00 58.00 140 LYS C N 1
ATOM 10995 C CA . LYS B 2 140 ? 204.606 162.503 130.821 1.00 65.23 140 LYS C CA 1
ATOM 10996 C C . LYS B 2 140 ? 205.033 162.947 129.431 1.00 70.72 140 LYS C C 1
ATOM 10997 O O . LYS B 2 140 ? 206.160 163.416 129.248 1.00 76.47 140 LYS C O 1
ATOM 11003 N N . LYS B 2 141 ? 204.138 162.798 128.458 1.00 78.80 141 LYS C N 1
ATOM 11004 C CA . LYS B 2 141 ? 204.434 163.110 127.067 1.00 77.49 141 LYS C CA 1
ATOM 11005 C C . LYS B 2 141 ? 203.649 164.336 126.617 1.00 78.36 141 LYS C C 1
ATOM 11006 O O . LYS B 2 141 ? 202.463 164.475 126.929 1.00 82.19 141 LYS C O 1
ATOM 11012 N N . ILE B 2 142 ? 204.321 165.228 125.891 1.00 76.23 142 ILE C N 1
ATOM 11013 C CA . ILE B 2 142 ? 203.708 166.432 125.341 1.00 79.57 142 ILE C CA 1
ATOM 11014 C C . ILE B 2 142 ? 204.151 166.583 123.893 1.00 80.44 142 ILE C C 1
ATOM 11015 O O . ILE B 2 142 ? 205.328 166.386 123.572 1.00 86.97 142 ILE C O 1
ATOM 11020 N N . HIS B 2 143 ? 203.212 166.938 123.021 1.00 82.39 143 HIS C N 1
ATOM 11021 C CA . HIS B 2 143 ? 203.490 167.194 121.613 1.00 79.30 143 HIS C CA 1
ATOM 11022 C C . HIS B 2 143 ? 203.104 168.632 121.298 1.00 82.90 143 HIS C C 1
ATOM 11023 O O . HIS B 2 143 ? 201.926 168.994 121.389 1.00 88.59 143 HIS C O 1
ATOM 11030 N N . ILE B 2 144 ? 204.088 169.441 120.919 1.00 83.73 144 ILE C N 1
ATOM 11031 C CA . ILE B 2 144 ? 203.899 170.866 120.678 1.00 87.44 144 ILE C CA 1
ATOM 11032 C C . ILE B 2 144 ? 204.125 171.142 119.200 1.00 89.14 144 ILE C C 1
ATOM 11033 O O . ILE B 2 144 ? 205.144 170.732 118.632 1.00 91.10 144 ILE C O 1
ATOM 11038 N N . GLU B 2 145 ? 203.175 171.837 118.581 1.00 99.74 145 GLU C N 1
ATOM 11039 C CA . GLU B 2 145 ? 203.284 172.283 117.201 1.00 98.13 145 GLU C CA 1
ATOM 11040 C C . GLU B 2 145 ? 203.306 173.804 117.180 1.00 100.06 145 GLU C C 1
ATOM 11041 O O . GLU B 2 145 ? 202.582 174.453 117.939 1.00 100.94 145 GLU C O 1
ATOM 11047 N N . VAL B 2 146 ? 204.142 174.369 116.315 1.00 99.64 146 VAL C N 1
ATOM 11048 C CA . VAL B 2 146 ? 204.345 175.811 116.244 1.00 97.54 146 VAL C CA 1
ATOM 11049 C C . VAL B 2 146 ? 203.573 176.355 115.052 1.00 99.89 146 VAL C C 1
ATOM 11050 O O . VAL B 2 146 ? 203.590 175.763 113.966 1.00 99.14 146 VAL C O 1
ATOM 11054 N N . VAL B 2 147 ? 202.888 177.476 115.259 1.00 107.51 147 VAL C N 1
ATOM 11055 C CA . VAL B 2 147 ? 202.100 178.128 114.224 1.00 103.01 147 VAL C CA 1
ATOM 11056 C C . VAL B 2 147 ? 202.465 179.604 114.198 1.00 102.47 147 VAL C C 1
ATOM 11057 O O . VAL B 2 147 ? 202.972 180.156 115.179 1.00 105.98 147 VAL C O 1
ATOM 11061 N N . ASP B 2 148 ? 202.205 180.245 113.061 1.00 103.05 148 ASP C N 1
ATOM 11062 C CA . ASP B 2 148 ? 202.496 181.663 112.903 1.00 106.27 148 ASP C CA 1
ATOM 11063 C C . ASP B 2 148 ? 201.404 182.571 113.457 1.00 108.82 148 ASP C C 1
ATOM 11064 O O . ASP B 2 148 ? 201.633 183.778 113.585 1.00 107.60 148 ASP C O 1
ATOM 11069 N N . LYS B 2 149 ? 200.230 182.034 113.781 1.00 109.37 149 LYS C N 1
ATOM 11070 C CA . LYS B 2 149 ? 199.139 182.844 114.305 1.00 111.41 149 LYS C CA 1
ATOM 11071 C C . LYS B 2 149 ? 198.209 181.945 115.106 1.00 115.70 149 LYS C C 1
ATOM 11072 O O . LYS B 2 149 ? 197.978 180.794 114.730 1.00 114.02 149 LYS C O 1
ATOM 11078 N N . ALA B 2 150 ? 197.683 182.478 116.204 1.00 113.02 150 ALA C N 1
ATOM 11079 C CA . ALA B 2 150 ? 196.833 181.691 117.086 1.00 111.19 150 ALA C CA 1
ATOM 11080 C C . ALA B 2 150 ? 195.525 181.324 116.399 1.00 112.29 150 ALA C C 1
ATOM 11081 O O . ALA B 2 150 ? 194.937 182.129 115.672 1.00 112.11 150 ALA C O 1
ATOM 11083 N N . ASN B 2 151 ? 195.070 180.099 116.639 1.00 117.30 151 ASN C N 1
ATOM 11084 C CA . ASN B 2 151 ? 193.784 179.622 116.156 1.00 117.47 151 ASN C CA 1
ATOM 11085 C C . ASN B 2 151 ? 192.791 179.546 117.311 1.00 117.68 151 ASN C C 1
ATOM 11086 O O . ASN B 2 151 ? 193.160 179.593 118.486 1.00 120.18 151 ASN C O 1
ATOM 11091 N N . ARG B 2 152 ? 191.513 179.425 116.963 1.00 104.38 152 ARG C N 1
ATOM 11092 C CA . ARG B 2 152 ? 190.440 179.322 117.942 1.00 102.65 152 ARG C CA 1
ATOM 11093 C C . ARG B 2 152 ? 189.888 177.903 117.953 1.00 106.28 152 ARG C C 1
ATOM 11094 O O . ARG B 2 152 ? 189.649 177.310 116.896 1.00 109.55 152 ARG C O 1
ATOM 11102 N N . ASP B 2 153 ? 189.687 177.365 119.152 1.00 98.81 153 ASP C N 1
ATOM 11103 C CA . ASP B 2 153 ? 189.249 175.983 119.287 1.00 98.66 153 ASP C CA 1
ATOM 11104 C C . ASP B 2 153 ? 187.855 175.797 118.700 1.00 92.66 153 ASP C C 1
ATOM 11105 O O . ASP B 2 153 ? 187.046 176.726 118.647 1.00 95.03 153 ASP C O 1
ATOM 11110 N N . MET B 2 154 ? 187.581 174.570 118.251 1.00 96.32 154 MET C N 1
ATOM 11111 C CA . MET B 2 154 ? 186.295 174.277 117.628 1.00 102.75 154 MET C CA 1
ATOM 11112 C C . MET B 2 154 ? 185.142 174.415 118.614 1.00 107.71 154 MET C C 1
ATOM 11113 O O . MET B 2 154 ? 184.051 174.848 118.228 1.00 105.05 154 MET C O 1
ATOM 11118 N N . ALA B 2 155 ? 185.356 174.053 119.880 1.00 99.68 155 ALA C N 1
ATOM 11119 C CA . ALA B 2 155 ? 184.279 174.136 120.861 1.00 90.94 155 ALA C CA 1
ATOM 11120 C C . ALA B 2 155 ? 183.721 175.549 120.950 1.00 87.16 155 ALA C C 1
ATOM 11121 O O . ALA B 2 155 ? 182.515 175.737 121.137 1.00 89.34 155 ALA C O 1
ATOM 11123 N N . SER B 2 156 ? 184.585 176.558 120.832 1.00 87.37 156 SER C N 1
ATOM 11124 C CA . SER B 2 156 ? 184.116 177.937 120.822 1.00 84.40 156 SER C CA 1
ATOM 11125 C C . SER B 2 156 ? 183.495 178.312 119.486 1.00 97.53 156 SER C C 1
ATOM 11126 O O . SER B 2 156 ? 182.568 179.129 119.445 1.00 103.95 156 SER C O 1
ATOM 11129 N N . ILE B 2 157 ? 183.993 177.742 118.389 1.00 105.74 157 ILE C N 1
ATOM 11130 C CA . ILE B 2 157 ? 183.449 178.057 117.073 1.00 100.06 157 ILE C CA 1
ATOM 11131 C C . ILE B 2 157 ? 182.036 177.503 116.936 1.00 96.26 157 ILE C C 1
ATOM 11132 O O . ILE B 2 157 ? 181.117 178.203 116.498 1.00 94.72 157 ILE C O 1
ATOM 11137 N N . VAL B 2 158 ? 181.845 176.234 117.298 1.00 87.54 158 VAL C N 1
ATOM 11138 C CA . VAL B 2 158 ? 180.542 175.602 117.121 1.00 87.19 158 VAL C CA 1
ATOM 11139 C C . VAL B 2 158 ? 179.529 176.167 118.108 1.00 90.87 158 VAL C C 1
ATOM 11140 O O . VAL B 2 158 ? 178.358 176.368 117.767 1.00 96.18 158 VAL C O 1
ATOM 11144 N N . SER B 2 159 ? 179.952 176.419 119.348 1.00 89.93 159 SER C N 1
ATOM 11145 C CA . SER B 2 159 ? 179.012 176.893 120.358 1.00 90.27 159 SER C CA 1
ATOM 11146 C C . SER B 2 159 ? 178.568 178.326 120.096 1.00 91.25 159 SER C C 1
ATOM 11147 O O . SER B 2 159 ? 177.427 178.682 120.406 1.00 90.46 159 SER C O 1
ATOM 11150 N N . GLU B 2 160 ? 179.444 179.161 119.536 1.00 92.94 160 GLU C N 1
ATOM 11151 C CA . GLU B 2 160 ? 179.073 180.552 119.301 1.00 88.02 160 GLU C CA 1
ATOM 11152 C C . GLU B 2 160 ? 177.894 180.652 118.343 1.00 93.41 160 GLU C C 1
ATOM 11153 O O . GLU B 2 160 ? 176.954 181.417 118.582 1.00 98.22 160 GLU C O 1
ATOM 11159 N N . ILE B 2 161 ? 177.923 179.888 117.249 1.00 93.73 161 ILE C N 1
ATOM 11160 C CA . ILE B 2 161 ? 176.803 179.904 116.315 1.00 87.14 161 ILE C CA 1
ATOM 11161 C C . ILE B 2 161 ? 175.575 179.262 116.945 1.00 86.42 161 ILE C C 1
ATOM 11162 O O . ILE B 2 161 ? 174.445 179.716 116.734 1.00 92.17 161 ILE C O 1
ATOM 11167 N N . MET B 2 162 ? 175.772 178.205 117.735 1.00 88.62 162 MET C N 1
ATOM 11168 C CA . MET B 2 162 ? 174.635 177.458 118.261 1.00 90.84 162 MET C CA 1
ATOM 11169 C C . MET B 2 162 ? 173.768 178.322 119.168 1.00 93.90 162 MET C C 1
ATOM 11170 O O . MET B 2 162 ? 172.536 178.245 119.112 1.00 97.64 162 MET C O 1
ATOM 11175 N N . MET B 2 163 ? 174.385 179.146 120.016 1.00 83.92 163 MET C N 1
ATOM 11176 C CA . MET B 2 163 ? 173.589 179.999 120.892 1.00 77.61 163 MET C CA 1
ATOM 11177 C C . MET B 2 163 ? 172.760 180.992 120.090 1.00 84.28 163 MET C C 1
ATOM 11178 O O . MET B 2 163 ? 171.666 181.373 120.518 1.00 93.42 163 MET C O 1
ATOM 11183 N N . TYR B 2 164 ? 173.259 181.421 118.929 1.00 84.29 164 TYR C N 1
ATOM 11184 C CA . TYR B 2 164 ? 172.473 182.301 118.071 1.00 83.52 164 TYR C CA 1
ATOM 11185 C C . TYR B 2 164 ? 171.332 181.545 117.403 1.00 82.22 164 TYR C C 1
ATOM 11186 O O . TYR B 2 164 ? 170.214 182.060 117.303 1.00 87.28 164 TYR C O 1
ATOM 11195 N N . VAL B 2 165 ? 171.594 180.322 116.939 1.00 79.85 165 VAL C N 1
ATOM 11196 C CA . VAL B 2 165 ? 170.539 179.523 116.325 1.00 79.24 165 VAL C CA 1
ATOM 11197 C C . VAL B 2 165 ? 169.429 179.255 117.330 1.00 80.81 165 VAL C C 1
ATOM 11198 O O . VAL B 2 165 ? 168.240 179.367 117.009 1.00 87.49 165 VAL C O 1
ATOM 11202 N N . LEU B 2 166 ? 169.795 178.892 118.560 1.00 83.63 166 LEU C N 1
ATOM 11203 C CA . LEU B 2 166 ? 168.786 178.648 119.584 1.00 80.64 166 LEU C CA 1
ATOM 11204 C C . LEU B 2 166 ? 168.023 179.922 119.917 1.00 84.43 166 LEU C C 1
ATOM 11205 O O . LEU B 2 166 ? 166.807 179.888 120.132 1.00 85.05 166 LEU C O 1
ATOM 11210 N N . ILE B 2 167 ? 168.720 181.057 119.970 1.00 84.31 167 ILE C N 1
ATOM 11211 C CA . ILE B 2 167 ? 168.069 182.310 120.334 1.00 80.84 167 ILE C CA 1
ATOM 11212 C C . ILE B 2 167 ? 167.034 182.699 119.285 1.00 85.36 167 ILE C C 1
ATOM 11213 O O . ILE B 2 167 ? 165.897 183.053 119.615 1.00 90.90 167 ILE C O 1
ATOM 11218 N N . VAL B 2 168 ? 167.408 182.645 118.005 1.00 84.32 168 VAL C N 1
ATOM 11219 C CA . VAL B 2 168 ? 166.472 183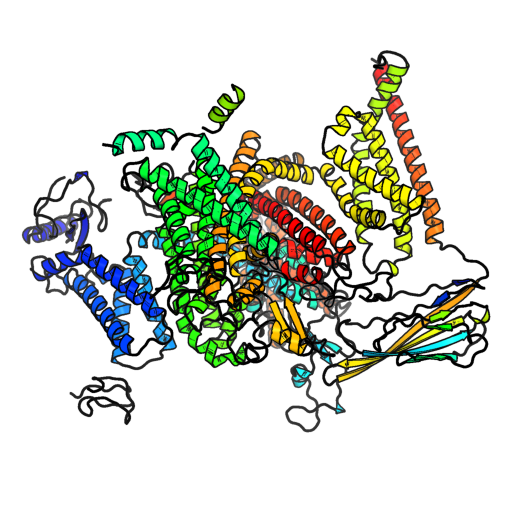.032 116.954 1.00 84.44 168 VAL C CA 1
ATOM 11220 C C . VAL B 2 168 ? 165.366 181.994 116.809 1.00 79.68 168 VAL C C 1
ATOM 11221 O O . VAL B 2 168 ? 164.184 182.339 116.708 1.00 84.20 168 VAL C O 1
ATOM 11225 N N . VAL B 2 169 ? 165.724 180.708 116.805 1.00 79.04 169 VAL C N 1
ATOM 11226 C CA . VAL B 2 169 ? 164.724 179.668 116.585 1.00 79.89 169 VAL C CA 1
ATOM 11227 C C . VAL B 2 169 ? 163.691 179.670 117.700 1.00 83.89 169 VAL C C 1
ATOM 11228 O O . VAL B 2 169 ? 162.543 179.261 117.494 1.00 89.83 169 VAL C O 1
ATOM 11232 N N . LEU B 2 170 ? 164.075 180.114 118.897 1.00 87.58 170 LEU C N 1
ATOM 11233 C CA . LEU B 2 170 ? 163.114 180.267 119.982 1.00 91.24 170 LEU C CA 1
ATOM 11234 C C . LEU B 2 170 ? 162.354 181.582 119.899 1.00 92.72 170 LEU C C 1
ATOM 11235 O O . LEU B 2 170 ? 161.236 181.669 120.416 1.00 93.15 170 LEU C O 1
ATOM 11240 N N . THR B 2 171 ? 162.935 182.606 119.270 1.00 88.48 171 THR C N 1
ATOM 11241 C CA . THR B 2 171 ? 162.235 183.879 119.139 1.00 87.70 171 THR C CA 1
ATOM 11242 C C . THR B 2 171 ? 161.139 183.803 118.084 1.00 91.37 171 THR C C 1
ATOM 11243 O O . THR B 2 171 ? 160.039 184.328 118.290 1.00 97.07 171 THR C O 1
ATOM 11247 N N . ILE B 2 172 ? 161.413 183.160 116.946 1.00 91.39 172 ILE C N 1
ATOM 11248 C CA . ILE B 2 172 ? 160.381 183.024 115.923 1.00 91.40 172 ILE C CA 1
ATOM 11249 C C . ILE B 2 172 ? 159.264 182.115 116.417 1.00 93.46 172 ILE C C 1
ATOM 11250 O O . ILE B 2 172 ? 158.086 182.332 116.109 1.00 97.81 172 ILE C O 1
ATOM 11255 N N . TRP B 2 173 ? 159.609 181.087 117.193 1.00 87.21 173 TRP C N 1
ATOM 11256 C CA . TRP B 2 173 ? 158.583 180.208 117.742 1.00 91.52 173 TRP C CA 1
ATOM 11257 C C . TRP B 2 173 ? 157.621 180.982 118.633 1.00 94.42 173 TRP C C 1
ATOM 11258 O O . TRP B 2 173 ? 156.404 180.778 118.570 1.00 99.41 173 TRP C O 1
ATOM 11269 N N . LEU B 2 174 ? 158.146 181.880 119.469 1.00 95.55 174 LEU C N 1
ATOM 11270 C CA . LEU B 2 174 ? 157.285 182.615 120.388 1.00 99.20 174 LEU C CA 1
ATOM 11271 C C . LEU B 2 174 ? 156.304 183.504 119.633 1.00 99.84 174 LEU C C 1
ATOM 11272 O O . LEU B 2 174 ? 155.100 183.496 119.915 1.00 101.30 174 LEU C O 1
ATOM 11277 N N . VAL B 2 175 ? 156.797 184.276 118.664 1.00 92.64 175 VAL C N 1
ATOM 11278 C CA . VAL B 2 175 ? 155.915 185.185 117.937 1.00 93.76 175 VAL C CA 1
ATOM 11279 C C . VAL B 2 175 ? 154.908 184.399 117.108 1.00 98.00 175 VAL C C 1
ATOM 11280 O O . VAL B 2 175 ? 153.745 184.799 116.978 1.00 103.41 175 VAL C O 1
ATOM 11284 N N . ALA B 2 176 ? 155.332 183.270 116.537 1.00 98.86 176 ALA C N 1
ATOM 11285 C CA . ALA B 2 176 ? 154.419 182.468 115.729 1.00 100.02 176 ALA C CA 1
ATOM 11286 C C . ALA B 2 176 ? 153.216 182.019 116.546 1.00 101.32 176 ALA C C 1
ATOM 11287 O O . ALA B 2 176 ? 152.075 182.089 116.075 1.00 103.91 176 ALA C O 1
ATOM 11289 N N . GLU B 2 177 ? 153.448 181.558 117.776 1.00 97.41 177 GLU C N 1
ATOM 11290 C CA . GLU B 2 177 ? 152.336 181.179 118.639 1.00 94.40 177 GLU C CA 1
ATOM 11291 C C . GLU B 2 177 ? 151.505 182.394 119.031 1.00 99.10 177 GLU C C 1
ATOM 11292 O O . GLU B 2 177 ? 150.277 182.304 119.140 1.00 101.64 177 GLU C O 1
ATOM 11298 N N . MET B 2 178 ? 152.156 183.538 119.253 1.00 103.86 178 MET C N 1
ATOM 11299 C CA . MET B 2 178 ? 151.421 184.744 119.619 1.00 100.96 178 MET C CA 1
ATOM 11300 C C . MET B 2 178 ? 150.463 185.156 118.510 1.00 104.78 178 MET C C 1
ATOM 11301 O O . MET B 2 178 ? 149.297 185.472 118.768 1.00 109.41 178 MET C O 1
ATOM 11306 N N . ILE B 2 179 ? 150.937 185.153 117.263 1.00 106.45 179 ILE C N 1
ATOM 11307 C CA . ILE B 2 179 ? 150.074 185.531 116.148 1.00 106.15 179 ILE C CA 1
ATOM 11308 C C . ILE B 2 179 ? 148.931 184.537 115.999 1.00 102.70 179 ILE C C 1
ATOM 11309 O O . ILE B 2 179 ? 147.771 184.925 115.818 1.00 105.17 179 ILE C O 1
ATOM 11314 N N . TYR B 2 180 ? 149.235 183.240 116.074 1.00 97.37 180 TYR C N 1
ATOM 11315 C CA . TYR B 2 180 ? 148.194 182.231 115.918 1.00 102.13 180 TYR C CA 1
ATOM 11316 C C . TYR B 2 180 ? 147.130 182.379 117.000 1.00 105.57 180 TYR C C 1
ATOM 11317 O O . TYR B 2 180 ? 145.928 182.334 116.716 1.00 102.81 180 TYR C O 1
ATOM 11326 N N . CYS B 2 181 ? 147.557 182.558 118.253 1.00 105.81 181 CYS C N 1
ATOM 11327 C CA . CYS B 2 181 ? 146.600 182.786 119.330 1.00 101.98 181 CYS C CA 1
ATOM 11328 C C . CYS B 2 181 ? 145.981 184.173 119.237 1.00 103.92 181 CYS C C 1
ATOM 11329 O O . CYS B 2 181 ? 144.815 184.356 119.605 1.00 104.96 181 CYS C O 1
ATOM 11332 N N . TYR B 2 182 ? 146.740 185.160 118.757 1.00 105.48 182 TYR C N 1
ATOM 11333 C CA . TYR B 2 182 ? 146.172 186.484 118.530 1.00 104.75 182 TYR C CA 1
ATOM 11334 C C . TYR B 2 182 ? 145.080 186.431 117.471 1.00 109.86 182 TYR C C 1
ATOM 11335 O O . TYR B 2 182 ? 144.057 187.116 117.587 1.00 111.28 182 TYR C O 1
ATOM 11344 N N . LYS B 2 183 ? 145.281 185.626 116.427 1.00 116.76 183 LYS C N 1
ATOM 11345 C CA . LYS B 2 183 ? 144.236 185.435 115.427 1.00 117.39 183 LYS C CA 1
ATOM 11346 C C . LYS B 2 183 ? 142.983 184.848 116.064 1.00 113.63 183 LYS C C 1
ATOM 11347 O O . LYS B 2 183 ? 141.863 185.300 115.798 1.00 114.91 183 LYS C O 1
ATOM 11353 N N . LYS B 2 184 ? 143.158 183.840 116.918 1.00 107.63 184 LYS C N 1
ATOM 11354 C CA . LYS B 2 184 ? 142.017 183.151 117.509 1.00 107.66 184 LYS C CA 1
ATOM 11355 C C . LYS B 2 184 ? 141.278 184.048 118.494 1.00 108.70 184 LYS C C 1
ATOM 11356 O O . LYS B 2 184 ? 140.049 184.170 118.436 1.00 109.35 184 LYS C O 1
ATOM 11362 N N . ILE B 2 185 ? 142.011 184.686 119.408 1.00 114.07 185 ILE C N 1
ATOM 11363 C CA . ILE B 2 185 ? 141.367 185.504 120.432 1.00 116.73 185 ILE C CA 1
ATOM 11364 C C . ILE B 2 185 ? 140.692 186.717 119.805 1.00 115.68 185 ILE C C 1
ATOM 11365 O O . ILE B 2 185 ? 139.558 187.063 120.158 1.00 118.02 185 ILE C O 1
ATOM 11370 N N . ALA B 2 186 ? 141.369 187.383 118.869 1.00 119.27 186 ALA C N 1
ATOM 11371 C CA . ALA B 2 186 ? 140.766 188.538 118.214 1.00 121.05 186 ALA C CA 1
ATOM 11372 C C . ALA B 2 186 ? 139.504 188.143 117.458 1.00 120.35 186 ALA C C 1
ATOM 11373 O O . ALA B 2 186 ? 138.490 188.847 117.515 1.00 117.48 186 ALA C O 1
ATOM 11375 N N . ALA B 2 187 ? 139.548 187.016 116.742 1.00 124.23 187 ALA C N 1
ATOM 11376 C CA . ALA B 2 187 ? 138.381 186.577 115.985 1.00 123.42 187 ALA C CA 1
ATOM 11377 C C . ALA B 2 187 ? 137.217 186.249 116.910 1.00 126.00 187 ALA C C 1
ATOM 11378 O O . ALA B 2 187 ? 136.069 186.615 116.630 1.00 125.70 187 ALA C O 1
ATOM 11380 N N . ALA B 2 188 ? 137.490 185.554 118.016 1.00 130.66 188 ALA C N 1
ATOM 11381 C CA . ALA B 2 188 ? 136.424 185.213 118.951 1.00 129.93 188 ALA C CA 1
ATOM 11382 C C . ALA B 2 188 ? 135.806 186.463 119.563 1.00 129.02 188 ALA C C 1
ATOM 11383 O O . ALA B 2 188 ? 134.580 186.563 119.685 1.00 127.36 188 ALA C O 1
ATOM 11385 N N . THR B 2 189 ? 136.639 187.428 119.956 1.00 130.25 189 THR C N 1
ATOM 11386 C CA . THR B 2 189 ? 136.116 188.648 120.560 1.00 130.53 189 THR C CA 1
ATOM 11387 C C . THR B 2 189 ? 135.250 189.424 119.576 1.00 131.40 189 THR C C 1
ATOM 11388 O O . THR B 2 189 ? 134.175 189.915 119.939 1.00 131.38 189 THR C O 1
ATOM 11392 N N . GLU B 2 190 ? 135.698 189.545 118.325 1.00 139.11 190 GLU C N 1
ATOM 11393 C CA . GLU B 2 190 ? 134.912 190.258 117.325 1.00 139.04 190 GLU C CA 1
ATOM 11394 C C . GLU B 2 190 ? 133.683 189.473 116.891 1.00 138.38 190 GLU C C 1
ATOM 11395 O O . GLU B 2 190 ? 132.738 190.069 116.365 1.00 137.21 190 GLU C O 1
ATOM 11401 N N . THR B 2 191 ? 133.674 188.154 117.096 1.00 146.42 191 THR C N 1
ATOM 11402 C CA . THR B 2 191 ? 132.495 187.366 116.753 1.00 148.89 191 THR C CA 1
ATOM 11403 C C . THR B 2 191 ? 131.288 187.807 117.570 1.00 148.87 191 THR C C 1
ATOM 11404 O O . THR B 2 191 ? 130.174 187.906 117.043 1.00 147.71 191 THR C O 1
ATOM 11408 N N . ALA B 2 192 ? 131.489 188.078 118.856 1.00 147.85 192 ALA C N 1
ATOM 11409 C CA . ALA B 2 192 ? 130.415 188.546 119.722 1.00 146.07 192 ALA C CA 1
ATOM 11410 C C . ALA B 2 192 ? 130.864 189.770 120.511 1.00 146.05 192 ALA C C 1
ATOM 11411 O O . ALA B 2 192 ? 130.237 190.828 120.453 1.00 145.83 192 ALA C O 1
ATOM 11413 N N . ASP C 3 1 ? 194.964 198.489 214.904 1.00 200.05 1 ASP H N 1
ATOM 11414 C CA . ASP C 3 1 ? 193.907 199.440 214.447 1.00 200.06 1 ASP H CA 1
ATOM 11415 C C . ASP C 3 1 ? 193.628 199.246 212.963 1.00 200.34 1 ASP H C 1
ATOM 11416 O O . ASP C 3 1 ? 194.364 198.542 212.269 1.00 199.97 1 ASP H O 1
ATOM 11421 N N . CYS C 3 2 ? 192.560 199.876 212.481 1.00 199.95 2 CYS H N 1
ATOM 11422 C CA . CYS C 3 2 ? 192.174 199.768 211.082 1.00 200.04 2 CYS H CA 1
ATOM 11423 C C . CYS C 3 2 ? 191.340 200.977 210.693 1.00 199.76 2 CYS H C 1
ATOM 11424 O O . CYS C 3 2 ? 190.746 201.651 211.541 1.00 199.03 2 CYS H O 1
ATOM 11427 N N . LEU C 3 3 ? 191.299 201.232 209.389 1.00 191.42 3 LEU H N 1
ATOM 11428 C CA . LEU C 3 3 ? 190.400 202.226 208.832 1.00 190.10 3 LEU H CA 1
ATOM 11429 C C . LEU C 3 3 ? 188.975 201.676 208.829 1.00 189.39 3 LEU H C 1
ATOM 11430 O O . LEU C 3 3 ? 188.689 200.602 209.366 1.00 189.15 3 LEU H O 1
ATOM 11435 N N . GLY C 3 4 ? 188.065 202.426 208.215 1.00 183.28 4 GLY H N 1
ATOM 11436 C CA . GLY C 3 4 ? 186.754 201.881 207.933 1.00 182.92 4 GLY H CA 1
ATOM 11437 C C . GLY C 3 4 ? 186.847 200.698 206.990 1.00 183.77 4 GLY H C 1
ATOM 11438 O O . GLY C 3 4 ? 187.768 200.591 206.177 1.00 183.78 4 GLY H O 1
ATOM 11439 N N . PHE C 3 5 ? 185.877 199.794 207.101 1.00 180.67 5 PHE H N 1
ATOM 11440 C CA . PHE C 3 5 ? 185.889 198.561 206.323 1.00 180.00 5 PHE H CA 1
ATOM 11441 C C . PHE C 3 5 ? 185.575 198.784 204.847 1.00 179.94 5 PHE H C 1
ATOM 11442 O O . PHE C 3 5 ? 185.403 197.804 204.115 1.00 180.71 5 PHE H O 1
ATOM 11450 N N . LEU C 3 6 ? 185.490 200.034 204.398 1.00 178.03 6 LEU H N 1
ATOM 11451 C CA . LEU C 3 6 ? 185.348 200.348 202.984 1.00 178.95 6 LEU H CA 1
ATOM 11452 C C . LEU C 3 6 ? 186.160 201.598 202.686 1.00 178.62 6 LEU H C 1
ATOM 11453 O O . LEU C 3 6 ? 185.954 202.639 203.316 1.00 176.59 6 LEU H O 1
ATOM 11458 N N . TRP C 3 7 ? 187.081 201.491 201.732 1.00 183.36 7 TRP H N 1
ATOM 11459 C CA . TRP C 3 7 ? 187.958 202.602 201.388 1.00 182.89 7 TRP H CA 1
ATOM 11460 C C . TRP C 3 7 ? 188.521 202.362 199.996 1.00 182.92 7 TRP H C 1
ATOM 11461 O O . TRP C 3 7 ? 188.663 201.218 199.561 1.00 182.65 7 TRP H O 1
ATOM 11472 N N . LYS C 3 8 ? 188.848 203.454 199.308 1.00 174.96 8 LYS H N 1
ATOM 11473 C CA . LYS C 3 8 ? 189.396 203.350 197.963 1.00 174.79 8 LYS H CA 1
ATOM 11474 C C . LYS C 3 8 ? 190.765 202.677 197.995 1.00 175.07 8 LYS H C 1
ATOM 11475 O O . LYS C 3 8 ? 191.561 202.877 198.916 1.00 174.13 8 LYS H O 1
ATOM 11481 N N . CYS C 3 9 ? 191.033 201.868 196.972 1.00 180.04 9 CYS H N 1
ATOM 11482 C CA . CYS C 3 9 ? 192.296 201.148 196.879 1.00 180.42 9 CYS H CA 1
ATOM 11483 C C . CYS C 3 9 ? 192.636 200.943 195.410 1.00 179.98 9 CYS H C 1
ATOM 11484 O O . CYS C 3 9 ? 191.775 201.047 194.533 1.00 178.49 9 CYS H O 1
ATOM 11487 N N . ASN C 3 10 ? 193.904 200.651 195.159 1.00 183.69 10 ASN H N 1
ATOM 11488 C CA . ASN C 3 10 ? 194.418 200.406 193.821 1.00 183.87 10 ASN H CA 1
ATOM 11489 C C . ASN C 3 10 ? 195.334 199.195 193.862 1.00 184.89 10 ASN H C 1
ATOM 11490 O O . ASN C 3 10 ? 195.918 198.884 194.906 1.00 184.69 10 ASN H O 1
ATOM 11495 N N . PRO C 3 11 ? 195.483 198.490 192.741 1.00 184.68 11 PRO H N 1
ATOM 11496 C CA . PRO C 3 11 ? 196.383 197.333 192.719 1.00 184.25 11 PRO H CA 1
ATOM 11497 C C . PRO C 3 11 ? 197.837 197.754 192.858 1.00 184.24 11 PRO H C 1
ATOM 11498 O O . PRO C 3 11 ? 198.221 198.877 192.525 1.00 182.19 11 PRO H O 1
ATOM 11502 N N . SER C 3 12 ? 198.649 196.827 193.366 1.00 190.11 12 SER H N 1
ATOM 11503 C CA . SER C 3 12 ? 200.075 197.051 193.599 1.00 189.99 12 SER H CA 1
ATOM 11504 C C . SER C 3 12 ? 200.325 198.125 194.652 1.00 190.11 12 SER H C 1
ATOM 11505 O O . SER C 3 12 ? 201.437 198.655 194.750 1.00 188.97 12 SER H O 1
ATOM 11508 N N . ASN C 3 13 ? 199.301 198.463 195.447 1.00 192.15 13 ASN H N 1
ATOM 11509 C CA . ASN C 3 13 ? 199.434 199.437 196.533 1.00 191.61 13 ASN H CA 1
ATOM 11510 C C . ASN C 3 13 ? 198.444 199.023 197.626 1.00 191.61 13 ASN H C 1
ATOM 11511 O O . ASN C 3 13 ? 197.254 199.347 197.590 1.00 190.96 13 ASN H O 1
ATOM 11516 N N . ASP C 3 14 ? 198.953 198.292 198.617 1.00 192.78 14 ASP H N 1
ATOM 11517 C CA . ASP C 3 14 ? 198.126 197.759 199.699 1.00 192.02 14 ASP H CA 1
ATOM 11518 C C . ASP C 3 14 ? 198.121 198.718 200.894 1.00 192.69 14 ASP H C 1
ATOM 11519 O O . ASP C 3 14 ? 198.681 198.449 201.956 1.00 191.67 14 ASP H O 1
ATOM 11524 N N . LYS C 3 15 ? 197.463 199.862 200.697 1.00 196.00 15 LYS H N 1
ATOM 11525 C CA . LYS C 3 15 ? 197.440 200.901 201.720 1.00 196.14 15 LYS H CA 1
ATOM 11526 C C . LYS C 3 15 ? 196.428 200.628 202.828 1.00 195.41 15 LYS H C 1
ATOM 11527 O O . LYS C 3 15 ? 196.543 201.218 203.907 1.00 194.67 15 LYS H O 1
ATOM 11533 N N . CYS C 3 16 ? 195.451 199.755 202.596 1.00 193.58 16 CYS H N 1
ATOM 11534 C CA . CYS C 3 16 ? 194.470 199.444 203.624 1.00 193.21 16 CYS H CA 1
ATOM 11535 C C . CYS C 3 16 ? 195.126 198.704 204.787 1.00 193.25 16 CYS H C 1
ATOM 11536 O O . CYS C 3 16 ? 196.194 198.101 204.655 1.00 192.17 16 CYS H O 1
ATOM 11539 N N . CYS C 3 17 ? 194.467 198.755 205.943 1.00 192.50 17 CYS H N 1
ATOM 11540 C CA . CYS C 3 17 ? 195.015 198.123 207.135 1.00 192.34 17 CYS H CA 1
ATOM 11541 C C . CYS C 3 17 ? 195.221 196.635 206.885 1.00 191.63 17 CYS H C 1
ATOM 11542 O O . CYS C 3 17 ? 194.391 195.973 206.257 1.00 190.53 17 CYS H O 1
ATOM 11545 N N . ARG C 3 18 ? 196.342 196.107 207.379 1.00 185.67 18 ARG H N 1
ATOM 11546 C CA . ARG C 3 18 ? 196.706 194.724 207.129 1.00 185.12 18 ARG H CA 1
ATOM 11547 C C . ARG C 3 18 ? 196.628 193.903 208.411 1.00 185.36 18 ARG H C 1
ATOM 11548 O O . ARG C 3 18 ? 196.802 194.452 209.504 1.00 183.76 18 ARG H O 1
ATOM 11556 N N . PRO C 3 19 ? 196.369 192.590 208.320 1.00 185.11 19 PRO H N 1
ATOM 11557 C CA . PRO C 3 19 ? 196.050 191.803 207.121 1.00 184.01 19 PRO H CA 1
ATOM 11558 C C . PRO C 3 19 ? 194.550 191.712 206.843 1.00 184.11 19 PRO H C 1
ATOM 11559 O O . PRO C 3 19 ? 194.135 191.033 205.908 1.00 183.39 19 PRO H O 1
ATOM 11563 N N . ASN C 3 20 ? 193.716 192.384 207.637 1.00 180.19 20 ASN H N 1
ATOM 11564 C CA . ASN C 3 20 ? 192.274 192.165 207.555 1.00 179.58 20 ASN H CA 1
ATOM 11565 C C . ASN C 3 20 ? 191.714 192.591 206.201 1.00 179.45 20 ASN H C 1
ATOM 11566 O O . ASN C 3 20 ? 191.024 191.811 205.534 1.00 177.45 20 ASN H O 1
ATOM 11571 N N . LEU C 3 21 ? 191.998 193.819 205.777 1.00 183.71 21 LEU H N 1
ATOM 11572 C CA . LEU C 3 21 ? 191.414 194.341 204.550 1.00 182.94 21 LEU H CA 1
ATOM 11573 C C . LEU C 3 21 ? 192.263 193.973 203.340 1.00 182.92 21 LEU H C 1
ATOM 11574 O O . LEU C 3 21 ? 193.489 193.856 203.423 1.00 182.34 21 LEU H O 1
ATOM 11579 N N . VAL C 3 22 ? 191.590 193.791 202.206 1.00 177.31 22 VAL H N 1
ATOM 11580 C CA . VAL C 3 22 ? 192.239 193.430 200.950 1.00 176.67 22 VAL H CA 1
ATOM 11581 C C . VAL C 3 22 ? 191.597 194.234 199.829 1.00 176.41 22 VAL H C 1
ATOM 11582 O O . VAL C 3 22 ? 190.384 194.468 199.834 1.00 176.74 22 VAL H O 1
ATOM 11586 N N . CYS C 3 23 ? 192.412 194.658 198.867 1.00 179.07 23 CYS H N 1
ATOM 11587 C CA . CYS C 3 23 ? 191.902 195.383 197.713 1.00 179.68 23 CYS H CA 1
ATOM 11588 C C . CYS C 3 23 ? 191.263 194.413 196.726 1.00 180.16 23 CYS H C 1
ATOM 11589 O O . CYS C 3 23 ? 191.796 193.332 196.460 1.00 179.60 23 CYS H O 1
ATOM 11592 N N . SER C 3 24 ? 190.114 194.807 196.184 1.00 176.21 24 SER H N 1
ATOM 11593 C CA . SER C 3 24 ? 189.363 193.937 195.294 1.00 174.80 24 SER H CA 1
ATOM 11594 C C . SER C 3 24 ? 190.022 193.863 193.919 1.00 174.82 24 SER H C 1
ATOM 11595 O O . SER C 3 24 ? 190.769 194.754 193.503 1.00 173.10 24 SER H O 1
ATOM 11598 N N . ARG C 3 25 ? 189.733 192.771 193.210 1.00 177.77 25 ARG H N 1
ATOM 11599 C CA . ARG C 3 25 ? 190.199 192.589 191.841 1.00 177.24 25 ARG H CA 1
ATOM 11600 C C . ARG C 3 25 ? 189.173 193.021 190.799 1.00 176.42 25 ARG H C 1
ATOM 11601 O O . ARG C 3 25 ? 189.459 192.933 189.600 1.00 174.46 25 ARG H O 1
ATOM 11609 N N . LYS C 3 26 ? 187.995 193.483 191.221 1.00 163.60 26 LYS H N 1
ATOM 11610 C CA . LYS C 3 26 ? 186.983 194.026 190.320 1.00 162.80 26 LYS H CA 1
ATOM 11611 C C . LYS C 3 26 ? 186.884 195.542 190.383 1.00 162.92 26 LYS H C 1
ATOM 11612 O O . LYS C 3 26 ? 186.762 196.194 189.342 1.00 160.86 26 LYS H O 1
ATOM 11618 N N . ASP C 3 27 ? 186.939 196.114 191.583 1.00 173.76 27 ASP H N 1
ATOM 11619 C CA . ASP C 3 27 ? 186.591 197.509 191.800 1.00 173.69 27 ASP H CA 1
ATOM 11620 C C . ASP C 3 27 ? 187.724 198.215 192.531 1.00 172.79 27 ASP H C 1
ATOM 11621 O O . ASP C 3 27 ? 188.758 197.621 192.847 1.00 172.99 27 ASP H O 1
ATOM 11626 N N . LYS C 3 28 ? 187.512 199.505 192.794 1.00 171.20 28 LYS H N 1
ATOM 11627 C CA . LYS C 3 28 ? 188.562 200.416 193.230 1.00 172.80 28 LYS H CA 1
ATOM 11628 C C . LYS C 3 28 ? 188.539 200.709 194.732 1.00 172.97 28 LYS H C 1
ATOM 11629 O O . LYS C 3 28 ? 189.155 201.696 195.151 1.00 172.38 28 LYS H O 1
ATOM 11635 N N . TRP C 3 29 ? 187.865 199.903 195.551 1.00 171.27 29 TRP H N 1
ATOM 11636 C CA . TRP C 3 29 ? 187.884 200.118 196.992 1.00 171.07 29 TRP H CA 1
ATOM 11637 C C . TRP C 3 29 ? 188.046 198.782 197.704 1.00 170.21 29 TRP H C 1
ATOM 11638 O O . TRP C 3 29 ? 187.683 197.729 197.174 1.00 169.66 29 TRP H O 1
ATOM 11649 N N . CYS C 3 30 ? 188.593 198.845 198.915 1.00 179.57 30 CYS H N 1
ATOM 11650 C CA . CYS C 3 30 ? 189.020 197.649 199.624 1.00 180.14 30 CYS H CA 1
ATOM 11651 C C . CYS C 3 30 ? 187.828 196.774 200.003 1.00 179.91 30 CYS H C 1
ATOM 11652 O O . CYS C 3 30 ? 186.664 197.128 199.796 1.00 179.11 30 CYS H O 1
ATOM 11655 N N . LYS C 3 31 ? 188.143 195.610 200.570 1.00 175.74 31 LYS H N 1
ATOM 11656 C CA . LYS C 3 31 ? 187.167 194.565 200.828 1.00 175.77 31 LYS H CA 1
ATOM 11657 C C . LYS C 3 31 ? 187.391 193.979 202.214 1.00 175.79 31 LYS H C 1
ATOM 11658 O O . LYS C 3 31 ? 188.502 194.039 202.747 1.00 175.89 31 LYS H O 1
ATOM 11664 N N . TYR C 3 32 ? 186.333 193.414 202.788 1.00 177.66 32 TYR H N 1
ATOM 11665 C CA . TYR C 3 32 ? 186.420 192.765 204.086 1.00 178.75 32 TYR H CA 1
ATOM 11666 C C . TYR C 3 32 ? 186.642 191.263 203.926 1.00 177.64 32 TYR H C 1
ATOM 11667 O O . TYR C 3 32 ? 186.499 190.697 202.838 1.00 174.40 32 TYR H O 1
ATOM 11676 N N . GLN C 3 33 ? 187.002 190.617 205.035 1.00 173.26 33 GLN H N 1
ATOM 11677 C CA . GLN C 3 33 ? 187.206 189.177 205.074 1.00 172.28 33 GLN H CA 1
ATOM 11678 C C . GLN C 3 33 ? 186.716 188.632 206.406 1.00 172.21 33 GLN H C 1
ATOM 11679 O O . GLN C 3 33 ? 186.628 189.360 207.399 1.00 171.77 33 GLN H O 1
ATOM 11685 N N . ILE C 3 34 ? 186.399 187.340 206.418 1.00 168.90 34 ILE H N 1
ATOM 11686 C CA . ILE C 3 34 ? 185.975 186.662 207.638 1.00 169.56 34 ILE H CA 1
ATOM 11687 C C . ILE C 3 34 ? 186.660 185.304 207.748 1.00 168.72 34 ILE H C 1
ATOM 11688 O O . ILE C 3 34 ? 187.147 184.754 206.760 1.00 167.55 34 ILE H O 1
ATOM 11694 N N . ASP D 3 1 ? 141.231 165.401 197.881 1.00 0.00 1 ASP I N 1
ATOM 11695 C CA . ASP D 3 1 ? 141.965 164.138 197.581 1.00 0.00 1 ASP I CA 1
ATOM 11696 C C . ASP D 3 1 ? 142.007 163.896 196.075 1.00 0.00 1 ASP I C 1
ATOM 11697 O O . ASP D 3 1 ? 141.090 164.282 195.350 1.00 0.00 1 ASP I O 1
ATOM 11702 N N . CYS D 3 2 ? 143.077 163.256 195.608 1.00 0.00 2 CYS I N 1
ATOM 11703 C CA . CYS D 3 2 ? 143.294 163.072 194.182 1.00 0.00 2 CYS I CA 1
ATOM 11704 C C . CYS D 3 2 ? 144.144 161.838 193.930 1.00 0.00 2 CYS I C 1
ATOM 11705 O O . CYS D 3 2 ? 144.886 161.384 194.806 1.00 0.00 2 CYS I O 1
ATOM 11708 N N . LEU D 3 3 ? 144.022 161.302 192.719 1.00 0.00 3 LEU I N 1
ATOM 11709 C CA . LEU D 3 3 ? 144.949 160.293 192.229 1.00 0.00 3 LEU I CA 1
ATOM 11710 C C . LEU D 3 3 ? 145.918 160.930 191.242 1.00 0.00 3 LEU I C 1
ATOM 11711 O O . LEU D 3 3 ? 145.575 161.884 190.539 1.00 0.00 3 LEU I O 1
ATOM 11716 N N . GLY D 3 4 ? 147.134 160.395 191.192 1.00 0.00 4 GLY I N 1
ATOM 11717 C CA . GLY D 3 4 ? 148.193 160.983 190.403 1.00 0.00 4 GLY I CA 1
ATOM 11718 C C . GLY D 3 4 ? 148.093 160.635 188.930 1.00 0.00 4 GLY I C 1
ATOM 11719 O O . GLY D 3 4 ? 147.117 160.058 188.447 1.00 0.00 4 GLY I O 1
ATOM 11720 N N . PHE D 3 5 ? 149.147 161.009 188.203 1.00 0.00 5 PHE I N 1
ATOM 11721 C CA . PHE D 3 5 ? 149.185 160.787 186.762 1.00 0.00 5 PHE I CA 1
ATOM 11722 C C . PHE D 3 5 ? 149.106 159.300 186.431 1.00 0.00 5 PHE I C 1
ATOM 11723 O O . PHE D 3 5 ? 148.340 158.888 185.553 1.00 0.00 5 PHE I O 1
ATOM 11731 N N . LEU D 3 6 ? 149.888 158.477 187.131 1.00 0.00 6 LEU I N 1
ATOM 11732 C CA . LEU D 3 6 ? 149.973 157.049 186.848 1.00 0.00 6 LEU I CA 1
ATOM 11733 C C . LEU D 3 6 ? 149.401 156.197 187.975 1.00 0.00 6 LEU I C 1
ATOM 11734 O O . LEU D 3 6 ? 149.751 155.019 188.095 1.00 0.00 6 LEU I O 1
ATOM 11739 N N . TRP D 3 7 ? 148.526 156.762 188.800 1.00 0.00 7 TRP I N 1
ATOM 11740 C CA . TRP D 3 7 ? 147.959 156.005 189.906 1.00 0.00 7 TRP I CA 1
ATOM 11741 C C . TRP D 3 7 ? 146.838 155.095 189.420 1.00 0.00 7 TRP I C 1
ATOM 11742 O O . TRP D 3 7 ? 146.035 155.470 188.562 1.00 0.00 7 TRP I O 1
ATOM 11753 N N . LYS D 3 8 ? 146.795 153.887 189.975 1.00 0.00 8 LYS I N 1
ATOM 11754 C CA . LYS D 3 8 ? 145.707 152.964 189.686 1.00 0.00 8 LYS I CA 1
ATOM 11755 C C . LYS D 3 8 ? 144.397 153.536 190.215 1.00 0.00 8 LYS I C 1
ATOM 11756 O O . LYS D 3 8 ? 144.334 154.051 191.335 1.00 0.00 8 LYS I O 1
ATOM 11762 N N . CYS D 3 9 ? 143.344 153.446 189.404 1.00 0.00 9 CYS I N 1
ATOM 11763 C CA . CYS D 3 9 ? 142.086 154.115 189.704 1.00 0.00 9 CYS I CA 1
ATOM 11764 C C . CYS D 3 9 ? 140.914 153.187 189.418 1.00 0.00 9 CYS I C 1
ATOM 11765 O O . CYS D 3 9 ? 141.043 152.178 188.719 1.00 0.00 9 CYS I O 1
ATOM 11768 N N . ASN D 3 10 ? 139.757 153.553 189.977 1.00 0.00 10 ASN I N 1
ATOM 11769 C CA . ASN D 3 10 ? 138.531 152.783 189.829 1.00 0.00 10 ASN I CA 1
ATOM 11770 C C . ASN D 3 10 ? 137.659 153.438 188.769 1.00 0.00 10 ASN I C 1
ATOM 11771 O O . ASN D 3 10 ? 137.178 154.559 188.989 1.00 0.00 10 ASN I O 1
ATOM 11776 N N . PRO D 3 11 ? 137.415 152.798 187.622 1.00 0.00 11 PRO I N 1
ATOM 11777 C CA . PRO D 3 11 ? 136.629 153.463 186.568 1.00 0.00 11 PRO I CA 1
ATOM 11778 C C . PRO D 3 11 ? 135.235 153.880 187.006 1.00 0.00 11 PRO I C 1
ATOM 11779 O O . PRO D 3 11 ? 134.722 154.885 186.498 1.00 0.00 11 PRO I O 1
ATOM 11783 N N . SER D 3 12 ? 134.603 153.147 187.925 1.00 0.00 12 SER I N 1
ATOM 11784 C CA . SER D 3 12 ? 133.218 153.442 188.283 1.00 0.00 12 SER I CA 1
ATOM 11785 C C . SER D 3 12 ? 133.070 154.853 188.839 1.00 0.00 12 SER I C 1
ATOM 11786 O O . SER D 3 12 ? 132.199 155.611 188.397 1.00 0.00 12 SER I O 1
ATOM 11789 N N . ASN D 3 13 ? 133.907 155.223 189.802 1.00 0.00 13 ASN I N 1
ATOM 11790 C CA . ASN D 3 13 ? 133.844 156.523 190.460 1.00 0.00 13 ASN I CA 1
ATOM 11791 C C . ASN D 3 13 ? 135.258 157.099 190.518 1.00 0.00 13 ASN I C 1
ATOM 11792 O O . ASN D 3 13 ? 135.751 157.523 191.561 1.00 0.00 13 ASN I O 1
ATOM 11797 N N . ASP D 3 14 ? 135.929 157.101 189.369 1.00 0.00 14 ASP I N 1
ATOM 11798 C CA . ASP D 3 14 ? 137.343 157.447 189.314 1.00 0.00 14 ASP I CA 1
ATOM 11799 C C . ASP D 3 14 ? 137.618 158.782 189.993 1.00 0.00 14 ASP I C 1
ATOM 11800 O O . ASP D 3 14 ? 136.863 159.746 189.837 1.00 0.00 14 ASP I O 1
ATOM 11805 N N . LYS D 3 15 ? 138.700 158.823 190.765 1.00 0.00 15 LYS I N 1
ATOM 11806 C CA . LYS D 3 15 ? 139.144 160.031 191.444 1.00 0.00 15 LYS I CA 1
ATOM 11807 C C . LYS D 3 15 ? 140.274 160.737 190.706 1.00 0.00 15 LYS I C 1
ATOM 11808 O O . LYS D 3 15 ? 140.865 161.671 191.258 1.00 0.00 15 LYS I O 1
ATOM 11814 N N . CYS D 3 16 ? 140.591 160.315 189.482 1.00 0.00 16 CYS I N 1
ATOM 11815 C CA . CYS D 3 16 ? 141.607 161.009 188.705 1.00 0.00 16 CYS I CA 1
ATOM 11816 C C . CYS D 3 16 ? 141.226 162.477 188.571 1.00 0.00 16 CYS I C 1
ATOM 11817 O O . CYS D 3 16 ? 140.091 162.807 188.215 1.00 0.00 16 CYS I O 1
ATOM 11820 N N . CYS D 3 17 ? 142.179 163.359 188.860 1.00 0.00 17 CYS I N 1
ATOM 11821 C CA . CYS D 3 17 ? 141.901 164.790 188.918 1.00 0.00 17 CYS I CA 1
ATOM 11822 C C . CYS D 3 17 ? 141.367 165.267 187.574 1.00 0.00 17 CYS I C 1
ATOM 11823 O O . CYS D 3 17 ? 142.051 165.162 186.551 1.00 0.00 17 CYS I O 1
ATOM 11826 N N . ARG D 3 18 ? 140.147 165.791 187.576 1.00 0.00 18 ARG I N 1
ATOM 11827 C CA . ARG D 3 18 ? 139.617 166.433 186.387 1.00 0.00 18 ARG I CA 1
ATOM 11828 C C . ARG D 3 18 ? 140.092 167.884 186.333 1.00 0.00 18 ARG I C 1
ATOM 11829 O O . ARG D 3 18 ? 140.470 168.459 187.358 1.00 0.00 18 ARG I O 1
ATOM 11837 N N . PRO D 3 19 ? 140.087 168.503 185.147 1.00 0.00 19 PRO I N 1
ATOM 11838 C CA . PRO D 3 19 ? 139.672 167.969 183.842 1.00 0.00 19 PRO I CA 1
ATOM 11839 C C . PRO D 3 19 ? 140.800 167.253 183.103 1.00 0.00 19 PRO I C 1
ATOM 11840 O O . PRO D 3 19 ? 140.600 166.741 182.006 1.00 0.00 19 PRO I O 1
ATOM 11844 N N . ASN D 3 20 ? 142.000 167.203 183.683 1.00 0.00 20 ASN I N 1
ATOM 11845 C CA . ASN D 3 20 ? 143.152 166.695 182.946 1.00 0.00 20 ASN I CA 1
ATOM 11846 C C . ASN D 3 20 ? 143.124 165.176 182.819 1.00 0.00 20 ASN I C 1
ATOM 11847 O O . ASN D 3 20 ? 143.393 164.635 181.741 1.00 0.00 20 ASN I O 1
ATOM 11852 N N . LEU D 3 21 ? 142.797 164.471 183.898 1.00 0.00 21 LEU I N 1
ATOM 11853 C CA . LEU D 3 21 ? 143.006 163.034 183.983 1.00 0.00 21 LEU I CA 1
ATOM 11854 C C . LEU D 3 21 ? 141.682 162.281 183.992 1.00 0.00 21 LEU I C 1
ATOM 11855 O O . LEU D 3 21 ? 140.646 162.811 184.403 1.00 0.00 21 LEU I O 1
ATOM 11860 N N . VAL D 3 22 ? 141.733 161.032 183.530 1.00 0.00 22 VAL I N 1
ATOM 11861 C CA . VAL D 3 22 ? 140.584 160.137 183.532 1.00 0.00 22 VAL I CA 1
ATOM 11862 C C . VAL D 3 22 ? 141.088 158.704 183.624 1.00 0.00 22 VAL I C 1
ATOM 11863 O O . VAL D 3 22 ? 142.158 158.368 183.108 1.00 0.00 22 VAL I O 1
ATOM 11867 N N . CYS D 3 23 ? 140.305 157.858 184.287 1.00 0.00 23 CYS I N 1
ATOM 11868 C CA . CYS D 3 23 ? 140.671 156.456 184.443 1.00 0.00 23 CYS I CA 1
ATOM 11869 C C . CYS D 3 23 ? 140.694 155.747 183.097 1.00 0.00 23 CYS I C 1
ATOM 11870 O O . CYS D 3 23 ? 139.940 156.094 182.184 1.00 0.00 23 CYS I O 1
ATOM 11873 N N . SER D 3 24 ? 141.565 154.749 182.981 1.00 0.00 24 SER I N 1
ATOM 11874 C CA . SER D 3 24 ? 141.651 153.938 181.775 1.00 0.00 24 SER I CA 1
ATOM 11875 C C . SER D 3 24 ? 140.828 152.669 181.957 1.00 0.00 24 SER I C 1
ATOM 11876 O O . SER D 3 24 ? 141.069 151.895 182.890 1.00 0.00 24 SER I O 1
ATOM 11879 N N . ARG D 3 25 ? 139.861 152.455 181.064 1.00 0.00 25 ARG I N 1
ATOM 11880 C CA . ARG D 3 25 ? 139.069 151.233 181.124 1.00 0.00 25 ARG I CA 1
ATOM 11881 C C . ARG D 3 25 ? 139.926 150.010 180.825 1.00 0.00 25 ARG I C 1
ATOM 11882 O O . ARG D 3 25 ? 139.645 148.910 181.315 1.00 0.00 25 ARG I O 1
ATOM 11890 N N . LYS D 3 26 ? 140.977 150.183 180.024 1.00 0.00 26 LYS I N 1
ATOM 11891 C CA . LYS D 3 26 ? 141.787 149.066 179.554 1.00 0.00 26 LYS I CA 1
ATOM 11892 C C . LYS D 3 26 ? 143.077 148.874 180.341 1.00 0.00 26 LYS I C 1
ATOM 11893 O O . LYS D 3 26 ? 143.585 147.751 180.401 1.00 0.00 26 LYS I O 1
ATOM 11899 N N . ASP D 3 27 ? 143.623 149.935 180.942 1.00 0.00 27 ASP I N 1
ATOM 11900 C CA . ASP D 3 27 ? 144.875 149.847 181.684 1.00 0.00 27 ASP I CA 1
ATOM 11901 C C . ASP D 3 27 ? 144.707 150.000 183.188 1.00 0.00 27 ASP I C 1
ATOM 11902 O O . ASP D 3 27 ? 145.608 149.602 183.936 1.00 0.00 27 ASP I O 1
ATOM 11907 N N . LYS D 3 28 ? 143.591 150.561 183.652 1.00 0.00 28 LYS I N 1
ATOM 11908 C CA . LYS D 3 28 ? 143.266 150.675 185.070 1.00 0.00 28 LYS I CA 1
ATOM 11909 C C . LYS D 3 28 ? 144.119 151.710 185.798 1.00 0.00 28 LYS I C 1
ATOM 11910 O O . LYS D 3 28 ? 144.327 151.593 187.009 1.00 0.00 28 LYS I O 1
ATOM 11916 N N . TRP D 3 29 ? 144.628 152.722 185.097 1.00 0.00 29 TRP I N 1
ATOM 11917 C CA . TRP D 3 29 ? 145.296 153.848 185.737 1.00 0.00 29 TRP I CA 1
ATOM 11918 C C . TRP D 3 29 ? 144.973 155.132 184.984 1.00 0.00 29 TRP I C 1
ATOM 11919 O O . TRP D 3 29 ? 144.619 155.114 183.803 1.00 0.00 29 TRP I O 1
ATOM 11930 N N . CYS D 3 30 ? 145.100 156.253 185.692 1.00 0.00 30 CYS I N 1
ATOM 11931 C CA . CYS D 3 30 ? 144.691 157.542 185.150 1.00 0.00 30 CYS I CA 1
ATOM 11932 C C . CYS D 3 30 ? 145.499 157.896 183.905 1.00 0.00 30 CYS I C 1
ATOM 11933 O O . CYS D 3 30 ? 146.709 157.665 183.833 1.00 0.00 30 CYS I O 1
ATOM 11936 N N . LYS D 3 31 ? 144.813 158.476 182.921 1.00 0.00 31 LYS I N 1
ATOM 11937 C CA . LYS D 3 31 ? 145.437 158.932 181.687 1.00 0.00 31 LYS I CA 1
ATOM 11938 C C . LYS D 3 31 ? 144.966 160.344 181.382 1.00 0.00 31 LYS I C 1
ATOM 11939 O O . LYS D 3 31 ? 143.925 160.785 181.874 1.00 0.00 31 LYS I O 1
ATOM 11945 N N . TYR D 3 32 ? 145.741 161.048 180.561 1.00 0.00 32 TYR I N 1
ATOM 11946 C CA . TYR D 3 32 ? 145.357 162.386 180.131 1.00 0.00 32 TYR I CA 1
ATOM 11947 C C . TYR D 3 32 ? 144.255 162.298 179.083 1.00 0.00 32 TYR I C 1
ATOM 11948 O O . TYR D 3 32 ? 144.441 161.689 178.025 1.00 0.00 32 TYR I O 1
ATOM 11957 N N . GLN D 3 33 ? 143.086 162.851 179.398 1.00 0.00 33 GLN I N 1
ATOM 11958 C CA . GLN D 3 33 ? 141.963 162.813 178.433 1.00 0.00 33 GLN I CA 1
ATOM 11959 C C . GLN D 3 33 ? 142.183 163.935 177.420 1.00 0.00 33 GLN I C 1
ATOM 11960 O O . GLN D 3 33 ? 141.696 163.808 176.283 1.00 0.00 33 GLN I O 1
ATOM 11966 N N . ILE D 3 34 ? 142.903 164.984 177.824 1.00 0.00 34 ILE I N 1
ATOM 11967 C CA . ILE D 3 34 ? 143.145 166.145 176.919 1.00 0.00 34 ILE I CA 1
ATOM 11968 C C . ILE D 3 34 ? 141.856 166.444 176.146 1.00 0.00 34 ILE I C 1
ATOM 11969 O O . ILE D 3 34 ? 141.355 167.575 176.295 1.00 0.00 34 ILE I O 1
ATOM 11974 N N . ASP E 3 1 ? 192.169 145.229 222.259 1.00 200.05 1 ASP J N 1
ATOM 11975 C CA . ASP E 3 1 ? 191.126 144.731 221.371 1.00 200.06 1 ASP J CA 1
ATOM 11976 C C . ASP E 3 1 ? 191.664 143.604 220.493 1.00 200.34 1 ASP J C 1
ATOM 11977 O O . ASP E 3 1 ? 192.875 143.416 220.388 1.00 199.97 1 ASP J O 1
ATOM 11979 N N . CYS E 3 2 ? 190.760 142.850 219.872 1.00 199.95 2 CYS J N 1
ATOM 11980 C CA . CYS E 3 2 ? 191.152 141.791 218.954 1.00 200.04 2 CYS J CA 1
ATOM 11981 C C . CYS E 3 2 ? 190.083 141.645 217.880 1.00 199.76 2 CYS J C 1
ATOM 11982 O O . CYS E 3 2 ? 188.938 142.074 218.053 1.00 199.03 2 CYS J O 1
ATOM 11985 N N . LEU E 3 3 ? 190.473 141.023 216.767 1.00 191.42 3 LEU J N 1
ATOM 11986 C CA . LEU E 3 3 ? 189.509 140.599 215.761 1.00 190.10 3 LEU J CA 1
ATOM 11987 C C . LEU E 3 3 ? 188.546 139.567 216.336 1.00 189.39 3 LEU J C 1
ATOM 11988 O O . LEU E 3 3 ? 188.938 138.690 217.110 1.00 189.15 3 LEU J O 1
ATOM 11990 N N . GLY E 3 4 ? 187.275 139.674 215.952 1.00 183.28 4 GLY J N 1
ATOM 11991 C CA . GLY E 3 4 ? 186.234 138.869 216.552 1.00 182.92 4 GLY J CA 1
ATOM 11992 C C . GLY E 3 4 ? 186.193 137.431 216.063 1.00 183.77 4 GLY J C 1
ATOM 11993 O O . GLY E 3 4 ? 187.033 136.962 215.296 1.00 183.78 4 GLY J O 1
ATOM 11994 N N . PHE E 3 5 ? 185.189 136.715 216.563 1.00 180.67 5 PHE J N 1
ATOM 11995 C CA . PHE E 3 5 ? 184.862 135.381 216.071 1.00 180.00 5 PHE J CA 1
ATOM 11996 C C . PHE E 3 5 ? 184.527 135.390 214.583 1.00 179.94 5 PHE J C 1
ATOM 11997 O O . PHE E 3 5 ? 183.777 136.247 214.109 1.00 180.71 5 PHE J O 1
ATOM 11999 N N . LEU E 3 6 ? 185.103 134.438 213.846 1.00 178.03 6 LEU J N 1
ATOM 12000 C CA . LEU E 3 6 ? 185.040 134.328 212.388 1.00 178.95 6 LEU J CA 1
ATOM 12001 C C . LEU E 3 6 ? 185.600 135.539 211.642 1.00 178.62 6 LEU J C 1
ATOM 12002 O O . LEU E 3 6 ? 185.349 135.684 210.440 1.00 176.59 6 LEU J O 1
ATOM 12004 N N . TRP E 3 7 ? 186.349 136.410 212.310 1.00 183.36 7 TRP J N 1
ATOM 12005 C CA . TRP E 3 7 ? 187.009 137.511 211.622 1.00 182.89 7 TRP J CA 1
ATOM 12006 C C . TRP E 3 7 ? 187.969 136.993 210.555 1.00 182.92 7 TRP J C 1
ATOM 12007 O O . TRP E 3 7 ? 188.507 135.887 210.654 1.00 182.65 7 TRP J O 1
ATOM 12009 N N . LYS E 3 8 ? 188.162 137.806 209.515 1.00 174.96 8 LYS J N 1
ATOM 12010 C CA . LYS E 3 8 ? 188.955 137.401 208.360 1.00 174.79 8 LYS J CA 1
ATOM 12011 C C . LYS E 3 8 ? 190.396 137.137 208.772 1.00 175.07 8 LYS J C 1
ATOM 12012 O O . LYS E 3 8 ? 190.988 137.894 209.546 1.00 174.13 8 LYS J O 1
ATOM 12014 N N . CYS E 3 9 ? 190.960 136.052 208.247 1.00 180.04 9 CYS J N 1
ATOM 12015 C CA . CYS E 3 9 ? 192.249 135.574 208.725 1.00 180.42 9 CYS J CA 1
ATOM 12016 C C . CYS E 3 9 ? 192.879 134.646 207.697 1.00 179.98 9 CYS J C 1
ATOM 12017 O O . CYS E 3 9 ? 192.230 134.194 206.751 1.00 178.49 9 CYS J O 1
ATOM 12020 N N . ASN E 3 10 ? 194.166 134.362 207.911 1.00 183.69 10 ASN J N 1
ATOM 12021 C CA . ASN E 3 10 ? 194.920 133.259 207.338 1.00 183.87 10 ASN J CA 1
ATOM 12022 C C . ASN E 3 10 ? 195.471 132.360 208.443 1.00 184.89 10 ASN J C 1
ATOM 12023 O O . ASN E 3 10 ? 195.676 132.816 209.572 1.00 184.69 10 ASN J O 1
ATOM 12025 N N . PRO E 3 11 ? 195.716 131.079 208.144 1.00 184.68 11 PRO J N 1
ATOM 12026 C CA . PRO E 3 11 ? 196.048 130.101 209.198 1.00 184.25 11 PRO J CA 1
ATOM 12027 C C . PRO E 3 11 ? 197.140 130.521 210.175 1.00 184.24 11 PRO J C 1
ATOM 12028 O O . PRO E 3 11 ? 197.170 130.018 211.306 1.00 182.19 11 PRO J O 1
ATOM 12032 N N . SER E 3 12 ? 198.038 131.425 209.782 1.00 190.11 12 SER J N 1
ATOM 12033 C CA . SER E 3 12 ? 199.067 131.931 210.684 1.00 189.99 12 SER J CA 1
ATOM 12034 C C . SER E 3 12 ? 199.103 133.454 210.745 1.00 190.11 12 SER J C 1
ATOM 12035 O O . SER E 3 12 ? 200.145 134.027 211.080 1.00 188.97 12 SER J O 1
ATOM 12037 N N . ASN E 3 13 ? 197.990 134.127 210.440 1.00 192.15 13 ASN J N 1
ATOM 12038 C CA . ASN E 3 13 ? 198.020 135.567 210.217 1.00 191.61 13 ASN J CA 1
ATOM 12039 C C . ASN E 3 13 ? 196.806 136.287 210.793 1.00 191.61 13 ASN J C 1
ATOM 12040 O O . ASN E 3 13 ? 196.601 137.466 210.478 1.00 190.96 13 ASN J O 1
ATOM 12042 N N . ASP E 3 14 ? 196.000 135.626 211.620 1.00 192.78 14 ASP J N 1
ATOM 12043 C CA . ASP E 3 14 ? 194.843 136.270 212.225 1.00 192.02 14 ASP J CA 1
ATOM 12044 C C . ASP E 3 14 ? 195.252 137.284 213.290 1.00 192.69 14 ASP J C 1
ATOM 12045 O O . ASP E 3 14 ? 196.278 137.143 213.962 1.00 191.67 14 ASP J O 1
ATOM 12047 N N . LYS E 3 15 ? 194.429 138.323 213.426 1.00 196.00 15 LYS J N 1
ATOM 12048 C CA . LYS E 3 15 ? 194.513 139.288 214.515 1.00 196.14 15 LYS J CA 1
ATOM 12049 C C . LYS E 3 15 ? 193.522 138.983 215.633 1.00 195.41 15 LYS J C 1
ATOM 12050 O O . LYS E 3 15 ? 193.328 139.816 216.524 1.00 194.67 15 LYS J O 1
ATOM 12052 N N . CYS E 3 16 ? 192.900 137.807 215.603 1.00 193.58 16 CYS J N 1
ATOM 12053 C CA . CYS E 3 16 ? 191.807 137.437 216.489 1.00 193.21 16 CYS J CA 1
ATOM 12054 C C . CYS E 3 16 ? 192.310 137.067 217.882 1.00 193.25 16 CYS J C 1
ATOM 12055 O O . CYS E 3 16 ? 193.500 136.834 218.113 1.00 192.17 16 CYS J O 1
ATOM 12058 N N . CYS E 3 17 ? 191.363 137.012 218.819 1.00 192.50 17 CYS J N 1
ATOM 12059 C CA . CYS E 3 17 ? 191.588 136.440 220.141 1.00 192.34 17 CYS J CA 1
ATOM 12060 C C . CYS E 3 17 ? 191.726 134.924 220.066 1.00 191.63 17 CYS J C 1
ATOM 12061 O O . CYS E 3 17 ? 190.907 134.187 220.624 1.00 190.53 17 CYS J O 1
ATOM 12064 N N . ARG E 3 18 ? 192.757 134.459 219.373 1.00 185.67 18 ARG J N 1
ATOM 12065 C CA . ARG E 3 18 ? 193.093 133.052 219.239 1.00 185.12 18 ARG J CA 1
ATOM 12066 C C . ARG E 3 18 ? 193.794 132.540 220.497 1.00 185.36 18 ARG J C 1
ATOM 12067 O O . ARG E 3 18 ? 194.417 133.315 221.228 1.00 183.76 18 ARG J O 1
ATOM 12069 N N . PRO E 3 19 ? 193.710 131.227 220.775 1.00 185.11 19 PRO J N 1
ATOM 12070 C CA . PRO E 3 19 ? 193.018 130.172 220.014 1.00 184.01 19 PRO J CA 1
ATOM 12071 C C . PRO E 3 19 ? 191.507 130.125 220.235 1.00 184.11 19 PRO J C 1
ATOM 12072 O O . PRO E 3 19 ? 190.816 129.349 219.580 1.00 183.39 19 PRO J O 1
ATOM 12076 N N . ASN E 3 20 ? 190.978 130.933 221.159 1.00 180.19 20 ASN J N 1
ATOM 12077 C CA . ASN E 3 20 ? 189.549 130.893 221.463 1.00 179.58 20 ASN J CA 1
ATOM 12078 C C . ASN E 3 20 ? 188.698 131.153 220.224 1.00 179.45 20 ASN J C 1
ATOM 12079 O O . ASN E 3 20 ? 187.648 130.525 220.039 1.00 177.45 20 ASN J O 1
ATOM 12081 N N . LEU E 3 21 ? 189.137 132.067 219.363 1.00 183.71 21 LEU J N 1
ATOM 12082 C CA . LEU E 3 21 ? 188.759 132.089 217.955 1.00 182.94 21 LEU J CA 1
ATOM 12083 C C . LEU E 3 21 ? 190.023 132.154 217.115 1.00 182.92 21 LEU J C 1
ATOM 12084 O O . LEU E 3 21 ? 190.774 133.130 217.202 1.00 182.34 21 LEU J O 1
ATOM 12086 N N . VAL E 3 22 ? 190.243 131.137 216.280 1.00 177.31 22 VAL J N 1
ATOM 12087 C CA . VAL E 3 22 ? 191.522 130.933 215.612 1.00 176.67 22 VAL J CA 1
ATOM 12088 C C . VAL E 3 22 ? 191.257 130.420 214.205 1.00 176.41 22 VAL J C 1
ATOM 12089 O O . VAL E 3 22 ? 190.215 129.829 213.915 1.00 176.74 22 VAL J O 1
ATOM 12091 N N . CYS E 3 23 ? 192.222 130.664 213.327 1.00 179.07 23 CYS J N 1
ATOM 12092 C CA . CYS E 3 23 ? 191.993 130.555 211.896 1.00 179.68 23 CYS J CA 1
ATOM 12093 C C . CYS E 3 23 ? 192.066 129.109 211.416 1.00 180.16 23 CYS J C 1
ATOM 12094 O O . CYS E 3 23 ? 192.727 128.259 212.021 1.00 179.60 23 CYS J O 1
ATOM 12097 N N . SER E 3 24 ? 191.381 128.843 210.305 1.00 176.21 24 SER J N 1
ATOM 12098 C CA . SER E 3 24 ? 191.547 127.593 209.580 1.00 174.80 24 SER J CA 1
ATOM 12099 C C . SER E 3 24 ? 191.332 127.838 208.093 1.00 174.82 24 SER J C 1
ATOM 12100 O O . SER E 3 24 ? 190.527 128.686 207.695 1.00 173.10 24 SER J O 1
ATOM 12102 N N . ARG E 3 25 ? 192.066 127.076 207.276 1.00 177.77 25 ARG J N 1
ATOM 12103 C CA . ARG E 3 25 ? 192.070 127.269 205.829 1.00 177.24 25 ARG J CA 1
ATOM 12104 C C . ARG E 3 25 ? 190.747 126.891 205.173 1.00 176.42 25 ARG J C 1
ATOM 12105 O O . ARG E 3 25 ? 190.504 127.289 204.029 1.00 174.46 25 ARG J O 1
ATOM 12107 N N . LYS E 3 26 ? 189.890 126.132 205.863 1.00 163.60 26 LYS J N 1
ATOM 12108 C CA . LYS E 3 26 ? 188.591 125.772 205.304 1.00 162.80 26 LYS J CA 1
ATOM 12109 C C . LYS E 3 26 ? 187.648 126.963 205.181 1.00 162.92 26 LYS J C 1
ATOM 12110 O O . LYS E 3 26 ? 186.674 126.889 204.423 1.00 160.86 26 LYS J O 1
ATOM 12112 N N . ASP E 3 27 ? 187.905 128.055 205.901 1.00 173.76 27 ASP J N 1
ATOM 12113 C CA . ASP E 3 27 ? 187.031 129.219 205.824 1.00 173.69 27 ASP J CA 1
ATOM 12114 C C . ASP E 3 27 ? 187.764 130.544 205.931 1.00 172.79 27 ASP J C 1
ATOM 12115 O O . ASP E 3 27 ? 187.154 131.576 205.634 1.00 172.99 27 ASP J O 1
ATOM 12117 N N . LYS E 3 28 ? 189.039 130.558 206.331 1.00 171.20 28 LYS J N 1
ATOM 12118 C CA . LYS E 3 28 ? 189.785 131.796 206.558 1.00 172.80 28 LYS J CA 1
ATOM 12119 C C . LYS E 3 28 ? 189.036 132.722 207.513 1.00 172.97 28 LYS J C 1
ATOM 12120 O O . LYS E 3 28 ? 189.071 133.948 207.386 1.00 172.38 28 LYS J O 1
ATOM 12122 N N . TRP E 3 29 ? 188.351 132.126 208.486 1.00 171.27 29 TRP J N 1
ATOM 12123 C CA . TRP E 3 29 ? 187.613 132.867 209.495 1.00 171.07 29 TRP J CA 1
ATOM 12124 C C . TRP E 3 29 ? 187.897 132.280 210.870 1.00 170.21 29 TRP J C 1
ATOM 12125 O O . TRP E 3 29 ? 188.040 131.063 211.021 1.00 169.66 29 TRP J O 1
ATOM 12127 N N . CYS E 3 30 ? 187.986 133.158 211.865 1.00 179.57 30 CYS J N 1
ATOM 12128 C CA . CYS E 3 30 ? 188.296 132.774 213.237 1.00 180.14 30 CYS J CA 1
ATOM 12129 C C . CYS E 3 30 ? 187.118 132.107 213.940 1.00 179.91 30 CYS J C 1
ATOM 12130 O O . CYS E 3 30 ? 186.585 132.660 214.907 1.00 179.11 30 CYS J O 1
ATOM 12133 N N . LYS E 3 31 ? 186.681 130.949 213.442 1.00 175.74 31 LYS J N 1
ATOM 12134 C CA . LYS E 3 31 ? 185.533 130.256 214.017 1.00 175.77 31 LYS J CA 1
ATOM 12135 C C . LYS E 3 31 ? 185.723 130.058 215.517 1.00 175.79 31 LYS J C 1
ATOM 12136 O O . LYS E 3 31 ? 186.802 129.674 215.977 1.00 175.89 31 LYS J O 1
ATOM 12138 N N . TYR E 3 32 ? 184.668 130.334 216.280 1.00 177.66 32 TYR J N 1
ATOM 12139 C CA . TYR E 3 32 ? 184.762 130.273 217.732 1.00 178.75 32 TYR J CA 1
ATOM 12140 C C . TYR E 3 32 ? 184.810 128.832 218.225 1.00 177.64 32 TYR J C 1
ATOM 12141 O O . TYR E 3 32 ? 184.050 127.974 217.769 1.00 174.40 32 TYR J O 1
ATOM 12143 N N . GLN E 3 33 ? 185.701 128.582 219.181 1.00 173.26 33 GLN J N 1
ATOM 12144 C CA . GLN E 3 33 ? 185.877 127.245 219.731 1.00 172.28 33 GLN J CA 1
ATOM 12145 C C . GLN E 3 33 ? 184.648 126.812 220.521 1.00 172.21 33 GLN J C 1
ATOM 12146 O O . GLN E 3 33 ? 184.035 127.609 221.235 1.00 171.77 33 GLN J O 1
ATOM 12148 N N . ILE E 3 34 ? 184.301 125.534 220.400 1.00 168.90 34 ILE J N 1
ATOM 12149 C CA . ILE E 3 34 ? 183.139 124.980 221.087 1.00 169.56 34 ILE J CA 1
ATOM 12150 C C . ILE E 3 34 ? 183.282 123.470 221.246 1.00 168.72 34 ILE J C 1
ATOM 12151 O O . ILE E 3 34 ? 182.687 122.871 222.142 1.00 167.55 34 ILE J O 1
#

Nearest PDB structures (foldseek):
  7w9m-assembly1_B  TM=9.954E-01  e=7.250E-26  Homo sapiens
  5xsy-assembly1_B  TM=9.633E-01  e=3.549E-16  Electrophorus electricus
  7tj9-assembly1_B  TM=9.325E-01  e=1.240E-15  Homo sapiens
  3j6m-assembly1_B  TM=7.318E-01  e=2.254E-06  Homo sapiens
  3mj7-assembly1_B  TM=7.705E-01  e=3.604E-06  Mus musculus

Foldseek 3Di:
DQDKDACDPVNLVVLVVVVCVVVVVVVDDAFDADDCVNPDDPPPRAQGWIQDPDPPPNSAQKIKHAHPRRGIHIAHQQAAVNPRGSPDVQQSVLSSQLRYPVNLVVVLVLLVVVLVVLQDLDDDPCVVVVVVVSLVSLVVNVVSQSSNHHDDDPDDHQVVPPVSVLSVCLNVVCCVDVVVPDDDCLVCVLSNLSSLVVNQVRPPPNVVVVVVLVVLVVLCPLLVVVVLLVLLLLLLLLLLQFALLQQKFWFFDDDPLQCDADPVGPSGDDVLVRLAPPVRTDCDPPDDDGDAAEPDPQAADDDPRTDIDRGHAGPLVNLQGSQFSVSSSVLLVCLLLVALVVVVVNSCCNRNGLVCVVSSVVSNVVSVLSVLVVLVSSLVPLVVCLVVVLVVLLVVPPPVVLVVVLLVLLVVVLVLLQPDFPPDDPVRVVVSVVVNVVSLVVLLVNLVSVCSNPPHPPVQDDDVSVLSVVLSVLVVVCVPDVVSVVDLLSVLSSLVVNLVCCVPQVLSVLLVLLVCCCCPVVVSLNVVLVSLLSSLLSSCLSNCLVQQQVCVVQQDVVSDGDPADNVGRVSSSVLLVVVLVPHQPVVLSSSCRRRNDPVSVVSSVCSNVVNNSSLSSSLSNSLVVSVVDCPVVVVVVVVVCPPDDLPDDVSVVLVVVLQVLLVQLPDPVNLVVLLVLLCVLLVLLQCPFPCVLVVVPSVVVNVVVLVVSLVVLVVSLVSCCSNQHPVRQVPDVLSVVSVVLSVLSVVLVVDVVVNCPVPPVSLVSVLVNLCSNVNCQVSDPLNVLVVVVLVLCVVVLVSLVVSLVSVLLSLLSSQCSQWAQFQKFKAQQVVGDTDACVQPWFQVSLVVCCPDPSPRIDGDGDLQTSSGSVSSSVLLVCLLLVFPVVVHLQSRLQTDDHRTHGHGRVNVVVVVSSVVCNVSSRSSSVSSSVSVVVVVVVVVCVVVPDLDRSFDPVVVVVLVVLVVVVVPDDDDDQPQPPDDVLNVLSVVLPDVVVVVVLLVVLVVVSVLSSPRGSPDDVVNVVVSVVVLVVSLVVLVCNLVSVCVNPVPCQVVDPVSVLSVVLNVLSVCLVVVLVVCVVPVPDVSVNSVSVSSNSSSVVCNLVVSPSCVLSVSLVVSLVNSVVSLVVNVVSVLSSLLSSQSSAQLQADQDQPRHDSQGSSRSSNSSSNLVCCLSPNNLVRHLVSQSDDPPSWDQAPDDPSDPDGIRHHDNVVSVVSSVVSNVVSVSSVVVSSVSSSSSVVVSD/DFDDDAADAEDAAFFKGKGKDFADDPDNPFAKFKWKWKWWAAPPGDDIHTAWIDHPQDIGGDDDPQQPPFKAFDFDHDDRRTGIGMIMGGGDDNRRFGKMKMKMWIWTDDDVDIDIDIDIDIGGHGYDNDDDDDVVCVVVVVVVVVVVVVVVVVVVVVVVVVVVVVVVVVVVD/DFDPQKAFADPPDAPGDPDAWACDPPDGIIHGDD/DEADAFGFADQVDTRHDPDQWHADPPPRGIHGPD/DFADFQGAADQPGGRHPPPQFGADPVRNGRHGDD

Radius of gyration: 40.99 Å; Cα contacts (8 Å, |Δi|>4): 2013; chains: 5; bounding box: 98×102×113 Å

Secondary structure (DSSP, 8-state):
--------HHHHHHHHHHHHHHHH-----TTSBPPGGG-SPPTT-SSSEE--SSSTTTTSSEEEEE-TT-BEEEEE-SPBTTTB-TTSHHHHHHHHHHT-HHHHHHHHHHHHHHHHHTT-SS--TTHHHHHHHHHHHHHHHHHHHHHHS-SS-SSS-GGGSHHHHHHHHHHHHHHHHHHHT-S-HHHHGGGGGHHHHHHHHHSTTHHHHHHHHHHTGGGTHHHHHHHHHHHHHHHHHHHHHTTTGGGEEEEESS--SSS--BTTBTT---HHHHTT-GGGB---TT-SSPPP--SSTTS--PPTTEEEEE-S--TGGGTS-SSBHHHHHHHHHHHHHTSSHHHHHHHHHHHH-GGGHHHHHHHHHHHHHHHHHHHHHHHHHH--HHHHHHHHHHHHTT-HHHHHHHHHHHHHHHHHHTT--SS--HHHHHHHHHHHHHHHHHHHHHHHHHHHHSSTTTTS-SHHHHHHHHHHHHHHHHHHBHHHHTSGGGGGGGGGGGGGGGGT-HHHHHHHHHHHHHHTTTHHHHHHHHHHHHHHHHHHHHHHTTHHHHTHHHH-TTSS--SS--SSHHHHHHHHHHHHTT--HHHHHHHHHHH-HHHHHHHHHHHHHHHHHHHHHHHHHHHHHHTT--HHHHHHHHHH-----SSSHHHHHHHHHHHHHHHHHH-HHHHHHHHHHHHHHHHGGGG-STTGGGGHHHHHHHHHHHHHHHHHHHHHHHHHHHHH-HHHHTTSHHHHHHHHHHHHHHHHHHHHHHS-TT-HHHHHHHGGGGGGGGGGTTTSHHHHHHHHHHHHTHHHHHHHHHHHHHHHHHHHHHHHHHHTT--EEEEETTTTEEPPTTT--BHHHHHHHTSTT-TTEEEEE-SS--SSHHHHHHHHHHHHTTSSHHHHHHHHHH--STTB---TTTTGGGHHHHHHHIIIIIIIHHHHHHHHHHHHHHHHHHHH--S-SSS-HHHHHHHHHHHHHTTS-----------HHHHHHHHHHTSHHHHHHHHHHHHHHHHHHHT-BTT--HHHHHHHHHHHHHHHHHHHHHHHHHHHHSTTTGGGSHHHHHHHHHHHHHHHHHHHHHHHTTSS--HHHHHHHHGGGHHHHTTHHHH-HHHHHHHHHHHHHHHHHHHHHHHHHHHHHHHHHHHHHHSSSS---TT--SSSSSSSHHHHHHHHHHHHTT-SHHHHHHHHT--TTSS-TT-B-TTS--B-----HHHHHHHHHHHHHHHHHHHHHHHHHHHHHHHHH-/-----PPPSEEETTS-EEE--B---SSTT--EEEEEEEEEEETT--S-EEEEEEETTEEEE-S-TTTTTSEEE-S--SSS---B--EEESS--GGG-EEEEEEEEEEEEETTEEEE--EEEEEEEEEESS----HHHHHHHHHHHHHHHHHHHHHHHHHHHHHHHHHHHHHH-/----S--B-BTTB--S-TTT-EE-SSSSBEEB--/--B-TT-B--STT--BPTTTEE--TTTSB-EE--/--B-TT-B--TTT--BSTTTB---TTTTB-PBP-

Organism: Homo sapiens (NCBI:txid9606)